Protein 4D44 (pdb70)

Sequence (2032 aa):
NLENKTYVIMGIANKRRSIAFGVAKVLDQLGAKLVFTYRKEERSRKELEKLLEQLNQPEAHLYQIDVQSDEEVINGFEQIGKDVGNIDGVYHSIAFANMMEEDDLLRRGGRRFSETSREGFLLAQDISSYSLTIVAHEAKKLMPEGGSIVATTYLGGEFAVQQNYNVMGVAKASLEANVKYLALDLGPDNIRVNAISAGPIRTLSAKGVGGFNTILKEIEERAPLKRNVDQVEVGKTAAYLLSDLSSSGGVTGENIHVDSGFHAIKNLENKTYVIMGIANKRSIAFGVAKVLDQLGAKLVFTYRKEERSRRKELEKLLEQLNQPEAHLYQIDVQSDEEEVINGFEQIGKDVGNIDGVYHSIAFANMMEEDDLLRRGGRRFSETSREGFLLAQDISSYSLTIVAHEAKKLMPEGGSIVATTYLGGEFAVQNYNVMGVAKASLEANVKYLALDLGPDNIRVNAISAGPIRTLSAKGVGGFNTILKEIEERAPLKRNVDQVEVGKTAAYLLSDLSSSGGVTGENIHVDSGFHAIKNLENKTYVIMGIANKRRSIAFGVAKVLDQLGAKLVFTYRKERSRKELEKLLEQLNQPEAHLYQIDVQSDEEEVINGFEQIGKDVGNIDGVYHSIAFANMMEEDDLLRRGGRRFSETSREGFLLAQDISSYSLTIVAHEAKKLMPEGGSIVATTYLGGEFAVQNYNVMGVAKASLEANVKYLALDLGPDNIRVNAISAGPIRRTLSAKGVGGFNTILKEIEERAPLKRNVDQVEVGKTAAYLLSDLSSSGGVTGENIHVDSGFHAIKNLENKTYVIMGIANKRRSIAFGVAKVLDQLGAKLVFTYRKEERSRKELEKLLEQLNQPEAHLYQIDVQSDEEVINGFEQIGKDVGNIDGVYHSIAFANMEDLRGRFSETSREGFLLAQDISSYSLTIVAHEAKKLMPEGGSIVATTYLGGEFAVQNYNVMGVAKASLEANVKYLALDLGPDNIRVNAISAGPIRRTLSAKGVGGFNTILKEIEERRAPLKRNVDQVEVGKTAAYLLSDLSSSGGVTGENIHVDSGFHAIKNLENKTYVIMGIANKRRSIAFGVAKVLDQLGAKLVFTYRKEERSRKELEKLLEQLNQPEAHLYQIDVQSDEEEVINGFEQIGKDVGNIDGVYHSIAFANMMEEDDLLRRGGRRFSETSREGFLLAQDISSYSLTIVAHEAKKLMPEGGSIVATTYLGGEFAVQNYNVMGVAKASLEANVKYLALDLGPDNIRVNAISAGPIRTLSAKGVGGFNTILKEIEERRAPLKRNVDQVEVGKTAAYLLSDLSSSGGVTGENIHVDSGFHAIKNLENKTYVIMGIANKRSIAFGVAKVLDQLGAKLVFTYRKERSRRKELEKLLEQLNQPEAHLYQIDVQSDEEEVINGFEQIGKDVGNIDGVYHSIAFANMMEEDDLLRRGGRRFSETSREGFLLAQDISSYSLTIVAHEAKKLMPEGGSIVATTYLGGEFAVQNYNVMGVAKASLEANVKYLALDLGPDNIRVNAISAGPIRTLSAKGVGGFNTILKEIEERAPLKRNVDQVEVGKTAAYLLSDLSSSGGVTGENIHVDSGFHAIKNLENKTYVIMGIANKRRSIAFGVAKVLDQLGAKLVFTYRKERSRRKELEKLLEQLNQPEAHLYQIDVQSDEEEVINGFEQIGKDVGNIDGVYHSIAFANMMEEDDLLRRGGRRFSETSREGFLLAQDISSYSLTIVAHEAKKLMPEGGSIVATTYLGGEFAVQQNYNVMGVAKASLEANVKYLALDLGPDNIRVNAISAGPIRTLSAKGVGGFNTILKEIEERAPLKRNVDQVEVGKTAAYLLSDLSSSGGVTGENIHVDSGFHAIKNLENKTYVIMGIANKRSIAFGVAKVLDQLGAKLVFTYRKERSRKELEKLLEQLNQPEAHLYQIDVQSDEEVINGFEQIGKDVGNIDGVYHSIAFANMEDLRGRFSETSREEGFLLAQDISSYSLTIVAHEAKKLMPEGGSIVATTYLGGEFAVQNYNVMGVAKASLEANVKYLALDLGPDNIRVNAISAGPIRTLSAKGVGGFNTILKEIEERAPLKRNVDQVEVGKTAAYLLSDLSSSGGVTGENIHVDSGFHAIK

CATH classification: 3.40.50.720

Radius of gyration: 42.67 Å; Cα contacts (8 Å, |Δi|>4): 5188; chains: 8; bounding box: 103×118×104 Å

Nearest PDB structures (foldseek):
  4fs3-assembly1_A  TM=9.921E-01  e=3.000E-50  Staphylococcus aureus subsp. aureus MRSA252
  4cv1-assembly1_H  TM=9.944E-01  e=1.789E-49  Escherichia coli BL21(DE3)
  3gr6-assembly1_D  TM=9.941E-01  e=2.963E-47  Staphylococcus aureus
  3ojf-assembly1_A  TM=9.839E-01  e=1.788E-39  Bacillus cereus ATCC 14579
  3oig-assembly1_A  TM=9.810E-01  e=1.040E-37  Bacillus subtilis

Organism: Staphylococcus aureus (strain N315) (NCBI:txid158879)

Secondary structure (DSSP, 8-state):
--TT-EEEEE---STT-HHHHHHHHHHHTT-EEEEEESSHHHHHHHHHHGGGS--SS--EEE--TT-HHHHHHHHHHHHHHH-S-SEEEE------GGGSSS-GGG--HHHHHHHHIIIIIHHHHHHHHHGGG-TT-EEEEEEE-GGGTSB-TTTTHHHHHHHHHHHHHHHHHHHHGGGTEEEEEEEEPP---TGGGGSTTHHHHHHHHHHHSTTSS---HHHHHHHHHHHHSGGGTT--S-EEEESTTGGGB-/--TT-EEEEE---STT-HHHHHHHHHHHTT-EEEEEESSHHHHHHHHHHGGGS--SS--EEE--TT-HHHHHHHHHHHHHHH---SEEEE------GGGSSS-GGG--HHHHHHHHIIIIIHHHHHHHHHHTT-TT-EEEEEEE-GGGTSB-TTTHHHHHHHHHHHHHHHHHHHHHGGGTEEEEEEEEPP---TGGGGSTTHHHHHHHHHHHSTTSS---HHHHHHHHHHHHSGGGTT--S-EEEESTTGGGB-/--TT-EEEEE---STT-HHHHHHHHHHHTT-EEEEEESSHHHHHHHHHHHTTS--SS--EEE--TT-HHHHHHHHHHHHHHH---SEEEE------GGGSSS-GGG--HHHHHHHHIIIIIHHHHHHHHHGGG-TT-EEEEEEE-GGGTSB-TTTHHHHHHHHHHHHHHHHHHHHHGGGTEEEEEEEEPP---TGGGGSTTHHHHHHHHHHHSTT-S---HHHHHHHHHHHHSGGGTT--S-EEEESTTGGGB-/--TT-EEEEE---STT-HHHHHHHHHHHTT-EEEEEESSHHHHHHHHHHGGGS--SS--EEE--TT-HHHHHHHHHHHHHHH---SEEEE------GGGSSS-GGG--HHHHHHHHIIIIIHHHHHHHHHHTT-TT-EEEEEEE-GGGTSB-TTTTHHHHHHHHHHHHHHHHHHHHGGGTEEEEEEEEPP---TGGGGSTTHHHHHHHHHHHSTTSS---HHHHHHHHHHHHSGGGTT--S-EEEESTTGGGB-/--TT-EEEEE---STT-HHHHHHHHHHHTT-EEEEEESSHHHHHHHHHHGGGS--SS--EEE--TT-HHHHHHHHHHHHHHH-S-SEEEE------GGGSSS-GGG--HHHHHHHHIIIIIHHHHHHHHHHTT-TT-EEEEEEE-GGGTSB-TTTHHHHHHHHHHHHHHHHHHHHHGGGTEEEEEEEEPP---TGGGGSTTHHHHHHHHHHHSTTSS---HHHHHHHHHHHHSGGGTT--S-EEEESTTGGGB-/--TT-EEEEE---STT-HHHHHHHHHHHTT-EEEEEESSHHHHHHHHHHGGGS--SS--EEE--TT-HHHHHHHHHHHHHHH---SEEEE------GGGSSS-GGG--HHHHHHHHIIIIIHHHHHHHHHHTT-TT-EEEEEEE-GGGTSB-TTTHHHHHHHHHHHHHHHHHHHHHGGGTEEEEEEEEPP---TGGGGSTTHHHHHHHHHHHSTTSS---HHHHHHHHHHHHSGGGTT--S-EEEESTTGGGB-/--TT-EEEEE---STT-HHHHHHHHHHHTT-EEEEEESSHHHHHHHHHHHTTS--SS--EEE--TT-HHHHHHHHHHHHHHH---SEEEE------GGGSSS-GGG--HHHHHHHHIIIIIHHHHHHHHHGGG-TT-EEEEEEE-GGGTSB-TTTHHHHHHHHHHHHHHHHHHHHHGGGTEEEEEEEEPP---TGGGGSTTHHHHHHHHHHHSTTSS---HHHHHHHHHHHHSGGGTT--S-EEEESTTGGGB-/--TT-EEEEE---STT-HHHHHHHHHHHTT-EEEEEESSHHHHHHHHHHGGGTT-SS--EEE--TT-HHHHHHHHHHHHHHH---SEEEE------GGGSSS-GGG--HHHHHHHHIIIIIHHHHHHHHHGGG-TT-EEEEEEE-GGGTSB-TTTTHHHHHHHHHHHHHHHHHHHHGGGTEEEEEEEEPP---TGGGGSTTHHHHHHHHHHHSTT-S---HHHHHHHHHHHHSGGGTT--S-EEEESTTGGGB-

Foldseek 3Di:
DQAVAEEEEEDQQACQALSVLLVQLCQVVHYAYAYEAADPNSVVRLVVSCVVGPHPDHHYAYADLLDLVRLQVRLVVVCVVPNAHAEYEAEWFDFDLVCLVDDLVPHDPVRLVRRLSTLAVSVVSNLVNNLVRCQQEHEYEYEAACLLVPPDPSRRSNNVSRVNNLVSQLVCQVVCVVSRYAGEYEHAADGDDPCLVSGPPSVVSQCCLLVPAQQNHFDGSNLVSVVVVCRGDPVCVVDHSYYHYPGSRPSVDD/DQAPAEEEEEDQQACQQLSVLLVQLVQVVHYAYAYEYADPNSVVRLVVSCVVGPHPDHHYAYADLLDLVRLQVRLVVVCVVPNAHAEYEAEWFDFDLVCLVDDLVPHDPVRLVRRLSTLAVSQVSNCVRNVVRCQQEHEYEYEAACLLVPPDPSCRSNNVSRVNNLVSQLVCQVVCVVSRYAGEYEHAADGDDPCCVSGPPSVVSQCCLLVDAQQNHFDGSNLSSVVVVCRGDPVQSVDHSYYHYRGSRVSVDD/DAAVAEEEEEDQQACQALSNLLVQLVQVVHYAYAYEAADPNSVVRVVVCCVVGPHPDHHYAYAQLLDLVRLQVRLVVVCVPPNAHAEYEAEKFDFDLVCLVDDLVPHDPVRLVRRLRTQAVSLVSNCVRNLVRCQQEHEYEYEAACLCVDPDPSCRSNVVSRVNNLVSQLVCQVVCVVSNYAGEYEHAADGDDPRCVSGPPSVVSQCVLLVPAQQNHFDGSNLVSVVVCCRRDPVQSVDHSYYHYPGSRPSVDD/DQAVAEEEEEDQQAPQALSLLLVQLCQVVHYAYAYEDADVNSVVRVVVSCVVGPHPDYHYAYADLLDLCRLQVRLVVVCVVPNAHAEYEAEKFDAPLVQQADDLVPDDPVRLVRRLRTQAVSQVSNCVNNVVSCQQEHEYEYEAACLLVDPDHRRRSNVVSRVNNLVSQQVCQVVCVVSRYAGEYEHAAQGDDPVLVSHPPSVVSQCVLLVPAQQNHFDGSNLVSVVVVCRGDPVCVVDHSYYHYPGSRPSPGD/DAAVAEEEEEDQQACQQLSVLLVQLVQVVHYAYAYEYADPNSVVRLVVSCVVGPHPDHHYAYADLLDLCRLQVRLVVVCVVPNAHAEYEARKFDFDLVCLVDDLVPHDPVRLVRRLRTLAVSVVSNCVNNLVRCQQAHEYEYEAACLLVDPDPSRRSNNVSRVNNLVSQLVCQVVCVVSRYAGEYEHAQDGDDPRLVSRPCSVVSQCVLLVDAQQNHFDGSNLVSVVVCCRGDCVCVVDHSYYHYNGSRRSVDD/DAAVAEEEEEDQQACQQLSVLQVQLVQVVHYAYAYEYADVNSVVRLVVCCVVGPHPDHHYAYADLLDLCRLQVRLVVVCVVPNAHAEYEAEKFDFDLVCLPDDLVPHDPVRLVRRLSTLAVSQVSNLVRNLVRCQQEHEYEYEAACLLVPPDPRCRSNNVSRVNRLVSQQVCQVVCVVSNYAGEYEHAADGDDPCCVSGPPSVVSQVCLLVPAQQNHFAGSNLVSVVVVCRGDCVQSVDHSYYHYPGSRPSVGD/DQAVAEEEQEDQQACQALSNLLVQLVLVVHYAYAYEAADPNSVVRLVVSCVVGPHPDHHYAYADLLDLVRLQVRLVVVCVVPNAHAEYEAEKFDADLVQLVDDLVPHDPVRLVRRLSTLAVSLVSNLVNNVVRCQQEHEYEYEAACLLVPPDPSCRSNVVSRVNNLVSQLVSQVVCVVSNYAGEYEHAQQGDDPVCVSGPPSVVSQCCLLVDAQQNHFDGSNLVSVVVVCRGDPVQVVDHSYYHYSGSRRSVDD/DQAVAEEEEEDQQACQALSVLLCQLVLVVHYAYAYEYADVNSVVRLVVSCVVGPHPDHHYAYADLLDLCRLQVRLVVCCVVPNAHAEYEAEWFDFDLVQQADDLVPDDPVRLVRRLRTLAVSQVSNLVNNLVRCQQEHEYEYEAACLLVPPDHRRRSNVVSRVNNLVSQQVCQVVCVVSNYAGEYEHAQQGDDPVLVSHPPSVVSQCCLLVDAQQNHFDGSNLVSVVVCCRGDCVQSVDHSYYHYRGSRPSVDD

Solvent-accessible surface area: 67564 Å² total

Structure (mmCIF, N/CA/C/O backbone):
data_4D44
#
_entry.id   4D44
#
_cell.length_a   89.970
_cell.length_b   94.740
_cell.length_c   94.800
_cell.angle_alpha   98.06
_cell.angle_beta   97.38
_cell.angle_gamma   112.18
#
_symmetry.space_group_name_H-M   'P 1'
#
loop_
_entity.id
_entity.type
_entity.pdbx_description
1 polymer 'ENOYL-[ACYL-CARRIER-PROTEIN] REDUCTASE [NADPH]'
2 non-polymer 'NADP NICOTINAMIDE-ADENINE-DINUCLEOTIDE PHOSPHATE'
3 non-polymer (4R)-2-METHYLPENTANE-2,4-DIOL
4 non-polymer 5-ethyl-4-fluoro-2-[(2-fluoropyridin-3-yl)oxy]phenol
5 non-polymer 'GLUTAMIC ACID'
6 water water
#
loop_
_atom_site.group_PDB
_atom_site.id
_atom_site.type_symbol
_atom_site.label_atom_id
_atom_site.label_alt_id
_atom_site.label_comp_id
_atom_site.label_asym_id
_atom_site.label_entity_id
_atom_site.label_seq_id
_atom_site.pdbx_PDB_ins_code
_atom_site.Cartn_x
_atom_site.Cartn_y
_atom_site.Cartn_z
_atom_site.occupancy
_atom_site.B_iso_or_equiv
_atom_site.auth_seq_id
_atom_site.auth_comp_id
_atom_site.auth_asym_id
_atom_site.auth_atom_id
_atom_site.pdbx_PDB_model_num
ATOM 1 N N . ASN A 1 29 ? 45.518 -19.461 3.374 1.00 46.20 3 ASN A N 1
ATOM 2 C CA . ASN A 1 29 ? 46.126 -18.871 2.134 1.00 45.18 3 ASN A CA 1
ATOM 3 C C . ASN A 1 29 ? 46.235 -19.853 0.962 1.00 42.23 3 ASN A C 1
ATOM 4 O O . ASN A 1 29 ? 46.866 -20.902 1.051 1.00 41.01 3 ASN A O 1
ATOM 9 N N . LEU A 1 30 ? 45.617 -19.493 -0.156 1.00 36.75 4 LEU A N 1
ATOM 10 C CA . LEU A 1 30 ? 45.508 -20.396 -1.283 1.00 34.50 4 LEU A CA 1
ATOM 11 C C . LEU A 1 30 ? 46.279 -19.920 -2.522 1.00 33.45 4 LEU A C 1
ATOM 12 O O . LEU A 1 30 ? 45.952 -20.272 -3.666 1.00 32.22 4 LEU A O 1
ATOM 17 N N . GLU A 1 31 ? 47.312 -19.107 -2.329 1.00 36.75 5 GLU A N 1
ATOM 18 C CA . GLU A 1 31 ? 48.146 -18.754 -3.460 1.00 39.34 5 GLU A CA 1
ATOM 19 C C . GLU A 1 31 ? 48.773 -20.021 -4.012 1.00 39.35 5 GLU A C 1
ATOM 20 O O . GLU A 1 31 ? 49.158 -20.918 -3.264 1.00 40.99 5 GLU A O 1
ATOM 26 N N . ASN A 1 32 ? 48.978 -20.052 -5.315 1.00 40.55 6 ASN A N 1
ATOM 27 C CA . ASN A 1 32 ? 49.478 -21.264 -5.970 1.00 43.90 6 ASN A CA 1
ATOM 28 C C . ASN A 1 32 ? 48.557 -22.475 -5.920 1.00 40.39 6 ASN A C 1
ATOM 29 O O . ASN A 1 32 ? 49.018 -23.567 -6.237 1.00 42.41 6 ASN A O 1
ATOM 34 N N . LYS A 1 33 ? 47.334 -22.317 -5.416 1.00 36.76 7 LYS A N 1
ATOM 35 C CA . LYS A 1 33 ? 46.286 -23.324 -5.617 1.00 33.95 7 LYS A CA 1
ATOM 36 C C . LYS A 1 33 ? 45.399 -22.969 -6.819 1.00 32.27 7 LYS A C 1
ATOM 37 O O . LYS A 1 33 ? 45.158 -21.782 -7.073 1.00 30.82 7 LYS A O 1
ATOM 43 N N . THR A 1 34 ? 44.801 -23.985 -7.451 1.00 29.59 8 THR A N 1
ATOM 44 C CA . THR A 1 34 ? 43.855 -23.769 -8.543 1.00 26.23 8 THR A CA 1
ATOM 45 C C . THR A 1 34 ? 42.623 -24.609 -8.274 1.00 25.76 8 THR A C 1
ATOM 46 O O . THR A 1 34 ? 42.743 -25.824 -8.004 1.00 25.66 8 THR A O 1
ATOM 50 N N . TYR A 1 35 ? 41.451 -23.974 -8.396 1.00 21.39 9 TYR A N 1
ATOM 51 C CA . TYR A 1 35 ? 40.175 -24.659 -8.165 1.00 23.32 9 TYR A CA 1
ATOM 52 C C . TYR A 1 35 ? 39.248 -24.457 -9.343 1.00 24.16 9 TYR A C 1
ATOM 53 O O . TYR A 1 35 ? 39.217 -23.373 -9.922 1.00 26.20 9 TYR A O 1
ATOM 62 N N . VAL A 1 36 ? 38.475 -25.489 -9.672 1.00 23.07 10 VAL A N 1
ATOM 63 C CA . VAL A 1 36 ? 37.421 -25.354 -10.674 1.00 21.59 10 VAL A CA 1
ATOM 64 C C . VAL A 1 36 ? 36.099 -25.161 -9.935 1.00 23.17 10 VAL A C 1
ATOM 65 O O . VAL A 1 36 ? 35.767 -25.972 -9.073 1.00 23.79 10 VAL A O 1
ATOM 69 N N . ILE A 1 37 ? 35.374 -24.087 -10.258 1.00 19.46 11 ILE A N 1
ATOM 70 C CA . ILE A 1 37 ? 34.067 -23.810 -9.674 1.00 19.97 11 ILE A CA 1
ATOM 71 C C . ILE A 1 37 ? 33.016 -24.026 -10.738 1.00 19.85 11 ILE A C 1
ATOM 72 O O . ILE A 1 37 ? 33.003 -23.284 -11.742 1.00 21.09 11 ILE A O 1
ATOM 77 N N . MET A 1 38 ? 32.077 -24.949 -10.472 1.00 18.45 12 MET A N 1
ATOM 78 C CA . MET A 1 38 ? 31.049 -25.294 -11.444 1.00 20.07 12 MET A CA 1
ATOM 79 C C . MET A 1 38 ? 29.705 -24.850 -10.925 1.00 20.65 12 MET A C 1
ATOM 80 O O . MET A 1 38 ? 29.388 -25.166 -9.768 1.00 21.70 12 MET A O 1
ATOM 85 N N . GLY A 1 39 ? 28.977 -24.064 -11.724 1.00 18.51 13 GLY A N 1
ATOM 86 C CA . GLY A 1 39 ? 27.614 -23.682 -11.365 1.00 20.38 13 GLY A CA 1
ATOM 87 C C . GLY A 1 39 ? 27.381 -22.229 -10.962 1.00 21.36 13 GLY A C 1
ATOM 88 O O . GLY A 1 39 ? 26.363 -21.939 -10.358 1.00 22.59 13 GLY A O 1
ATOM 89 N N . ILE A 1 40 ? 28.207 -21.285 -11.406 1.00 19.73 14 ILE A N 1
ATOM 90 C CA . ILE A 1 40 ? 27.770 -19.895 -11.263 1.00 21.07 14 ILE A CA 1
ATOM 91 C C . ILE A 1 40 ? 26.795 -19.549 -12.398 1.00 22.84 14 ILE A C 1
ATOM 92 O O . ILE A 1 40 ? 27.115 -19.734 -13.594 1.00 22.89 14 ILE A O 1
ATOM 97 N N . ALA A 1 41 ? 25.620 -19.034 -12.047 1.00 21.02 15 ALA A N 1
ATOM 98 C CA . ALA A 1 41 ? 24.695 -18.437 -13.035 1.00 21.69 15 ALA A CA 1
ATOM 99 C C . ALA A 1 41 ? 24.660 -16.900 -12.946 1.00 23.69 15 ALA A C 1
ATOM 100 O O . ALA A 1 41 ? 24.461 -16.205 -13.945 1.00 24.57 15 ALA A O 1
ATOM 102 N N . ASN A 1 42 ? 24.727 -16.353 -11.730 1.00 22.58 16 ASN A N 1
ATOM 103 C CA . ASN A 1 42 ? 24.630 -14.901 -11.573 1.00 23.57 16 ASN A CA 1
ATOM 104 C C . ASN A 1 42 ? 25.215 -14.526 -10.203 1.00 23.04 16 ASN A C 1
ATOM 105 O O . ASN A 1 42 ? 25.784 -15.389 -9.498 1.00 22.37 16 ASN A O 1
ATOM 110 N N . LYS A 1 43 ? 25.042 -13.273 -9.804 1.00 23.67 17 LYS A N 1
ATOM 111 C CA . LYS A 1 43 ? 25.751 -12.787 -8.606 1.00 22.47 17 LYS A CA 1
ATOM 112 C C . LYS A 1 43 ? 25.188 -13.452 -7.335 1.00 23.64 17 LYS A C 1
ATOM 113 O O . LYS A 1 43 ? 25.769 -13.261 -6.275 1.00 22.43 17 LYS A O 1
ATOM 119 N N . ARG A 1 44 ? 23.965 -13.986 -7.391 1.00 21.40 18 ARG A N 1
ATOM 120 C CA A ARG A 1 44 ? 23.387 -14.631 -6.204 0.70 21.89 18 ARG A CA 1
ATOM 121 C CA B ARG A 1 44 ? 23.351 -14.628 -6.238 0.30 21.68 18 ARG A CA 1
ATOM 122 C C . ARG A 1 44 ? 23.748 -16.112 -6.117 1.00 20.69 18 ARG A C 1
ATOM 123 O O . ARG A 1 44 ? 23.497 -16.774 -5.102 1.00 21.05 18 ARG A O 1
ATOM 138 N N . SER A 1 45 ? 24.336 -16.671 -7.161 1.00 19.05 19 SER A N 1
ATOM 139 C CA . SER A 1 45 ? 24.691 -18.094 -7.056 1.00 16.64 19 SER A CA 1
ATOM 140 C C . SER A 1 45 ? 25.530 -18.385 -5.809 1.00 17.95 19 SER A C 1
ATOM 141 O O . SER A 1 45 ? 26.446 -17.617 -5.500 1.00 18.84 19 SER A O 1
ATOM 144 N N . ILE A 1 46 ? 25.254 -19.519 -5.154 1.00 17.51 20 ILE A N 1
ATOM 145 C CA . ILE A 1 46 ? 26.097 -19.971 -4.016 1.00 19.24 20 ILE A CA 1
ATOM 146 C C . ILE A 1 46 ? 27.550 -20.041 -4.509 1.00 20.60 20 ILE A C 1
ATOM 147 O O . ILE A 1 46 ? 28.501 -19.600 -3.831 1.00 20.61 20 ILE A O 1
ATOM 152 N N . ALA A 1 47 ? 27.723 -20.561 -5.728 1.00 18.76 21 ALA A N 1
ATOM 153 C CA . ALA A 1 47 ? 29.106 -20.729 -6.223 1.00 21.75 21 ALA A CA 1
ATOM 154 C C . ALA A 1 47 ? 29.857 -19.405 -6.383 1.00 22.22 21 ALA A C 1
ATOM 155 O O . ALA A 1 47 ? 31.076 -19.408 -6.459 1.00 22.03 21 ALA A O 1
ATOM 157 N N . PHE A 1 48 ? 29.152 -18.293 -6.588 1.00 20.92 22 PHE A N 1
ATOM 158 C CA . PHE A 1 48 ? 29.839 -17.002 -6.635 1.00 22.23 22 PHE A CA 1
ATOM 159 C C . PHE A 1 48 ? 30.283 -16.541 -5.229 1.00 23.10 22 PHE A C 1
ATOM 160 O O . PHE A 1 48 ? 31.345 -15.928 -5.094 1.00 25.45 22 PHE A O 1
ATOM 168 N N . GLY A 1 49 ? 29.565 -16.942 -4.173 1.00 22.80 23 GLY A N 1
ATOM 169 C CA . GLY A 1 49 ? 30.073 -16.699 -2.810 1.00 22.65 23 GLY A CA 1
ATOM 170 C C . GLY A 1 49 ? 31.355 -17.489 -2.588 1.00 24.46 23 GLY A C 1
ATOM 171 O O . GLY A 1 49 ? 32.334 -16.973 -2.040 1.00 23.25 23 GLY A O 1
ATOM 172 N N . VAL A 1 50 ? 31.377 -18.724 -3.075 1.00 21.68 24 VAL A N 1
ATOM 173 C CA . VAL A 1 50 ? 32.573 -19.538 -2.995 1.00 21.70 24 VAL A CA 1
ATOM 174 C C . VAL A 1 50 ? 33.691 -18.846 -3.807 1.00 21.17 24 VAL A C 1
ATOM 175 O O . VAL A 1 50 ? 34.811 -18.678 -3.299 1.00 23.78 24 VAL A O 1
ATOM 179 N N . ALA A 1 51 ? 33.405 -18.443 -5.053 1.00 19.86 25 ALA A N 1
ATOM 180 C CA . ALA A 1 51 ? 34.420 -17.743 -5.871 1.00 20.61 25 ALA A CA 1
ATOM 181 C C . ALA A 1 51 ? 35.020 -16.526 -5.145 1.00 23.52 25 ALA A C 1
ATOM 182 O O . ALA A 1 51 ? 36.239 -16.369 -5.087 1.00 22.22 25 ALA A O 1
ATOM 184 N N . LYS A 1 52 ? 34.180 -15.666 -4.572 1.00 22.94 26 LYS A N 1
ATOM 185 C CA . LYS A 1 52 ? 34.697 -14.460 -3.946 1.00 25.89 26 LYS A CA 1
ATOM 186 C C . LYS A 1 52 ? 35.669 -14.774 -2.817 1.00 25.61 26 LYS A C 1
ATOM 187 O O . LYS A 1 52 ? 36.707 -14.110 -2.674 1.00 27.52 26 LYS A O 1
ATOM 193 N N . VAL A 1 53 ? 35.334 -15.786 -2.019 1.00 24.67 27 VAL A N 1
ATOM 194 C CA . VAL A 1 53 ? 36.190 -16.121 -0.879 1.00 24.34 27 VAL A CA 1
ATOM 195 C C . VAL A 1 53 ? 37.524 -16.672 -1.372 1.00 24.38 27 VAL A C 1
ATOM 196 O O . VAL A 1 53 ? 38.577 -16.271 -0.912 1.00 23.39 27 VAL A O 1
ATOM 200 N N . LEU A 1 54 ? 37.474 -17.650 -2.271 1.00 24.86 28 LEU A N 1
ATOM 201 C CA . LEU A 1 54 ? 38.685 -18.285 -2.763 1.00 26.39 28 LEU A CA 1
ATOM 202 C C . LEU A 1 54 ? 39.559 -17.241 -3.448 1.00 26.71 28 LEU A C 1
ATOM 203 O O . LEU A 1 54 ? 40.773 -17.254 -3.293 1.00 29.67 28 LEU A O 1
ATOM 208 N N . ASP A 1 55 ? 38.942 -16.347 -4.212 1.00 28.30 29 ASP A N 1
ATOM 209 C CA . ASP A 1 55 ? 39.671 -15.307 -4.918 1.00 29.79 29 ASP A CA 1
ATOM 210 C C . ASP A 1 55 ? 40.378 -14.415 -3.891 1.00 31.33 29 ASP A C 1
ATOM 211 O O . ASP A 1 55 ? 41.533 -14.016 -4.080 1.00 30.75 29 ASP A O 1
ATOM 216 N N . GLN A 1 56 ? 39.668 -14.069 -2.823 1.00 30.71 30 GLN A N 1
ATOM 217 C CA . GLN A 1 56 ? 40.206 -13.185 -1.772 1.00 33.24 30 GLN A CA 1
ATOM 218 C C . GLN A 1 56 ? 41.405 -13.843 -1.111 1.00 32.99 30 GLN A C 1
ATOM 219 O O . GLN A 1 56 ? 42.359 -13.171 -0.717 1.00 33.29 30 GLN A O 1
ATOM 225 N N . LEU A 1 57 ? 41.389 -15.171 -1.075 1.00 30.98 31 LEU A N 1
ATOM 226 C CA . LEU A 1 57 ? 42.440 -15.947 -0.438 1.00 32.28 31 LEU A CA 1
ATOM 227 C C . LEU A 1 57 ? 43.589 -16.276 -1.396 1.00 32.33 31 LEU A C 1
ATOM 228 O O . LEU A 1 57 ? 44.555 -16.910 -0.983 1.00 33.96 31 LEU A O 1
ATOM 233 N N . GLY A 1 58 ? 43.523 -15.780 -2.633 1.00 32.28 32 GLY A N 1
ATOM 234 C CA . GLY A 1 58 ? 44.668 -15.837 -3.552 1.00 33.95 32 GLY A CA 1
ATOM 235 C C . GLY A 1 58 ? 44.645 -16.978 -4.565 1.00 32.89 32 GLY A C 1
ATOM 236 O O . GLY A 1 58 ? 45.584 -17.123 -5.334 1.00 34.08 32 GLY A O 1
ATOM 237 N N . ALA A 1 59 ? 43.591 -17.796 -4.566 1.00 28.29 33 ALA A N 1
ATOM 238 C CA . ALA A 1 59 ? 43.496 -18.931 -5.478 1.00 28.53 33 ALA A CA 1
ATOM 239 C C . ALA A 1 59 ? 43.348 -18.455 -6.913 1.00 29.79 33 ALA A C 1
ATOM 240 O O . ALA A 1 59 ? 42.753 -17.389 -7.141 1.00 30.30 33 ALA A O 1
ATOM 242 N N . LYS A 1 60 ? 43.867 -19.253 -7.852 1.00 29.15 34 LYS A N 1
ATOM 243 C CA . LYS A 1 60 ? 43.527 -19.156 -9.266 1.00 27.96 34 LYS A CA 1
ATOM 244 C C . LYS A 1 60 ? 42.265 -19.977 -9.517 1.00 28.82 34 LYS A C 1
ATOM 245 O O . LYS A 1 60 ? 42.136 -21.108 -9.027 1.00 27.34 34 LYS A O 1
ATOM 251 N N . LEU A 1 61 ? 41.299 -19.360 -10.193 1.00 27.74 35 LEU A N 1
ATOM 252 C CA . LEU A 1 61 ? 39.991 -19.979 -10.392 1.00 25.10 35 LEU A CA 1
ATOM 253 C C . LEU A 1 61 ? 39.661 -20.244 -11.877 1.00 25.13 35 LEU A C 1
ATOM 254 O O . LEU A 1 61 ? 39.986 -19.423 -12.746 1.00 24.34 35 LEU A O 1
ATOM 259 N N . VAL A 1 62 ? 39.000 -21.376 -12.138 1.00 25.86 36 VAL A N 1
ATOM 260 C CA . VAL A 1 62 ? 38.500 -21.728 -13.454 1.00 24.78 36 VAL A CA 1
ATOM 261 C C . VAL A 1 62 ? 37.014 -21.945 -13.242 1.00 25.18 36 VAL A C 1
ATOM 262 O O . VAL A 1 62 ? 36.643 -22.483 -12.203 1.00 24.71 36 VAL A O 1
ATOM 266 N N . PHE A 1 63 ? 36.183 -21.495 -14.184 1.00 22.61 37 PHE A N 1
ATOM 267 C CA . PHE A 1 63 ? 34.719 -21.560 -14.019 1.00 21.72 37 PHE A CA 1
ATOM 268 C C . PHE A 1 63 ? 34.116 -22.394 -15.102 1.00 23.28 37 PHE A C 1
ATOM 269 O O . PHE A 1 63 ? 34.530 -22.287 -16.257 1.00 24.89 37 PHE A O 1
ATOM 277 N N . THR A 1 64 ? 33.082 -23.161 -14.762 1.00 19.62 38 THR A N 1
ATOM 278 C CA . THR A 1 64 ? 32.361 -23.853 -15.817 1.00 21.56 38 THR A CA 1
ATOM 279 C C . THR A 1 64 ? 30.896 -23.428 -15.763 1.00 22.08 38 THR A C 1
ATOM 280 O O . THR A 1 64 ? 30.379 -23.051 -14.692 1.00 22.00 38 THR A O 1
ATOM 284 N N . TYR A 1 65 ? 30.254 -23.422 -16.931 1.00 21.02 39 TYR A N 1
ATOM 285 C CA . TYR A 1 65 ? 28.853 -23.004 -17.026 1.00 20.69 39 TYR A CA 1
ATOM 286 C C . TYR A 1 65 ? 28.104 -23.853 -18.054 1.00 21.48 39 TYR A C 1
ATOM 287 O O . TYR A 1 65 ? 28.711 -24.543 -18.876 1.00 22.20 39 TYR A O 1
ATOM 296 N N . ARG A 1 66 ? 26.777 -23.738 -18.056 1.00 21.43 40 ARG A N 1
ATOM 297 C CA . ARG A 1 66 ? 25.961 -24.432 -19.048 1.00 22.47 40 ARG A CA 1
ATOM 298 C C . ARG A 1 66 ? 25.407 -23.401 -20.038 1.00 22.51 40 ARG A C 1
ATOM 299 O O . ARG A 1 66 ? 25.672 -23.490 -21.238 1.00 21.64 40 ARG A O 1
ATOM 307 N N . LYS A 1 67 ? 24.594 -22.463 -19.560 1.00 20.01 41 LYS A N 1
ATOM 308 C CA . LYS A 1 67 ? 23.898 -21.567 -20.492 1.00 21.82 41 LYS A CA 1
ATOM 309 C C . LYS A 1 67 ? 24.785 -20.423 -20.954 1.00 24.27 41 LYS A C 1
ATOM 310 O O . LYS A 1 67 ? 25.604 -19.924 -20.183 1.00 24.03 41 LYS A O 1
ATOM 316 N N . GLU A 1 68 ? 24.575 -19.942 -22.185 1.00 23.71 42 GLU A N 1
ATOM 317 C CA A GLU A 1 68 ? 25.258 -18.759 -22.678 0.50 24.18 42 GLU A CA 1
ATOM 318 C CA B GLU A 1 68 ? 25.358 -18.795 -22.625 0.50 23.99 42 GLU A CA 1
ATOM 319 C C . GLU A 1 68 ? 25.114 -17.596 -21.701 1.00 24.15 42 GLU A C 1
ATOM 320 O O . GLU A 1 68 ? 26.044 -16.839 -21.446 1.00 24.62 42 GLU A O 1
ATOM 331 N N . ARG A 1 69 ? 23.908 -17.448 -21.147 1.00 21.00 43 ARG A N 1
ATOM 332 C CA . ARG A 1 69 ? 23.632 -16.270 -20.298 1.00 23.62 43 ARG A CA 1
ATOM 333 C C . ARG A 1 69 ? 24.528 -16.341 -19.067 1.00 24.43 43 ARG A C 1
ATOM 334 O O . ARG A 1 69 ? 25.033 -15.314 -18.568 1.00 22.94 43 ARG A O 1
ATOM 342 N N . SER A 1 70 ? 24.783 -17.567 -18.598 1.00 20.90 44 SER A N 1
ATOM 343 C CA . SER A 1 70 ? 25.680 -17.744 -17.453 1.00 22.90 44 SER A CA 1
ATOM 344 C C . SER A 1 70 ? 27.127 -17.339 -17.750 1.00 22.45 44 SER A C 1
ATOM 345 O O . SER A 1 70 ? 27.793 -16.762 -16.884 1.00 22.25 44 SER A O 1
ATOM 348 N N . ARG A 1 71 ? 27.622 -17.674 -18.936 1.00 23.25 45 ARG A N 1
ATOM 349 C CA . ARG A 1 71 ? 28.955 -17.202 -19.340 1.00 23.66 45 ARG A CA 1
ATOM 350 C C . ARG A 1 71 ? 29.011 -15.670 -19.329 1.00 27.84 45 ARG A C 1
ATOM 351 O O . ARG A 1 71 ? 30.050 -15.082 -18.945 1.00 28.07 45 ARG A O 1
ATOM 359 N N . LYS A 1 72 ? 27.968 -15.036 -19.881 1.00 27.75 46 LYS A N 1
ATOM 360 C CA . LYS A 1 72 ? 27.898 -13.563 -19.887 1.00 28.63 46 LYS A CA 1
ATOM 361 C C . LYS A 1 72 ? 27.918 -12.992 -18.470 1.00 28.54 46 LYS A C 1
ATOM 362 O O . LYS A 1 72 ? 28.648 -12.042 -18.201 1.00 25.96 46 LYS A O 1
ATOM 368 N N . GLU A 1 73 ? 27.170 -13.590 -17.543 1.00 26.68 47 GLU A N 1
ATOM 369 C CA . GLU A 1 73 ? 27.250 -13.115 -16.160 1.00 27.28 47 GLU A CA 1
ATOM 370 C C . GLU A 1 73 ? 28.648 -13.299 -15.566 1.00 27.57 47 GLU A C 1
ATOM 371 O O . GLU A 1 73 ? 29.143 -12.422 -14.845 1.00 29.32 47 GLU A O 1
ATOM 377 N N . LEU A 1 74 ? 29.232 -14.470 -15.795 1.00 27.40 48 LEU A N 1
ATOM 378 C CA . LEU A 1 74 ? 30.600 -14.742 -15.381 1.00 27.41 48 LEU A CA 1
ATOM 379 C C . LEU A 1 74 ? 31.558 -13.690 -15.880 1.00 30.23 48 LEU A C 1
ATOM 380 O O . LEU A 1 74 ? 32.456 -13.281 -15.135 1.00 29.32 48 LEU A O 1
ATOM 385 N N . GLU A 1 75 ? 31.420 -13.304 -17.142 1.00 29.29 49 GLU A N 1
ATOM 386 C CA . GLU A 1 75 ? 32.313 -12.282 -17.680 1.00 35.38 49 GLU A CA 1
ATOM 387 C C . GLU A 1 75 ? 32.179 -10.961 -16.900 1.00 37.15 49 GLU A C 1
ATOM 388 O O . GLU A 1 75 ? 33.171 -10.297 -16.606 1.00 38.14 49 GLU A O 1
ATOM 394 N N . LYS A 1 76 ? 30.949 -10.604 -16.545 1.00 36.42 50 LYS A N 1
ATOM 395 C CA . LYS A 1 76 ? 30.677 -9.388 -15.781 1.00 38.25 50 LYS A CA 1
ATOM 396 C C . LYS A 1 76 ? 31.205 -9.558 -14.341 1.00 37.28 50 LYS A C 1
ATOM 397 O O . LYS A 1 76 ? 31.875 -8.669 -13.801 1.00 35.51 50 LYS A O 1
ATOM 403 N N . LEU A 1 77 ? 31.035 -10.749 -13.770 1.00 34.39 51 LEU A N 1
ATOM 404 C CA . LEU A 1 77 ? 31.350 -10.943 -12.358 1.00 33.30 51 LEU A CA 1
ATOM 405 C C . LEU A 1 77 ? 32.865 -11.029 -12.121 1.00 34.30 51 LEU A C 1
ATOM 406 O O . LEU A 1 77 ? 33.370 -10.690 -11.051 1.00 33.60 51 LEU A O 1
ATOM 411 N N . LEU A 1 78 ? 33.610 -11.432 -13.142 1.00 34.03 52 LEU A N 1
ATOM 412 C CA . LEU A 1 78 ? 35.063 -11.513 -13.020 1.00 37.73 52 LEU A CA 1
ATOM 413 C C . LEU A 1 78 ? 35.723 -10.143 -12.818 1.00 40.65 52 LEU A C 1
ATOM 414 O O . LEU A 1 78 ? 36.845 -10.063 -12.306 1.00 39.71 52 LEU A O 1
ATOM 419 N N . GLU A 1 79 ? 35.047 -9.076 -13.232 1.00 43.15 53 GLU A N 1
ATOM 420 C CA . GLU A 1 79 ? 35.528 -7.720 -12.944 1.00 46.66 53 GLU A CA 1
ATOM 421 C C . GLU A 1 79 ? 35.570 -7.359 -11.447 1.00 47.75 53 GLU A C 1
ATOM 422 O O . GLU A 1 79 ? 36.335 -6.477 -11.059 1.00 49.22 53 GLU A O 1
ATOM 428 N N . GLN A 1 80 ? 34.760 -8.018 -10.619 1.00 44.16 54 GLN A N 1
ATOM 429 C CA . GLN A 1 80 ? 34.871 -7.881 -9.163 1.00 45.44 54 GLN A CA 1
ATOM 430 C C . GLN A 1 80 ? 35.925 -8.774 -8.506 1.00 44.33 54 GLN A C 1
ATOM 431 O O . GLN A 1 80 ? 36.091 -8.717 -7.277 1.00 44.59 54 GLN A O 1
ATOM 437 N N . LEU A 1 81 ? 36.492 -9.718 -9.250 1.00 39.48 55 LEU A N 1
ATOM 438 C CA . LEU A 1 81 ? 37.506 -10.605 -8.672 1.00 39.33 55 LEU A CA 1
ATOM 439 C C . LEU A 1 81 ? 38.916 -10.155 -9.025 1.00 41.23 55 LEU A C 1
ATOM 440 O O . LEU A 1 81 ? 39.112 -9.327 -9.908 1.00 42.79 55 LEU A O 1
ATOM 445 N N . ASN A 1 82 ? 39.900 -10.770 -8.387 1.00 43.01 56 ASN A N 1
ATOM 446 C CA . ASN A 1 82 ? 41.290 -10.446 -8.641 1.00 47.57 56 ASN A CA 1
ATOM 447 C C . ASN A 1 82 ? 41.897 -11.439 -9.600 1.00 47.51 56 ASN A C 1
ATOM 448 O O . ASN A 1 82 ? 43.095 -11.697 -9.526 1.00 52.62 56 ASN A O 1
ATOM 453 N N . GLN A 1 83 ? 41.103 -12.057 -10.457 1.00 43.30 57 GLN A N 1
ATOM 454 C CA . GLN A 1 83 ? 41.677 -13.060 -11.328 1.00 42.80 57 GLN A CA 1
ATOM 455 C C . GLN A 1 83 ? 42.280 -12.331 -12.510 1.00 47.04 57 GLN A C 1
ATOM 456 O O . GLN A 1 83 ? 41.543 -11.586 -13.147 1.00 50.77 57 GLN A O 1
ATOM 462 N N . PRO A 1 84 ? 43.568 -12.567 -12.836 1.00 46.40 58 PRO A N 1
ATOM 463 C CA . PRO A 1 84 ? 44.129 -11.812 -13.965 1.00 50.56 58 PRO A CA 1
ATOM 464 C C . PRO A 1 84 ? 43.709 -12.352 -15.339 1.00 51.25 58 PRO A C 1
ATOM 465 O O . PRO A 1 84 ? 43.874 -11.647 -16.335 1.00 51.69 58 PRO A O 1
ATOM 469 N N . GLU A 1 85 ? 43.211 -13.588 -15.393 1.00 49.46 59 GLU A N 1
ATOM 470 C CA . GLU A 1 85 ? 42.685 -14.186 -16.626 1.00 50.00 59 GLU A CA 1
ATOM 471 C C . GLU A 1 85 ? 41.328 -14.829 -16.408 1.00 46.28 59 GLU A C 1
ATOM 472 O O . GLU A 1 85 ? 41.099 -15.441 -15.367 1.00 45.93 59 GLU A O 1
ATOM 478 N N . ALA A 1 86 ? 40.445 -14.724 -17.396 1.00 44.35 60 ALA A N 1
ATOM 479 C CA . ALA A 1 86 ? 39.159 -15.427 -17.385 1.00 43.78 60 ALA A CA 1
ATOM 480 C C . ALA A 1 86 ? 39.373 -16.842 -17.929 1.00 41.48 60 ALA A C 1
ATOM 481 O O . ALA A 1 86 ? 39.672 -17.000 -19.114 1.00 41.94 60 ALA A O 1
ATOM 483 N N . HIS A 1 87 ? 39.193 -17.868 -17.104 1.00 36.95 61 HIS A N 1
ATOM 484 C CA . HIS A 1 87 ? 39.250 -19.251 -17.611 1.00 33.81 61 HIS A CA 1
ATOM 485 C C . HIS A 1 87 ? 37.857 -19.846 -17.582 1.00 30.75 61 HIS A C 1
ATOM 486 O O . HIS A 1 87 ? 37.463 -20.323 -16.510 1.00 27.97 61 HIS A O 1
ATOM 493 N N . LEU A 1 88 ? 37.101 -19.757 -18.676 1.00 28.10 62 LEU A N 1
ATOM 494 C CA . LEU A 1 88 ? 35.674 -20.122 -18.659 1.00 27.39 62 LEU A CA 1
ATOM 495 C C . LEU A 1 88 ? 35.434 -21.278 -19.627 1.00 28.13 62 LEU A C 1
ATOM 496 O O . LEU A 1 88 ? 35.904 -21.201 -20.748 1.00 26.73 62 LEU A O 1
ATOM 501 N N . TYR A 1 89 ? 34.684 -22.301 -19.214 1.00 25.14 63 TYR A N 1
ATOM 502 C CA . TYR A 1 89 ? 34.452 -23.488 -20.035 1.00 24.75 63 TYR A CA 1
ATOM 503 C C . TYR A 1 89 ? 32.989 -23.873 -19.965 1.00 25.09 63 TYR A C 1
ATOM 504 O O . TYR A 1 89 ? 32.426 -23.899 -18.872 1.00 23.44 63 TYR A O 1
ATOM 513 N N . GLN A 1 90 ? 32.394 -24.181 -21.111 1.00 24.07 64 GLN A N 1
ATOM 514 C CA . GLN A 1 90 ? 31.012 -24.612 -21.126 1.00 25.26 64 GLN A CA 1
ATOM 515 C C . GLN A 1 90 ? 30.992 -26.106 -20.873 1.00 25.74 64 GLN A C 1
ATOM 516 O O . GLN A 1 90 ? 31.633 -26.857 -21.617 1.00 25.06 64 GLN A O 1
ATOM 522 N N . ILE A 1 91 ? 30.348 -26.515 -19.773 1.00 24.16 65 ILE A N 1
ATOM 523 C CA . ILE A 1 91 ? 30.184 -27.930 -19.497 1.00 23.70 65 ILE A CA 1
ATOM 524 C C . ILE A 1 91 ? 28.763 -28.161 -19.027 1.00 23.98 65 ILE A C 1
ATOM 525 O O . ILE A 1 91 ? 28.379 -27.746 -17.940 1.00 21.04 65 ILE A O 1
ATOM 530 N N . ASP A 1 92 ? 27.983 -28.793 -19.891 1.00 23.72 66 ASP A N 1
ATOM 531 C CA . ASP A 1 92 ? 26.681 -29.329 -19.493 1.00 22.96 66 ASP A CA 1
ATOM 532 C C . ASP A 1 92 ? 26.933 -30.738 -18.968 1.00 22.94 66 ASP A C 1
ATOM 533 O O . ASP A 1 92 ? 27.360 -31.641 -19.714 1.00 21.18 66 ASP A O 1
ATOM 538 N N . VAL A 1 93 ? 26.734 -30.916 -17.668 1.00 20.78 67 VAL A N 1
ATOM 539 C CA . VAL A 1 93 ? 27.074 -32.177 -17.030 1.00 19.80 67 VAL A CA 1
ATOM 540 C C . VAL A 1 93 ? 26.159 -33.339 -17.463 1.00 21.81 67 VAL A C 1
ATOM 541 O O . VAL A 1 93 ? 26.394 -34.456 -17.043 1.00 21.40 67 VAL A O 1
ATOM 545 N N . GLN A 1 94 ? 25.101 -33.071 -18.233 1.00 20.40 68 GLN A N 1
ATOM 546 C CA . GLN A 1 94 ? 24.354 -34.163 -18.892 1.00 21.90 68 GLN A CA 1
ATOM 547 C C . GLN A 1 94 ? 25.158 -34.886 -19.965 1.00 23.03 68 GLN A C 1
ATOM 548 O O . GLN A 1 94 ? 24.784 -35.988 -20.384 1.00 23.23 68 GLN A O 1
ATOM 554 N N . SER A 1 95 ? 26.236 -34.260 -20.439 1.00 22.89 69 SER A N 1
ATOM 555 C CA . SER A 1 95 ? 27.020 -34.847 -21.529 1.00 24.38 69 SER A CA 1
ATOM 556 C C . SER A 1 95 ? 28.374 -35.357 -21.022 1.00 24.34 69 SER A C 1
ATOM 557 O O . SER A 1 95 ? 29.165 -34.562 -20.524 1.00 25.46 69 SER A O 1
ATOM 560 N N . ASP A 1 96 ? 28.642 -36.660 -21.143 1.00 23.09 70 ASP A N 1
ATOM 561 C CA . ASP A 1 96 ? 29.930 -37.215 -20.768 1.00 25.71 70 ASP A CA 1
ATOM 562 C C . ASP A 1 96 ? 31.009 -36.525 -21.596 1.00 25.37 70 ASP A C 1
ATOM 563 O O . ASP A 1 96 ? 32.041 -36.181 -21.055 1.00 25.40 70 ASP A O 1
ATOM 568 N N . GLU A 1 97 ? 30.813 -36.421 -22.911 1.00 25.85 71 GLU A N 1
ATOM 569 C CA . GLU A 1 97 ? 31.826 -35.796 -23.776 1.00 28.35 71 GLU A CA 1
ATOM 570 C C . GLU A 1 97 ? 32.170 -34.378 -23.304 1.00 27.34 71 GLU A C 1
ATOM 571 O O . GLU A 1 97 ? 33.342 -33.988 -23.254 1.00 25.66 71 GLU A O 1
ATOM 577 N N . GLU A 1 98 ? 31.171 -33.608 -22.880 1.00 25.19 72 GLU A N 1
ATOM 578 C CA . GLU A 1 98 ? 31.465 -32.248 -22.434 1.00 25.92 72 GLU A CA 1
ATOM 579 C C . GLU A 1 98 ? 32.287 -32.231 -21.145 1.00 24.59 72 GLU A C 1
ATOM 580 O O . GLU A 1 98 ? 33.157 -31.389 -20.971 1.00 23.34 72 GLU A O 1
ATOM 586 N N . VAL A 1 99 ? 31.981 -33.128 -20.215 1.00 23.89 73 VAL A N 1
ATOM 587 C CA . VAL A 1 99 ? 32.728 -33.161 -18.958 1.00 23.20 73 VAL A CA 1
ATOM 588 C C . VAL A 1 99 ? 34.150 -33.637 -19.240 1.00 24.43 73 VAL A C 1
ATOM 589 O O . VAL A 1 99 ? 35.117 -33.062 -18.724 1.00 23.90 73 VAL A O 1
ATOM 593 N N . ILE A 1 100 ? 34.255 -34.721 -20.016 1.00 24.11 74 ILE A N 1
ATOM 594 C CA . ILE A 1 100 ? 35.572 -35.295 -20.347 1.00 25.32 74 ILE A CA 1
ATOM 595 C C . ILE A 1 100 ? 36.397 -34.243 -21.091 1.00 26.39 74 ILE A C 1
ATOM 596 O O . ILE A 1 100 ? 37.536 -33.968 -20.742 1.00 24.16 74 ILE A O 1
ATOM 601 N N . ASN A 1 101 ? 35.839 -33.654 -22.142 1.00 26.88 75 ASN A N 1
ATOM 602 C CA . ASN A 1 101 ? 36.657 -32.718 -22.941 1.00 29.27 75 ASN A CA 1
ATOM 603 C C . ASN A 1 101 ? 36.892 -31.404 -22.210 1.00 29.56 75 ASN A C 1
ATOM 604 O O . ASN A 1 101 ? 37.914 -30.759 -22.416 1.00 28.05 75 ASN A O 1
ATOM 609 N N . GLY A 1 102 ? 35.938 -31.002 -21.362 1.00 27.12 76 GLY A N 1
ATOM 610 C CA . GLY A 1 102 ? 36.087 -29.790 -20.547 1.00 25.81 76 GLY A CA 1
ATOM 611 C C . GLY A 1 102 ? 37.262 -29.882 -19.584 1.00 26.27 76 GLY A C 1
ATOM 612 O O . GLY A 1 102 ? 38.149 -29.000 -19.555 1.00 25.68 76 GLY A O 1
ATOM 613 N N . PHE A 1 103 ? 37.280 -30.955 -18.787 1.00 25.95 77 PHE A N 1
ATOM 614 C CA . PHE A 1 103 ? 38.398 -31.135 -17.868 1.00 23.78 77 PHE A CA 1
ATOM 615 C C . PHE A 1 103 ? 39.686 -31.385 -18.626 1.00 27.42 77 PHE A C 1
ATOM 616 O O . PHE A 1 103 ? 40.759 -30.964 -18.166 1.00 26.72 77 PHE A O 1
ATOM 624 N N . GLU A 1 104 ? 39.617 -32.127 -19.734 1.00 26.14 78 GLU A N 1
ATOM 625 C CA . GLU A 1 104 ? 40.858 -32.295 -20.483 1.00 27.71 78 GLU A CA 1
ATOM 626 C C . GLU A 1 104 ? 41.409 -30.917 -20.842 1.00 30.47 78 GLU A C 1
ATOM 627 O O . GLU A 1 104 ? 42.637 -30.656 -20.756 1.00 31.13 78 GLU A O 1
ATOM 633 N N . GLN A 1 105 ? 40.541 -30.055 -21.370 1.00 29.10 79 GLN A N 1
ATOM 634 C CA . GLN A 1 105 ? 40.998 -28.725 -21.807 1.00 30.00 79 GLN A CA 1
ATOM 635 C C . GLN A 1 105 ? 41.483 -27.855 -20.640 1.00 29.13 79 GLN A C 1
ATOM 636 O O . GLN A 1 105 ? 42.479 -27.131 -20.774 1.00 28.33 79 GLN A O 1
ATOM 642 N N . ILE A 1 106 ? 40.798 -27.934 -19.500 1.00 27.73 80 ILE A N 1
ATOM 643 C CA . ILE A 1 106 ? 41.286 -27.242 -18.308 1.00 27.61 80 ILE A CA 1
ATOM 644 C C . ILE A 1 106 ? 42.726 -27.635 -17.968 1.00 27.46 80 ILE A C 1
ATOM 645 O O . ILE A 1 106 ? 43.576 -26.771 -17.791 1.00 30.85 80 ILE A O 1
ATOM 650 N N . GLY A 1 107 ? 43.022 -28.929 -17.969 1.00 28.67 81 GLY A N 1
ATOM 651 C CA . GLY A 1 107 ? 44.387 -29.396 -17.660 1.00 29.49 81 GLY A CA 1
ATOM 652 C C . GLY A 1 107 ? 45.383 -28.901 -18.697 1.00 33.84 81 GLY A C 1
ATOM 653 O O . GLY A 1 107 ? 46.486 -28.513 -18.359 1.00 33.39 81 GLY A O 1
ATOM 654 N N . LYS A 1 108 ? 44.994 -28.826 -19.963 1.00 35.68 82 LYS A N 1
ATOM 655 C CA . LYS A 1 108 ? 45.913 -28.265 -20.955 1.00 37.38 82 LYS A CA 1
ATOM 656 C C . LYS A 1 108 ? 46.161 -26.772 -20.738 1.00 38.59 82 LYS A C 1
ATOM 657 O O . LYS A 1 108 ? 47.280 -26.290 -20.949 1.00 38.38 82 LYS A O 1
ATOM 663 N N . ASP A 1 109 ? 45.131 -26.048 -20.308 1.00 36.32 83 ASP A N 1
ATOM 664 C CA . ASP A 1 109 ? 45.183 -24.596 -20.166 1.00 36.70 83 ASP A CA 1
ATOM 665 C C . ASP A 1 109 ? 45.826 -24.168 -18.860 1.00 37.99 83 ASP A C 1
ATOM 666 O O . ASP A 1 109 ? 46.635 -23.245 -18.863 1.00 38.99 83 ASP A O 1
ATOM 671 N N . VAL A 1 110 ? 45.506 -24.826 -17.748 1.00 36.73 84 VAL A N 1
ATOM 672 C CA . VAL A 1 110 ? 46.032 -24.364 -16.465 1.00 38.13 84 VAL A CA 1
ATOM 673 C C . VAL A 1 110 ? 46.922 -25.367 -15.734 1.00 37.52 84 VAL A C 1
ATOM 674 O O . VAL A 1 110 ? 47.532 -25.039 -14.721 1.00 40.25 84 VAL A O 1
ATOM 678 N N . GLY A 1 111 ? 46.961 -26.614 -16.181 1.00 36.73 85 GLY A N 1
ATOM 679 C CA . GLY A 1 111 ? 47.725 -27.627 -15.454 1.00 35.24 85 GLY A CA 1
ATOM 680 C C . GLY A 1 111 ? 46.923 -28.361 -14.392 1.00 35.05 85 GLY A C 1
ATOM 681 O O . GLY A 1 111 ? 45.682 -28.394 -14.399 1.00 33.53 85 GLY A O 1
ATOM 682 N N . ASN A 1 112 ? 47.641 -29.004 -13.482 1.00 33.86 86 ASN A N 1
ATOM 683 C CA . ASN A 1 112 ? 46.982 -29.743 -12.417 1.00 32.60 86 ASN A CA 1
ATOM 684 C C . ASN A 1 112 ? 46.189 -28.809 -11.503 1.00 31.31 86 ASN A C 1
ATOM 685 O O . ASN A 1 112 ? 46.524 -27.637 -11.334 1.00 31.97 86 ASN A O 1
ATOM 690 N N . ILE A 1 113 ? 45.108 -29.315 -10.930 1.00 28.80 87 ILE A N 1
ATOM 691 C CA . ILE A 1 113 ? 44.295 -28.466 -10.074 1.00 26.46 87 ILE A CA 1
ATOM 692 C C . ILE A 1 113 ? 44.319 -29.004 -8.647 1.00 25.80 87 ILE A C 1
ATOM 693 O O . ILE A 1 113 ? 44.779 -30.130 -8.392 1.00 27.92 87 ILE A O 1
ATOM 698 N N . ASP A 1 114 ? 43.777 -28.236 -7.702 1.00 24.78 88 ASP A N 1
ATOM 699 C CA . ASP A 1 114 ? 43.790 -28.705 -6.326 1.00 23.56 88 ASP A CA 1
ATOM 700 C C . ASP A 1 114 ? 42.416 -29.085 -5.846 1.00 23.28 88 ASP A C 1
ATOM 701 O O . ASP A 1 114 ? 42.271 -29.677 -4.770 1.00 23.01 88 ASP A O 1
ATOM 706 N N . GLY A 1 115 ? 41.383 -28.688 -6.584 1.00 22.83 89 GLY A N 1
ATOM 707 C CA . GLY A 1 115 ? 40.046 -29.118 -6.153 1.00 22.42 89 GLY A CA 1
ATOM 708 C C . GLY A 1 115 ? 38.937 -28.598 -7.035 1.00 24.45 89 GLY A C 1
ATOM 709 O O . GLY A 1 115 ? 39.197 -27.912 -8.027 1.00 24.09 89 GLY A O 1
ATOM 710 N N . VAL A 1 116 ? 37.727 -29.079 -6.756 1.00 20.04 90 VAL A N 1
ATOM 711 C CA . VAL A 1 116 ? 36.534 -28.765 -7.548 1.00 20.08 90 VAL A CA 1
ATOM 712 C C . VAL A 1 116 ? 35.456 -28.378 -6.562 1.00 19.63 90 VAL A C 1
ATOM 713 O O . VAL A 1 116 ? 35.252 -29.048 -5.555 1.00 19.93 90 VAL A O 1
ATOM 717 N N . TYR A 1 117 ? 34.769 -27.274 -6.849 1.00 18.89 91 TYR A N 1
ATOM 718 C CA . TYR A 1 117 ? 33.525 -26.982 -6.117 1.00 18.42 91 TYR A CA 1
ATOM 719 C C . TYR A 1 117 ? 32.350 -27.226 -7.069 1.00 18.56 91 TYR A C 1
ATOM 720 O O . TYR A 1 117 ? 32.214 -26.537 -8.097 1.00 18.86 91 TYR A O 1
ATOM 729 N N . HIS A 1 118 ? 31.488 -28.165 -6.700 1.00 16.48 92 HIS A N 1
ATOM 730 C CA . HIS A 1 118 ? 30.319 -28.550 -7.509 1.00 18.75 92 HIS A CA 1
ATOM 731 C C . HIS A 1 118 ? 29.080 -27.881 -6.913 1.00 19.81 92 HIS A C 1
ATOM 732 O O . HIS A 1 118 ? 28.782 -28.039 -5.728 1.00 18.98 92 HIS A O 1
ATOM 739 N N . SER A 1 119 ? 28.433 -27.035 -7.707 1.00 17.63 93 SER A N 1
ATOM 740 C CA . SER A 1 119 ? 27.279 -26.276 -7.237 1.00 19.69 93 SER A CA 1
ATOM 741 C C . SER A 1 119 ? 26.159 -26.382 -8.292 1.00 20.38 93 SER A C 1
ATOM 742 O O . SER A 1 119 ? 25.693 -25.343 -8.843 1.00 19.62 93 SER A O 1
ATOM 745 N N . ILE A 1 120 ? 25.819 -27.618 -8.655 1.00 18.91 94 ILE A N 1
ATOM 746 C CA . ILE A 1 120 ? 24.906 -27.863 -9.807 1.00 16.19 94 ILE A CA 1
ATOM 747 C C . ILE A 1 120 ? 23.749 -28.772 -9.383 1.00 17.94 94 ILE A C 1
ATOM 748 O O . ILE A 1 120 ? 23.963 -29.824 -8.743 1.00 18.60 94 ILE A O 1
ATOM 753 N N . ALA A 1 121 ? 22.534 -28.321 -9.666 1.00 16.51 95 ALA A N 1
ATOM 754 C CA . ALA A 1 121 ? 21.379 -29.207 -9.519 1.00 17.18 95 ALA A CA 1
ATOM 755 C C . ALA A 1 121 ? 20.322 -28.736 -10.472 1.00 19.95 95 ALA A C 1
ATOM 756 O O . ALA A 1 121 ? 20.314 -27.563 -10.891 1.00 19.76 95 ALA A O 1
ATOM 758 N N . PHE A 1 122 ? 19.335 -29.581 -10.735 1.00 16.54 96 PHE A N 1
ATOM 759 C CA . PHE A 1 122 ? 18.226 -29.122 -11.559 1.00 19.57 96 PHE A CA 1
ATOM 760 C C . PHE A 1 122 ? 17.054 -30.067 -11.299 1.00 19.04 96 PHE A C 1
ATOM 761 O O . PHE A 1 122 ? 17.220 -31.285 -11.166 1.00 18.09 96 PHE A O 1
ATOM 769 N N . ALA A 1 123 ? 15.848 -29.534 -11.401 1.00 18.13 97 ALA A N 1
ATOM 770 C CA . ALA A 1 123 ? 14.663 -30.396 -11.474 1.00 18.30 97 ALA A CA 1
ATOM 771 C C . ALA A 1 123 ? 13.621 -29.589 -12.223 1.00 22.03 97 ALA A C 1
ATOM 772 O O . ALA A 1 123 ? 13.679 -28.346 -12.169 1.00 23.45 97 ALA A O 1
ATOM 774 N N . ASN A 1 124 ? 12.646 -30.266 -12.840 1.00 21.13 98 ASN A N 1
ATOM 775 C CA . ASN A 1 124 ? 11.552 -29.543 -13.480 1.00 22.77 98 ASN A CA 1
ATOM 776 C C . ASN A 1 124 ? 10.691 -28.911 -12.430 1.00 24.20 98 ASN A C 1
ATOM 777 O O . ASN A 1 124 ? 10.462 -29.511 -11.360 1.00 22.15 98 ASN A O 1
ATOM 782 N N A MET A 1 125 ? 10.148 -27.735 -12.742 0.53 22.92 99 MET A N 1
ATOM 783 N N B MET A 1 125 ? 10.218 -27.709 -12.755 0.47 22.37 99 MET A N 1
ATOM 784 C CA A MET A 1 125 ? 9.423 -26.917 -11.770 0.53 25.57 99 MET A CA 1
ATOM 785 C CA B MET A 1 125 ? 9.131 -27.082 -12.037 0.47 24.56 99 MET A CA 1
ATOM 786 C C A MET A 1 125 ? 8.318 -27.657 -11.011 0.53 23.14 99 MET A C 1
ATOM 787 C C B MET A 1 125 ? 7.987 -28.063 -11.930 0.47 22.13 99 MET A C 1
ATOM 788 O O A MET A 1 125 ? 8.112 -27.477 -9.808 0.53 23.00 99 MET A O 1
ATOM 789 O O B MET A 1 125 ? 7.286 -28.114 -10.939 0.47 21.09 99 MET A O 1
ATOM 798 N N A GLU A 1 126 ? 7.542 -28.435 -11.744 0.53 23.00 100 GLU A N 1
ATOM 799 N N B GLU A 1 126 ? 7.674 -28.620 -13.088 0.47 22.87 100 GLU A N 1
ATOM 800 C CA A GLU A 1 126 ? 6.373 -29.073 -11.170 0.53 25.16 100 GLU A CA 1
ATOM 801 C CA B GLU A 1 126 ? 6.633 -29.593 -13.292 0.47 21.44 100 GLU A CA 1
ATOM 802 C C A GLU A 1 126 ? 6.765 -30.190 -10.186 0.53 23.31 100 GLU A C 1
ATOM 803 C C B GLU A 1 126 ? 6.589 -30.740 -12.262 0.47 20.42 100 GLU A C 1
ATOM 804 O O A GLU A 1 126 ? 5.903 -30.788 -9.532 0.53 26.37 100 GLU A O 1
ATOM 805 O O B GLU A 1 126 ? 5.540 -31.026 -11.681 0.47 20.31 100 GLU A O 1
ATOM 816 N N A ASP A 1 127 ? 8.062 -30.457 -10.054 0.53 21.93 101 ASP A N 1
ATOM 817 N N B ASP A 1 127 ? 7.715 -31.393 -12.012 0.47 18.71 101 ASP A N 1
ATOM 818 C CA A ASP A 1 127 ? 8.543 -31.490 -9.125 0.53 20.50 101 ASP A CA 1
ATOM 819 C CA B ASP A 1 127 ? 7.733 -32.388 -10.948 0.47 19.94 101 ASP A CA 1
ATOM 820 C C A ASP A 1 127 ? 9.092 -30.887 -7.813 0.53 20.40 101 ASP A C 1
ATOM 821 C C B ASP A 1 127 ? 7.877 -31.757 -9.564 0.47 18.91 101 ASP A C 1
ATOM 822 O O A ASP A 1 127 ? 9.792 -31.557 -7.044 0.53 20.00 101 ASP A O 1
ATOM 823 O O B ASP A 1 127 ? 7.175 -32.163 -8.641 0.47 20.94 101 ASP A O 1
ATOM 832 N N A LEU A 1 128 ? 8.835 -29.593 -7.622 0.53 19.84 102 LEU A N 1
ATOM 833 N N B LEU A 1 128 ? 8.747 -30.763 -9.412 0.47 21.02 102 LEU A N 1
ATOM 834 C CA A LEU A 1 128 ? 9.262 -28.819 -6.451 0.53 18.04 102 LEU A CA 1
ATOM 835 C CA B LEU A 1 128 ? 8.890 -30.100 -8.097 0.47 22.11 102 LEU A CA 1
ATOM 836 C C A LEU A 1 128 ? 8.119 -28.177 -5.658 0.53 17.73 102 LEU A C 1
ATOM 837 C C B LEU A 1 128 ? 7.562 -29.590 -7.507 0.47 23.32 102 LEU A C 1
ATOM 838 O O A LEU A 1 128 ? 8.311 -27.138 -5.008 0.53 13.76 102 LEU A O 1
ATOM 839 O O B LEU A 1 128 ? 7.313 -29.694 -6.301 0.47 22.36 102 LEU A O 1
ATOM 848 N N A ARG A 1 129 ? 6.940 -28.793 -5.775 0.53 19.56 103 ARG A N 1
ATOM 849 N N B ARG A 1 129 ? 6.775 -28.943 -8.358 0.47 22.95 103 ARG A N 1
ATOM 850 C CA A ARG A 1 129 ? 5.688 -28.364 -5.146 0.53 20.20 103 ARG A CA 1
ATOM 851 C CA B ARG A 1 129 ? 5.519 -28.306 -7.979 0.47 25.44 103 ARG A CA 1
ATOM 852 C C A ARG A 1 129 ? 4.685 -29.501 -5.294 0.53 21.48 103 ARG A C 1
ATOM 853 C C B ARG A 1 129 ? 4.325 -29.226 -8.252 0.47 27.32 103 ARG A C 1
ATOM 854 O O A ARG A 1 129 ? 4.912 -30.411 -6.095 0.53 24.98 103 ARG A O 1
ATOM 855 O O B ARG A 1 129 ? 3.344 -28.858 -8.919 0.47 30.03 103 ARG A O 1
ATOM 870 N N A GLY A 1 130 ? 3.519 -29.403 -4.663 0.53 23.92 104 GLY A N 1
ATOM 871 N N B GLY A 1 130 ? 4.451 -30.440 -7.738 0.47 26.62 104 GLY A N 1
ATOM 872 C CA A GLY A 1 130 ? 2.522 -30.477 -4.687 0.53 25.52 104 GLY A CA 1
ATOM 873 C CA B GLY A 1 130 ? 3.423 -31.461 -7.809 0.47 25.78 104 GLY A CA 1
ATOM 874 C C A GLY A 1 130 ? 3.038 -31.832 -4.199 0.53 25.03 104 GLY A C 1
ATOM 875 C C B GLY A 1 130 ? 3.718 -32.367 -6.638 0.47 25.56 104 GLY A C 1
ATOM 876 O O A GLY A 1 130 ? 3.887 -31.901 -3.303 0.53 24.79 104 GLY A O 1
ATOM 877 O O B GLY A 1 130 ? 4.722 -32.169 -5.949 0.47 27.12 104 GLY A O 1
ATOM 878 N N A ARG A 1 131 ? 2.489 -32.905 -4.772 0.53 24.07 105 ARG A N 1
ATOM 879 N N B ARG A 1 131 ? 2.781 -33.255 -6.313 0.47 25.30 105 ARG A N 1
ATOM 880 C CA A ARG A 1 131 ? 2.608 -34.259 -4.241 0.53 24.37 105 ARG A CA 1
ATOM 881 C CA B ARG A 1 131 ? 2.847 -34.077 -5.102 0.47 24.63 105 ARG A CA 1
ATOM 882 C C A ARG A 1 131 ? 3.719 -35.029 -4.949 0.53 23.15 105 ARG A C 1
ATOM 883 C C B ARG A 1 131 ? 4.035 -35.001 -5.239 0.47 23.50 105 ARG A C 1
ATOM 884 O O A ARG A 1 131 ? 3.673 -35.289 -6.154 0.53 23.94 105 ARG A O 1
ATOM 885 O O B ARG A 1 131 ? 4.300 -35.445 -6.371 0.47 23.66 105 ARG A O 1
ATOM 900 N N . PHE A 1 132 ? 4.721 -35.390 -4.159 1.00 22.40 106 PHE A N 1
ATOM 901 C CA . PHE A 1 132 ? 5.875 -36.222 -4.542 1.00 19.06 106 PHE A CA 1
ATOM 902 C C . PHE A 1 132 ? 5.459 -37.527 -5.244 1.00 19.94 106 PHE A C 1
ATOM 903 O O . PHE A 1 132 ? 6.187 -38.055 -6.129 1.00 19.58 106 PHE A O 1
ATOM 911 N N . SER A 1 133 ? 4.379 -38.153 -4.763 1.00 19.82 107 SER A N 1
ATOM 912 C CA . SER A 1 133 ? 3.944 -39.451 -5.316 1.00 19.31 107 SER A CA 1
ATOM 913 C C . SER A 1 133 ? 3.570 -39.339 -6.817 1.00 19.51 107 SER A C 1
ATOM 914 O O . SER A 1 133 ? 3.443 -40.360 -7.512 1.00 19.01 107 SER A O 1
ATOM 917 N N . GLU A 1 134 ? 3.362 -38.124 -7.325 1.00 19.41 108 GLU A N 1
ATOM 918 C CA . GLU A 1 134 ? 3.004 -37.905 -8.735 1.00 22.36 108 GLU A CA 1
ATOM 919 C C . GLU A 1 134 ? 4.241 -37.615 -9.618 1.00 22.51 108 GLU A C 1
ATOM 920 O O . GLU A 1 134 ? 4.108 -37.332 -10.818 1.00 25.01 108 GLU A O 1
ATOM 926 N N . THR A 1 135 ? 5.447 -37.662 -9.036 1.00 21.48 109 THR A N 1
ATOM 927 C CA . THR A 1 135 ? 6.689 -37.436 -9.794 1.00 21.47 109 THR A CA 1
ATOM 928 C C . THR A 1 135 ? 6.792 -38.377 -11.015 1.00 21.62 109 THR A C 1
ATOM 929 O O . THR A 1 135 ? 6.601 -39.588 -10.873 1.00 22.19 109 THR A O 1
ATOM 933 N N . SER A 1 136 ? 7.117 -37.816 -12.183 1.00 22.10 110 SER A N 1
ATOM 934 C CA . SER A 1 136 ? 7.296 -38.594 -13.421 1.00 23.17 110 SER A CA 1
ATOM 935 C C . SER A 1 136 ? 8.633 -39.303 -13.382 1.00 21.74 110 SER A C 1
ATOM 936 O O . SER A 1 136 ? 9.597 -38.827 -12.752 1.00 19.52 110 SER A O 1
ATOM 939 N N . ARG A 1 137 ? 8.715 -40.424 -14.095 1.00 19.47 111 ARG A N 1
ATOM 940 C CA . ARG A 1 137 ? 9.995 -41.135 -14.202 1.00 19.31 111 ARG A CA 1
ATOM 941 C C . ARG A 1 137 ? 11.064 -40.230 -14.819 1.00 20.15 111 ARG A C 1
ATOM 942 O O . ARG A 1 137 ? 12.194 -40.153 -14.332 1.00 16.96 111 ARG A O 1
ATOM 950 N N . GLU A 1 138 ? 10.704 -39.507 -15.861 1.00 19.96 112 GLU A N 1
ATOM 951 C CA . GLU A 1 138 ? 11.722 -38.740 -16.595 1.00 24.03 112 GLU A CA 1
ATOM 952 C C . GLU A 1 138 ? 12.192 -37.557 -15.714 1.00 20.64 112 GLU A C 1
ATOM 953 O O . GLU A 1 138 ? 13.370 -37.234 -15.685 1.00 22.09 112 GLU A O 1
ATOM 959 N N . GLY A 1 139 ? 11.294 -37.013 -14.912 1.00 22.54 113 GLY A N 1
ATOM 960 C CA . GLY A 1 139 ? 11.688 -35.939 -14.001 1.00 23.51 113 GLY A CA 1
ATOM 961 C C . GLY A 1 139 ? 12.579 -36.415 -12.862 1.00 23.16 113 GLY A C 1
ATOM 962 O O . GLY A 1 139 ? 13.481 -35.715 -12.445 1.00 21.88 113 GLY A O 1
ATOM 963 N N . PHE A 1 140 ? 12.282 -37.605 -12.345 1.00 20.88 114 PHE A N 1
ATOM 964 C CA . PHE A 1 140 ? 13.066 -38.192 -11.261 1.00 19.07 114 PHE A CA 1
ATOM 965 C C . PHE A 1 140 ? 14.472 -38.459 -11.762 1.00 18.89 114 PHE A C 1
ATOM 966 O O . PHE A 1 140 ? 15.476 -38.052 -11.147 1.00 17.42 114 PHE A O 1
ATOM 974 N N . LEU A 1 141 ? 14.550 -39.036 -12.958 1.00 18.72 115 LEU A N 1
ATOM 975 C CA . LEU A 1 141 ? 15.865 -39.429 -13.484 1.00 18.66 115 LEU A CA 1
ATOM 976 C C . LEU A 1 141 ? 16.661 -38.198 -13.945 1.00 19.79 115 LEU A C 1
ATOM 977 O O . LEU A 1 141 ? 17.897 -38.194 -13.763 1.00 18.71 115 LEU A O 1
ATOM 982 N N . LEU A 1 142 ? 15.972 -37.168 -14.470 1.00 18.73 116 LEU A N 1
ATOM 983 C CA . LEU A 1 142 ? 16.630 -35.910 -14.840 1.00 19.51 116 LEU A CA 1
ATOM 984 C C . LEU A 1 142 ? 17.319 -35.319 -13.600 1.00 20.09 116 LEU A C 1
ATOM 985 O O . LEU A 1 142 ? 18.468 -34.864 -13.666 1.00 17.38 116 LEU A O 1
ATOM 990 N N . ALA A 1 143 ? 16.587 -35.244 -12.491 1.00 17.16 117 ALA A N 1
ATOM 991 C CA . ALA A 1 143 ? 17.148 -34.648 -11.275 1.00 17.44 117 ALA A CA 1
ATOM 992 C C . ALA A 1 143 ? 18.321 -35.490 -10.750 1.00 17.04 117 ALA A C 1
ATOM 993 O O . ALA A 1 143 ? 19.319 -34.916 -10.313 1.00 16.67 117 ALA A O 1
ATOM 995 N N . GLN A 1 144 ? 18.235 -36.813 -10.838 1.00 16.43 118 GLN A N 1
ATOM 996 C CA . GLN A 1 144 ? 19.359 -37.689 -10.407 1.00 17.15 118 GLN A CA 1
ATOM 997 C C . GLN A 1 144 ? 20.593 -37.475 -11.290 1.00 19.72 118 GLN A C 1
ATOM 998 O O . GLN A 1 144 ? 21.728 -37.394 -10.807 1.00 17.92 118 GLN A O 1
ATOM 1004 N N . ASP A 1 145 ? 20.365 -37.394 -12.595 1.00 18.74 119 ASP A N 1
ATOM 1005 C CA . ASP A 1 145 ? 21.445 -37.262 -13.572 1.00 19.28 119 ASP A CA 1
ATOM 1006 C C . ASP A 1 145 ? 22.250 -35.956 -13.317 1.00 18.01 119 ASP A C 1
ATOM 1007 O O . ASP A 1 145 ? 23.489 -35.948 -13.134 1.00 19.48 119 ASP A O 1
ATOM 1012 N N . ILE A 1 146 ? 21.553 -34.824 -13.271 1.00 19.08 120 ILE A N 1
ATOM 1013 C CA . ILE A 1 146 ? 22.223 -33.538 -13.168 1.00 17.64 120 ILE A CA 1
ATOM 1014 C C . ILE A 1 146 ? 22.713 -33.306 -11.743 1.00 18.61 120 ILE A C 1
ATOM 1015 O O . ILE A 1 146 ? 23.792 -32.705 -11.561 1.00 17.30 120 ILE A O 1
ATOM 1020 N N . SER A 1 147 ? 21.920 -33.726 -10.748 1.00 15.37 121 SER A N 1
ATOM 1021 C CA . SER A 1 147 ? 22.212 -33.286 -9.395 1.00 16.68 121 SER A CA 1
ATOM 1022 C C . SER A 1 147 ? 23.039 -34.283 -8.594 1.00 18.93 121 SER A C 1
ATOM 1023 O O . SER A 1 147 ? 23.538 -33.916 -7.519 1.00 17.25 121 SER A O 1
ATOM 1026 N N . SER A 1 148 ? 23.089 -35.533 -9.064 1.00 15.49 122 SER A N 1
ATOM 1027 C CA . SER A 1 148 ? 23.859 -36.552 -8.352 1.00 16.96 122 SER A CA 1
ATOM 1028 C C . SER A 1 148 ? 24.900 -37.236 -9.201 1.00 17.24 122 SER A C 1
ATOM 1029 O O . SER A 1 148 ? 26.111 -37.101 -8.925 1.00 20.04 122 SER A O 1
ATOM 1032 N N . TYR A 1 149 ? 24.489 -37.816 -10.327 1.00 16.41 123 TYR A N 1
ATOM 1033 C CA . TYR A 1 149 ? 25.473 -38.536 -11.133 1.00 17.11 123 TYR A CA 1
ATOM 1034 C C . TYR A 1 149 ? 26.547 -37.597 -11.610 1.00 18.25 123 TYR A C 1
ATOM 1035 O O . TYR A 1 149 ? 27.698 -37.994 -11.743 1.00 17.63 123 TYR A O 1
ATOM 1044 N N . SER A 1 150 ? 26.200 -36.335 -11.882 1.00 18.19 124 SER A N 1
ATOM 1045 C CA . SER A 1 150 ? 27.223 -35.386 -12.339 1.00 17.12 124 SER A CA 1
ATOM 1046 C C . SER A 1 150 ? 28.435 -35.329 -11.420 1.00 17.35 124 SER A C 1
ATOM 1047 O O . SER A 1 150 ? 29.554 -35.133 -11.899 1.00 18.47 124 SER A O 1
ATOM 1050 N N . LEU A 1 151 ? 28.241 -35.431 -10.110 1.00 15.88 125 LEU A N 1
ATOM 1051 C CA . LEU A 1 151 ? 29.431 -35.430 -9.252 1.00 16.41 125 LEU A CA 1
ATOM 1052 C C . LEU A 1 151 ? 30.407 -36.591 -9.546 1.00 20.46 125 LEU A C 1
ATOM 1053 O O . LEU A 1 151 ? 31.631 -36.455 -9.428 1.00 19.78 125 LEU A O 1
ATOM 1058 N N . THR A 1 152 ? 29.862 -37.765 -9.826 1.00 17.05 126 THR A N 1
ATOM 1059 C CA . THR A 1 152 ? 30.685 -38.965 -10.062 1.00 18.12 126 THR A CA 1
ATOM 1060 C C . THR A 1 152 ? 31.602 -38.802 -11.275 1.00 17.48 126 THR A C 1
ATOM 1061 O O . THR A 1 152 ? 32.814 -39.083 -11.229 1.00 21.18 126 THR A O 1
ATOM 1065 N N . ILE A 1 153 ? 30.981 -38.444 -12.391 1.00 18.81 127 ILE A N 1
ATOM 1066 C CA . ILE A 1 153 ? 31.747 -38.257 -13.624 1.00 18.24 127 ILE A CA 1
ATOM 1067 C C . ILE A 1 153 ? 32.727 -37.067 -13.475 1.00 18.82 127 ILE A C 1
ATOM 1068 O O . ILE A 1 153 ? 33.854 -37.093 -14.004 1.00 21.01 127 ILE A O 1
ATOM 1073 N N . VAL A 1 154 ? 32.287 -35.997 -12.826 1.00 18.43 128 VAL A N 1
ATOM 1074 C CA . VAL A 1 154 ? 33.205 -34.872 -12.581 1.00 20.93 128 VAL A CA 1
ATOM 1075 C C . VAL A 1 154 ? 34.402 -35.333 -11.746 1.00 21.44 128 VAL A C 1
ATOM 1076 O O . VAL A 1 154 ? 35.561 -35.013 -12.053 1.00 21.43 128 VAL A O 1
ATOM 1080 N N . ALA A 1 155 ? 34.137 -36.141 -10.725 1.00 21.50 129 ALA A N 1
ATOM 1081 C CA . ALA A 1 155 ? 35.224 -36.625 -9.883 1.00 22.63 129 ALA A CA 1
ATOM 1082 C C . ALA A 1 155 ? 36.189 -37.490 -10.687 1.00 22.24 129 ALA A C 1
ATOM 1083 O O . ALA A 1 155 ? 37.414 -37.343 -10.586 1.00 23.89 129 ALA A O 1
ATOM 1085 N N . HIS A 1 156 ? 35.630 -38.383 -11.501 1.00 20.89 130 HIS A N 1
ATOM 1086 C CA . HIS A 1 156 ? 36.440 -39.235 -12.384 1.00 22.57 130 HIS A CA 1
ATOM 1087 C C . HIS A 1 156 ? 37.369 -38.436 -13.293 1.00 24.04 130 HIS A C 1
ATOM 1088 O O . HIS A 1 156 ? 38.565 -38.769 -13.439 1.00 23.17 130 HIS A O 1
ATOM 1095 N N . GLU A 1 157 ? 36.838 -37.386 -13.913 1.00 23.46 131 GLU A N 1
ATOM 1096 C CA . GLU A 1 157 ? 37.640 -36.588 -14.850 1.00 23.04 131 GLU A CA 1
ATOM 1097 C C . GLU A 1 157 ? 38.617 -35.677 -14.112 1.00 22.96 131 GLU A C 1
ATOM 1098 O O . GLU A 1 157 ? 39.773 -35.503 -14.546 1.00 24.32 131 GLU A O 1
ATOM 1104 N N . ALA A 1 158 ? 38.154 -35.119 -12.992 1.00 23.11 132 ALA A N 1
ATOM 1105 C CA . ALA A 1 158 ? 38.996 -34.163 -12.227 1.00 24.37 132 ALA A CA 1
ATOM 1106 C C . ALA A 1 158 ? 40.161 -34.868 -11.543 1.00 25.53 132 ALA A C 1
ATOM 1107 O O . ALA A 1 158 ? 41.240 -34.283 -11.400 1.00 25.43 132 ALA A O 1
ATOM 1109 N N . LYS A 1 159 ? 39.962 -36.127 -11.150 1.00 23.46 133 LYS A N 1
ATOM 1110 C CA . LYS A 1 159 ? 41.055 -36.918 -10.555 1.00 25.15 133 LYS A CA 1
ATOM 1111 C C . LYS A 1 159 ? 42.263 -36.982 -11.497 1.00 28.23 133 LYS A C 1
ATOM 1112 O O . LYS A 1 159 ? 43.405 -37.108 -11.028 1.00 28.94 133 LYS A O 1
ATOM 1118 N N . LYS A 1 160 ? 42.048 -36.916 -12.812 1.00 27.03 134 LYS A N 1
ATOM 1119 C CA . LYS A 1 160 ? 43.190 -36.945 -13.737 1.00 28.99 134 LYS A CA 1
ATOM 1120 C C . LYS A 1 160 ? 44.144 -35.749 -13.613 1.00 29.34 134 LYS A C 1
ATOM 1121 O O . LYS A 1 160 ? 45.296 -35.808 -14.038 1.00 30.42 134 LYS A O 1
ATOM 1127 N N . LEU A 1 161 ? 43.607 -34.643 -13.107 1.00 28.27 135 LEU A N 1
ATOM 1128 C CA . LEU A 1 161 ? 44.326 -33.403 -12.884 1.00 28.76 135 LEU A CA 1
ATOM 1129 C C . LEU A 1 161 ? 44.781 -33.257 -11.431 1.00 27.07 135 LEU A C 1
ATOM 1130 O O . LEU A 1 161 ? 45.202 -32.180 -11.022 1.00 25.54 135 LEU A O 1
ATOM 1135 N N . MET A 1 162 ? 44.581 -34.293 -10.622 1.00 26.97 136 MET A N 1
ATOM 1136 C CA . MET A 1 162 ? 44.971 -34.193 -9.212 1.00 27.78 136 MET A CA 1
ATOM 1137 C C . MET A 1 162 ? 45.886 -35.356 -8.841 1.00 28.69 136 MET A C 1
ATOM 1138 O O . MET A 1 162 ? 45.571 -36.124 -7.933 1.00 30.20 136 MET A O 1
ATOM 1143 N N . PRO A 1 163 ? 47.039 -35.492 -9.507 1.00 32.58 137 PRO A N 1
ATOM 1144 C CA . PRO A 1 163 ? 47.852 -36.663 -9.186 1.00 35.02 137 PRO A CA 1
ATOM 1145 C C . PRO A 1 163 ? 48.474 -36.687 -7.779 1.00 35.62 137 PRO A C 1
ATOM 1146 O O . PRO A 1 163 ? 48.828 -37.755 -7.306 1.00 39.83 137 PRO A O 1
ATOM 1150 N N . GLU A 1 164 ? 48.685 -35.548 -7.134 1.00 34.34 138 GLU A N 1
ATOM 1151 C CA . GLU A 1 164 ? 49.104 -35.577 -5.742 1.00 36.01 138 GLU A CA 1
ATOM 1152 C C . GLU A 1 164 ? 47.967 -35.447 -4.734 1.00 36.32 138 GLU A C 1
ATOM 1153 O O . GLU A 1 164 ? 48.221 -35.271 -3.546 1.00 38.37 138 GLU A O 1
ATOM 1159 N N . GLY A 1 165 ? 46.730 -35.505 -5.207 1.00 32.49 139 GLY A N 1
ATOM 1160 C CA . GLY A 1 165 ? 45.574 -35.415 -4.314 1.00 30.97 139 GLY A CA 1
ATOM 1161 C C . GLY A 1 165 ? 44.873 -34.073 -4.476 1.00 28.47 139 GLY A C 1
ATOM 1162 O O . GLY A 1 165 ? 45.299 -33.204 -5.242 1.00 26.16 139 GLY A O 1
ATOM 1163 N N . GLY A 1 166 ? 43.791 -33.899 -3.738 1.00 25.34 140 GLY A N 1
ATOM 1164 C CA . GLY A 1 166 ? 42.983 -32.707 -3.891 1.00 24.21 140 GLY A CA 1
ATOM 1165 C C . GLY A 1 166 ? 41.684 -32.852 -3.113 1.00 22.73 140 GLY A C 1
ATOM 1166 O O . GLY A 1 166 ? 41.540 -33.706 -2.223 1.00 23.00 140 GLY A O 1
ATOM 1167 N N . SER A 1 167 ? 40.755 -31.943 -3.365 1.00 21.39 141 SER A N 1
ATOM 1168 C CA . SER A 1 167 ? 39.592 -31.850 -2.505 1.00 20.80 141 SER A CA 1
ATOM 1169 C C . SER A 1 167 ? 38.388 -31.526 -3.390 1.00 20.68 141 SER A C 1
ATOM 1170 O O . SER A 1 167 ? 38.463 -30.616 -4.220 1.00 20.13 141 SER A O 1
ATOM 1173 N N . ILE A 1 168 ? 37.282 -32.252 -3.226 1.00 20.72 142 ILE A N 1
ATOM 1174 C CA . ILE A 1 168 ? 36.122 -31.994 -4.048 1.00 17.76 142 ILE A CA 1
ATOM 1175 C C . ILE A 1 168 ? 34.932 -31.762 -3.103 1.00 17.25 142 ILE A C 1
ATOM 1176 O O . ILE A 1 168 ? 34.757 -32.506 -2.149 1.00 18.65 142 ILE A O 1
ATOM 1181 N N . VAL A 1 169 ? 34.175 -30.694 -3.335 1.00 16.88 143 VAL A N 1
ATOM 1182 C CA . VAL A 1 169 ? 33.075 -30.344 -2.448 1.00 17.29 143 VAL A CA 1
ATOM 1183 C C . VAL A 1 169 ? 31.806 -30.175 -3.286 1.00 19.00 143 VAL A C 1
ATOM 1184 O O . VAL A 1 169 ? 31.841 -29.532 -4.342 1.00 19.80 143 VAL A O 1
ATOM 1188 N N . ALA A 1 170 ? 30.704 -30.769 -2.838 1.00 15.54 144 ALA A N 1
ATOM 1189 C CA . ALA A 1 170 ? 29.392 -30.571 -3.493 1.00 17.34 144 ALA A CA 1
ATOM 1190 C C . ALA A 1 170 ? 28.408 -29.892 -2.531 1.00 17.56 144 ALA A C 1
ATOM 1191 O O . ALA A 1 170 ? 28.605 -29.810 -1.336 1.00 18.70 144 ALA A O 1
ATOM 1193 N N . THR A 1 171 ? 27.327 -29.342 -3.071 1.00 16.15 145 THR A N 1
ATOM 1194 C CA . THR A 1 171 ? 26.449 -28.469 -2.288 1.00 15.27 145 THR A CA 1
ATOM 1195 C C . THR A 1 171 ? 25.125 -29.203 -2.161 1.00 15.70 145 THR A C 1
ATOM 1196 O O . THR A 1 171 ? 24.514 -29.604 -3.173 1.00 17.89 145 THR A O 1
ATOM 1200 N N . THR A 1 172 ? 24.748 -29.465 -0.914 1.00 16.17 146 THR A N 1
ATOM 1201 C CA . THR A 1 172 ? 23.516 -30.212 -0.665 1.00 18.06 146 THR A CA 1
ATOM 1202 C C . THR A 1 172 ? 22.582 -29.389 0.225 1.00 17.82 146 THR A C 1
ATOM 1203 O O . THR A 1 172 ? 22.866 -28.215 0.519 1.00 17.12 146 THR A O 1
ATOM 1207 N N . TYR A 1 173 ? 21.439 -29.966 0.586 1.00 17.01 147 TYR A N 1
ATOM 1208 C CA . TYR A 1 173 ? 20.437 -29.285 1.421 1.00 16.28 147 TYR A CA 1
ATOM 1209 C C . TYR A 1 173 ? 19.847 -30.350 2.345 1.00 17.74 147 TYR A C 1
ATOM 1210 O O . TYR A 1 173 ? 19.818 -31.542 2.013 1.00 16.08 147 TYR A O 1
ATOM 1219 N N . LEU A 1 174 ? 19.403 -29.904 3.516 1.00 16.75 148 LEU A N 1
ATOM 1220 C CA . LEU A 1 174 ? 18.834 -30.740 4.584 1.00 17.13 148 LEU A CA 1
ATOM 1221 C C . LEU A 1 174 ? 17.668 -31.598 4.094 1.00 16.64 148 LEU A C 1
ATOM 1222 O O . LEU A 1 174 ? 17.375 -32.625 4.706 1.00 15.27 148 LEU A O 1
ATOM 1227 N N . GLY A 1 175 ? 17.019 -31.175 3.003 1.00 15.82 149 GLY A N 1
ATOM 1228 C CA . GLY A 1 175 ? 15.995 -31.997 2.336 1.00 12.93 149 GLY A CA 1
ATOM 1229 C C . GLY A 1 175 ? 16.535 -33.360 1.856 1.00 14.00 149 GLY A C 1
ATOM 1230 O O . GLY A 1 175 ? 15.741 -34.207 1.452 1.00 17.41 149 GLY A O 1
ATOM 1231 N N . GLY A 1 176 ? 17.853 -33.547 1.740 1.00 15.14 150 GLY A N 1
ATOM 1232 C CA . GLY A 1 176 ? 18.398 -34.897 1.387 1.00 14.49 150 GLY A CA 1
ATOM 1233 C C . GLY A 1 176 ? 18.405 -35.814 2.595 1.00 17.36 150 GLY A C 1
ATOM 1234 O O . GLY A 1 176 ? 18.566 -37.013 2.440 1.00 19.92 150 GLY A O 1
ATOM 1235 N N . GLU A 1 177 ? 18.261 -35.258 3.801 1.00 16.91 151 GLU A N 1
ATOM 1236 C CA . GLU A 1 177 ? 18.272 -36.013 5.071 1.00 17.42 151 GLU A CA 1
ATOM 1237 C C . GLU A 1 177 ? 16.893 -36.253 5.695 1.00 17.22 151 GLU A C 1
ATOM 1238 O O . GLU A 1 177 ? 16.737 -37.168 6.486 1.00 17.70 151 GLU A O 1
ATOM 1244 N N . PHE A 1 178 ? 15.935 -35.358 5.439 1.00 15.18 152 PHE A N 1
ATOM 1245 C CA . PHE A 1 178 ? 14.621 -35.360 6.049 1.00 18.12 152 PHE A CA 1
ATOM 1246 C C . PHE A 1 178 ? 13.670 -35.004 4.947 1.00 18.39 152 PHE A C 1
ATOM 1247 O O . PHE A 1 178 ? 14.056 -34.258 4.043 1.00 18.28 152 PHE A O 1
ATOM 1255 N N . ALA A 1 179 ? 12.403 -35.413 5.024 1.00 16.54 153 ALA A N 1
ATOM 1256 C CA . ALA A 1 179 ? 11.466 -34.935 4.037 1.00 16.98 153 ALA A CA 1
ATOM 1257 C C . ALA A 1 179 ? 11.039 -33.519 4.396 1.00 19.72 153 ALA A C 1
ATOM 1258 O O . ALA A 1 179 ? 10.538 -33.279 5.485 1.00 22.58 153 ALA A O 1
ATOM 1260 N N . VAL A 1 180 ? 11.257 -32.575 3.485 1.00 18.39 154 VAL A N 1
ATOM 1261 C CA . VAL A 1 180 ? 10.862 -31.185 3.675 1.00 20.96 154 VAL A CA 1
ATOM 1262 C C . VAL A 1 180 ? 9.717 -30.920 2.722 1.00 21.47 154 VAL A C 1
ATOM 1263 O O . VAL A 1 180 ? 9.802 -31.401 1.584 1.00 23.24 154 VAL A O 1
ATOM 1267 N N . GLN A 1 181 ? 8.647 -30.202 3.094 1.00 22.14 155 GLN A N 1
ATOM 1268 C CA A GLN A 1 181 ? 7.562 -29.978 2.122 0.50 20.92 155 GLN A CA 1
ATOM 1269 C CA B GLN A 1 181 ? 7.567 -29.828 2.178 0.50 21.79 155 GLN A CA 1
ATOM 1270 C C . GLN A 1 181 ? 8.085 -29.260 0.858 1.00 20.37 155 GLN A C 1
ATOM 1271 O O . GLN A 1 181 ? 9.023 -28.476 0.896 1.00 22.10 155 GLN A O 1
ATOM 1282 N N . ASN A 1 182 ? 7.564 -29.703 -0.285 1.00 17.73 156 ASN A N 1
ATOM 1283 C CA . ASN A 1 182 ? 7.759 -29.116 -1.603 1.00 20.31 156 ASN A CA 1
ATOM 1284 C C . ASN A 1 182 ? 9.106 -29.475 -2.242 1.00 21.35 156 ASN A C 1
ATOM 1285 O O . ASN A 1 182 ? 9.184 -29.508 -3.455 1.00 25.62 156 ASN A O 1
ATOM 1290 N N . TYR A 1 183 ? 10.114 -29.885 -1.476 1.00 19.09 157 TYR A N 1
ATOM 1291 C CA . TYR A 1 183 ? 11.439 -30.065 -2.070 1.00 16.32 157 TYR A CA 1
ATOM 1292 C C . TYR A 1 183 ? 11.450 -31.352 -2.888 1.00 19.74 157 TYR A C 1
ATOM 1293 O O . TYR A 1 183 ? 12.142 -31.442 -3.914 1.00 16.89 157 TYR A O 1
ATOM 1302 N N . ASN A 1 184 ? 10.579 -32.287 -2.496 1.00 19.68 158 ASN A N 1
ATOM 1303 C CA . ASN A 1 184 ? 10.136 -33.428 -3.323 1.00 19.55 158 ASN A CA 1
ATOM 1304 C C . ASN A 1 184 ? 11.284 -34.112 -4.110 1.00 19.05 158 ASN A C 1
ATOM 1305 O O . ASN A 1 184 ? 12.183 -34.655 -3.498 1.00 16.68 158 ASN A O 1
ATOM 1310 N N . VAL A 1 185 ? 11.246 -34.120 -5.449 1.00 16.76 159 VAL A N 1
ATOM 1311 C CA . VAL A 1 185 ? 12.198 -34.894 -6.231 1.00 16.70 159 VAL A CA 1
ATOM 1312 C C . VAL A 1 185 ? 13.625 -34.448 -5.930 1.00 16.48 159 VAL A C 1
ATOM 1313 O O . VAL A 1 185 ? 14.537 -35.281 -5.936 1.00 15.64 159 VAL A O 1
ATOM 1317 N N . MET A 1 186 ? 13.841 -33.201 -5.528 1.00 16.35 160 MET A N 1
ATOM 1318 C CA . MET A 1 186 ? 15.239 -32.795 -5.258 1.00 15.40 160 MET A CA 1
ATOM 1319 C C . MET A 1 186 ? 15.751 -33.348 -3.908 1.00 15.35 160 MET A C 1
ATOM 1320 O O . MET A 1 186 ? 16.951 -33.571 -3.731 1.00 16.45 160 MET A O 1
ATOM 1325 N N . GLY A 1 187 ? 14.838 -33.638 -2.989 1.00 14.61 161 GLY A N 1
ATOM 1326 C CA . GLY A 1 187 ? 15.322 -34.179 -1.713 1.00 13.37 161 GLY A CA 1
ATOM 1327 C C . GLY A 1 187 ? 15.844 -35.566 -2.001 1.00 16.33 161 GLY A C 1
ATOM 1328 O O . GLY A 1 187 ? 16.798 -35.970 -1.381 1.00 14.63 161 GLY A O 1
ATOM 1329 N N . VAL A 1 188 ? 15.209 -36.324 -2.903 1.00 15.09 162 VAL A N 1
ATOM 1330 C CA . VAL A 1 188 ? 15.704 -37.686 -3.164 1.00 15.70 162 VAL A CA 1
ATOM 1331 C C . VAL A 1 188 ? 17.005 -37.560 -3.964 1.00 15.16 162 VAL A C 1
ATOM 1332 O O . VAL A 1 188 ? 17.937 -38.370 -3.793 1.00 17.68 162 VAL A O 1
ATOM 1336 N N . ALA A 1 189 ? 17.081 -36.577 -4.856 1.00 15.87 163 ALA A N 1
ATOM 1337 C CA . ALA A 1 189 ? 18.370 -36.326 -5.546 1.00 13.78 163 ALA A CA 1
ATOM 1338 C C . ALA A 1 189 ? 19.470 -35.893 -4.600 1.00 15.18 163 ALA A C 1
ATOM 1339 O O . ALA A 1 189 ? 20.629 -36.283 -4.783 1.00 13.90 163 ALA A O 1
ATOM 1341 N N . LYS A 1 190 ? 19.140 -35.143 -3.556 1.00 13.98 164 LYS A N 1
ATOM 1342 C CA . LYS A 1 190 ? 20.221 -34.776 -2.620 1.00 12.59 164 LYS A CA 1
ATOM 1343 C C . LYS A 1 190 ? 20.650 -35.970 -1.733 1.00 12.78 164 LYS A C 1
ATOM 1344 O O . LYS A 1 190 ? 21.825 -36.073 -1.361 1.00 13.67 164 LYS A O 1
ATOM 1350 N N . ALA A 1 191 ? 19.695 -36.808 -1.362 1.00 15.15 165 ALA A N 1
ATOM 1351 C CA . ALA A 1 191 ? 20.087 -38.007 -0.609 1.00 14.27 165 ALA A CA 1
ATOM 1352 C C . ALA A 1 191 ? 21.032 -38.843 -1.465 1.00 14.76 165 ALA A C 1
ATOM 1353 O O . ALA A 1 191 ? 22.025 -39.404 -0.944 1.00 16.05 165 ALA A O 1
ATOM 1355 N N . SER A 1 192 ? 20.723 -38.952 -2.764 1.00 14.90 166 SER A N 1
ATOM 1356 C CA . SER A 1 192 ? 21.603 -39.649 -3.686 1.00 16.06 166 SER A CA 1
ATOM 1357 C C . SER A 1 192 ? 22.982 -38.956 -3.737 1.00 14.04 166 SER A C 1
ATOM 1358 O O . SER A 1 192 ? 24.029 -39.618 -3.624 1.00 15.43 166 SER A O 1
ATOM 1361 N N . LEU A 1 193 ? 23.001 -37.617 -3.848 1.00 13.77 167 LEU A N 1
ATOM 1362 C CA . LEU A 1 193 ? 24.282 -36.857 -3.879 1.00 14.34 167 LEU A CA 1
ATOM 1363 C C . LEU A 1 193 ? 25.075 -37.108 -2.608 1.00 15.26 167 LEU A C 1
ATOM 1364 O O . LEU A 1 193 ? 26.310 -37.289 -2.658 1.00 15.25 167 LEU A O 1
ATOM 1369 N N . GLU A 1 194 ? 24.415 -37.048 -1.440 1.00 14.80 168 GLU A N 1
ATOM 1370 C CA . GLU A 1 194 ? 25.143 -37.251 -0.191 1.00 16.44 168 GLU A CA 1
ATOM 1371 C C . GLU A 1 194 ? 25.736 -38.668 -0.103 1.00 18.38 168 GLU A C 1
ATOM 1372 O O . GLU A 1 194 ? 26.839 -38.838 0.396 1.00 17.94 168 GLU A O 1
ATOM 1378 N N . ALA A 1 195 ? 25.020 -39.680 -0.582 1.00 14.05 169 ALA A N 1
ATOM 1379 C CA . ALA A 1 195 ? 25.654 -41.026 -0.610 1.00 16.61 169 ALA A CA 1
ATOM 1380 C C . ALA A 1 195 ? 26.808 -41.039 -1.600 1.00 17.56 169 ALA A C 1
ATOM 1381 O O . ALA A 1 195 ? 27.809 -41.690 -1.365 1.00 16.73 169 ALA A O 1
ATOM 1383 N N . ASN A 1 196 ? 26.623 -40.392 -2.753 1.00 16.94 170 ASN A N 1
ATOM 1384 C CA . ASN A 1 196 ? 27.680 -40.268 -3.794 1.00 16.88 170 ASN A CA 1
ATOM 1385 C C . ASN A 1 196 ? 28.976 -39.711 -3.208 1.00 16.32 170 ASN A C 1
ATOM 1386 O O . ASN A 1 196 ? 30.071 -40.251 -3.444 1.00 16.08 170 ASN A O 1
ATOM 1391 N N . VAL A 1 197 ? 28.841 -38.703 -2.356 1.00 15.32 171 VAL A N 1
ATOM 1392 C CA . VAL A 1 197 ? 29.983 -38.106 -1.668 1.00 15.03 171 VAL A CA 1
ATOM 1393 C C . VAL A 1 197 ? 30.701 -39.157 -0.808 1.00 16.97 171 VAL A C 1
ATOM 1394 O O . VAL A 1 197 ? 31.902 -39.309 -0.882 1.00 15.99 171 VAL A O 1
ATOM 1398 N N . LYS A 1 198 ? 29.963 -39.966 -0.063 1.00 15.50 172 LYS A N 1
ATOM 1399 C CA . LYS A 1 198 ? 30.582 -40.987 0.792 1.00 14.02 172 LYS A CA 1
ATOM 1400 C C . LYS A 1 198 ? 31.245 -42.070 -0.043 1.00 15.31 172 LYS A C 1
ATOM 1401 O O . LYS A 1 198 ? 32.342 -42.491 0.278 1.00 18.70 172 LYS A O 1
ATOM 1407 N N . TYR A 1 199 ? 30.559 -42.573 -1.070 1.00 16.83 173 TYR A N 1
ATOM 1408 C CA . TYR A 1 199 ? 31.172 -43.574 -1.955 1.00 17.59 173 TYR A CA 1
ATOM 1409 C C . TYR A 1 199 ? 32.409 -43.067 -2.716 1.00 18.08 173 TYR A C 1
ATOM 1410 O O . TYR A 1 199 ? 33.395 -43.807 -2.830 1.00 18.87 173 TYR A O 1
ATOM 1419 N N . LEU A 1 200 ? 32.357 -41.833 -3.226 1.00 18.02 174 LEU A N 1
ATOM 1420 C CA . LEU A 1 200 ? 33.570 -41.223 -3.784 1.00 19.49 174 LEU A CA 1
ATOM 1421 C C . LEU A 1 200 ? 34.642 -41.077 -2.723 1.00 18.56 174 LEU A C 1
ATOM 1422 O O . LEU A 1 200 ? 35.832 -41.304 -3.017 1.00 19.89 174 LEU A O 1
ATOM 1427 N N . ALA A 1 201 ? 34.258 -40.646 -1.515 1.00 18.05 175 ALA A N 1
ATOM 1428 C CA . ALA A 1 201 ? 35.311 -40.488 -0.487 1.00 17.11 175 ALA A CA 1
ATOM 1429 C C . ALA A 1 201 ? 36.114 -41.790 -0.261 1.00 19.91 175 ALA A C 1
ATOM 1430 O O . ALA A 1 201 ? 37.347 -41.784 -0.106 1.00 18.37 175 ALA A O 1
ATOM 1432 N N . LEU A 1 202 ? 35.376 -42.877 -0.156 1.00 18.54 176 LEU A N 1
ATOM 1433 C CA . LEU A 1 202 ? 35.947 -44.203 0.063 1.00 19.36 176 LEU A CA 1
ATOM 1434 C C . LEU A 1 202 ? 36.812 -44.596 -1.149 1.00 21.56 176 LEU A C 1
ATOM 1435 O O . LEU A 1 202 ? 37.915 -45.086 -0.991 1.00 21.88 176 LEU A O 1
ATOM 1440 N N . ASP A 1 203 ? 36.308 -44.382 -2.361 1.00 21.30 177 ASP A N 1
ATOM 1441 C CA . ASP A 1 203 ? 37.008 -44.816 -3.583 1.00 21.71 177 ASP A CA 1
ATOM 1442 C C . ASP A 1 203 ? 38.324 -44.015 -3.777 1.00 22.24 177 ASP A C 1
ATOM 1443 O O . ASP A 1 203 ? 39.427 -44.577 -4.095 1.00 20.80 177 ASP A O 1
ATOM 1448 N N . LEU A 1 204 ? 38.223 -42.703 -3.579 1.00 19.72 178 LEU A N 1
ATOM 1449 C CA . LEU A 1 204 ? 39.300 -41.773 -4.011 1.00 20.65 178 LEU A CA 1
ATOM 1450 C C . LEU A 1 204 ? 40.253 -41.407 -2.869 1.00 19.08 178 LEU A C 1
ATOM 1451 O O . LEU A 1 204 ? 41.333 -40.846 -3.094 1.00 22.12 178 LEU A O 1
ATOM 1456 N N . GLY A 1 205 ? 39.864 -41.793 -1.655 1.00 19.43 179 GLY A N 1
ATOM 1457 C CA . GLY A 1 205 ? 40.682 -41.625 -0.444 1.00 21.10 179 GLY A CA 1
ATOM 1458 C C . GLY A 1 205 ? 42.116 -42.140 -0.566 1.00 25.30 179 GLY A C 1
ATOM 1459 O O . GLY A 1 205 ? 43.047 -41.418 -0.221 1.00 27.32 179 GLY A O 1
ATOM 1460 N N . PRO A 1 206 ? 42.332 -43.337 -1.144 1.00 27.09 180 PRO A N 1
ATOM 1461 C CA . PRO A 1 206 ? 43.728 -43.825 -1.273 1.00 29.07 180 PRO A CA 1
ATOM 1462 C C . PRO A 1 206 ? 44.524 -42.998 -2.262 1.00 30.69 180 PRO A C 1
ATOM 1463 O O . PRO A 1 206 ? 45.749 -43.049 -2.278 1.00 29.98 180 PRO A O 1
ATOM 1467 N N . ASP A 1 207 ? 43.824 -42.259 -3.112 1.00 28.09 181 ASP A N 1
ATOM 1468 C CA . ASP A 1 207 ? 44.471 -41.331 -4.050 1.00 32.48 181 ASP A CA 1
ATOM 1469 C C . ASP A 1 207 ? 44.691 -39.953 -3.430 1.00 30.80 181 ASP A C 1
ATOM 1470 O O . ASP A 1 207 ? 45.057 -39.020 -4.132 1.00 30.23 181 ASP A O 1
ATOM 1475 N N . ASN A 1 208 ? 44.405 -39.829 -2.132 1.00 29.84 182 ASN A N 1
ATOM 1476 C CA . ASN A 1 208 ? 44.485 -38.560 -1.409 1.00 28.09 182 ASN A CA 1
ATOM 1477 C C . ASN A 1 208 ? 43.548 -37.475 -1.950 1.00 26.99 182 ASN A C 1
ATOM 1478 O O . ASN A 1 208 ? 43.858 -36.288 -1.865 1.00 26.33 182 ASN A O 1
ATOM 1483 N N . ILE A 1 209 ? 42.370 -37.877 -2.430 1.00 23.02 183 ILE A N 1
ATOM 1484 C CA . ILE A 1 209 ? 41.349 -36.918 -2.854 1.00 21.82 183 ILE A CA 1
ATOM 1485 C C . ILE A 1 209 ? 40.256 -37.023 -1.825 1.00 22.58 183 ILE A C 1
ATOM 1486 O O . ILE A 1 209 ? 39.727 -38.111 -1.622 1.00 21.89 183 ILE A O 1
ATOM 1491 N N . ARG A 1 210 ? 39.985 -35.921 -1.141 1.00 20.64 184 ARG A N 1
ATOM 1492 C CA . ARG A 1 210 ? 38.913 -35.879 -0.156 1.00 19.70 184 ARG A CA 1
ATOM 1493 C C . ARG A 1 210 ? 37.633 -35.453 -0.845 1.00 19.66 184 ARG A C 1
ATOM 1494 O O . ARG A 1 210 ? 37.702 -34.709 -1.841 1.00 18.63 184 ARG A O 1
ATOM 1502 N N . VAL A 1 211 ? 36.475 -35.955 -0.388 1.00 16.68 185 VAL A N 1
ATOM 1503 C CA . VAL A 1 211 ? 35.238 -35.531 -1.024 1.00 17.48 185 VAL A CA 1
ATOM 1504 C C . VAL A 1 211 ? 34.235 -35.264 0.104 1.00 18.09 185 VAL A C 1
ATOM 1505 O O . VAL A 1 211 ? 34.076 -36.100 1.013 1.00 17.66 185 VAL A O 1
ATOM 1509 N N . ASN A 1 212 ? 33.580 -34.107 0.075 1.00 16.73 186 ASN A N 1
ATOM 1510 C CA . ASN A 1 212 ? 32.740 -33.681 1.192 1.00 15.04 186 ASN A CA 1
ATOM 1511 C C . ASN A 1 212 ? 31.549 -32.906 0.624 1.00 15.40 186 ASN A C 1
ATOM 1512 O O . ASN A 1 212 ? 31.599 -32.503 -0.543 1.00 16.27 186 ASN A O 1
ATOM 1517 N N . ALA A 1 213 ? 30.579 -32.573 1.475 1.00 15.81 187 ALA A N 1
ATOM 1518 C CA . ALA A 1 213 ? 29.420 -31.799 1.095 1.00 16.21 187 ALA A CA 1
ATOM 1519 C C . ALA A 1 213 ? 29.282 -30.672 2.079 1.00 18.08 187 ALA A C 1
ATOM 1520 O O . ALA A 1 213 ? 29.704 -30.783 3.247 1.00 17.44 187 ALA A O 1
ATOM 1522 N N . ILE A 1 214 ? 28.721 -29.575 1.563 1.00 17.47 188 ILE A N 1
ATOM 1523 C CA . ILE A 1 214 ? 28.236 -28.503 2.422 1.00 16.27 188 ILE A CA 1
ATOM 1524 C C . ILE A 1 214 ? 26.723 -28.512 2.287 1.00 18.29 188 ILE A C 1
ATOM 1525 O O . ILE A 1 214 ? 26.205 -28.447 1.168 1.00 16.92 188 ILE A O 1
ATOM 1530 N N . SER A 1 215 ? 26.041 -28.632 3.422 1.00 17.14 189 SER A N 1
ATOM 1531 C CA . SER A 1 215 ? 24.569 -28.548 3.458 1.00 15.63 189 SER A CA 1
ATOM 1532 C C . SER A 1 215 ? 24.212 -27.115 3.794 1.00 16.25 189 SER A C 1
ATOM 1533 O O . SER A 1 215 ? 24.270 -26.682 4.951 1.00 17.39 189 SER A O 1
ATOM 1536 N N . ALA A 1 216 ? 23.950 -26.335 2.749 1.00 16.47 190 ALA A N 1
ATOM 1537 C CA . ALA A 1 216 ? 23.688 -24.912 2.935 1.00 16.78 190 ALA A CA 1
ATOM 1538 C C . ALA A 1 216 ? 22.243 -24.714 3.424 1.00 17.38 190 ALA A C 1
ATOM 1539 O O . ALA A 1 216 ? 21.360 -25.442 2.999 1.00 16.25 190 ALA A O 1
ATOM 1541 N N . GLY A 1 217 ? 22.008 -23.746 4.300 1.00 17.98 191 GLY A N 1
ATOM 1542 C CA . GLY A 1 217 ? 20.652 -23.271 4.617 1.00 16.80 191 GLY A CA 1
ATOM 1543 C C . GLY A 1 217 ? 20.079 -22.519 3.404 1.00 19.12 191 GLY A C 1
ATOM 1544 O O . GLY A 1 217 ? 20.750 -22.346 2.369 1.00 17.88 191 GLY A O 1
ATOM 1545 N N . PRO A 1 218 ? 18.769 -22.228 3.430 1.00 17.63 192 PRO A N 1
ATOM 1546 C CA . PRO A 1 218 ? 18.104 -21.551 2.285 1.00 19.74 192 PRO A CA 1
ATOM 1547 C C . PRO A 1 218 ? 18.703 -20.177 2.053 1.00 20.15 192 PRO A C 1
ATOM 1548 O O . PRO A 1 218 ? 18.916 -19.428 3.023 1.00 20.03 192 PRO A O 1
ATOM 1552 N N . ILE A 1 219 ? 18.956 -19.886 0.772 1.00 18.37 193 ILE A N 1
ATOM 1553 C CA . ILE A 1 219 ? 19.497 -18.626 0.310 1.00 19.41 193 ILE A CA 1
ATOM 1554 C C . ILE A 1 219 ? 18.747 -18.218 -0.954 1.00 20.34 193 ILE A C 1
ATOM 1555 O O . ILE A 1 219 ? 18.509 -19.084 -1.802 1.00 18.27 193 ILE A O 1
ATOM 1560 N N . ARG A 1 220 ? 18.372 -16.943 -1.080 1.00 20.40 194 ARG A N 1
ATOM 1561 C CA . ARG A 1 220 ? 17.652 -16.497 -2.274 1.00 22.55 194 ARG A CA 1
ATOM 1562 C C . ARG A 1 220 ? 18.555 -16.568 -3.503 1.00 23.49 194 ARG A C 1
ATOM 1563 O O . ARG A 1 220 ? 19.521 -15.810 -3.611 1.00 24.18 194 ARG A O 1
ATOM 1571 N N . THR A 1 221 ? 18.254 -17.469 -4.445 1.00 21.77 195 THR A N 1
ATOM 1572 C CA . THR A 1 221 ? 19.063 -17.570 -5.673 1.00 20.47 195 THR A CA 1
ATOM 1573 C C . THR A 1 221 ? 18.051 -17.850 -6.772 1.00 21.20 195 THR A C 1
ATOM 1574 O O . THR A 1 221 ? 16.875 -18.094 -6.480 1.00 20.58 195 THR A O 1
ATOM 1578 N N . LEU A 1 222 ? 18.492 -17.861 -8.026 1.00 20.79 196 LEU A N 1
ATOM 1579 C CA . LEU A 1 222 ? 17.602 -18.167 -9.132 1.00 24.20 196 LEU A CA 1
ATOM 1580 C C . LEU A 1 222 ? 16.931 -19.546 -8.956 1.00 22.24 196 LEU A C 1
ATOM 1581 O O . LEU A 1 222 ? 15.717 -19.687 -9.204 1.00 21.17 196 LEU A O 1
ATOM 1586 N N . SER A 1 223 ? 17.684 -20.559 -8.507 1.00 20.59 197 SER A N 1
ATOM 1587 C CA . SER A 1 223 ? 17.087 -21.886 -8.333 1.00 20.88 197 SER A CA 1
ATOM 1588 C C . SER A 1 223 ? 16.120 -21.980 -7.169 1.00 20.83 197 SER A C 1
ATOM 1589 O O . SER A 1 223 ? 15.191 -22.787 -7.208 1.00 21.19 197 SER A O 1
ATOM 1592 N N . ALA A 1 224 ? 16.242 -21.091 -6.189 1.00 20.14 198 ALA A N 1
ATOM 1593 C CA . ALA A 1 224 ? 15.240 -21.079 -5.123 1.00 20.90 198 ALA A CA 1
ATOM 1594 C C . ALA A 1 224 ? 13.830 -20.715 -5.596 1.00 24.93 198 ALA A C 1
ATOM 1595 O O . ALA A 1 224 ? 12.846 -21.076 -4.926 1.00 25.84 198 ALA A O 1
ATOM 1597 N N . LYS A 1 225 ? 13.712 -19.997 -6.718 1.00 26.38 199 LYS A N 1
ATOM 1598 C CA . LYS A 1 225 ? 12.382 -19.682 -7.258 1.00 32.77 199 LYS A CA 1
ATOM 1599 C C . LYS A 1 225 ? 11.644 -20.961 -7.627 1.00 34.15 199 LYS A C 1
ATOM 1600 O O . LYS A 1 225 ? 10.400 -21.036 -7.618 1.00 39.19 199 LYS A O 1
ATOM 1606 N N . GLY A 1 226 ? 12.385 -22.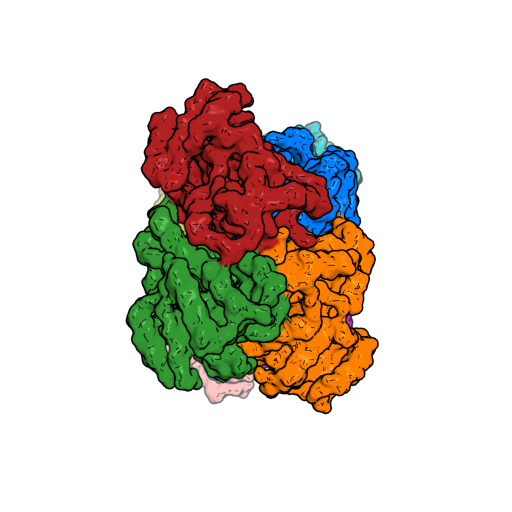021 -7.888 1.00 33.31 200 GLY A N 1
ATOM 1607 C CA . GLY A 1 226 ? 11.756 -23.331 -8.075 1.00 34.71 200 GLY A CA 1
ATOM 1608 C C . GLY A 1 226 ? 11.095 -24.017 -6.884 1.00 34.15 200 GLY A C 1
ATOM 1609 O O . GLY A 1 226 ? 10.248 -24.899 -7.051 1.00 38.77 200 GLY A O 1
ATOM 1610 N N . VAL A 1 227 ? 11.489 -23.665 -5.670 1.00 25.18 201 VAL A N 1
ATOM 1611 C CA . VAL A 1 227 ? 11.049 -24.446 -4.538 1.00 25.75 201 VAL A CA 1
ATOM 1612 C C . VAL A 1 227 ? 9.770 -23.807 -3.977 1.00 26.81 201 VAL A C 1
ATOM 1613 O O . VAL A 1 227 ? 9.834 -22.658 -3.519 1.00 23.83 201 VAL A O 1
ATOM 1617 N N . GLY A 1 228 ? 8.625 -24.497 -4.002 1.00 26.67 202 GLY A N 1
ATOM 1618 C CA . GLY A 1 228 ? 7.449 -23.927 -3.360 1.00 30.20 202 GLY A CA 1
ATOM 1619 C C . GLY A 1 228 ? 7.674 -23.565 -1.904 1.00 28.77 202 GLY A C 1
ATOM 1620 O O . GLY A 1 228 ? 8.419 -24.241 -1.161 1.00 26.31 202 GLY A O 1
ATOM 1621 N N . GLY A 1 229 ? 7.019 -22.498 -1.472 1.00 28.90 203 GLY A N 1
ATOM 1622 C CA . GLY A 1 229 ? 7.008 -22.137 -0.062 1.00 28.89 203 GLY A CA 1
ATOM 1623 C C . GLY A 1 229 ? 8.375 -21.653 0.381 1.00 27.59 203 GLY A C 1
ATOM 1624 O O . GLY A 1 229 ? 8.665 -21.576 1.572 1.00 26.31 203 GLY A O 1
ATOM 1625 N N . PHE A 1 230 ? 9.212 -21.218 -0.558 1.00 29.51 204 PHE A N 1
ATOM 1626 C CA . PHE A 1 230 ? 10.553 -20.805 -0.157 1.00 28.25 204 PHE A CA 1
ATOM 1627 C C . PHE A 1 230 ? 10.590 -19.688 0.914 1.00 28.10 204 PHE A C 1
ATOM 1628 O O . PHE A 1 230 ? 11.375 -19.757 1.871 1.00 25.89 204 PHE A O 1
ATOM 1636 N N . ASN A 1 231 ? 9.759 -18.670 0.778 1.00 29.47 205 ASN A N 1
ATOM 1637 C CA . ASN A 1 231 ? 9.797 -17.602 1.772 1.00 32.01 205 ASN A CA 1
ATOM 1638 C C . ASN A 1 231 ? 9.451 -18.087 3.176 1.00 32.07 205 ASN A C 1
ATOM 1639 O O . ASN A 1 231 ? 10.036 -17.605 4.164 1.00 31.86 205 ASN A O 1
ATOM 1644 N N . THR A 1 232 ? 8.526 -19.044 3.266 1.00 28.73 206 THR A N 1
ATOM 1645 C CA . THR A 1 232 ? 8.185 -19.646 4.547 1.00 29.74 206 THR A CA 1
ATOM 1646 C C . THR A 1 232 ? 9.354 -20.415 5.150 1.00 26.41 206 THR A C 1
ATOM 1647 O O . THR A 1 232 ? 9.524 -20.467 6.373 1.00 24.55 206 THR A O 1
ATOM 1651 N N . ILE A 1 233 ? 10.131 -21.074 4.284 1.00 27.31 207 ILE A N 1
ATOM 1652 C CA . ILE A 1 233 ? 11.336 -21.781 4.724 1.00 24.67 207 ILE A CA 1
ATOM 1653 C C . ILE A 1 233 ? 12.324 -20.802 5.348 1.00 26.45 207 ILE A C 1
ATOM 1654 O O . ILE A 1 233 ? 12.903 -21.080 6.408 1.00 23.26 207 ILE A O 1
ATOM 1659 N N . LEU A 1 234 ? 12.577 -19.693 4.657 1.00 25.46 208 LEU A N 1
ATOM 1660 C CA . LEU A 1 234 ? 13.475 -18.675 5.215 1.00 26.44 208 LEU A CA 1
ATOM 1661 C C . LEU A 1 234 ? 13.008 -18.139 6.557 1.00 27.06 208 LEU A C 1
ATOM 1662 O O . LEU A 1 234 ? 13.828 -17.881 7.427 1.00 30.54 208 LEU A O 1
ATOM 1667 N N . LYS A 1 235 ? 11.741 -17.759 6.672 1.00 25.68 209 LYS A N 1
ATOM 1668 C CA . LYS A 1 235 ? 11.219 -17.247 7.926 1.00 28.59 209 LYS A CA 1
ATOM 1669 C C . LYS A 1 235 ? 11.401 -18.276 9.049 1.00 28.92 209 LYS A C 1
ATOM 1670 O O . LYS A 1 235 ? 11.630 -17.911 10.188 1.00 28.99 209 LYS A O 1
ATOM 1676 N N . GLU A 1 236 ? 11.279 -19.565 8.755 1.00 26.30 210 GLU A N 1
ATOM 1677 C CA . GLU A 1 236 ? 11.373 -20.524 9.831 1.00 26.61 210 GLU A CA 1
ATOM 1678 C C . GLU A 1 236 ? 12.796 -20.587 10.389 1.00 24.98 210 GLU A C 1
ATOM 1679 O O . GLU A 1 236 ? 12.940 -20.842 11.580 1.00 25.09 210 GLU A O 1
ATOM 1685 N N . ILE A 1 237 ? 13.838 -20.380 9.562 1.00 22.02 211 ILE A N 1
ATOM 1686 C CA . ILE A 1 237 ? 15.215 -20.367 10.054 1.00 22.58 211 ILE A CA 1
ATOM 1687 C C . ILE A 1 237 ? 15.353 -19.220 11.035 1.00 22.27 211 ILE A C 1
ATOM 1688 O O . ILE A 1 237 ? 15.916 -19.396 12.112 1.00 24.04 211 ILE A O 1
ATOM 1693 N N . GLU A 1 238 ? 14.877 -18.044 10.655 1.00 23.57 212 GLU A N 1
ATOM 1694 C CA . GLU A 1 238 ? 15.049 -16.858 11.503 1.00 26.30 212 GLU A CA 1
ATOM 1695 C C . GLU A 1 238 ? 14.365 -17.083 12.815 1.00 27.85 212 GLU A C 1
ATOM 1696 O O . GLU A 1 238 ? 14.873 -16.644 13.872 1.00 26.48 212 GLU A O 1
ATOM 1702 N N . GLU A 1 239 ? 13.170 -17.671 12.739 1.00 24.03 213 GLU A N 1
ATOM 1703 C CA . GLU A 1 239 ? 12.418 -17.903 13.970 1.00 29.25 213 GLU A CA 1
ATOM 1704 C C . GLU A 1 239 ? 12.933 -19.048 14.832 1.00 29.01 213 GLU A C 1
ATOM 1705 O O . GLU A 1 239 ? 12.766 -18.994 16.058 1.00 29.80 213 GLU A O 1
ATOM 1711 N N . ARG A 1 240 ? 13.567 -20.066 14.234 1.00 25.08 214 ARG A N 1
ATOM 1712 C CA . ARG A 1 240 ? 13.783 -21.310 14.991 1.00 23.64 214 ARG A CA 1
ATOM 1713 C C . ARG A 1 240 ? 15.218 -21.795 15.057 1.00 23.45 214 ARG A C 1
ATOM 1714 O O . ARG A 1 240 ? 15.567 -22.548 15.968 1.00 22.94 214 ARG A O 1
ATOM 1722 N N . ALA A 1 241 ? 16.032 -21.454 14.066 1.00 21.10 215 ALA A N 1
ATOM 1723 C CA . ALA A 1 241 ? 17.420 -21.921 14.097 1.00 20.84 215 ALA A CA 1
ATOM 1724 C C . ALA A 1 241 ? 18.172 -21.264 15.255 1.00 21.36 215 ALA A C 1
ATOM 1725 O O . ALA A 1 241 ? 17.872 -20.108 15.617 1.00 21.44 215 ALA A O 1
ATOM 1727 N N . PRO A 1 242 ? 19.123 -22.001 15.870 1.00 20.82 216 PRO A N 1
ATOM 1728 C CA . PRO A 1 242 ? 19.960 -21.492 16.962 1.00 22.05 216 PRO A CA 1
ATOM 1729 C C . PRO A 1 242 ? 20.458 -20.049 16.722 1.00 22.52 216 PRO A C 1
ATOM 1730 O O . PRO A 1 242 ? 20.323 -19.207 17.608 1.00 23.35 216 PRO A O 1
ATOM 1734 N N . LEU A 1 243 ? 21.028 -19.740 15.552 1.00 20.58 217 LEU A N 1
ATOM 1735 C CA . LEU A 1 243 ? 21.524 -18.383 15.346 1.00 22.58 217 LEU A CA 1
ATOM 1736 C C . LEU A 1 243 ? 20.390 -17.381 15.090 1.00 22.69 217 LEU A C 1
ATOM 1737 O O . LEU A 1 243 ? 20.632 -16.180 15.073 1.00 24.13 217 LEU A O 1
ATOM 1742 N N . LYS A 1 244 ? 19.153 -17.849 14.932 1.00 21.67 218 LYS A N 1
ATOM 1743 C CA . LYS A 1 244 ? 18.038 -16.925 14.664 1.00 22.48 218 LYS A CA 1
ATOM 1744 C C . LYS A 1 244 ? 18.270 -15.937 13.514 1.00 24.86 218 LYS A C 1
ATOM 1745 O O . LYS A 1 244 ? 17.851 -14.763 13.597 1.00 25.54 218 LYS A O 1
ATOM 1751 N N . ARG A 1 245 ? 18.874 -16.420 12.432 1.00 21.24 219 ARG A N 1
ATOM 1752 C CA . ARG A 1 245 ? 19.137 -15.618 11.242 1.00 22.72 219 ARG A CA 1
ATOM 1753 C C . ARG A 1 245 ? 19.444 -16.564 10.098 1.00 22.20 219 ARG A C 1
ATOM 1754 O O . ARG A 1 245 ? 19.813 -17.713 10.322 1.00 23.60 219 ARG A O 1
ATOM 1762 N N . ASN A 1 246 ? 19.358 -16.072 8.875 1.00 20.55 220 ASN A N 1
ATOM 1763 C CA . ASN A 1 246 ? 19.673 -16.889 7.721 1.00 21.68 220 ASN A CA 1
ATOM 1764 C C . ASN A 1 246 ? 21.156 -16.737 7.395 1.00 22.89 220 ASN A C 1
ATOM 1765 O O . ASN A 1 246 ? 21.810 -15.818 7.899 1.00 24.17 220 ASN A O 1
ATOM 1770 N N . VAL A 1 247 ? 21.708 -17.658 6.597 1.00 20.47 221 VAL A N 1
ATOM 1771 C CA . VAL A 1 247 ? 23.113 -17.610 6.182 1.00 21.98 221 VAL A CA 1
ATOM 1772 C C . VAL A 1 247 ? 23.194 -16.947 4.805 1.00 22.67 221 VAL A C 1
ATOM 1773 O O . VAL A 1 247 ? 22.179 -16.687 4.199 1.00 22.48 221 VAL A O 1
ATOM 1777 N N . ASP A 1 248 ? 24.393 -16.661 4.319 1.00 22.53 222 ASP A N 1
ATOM 1778 C CA . ASP A 1 248 ? 24.482 -16.202 2.925 1.00 23.89 222 ASP A CA 1
ATOM 1779 C C . ASP A 1 248 ? 25.580 -16.943 2.188 1.00 23.95 222 ASP A C 1
ATOM 1780 O O . ASP A 1 248 ? 26.204 -17.849 2.744 1.00 21.28 222 ASP A O 1
ATOM 1785 N N . GLN A 1 249 ? 25.768 -16.577 0.927 1.00 20.84 223 GLN A N 1
ATOM 1786 C CA . GLN A 1 249 ? 26.581 -17.332 0.005 1.00 21.29 223 GLN A CA 1
ATOM 1787 C C . GLN A 1 249 ? 28.046 -17.276 0.457 1.00 20.60 223 GLN A C 1
ATOM 1788 O O . GLN A 1 249 ? 28.838 -18.224 0.201 1.00 20.23 223 GLN A O 1
ATOM 1794 N N . VAL A 1 250 ? 28.432 -16.138 1.035 1.00 20.09 224 VAL A N 1
ATOM 1795 C CA . VAL A 1 250 ? 29.817 -15.972 1.521 1.00 20.13 224 VAL A CA 1
ATOM 1796 C C . VAL A 1 250 ? 30.121 -16.882 2.712 1.00 22.91 224 VAL A C 1
ATOM 1797 O O . VAL A 1 250 ? 31.205 -17.481 2.799 1.00 21.94 224 VAL A O 1
ATOM 1801 N N . GLU A 1 251 ? 29.119 -17.162 3.530 1.00 21.04 225 GLU A N 1
ATOM 1802 C CA . GLU A 1 251 ? 29.372 -18.084 4.617 1.00 22.38 225 GLU A CA 1
ATOM 1803 C C . GLU A 1 251 ? 29.562 -19.485 4.095 1.00 19.67 225 GLU A C 1
ATOM 1804 O O . GLU A 1 251 ? 30.356 -20.231 4.646 1.00 21.50 225 GLU A O 1
ATOM 1810 N N . VAL A 1 252 ? 28.781 -19.869 3.084 1.00 18.82 226 VAL A N 1
ATOM 1811 C CA . VAL A 1 252 ? 29.069 -21.129 2.397 1.00 18.84 226 VAL A CA 1
ATOM 1812 C C . VAL A 1 252 ? 30.494 -21.117 1.890 1.00 19.03 226 VAL A C 1
ATOM 1813 O O . VAL A 1 252 ? 31.215 -22.110 2.037 1.00 21.01 226 VAL A O 1
ATOM 1817 N N . GLY A 1 253 ? 30.853 -20.035 1.209 1.00 19.28 227 GLY A N 1
ATOM 1818 C CA . GLY A 1 253 ? 32.182 -19.868 0.612 1.00 19.32 227 GLY A CA 1
ATOM 1819 C C . GLY A 1 253 ? 33.312 -19.930 1.632 1.00 19.45 227 GLY A C 1
ATOM 1820 O O . GLY A 1 253 ? 34.321 -20.587 1.360 1.00 18.80 227 GLY A O 1
ATOM 1821 N N . LYS A 1 254 ? 33.084 -19.471 2.861 1.00 18.29 228 LYS A N 1
ATOM 1822 C CA . LYS A 1 254 ? 34.119 -19.671 3.915 1.00 19.87 228 LYS A CA 1
ATOM 1823 C C . LYS A 1 254 ? 34.318 -21.132 4.327 1.00 19.20 228 LYS A C 1
ATOM 1824 O O . LYS A 1 254 ? 35.448 -21.598 4.568 1.00 21.75 228 LYS A O 1
ATOM 1830 N N . THR A 1 255 ? 33.220 -21.866 4.492 1.00 19.06 229 THR A N 1
ATOM 1831 C CA . THR A 1 255 ? 33.366 -23.288 4.788 1.00 19.62 229 THR A CA 1
ATOM 1832 C C . THR A 1 255 ? 33.913 -24.068 3.576 1.00 19.28 229 THR A C 1
ATOM 1833 O O . THR A 1 255 ? 34.715 -25.004 3.705 1.00 21.30 229 THR A O 1
ATOM 1837 N N . ALA A 1 256 ? 33.583 -23.623 2.374 1.00 20.42 230 ALA A N 1
ATOM 1838 C CA . ALA A 1 256 ? 34.253 -24.208 1.195 1.00 20.77 230 ALA A CA 1
ATOM 1839 C C . ALA A 1 256 ? 35.763 -24.014 1.251 1.00 21.15 230 ALA A C 1
ATOM 1840 O O . ALA A 1 256 ? 36.504 -24.925 0.882 1.00 20.83 230 ALA A O 1
ATOM 1842 N N . ALA A 1 257 ? 36.237 -22.823 1.608 1.00 21.69 231 ALA A N 1
ATOM 1843 C CA . ALA A 1 257 ? 37.673 -22.604 1.679 1.00 22.92 231 ALA A CA 1
ATOM 1844 C C . ALA A 1 257 ? 38.303 -23.571 2.685 1.00 23.68 231 ALA A C 1
ATOM 1845 O O . ALA A 1 257 ? 39.413 -24.079 2.458 1.00 22.81 231 ALA A O 1
ATOM 1847 N N . TYR A 1 258 ? 37.664 -23.739 3.844 1.00 20.46 232 TYR A N 1
ATOM 1848 C CA . TYR A 1 258 ? 38.125 -24.756 4.793 1.00 21.24 232 TYR A CA 1
ATOM 1849 C C . TYR A 1 258 ? 38.204 -26.163 4.137 1.00 20.33 232 TYR A C 1
ATOM 1850 O O . TYR A 1 258 ? 39.243 -26.815 4.197 1.00 21.24 232 TYR A O 1
ATOM 1859 N N . LEU A 1 259 ? 37.109 -26.631 3.546 1.00 17.49 233 LEU A N 1
ATOM 1860 C CA . LEU A 1 259 ? 37.081 -27.973 2.918 1.00 17.84 233 LEU A CA 1
ATOM 1861 C C . LEU A 1 259 ? 38.096 -28.135 1.758 1.00 21.40 233 LEU A C 1
ATOM 1862 O O . LEU A 1 259 ? 38.663 -29.211 1.552 1.00 20.07 233 LEU A O 1
ATOM 1867 N N . LEU A 1 260 ? 38.326 -27.068 0.995 1.00 20.13 234 LEU A N 1
ATOM 1868 C CA . LEU A 1 260 ? 39.163 -27.164 -0.202 1.00 22.87 234 LEU A CA 1
ATOM 1869 C C . LEU A 1 260 ? 40.626 -27.077 0.155 1.00 25.03 234 LEU A C 1
ATOM 1870 O O . LEU A 1 260 ? 41.463 -27.324 -0.718 1.00 29.82 234 LEU A O 1
ATOM 1875 N N . SER A 1 261 ? 40.930 -26.684 1.390 1.00 25.01 235 SER A N 1
ATOM 1876 C CA . SER A 1 261 ? 42.322 -26.390 1.779 1.00 26.59 235 SER A CA 1
ATOM 1877 C C . SER A 1 261 ? 42.901 -27.480 2.689 1.00 27.13 235 SER A C 1
ATOM 1878 O O . SER A 1 261 ? 42.173 -28.387 3.130 1.00 24.61 235 SER A O 1
ATOM 1881 N N . ASP A 1 262 ? 44.206 -27.398 2.983 1.00 24.76 236 ASP A N 1
ATOM 1882 C CA . ASP A 1 262 ? 44.831 -28.290 3.967 1.00 26.66 236 ASP A CA 1
ATOM 1883 C C . ASP A 1 262 ? 44.296 -28.166 5.399 1.00 26.49 236 ASP A C 1
ATOM 1884 O O . ASP A 1 262 ? 44.599 -29.035 6.195 1.00 25.54 236 ASP A O 1
ATOM 1889 N N . LEU A 1 263 ? 43.492 -27.152 5.730 1.00 24.51 237 LEU A N 1
ATOM 1890 C CA . LEU A 1 263 ? 42.937 -27.039 7.070 1.00 27.72 237 LEU A CA 1
ATOM 1891 C C . LEU A 1 263 ? 42.025 -28.218 7.382 1.00 26.77 237 LEU A C 1
ATOM 1892 O O . LEU A 1 263 ? 41.902 -28.591 8.533 1.00 27.32 237 LEU A O 1
ATOM 1897 N N . SER A 1 264 ? 41.351 -28.762 6.371 1.00 23.88 238 SER A N 1
ATOM 1898 C CA . SER A 1 264 ? 40.477 -29.915 6.599 1.00 21.37 238 SER A CA 1
ATOM 1899 C C . SER A 1 264 ? 41.200 -31.223 6.241 1.00 20.91 238 SER A C 1
ATOM 1900 O O . SER A 1 264 ? 40.539 -32.151 5.806 1.00 22.41 238 SER A O 1
ATOM 1903 N N A SER A 1 265 ? 42.537 -31.318 6.275 0.50 22.12 239 SER A N 1
ATOM 1904 N N B SER A 1 265 ? 42.527 -31.287 6.400 0.50 23.85 239 SER A N 1
ATOM 1905 C CA A SER A 1 265 ? 43.162 -32.497 5.631 0.50 20.56 239 SER A CA 1
ATOM 1906 C CA B SER A 1 265 ? 43.169 -32.590 6.271 0.50 24.28 239 SER A CA 1
ATOM 1907 C C A SER A 1 265 ? 42.714 -33.867 6.185 0.50 21.09 239 SER A C 1
ATOM 1908 C C B SER A 1 265 ? 42.585 -33.529 7.324 0.50 23.99 239 SER A C 1
ATOM 1909 O O A SER A 1 265 ? 43.046 -34.894 5.596 0.50 20.41 239 SER A O 1
ATOM 1910 O O B SER A 1 265 ? 42.172 -33.102 8.408 0.50 23.03 239 SER A O 1
ATOM 1915 N N A GLY A 1 266 ? 41.997 -33.885 7.308 0.50 20.73 240 GLY A N 1
ATOM 1916 N N B GLY A 1 266 ? 42.370 -34.771 6.919 0.50 24.03 240 GLY A N 1
ATOM 1917 C CA A GLY A 1 266 ? 41.643 -35.114 8.034 0.50 21.21 240 GLY A CA 1
ATOM 1918 C CA B GLY A 1 266 ? 41.672 -35.727 7.775 0.50 23.11 240 GLY A CA 1
ATOM 1919 C C A GLY A 1 266 ? 40.248 -35.619 7.708 0.50 20.30 240 GLY A C 1
ATOM 1920 C C B GLY A 1 266 ? 40.153 -35.705 7.711 0.50 21.18 240 GLY A C 1
ATOM 1921 O O A GLY A 1 266 ? 39.847 -36.723 8.105 0.50 20.50 240 GLY A O 1
ATOM 1922 O O B GLY A 1 266 ? 39.525 -36.484 8.437 0.50 21.06 240 GLY A O 1
ATOM 1923 N N . VAL A 1 267 ? 39.555 -34.816 6.910 1.00 19.34 241 VAL A N 1
ATOM 1924 C CA . VAL A 1 267 ? 38.097 -34.756 6.852 1.00 15.78 241 VAL A CA 1
ATOM 1925 C C . VAL A 1 267 ? 37.674 -35.204 5.459 1.00 16.62 241 VAL A C 1
ATOM 1926 O O . VAL A 1 267 ? 37.995 -34.540 4.445 1.00 19.69 241 VAL A O 1
ATOM 1930 N N . THR A 1 268 ? 36.888 -36.270 5.392 1.00 18.50 242 THR A N 1
ATOM 1931 C CA . THR A 1 268 ? 36.400 -36.734 4.090 1.00 15.71 242 THR A CA 1
ATOM 1932 C C . THR A 1 268 ? 35.125 -37.528 4.311 1.00 17.59 242 THR A C 1
ATOM 1933 O O . THR A 1 268 ? 34.892 -38.034 5.403 1.00 17.72 242 THR A O 1
ATOM 1937 N N . GLY A 1 269 ? 34.256 -37.547 3.303 1.00 16.43 243 GLY A N 1
ATOM 1938 C CA . GLY A 1 269 ? 32.991 -38.209 3.520 1.00 17.17 243 GLY A CA 1
ATOM 1939 C C . GLY A 1 269 ? 32.075 -37.443 4.470 1.00 19.84 243 GLY A C 1
ATOM 1940 O O . GLY A 1 269 ? 31.063 -38.000 4.896 1.00 18.03 243 GLY A O 1
ATOM 1941 N N . GLU A 1 270 ? 32.402 -36.185 4.770 1.00 18.50 244 GLU A N 1
ATOM 1942 C CA . GLU A 1 270 ? 31.627 -35.377 5.729 1.00 18.01 244 GLU A CA 1
ATOM 1943 C C . GLU A 1 270 ? 30.592 -34.428 5.070 1.00 19.10 244 GLU A C 1
ATOM 1944 O O . GLU A 1 270 ? 30.679 -34.142 3.879 1.00 17.42 244 GLU A O 1
ATOM 1950 N N . ASN A 1 271 ? 29.576 -34.014 5.829 1.00 18.24 245 ASN A N 1
ATOM 1951 C CA . ASN A 1 271 ? 28.549 -33.094 5.337 1.00 16.26 245 ASN A CA 1
ATOM 1952 C C . ASN A 1 271 ? 28.482 -32.003 6.396 1.00 18.91 245 ASN A C 1
ATOM 1953 O O . ASN A 1 271 ? 28.073 -32.296 7.537 1.00 19.18 245 ASN A O 1
ATOM 1958 N N . ILE A 1 272 ? 28.955 -30.793 6.085 1.00 16.50 246 ILE A N 1
ATOM 1959 C CA . ILE A 1 272 ? 28.971 -29.729 7.110 1.00 15.73 246 ILE A CA 1
ATOM 1960 C C . ILE A 1 272 ? 27.813 -28.788 6.853 1.00 18.94 246 ILE A C 1
ATOM 1961 O O . ILE A 1 272 ? 27.610 -28.299 5.733 1.00 16.58 246 ILE A O 1
ATOM 1966 N N . HIS A 1 273 ? 26.942 -28.678 7.848 1.00 18.12 247 HIS A N 1
ATOM 1967 C CA . HIS A 1 273 ? 25.790 -27.834 7.718 1.00 15.60 247 HIS A CA 1
ATOM 1968 C C . HIS A 1 273 ? 26.184 -26.367 7.975 1.00 17.47 247 HIS A C 1
ATOM 1969 O O . HIS A 1 273 ? 26.704 -26.018 9.068 1.00 19.06 247 HIS A O 1
ATOM 1976 N N . VAL A 1 274 ? 25.995 -25.514 6.956 1.00 16.21 248 VAL A N 1
ATOM 1977 C CA . VAL A 1 274 ? 26.149 -24.083 7.112 1.00 17.35 248 VAL A CA 1
ATOM 1978 C C . VAL A 1 274 ? 24.725 -23.535 7.031 1.00 17.77 248 VAL A C 1
ATOM 1979 O O . VAL A 1 274 ? 24.220 -23.110 5.959 1.00 18.63 248 VAL A O 1
ATOM 1983 N N . ASP A 1 275 ? 24.070 -23.534 8.188 1.00 17.99 249 ASP A N 1
ATOM 1984 C CA . ASP A 1 275 ? 22.626 -23.387 8.183 1.00 16.60 249 ASP A CA 1
ATOM 1985 C C . ASP A 1 275 ? 22.131 -22.801 9.493 1.00 17.92 249 ASP A C 1
ATOM 1986 O O . ASP A 1 275 ? 20.971 -22.986 9.828 1.00 17.24 249 ASP A O 1
ATOM 1991 N N . SER A 1 276 ? 22.970 -22.057 10.206 1.00 17.68 250 SER A N 1
ATOM 1992 C CA . SER A 1 276 ? 22.558 -21.400 11.472 1.00 21.39 250 SER A CA 1
ATOM 1993 C C . SER A 1 276 ? 22.180 -22.379 12.588 1.00 19.58 250 SER A C 1
ATOM 1994 O O . SER A 1 276 ? 21.534 -22.008 13.563 1.00 19.87 250 SER A O 1
ATOM 1997 N N . GLY A 1 277 ? 22.576 -23.637 12.407 1.00 17.07 251 GLY A N 1
ATOM 1998 C CA . GLY A 1 277 ? 22.331 -24.707 13.380 1.00 17.97 251 GLY A CA 1
ATOM 1999 C C . GLY A 1 277 ? 20.965 -25.367 13.199 1.00 16.16 251 GLY A C 1
ATOM 2000 O O . GLY A 1 277 ? 20.573 -26.189 14.029 1.00 16.42 251 GLY A O 1
ATOM 2001 N N . PHE A 1 278 ? 20.257 -25.050 12.099 1.00 16.02 252 PHE A N 1
ATOM 2002 C CA . PHE A 1 278 ? 18.880 -25.563 11.915 1.00 17.60 252 PHE A CA 1
ATOM 2003 C C . PHE A 1 278 ? 18.833 -27.098 11.894 1.00 15.93 252 PHE A C 1
ATOM 2004 O O . PHE A 1 278 ? 17.881 -27.712 12.381 1.00 18.29 252 PHE A O 1
ATOM 2012 N N . HIS A 1 279 ? 19.871 -27.728 11.345 1.00 16.19 253 HIS A N 1
ATOM 2013 C CA . HIS A 1 279 ? 19.917 -29.198 11.244 1.00 17.00 253 HIS A CA 1
ATOM 2014 C C . HIS A 1 279 ? 19.871 -29.888 12.611 1.00 20.86 253 HIS A C 1
ATOM 2015 O O . HIS A 1 279 ? 19.469 -31.074 12.715 1.00 21.26 253 HIS A O 1
ATOM 2022 N N . ALA A 1 280 ? 20.314 -29.171 13.650 1.00 19.39 254 ALA A N 1
ATOM 2023 C CA . ALA A 1 280 ? 20.486 -29.786 14.987 1.00 18.94 254 ALA A CA 1
ATOM 2024 C C . ALA A 1 280 ? 19.232 -29.697 15.845 1.00 20.45 254 ALA A C 1
ATOM 2025 O O . ALA A 1 280 ? 19.272 -30.116 16.999 1.00 21.86 254 ALA A O 1
ATOM 2027 N N . ILE A 1 281 ? 18.190 -29.023 15.376 1.00 18.22 255 ILE A N 1
ATOM 2028 C CA . ILE A 1 281 ? 17.005 -28.809 16.202 1.00 19.49 255 ILE A CA 1
ATOM 2029 C C . ILE A 1 281 ? 15.773 -29.509 15.629 1.00 22.48 255 ILE A C 1
ATOM 2030 O O . ILE A 1 281 ? 15.756 -29.924 14.474 1.00 23.68 255 ILE A O 1
ATOM 2035 N N . LYS A 1 282 ? 14.744 -29.609 16.451 1.00 21.08 256 LYS A N 1
ATOM 2036 C CA . LYS A 1 282 ? 13.449 -30.120 16.032 1.00 29.06 256 LYS A CA 1
ATOM 2037 C C . LYS A 1 282 ? 12.357 -29.491 16.924 1.00 33.06 256 LYS A C 1
ATOM 2038 O O . LYS A 1 282 ? 12.630 -28.748 17.879 1.00 32.55 256 LYS A O 1
ATOM 2045 N N . ASN B 1 29 ? -2.700 -61.070 13.360 1.00 46.43 3 ASN B N 1
ATOM 2046 C CA . ASN B 1 29 ? -3.804 -61.763 12.607 1.00 46.58 3 ASN B CA 1
ATOM 2047 C C . ASN B 1 29 ? -4.185 -60.998 11.356 1.00 43.39 3 ASN B C 1
ATOM 2048 O O . ASN B 1 29 ? -4.781 -59.924 11.431 1.00 42.90 3 ASN B O 1
ATOM 2053 N N . LEU B 1 30 ? -3.833 -61.549 10.199 1.00 38.00 4 LEU B N 1
ATOM 2054 C CA . LEU B 1 30 ? -4.023 -60.821 8.954 1.00 35.53 4 LEU B CA 1
ATOM 2055 C C . LEU B 1 30 ? -5.127 -61.429 8.085 1.00 35.26 4 LEU B C 1
ATOM 2056 O O . LEU B 1 30 ? -5.146 -61.252 6.864 1.00 33.14 4 LEU B O 1
ATOM 2061 N N . GLU B 1 31 ? -6.072 -62.131 8.706 1.00 38.13 5 GLU B N 1
ATOM 2062 C CA . GLU B 1 31 ? -7.177 -62.670 7.938 1.00 41.32 5 GLU B CA 1
ATOM 2063 C C . GLU B 1 31 ? -7.979 -61.496 7.379 1.00 41.77 5 GLU B C 1
ATOM 2064 O O . GLU B 1 31 ? -8.103 -60.435 7.992 1.00 40.51 5 GLU B O 1
ATOM 2070 N N . ASN B 1 32 ? -8.502 -61.694 6.183 1.00 43.01 6 ASN B N 1
ATOM 2071 C CA . ASN B 1 32 ? -9.222 -60.652 5.475 1.00 44.42 6 ASN B CA 1
ATOM 2072 C C . ASN B 1 32 ? -8.383 -59.459 5.039 1.00 40.72 6 ASN B C 1
ATOM 2073 O O . ASN B 1 32 ? -8.967 -58.511 4.537 1.00 41.60 6 ASN B O 1
ATOM 2078 N N . LYS B 1 33 ? -7.065 -59.496 5.234 1.00 37.40 7 LYS B N 1
ATOM 2079 C CA . LYS B 1 33 ? -6.162 -58.512 4.612 1.00 34.16 7 LYS B CA 1
ATOM 2080 C C . LYS B 1 33 ? -5.650 -59.047 3.275 1.00 32.32 7 LYS B C 1
ATOM 2081 O O . LYS B 1 33 ? -5.562 -60.259 3.088 1.00 33.35 7 LYS B O 1
ATOM 2087 N N . THR B 1 34 ? -5.269 -58.157 2.363 1.00 30.54 8 THR B N 1
ATOM 2088 C CA . THR B 1 34 ? -4.658 -58.597 1.109 1.00 27.97 8 THR B CA 1
ATOM 2089 C C . THR B 1 34 ? -3.421 -57.760 0.870 1.00 27.63 8 THR B C 1
ATOM 2090 O O . THR B 1 34 ? -3.501 -56.527 0.931 1.00 25.25 8 THR B O 1
ATOM 2094 N N . TYR B 1 35 ? -2.312 -58.426 0.549 1.00 24.82 9 TYR B N 1
ATOM 2095 C CA . TYR B 1 35 ? -1.057 -57.724 0.288 1.00 23.86 9 TYR B CA 1
ATOM 2096 C C . TYR B 1 35 ? -0.490 -58.129 -1.083 1.00 26.48 9 TYR B C 1
ATOM 2097 O O . TYR B 1 35 ? -0.617 -59.287 -1.496 1.00 26.05 9 TYR B O 1
ATOM 2106 N N . VAL B 1 36 ? 0.148 -57.174 -1.760 1.00 23.11 10 VAL B N 1
ATOM 2107 C CA . VAL B 1 36 ? 0.864 -57.407 -3.020 1.00 22.74 10 VAL B CA 1
ATOM 2108 C C . VAL B 1 36 ? 2.356 -57.517 -2.680 1.00 23.19 10 VAL B C 1
ATOM 2109 O O . VAL B 1 36 ? 2.875 -56.652 -1.985 1.00 24.02 10 VAL B O 1
ATOM 2113 N N . ILE B 1 37 ? 2.991 -58.630 -3.056 1.00 20.83 11 ILE B N 1
ATOM 2114 C CA . ILE B 1 37 ? 4.422 -58.839 -2.831 1.00 21.57 11 ILE B CA 1
ATOM 2115 C C . ILE B 1 37 ? 5.127 -58.794 -4.178 1.00 22.72 11 ILE B C 1
ATOM 2116 O O . ILE B 1 37 ? 4.845 -59.638 -5.058 1.00 22.22 11 ILE B O 1
ATOM 2121 N N . MET B 1 38 ? 6.099 -57.880 -4.310 1.00 21.26 12 MET B N 1
ATOM 2122 C CA . MET B 1 38 ? 6.778 -57.655 -5.577 1.00 21.51 12 MET B CA 1
ATOM 2123 C C . MET B 1 38 ? 8.222 -58.083 -5.397 1.00 23.77 12 MET B C 1
ATOM 2124 O O . MET B 1 38 ? 8.886 -57.605 -4.490 1.00 23.54 12 MET B O 1
ATOM 2129 N N . GLY B 1 39 ? 8.692 -59.004 -6.236 1.00 21.53 13 GLY B N 1
ATOM 2130 C CA . GLY B 1 39 ? 10.110 -59.301 -6.280 1.00 20.91 13 GLY B CA 1
ATOM 2131 C C . GLY B 1 39 ? 10.465 -60.703 -5.750 1.00 21.67 13 GLY B C 1
ATOM 2132 O O . GLY B 1 39 ? 11.635 -60.929 -5.433 1.00 24.27 13 GLY B O 1
ATOM 2133 N N . ILE B 1 40 ? 9.574 -61.703 -5.848 1.00 21.41 14 ILE B N 1
ATOM 2134 C CA . ILE B 1 40 ? 10.048 -63.076 -5.681 1.00 23.33 14 ILE B CA 1
ATOM 2135 C C . ILE B 1 40 ? 10.631 -63.573 -6.997 1.00 25.28 14 ILE B C 1
ATOM 2136 O O . ILE B 1 40 ? 9.964 -63.505 -8.058 1.00 25.63 14 ILE B O 1
ATOM 2141 N N . ALA B 1 41 ? 11.864 -64.069 -6.923 1.00 23.74 15 ALA B N 1
ATOM 2142 C CA . ALA B 1 41 ? 12.467 -64.782 -8.052 1.00 23.98 15 ALA B CA 1
ATOM 2143 C C . ALA B 1 41 ? 12.575 -66.279 -7.789 1.00 25.33 15 ALA B C 1
ATOM 2144 O O . ALA B 1 41 ? 12.478 -67.094 -8.718 1.00 24.95 15 ALA B O 1
ATOM 2146 N N . ASN B 1 42 ? 12.842 -66.652 -6.538 1.00 24.36 16 ASN B N 1
ATOM 2147 C CA . ASN B 1 42 ? 12.963 -68.084 -6.202 1.00 26.32 16 ASN B CA 1
ATOM 2148 C C . ASN B 1 42 ? 12.858 -68.268 -4.688 1.00 25.55 16 ASN B C 1
ATOM 2149 O O . ASN B 1 42 ? 12.527 -67.314 -3.988 1.00 23.89 16 ASN B O 1
ATOM 2154 N N . LYS B 1 43 ? 13.162 -69.471 -4.190 1.00 26.69 17 LYS B N 1
ATOM 2155 C CA . LYS B 1 43 ? 12.887 -69.794 -2.795 1.00 27.83 17 LYS B CA 1
ATOM 2156 C C . LYS B 1 43 ? 13.772 -69.013 -1.805 1.00 28.33 17 LYS B C 1
ATOM 2157 O O . LYS B 1 43 ? 13.444 -68.933 -0.630 1.00 29.76 17 LYS B O 1
ATOM 2163 N N . ARG B 1 44 ? 14.899 -68.484 -2.279 1.00 25.16 18 ARG B N 1
ATOM 2164 C CA . ARG B 1 44 ? 15.801 -67.704 -1.437 1.00 25.15 18 ARG B CA 1
ATOM 2165 C C . ARG B 1 44 ? 15.463 -66.197 -1.456 1.00 22.56 18 ARG B C 1
ATOM 2166 O O . ARG B 1 44 ? 15.984 -65.457 -0.636 1.00 22.00 18 ARG B O 1
ATOM 2174 N N . SER B 1 45 ? 14.578 -65.740 -2.331 1.00 21.56 19 SER B N 1
ATOM 2175 C CA . SER B 1 45 ? 14.260 -64.311 -2.313 1.00 20.67 19 SER B CA 1
ATOM 2176 C C . SER B 1 45 ? 13.821 -63.868 -0.911 1.00 21.64 19 SER B C 1
ATOM 2177 O O . SER B 1 45 ? 13.008 -64.556 -0.279 1.00 21.94 19 SER B O 1
ATOM 2180 N N . ILE B 1 46 ? 14.254 -62.669 -0.499 1.00 20.69 20 ILE B N 1
ATOM 2181 C CA . ILE B 1 46 ? 13.757 -62.038 0.750 1.00 21.69 20 ILE B CA 1
ATOM 2182 C C . ILE B 1 46 ? 12.254 -61.975 0.688 1.00 22.51 20 ILE B C 1
ATOM 2183 O O . ILE B 1 46 ? 11.586 -62.320 1.666 1.00 22.36 20 ILE B O 1
ATOM 2188 N N . ALA B 1 47 ? 11.717 -61.645 -0.489 1.00 21.79 21 ALA B N 1
ATOM 2189 C CA . ALA B 1 47 ? 10.267 -61.515 -0.583 1.00 22.20 21 ALA B CA 1
ATOM 2190 C C . ALA B 1 47 ? 9.525 -62.845 -0.324 1.00 24.30 21 ALA B C 1
ATOM 2191 O O . ALA B 1 47 ? 8.334 -62.796 -0.044 1.00 21.39 21 ALA B O 1
ATOM 2193 N N . PHE B 1 48 ? 10.151 -64.008 -0.540 1.00 21.16 22 PHE B N 1
ATOM 2194 C CA . PHE B 1 48 ? 9.471 -65.264 -0.243 1.00 23.36 22 PHE B CA 1
ATOM 2195 C C . PHE B 1 48 ? 9.455 -65.506 1.280 1.00 24.68 22 PHE B C 1
ATOM 2196 O O . PHE B 1 48 ? 8.521 -66.127 1.803 1.00 24.96 22 PHE B O 1
ATOM 2204 N N . GLY B 1 49 ? 10.449 -64.998 2.013 1.00 23.95 23 GLY B N 1
ATOM 2205 C CA . GLY B 1 49 ? 10.372 -65.038 3.484 1.00 23.69 23 GLY B CA 1
ATOM 2206 C C . GLY B 1 49 ? 9.205 -64.184 3.994 1.00 23.78 23 GLY B C 1
ATOM 2207 O O . GLY B 1 49 ? 8.413 -64.622 4.834 1.00 23.57 23 GLY B O 1
ATOM 2208 N N . VAL B 1 50 ? 8.967 -63.048 3.338 1.00 22.32 24 VAL B N 1
ATOM 2209 C CA . VAL B 1 50 ? 7.820 -62.218 3.657 1.00 22.53 24 VAL B CA 1
ATOM 2210 C C . VAL B 1 50 ? 6.515 -62.978 3.319 1.00 23.71 24 VAL B C 1
ATOM 2211 O O . VAL B 1 50 ? 5.569 -63.034 4.125 1.00 23.73 24 VAL B O 1
ATOM 2215 N N . ALA B 1 51 ? 6.449 -63.540 2.114 1.00 22.63 25 ALA B N 1
ATOM 2216 C CA . ALA B 1 51 ? 5.271 -64.328 1.747 1.00 23.70 25 ALA B CA 1
ATOM 2217 C C . ALA B 1 51 ? 4.922 -65.430 2.763 1.00 24.63 25 ALA B C 1
ATOM 2218 O O . ALA B 1 51 ? 3.759 -65.600 3.119 1.00 27.56 25 ALA B O 1
ATOM 2220 N N . LYS B 1 52 ? 5.891 -66.265 3.141 1.00 25.34 26 LYS B N 1
ATOM 2221 C CA . LYS B 1 52 ? 5.644 -67.365 4.079 1.00 28.02 26 LYS B CA 1
ATOM 2222 C C . LYS B 1 52 ? 5.070 -66.838 5.382 1.00 26.46 26 LYS B C 1
ATOM 2223 O O . LYS B 1 52 ? 4.187 -67.451 5.971 1.00 29.24 26 LYS B O 1
ATOM 2229 N N . VAL B 1 53 ? 5.617 -65.735 5.875 1.00 25.96 27 VAL B N 1
ATOM 2230 C CA . VAL B 1 53 ? 5.122 -65.188 7.143 1.00 25.10 27 VAL B CA 1
ATOM 2231 C C . VAL B 1 53 ? 3.680 -64.692 6.980 1.00 24.75 27 VAL B C 1
ATOM 2232 O O . VAL B 1 53 ? 2.849 -65.006 7.810 1.00 25.72 27 VAL B O 1
ATOM 2236 N N . LEU B 1 54 ? 3.408 -63.845 5.980 1.00 22.96 28 LEU B N 1
ATOM 2237 C CA . LEU B 1 54 ? 2.062 -63.278 5.797 1.00 25.38 28 LEU B CA 1
ATOM 2238 C C . LEU B 1 54 ? 1.024 -64.366 5.543 1.00 26.51 28 LEU B C 1
ATOM 2239 O O . LEU B 1 54 ? -0.130 -64.309 6.003 1.00 30.20 28 LEU B O 1
ATOM 2244 N N . ASP B 1 55 ? 1.435 -65.352 4.755 1.00 27.77 29 ASP B N 1
ATOM 2245 C CA . ASP B 1 55 ? 0.608 -66.528 4.497 1.00 28.55 29 ASP B CA 1
ATOM 2246 C C . ASP B 1 55 ? 0.270 -67.291 5.791 1.00 30.52 29 ASP B C 1
ATOM 2247 O O . ASP B 1 55 ? -0.889 -67.637 6.026 1.00 30.27 29 ASP B O 1
ATOM 2252 N N . GLN B 1 56 ? 1.272 -67.526 6.640 1.00 31.59 30 GLN B N 1
ATOM 2253 C CA . GLN B 1 56 ? 1.052 -68.247 7.902 1.00 34.52 30 GLN B CA 1
ATOM 2254 C C . GLN B 1 56 ? 0.058 -67.475 8.763 1.00 35.21 30 GLN B C 1
ATOM 2255 O O . GLN B 1 56 ? -0.670 -68.064 9.582 1.00 35.43 30 GLN B O 1
ATOM 2261 N N . LEU B 1 57 ? 0.042 -66.152 8.577 1.00 32.86 31 LEU B N 1
ATOM 2262 C CA . LEU B 1 57 ? -0.777 -65.238 9.381 1.00 34.22 31 LEU B CA 1
ATOM 2263 C C . LEU B 1 57 ? -2.167 -64.995 8.797 1.00 35.20 31 LEU B C 1
ATOM 2264 O O . LEU B 1 57 ? -2.967 -64.269 9.387 1.00 37.42 31 LEU B O 1
ATOM 2269 N N . GLY B 1 58 ? -2.504 -65.663 7.700 1.00 34.18 32 GLY B N 1
ATOM 2270 C CA . GLY B 1 58 ? -3.889 -65.606 7.233 1.00 34.06 32 GLY B CA 1
ATOM 2271 C C . GLY B 1 58 ? -4.148 -64.651 6.074 1.00 33.28 32 GLY B C 1
ATOM 2272 O O . GLY B 1 58 ? -5.266 -64.597 5.587 1.00 33.24 32 GLY B O 1
ATOM 2273 N N . ALA B 1 59 ? -3.138 -63.907 5.601 1.00 31.08 33 ALA B N 1
ATOM 2274 C CA . ALA B 1 59 ? -3.351 -62.938 4.529 1.00 29.73 33 ALA B CA 1
ATOM 2275 C C . ALA B 1 59 ? -3.617 -63.608 3.175 1.00 31.16 33 ALA B C 1
ATOM 2276 O O . ALA B 1 59 ? -3.119 -64.712 2.903 1.00 31.10 33 ALA B O 1
ATOM 2278 N N . LYS B 1 60 ? -4.321 -62.872 2.312 1.00 29.18 34 LYS B N 1
ATOM 2279 C CA . LYS B 1 60 ? -4.435 -63.212 0.904 1.00 28.54 34 LYS B CA 1
ATOM 2280 C C . LYS B 1 60 ? -3.317 -62.468 0.215 1.00 27.38 34 LYS B C 1
ATOM 2281 O O . LYS B 1 60 ? -3.087 -61.298 0.505 1.00 26.58 34 LYS B O 1
ATOM 2287 N N . LEU B 1 61 ? -2.630 -63.134 -0.698 1.00 27.18 35 LEU B N 1
ATOM 2288 C CA . LEU B 1 61 ? -1.415 -62.565 -1.269 1.00 25.32 35 LEU B CA 1
ATOM 2289 C C . LEU B 1 61 ? -1.496 -62.567 -2.779 1.00 27.97 35 LEU B C 1
ATOM 2290 O O . LEU B 1 61 ? -2.012 -63.518 -3.364 1.00 26.62 35 LEU B O 1
ATOM 2295 N N . VAL B 1 62 ? -0.894 -61.543 -3.395 1.00 28.60 36 VAL B N 1
ATOM 2296 C CA . VAL B 1 62 ? -0.890 -61.354 -4.834 1.00 28.29 36 VAL B CA 1
ATOM 2297 C C . VAL B 1 62 ? 0.576 -61.099 -5.084 1.00 26.74 36 VAL B C 1
ATOM 2298 O O . VAL B 1 62 ? 1.222 -60.482 -4.248 1.00 25.31 36 VAL B O 1
ATOM 2302 N N . PHE B 1 63 ? 1.107 -61.672 -6.161 1.00 26.29 37 PHE B N 1
ATOM 2303 C CA . PHE B 1 63 ? 2.535 -61.669 -6.432 1.00 24.69 37 PHE B CA 1
ATOM 2304 C C . PHE B 1 63 ? 2.790 -60.973 -7.752 1.00 27.11 37 PHE B C 1
ATOM 2305 O O . PHE B 1 63 ? 2.062 -61.207 -8.731 1.00 27.22 37 PHE B O 1
ATOM 2313 N N . THR B 1 64 ? 3.876 -60.199 -7.827 1.00 22.67 38 THR B N 1
ATOM 2314 C CA . THR B 1 64 ? 4.252 -59.688 -9.143 1.00 22.77 38 THR B CA 1
ATOM 2315 C C . THR B 1 64 ? 5.697 -60.078 -9.462 1.00 24.09 38 THR B C 1
ATOM 2316 O O . THR B 1 64 ? 6.506 -60.318 -8.557 1.00 23.11 38 THR B O 1
ATOM 2320 N N . TYR B 1 65 ? 5.993 -60.219 -10.748 1.00 22.43 39 TYR B N 1
ATOM 2321 C CA . TYR B 1 65 ? 7.267 -60.803 -11.164 1.00 22.75 39 TYR B CA 1
ATOM 2322 C C . TYR B 1 65 ? 7.684 -60.113 -12.463 1.00 23.48 39 TYR B C 1
ATOM 2323 O O . TYR B 1 65 ? 6.830 -59.563 -13.157 1.00 23.51 39 TYR B O 1
ATOM 2332 N N . ARG B 1 66 ? 8.965 -60.200 -12.812 1.00 21.72 40 ARG B N 1
ATOM 2333 C CA . ARG B 1 66 ? 9.375 -59.702 -14.119 1.00 22.66 40 ARG B CA 1
ATOM 2334 C C . ARG B 1 66 ? 9.680 -60.866 -15.073 1.00 23.35 40 ARG B C 1
ATOM 2335 O O . ARG B 1 66 ? 9.146 -60.901 -16.164 1.00 24.12 40 ARG B O 1
ATOM 2343 N N . LYS B 1 67 ? 10.618 -61.751 -14.726 1.00 24.79 41 LYS B N 1
ATOM 2344 C CA . LYS B 1 67 ? 11.049 -62.782 -15.710 1.00 25.99 41 LYS B CA 1
ATOM 2345 C C . LYS B 1 67 ? 10.103 -63.969 -15.735 1.00 25.54 41 LYS B C 1
ATOM 2346 O O . LYS B 1 67 ? 9.511 -64.295 -14.698 1.00 25.42 41 LYS B O 1
ATOM 2352 N N . GLU B 1 68 ? 9.937 -64.587 -16.906 1.00 25.17 42 GLU B N 1
ATOM 2353 C CA A GLU B 1 68 ? 9.096 -65.771 -16.961 0.50 27.47 42 GLU B CA 1
ATOM 2354 C CA B GLU B 1 68 ? 9.177 -65.831 -17.054 0.50 27.20 42 GLU B CA 1
ATOM 2355 C C . GLU B 1 68 ? 9.593 -66.852 -15.994 1.00 28.36 42 GLU B C 1
ATOM 2356 O O . GLU B 1 68 ? 8.769 -67.529 -15.365 1.00 28.00 42 GLU B O 1
ATOM 2367 N N . ARG B 1 69 ? 10.907 -66.968 -15.814 1.00 26.45 43 ARG B N 1
ATOM 2368 C CA . ARG B 1 69 ? 11.437 -67.939 -14.849 1.00 28.73 43 ARG B CA 1
ATOM 2369 C C . ARG B 1 69 ? 10.921 -67.634 -13.437 1.00 27.71 43 ARG B C 1
ATOM 2370 O O . ARG B 1 69 ? 10.633 -68.554 -12.666 1.00 28.33 43 ARG B O 1
ATOM 2378 N N . SER B 1 70 ? 10.755 -66.354 -13.101 1.00 25.05 44 SER B N 1
ATOM 2379 C CA . SER B 1 70 ? 10.246 -66.030 -11.774 1.00 25.86 44 SER B CA 1
ATOM 2380 C C . SER B 1 70 ? 8.790 -66.475 -11.592 1.00 26.15 44 SER B C 1
ATOM 2381 O O . SER B 1 70 ? 8.432 -66.981 -10.526 1.00 26.85 44 SER B O 1
ATOM 2384 N N . ARG B 1 71 ? 7.965 -66.331 -12.629 1.00 26.75 45 ARG B N 1
ATOM 2385 C CA A ARG B 1 71 ? 6.605 -66.867 -12.574 0.50 27.64 45 ARG B CA 1
ATOM 2386 C CA B ARG B 1 71 ? 6.602 -66.874 -12.582 0.50 27.99 45 ARG B CA 1
ATOM 2387 C C . ARG B 1 71 ? 6.633 -68.393 -12.362 1.00 29.61 45 ARG B C 1
ATOM 2388 O O . ARG B 1 71 ? 5.870 -68.931 -11.554 1.00 30.84 45 ARG B O 1
ATOM 2403 N N . LYS B 1 72 ? 7.495 -69.101 -13.093 1.00 30.06 46 LYS B N 1
ATOM 2404 C CA . LYS B 1 72 ? 7.586 -70.558 -12.917 1.00 32.30 46 LYS B CA 1
ATOM 2405 C C . LYS B 1 72 ? 7.932 -70.904 -11.462 1.00 31.28 46 LYS B C 1
ATOM 2406 O O . LYS B 1 72 ? 7.324 -71.799 -10.881 1.00 31.14 46 LYS B O 1
ATOM 2412 N N . GLU B 1 73 ? 8.845 -70.157 -10.838 1.00 28.78 47 GLU B N 1
ATOM 2413 C CA . GLU B 1 73 ? 9.194 -70.483 -9.447 1.00 30.63 47 GLU B CA 1
ATOM 2414 C C . GLU B 1 73 ? 8.027 -70.180 -8.487 1.00 29.47 47 GLU B C 1
ATOM 2415 O O . GLU B 1 73 ? 7.778 -70.944 -7.549 1.00 30.34 47 GLU B O 1
ATOM 2421 N N . LEU B 1 74 ? 7.353 -69.057 -8.735 1.00 27.57 48 LEU B N 1
ATOM 2422 C CA . LEU B 1 74 ? 6.178 -68.650 -7.960 1.00 28.96 48 LEU B CA 1
ATOM 2423 C C . LEU B 1 74 ? 5.175 -69.802 -7.991 1.00 32.88 48 LEU B C 1
ATOM 2424 O O . LEU B 1 74 ? 4.726 -70.268 -6.944 1.00 32.70 48 LEU B O 1
ATOM 2429 N N . GLU B 1 75 ? 4.880 -70.294 -9.183 1.00 32.37 49 GLU B N 1
ATOM 2430 C CA . GLU B 1 75 ? 3.844 -71.305 -9.309 1.00 36.47 49 GLU B CA 1
ATOM 2431 C C . GLU B 1 75 ? 4.208 -72.531 -8.453 1.00 39.95 49 GLU B C 1
ATOM 2432 O O . GLU B 1 75 ? 3.343 -73.113 -7.795 1.00 42.82 49 GLU B O 1
ATOM 2438 N N . LYS B 1 76 ? 5.488 -72.900 -8.442 1.00 38.54 50 LYS B N 1
ATOM 2439 C CA . LYS B 1 76 ? 5.963 -74.034 -7.648 1.00 41.02 50 LYS B CA 1
ATOM 2440 C C . LYS B 1 76 ? 6.012 -73.677 -6.160 1.00 39.62 50 LYS B C 1
ATOM 2441 O O . LYS B 1 76 ? 5.647 -74.496 -5.313 1.00 39.90 50 LYS B O 1
ATOM 2447 N N . LEU B 1 77 ? 6.384 -72.443 -5.835 1.00 32.94 51 LEU B N 1
ATOM 2448 C CA . LEU B 1 77 ? 6.450 -72.044 -4.426 1.00 33.78 51 LEU B CA 1
ATOM 2449 C C . LEU B 1 77 ? 5.083 -71.882 -3.747 1.00 35.56 51 LEU B C 1
ATOM 2450 O O . LEU B 1 77 ? 4.961 -72.121 -2.548 1.00 35.88 51 LEU B O 1
ATOM 2455 N N . LEU B 1 78 ? 4.058 -71.565 -4.530 1.00 35.30 52 LEU B N 1
ATOM 2456 C CA . LEU B 1 78 ? 2.687 -71.428 -4.045 1.00 38.80 52 LEU B CA 1
ATOM 2457 C C . LEU B 1 78 ? 2.177 -72.715 -3.423 1.00 40.42 52 LEU B C 1
ATOM 2458 O O . LEU B 1 78 ? 1.243 -72.703 -2.621 1.00 42.42 52 LEU B O 1
ATOM 2463 N N . GLU B 1 79 ? 2.733 -73.830 -3.872 1.00 42.77 53 GLU B N 1
ATOM 2464 C CA . GLU B 1 79 ? 2.392 -75.126 -3.286 1.00 47.05 53 GLU B CA 1
ATOM 2465 C C . GLU B 1 79 ? 2.750 -75.267 -1.803 1.00 47.93 53 GLU B C 1
ATOM 2466 O O . GLU B 1 79 ? 2.087 -76.015 -1.095 1.00 50.46 53 GLU B O 1
ATOM 2472 N N . GLN B 1 80 ? 3.816 -74.608 -1.354 1.00 46.06 54 GLN B N 1
ATOM 2473 C CA . GLN B 1 80 ? 4.162 -74.539 0.068 1.00 48.47 54 GLN B CA 1
ATOM 2474 C C . GLN B 1 80 ? 3.269 -73.605 0.875 1.00 47.21 54 GLN B C 1
ATOM 2475 O O . GLN B 1 80 ? 3.419 -73.512 2.093 1.00 49.69 54 GLN B O 1
ATOM 2481 N N . LEU B 1 81 ? 2.453 -72.809 0.203 1.00 41.99 55 LEU B N 1
ATOM 2482 C CA . LEU B 1 81 ? 1.680 -71.786 0.890 1.00 41.04 55 LEU B CA 1
ATOM 2483 C C . LEU B 1 81 ? 0.233 -72.247 1.080 1.00 43.62 55 LEU B C 1
ATOM 2484 O O . LEU B 1 81 ? -0.231 -73.194 0.437 1.00 41.84 55 LEU B O 1
ATOM 2489 N N . ASN B 1 82 ? -0.482 -71.601 1.988 1.00 43.88 56 ASN B N 1
ATOM 2490 C CA . ASN B 1 82 ? -1.902 -71.868 2.130 1.00 48.85 56 ASN B CA 1
ATOM 2491 C C . ASN B 1 82 ? -2.777 -71.030 1.206 1.00 48.50 56 ASN B C 1
ATOM 2492 O O . ASN B 1 82 ? -3.966 -70.910 1.454 1.00 53.08 56 ASN B O 1
ATOM 2497 N N . GLN B 1 83 ? -2.219 -70.387 0.190 1.00 44.58 57 GLN B N 1
ATOM 2498 C CA . GLN B 1 83 ? -3.045 -69.594 -0.710 1.00 42.72 57 GLN B CA 1
ATOM 2499 C C . GLN B 1 83 ? -3.913 -70.504 -1.560 1.00 48.35 57 GLN B C 1
ATOM 2500 O O . GLN B 1 83 ? -3.362 -71.350 -2.263 1.00 50.04 57 GLN B O 1
ATOM 2506 N N . PRO B 1 84 ? -5.251 -70.344 -1.503 1.00 49.23 58 PRO B N 1
ATOM 2507 C CA . PRO B 1 84 ? -6.118 -71.227 -2.290 1.00 53.22 58 PRO B CA 1
ATOM 2508 C C . PRO B 1 84 ? -6.134 -70.885 -3.783 1.00 53.51 58 PRO B C 1
ATOM 2509 O O . PRO B 1 84 ? -6.653 -71.657 -4.576 1.00 53.81 58 PRO B O 1
ATOM 2513 N N . GLU B 1 85 ? -5.566 -69.741 -4.157 1.00 51.54 59 GLU B N 1
ATOM 2514 C CA . GLU B 1 85 ? -5.667 -69.196 -5.516 1.00 52.39 59 GLU B CA 1
ATOM 2515 C C . GLU B 1 85 ? -4.366 -68.469 -5.888 1.00 48.78 59 GLU B C 1
ATOM 2516 O O . GLU B 1 85 ? -3.827 -67.687 -5.094 1.00 46.74 59 GLU B O 1
ATOM 2522 N N . ALA B 1 86 ? -3.840 -68.748 -7.079 1.00 45.53 60 ALA B N 1
ATOM 2523 C CA . ALA B 1 86 ? -2.669 -68.037 -7.573 1.00 42.40 60 ALA B CA 1
ATOM 2524 C C . ALA B 1 86 ? -3.084 -66.674 -8.145 1.00 40.72 60 ALA B C 1
ATOM 2525 O O . ALA B 1 86 ? -3.779 -66.611 -9.148 1.00 39.98 60 ALA B O 1
ATOM 2527 N N . HIS B 1 87 ? -2.650 -65.571 -7.547 1.00 35.28 61 HIS B N 1
ATOM 2528 C CA . HIS B 1 87 ? -2.797 -64.267 -8.199 1.00 34.26 61 HIS B CA 1
ATOM 2529 C C . HIS B 1 87 ? -1.431 -63.745 -8.635 1.00 32.22 61 HIS B C 1
ATOM 2530 O O . HIS B 1 87 ? -0.695 -63.190 -7.823 1.00 31.33 61 HIS B O 1
ATOM 2537 N N . LEU B 1 88 ? -1.052 -63.994 -9.881 1.00 34.44 62 LEU B N 1
ATOM 2538 C CA . LEU B 1 88 ? 0.273 -63.663 -10.378 1.00 31.83 62 LEU B CA 1
ATOM 2539 C C . LEU B 1 88 ? 0.167 -62.650 -11.515 1.00 32.64 62 LEU B C 1
ATOM 2540 O O . LEU B 1 88 ? -0.694 -62.829 -12.392 1.00 29.97 62 LEU B O 1
ATOM 2545 N N . TYR B 1 89 ? 0.979 -61.594 -11.457 1.00 28.08 63 TYR B N 1
ATOM 2546 C CA . TYR B 1 89 ? 0.953 -60.527 -12.465 1.00 28.10 63 TYR B CA 1
ATOM 2547 C C . TYR B 1 89 ? 2.365 -60.170 -12.910 1.00 27.52 63 TYR B C 1
ATOM 2548 O O . TYR B 1 89 ? 3.247 -59.933 -12.084 1.00 26.64 63 TYR B O 1
ATOM 2557 N N . GLN B 1 90 ? 2.588 -60.133 -14.222 1.00 27.62 64 GLN B N 1
ATOM 2558 C CA . GLN B 1 90 ? 3.888 -59.673 -14.686 1.00 27.94 64 GLN B CA 1
ATOM 2559 C C . GLN B 1 90 ? 3.939 -58.139 -14.625 1.00 27.53 64 GLN B C 1
ATOM 2560 O O . GLN B 1 90 ? 3.150 -57.456 -15.274 1.00 27.70 64 GLN B O 1
ATOM 2566 N N . ILE B 1 91 ? 4.888 -57.610 -13.855 1.00 26.37 65 ILE B N 1
ATOM 2567 C CA . ILE B 1 91 ? 5.148 -56.170 -13.833 1.00 26.04 65 ILE B CA 1
ATOM 2568 C C . ILE B 1 91 ? 6.657 -55.942 -13.860 1.00 25.64 65 ILE B C 1
ATOM 2569 O O . ILE B 1 91 ? 7.373 -56.160 -12.870 1.00 23.37 65 ILE B O 1
ATOM 2574 N N . ASP B 1 92 ? 7.120 -55.422 -14.989 1.00 22.97 66 ASP B N 1
ATOM 2575 C CA . ASP B 1 92 ? 8.470 -54.891 -15.035 1.00 22.29 66 ASP B CA 1
ATOM 2576 C C . ASP B 1 92 ? 8.359 -53.431 -14.623 1.00 21.69 66 ASP B C 1
ATOM 2577 O O . ASP B 1 92 ? 7.739 -52.605 -15.329 1.00 21.47 66 ASP B O 1
ATOM 2582 N N . VAL B 1 93 ? 8.971 -53.094 -13.493 1.00 20.10 67 VAL B N 1
ATOM 2583 C CA . VAL B 1 93 ? 8.792 -51.720 -12.978 1.00 21.59 67 VAL B CA 1
ATOM 2584 C C . VAL B 1 93 ? 9.554 -50.646 -13.776 1.00 21.30 67 VAL B C 1
ATOM 2585 O O . VAL B 1 93 ? 9.379 -49.457 -13.478 1.00 21.69 67 VAL B O 1
ATOM 2589 N N . GLN B 1 94 ? 10.288 -51.016 -14.833 1.00 20.80 68 GLN B N 1
ATOM 2590 C CA . GLN B 1 94 ? 10.761 -50.000 -15.803 1.00 20.54 68 GLN B CA 1
ATOM 2591 C C . GLN B 1 94 ? 9.690 -49.371 -16.677 1.00 21.91 68 GLN B C 1
ATOM 2592 O O . GLN B 1 94 ? 9.958 -48.340 -17.323 1.00 23.88 68 GLN B O 1
ATOM 2598 N N . SER B 1 95 ? 8.547 -50.047 -16.766 1.00 22.57 69 SER B N 1
ATOM 2599 C CA . SER B 1 95 ? 7.434 -49.656 -17.658 1.00 23.32 69 SER B CA 1
ATOM 2600 C C . SER B 1 95 ? 6.316 -49.068 -16.807 1.00 23.86 69 SER B C 1
ATOM 2601 O O . SER B 1 95 ? 5.744 -49.762 -15.942 1.00 23.43 69 SER B O 1
ATOM 2604 N N . ASP B 1 96 ? 5.977 -47.808 -17.050 1.00 24.59 70 ASP B N 1
ATOM 2605 C CA . ASP B 1 96 ? 4.873 -47.180 -16.327 1.00 25.49 70 ASP B CA 1
ATOM 2606 C C . ASP B 1 96 ? 3.602 -47.952 -16.700 1.00 27.12 70 ASP B C 1
ATOM 2607 O O . ASP B 1 96 ? 2.770 -48.223 -15.835 1.00 26.68 70 ASP B O 1
ATOM 2612 N N . GLU B 1 97 ? 3.422 -48.245 -17.991 1.00 25.63 71 GLU B N 1
ATOM 2613 C CA A GLU B 1 97 ? 2.206 -48.957 -18.378 0.50 28.87 71 GLU B CA 1
ATOM 2614 C CA B GLU B 1 97 ? 2.282 -49.031 -18.476 0.50 29.60 71 GLU B CA 1
ATOM 2615 C C . GLU B 1 97 ? 2.055 -50.306 -17.669 1.00 27.97 71 GLU B C 1
ATOM 2616 O O . GLU B 1 97 ? 0.931 -50.650 -17.255 1.00 28.11 71 GLU B O 1
ATOM 2627 N N . GLU B 1 98 ? 3.132 -51.067 -17.506 1.00 25.96 72 GLU B N 1
ATOM 2628 C CA . GLU B 1 98 ? 3.003 -52.323 -16.744 1.00 24.34 72 GLU B CA 1
ATOM 2629 C C . GLU B 1 98 ? 2.611 -52.164 -15.274 1.00 24.25 72 GLU B C 1
ATOM 2630 O O . GLU B 1 98 ? 1.804 -52.923 -14.731 1.00 23.73 72 GLU B O 1
ATOM 2636 N N . VAL B 1 99 ? 3.123 -51.122 -14.633 1.00 21.41 73 VAL B N 1
ATOM 2637 C CA . VAL B 1 99 ? 2.789 -50.888 -13.233 1.00 22.47 73 VAL B CA 1
ATOM 2638 C C . VAL B 1 99 ? 1.338 -50.419 -13.134 1.00 23.59 73 VAL B C 1
ATOM 2639 O O . VAL B 1 99 ? 0.552 -50.905 -12.314 1.00 24.95 73 VAL B O 1
ATOM 2643 N N . ILE B 1 100 ? 0.978 -49.459 -13.983 1.00 23.59 74 ILE B N 1
ATOM 2644 C CA . ILE B 1 100 ? -0.389 -48.964 -14.000 1.00 24.41 74 ILE B CA 1
ATOM 2645 C C . ILE B 1 100 ? -1.407 -50.071 -14.317 1.00 25.05 74 ILE B C 1
ATOM 2646 O O . ILE B 1 100 ? -2.391 -50.254 -13.597 1.00 26.32 74 ILE B O 1
ATOM 2651 N N . ASN B 1 101 ? -1.185 -50.795 -15.409 1.00 26.11 75 ASN B N 1
ATOM 2652 C CA . ASN B 1 101 ? -2.151 -51.796 -15.862 1.00 29.01 75 ASN B CA 1
ATOM 2653 C C . ASN B 1 101 ? -2.159 -52.964 -14.882 1.00 28.29 75 ASN B C 1
ATOM 2654 O O . ASN B 1 101 ? -3.213 -53.549 -14.619 1.00 30.86 75 ASN B O 1
ATOM 2659 N N . GLY B 1 102 ? -1.001 -53.228 -14.273 1.00 28.66 76 GLY B N 1
ATOM 2660 C CA . GLY B 1 102 ? -0.843 -54.354 -13.351 1.00 25.45 76 GLY B CA 1
ATOM 2661 C C . GLY B 1 102 ? -1.666 -54.137 -12.090 1.00 25.02 76 GLY B C 1
ATOM 2662 O O . GLY B 1 102 ? -2.507 -54.967 -11.708 1.00 24.50 76 GLY B O 1
ATOM 2663 N N . PHE B 1 103 ? -1.469 -52.991 -11.458 1.00 26.19 77 PHE B N 1
ATOM 2664 C CA . PHE B 1 103 ? -2.257 -52.657 -10.282 1.00 24.04 77 PHE B CA 1
ATOM 2665 C C . PHE B 1 103 ? -3.732 -52.487 -10.600 1.00 27.39 77 PHE B C 1
ATOM 2666 O O . PHE B 1 103 ? -4.582 -52.892 -9.813 1.00 28.04 77 PHE B O 1
ATOM 2674 N N . GLU B 1 104 ? -4.045 -51.901 -11.744 1.00 26.82 78 GLU B N 1
ATOM 2675 C CA . GLU B 1 104 ? -5.462 -51.819 -12.108 1.00 29.81 78 GLU B CA 1
ATOM 2676 C C . GLU B 1 104 ? -6.080 -53.205 -12.230 1.00 29.72 78 GLU B C 1
ATOM 2677 O O . GLU B 1 104 ? -7.214 -53.412 -11.790 1.00 30.03 78 GLU B O 1
ATOM 2683 N N . GLN B 1 105 ? -5.365 -54.153 -12.829 1.00 29.44 79 GLN B N 1
ATOM 2684 C CA . GLN B 1 105 ? -5.930 -55.501 -12.927 1.00 31.29 79 GLN B CA 1
ATOM 2685 C C . GLN B 1 105 ? -6.071 -56.159 -11.544 1.00 31.98 79 GLN B C 1
ATOM 2686 O O . GLN B 1 105 ? -7.048 -56.872 -11.279 1.00 31.15 79 GLN B O 1
ATOM 2692 N N . ILE B 1 106 ? -5.071 -55.976 -10.685 1.00 29.23 80 ILE B N 1
ATOM 2693 C CA . ILE B 1 106 ? -5.129 -56.512 -9.331 1.00 28.81 80 ILE B CA 1
ATOM 2694 C C . ILE B 1 106 ? -6.386 -56.031 -8.592 1.00 29.86 80 ILE B C 1
ATOM 2695 O O . ILE B 1 106 ? -7.142 -56.826 -8.012 1.00 32.58 80 ILE B O 1
ATOM 2700 N N . GLY B 1 107 ? -6.698 -54.753 -8.751 1.00 28.34 81 GLY B N 1
ATOM 2701 C CA . GLY B 1 107 ? -7.911 -54.200 -8.130 1.00 31.46 81 GLY B CA 1
ATOM 2702 C C . GLY B 1 107 ? -9.197 -54.821 -8.689 1.00 32.00 81 GLY B C 1
ATOM 2703 O O . GLY B 1 107 ? -10.128 -55.126 -7.944 1.00 36.11 81 GLY B O 1
ATOM 2704 N N . LYS B 1 108 ? -9.220 -55.092 -9.988 1.00 34.12 82 LYS B N 1
ATOM 2705 C CA . LYS B 1 108 ? -10.372 -55.749 -10.618 1.00 36.74 82 LYS B CA 1
ATOM 2706 C C . LYS B 1 108 ? -10.522 -57.181 -10.143 1.00 37.80 82 LYS B C 1
ATOM 2707 O O . LYS B 1 108 ? -11.638 -57.690 -10.051 1.00 40.00 82 LYS B O 1
ATOM 2713 N N . ASP B 1 109 ? -9.396 -57.856 -9.944 1.00 36.88 83 ASP B N 1
ATOM 2714 C CA . ASP B 1 109 ? -9.355 -59.264 -9.557 1.00 36.88 83 ASP B CA 1
ATOM 2715 C C . ASP B 1 109 ? -9.570 -59.528 -8.068 1.00 36.96 83 ASP B C 1
ATOM 2716 O O . ASP B 1 109 ? -10.273 -60.483 -7.735 1.00 37.51 83 ASP B O 1
ATOM 2721 N N . VAL B 1 110 ? -8.961 -58.733 -7.181 1.00 34.14 84 VAL B N 1
ATOM 2722 C CA . VAL B 1 110 ? -9.025 -59.014 -5.747 1.00 35.68 84 VAL B CA 1
ATOM 2723 C C . VAL B 1 110 ? -9.715 -57.913 -4.939 1.00 37.17 84 VAL B C 1
ATOM 2724 O O . VAL B 1 110 ? -9.920 -58.053 -3.732 1.00 38.73 84 VAL B O 1
ATOM 2728 N N . GLY B 1 111 ? -9.988 -56.774 -5.560 1.00 37.83 85 GLY B N 1
ATOM 2729 C CA . GLY B 1 111 ? -10.525 -55.641 -4.803 1.00 37.89 85 GLY B CA 1
ATOM 2730 C C . GLY B 1 111 ? -9.438 -54.761 -4.188 1.00 36.79 85 GLY B C 1
ATOM 2731 O O . GLY B 1 111 ? -8.281 -54.740 -4.630 1.00 34.95 85 GLY B O 1
ATOM 2732 N N . ASN B 1 112 ? -9.809 -54.038 -3.138 1.00 35.25 86 ASN B N 1
ATOM 2733 C CA . ASN B 1 112 ? -8.856 -53.204 -2.413 1.00 32.70 86 ASN B CA 1
ATOM 2734 C C . ASN B 1 112 ? -7.818 -54.016 -1.634 1.00 31.69 86 ASN B C 1
ATOM 2735 O O . ASN B 1 112 ? -8.066 -55.171 -1.234 1.00 30.86 86 ASN B O 1
ATOM 2740 N N . ILE B 1 113 ? -6.623 -53.442 -1.503 1.00 28.86 87 ILE B N 1
ATOM 2741 C CA . ILE B 1 113 ? -5.524 -54.113 -0.818 1.00 26.41 87 ILE B CA 1
ATOM 2742 C C . ILE B 1 113 ? -5.177 -53.305 0.433 1.00 26.63 87 ILE B C 1
ATOM 2743 O O . ILE B 1 113 ? -5.601 -52.148 0.603 1.00 26.06 87 ILE B O 1
ATOM 2748 N N . ASP B 1 114 ? -4.462 -53.962 1.339 1.00 24.92 88 ASP B N 1
ATOM 2749 C CA . ASP B 1 114 ? -3.998 -53.342 2.556 1.00 25.66 88 ASP B CA 1
ATOM 2750 C C . ASP B 1 114 ? -2.544 -52.860 2.545 1.00 23.96 88 ASP B C 1
ATOM 2751 O O . ASP B 1 114 ? -2.081 -52.202 3.485 1.00 24.21 88 ASP B O 1
ATOM 2756 N N . GLY B 1 115 ? -1.755 -53.324 1.587 1.00 23.03 89 GLY B N 1
ATOM 2757 C CA . GLY B 1 115 ? -0.356 -52.928 1.619 1.00 19.43 89 GLY B CA 1
ATOM 2758 C C . GLY B 1 115 ? 0.391 -53.547 0.457 1.00 20.87 89 GLY B C 1
ATOM 2759 O O . GLY B 1 115 ? -0.134 -54.409 -0.229 1.00 20.96 89 GLY B O 1
ATOM 2760 N N . VAL B 1 116 ? 1.657 -53.189 0.319 1.00 18.61 90 VAL B N 1
ATOM 2761 C CA . VAL B 1 116 ? 2.529 -53.656 -0.760 1.00 19.74 90 VAL B CA 1
ATOM 2762 C C . VAL B 1 116 ? 3.882 -53.883 -0.089 1.00 20.43 90 VAL B C 1
ATOM 2763 O O . VAL B 1 116 ? 4.326 -53.034 0.692 1.00 20.17 90 VAL B O 1
ATOM 2767 N N . TYR B 1 117 ? 4.513 -55.027 -0.350 1.00 19.71 91 TYR B N 1
ATOM 2768 C CA . TYR B 1 117 ? 5.903 -55.240 -0.010 1.00 18.60 91 TYR B CA 1
ATOM 2769 C C . TYR B 1 117 ? 6.724 -55.112 -1.312 1.00 19.62 91 TYR B C 1
ATOM 2770 O O . TYR B 1 117 ? 6.512 -55.904 -2.260 1.00 19.13 91 TYR B O 1
ATOM 2779 N N . HIS B 1 118 ? 7.738 -54.237 -1.294 1.00 17.10 92 HIS B N 1
ATOM 2780 C CA . HIS B 1 118 ? 8.576 -53.954 -2.474 1.00 18.75 92 HIS B CA 1
ATOM 2781 C C . HIS B 1 118 ? 9.959 -54.532 -2.201 1.00 17.50 92 HIS B C 1
ATOM 2782 O O . HIS B 1 118 ? 10.561 -54.183 -1.217 1.00 17.80 92 HIS B O 1
ATOM 2789 N N . SER B 1 119 ? 10.390 -55.477 -3.025 1.00 15.74 93 SER B N 1
ATOM 2790 C CA . SER B 1 119 ? 11.630 -56.194 -2.801 1.00 19.74 93 SER B CA 1
ATOM 2791 C C . SER B 1 119 ? 12.369 -56.247 -4.143 1.00 16.88 93 SER B C 1
ATOM 2792 O O . SER B 1 119 ? 12.647 -57.333 -4.685 1.00 21.28 93 SER B O 1
ATOM 2795 N N . ILE B 1 120 ? 12.517 -55.074 -4.739 1.00 18.62 94 ILE B N 1
ATOM 2796 C CA . ILE B 1 120 ? 13.019 -54.988 -6.119 1.00 19.60 94 ILE B CA 1
ATOM 2797 C C . ILE B 1 120 ? 14.240 -54.085 -6.182 1.00 18.89 94 ILE B C 1
ATOM 2798 O O . ILE B 1 120 ? 14.204 -52.967 -5.670 1.00 18.79 94 ILE B O 1
ATOM 2803 N N . ALA B 1 121 ? 15.313 -54.561 -6.820 1.00 18.29 95 ALA B N 1
ATOM 2804 C CA . ALA B 1 121 ? 16.459 -53.713 -7.116 1.00 17.02 95 ALA B CA 1
ATOM 2805 C C . ALA B 1 121 ? 17.236 -54.360 -8.234 1.00 19.01 95 ALA B C 1
ATOM 2806 O O . ALA B 1 121 ? 17.150 -55.592 -8.455 1.00 19.45 95 ALA B O 1
ATOM 2808 N N . PHE B 1 122 ? 18.056 -53.546 -8.895 1.00 18.12 96 PHE B N 1
ATOM 2809 C CA . PHE B 1 122 ? 18.892 -54.099 -9.971 1.00 19.32 96 PHE B CA 1
ATOM 2810 C C . PHE B 1 122 ? 20.038 -53.143 -10.257 1.00 20.58 96 PHE B C 1
ATOM 2811 O O . PHE B 1 122 ? 19.857 -51.910 -10.244 1.00 18.47 96 PHE B O 1
ATOM 2819 N N . ALA B 1 123 ? 21.228 -53.680 -10.527 1.00 22.08 97 ALA B N 1
ATOM 2820 C CA . ALA B 1 123 ? 22.308 -52.868 -11.107 1.00 20.95 97 ALA B CA 1
ATOM 2821 C C . ALA B 1 123 ? 23.095 -53.834 -11.985 1.00 25.30 97 ALA B C 1
ATOM 2822 O O . ALA B 1 123 ? 23.079 -55.041 -11.739 1.00 23.41 97 ALA B O 1
ATOM 2824 N N . ASN B 1 124 ? 23.765 -53.315 -13.004 1.00 23.70 98 ASN B N 1
ATOM 2825 C CA . ASN B 1 124 ? 24.655 -54.153 -13.812 1.00 25.44 98 ASN B CA 1
ATOM 2826 C C . ASN B 1 124 ? 25.842 -54.640 -12.980 1.00 26.07 98 ASN B C 1
ATOM 2827 O O . ASN B 1 124 ? 26.430 -53.870 -12.214 1.00 24.14 98 ASN B O 1
ATOM 2832 N N A MET B 1 125 ? 26.229 -55.899 -13.175 0.46 27.22 99 MET B N 1
ATOM 2833 N N B MET B 1 125 ? 26.208 -55.896 -13.188 0.54 26.37 99 MET B N 1
ATOM 2834 C CA A MET B 1 125 ? 27.303 -56.573 -12.430 0.46 27.93 99 MET B CA 1
ATOM 2835 C CA B MET B 1 125 ? 27.508 -56.378 -12.770 0.54 26.88 99 MET B CA 1
ATOM 2836 C C A MET B 1 125 ? 28.581 -55.772 -12.194 0.46 27.12 99 MET B C 1
ATOM 2837 C C B MET B 1 125 ? 28.613 -55.427 -13.202 0.54 24.95 99 MET B C 1
ATOM 2838 O O A MET B 1 125 ? 29.158 -55.815 -11.112 0.46 26.48 99 MET B O 1
ATOM 2839 O O B MET B 1 125 ? 29.561 -55.257 -12.447 0.54 23.23 99 MET B O 1
ATOM 2848 N N A GLU B 1 126 ? 29.094 -55.147 -13.245 0.46 27.01 100 GLU B N 1
ATOM 2849 N N B GLU B 1 126 ? 28.519 -54.898 -14.427 0.54 25.08 100 GLU B N 1
ATOM 2850 C CA A GLU B 1 126 ? 30.352 -54.412 -13.137 0.46 28.24 100 GLU B CA 1
ATOM 2851 C CA B GLU B 1 126 ? 29.575 -54.080 -15.035 0.54 26.06 100 GLU B CA 1
ATOM 2852 C C A GLU B 1 126 ? 30.208 -53.202 -12.214 0.46 26.09 100 GLU B C 1
ATOM 2853 C C B GLU B 1 126 ? 29.893 -52.832 -14.238 0.54 23.94 100 GLU B C 1
ATOM 2854 O O A GLU B 1 126 ? 31.194 -52.548 -11.876 0.46 28.53 100 GLU B O 1
ATOM 2855 O O B GLU B 1 126 ? 31.053 -52.488 -14.084 0.54 23.17 100 GLU B O 1
ATOM 2866 N N A ASP B 1 127 ? 28.993 -52.940 -11.745 0.46 23.86 101 ASP B N 1
ATOM 2867 N N B ASP B 1 127 ? 28.876 -52.161 -13.712 0.54 24.56 101 ASP B N 1
ATOM 2868 C CA A ASP B 1 127 ? 28.757 -51.797 -10.858 0.46 22.13 101 ASP B CA 1
ATOM 2869 C CA B ASP B 1 127 ? 29.162 -51.007 -12.848 0.54 23.33 101 ASP B CA 1
ATOM 2870 C C A ASP B 1 127 ? 28.675 -52.193 -9.369 0.46 22.22 101 ASP B C 1
ATOM 2871 C C B ASP B 1 127 ? 29.481 -51.456 -11.417 0.54 21.98 101 ASP B C 1
ATOM 2872 O O A ASP B 1 127 ? 28.133 -51.440 -8.555 0.46 21.16 101 ASP B O 1
ATOM 2873 O O B ASP B 1 127 ? 30.345 -50.878 -10.765 0.54 25.04 101 ASP B O 1
ATOM 2882 N N A LEU B 1 128 ? 29.137 -53.403 -9.041 0.46 22.82 102 LEU B N 1
ATOM 2883 N N B LEU B 1 128 ? 28.792 -52.476 -10.919 0.54 24.37 102 LEU B N 1
ATOM 2884 C CA A LEU B 1 128 ? 29.009 -53.991 -7.691 0.46 21.83 102 LEU B CA 1
ATOM 2885 C CA B LEU B 1 128 ? 29.041 -52.945 -9.538 0.54 24.01 102 LEU B CA 1
ATOM 2886 C C A LEU B 1 128 ? 30.337 -54.565 -7.171 0.46 20.98 102 LEU B C 1
ATOM 2887 C C B LEU B 1 128 ? 30.472 -53.421 -9.278 0.54 24.84 102 LEU B C 1
ATOM 2888 O O A LEU B 1 128 ? 30.395 -55.458 -6.295 0.46 15.17 102 LEU B O 1
ATOM 2889 O O B LEU B 1 128 ? 31.060 -53.118 -8.238 0.54 23.61 102 LEU B O 1
ATOM 2898 N N A ARG B 1 129 ? 31.401 -54.069 -7.795 0.46 23.14 103 ARG B N 1
ATOM 2899 N N B ARG B 1 129 ? 30.986 -54.229 -10.198 0.54 27.29 103 ARG B N 1
ATOM 2900 C CA A ARG B 1 129 ? 32.775 -54.388 -7.426 0.46 24.57 103 ARG B CA 1
ATOM 2901 C CA B ARG B 1 129 ? 32.338 -54.787 -10.140 0.54 28.83 103 ARG B CA 1
ATOM 2902 C C A ARG B 1 129 ? 33.636 -53.300 -8.036 0.46 24.83 103 ARG B C 1
ATOM 2903 C C B ARG B 1 129 ? 33.356 -53.921 -10.914 0.54 30.58 103 ARG B C 1
ATOM 2904 O O A ARG B 1 129 ? 33.136 -52.487 -8.826 0.46 25.87 103 ARG B O 1
ATOM 2905 O O B ARG B 1 129 ? 34.020 -54.395 -11.843 0.54 32.85 103 ARG B O 1
ATOM 2920 N N A GLY B 1 130 ? 34.915 -53.287 -7.676 0.46 25.42 104 GLY B N 1
ATOM 2921 N N B GLY B 1 130 ? 33.326 -52.622 -10.632 0.54 27.97 104 GLY B N 1
ATOM 2922 C CA A GLY B 1 130 ? 35.854 -52.286 -8.157 0.46 27.88 104 GLY B CA 1
ATOM 2923 C CA B GLY B 1 130 ? 34.289 -51.609 -11.067 0.54 29.19 104 GLY B CA 1
ATOM 2924 C C A GLY B 1 130 ? 35.489 -50.864 -7.765 0.46 26.48 104 GLY B C 1
ATOM 2925 C C B GLY B 1 130 ? 34.330 -50.573 -9.939 0.54 30.34 104 GLY B C 1
ATOM 2926 O O A GLY B 1 130 ? 34.936 -50.625 -6.684 0.46 26.53 104 GLY B O 1
ATOM 2927 O O B GLY B 1 130 ? 33.519 -50.673 -9.018 0.54 30.18 104 GLY B O 1
ATOM 2928 N N A ARG B 1 131 ? 35.832 -49.923 -8.641 0.46 25.10 105 ARG B N 1
ATOM 2929 N N B ARG B 1 131 ? 35.350 -49.706 -9.906 0.54 27.43 105 ARG B N 1
ATOM 2930 C CA A ARG B 1 131 ? 35.854 -48.495 -8.306 0.46 24.45 105 ARG B CA 1
ATOM 2931 C CA B ARG B 1 131 ? 35.512 -48.660 -8.883 0.54 26.22 105 ARG B CA 1
ATOM 2932 C C A ARG B 1 131 ? 34.569 -47.779 -8.714 0.46 23.31 105 ARG B C 1
ATOM 2933 C C B ARG B 1 131 ? 34.289 -47.761 -8.878 0.54 24.46 105 ARG B C 1
ATOM 2934 O O A ARG B 1 131 ? 34.261 -47.667 -9.894 0.46 23.84 105 ARG B O 1
ATOM 2935 O O B ARG B 1 131 ? 33.706 -47.516 -9.947 0.54 23.06 105 ARG B O 1
ATOM 2950 N N . PHE B 1 132 ? 33.852 -47.257 -7.719 1.00 23.51 106 PHE B N 1
ATOM 2951 C CA . PHE B 1 132 ? 32.633 -46.474 -7.862 1.00 21.02 106 PHE B CA 1
ATOM 2952 C C . PHE B 1 132 ? 32.827 -45.234 -8.748 1.00 22.18 106 PHE B C 1
ATOM 2953 O O . PHE B 1 132 ? 31.903 -44.845 -9.464 1.00 20.03 106 PHE B O 1
ATOM 2961 N N . SER B 1 133 ? 34.013 -44.611 -8.761 1.00 19.94 107 SER B N 1
ATOM 2962 C CA . SER B 1 133 ? 34.180 -43.385 -9.567 1.00 21.49 107 SER B CA 1
ATOM 2963 C C . SER B 1 133 ? 34.097 -43.700 -11.067 1.00 23.85 107 SER B C 1
ATOM 2964 O O . SER B 1 133 ? 34.046 -42.779 -11.886 1.00 21.69 107 SER B O 1
ATOM 2967 N N . GLU B 1 134 ? 34.159 -44.987 -11.440 1.00 23.22 108 GLU B N 1
ATOM 2968 C CA . GLU B 1 134 ? 34.070 -45.365 -12.865 1.00 23.77 108 GLU B CA 1
ATOM 2969 C C . GLU B 1 134 ? 32.650 -45.743 -13.312 1.00 22.37 108 GLU B C 1
ATOM 2970 O O . GLU B 1 134 ? 32.461 -46.150 -14.474 1.00 23.32 108 GLU B O 1
ATOM 2976 N N . THR B 1 135 ? 31.649 -45.640 -12.426 1.00 21.55 109 THR B N 1
ATOM 2977 C CA . THR B 1 135 ? 30.259 -45.967 -12.743 1.00 21.34 109 THR B CA 1
ATOM 2978 C C . THR B 1 135 ? 29.775 -45.195 -13.999 1.00 22.20 109 THR B C 1
ATOM 2979 O O . THR B 1 135 ? 29.947 -43.976 -14.073 1.00 21.87 109 THR B O 1
ATOM 2983 N N . SER B 1 136 ? 29.199 -45.891 -14.978 1.00 20.93 110 SER B N 1
ATOM 2984 C CA . SER B 1 136 ? 28.631 -45.269 -16.165 1.00 20.82 110 SER B CA 1
ATOM 2985 C C . SER B 1 136 ? 27.348 -44.504 -15.817 1.00 20.39 110 SER B C 1
ATOM 2986 O O . SER B 1 136 ? 26.585 -44.920 -14.934 1.00 20.27 110 SER B O 1
ATOM 2989 N N . ARG B 1 137 ? 27.054 -43.442 -16.567 1.00 20.74 111 ARG B N 1
ATOM 2990 C CA . ARG B 1 137 ? 25.742 -42.767 -16.411 1.00 19.89 111 ARG B CA 1
ATOM 2991 C C . ARG B 1 137 ? 24.552 -43.727 -16.601 1.00 21.27 111 ARG B C 1
ATOM 2992 O O . ARG B 1 137 ? 23.590 -43.739 -15.794 1.00 17.97 111 ARG B O 1
ATOM 3000 N N . GLU B 1 138 ? 24.633 -44.540 -17.650 1.00 21.24 112 GLU B N 1
ATOM 3001 C CA . GLU B 1 138 ? 23.548 -45.469 -17.946 1.00 25.43 112 GLU B CA 1
ATOM 3002 C C . GLU B 1 138 ? 23.352 -46.467 -16.773 1.00 23.03 112 GLU B C 1
ATOM 3003 O O . GLU B 1 138 ? 22.212 -46.677 -16.343 1.00 23.41 112 GLU B O 1
ATOM 3009 N N . GLY B 1 139 ? 24.432 -46.968 -16.192 1.00 22.90 113 GLY B N 1
ATOM 3010 C CA . GLY B 1 139 ? 24.277 -47.918 -15.057 1.00 23.52 113 GLY B CA 1
ATOM 3011 C C . GLY B 1 139 ? 23.755 -47.271 -13.764 1.00 22.50 113 GLY B C 1
ATOM 3012 O O . GLY B 1 139 ? 22.963 -47.850 -13.026 1.00 22.39 113 GLY B O 1
ATOM 3013 N N . PHE B 1 140 ? 24.174 -46.035 -13.526 1.00 19.87 114 PHE B N 1
ATOM 3014 C CA . PHE B 1 140 ? 23.723 -45.264 -12.350 1.00 20.81 114 PHE B CA 1
ATOM 3015 C C . PHE B 1 140 ? 22.236 -45.034 -12.487 1.00 19.62 114 PHE B C 1
ATOM 3016 O O . PHE B 1 140 ? 21.496 -45.301 -11.541 1.00 19.67 114 PHE B O 1
ATOM 3024 N N . LEU B 1 141 ? 21.782 -44.548 -13.645 1.00 20.37 115 LEU B N 1
ATOM 3025 C CA . LEU B 1 141 ? 20.376 -44.183 -13.798 1.00 19.85 115 LEU B CA 1
ATOM 3026 C C . LEU B 1 141 ? 19.529 -45.455 -13.866 1.00 21.48 115 LEU B C 1
ATOM 3027 O O . LEU B 1 141 ? 18.388 -45.447 -13.392 1.00 20.61 115 LEU B O 1
ATOM 3032 N N . LEU B 1 142 ? 20.080 -46.547 -14.400 1.00 20.82 116 LEU B N 1
ATOM 3033 C CA . LEU B 1 142 ? 19.347 -47.831 -14.403 1.00 20.78 116 LEU B CA 1
ATOM 3034 C C . LEU B 1 142 ? 19.033 -48.289 -12.970 1.00 21.77 116 LEU B C 1
ATOM 3035 O O . LEU B 1 142 ? 17.920 -48.707 -12.635 1.00 15.84 116 LEU B O 1
ATOM 3040 N N . ALA B 1 143 ? 20.045 -48.224 -12.111 1.00 18.08 117 ALA B N 1
ATOM 3041 C CA . ALA B 1 143 ? 19.878 -48.663 -10.730 1.00 18.64 117 ALA B CA 1
ATOM 3042 C C . ALA B 1 143 ? 18.912 -47.725 -10.005 1.00 18.63 117 ALA B C 1
ATOM 3043 O O . ALA B 1 143 ? 18.105 -48.170 -9.187 1.00 18.97 117 ALA B O 1
ATOM 3045 N N . GLN B 1 144 ? 18.965 -46.416 -10.270 1.00 17.40 118 GLN B N 1
ATOM 3046 C CA . GLN B 1 144 ? 17.952 -45.501 -9.658 1.00 18.61 118 GLN B CA 1
ATOM 3047 C C . GLN B 1 144 ? 16.528 -45.834 -10.103 1.00 19.99 118 GLN B C 1
ATOM 3048 O O . GLN B 1 144 ? 15.579 -45.780 -9.310 1.00 19.31 118 GLN B O 1
ATOM 3054 N N . ASP B 1 145 ? 16.374 -46.090 -11.404 1.00 19.52 119 ASP B N 1
ATOM 3055 C CA . ASP B 1 145 ? 15.053 -46.262 -11.986 1.00 19.53 119 ASP B CA 1
ATOM 3056 C C . ASP B 1 145 ? 14.414 -47.505 -11.358 1.00 20.27 119 ASP B C 1
ATOM 3057 O O . ASP B 1 145 ? 13.305 -47.454 -10.814 1.00 21.06 119 ASP B O 1
ATOM 3062 N N . ILE B 1 146 ? 15.121 -48.639 -11.393 1.00 19.42 120 ILE B N 1
ATOM 3063 C CA . ILE B 1 146 ? 14.551 -49.912 -10.877 1.00 18.83 120 ILE B CA 1
ATOM 3064 C C . ILE B 1 146 ? 14.477 -49.969 -9.364 1.00 17.64 120 ILE B C 1
ATOM 3065 O O . ILE B 1 146 ? 13.471 -50.480 -8.813 1.00 16.96 120 ILE B O 1
ATOM 3070 N N . SER B 1 147 ? 15.504 -49.428 -8.699 1.00 17.04 121 SER B N 1
ATOM 3071 C CA . SER B 1 147 ? 15.678 -49.656 -7.271 1.00 16.75 121 SER B CA 1
ATOM 3072 C C . SER B 1 147 ? 15.098 -48.546 -6.405 1.00 17.35 121 SER B C 1
ATOM 3073 O O . SER B 1 147 ? 14.896 -48.750 -5.204 1.00 16.51 121 SER B O 1
ATOM 3076 N N . SER B 1 148 ? 14.766 -47.410 -7.024 1.00 15.35 122 SER B N 1
ATOM 3077 C CA . SER B 1 148 ? 14.243 -46.306 -6.202 1.00 17.63 122 SER B CA 1
ATOM 3078 C C . SER B 1 148 ? 12.998 -45.686 -6.797 1.00 18.58 122 SER B C 1
ATOM 3079 O O . SER B 1 148 ? 11.950 -45.699 -6.148 1.00 18.27 122 SER B O 1
ATOM 3082 N N . TYR B 1 149 ? 13.076 -45.232 -8.051 1.00 18.48 123 TYR B N 1
ATOM 3083 C CA . TYR B 1 149 ? 11.911 -44.633 -8.666 1.00 17.75 123 TYR B CA 1
ATOM 3084 C C . TYR B 1 149 ? 10.737 -45.613 -8.690 1.00 18.64 123 TYR B C 1
ATOM 3085 O O . TYR B 1 149 ? 9.575 -45.197 -8.588 1.00 16.25 123 TYR B O 1
ATOM 3094 N N . SER B 1 150 ? 11.031 -46.885 -8.906 1.00 16.58 124 SER B N 1
ATOM 3095 C CA . SER B 1 150 ? 9.936 -47.878 -8.898 1.00 19.58 124 SER B CA 1
ATOM 3096 C C . SER B 1 150 ? 9.023 -47.810 -7.674 1.00 18.57 124 SER B C 1
ATOM 3097 O O . SER B 1 150 ? 7.816 -47.986 -7.785 1.00 18.66 124 SER B O 1
ATOM 3100 N N . LEU B 1 151 ? 9.556 -47.482 -6.511 1.00 16.61 125 LEU B N 1
ATOM 3101 C CA . LEU B 1 151 ? 8.718 -47.367 -5.322 1.00 16.83 125 LEU B CA 1
ATOM 3102 C C . LEU B 1 151 ? 7.693 -46.236 -5.497 1.00 16.70 125 LEU B C 1
ATOM 3103 O O . LEU B 1 151 ? 6.540 -46.332 -5.058 1.00 19.18 125 LEU B O 1
ATOM 3108 N N . THR B 1 152 ? 8.116 -45.129 -6.093 1.00 15.41 126 THR B N 1
ATOM 3109 C CA . THR B 1 152 ? 7.237 -43.939 -6.197 1.00 15.45 126 THR B CA 1
ATOM 3110 C C . THR B 1 152 ? 6.020 -44.266 -7.066 1.00 17.90 126 THR B C 1
ATOM 3111 O O . THR B 1 152 ? 4.852 -43.976 -6.743 1.00 18.99 126 THR B O 1
ATOM 3115 N N . ILE B 1 153 ? 6.305 -44.804 -8.245 1.00 19.37 127 ILE B N 1
ATOM 3116 C CA . ILE B 1 153 ? 5.199 -45.112 -9.140 1.00 18.40 127 ILE B CA 1
ATOM 3117 C C . ILE B 1 153 ? 4.304 -46.252 -8.595 1.00 18.97 127 ILE B C 1
ATOM 3118 O O . ILE B 1 153 ? 3.068 -46.212 -8.731 1.00 20.94 127 ILE B O 1
ATOM 3123 N N . VAL B 1 154 ? 4.912 -47.261 -7.966 1.00 19.27 128 VAL B N 1
ATOM 3124 C CA . VAL B 1 154 ? 4.135 -48.304 -7.289 1.00 20.98 128 VAL B CA 1
ATOM 3125 C C . VAL B 1 154 ? 3.227 -47.679 -6.238 1.00 20.49 128 VAL B C 1
ATOM 3126 O O . VAL B 1 154 ? 2.069 -48.048 -6.125 1.00 22.50 128 VAL B O 1
ATOM 3130 N N . ALA B 1 155 ? 3.760 -46.783 -5.421 1.00 19.08 129 ALA B N 1
ATOM 3131 C CA . ALA B 1 155 ? 2.924 -46.160 -4.402 1.00 20.77 129 ALA B CA 1
ATOM 3132 C C . ALA B 1 155 ? 1.778 -45.410 -5.032 1.00 21.10 129 ALA B C 1
ATOM 3133 O O . ALA B 1 155 ? 0.656 -45.394 -4.499 1.00 23.76 129 ALA B O 1
ATOM 3135 N N . HIS B 1 156 ? 2.061 -44.701 -6.125 1.00 20.73 130 HIS B N 1
ATOM 3136 C CA . HIS B 1 156 ? 1.031 -43.885 -6.768 1.00 19.52 130 HIS B CA 1
ATOM 3137 C C . HIS B 1 156 ? -0.098 -44.806 -7.248 1.00 24.18 130 HIS B C 1
ATOM 3138 O O . HIS B 1 156 ? -1.282 -44.476 -7.053 1.00 21.10 130 HIS B O 1
ATOM 3145 N N . GLU B 1 157 ? 0.256 -45.976 -7.796 1.00 21.99 131 GLU B N 1
ATOM 3146 C CA . GLU B 1 157 ? -0.787 -46.854 -8.374 1.00 24.58 131 GLU B CA 1
ATOM 3147 C C . GLU B 1 157 ? -1.501 -47.632 -7.267 1.00 23.89 131 GLU B C 1
ATOM 3148 O O . GLU B 1 157 ? -2.720 -47.833 -7.346 1.00 25.61 131 GLU B O 1
ATOM 3154 N N . ALA B 1 158 ? -0.751 -48.051 -6.252 1.00 24.09 132 ALA B N 1
ATOM 3155 C CA . ALA B 1 158 ? -1.275 -48.881 -5.165 1.00 23.81 132 ALA B CA 1
ATOM 3156 C C . ALA B 1 158 ? -2.221 -48.079 -4.286 1.00 24.25 132 ALA B C 1
ATOM 3157 O O . ALA B 1 158 ? -3.201 -48.615 -3.785 1.00 26.60 132 ALA B O 1
ATOM 3159 N N . LYS B 1 159 ? -1.956 -46.792 -4.125 1.00 22.39 133 LYS B N 1
ATOM 3160 C CA . LYS B 1 159 ? -2.851 -45.908 -3.367 1.00 25.48 133 LYS B CA 1
ATOM 3161 C C . LYS B 1 159 ? -4.294 -45.944 -3.868 1.00 27.12 133 LYS B C 1
ATOM 3162 O O . LYS B 1 159 ? -5.254 -45.799 -3.105 1.00 25.89 133 LYS B O 1
ATOM 3168 N N . LYS B 1 160 ? -4.463 -46.092 -5.167 1.00 27.73 134 LYS B N 1
ATOM 3169 C CA . LYS B 1 160 ? -5.801 -46.158 -5.705 1.00 29.11 134 LYS B CA 1
ATOM 3170 C C . LYS B 1 160 ? -6.571 -47.364 -5.177 1.00 30.64 134 LYS B C 1
ATOM 3171 O O . LYS B 1 160 ? -7.805 -47.364 -5.187 1.00 30.91 134 LYS B O 1
ATOM 3177 N N . LEU B 1 161 ? -5.856 -48.394 -4.717 1.00 28.75 135 LEU B N 1
ATOM 3178 C CA . LEU B 1 161 ? -6.512 -49.573 -4.131 1.00 28.89 135 LEU B CA 1
ATOM 3179 C C . LEU B 1 161 ? -6.605 -49.526 -2.593 1.00 28.58 135 LEU B C 1
ATOM 3180 O O . LEU B 1 161 ? -6.850 -50.559 -1.968 1.00 28.81 135 LEU B O 1
ATOM 3185 N N . MET B 1 162 ? -6.203 -48.408 -1.978 1.00 26.56 136 MET B N 1
ATOM 3186 C CA . MET B 1 162 ? -6.149 -48.293 -0.529 1.00 27.63 136 MET B CA 1
ATOM 3187 C C . MET B 1 162 ? -6.921 -47.040 -0.093 1.00 27.19 136 MET B C 1
ATOM 3188 O O . MET B 1 162 ? -6.370 -46.152 0.579 1.00 30.08 136 MET B O 1
ATOM 3193 N N . PRO B 1 163 ? -8.212 -47.008 -0.392 1.00 31.45 137 PRO B N 1
ATOM 3194 C CA . PRO B 1 163 ? -8.936 -45.779 -0.098 1.00 33.68 137 PRO B CA 1
ATOM 3195 C C . PRO B 1 163 ? -9.075 -45.496 1.395 1.00 36.42 137 PRO B C 1
ATOM 3196 O O . PRO B 1 163 ? -9.248 -44.313 1.748 1.00 37.73 137 PRO B O 1
ATOM 3200 N N . GLU B 1 164 ? -9.101 -46.518 2.260 1.00 35.12 138 GLU B N 1
ATOM 3201 C CA . GLU B 1 164 ? -9.005 -46.187 3.691 1.00 38.40 138 GLU B CA 1
ATOM 3202 C C . GLU B 1 164 ? -7.657 -46.335 4.388 1.00 37.69 138 GLU B C 1
ATOM 3203 O O . GLU B 1 164 ? -7.636 -46.335 5.620 1.00 41.46 138 GLU B O 1
ATOM 3209 N N . GLY B 1 165 ? -6.574 -46.421 3.618 1.00 28.25 139 GLY B N 1
ATOM 3210 C CA . GLY B 1 165 ? -5.209 -46.395 4.167 1.00 30.25 139 GLY B CA 1
ATOM 3211 C C . GLY B 1 165 ? -4.582 -47.767 4.001 1.00 25.92 139 GLY B C 1
ATOM 3212 O O . GLY B 1 165 ? -5.226 -48.710 3.507 1.00 24.70 139 GLY B O 1
ATOM 3213 N N . GLY B 1 166 ? -3.310 -47.872 4.372 1.00 25.79 140 GLY B N 1
ATOM 3214 C CA . GLY B 1 166 ? -2.578 -49.084 4.091 1.00 22.07 140 GLY B CA 1
ATOM 3215 C C . GLY B 1 166 ? -1.135 -48.843 4.444 1.00 19.32 140 GLY B C 1
ATOM 3216 O O . GLY B 1 166 ? -0.797 -47.877 5.125 1.00 19.89 140 GLY B O 1
ATOM 3217 N N . SER B 1 167 ? -0.303 -49.792 4.055 1.00 19.51 141 SER B N 1
ATOM 3218 C CA . SER B 1 167 ? 1.073 -49.788 4.490 1.00 18.05 141 SER B CA 1
ATOM 3219 C C . SER B 1 167 ? 1.940 -50.254 3.313 1.00 18.94 141 SER B C 1
ATOM 3220 O O . SER B 1 167 ? 1.677 -51.302 2.703 1.00 19.76 141 SER B O 1
ATOM 3223 N N . ILE B 1 168 ? 3.019 -49.517 3.037 1.00 18.59 142 ILE B N 1
ATOM 3224 C CA . ILE B 1 168 ? 3.943 -49.890 1.983 1.00 17.82 142 ILE B CA 1
ATOM 3225 C C . ILE B 1 168 ? 5.352 -50.037 2.541 1.00 17.14 142 ILE B C 1
ATOM 3226 O O . ILE B 1 168 ? 5.785 -49.188 3.295 1.00 17.74 142 ILE B O 1
ATOM 3231 N N . VAL B 1 169 ? 6.005 -51.171 2.283 1.00 15.82 143 VAL B N 1
ATOM 3232 C CA . VAL B 1 169 ? 7.323 -51.423 2.853 1.00 17.23 143 VAL B CA 1
ATOM 3233 C C . VAL B 1 169 ? 8.283 -51.719 1.699 1.00 17.48 143 VAL B C 1
ATOM 3234 O O . VAL B 1 169 ? 7.944 -52.474 0.803 1.00 18.25 143 VAL B O 1
ATOM 3238 N N . ALA B 1 170 ? 9.486 -51.157 1.753 1.00 18.08 144 ALA B N 1
ATOM 3239 C CA . ALA B 1 170 ? 10.528 -51.457 0.755 1.00 18.90 144 ALA B CA 1
ATOM 3240 C C . ALA B 1 170 ? 11.737 -52.030 1.476 1.00 18.25 144 ALA B C 1
ATOM 3241 O O . ALA B 1 170 ? 11.870 -51.875 2.689 1.00 18.61 144 ALA B O 1
ATOM 3243 N N . THR B 1 171 ? 12.679 -52.609 0.733 1.00 16.85 145 THR B N 1
ATOM 3244 C CA . THR B 1 171 ? 13.784 -53.350 1.350 1.00 18.94 145 THR B CA 1
ATOM 3245 C C . THR B 1 171 ? 15.084 -52.653 1.008 1.00 16.88 145 THR B C 1
ATOM 3246 O O . THR B 1 171 ? 15.341 -52.341 -0.168 1.00 19.91 145 THR B O 1
ATOM 3250 N N . THR B 1 172 ? 15.820 -52.260 2.026 1.00 16.80 146 THR B N 1
ATOM 3251 C CA . THR B 1 172 ? 17.037 -51.527 1.783 1.00 15.75 146 THR B CA 1
ATOM 3252 C C . THR B 1 172 ? 18.205 -52.223 2.461 1.00 16.26 146 THR B C 1
ATOM 3253 O O . THR B 1 172 ? 18.089 -53.334 2.988 1.00 17.27 146 THR B O 1
ATOM 3257 N N . TYR B 1 173 ? 19.365 -51.588 2.408 1.00 16.70 147 TYR B N 1
ATOM 3258 C CA . TYR B 1 173 ? 20.543 -52.221 3.018 1.00 15.30 147 TYR B CA 1
ATOM 3259 C C . TYR B 1 173 ? 21.354 -51.035 3.563 1.00 15.81 147 TYR B C 1
ATOM 3260 O O . TYR B 1 173 ? 21.219 -49.923 3.058 1.00 17.22 147 TYR B O 1
ATOM 3269 N N . LEU B 1 174 ? 22.171 -51.301 4.575 1.00 18.84 148 LEU B N 1
ATOM 3270 C CA . LEU B 1 174 ? 23.007 -50.339 5.300 1.00 20.19 148 LEU B CA 1
ATOM 3271 C C . LEU B 1 174 ? 23.988 -49.578 4.386 1.00 19.87 148 LEU B C 1
ATOM 3272 O O . LEU B 1 174 ? 24.387 -48.450 4.711 1.00 16.69 148 LEU B O 1
ATOM 3277 N N . GLY B 1 175 ? 24.301 -50.147 3.226 1.00 17.16 149 GLY B N 1
ATOM 3278 C CA . GLY B 1 175 ? 25.079 -49.455 2.190 1.00 16.09 149 GLY B CA 1
ATOM 3279 C C . GLY B 1 175 ? 24.378 -48.198 1.667 1.00 17.92 149 GLY B C 1
ATOM 3280 O O . GLY B 1 175 ? 25.019 -47.399 0.992 1.00 17.38 149 GLY B O 1
ATOM 3281 N N . GLY B 1 176 ? 23.093 -47.994 1.962 1.00 15.94 150 GLY B N 1
ATOM 3282 C CA . GLY B 1 176 ? 22.403 -46.730 1.624 1.00 16.14 150 GLY B CA 1
ATOM 3283 C C . GLY B 1 176 ? 22.781 -45.632 2.629 1.00 19.84 150 GLY B C 1
ATOM 3284 O O . GLY B 1 176 ? 22.577 -44.448 2.373 1.00 18.34 150 GLY B O 1
ATOM 3285 N N . GLU B 1 177 ? 23.275 -46.037 3.801 1.00 16.18 151 GLU B N 1
ATOM 3286 C CA . GLU B 1 177 ? 23.522 -45.083 4.905 1.00 17.74 151 GLU B CA 1
ATOM 3287 C C . GLU B 1 177 ? 25.015 -44.784 5.071 1.00 19.28 151 GLU B C 1
ATOM 3288 O O . GLU B 1 177 ? 25.393 -43.729 5.643 1.00 18.83 151 GLU B O 1
ATOM 3294 N N . PHE B 1 178 ? 25.872 -45.715 4.634 1.00 17.64 152 PHE B N 1
ATOM 3295 C CA . PHE B 1 178 ? 27.322 -45.635 4.836 1.00 18.51 152 PHE B CA 1
ATOM 3296 C C . PHE B 1 178 ? 27.944 -46.166 3.555 1.00 19.15 152 PHE B C 1
ATOM 3297 O O . PHE B 1 178 ? 27.357 -47.025 2.903 1.00 19.81 152 PHE B O 1
ATOM 3305 N N . ALA B 1 179 ? 29.182 -45.806 3.241 1.00 17.81 153 ALA B N 1
ATOM 3306 C CA . ALA B 1 179 ? 29.778 -46.382 2.070 1.00 19.48 153 ALA B CA 1
ATOM 3307 C C . ALA B 1 179 ? 30.365 -47.756 2.407 1.00 22.15 153 ALA B C 1
ATOM 3308 O O . ALA B 1 179 ? 31.084 -47.862 3.358 1.00 22.77 153 ALA B O 1
ATOM 3310 N N . VAL B 1 180 ? 29.871 -48.814 1.771 1.00 21.10 154 VAL B N 1
ATOM 3311 C CA . VAL B 1 180 ? 30.309 -50.175 2.053 1.00 24.65 154 VAL B CA 1
ATOM 3312 C C . VAL B 1 180 ? 31.171 -50.588 0.854 1.00 24.53 154 VAL B C 1
ATOM 3313 O O . VAL B 1 180 ? 30.794 -50.305 -0.287 1.00 24.15 154 VAL B O 1
ATOM 3317 N N . GLN B 1 181 ? 32.313 -51.250 1.055 1.00 24.53 155 GLN B N 1
ATOM 3318 C CA . GLN B 1 181 ? 33.107 -51.725 -0.088 1.00 25.16 155 GLN B CA 1
ATOM 3319 C C . GLN B 1 181 ? 32.239 -52.498 -1.077 1.00 26.24 155 GLN B C 1
ATOM 3320 O O . GLN B 1 181 ? 31.333 -53.209 -0.642 1.00 24.80 155 GLN B O 1
ATOM 3326 N N . ASN B 1 182 ? 32.433 -52.260 -2.381 1.00 23.51 156 ASN B N 1
ATOM 3327 C CA . ASN B 1 182 ? 31.803 -53.018 -3.485 1.00 26.83 156 ASN B CA 1
ATOM 3328 C C . ASN B 1 182 ? 30.324 -52.777 -3.796 1.00 25.18 156 ASN B C 1
ATOM 3329 O O . ASN B 1 182 ? 29.902 -52.994 -4.931 1.00 29.49 156 ASN B O 1
ATOM 3334 N N . TYR B 1 183 ? 29.546 -52.236 -2.866 1.00 21.57 157 TYR B N 1
ATOM 3335 C CA . TYR B 1 183 ? 28.106 -52.094 -3.059 1.00 19.24 157 TYR B CA 1
ATOM 3336 C C . TYR B 1 183 ? 27.850 -50.918 -3.995 1.00 21.24 157 TYR B C 1
ATOM 3337 O O . TYR B 1 183 ? 26.885 -50.910 -4.773 1.00 18.65 157 TYR B O 1
ATOM 3346 N N . ASN B 1 184 ? 28.808 -49.992 -3.988 1.00 20.14 158 ASN B N 1
ATOM 3347 C CA . ASN B 1 184 ? 28.959 -49.017 -5.063 1.00 20.35 158 ASN B CA 1
ATOM 3348 C C . ASN B 1 184 ? 27.663 -48.353 -5.559 1.00 20.30 158 ASN B C 1
ATOM 3349 O O . ASN B 1 184 ? 26.918 -47.734 -4.786 1.00 18.68 158 ASN B O 1
ATOM 3354 N N . VAL B 1 185 ? 27.329 -48.539 -6.840 1.00 20.62 159 VAL B N 1
ATOM 3355 C CA . VAL B 1 185 ? 26.169 -47.850 -7.397 1.00 20.36 159 VAL B CA 1
ATOM 3356 C C . VAL B 1 185 ? 24.871 -48.218 -6.647 1.00 19.74 159 VAL B C 1
ATOM 3357 O O . VAL B 1 185 ? 23.962 -47.387 -6.519 1.00 16.47 159 VAL B O 1
ATOM 3361 N N . MET B 1 186 ? 24.786 -49.415 -6.053 1.00 17.99 160 MET B N 1
ATOM 3362 C CA . MET B 1 186 ? 23.523 -49.734 -5.365 1.00 16.40 160 MET B CA 1
ATOM 3363 C C . MET B 1 186 ? 23.397 -48.979 -4.005 1.00 17.31 160 MET B C 1
ATOM 3364 O O . MET B 1 186 ? 22.310 -48.747 -3.478 1.00 16.15 160 MET B O 1
ATOM 3369 N N . GLY B 1 187 ? 24.525 -48.601 -3.414 1.00 17.40 161 GLY B N 1
ATOM 3370 C CA . GLY B 1 187 ? 24.447 -47.833 -2.148 1.00 15.21 161 GLY B CA 1
ATOM 3371 C C . GLY B 1 187 ? 23.848 -46.469 -2.428 1.00 18.48 161 GLY B C 1
ATOM 3372 O O . GLY B 1 187 ? 23.062 -45.974 -1.624 1.00 17.45 161 GLY B O 1
ATOM 3373 N N . VAL B 1 188 ? 24.201 -45.858 -3.559 1.00 16.10 162 VAL B N 1
ATOM 3374 C CA . VAL B 1 188 ? 23.592 -44.546 -3.882 1.00 15.44 162 VAL B CA 1
ATOM 3375 C C . VAL B 1 188 ? 22.116 -44.747 -4.250 1.00 14.94 162 VAL B C 1
ATOM 3376 O O . VAL B 1 188 ? 21.252 -43.933 -3.895 1.00 16.03 162 VAL B O 1
ATOM 3380 N N . ALA B 1 189 ? 21.772 -45.830 -4.950 1.00 15.74 163 ALA B N 1
ATOM 3381 C CA . ALA B 1 189 ? 20.343 -46.160 -5.188 1.00 13.49 163 ALA B CA 1
ATOM 3382 C C . ALA B 1 189 ? 19.575 -46.433 -3.893 1.00 15.85 163 ALA B C 1
ATOM 3383 O O . ALA B 1 189 ? 18.404 -46.090 -3.818 1.00 15.47 163 ALA B O 1
ATOM 3385 N N . LYS B 1 190 ? 20.211 -47.058 -2.886 1.00 15.45 164 LYS B N 1
ATOM 3386 C CA . LYS B 1 190 ? 19.516 -47.283 -1.622 1.00 14.85 164 LYS B CA 1
ATOM 3387 C C . LYS B 1 190 ? 19.354 -45.988 -0.823 1.00 13.31 164 LYS B C 1
ATOM 3388 O O . LYS B 1 190 ? 18.363 -45.839 -0.120 1.00 14.72 164 LYS B O 1
ATOM 3394 N N . ALA B 1 191 ? 20.362 -45.117 -0.861 1.00 14.96 165 ALA B N 1
ATOM 3395 C CA . ALA B 1 191 ? 20.193 -43.789 -0.240 1.00 16.10 165 ALA B CA 1
ATOM 3396 C C . ALA B 1 191 ? 18.990 -43.057 -0.841 1.00 16.08 165 ALA B C 1
ATOM 3397 O O . ALA B 1 191 ? 18.141 -42.434 -0.133 1.00 15.60 165 ALA B O 1
ATOM 3399 N N . SER B 1 192 ? 18.875 -43.183 -2.169 1.00 15.00 166 SER B N 1
ATOM 3400 C CA . SER B 1 192 ? 17.767 -42.608 -2.929 1.00 15.77 166 SER B CA 1
ATOM 3401 C C . SER B 1 192 ? 16.426 -43.253 -2.482 1.00 14.69 166 SER B C 1
ATOM 3402 O O . SER B 1 192 ? 15.468 -42.537 -2.165 1.00 14.20 166 SER B O 1
ATOM 3405 N N . LEU B 1 193 ? 16.408 -44.575 -2.349 1.00 14.50 167 LEU B N 1
ATOM 3406 C CA . LEU B 1 193 ? 15.179 -45.299 -1.957 1.00 13.99 167 LEU B CA 1
ATOM 3407 C C . LEU B 1 193 ? 14.768 -44.900 -0.528 1.00 14.74 167 LEU B C 1
ATOM 3408 O O . LEU B 1 193 ? 13.595 -44.707 -0.242 1.00 15.80 167 LEU B O 1
ATOM 3413 N N . GLU B 1 194 ? 15.739 -44.758 0.359 1.00 15.70 168 GLU B N 1
ATOM 3414 C CA . GLU B 1 194 ? 15.420 -44.425 1.745 1.00 17.00 168 GLU B CA 1
ATOM 3415 C C . GLU B 1 194 ? 14.826 -43.024 1.852 1.00 17.21 168 GLU B C 1
ATOM 3416 O O . GLU B 1 194 ? 13.996 -42.775 2.715 1.00 14.37 168 GLU B O 1
ATOM 3422 N N . ALA B 1 195 ? 15.325 -42.088 1.050 1.00 15.40 169 ALA B N 1
ATOM 3423 C CA . ALA B 1 195 ? 14.720 -40.750 1.036 1.00 14.87 169 ALA B CA 1
ATOM 3424 C C . ALA B 1 195 ? 13.344 -40.828 0.397 1.00 15.60 169 ALA B C 1
ATOM 3425 O O . ALA B 1 195 ? 12.436 -40.081 0.785 1.00 15.47 169 ALA B O 1
ATOM 3427 N N . ASN B 1 196 ? 13.225 -41.653 -0.642 1.00 14.49 170 ASN B N 1
ATOM 3428 C CA . ASN B 1 196 ? 11.916 -41.841 -1.329 1.00 14.59 170 ASN B CA 1
ATOM 3429 C C . ASN B 1 196 ? 10.883 -42.284 -0.285 1.00 16.74 170 ASN B C 1
ATOM 3430 O O . ASN B 1 196 ? 9.769 -41.776 -0.241 1.00 15.51 170 ASN B O 1
ATOM 3435 N N . VAL B 1 197 ? 11.264 -43.233 0.561 1.00 15.33 171 VAL B N 1
ATOM 3436 C CA . VAL B 1 197 ? 10.356 -43.668 1.618 1.00 14.85 171 VAL B CA 1
ATOM 3437 C C . VAL B 1 197 ? 9.909 -42.485 2.505 1.00 17.04 171 VAL B C 1
ATOM 3438 O O . VAL B 1 197 ? 8.733 -42.353 2.841 1.00 15.68 171 VAL B O 1
ATOM 3442 N N . LYS B 1 198 ? 10.821 -41.600 2.886 1.00 13.75 172 LYS B N 1
ATOM 3443 C CA . LYS B 1 198 ? 10.434 -40.475 3.776 1.00 13.98 172 LYS B CA 1
ATOM 3444 C C . LYS B 1 198 ? 9.549 -39.501 3.028 1.00 14.44 172 LYS B C 1
ATOM 3445 O O . LYS B 1 198 ? 8.566 -38.996 3.584 1.00 14.57 172 LYS B O 1
ATOM 3451 N N . TYR B 1 199 ? 9.880 -39.205 1.765 1.00 15.77 173 TYR B N 1
ATOM 3452 C CA . TYR B 1 199 ? 9.017 -38.275 1.036 1.00 16.69 173 TYR B CA 1
ATOM 3453 C C . TYR B 1 199 ? 7.617 -38.840 0.778 1.00 16.78 173 TYR B C 1
ATOM 3454 O O . TYR B 1 199 ? 6.611 -38.098 0.802 1.00 15.70 173 TYR B O 1
ATOM 3463 N N . LEU B 1 200 ? 7.572 -40.131 0.469 1.00 14.44 174 LEU B N 1
ATOM 3464 C CA . LEU B 1 200 ? 6.265 -40.799 0.281 1.00 16.80 174 LEU B CA 1
ATOM 3465 C C . LEU B 1 200 ? 5.500 -40.844 1.598 1.00 16.72 174 LEU B C 1
ATOM 3466 O O . LEU B 1 200 ? 4.292 -40.624 1.608 1.00 18.13 174 LEU B O 1
ATOM 3471 N N . ALA B 1 201 ? 6.212 -41.062 2.699 1.00 16.90 175 ALA B N 1
ATOM 3472 C CA . ALA B 1 201 ? 5.533 -41.046 4.016 1.00 17.22 175 ALA B CA 1
ATOM 3473 C C . ALA B 1 201 ? 4.866 -39.690 4.269 1.00 17.83 175 ALA B C 1
ATOM 3474 O O . ALA B 1 201 ? 3.703 -39.649 4.714 1.00 17.86 175 ALA B O 1
ATOM 3476 N N . LEU B 1 202 ? 5.609 -38.610 4.022 1.00 17.48 176 LEU B N 1
ATOM 3477 C CA . LEU B 1 202 ? 5.080 -37.237 4.212 1.00 17.86 176 LEU B CA 1
ATOM 3478 C C . LEU B 1 202 ? 3.894 -37.020 3.276 1.00 17.24 176 LEU B C 1
ATOM 3479 O O . LEU B 1 202 ? 2.807 -36.490 3.631 1.00 20.74 176 LEU B O 1
ATOM 3484 N N . ASP B 1 203 ? 4.067 -37.437 2.026 1.00 17.15 177 ASP B N 1
ATOM 3485 C CA . ASP B 1 203 ? 3.001 -37.144 1.010 1.00 19.07 177 ASP B CA 1
ATOM 3486 C C . ASP B 1 203 ? 1.692 -37.943 1.284 1.00 20.37 177 ASP B C 1
ATOM 3487 O O . ASP B 1 203 ? 0.548 -37.411 1.184 1.00 20.15 177 ASP B O 1
ATOM 3492 N N . LEU B 1 204 ? 1.842 -39.230 1.594 1.00 18.74 178 LEU B N 1
ATOM 3493 C CA . LEU B 1 204 ? 0.693 -40.170 1.677 1.00 19.04 178 LEU B CA 1
ATOM 3494 C C . LEU B 1 204 ? 0.183 -40.321 3.103 1.00 18.10 178 LEU B C 1
ATOM 3495 O O . LEU B 1 204 ? -0.874 -40.891 3.312 1.00 19.92 178 LEU B O 1
ATOM 3500 N N . GLY B 1 205 ? 0.888 -39.788 4.097 1.00 19.11 179 GLY B N 1
ATOM 3501 C CA . GLY B 1 205 ? 0.370 -39.894 5.489 1.00 19.65 179 GLY B CA 1
ATOM 3502 C C . GLY B 1 205 ? -1.034 -39.333 5.686 1.00 21.50 179 GLY B C 1
ATOM 3503 O O . GLY B 1 205 ? -1.860 -39.967 6.378 1.00 22.31 179 GLY B O 1
ATOM 3504 N N . PRO B 1 206 ? -1.351 -38.212 5.013 1.00 21.95 180 PRO B N 1
ATOM 3505 C CA . PRO B 1 206 ? -2.723 -37.693 5.145 1.00 26.73 180 PRO B CA 1
ATOM 3506 C C . PRO B 1 206 ? -3.781 -38.608 4.536 1.00 28.84 180 PRO B C 1
ATOM 3507 O O . PRO B 1 206 ? -4.943 -38.523 4.936 1.00 28.70 180 PRO B O 1
ATOM 3511 N N . ASP B 1 207 ? -3.384 -39.552 3.686 1.00 26.10 181 ASP B N 1
ATOM 3512 C CA . ASP B 1 207 ? -4.329 -40.579 3.212 1.00 28.15 181 ASP B CA 1
ATOM 3513 C C . ASP B 1 207 ? -4.300 -41.854 4.079 1.00 26.27 181 ASP B C 1
ATOM 3514 O O . ASP B 1 207 ? -4.764 -42.916 3.654 1.00 27.97 181 ASP B O 1
ATOM 3519 N N . ASN B 1 208 ? -3.675 -41.776 5.245 1.00 25.38 182 ASN B N 1
ATOM 3520 C CA . ASN B 1 208 ? -3.538 -42.952 6.107 1.00 23.37 182 ASN B CA 1
ATOM 3521 C C . ASN B 1 208 ? -2.739 -44.097 5.441 1.00 24.12 182 ASN B C 1
ATOM 3522 O O . ASN B 1 208 ? -2.996 -45.265 5.710 1.00 23.79 182 ASN B O 1
ATOM 3527 N N . ILE B 1 209 ? -1.787 -43.762 4.569 1.00 21.17 183 ILE B N 1
ATOM 3528 C CA . ILE B 1 209 ? -0.874 -44.754 4.048 1.00 19.45 183 ILE B CA 1
ATOM 3529 C C . ILE B 1 209 ? 0.481 -44.543 4.682 1.00 21.63 183 ILE B C 1
ATOM 3530 O O . ILE B 1 209 ? 1.085 -43.486 4.509 1.00 20.44 183 ILE B O 1
ATOM 3535 N N . ARG B 1 210 ? 1.001 -45.589 5.306 1.00 19.62 184 ARG B N 1
ATOM 3536 C CA . ARG B 1 210 ? 2.307 -45.469 5.955 1.00 17.14 184 ARG B CA 1
ATOM 3537 C C . ARG B 1 210 ? 3.317 -46.061 5.001 1.00 18.69 184 ARG B C 1
ATOM 3538 O O . ARG B 1 210 ? 2.978 -46.940 4.193 1.00 16.42 184 ARG B O 1
ATOM 3546 N N . VAL B 1 211 ? 4.548 -45.552 5.035 1.00 16.54 185 VAL B N 1
ATOM 3547 C CA . VAL B 1 211 ? 5.577 -46.039 4.118 1.00 17.23 185 VAL B CA 1
ATOM 3548 C C . VAL B 1 211 ? 6.810 -46.164 4.957 1.00 16.13 185 VAL B C 1
ATOM 3549 O O . VAL B 1 211 ? 7.225 -45.173 5.613 1.00 16.45 185 VAL B O 1
ATOM 3553 N N . ASN B 1 212 ? 7.438 -47.346 4.914 1.00 15.18 186 ASN B N 1
ATOM 3554 C CA . ASN B 1 212 ? 8.567 -47.634 5.788 1.00 14.29 186 ASN B CA 1
ATOM 3555 C C . ASN B 1 212 ? 9.573 -48.533 5.059 1.00 16.30 186 ASN B C 1
ATOM 3556 O O . ASN B 1 212 ? 9.241 -49.074 3.983 1.00 17.94 186 ASN B O 1
ATOM 3561 N N . ALA B 1 213 ? 10.804 -48.619 5.562 1.00 15.29 187 ALA B N 1
ATOM 3562 C CA . ALA B 1 213 ? 11.800 -49.536 4.992 1.00 15.77 187 ALA B CA 1
ATOM 3563 C C . ALA B 1 213 ? 12.254 -50.566 6.024 1.00 17.54 187 ALA B C 1
ATOM 3564 O O . ALA B 1 213 ? 12.269 -50.306 7.248 1.00 18.18 187 ALA B O 1
ATOM 3566 N N . ILE B 1 214 ? 12.714 -51.716 5.521 1.00 15.99 188 ILE B N 1
ATOM 3567 C CA . ILE B 1 214 ? 13.430 -52.670 6.332 1.00 17.66 188 ILE B CA 1
ATOM 3568 C C . ILE B 1 214 ? 14.822 -52.736 5.754 1.00 18.24 188 ILE B C 1
ATOM 3569 O O . ILE B 1 214 ? 14.964 -52.980 4.536 1.00 17.40 188 ILE B O 1
ATOM 3574 N N . SER B 1 215 ? 15.814 -52.484 6.612 1.00 15.78 189 SER B N 1
ATOM 3575 C CA . SER B 1 215 ? 17.212 -52.535 6.199 1.00 16.50 189 SER B CA 1
ATOM 3576 C C . SER B 1 215 ? 17.693 -53.936 6.598 1.00 17.96 189 SER B C 1
ATOM 3577 O O . SER B 1 215 ? 17.990 -54.198 7.752 1.00 19.03 189 SER B O 1
ATOM 3580 N N . ALA B 1 216 ? 17.671 -54.862 5.644 1.00 15.87 190 ALA B N 1
ATOM 3581 C CA . ALA B 1 216 ? 18.001 -56.241 5.953 1.00 15.55 190 ALA B CA 1
ATOM 3582 C C . ALA B 1 216 ? 19.518 -56.402 6.022 1.00 17.89 190 ALA B C 1
ATOM 3583 O O . ALA B 1 216 ? 20.212 -55.828 5.202 1.00 17.93 190 ALA B O 1
ATOM 3585 N N . GLY B 1 217 ? 20.002 -57.306 6.880 1.00 20.08 191 GLY B N 1
ATOM 3586 C CA . GLY B 1 217 ? 21.400 -57.701 6.859 1.00 19.52 191 GLY B CA 1
ATOM 3587 C C . GLY B 1 217 ? 21.634 -58.617 5.667 1.00 23.10 191 GLY B C 1
ATOM 3588 O O . GLY B 1 217 ? 20.704 -58.927 4.918 1.00 20.42 191 GLY B O 1
ATOM 3589 N N . PRO B 1 218 ? 22.914 -58.930 5.388 1.00 21.61 192 PRO B N 1
ATOM 3590 C CA . PRO B 1 218 ? 23.171 -59.736 4.186 1.00 23.51 192 PRO B CA 1
ATOM 3591 C C . PRO B 1 218 ? 22.578 -61.132 4.274 1.00 23.29 192 PRO B C 1
ATOM 3592 O O . PRO B 1 218 ? 22.646 -61.802 5.341 1.00 22.49 192 PRO B O 1
ATOM 3596 N N . ILE B 1 219 ? 21.974 -61.529 3.152 1.00 22.52 193 ILE B N 1
ATOM 3597 C CA . ILE B 1 219 ? 21.312 -62.817 3.010 1.00 22.22 193 ILE B CA 1
ATOM 3598 C C . ILE B 1 219 ? 21.694 -63.420 1.650 1.00 23.43 193 ILE B C 1
ATOM 3599 O O . ILE B 1 219 ? 21.668 -62.718 0.635 1.00 21.99 193 ILE B O 1
ATOM 3604 N N . ARG B 1 220 ? 22.109 -64.699 1.633 1.00 24.89 194 ARG B N 1
ATOM 3605 C CA . ARG B 1 220 ? 22.437 -65.364 0.392 1.00 25.57 194 ARG B CA 1
ATOM 3606 C C . ARG B 1 220 ? 21.184 -65.463 -0.498 1.00 26.04 194 ARG B C 1
ATOM 3607 O O . ARG B 1 220 ? 20.250 -66.252 -0.255 1.00 28.19 194 ARG B O 1
ATOM 3615 N N . THR B 1 221 ? 21.194 -64.703 -1.598 1.00 24.40 195 THR B N 1
ATOM 3616 C CA . THR B 1 221 ? 20.090 -64.759 -2.552 1.00 24.25 195 THR B CA 1
ATOM 3617 C C . THR B 1 221 ? 20.706 -64.698 -3.948 1.00 24.61 195 THR B C 1
ATOM 3618 O O . THR B 1 221 ? 21.905 -64.434 -4.109 1.00 22.90 195 THR B O 1
ATOM 3622 N N . LEU B 1 222 ? 19.887 -64.882 -4.977 1.00 24.13 196 LEU B N 1
ATOM 3623 C CA . LEU B 1 222 ? 20.397 -64.696 -6.333 1.00 26.67 196 LEU B CA 1
ATOM 3624 C C . LEU B 1 222 ? 21.120 -63.335 -6.572 1.00 24.88 196 LEU B C 1
ATOM 3625 O O . LEU B 1 222 ? 22.205 -63.284 -7.187 1.00 26.30 196 LEU B O 1
ATOM 3630 N N . SER B 1 223 ? 20.550 -62.250 -6.035 1.00 23.28 197 SER B N 1
ATOM 3631 C CA . SER B 1 223 ? 21.093 -60.911 -6.271 1.00 21.65 197 SER B CA 1
ATOM 3632 C C . SER B 1 223 ? 22.390 -60.688 -5.500 1.00 22.57 197 SER B C 1
ATOM 3633 O O . SER B 1 223 ? 23.264 -59.931 -5.929 1.00 22.78 197 SER B O 1
ATOM 3636 N N . ALA B 1 224 ? 22.567 -61.406 -4.397 1.00 22.08 198 ALA B N 1
ATOM 3637 C CA . ALA B 1 224 ? 23.799 -61.275 -3.620 1.00 25.47 198 ALA B CA 1
ATOM 3638 C C . ALA B 1 224 ? 25.021 -61.707 -4.430 1.00 28.03 198 ALA B C 1
ATOM 3639 O O . ALA B 1 224 ? 26.119 -61.207 -4.202 1.00 26.15 198 ALA B O 1
ATOM 3641 N N . LYS B 1 225 ? 24.820 -62.562 -5.428 1.00 33.37 199 LYS B N 1
ATOM 3642 C CA . LYS B 1 225 ? 25.923 -62.961 -6.302 1.00 39.57 199 LYS B CA 1
ATOM 3643 C C . LYS B 1 225 ? 26.497 -61.763 -7.033 1.00 41.47 199 LYS B C 1
ATOM 3644 O O . LYS B 1 225 ? 27.658 -61.783 -7.445 1.00 47.17 199 LYS B O 1
ATOM 3650 N N . GLY B 1 226 ? 25.720 -60.702 -7.189 1.00 39.00 200 GLY B N 1
ATOM 3651 C CA . GLY B 1 226 ? 26.246 -59.469 -7.740 1.00 38.74 200 GLY B CA 1
ATOM 3652 C C . GLY B 1 226 ? 27.205 -58.678 -6.876 1.00 37.94 200 GLY B C 1
ATOM 3653 O O . GLY B 1 226 ? 27.961 -57.863 -7.402 1.00 40.52 200 GLY B O 1
ATOM 3654 N N . VAL B 1 227 ? 27.132 -58.831 -5.556 1.00 31.65 201 VAL B N 1
ATOM 3655 C CA . VAL B 1 227 ? 27.947 -57.999 -4.691 1.00 29.38 201 VAL B CA 1
ATOM 3656 C C . VAL B 1 227 ? 29.347 -58.604 -4.431 1.00 31.92 201 VAL B C 1
ATOM 3657 O O . VAL B 1 227 ? 29.468 -59.670 -3.820 1.00 30.95 201 VAL B O 1
ATOM 3661 N N . GLY B 1 228 ? 30.403 -57.920 -4.845 1.00 31.95 202 GLY B N 1
ATOM 3662 C CA . GLY B 1 228 ? 31.769 -58.394 -4.597 1.00 35.87 202 GLY B CA 1
ATOM 3663 C C . GLY B 1 228 ? 31.992 -58.559 -3.112 1.00 34.94 202 GLY B C 1
ATOM 3664 O O . GLY B 1 228 ? 31.425 -57.808 -2.304 1.00 32.35 202 GLY B O 1
ATOM 3665 N N . GLY B 1 229 ? 32.720 -59.609 -2.747 1.00 34.90 203 GLY B N 1
ATOM 3666 C CA . GLY B 1 229 ? 33.144 -59.817 -1.368 1.00 36.21 203 GLY B CA 1
ATOM 3667 C C . GLY B 1 229 ? 31.983 -60.198 -0.476 1.00 33.76 203 GLY B C 1
ATOM 3668 O O . GLY B 1 229 ? 32.094 -60.096 0.737 1.00 34.59 203 GLY B O 1
ATOM 3669 N N . PHE B 1 230 ? 30.855 -60.619 -1.055 1.00 33.26 204 PHE B N 1
ATOM 3670 C CA . PHE B 1 230 ? 29.701 -60.999 -0.246 1.00 31.91 204 PHE B CA 1
ATOM 3671 C C . PHE B 1 230 ? 30.012 -61.970 0.910 1.00 32.83 204 PHE B C 1
ATOM 3672 O O . PHE B 1 230 ? 29.474 -61.788 1.993 1.00 29.94 204 PHE B O 1
ATOM 3680 N N . ASN B 1 231 ? 30.841 -62.996 0.706 1.00 33.76 205 ASN B N 1
ATOM 3681 C CA . ASN B 1 231 ? 31.154 -63.935 1.806 1.00 36.40 205 ASN B CA 1
ATOM 3682 C C . ASN B 1 231 ? 31.876 -63.302 2.990 1.00 34.66 205 ASN B C 1
ATOM 3683 O O . ASN B 1 231 ? 31.559 -63.594 4.148 1.00 34.76 205 ASN B O 1
ATOM 3688 N N . THR B 1 232 ? 32.800 -62.393 2.693 1.00 33.98 206 THR B N 1
ATOM 3689 C CA . THR B 1 232 ? 33.405 -61.540 3.698 1.00 34.24 206 THR B CA 1
ATOM 3690 C C . THR B 1 232 ? 32.414 -60.678 4.481 1.00 33.33 206 THR B C 1
ATOM 3691 O O . THR B 1 232 ? 32.575 -60.474 5.685 1.00 30.35 206 THR B O 1
ATOM 3695 N N . ILE B 1 233 ? 31.346 -60.225 3.824 1.00 30.74 207 ILE B N 1
ATOM 3696 C CA . ILE B 1 233 ? 30.346 -59.387 4.500 1.00 29.08 207 ILE B CA 1
ATOM 3697 C C . ILE B 1 233 ? 29.577 -60.253 5.478 1.00 29.09 207 ILE B C 1
ATOM 3698 O O . ILE B 1 233 ? 29.351 -59.853 6.619 1.00 27.48 207 ILE B O 1
ATOM 3703 N N . LEU B 1 234 ? 29.189 -61.441 5.035 1.00 30.48 208 LEU B N 1
ATOM 3704 C CA . LEU B 1 234 ? 28.535 -62.404 5.930 1.00 31.94 208 LEU B CA 1
ATOM 3705 C C . LEU B 1 234 ? 29.354 -62.755 7.157 1.00 32.51 208 LEU B C 1
ATOM 3706 O O . LEU B 1 234 ? 28.809 -62.873 8.275 1.00 32.27 208 LEU B O 1
ATOM 3711 N N . LYS B 1 235 ? 30.640 -63.026 6.937 1.00 32.74 209 LYS B N 1
ATOM 3712 C CA . LYS B 1 235 ? 31.528 -63.405 8.030 1.00 35.99 209 LYS B CA 1
ATOM 3713 C C . LYS B 1 235 ? 31.652 -62.259 9.032 1.00 35.74 209 LYS B C 1
ATOM 3714 O O . LYS B 1 235 ? 31.686 -62.512 10.247 1.00 34.69 209 LYS B O 1
ATOM 3720 N N . GLU B 1 236 ? 31.735 -61.014 8.548 1.00 32.77 210 GLU B N 1
ATOM 3721 C CA . GLU B 1 236 ? 31.894 -59.892 9.479 1.00 33.18 210 GLU B CA 1
ATOM 3722 C C . GLU B 1 236 ? 30.694 -59.758 10.426 1.00 30.10 210 GLU B C 1
ATOM 3723 O O . GLU B 1 236 ? 30.810 -59.381 11.603 1.00 30.54 210 GLU B O 1
ATOM 3729 N N . ILE B 1 237 ? 29.509 -60.056 9.916 1.00 27.44 211 ILE B N 1
ATOM 3730 C CA . ILE B 1 237 ? 28.337 -59.957 10.750 1.00 26.97 211 ILE B CA 1
ATOM 3731 C C . ILE B 1 237 ? 28.456 -60.967 11.888 1.00 27.31 211 ILE B C 1
ATOM 3732 O O . ILE B 1 237 ? 28.153 -60.629 13.030 1.00 27.14 211 ILE B O 1
ATOM 3737 N N . GLU B 1 238 ? 28.821 -62.211 11.575 1.00 26.76 212 GLU B N 1
ATOM 3738 C CA . GLU B 1 238 ? 28.928 -63.248 12.603 1.00 28.16 212 GLU B CA 1
ATOM 3739 C C . GLU B 1 238 ? 29.955 -62.841 13.629 1.00 29.16 212 GLU B C 1
ATOM 3740 O O . GLU B 1 238 ? 29.764 -63.067 14.818 1.00 32.32 212 GLU B O 1
ATOM 3746 N N . GLU B 1 239 ? 31.078 -62.297 13.175 1.00 27.96 213 GLU B N 1
ATOM 3747 C CA . GLU B 1 239 ? 32.141 -61.911 14.086 1.00 32.37 213 GLU B CA 1
ATOM 3748 C C . GLU B 1 239 ? 31.860 -60.662 14.916 1.00 31.54 213 GLU B C 1
ATOM 3749 O O . GLU B 1 239 ? 32.312 -60.551 16.063 1.00 31.94 213 GLU B O 1
ATOM 3755 N N . ARG B 1 240 ? 31.136 -59.711 14.343 1.00 29.97 214 ARG B N 1
ATOM 3756 C CA . ARG B 1 240 ? 31.048 -58.378 14.968 1.00 31.75 214 ARG B CA 1
ATOM 3757 C C . ARG B 1 240 ? 29.672 -57.872 15.359 1.00 28.62 214 ARG B C 1
ATOM 3758 O O . ARG B 1 240 ? 29.570 -56.995 16.217 1.00 28.94 214 ARG B O 1
ATOM 3766 N N . ALA B 1 241 ? 28.617 -58.384 14.745 1.00 24.97 215 ALA B N 1
ATOM 3767 C CA . ALA B 1 241 ? 27.300 -57.833 15.073 1.00 23.00 215 ALA B CA 1
ATOM 3768 C C . ALA B 1 241 ? 26.928 -58.233 16.493 1.00 23.14 215 ALA B C 1
ATOM 3769 O O . ALA B 1 241 ? 27.345 -59.304 16.950 1.00 24.99 215 ALA B O 1
ATOM 3771 N N . PRO B 1 242 ? 26.114 -57.418 17.185 1.00 22.06 216 PRO B N 1
ATOM 3772 C CA . PRO B 1 242 ? 25.737 -57.769 18.553 1.00 23.45 216 PRO B CA 1
ATOM 3773 C C . PRO B 1 242 ? 25.200 -59.195 18.699 1.00 26.00 216 PRO B C 1
ATOM 3774 O O . PRO B 1 242 ? 25.534 -59.887 19.674 1.00 25.23 216 PRO B O 1
ATOM 3778 N N . LEU B 1 243 ? 24.391 -59.670 17.748 1.00 25.82 217 LEU B N 1
ATOM 3779 C CA . LEU B 1 243 ? 23.852 -61.017 17.912 1.00 25.06 217 LEU B CA 1
ATOM 3780 C C . LEU B 1 243 ? 24.801 -62.106 17.434 1.00 26.14 217 LEU B C 1
ATOM 3781 O O . LEU B 1 243 ? 24.523 -63.272 17.738 1.00 27.76 217 LEU B O 1
ATOM 3786 N N . LYS B 1 244 ? 25.966 -61.738 16.886 1.00 25.69 218 LYS B N 1
ATOM 3787 C CA . LYS B 1 244 ? 26.958 -62.730 16.456 1.00 26.14 218 LYS B CA 1
ATOM 3788 C C . LYS B 1 244 ? 26.409 -63.839 15.547 1.00 26.51 218 LYS B C 1
ATOM 3789 O O . LYS B 1 244 ? 26.842 -64.997 15.603 1.00 24.85 218 LYS B O 1
ATOM 3795 N N . ARG B 1 245 ? 25.501 -63.470 14.662 1.00 24.86 219 ARG B N 1
ATOM 3796 C CA . ARG B 1 245 ? 24.896 -64.395 13.715 1.00 26.68 219 ARG B CA 1
ATOM 3797 C C . ARG B 1 245 ? 24.277 -63.560 12.612 1.00 26.69 219 ARG B C 1
ATOM 3798 O O . ARG B 1 245 ? 23.968 -62.403 12.833 1.00 24.06 219 ARG B O 1
ATOM 3806 N N . ASN B 1 246 ? 24.066 -64.189 11.459 1.00 25.15 220 ASN B N 1
ATOM 3807 C CA . ASN B 1 246 ? 23.377 -63.595 10.342 1.00 24.68 220 ASN B CA 1
ATOM 3808 C C . ASN B 1 246 ? 21.867 -63.779 10.479 1.00 25.46 220 ASN B C 1
ATOM 3809 O O . ASN B 1 246 ? 21.434 -64.634 11.249 1.00 25.82 220 ASN B O 1
ATOM 3814 N N . VAL B 1 247 ? 21.077 -62.992 9.743 1.00 21.03 221 VAL B N 1
ATOM 3815 C CA . VAL B 1 247 ? 19.615 -63.046 9.851 1.00 21.84 221 VAL B CA 1
ATOM 3816 C C . VAL B 1 247 ? 19.130 -63.830 8.652 1.00 23.06 221 VAL B C 1
ATOM 3817 O O . VAL B 1 247 ? 19.946 -64.172 7.786 1.00 24.70 221 VAL B O 1
ATOM 3821 N N . ASP B 1 248 ? 17.852 -64.201 8.608 1.00 23.72 222 ASP B N 1
ATOM 3822 C CA . ASP B 1 248 ? 17.376 -64.850 7.392 1.00 24.22 222 ASP B CA 1
ATOM 3823 C C . ASP B 1 248 ? 16.123 -64.175 6.849 1.00 24.60 222 ASP B C 1
ATOM 3824 O O . ASP B 1 248 ? 15.672 -63.176 7.401 1.00 22.41 222 ASP B O 1
ATOM 3829 N N . GLN B 1 249 ? 15.617 -64.713 5.738 1.00 23.81 223 GLN B N 1
ATOM 3830 C CA . GLN B 1 249 ? 14.490 -64.138 5.015 1.00 23.39 223 GLN B CA 1
ATOM 3831 C C . GLN B 1 249 ? 13.226 -64.060 5.869 1.00 23.97 223 GLN B C 1
ATOM 3832 O O . GLN B 1 249 ? 12.409 -63.137 5.768 1.00 21.79 223 GLN B O 1
ATOM 3838 N N . VAL B 1 250 ? 13.014 -65.093 6.665 1.00 23.44 224 VAL B N 1
ATOM 3839 C CA . VAL B 1 250 ? 11.836 -65.132 7.532 1.00 23.21 224 VAL B CA 1
ATOM 3840 C C . VAL B 1 250 ? 11.931 -64.071 8.608 1.00 23.07 224 VAL B C 1
ATOM 3841 O O . VAL B 1 250 ? 10.929 -63.496 8.984 1.00 23.33 224 VAL B O 1
ATOM 3845 N N . GLU B 1 251 ? 13.130 -63.750 9.086 1.00 23.73 225 GLU B N 1
ATOM 3846 C CA . GLU B 1 251 ? 13.201 -62.649 10.058 1.00 23.53 225 GLU B CA 1
ATOM 3847 C C . GLU B 1 251 ? 12.832 -61.314 9.454 1.00 23.42 225 GLU B C 1
ATOM 3848 O O . GLU B 1 251 ? 12.164 -60.491 10.111 1.00 23.56 225 GLU B O 1
ATOM 3854 N N . VAL B 1 252 ? 13.257 -61.093 8.206 1.00 20.99 226 VAL B N 1
ATOM 3855 C CA . VAL B 1 252 ? 12.751 -59.954 7.456 1.00 19.23 226 VAL B CA 1
ATOM 3856 C C . VAL B 1 252 ? 11.218 -60.004 7.355 1.00 22.27 226 VAL B C 1
ATOM 3857 O O . VAL B 1 252 ? 10.540 -58.992 7.593 1.00 20.45 226 VAL B O 1
ATOM 3861 N N . GLY B 1 253 ? 10.680 -61.158 6.969 1.00 22.86 227 GLY B N 1
ATOM 3862 C CA . GLY B 1 253 ? 9.226 -61.343 6.904 1.00 21.31 227 GLY B CA 1
ATOM 3863 C C . GLY B 1 253 ? 8.481 -61.047 8.195 1.00 20.24 227 GLY B C 1
ATOM 3864 O O . GLY B 1 253 ? 7.396 -60.466 8.152 1.00 20.06 227 GLY B O 1
ATOM 3865 N N . LYS B 1 254 ? 9.059 -61.408 9.343 1.00 19.30 228 LYS B N 1
ATOM 3866 C CA . LYS B 1 254 ? 8.400 -61.075 10.614 1.00 21.40 228 LYS B CA 1
ATOM 3867 C C . LYS B 1 254 ? 8.297 -59.564 10.865 1.00 22.17 228 LYS B C 1
ATOM 3868 O O . LYS B 1 254 ? 7.260 -59.091 11.300 1.00 20.59 228 LYS B O 1
ATOM 3874 N N . THR B 1 255 ? 9.376 -58.815 10.647 1.00 19.90 229 THR B N 1
ATOM 3875 C CA . THR B 1 255 ? 9.323 -57.357 10.728 1.00 20.48 229 THR B CA 1
ATOM 3876 C C . THR B 1 255 ? 8.398 -56.779 9.627 1.00 19.00 229 THR B C 1
ATOM 3877 O O . THR B 1 255 ? 7.655 -55.865 9.908 1.00 20.45 229 THR B O 1
ATOM 3881 N N . ALA B 1 256 ? 8.319 -57.395 8.444 1.00 17.93 230 ALA B N 1
ATOM 3882 C CA . ALA B 1 256 ? 7.342 -56.931 7.443 1.00 19.20 230 ALA B CA 1
ATOM 3883 C C . ALA B 1 256 ? 5.909 -57.087 7.941 1.00 20.45 230 ALA B C 1
ATOM 3884 O O . ALA B 1 256 ? 5.088 -56.198 7.730 1.00 19.81 230 ALA B O 1
ATOM 3886 N N . ALA B 1 257 ? 5.608 -58.178 8.633 1.00 20.54 231 ALA B N 1
ATOM 3887 C CA . ALA B 1 257 ? 4.241 -58.406 9.129 1.00 21.03 231 ALA B CA 1
ATOM 3888 C C . ALA B 1 257 ? 3.931 -57.307 10.150 1.00 21.58 231 ALA B C 1
ATOM 3889 O O . ALA B 1 257 ? 2.830 -56.756 10.178 1.00 22.28 231 ALA B O 1
ATOM 3891 N N . TYR B 1 258 ? 4.920 -56.986 10.985 1.00 19.61 232 TYR B N 1
ATOM 3892 C CA . TYR B 1 258 ? 4.708 -55.896 11.947 1.00 19.80 232 TYR B CA 1
ATOM 3893 C C . TYR B 1 258 ? 4.390 -54.615 11.150 1.00 21.75 232 TYR B C 1
ATOM 3894 O O . TYR B 1 258 ? 3.418 -53.928 11.461 1.00 19.53 232 TYR B O 1
ATOM 3903 N N . LEU B 1 259 ? 5.261 -54.242 10.202 1.00 18.79 233 LEU B N 1
ATOM 3904 C CA . LEU B 1 259 ? 5.077 -52.960 9.469 1.00 20.03 233 LEU B CA 1
ATOM 3905 C C . LEU B 1 259 ? 3.786 -52.915 8.629 1.00 21.22 233 LEU B C 1
ATOM 3906 O O . LEU B 1 259 ? 3.169 -51.856 8.410 1.00 20.58 233 LEU B O 1
ATOM 3911 N N . LEU B 1 260 ? 3.400 -54.061 8.072 1.00 20.23 234 LEU B N 1
ATOM 3912 C CA . LEU B 1 260 ? 2.219 -54.129 7.195 1.00 21.24 234 LEU B CA 1
ATOM 3913 C C . LEU B 1 260 ? 0.912 -54.201 7.957 1.00 24.64 234 LEU B C 1
ATOM 3914 O O . LEU B 1 260 ? -0.157 -54.069 7.353 1.00 29.54 234 LEU B O 1
ATOM 3919 N N . SER B 1 261 ? 0.976 -54.358 9.273 1.00 24.31 235 SER B N 1
ATOM 3920 C CA . SER B 1 261 ? -0.244 -54.555 10.059 1.00 22.72 235 SER B CA 1
ATOM 3921 C C . SER B 1 261 ? -0.511 -53.376 10.998 1.00 23.41 235 SER B C 1
ATOM 3922 O O . SER B 1 261 ? 0.296 -52.437 11.066 1.00 21.52 235 SER B O 1
ATOM 3925 N N . ASP B 1 262 ? -1.686 -53.391 11.634 1.00 22.92 236 ASP B N 1
ATOM 3926 C CA . ASP B 1 262 ? -2.048 -52.385 12.636 1.00 25.81 236 ASP B CA 1
ATOM 3927 C C . ASP B 1 262 ? -1.080 -52.304 13.824 1.00 24.38 236 ASP B C 1
ATOM 3928 O O . ASP B 1 262 ? -1.133 -51.339 14.570 1.00 23.23 236 ASP B O 1
ATOM 3933 N N . LEU B 1 263 ? -0.225 -53.300 14.048 1.00 22.08 237 LEU B N 1
ATOM 3934 C CA . LEU B 1 263 ? 0.710 -53.201 15.161 1.00 25.46 237 LEU B CA 1
ATOM 3935 C C . LEU B 1 263 ? 1.630 -51.984 15.054 1.00 24.82 237 LEU B C 1
ATOM 3936 O O . LEU B 1 263 ? 2.129 -51.510 16.062 1.00 26.95 237 LEU B O 1
ATOM 3941 N N . SER B 1 264 ? 1.927 -51.525 13.840 1.00 20.89 238 SER B N 1
ATOM 3942 C CA . SER B 1 264 ? 2.857 -50.431 13.684 1.00 19.34 238 SER B CA 1
ATOM 3943 C C . SER B 1 264 ? 2.089 -49.164 13.295 1.00 19.89 238 SER B C 1
ATOM 3944 O O . SER B 1 264 ? 2.629 -48.317 12.604 1.00 19.61 238 SER B O 1
ATOM 3947 N N A SER B 1 265 ? 0.831 -49.096 13.720 0.50 21.25 239 SER B N 1
ATOM 3948 N N B SER B 1 265 ? 0.825 -49.001 13.683 0.50 19.09 239 SER B N 1
ATOM 3949 C CA A SER B 1 265 ? 0.110 -47.839 13.680 0.50 22.48 239 SER B CA 1
ATOM 3950 C CA B SER B 1 265 ? 0.017 -47.880 13.162 0.50 18.52 239 SER B CA 1
ATOM 3951 C C A SER B 1 265 ? 0.946 -46.779 14.394 0.50 23.21 239 SER B C 1
ATOM 3952 C C B SER B 1 265 ? 0.581 -46.460 13.382 0.50 18.31 239 SER B C 1
ATOM 3953 O O A SER B 1 265 ? 1.703 -47.075 15.329 0.50 24.24 239 SER B O 1
ATOM 3954 O O B SER B 1 265 ? 0.175 -45.517 12.697 0.50 17.45 239 SER B O 1
ATOM 3959 N N A GLY B 1 266 ? 0.998 -45.612 13.763 0.50 21.91 240 GLY B N 1
ATOM 3960 N N B GLY B 1 266 ? 1.532 -46.315 14.306 0.50 17.09 240 GLY B N 1
ATOM 3961 C CA A GLY B 1 266 ? 1.847 -44.518 14.223 0.50 20.97 240 GLY B CA 1
ATOM 3962 C CA B GLY B 1 266 ? 2.040 -45.007 14.695 0.50 18.68 240 GLY B CA 1
ATOM 3963 C C A GLY B 1 266 ? 3.277 -44.528 13.707 0.50 18.35 240 GLY B C 1
ATOM 3964 C C B GLY B 1 266 ? 3.322 -44.698 13.935 0.50 17.59 240 GLY B C 1
ATOM 3965 O O A GLY B 1 266 ? 4.008 -43.590 14.018 0.50 19.95 240 GLY B O 1
ATOM 3966 O O B GLY B 1 266 ? 3.951 -43.672 14.185 0.50 18.52 240 GLY B O 1
ATOM 3967 N N . VAL B 1 267 ? 3.721 -45.604 13.034 1.00 15.53 241 VAL B N 1
ATOM 3968 C CA . VAL B 1 267 ? 5.138 -45.672 12.559 1.00 16.24 241 VAL B CA 1
ATOM 3969 C C . VAL B 1 267 ? 5.145 -45.426 11.048 1.00 17.12 241 VAL B C 1
ATOM 3970 O O . VAL B 1 267 ? 4.553 -46.206 10.287 1.00 16.47 241 VAL B O 1
ATOM 3974 N N . THR B 1 268 ? 5.783 -44.346 10.613 1.00 16.87 242 THR B N 1
ATOM 3975 C CA . THR B 1 268 ? 5.889 -44.119 9.158 1.00 14.71 242 THR B CA 1
ATOM 3976 C C . THR B 1 268 ? 7.185 -43.364 8.913 1.00 16.76 242 THR B C 1
ATOM 3977 O O . THR B 1 268 ? 7.682 -42.725 9.839 1.00 17.35 242 THR B O 1
ATOM 3981 N N . GLY B 1 269 ? 7.745 -43.508 7.715 1.00 16.21 243 GLY B N 1
ATOM 3982 C CA . GLY B 1 269 ? 8.974 -42.835 7.420 1.00 15.70 243 GLY B CA 1
ATOM 3983 C C . GLY B 1 269 ? 10.155 -43.454 8.165 1.00 17.64 243 GLY B C 1
ATOM 3984 O O . GLY B 1 269 ? 11.234 -42.837 8.255 1.00 18.92 243 GLY B O 1
ATOM 3985 N N . GLU B 1 270 ? 9.993 -44.688 8.654 1.00 17.21 244 GLU B N 1
ATOM 3986 C CA . GLU B 1 270 ? 11.018 -45.326 9.493 1.00 17.11 244 GLU B CA 1
ATOM 3987 C C . GLU B 1 270 ? 11.820 -46.391 8.738 1.00 19.59 244 GLU B C 1
ATOM 3988 O O . GLU B 1 270 ? 11.405 -46.861 7.675 1.00 17.25 244 GLU B O 1
ATOM 3994 N N . ASN B 1 271 ? 13.053 -46.642 9.195 1.00 16.48 245 ASN B N 1
ATOM 3995 C CA . ASN B 1 271 ? 13.872 -47.671 8.549 1.00 14.98 245 ASN B CA 1
ATOM 3996 C C . ASN B 1 271 ? 14.214 -48.650 9.686 1.00 19.29 245 ASN B C 1
ATOM 3997 O O . ASN B 1 271 ? 15.016 -48.272 10.550 1.00 18.43 245 ASN B O 1
ATOM 4002 N N . ILE B 1 272 ? 13.668 -49.873 9.703 1.00 15.35 246 ILE B N 1
ATOM 4003 C CA . ILE B 1 272 ? 13.996 -50.816 10.810 1.00 15.89 246 ILE B CA 1
ATOM 4004 C C . ILE B 1 272 ? 15.053 -51.758 10.345 1.00 17.91 246 ILE B C 1
ATOM 4005 O O . ILE B 1 272 ? 14.875 -52.403 9.307 1.00 19.23 246 ILE B O 1
ATOM 4010 N N . HIS B 1 273 ? 16.198 -51.771 11.045 1.00 17.48 247 HIS B N 1
ATOM 4011 C CA . HIS B 1 273 ? 17.294 -52.669 10.674 1.00 17.12 247 HIS B CA 1
ATOM 4012 C C . HIS B 1 273 ? 17.058 -54.063 11.244 1.00 19.49 247 HIS B C 1
ATOM 4013 O O . HIS B 1 273 ? 16.933 -54.229 12.488 1.00 17.97 247 HIS B O 1
ATOM 4020 N N . VAL B 1 274 ? 16.956 -55.032 10.328 1.00 17.20 248 VAL B N 1
ATOM 4021 C CA . VAL B 1 274 ? 16.864 -56.443 10.707 1.00 18.09 248 VAL B CA 1
ATOM 4022 C C . VAL B 1 274 ? 18.210 -57.065 10.349 1.00 19.85 248 VAL B C 1
ATOM 4023 O O . VAL B 1 274 ? 18.372 -57.607 9.249 1.00 19.77 248 VAL B O 1
ATOM 4027 N N . ASP B 1 275 ? 19.199 -56.847 11.210 1.00 19.96 249 ASP B N 1
ATOM 4028 C CA . ASP B 1 275 ? 20.583 -57.051 10.777 1.00 21.28 249 ASP B CA 1
ATOM 4029 C C . ASP B 1 275 ? 21.444 -57.484 11.949 1.00 21.09 249 ASP B C 1
ATOM 4030 O O . ASP B 1 275 ? 22.632 -57.194 11.980 1.00 21.18 249 ASP B O 1
ATOM 4035 N N . SER B 1 276 ? 20.839 -58.071 12.975 1.00 20.16 250 SER B N 1
ATOM 4036 C CA . SER B 1 276 ? 21.605 -58.572 14.120 1.00 21.47 250 SER B CA 1
ATOM 4037 C C . SER B 1 276 ? 22.245 -57.448 14.938 1.00 21.10 250 SER B C 1
ATOM 4038 O O . SER B 1 276 ? 23.143 -57.701 15.715 1.00 20.91 250 SER B O 1
ATOM 4041 N N . GLY B 1 277 ? 21.789 -56.201 14.738 1.00 18.04 251 GLY B N 1
ATOM 4042 C CA . GLY B 1 277 ? 22.335 -55.019 15.466 1.00 18.96 251 GLY B CA 1
ATOM 4043 C C . GLY B 1 277 ? 23.558 -54.387 14.790 1.00 18.52 251 GLY B C 1
ATOM 4044 O O . GLY B 1 277 ? 24.180 -53.489 15.339 1.00 18.25 251 GLY B O 1
ATOM 4045 N N . PHE B 1 278 ? 23.982 -54.925 13.645 1.00 20.49 252 PHE B N 1
ATOM 4046 C CA . PHE B 1 278 ? 25.203 -54.412 12.989 1.00 20.00 252 PHE B CA 1
ATOM 4047 C C . PHE B 1 278 ? 25.180 -52.907 12.698 1.00 19.25 252 PHE B C 1
ATOM 4048 O O . PHE B 1 278 ? 26.205 -52.268 12.821 1.00 21.84 252 PHE B O 1
ATOM 4056 N N . HIS B 1 279 ? 24.039 -52.329 12.343 1.00 19.31 253 HIS B N 1
ATOM 4057 C CA . HIS B 1 279 ? 23.942 -50.886 12.101 1.00 20.48 253 HIS B CA 1
ATOM 4058 C C . HIS B 1 279 ? 24.424 -50.075 13.317 1.00 22.13 253 HIS B C 1
ATOM 4059 O O . HIS B 1 279 ? 24.766 -48.898 13.180 1.00 23.06 253 HIS B O 1
ATOM 4066 N N . ALA B 1 280 ? 24.362 -50.662 14.523 1.00 21.20 254 ALA B N 1
ATOM 4067 C CA . ALA B 1 280 ? 24.510 -49.835 15.731 1.00 22.70 254 ALA B CA 1
ATOM 4068 C C . ALA B 1 280 ? 25.959 -49.841 16.232 1.00 23.03 254 ALA B C 1
ATOM 4069 O O . ALA B 1 280 ? 26.255 -49.223 17.243 1.00 21.45 254 ALA B O 1
ATOM 4071 N N . ILE B 1 281 ? 26.846 -50.602 15.592 1.00 21.17 255 ILE B N 1
ATOM 4072 C CA . ILE B 1 281 ? 28.199 -50.730 16.073 1.00 23.45 255 ILE B CA 1
ATOM 4073 C C . ILE B 1 281 ? 29.224 -50.168 15.078 1.00 25.21 255 ILE B C 1
ATOM 4074 O O . ILE B 1 281 ? 28.922 -49.916 13.899 1.00 26.65 255 ILE B O 1
ATOM 4079 N N . LYS B 1 282 ? 30.402 -49.863 15.586 1.00 26.93 256 LYS B N 1
ATOM 4080 C CA . LYS B 1 282 ? 31.550 -49.545 14.721 1.00 31.57 256 LYS B CA 1
ATOM 4081 C C . LYS B 1 282 ? 32.796 -50.140 15.347 1.00 36.76 256 LYS B C 1
ATOM 4082 O O . LYS B 1 282 ? 32.714 -50.719 16.430 1.00 37.30 256 LYS B O 1
ATOM 4089 N N . ASN C 1 29 ? 1.119 -63.439 19.906 1.00 46.24 3 ASN C N 1
ATOM 4090 C CA . ASN C 1 29 ? 0.644 -64.304 21.035 1.00 45.82 3 ASN C CA 1
ATOM 4091 C C . ASN C 1 29 ? 1.694 -64.539 22.117 1.00 42.66 3 ASN C C 1
ATOM 4092 O O . ASN C 1 29 ? 2.704 -65.212 21.913 1.00 40.82 3 ASN C O 1
ATOM 4097 N N . LEU C 1 30 ? 1.427 -63.988 23.295 1.00 37.67 4 LEU C N 1
ATOM 4098 C CA . LEU C 1 30 ? 2.435 -63.981 24.330 1.00 36.14 4 LEU C CA 1
ATOM 4099 C C . LEU C 1 30 ? 2.009 -64.841 25.509 1.00 35.56 4 LEU C C 1
ATOM 4100 O O . LEU C 1 30 ? 2.462 -64.620 26.626 1.00 33.73 4 LEU C O 1
ATOM 4105 N N . GLU C 1 31 ? 1.181 -65.864 25.275 1.00 39.44 5 GLU C N 1
ATOM 4106 C CA . GLU C 1 31 ? 0.874 -66.765 26.378 1.00 41.83 5 GLU C CA 1
ATOM 4107 C C . GLU C 1 31 ? 2.158 -67.458 26.815 1.00 42.58 5 GLU C C 1
ATOM 4108 O O . GLU C 1 31 ? 3.033 -67.782 26.009 1.00 43.77 5 GLU C O 1
ATOM 4114 N N . ASN C 1 32 ? 2.268 -67.703 28.107 1.00 44.22 6 ASN C N 1
ATOM 4115 C CA . ASN C 1 32 ? 3.470 -68.328 28.634 1.00 47.53 6 ASN C CA 1
ATOM 4116 C C . ASN C 1 32 ? 4.706 -67.438 28.580 1.00 43.91 6 ASN C C 1
ATOM 4117 O O . ASN C 1 32 ? 5.779 -67.925 28.922 1.00 46.78 6 ASN C O 1
ATOM 4122 N N . LYS C 1 33 ? 4.570 -66.167 28.198 1.00 39.56 7 LYS C N 1
ATOM 4123 C CA . LYS C 1 33 ? 5.641 -65.198 28.423 1.00 35.52 7 LYS C CA 1
ATOM 4124 C C . LYS C 1 33 ? 5.400 -64.426 29.725 1.00 35.79 7 LYS C C 1
ATOM 4125 O O . LYS C 1 33 ? 4.246 -64.231 30.134 1.00 35.46 7 LYS C O 1
ATOM 4131 N N . THR C 1 34 ? 6.466 -63.837 30.271 1.00 33.49 8 THR C N 1
ATOM 4132 C CA . THR C 1 34 ? 6.364 -62.961 31.445 1.00 31.75 8 THR C CA 1
ATOM 4133 C C . THR C 1 34 ? 7.220 -61.735 31.239 1.00 31.77 8 THR C C 1
ATOM 4134 O O . THR C 1 34 ? 8.400 -61.903 30.911 1.00 30.65 8 THR C O 1
ATOM 4138 N N . TYR C 1 35 ? 6.654 -60.534 31.459 1.00 28.65 9 TYR C N 1
ATOM 4139 C CA . TYR C 1 35 ? 7.374 -59.285 31.272 1.00 27.36 9 TYR C CA 1
ATOM 4140 C C . TYR C 1 35 ? 7.292 -58.424 32.528 1.00 26.82 9 TYR C C 1
ATOM 4141 O O . TYR C 1 35 ? 6.280 -58.407 33.239 1.00 27.98 9 TYR C O 1
ATOM 4150 N N . VAL C 1 36 ? 8.394 -57.760 32.835 1.00 25.54 10 VAL C N 1
ATOM 4151 C CA . VAL C 1 36 ? 8.408 -56.796 33.922 1.00 24.46 10 VAL C CA 1
ATOM 4152 C C . VAL C 1 36 ? 8.207 -55.400 33.301 1.00 23.97 10 VAL C C 1
ATOM 4153 O O . VAL C 1 36 ? 8.900 -55.013 32.367 1.00 26.27 10 VAL C O 1
ATOM 4157 N N . ILE C 1 37 ? 7.194 -54.687 33.761 1.00 25.17 11 ILE C N 1
ATOM 4158 C CA . ILE C 1 37 ? 6.906 -53.345 33.255 1.00 24.25 11 ILE C CA 1
ATOM 4159 C C . ILE C 1 37 ? 7.225 -52.347 34.371 1.00 24.92 11 ILE C C 1
ATOM 4160 O O . ILE C 1 37 ? 6.613 -52.395 35.451 1.00 23.34 11 ILE C O 1
ATOM 4165 N N . MET C 1 38 ? 8.230 -51.496 34.155 1.00 22.51 12 MET C N 1
ATOM 4166 C CA . MET C 1 38 ? 8.653 -50.520 35.152 1.00 23.67 12 MET C CA 1
ATOM 4167 C C . MET C 1 38 ? 8.167 -49.105 34.782 1.00 25.42 12 MET C C 1
ATOM 4168 O O . MET C 1 38 ? 8.360 -48.686 33.640 1.00 23.28 12 MET C O 1
ATOM 4173 N N . GLY C 1 39 ? 7.487 -48.407 35.697 1.00 23.43 13 GLY C N 1
ATOM 4174 C CA . GLY C 1 39 ? 7.093 -47.034 35.423 1.00 23.06 13 GLY C CA 1
ATOM 4175 C C . GLY C 1 39 ? 5.627 -46.723 35.170 1.00 22.84 13 GLY C C 1
ATOM 4176 O O . GLY C 1 39 ? 5.313 -45.648 34.642 1.00 25.64 13 GLY C O 1
ATOM 4177 N N . ILE C 1 40 ? 4.710 -47.534 35.686 1.00 22.35 14 ILE C N 1
ATOM 4178 C CA . ILE C 1 40 ? 3.318 -47.114 35.679 1.00 24.01 14 ILE C CA 1
ATOM 4179 C C . ILE C 1 40 ? 3.093 -46.232 36.914 1.00 23.76 14 ILE C C 1
ATOM 4180 O O . ILE C 1 40 ? 3.426 -46.630 38.019 1.00 25.21 14 ILE C O 1
ATOM 4185 N N . ALA C 1 41 ? 2.585 -45.023 36.700 1.00 23.33 15 ALA C N 1
ATOM 4186 C CA . ALA C 1 41 ? 2.134 -44.115 37.775 1.00 24.77 15 ALA C CA 1
ATOM 4187 C C . ALA C 1 41 ? 0.610 -44.020 37.799 1.00 26.09 15 ALA C C 1
ATOM 4188 O O . ALA C 1 41 ? -0.003 -43.821 38.866 1.00 26.71 15 ALA C O 1
ATOM 4190 N N . ASN C 1 42 ? 0.004 -44.004 36.611 1.00 23.92 16 ASN C N 1
ATOM 4191 C CA . ASN C 1 42 ? -1.461 -43.894 36.572 1.00 27.29 16 ASN C CA 1
ATOM 4192 C C . ASN C 1 42 ? -2.005 -44.344 35.214 1.00 26.39 16 ASN C C 1
ATOM 4193 O O . ASN C 1 42 ? -1.223 -44.786 34.371 1.00 26.71 16 ASN C O 1
ATOM 4198 N N . LYS C 1 43 ? -3.291 -44.110 34.971 1.00 28.43 17 LYS C N 1
ATOM 4199 C CA . LYS C 1 43 ? -3.923 -44.609 33.753 1.00 29.04 17 LYS C CA 1
ATOM 4200 C C . LYS C 1 43 ? -3.421 -43.956 32.457 1.00 26.79 17 LYS C C 1
ATOM 4201 O O . LYS C 1 43 ? -3.551 -44.561 31.411 1.00 26.95 17 LYS C O 1
ATOM 4207 N N . ARG C 1 44 ? -2.752 -42.810 32.545 1.00 23.54 18 ARG C N 1
ATOM 4208 C CA A ARG C 1 44 ? -2.229 -42.161 31.347 0.50 25.20 18 ARG C CA 1
ATOM 4209 C CA B ARG C 1 44 ? -2.199 -42.149 31.368 0.50 24.58 18 ARG C CA 1
ATOM 4210 C C . ARG C 1 44 ? -0.741 -42.530 31.113 1.00 24.42 18 ARG C C 1
ATOM 4211 O O . ARG C 1 44 ? -0.156 -42.144 30.110 1.00 23.27 18 ARG C O 1
ATOM 4226 N N . SER C 1 45 ? -0.156 -43.327 32.002 1.00 23.50 19 SER C N 1
ATOM 4227 C CA . SER C 1 45 ? 1.258 -43.656 31.855 1.00 21.77 19 SER C CA 1
ATOM 4228 C C . SER C 1 45 ? 1.474 -44.412 30.551 1.00 22.40 19 SER C C 1
ATOM 4229 O O . SER C 1 45 ? 0.676 -45.256 30.206 1.00 18.99 19 SER C O 1
ATOM 4232 N N . ILE C 1 46 ? 2.572 -44.124 29.852 1.00 20.04 20 ILE C N 1
ATOM 4233 C CA . ILE C 1 46 ? 2.888 -44.890 28.651 1.00 20.82 20 ILE C CA 1
ATOM 4234 C C . ILE C 1 46 ? 2.970 -46.375 28.980 1.00 22.87 20 ILE C C 1
ATOM 4235 O O . ILE C 1 46 ? 2.484 -47.203 28.205 1.00 22.63 20 ILE C O 1
ATOM 4240 N N . ALA C 1 47 ? 3.562 -46.703 30.128 1.00 21.32 21 ALA C N 1
ATOM 4241 C CA . ALA C 1 47 ? 3.749 -48.098 30.496 1.00 23.58 21 ALA C CA 1
ATOM 4242 C C . ALA C 1 47 ? 2.394 -48.781 30.691 1.00 23.35 21 ALA C C 1
ATOM 4243 O O . ALA C 1 47 ? 2.311 -49.987 30.570 1.00 24.52 21 ALA C O 1
ATOM 4245 N N . PHE C 1 48 ? 1.341 -48.026 30.980 1.00 23.12 22 PHE C N 1
ATOM 4246 C CA . PHE C 1 48 ? 0.012 -48.653 31.068 1.00 23.57 22 PHE C CA 1
ATOM 4247 C C . PHE C 1 48 ? -0.600 -48.954 29.675 1.00 24.78 22 PHE C C 1
ATOM 4248 O O . PHE C 1 48 ? -1.324 -49.919 29.507 1.00 24.17 22 PHE C O 1
ATOM 4256 N N . GLY C 1 49 ? -0.257 -48.187 28.645 1.00 25.18 23 GLY C N 1
ATOM 4257 C CA . GLY C 1 49 ? -0.610 -48.652 27.289 1.00 23.63 23 GLY C CA 1
ATOM 4258 C C . GLY C 1 49 ? 0.091 -49.964 26.957 1.00 23.91 23 GLY C C 1
ATOM 4259 O O . GLY C 1 49 ? -0.495 -50.850 26.333 1.00 24.27 23 GLY C O 1
ATOM 4260 N N . VAL C 1 50 ? 1.377 -50.040 27.288 1.00 23.43 24 VAL C N 1
ATOM 4261 C CA . VAL C 1 50 ? 2.149 -51.274 27.107 1.00 22.74 24 VAL C CA 1
ATOM 4262 C C . VAL C 1 50 ? 1.469 -52.437 27.870 1.00 23.74 24 VAL C C 1
ATOM 4263 O O . VAL C 1 50 ? 1.232 -53.527 27.317 1.00 25.45 24 VAL C O 1
ATOM 4267 N N . ALA C 1 51 ? 1.160 -52.212 29.148 1.00 22.43 25 ALA C N 1
ATOM 4268 C CA . ALA C 1 51 ? 0.538 -53.276 29.945 1.00 25.01 25 ALA C CA 1
ATOM 4269 C C . ALA C 1 51 ? -0.774 -53.752 29.289 1.00 26.22 25 ALA C C 1
ATOM 4270 O O . ALA C 1 51 ? -1.052 -54.947 29.159 1.00 25.79 25 ALA C O 1
ATOM 4272 N N . LYS C 1 52 ? -1.588 -52.815 28.819 1.00 27.07 26 LYS C N 1
ATOM 4273 C CA . LYS C 1 52 ? -2.897 -53.218 28.270 1.00 26.62 26 LYS C CA 1
ATOM 4274 C C . LYS C 1 52 ? -2.693 -54.136 27.076 1.00 26.59 26 LYS C C 1
ATOM 4275 O O . LYS C 1 52 ? -3.446 -55.103 26.895 1.00 27.60 26 LYS C O 1
ATOM 4281 N N . VAL C 1 53 ? -1.732 -53.784 26.219 1.00 25.79 27 VAL C N 1
ATOM 4282 C CA . VAL C 1 53 ? -1.489 -54.544 24.984 1.00 25.63 27 VAL C CA 1
ATOM 4283 C C . VAL C 1 53 ? -0.925 -55.917 25.329 1.00 24.00 27 VAL C C 1
ATOM 4284 O O . VAL C 1 53 ? -1.388 -56.924 24.808 1.00 28.34 27 VAL C O 1
ATOM 4288 N N . LEU C 1 54 ? 0.055 -55.977 26.226 1.00 25.03 28 LEU C N 1
ATOM 4289 C CA . LEU C 1 54 ? 0.724 -57.236 26.542 1.00 24.57 28 LEU C CA 1
ATOM 4290 C C . LEU C 1 54 ? -0.262 -58.127 27.266 1.00 26.84 28 LEU C C 1
ATOM 4291 O O . LEU C 1 54 ? -0.337 -59.319 26.986 1.00 28.77 28 LEU C O 1
ATOM 4296 N N . ASP C 1 55 ? -1.120 -57.523 28.092 1.00 28.58 29 ASP C N 1
ATOM 4297 C CA . ASP C 1 55 ? -2.165 -58.255 28.811 1.00 29.50 29 ASP C CA 1
ATOM 4298 C C . ASP C 1 55 ? -3.183 -58.879 27.845 1.00 31.15 29 ASP C C 1
ATOM 4299 O O . ASP C 1 55 ? -3.595 -60.038 28.014 1.00 33.65 29 ASP C O 1
ATOM 4304 N N . GLN C 1 56 ? -3.595 -58.107 26.844 1.00 32.41 30 GLN C N 1
ATOM 4305 C CA . GLN C 1 56 ? -4.541 -58.545 25.815 1.00 34.65 30 GLN C CA 1
ATOM 4306 C C . GLN C 1 56 ? -3.962 -59.725 25.029 1.00 34.61 30 GLN C C 1
ATOM 4307 O O . GLN C 1 56 ? -4.690 -60.598 24.531 1.00 34.77 30 GLN C O 1
ATOM 4313 N N . LEU C 1 57 ? -2.637 -59.775 24.961 1.00 31.96 31 LEU C N 1
ATOM 4314 C CA . LEU C 1 57 ? -1.932 -60.794 24.197 1.00 33.10 31 LEU C CA 1
ATOM 4315 C C . LEU C 1 57 ? -1.595 -62.045 25.009 1.00 35.14 31 LEU C C 1
ATOM 4316 O O . LEU C 1 57 ? -0.973 -62.977 24.483 1.00 35.38 31 LEU C O 1
ATOM 4321 N N . GLY C 1 58 ? -2.064 -62.113 26.253 1.00 36.03 32 GLY C N 1
ATOM 4322 C CA . GLY C 1 58 ? -1.862 -63.319 27.072 1.00 36.75 32 GLY C CA 1
ATOM 4323 C C . GLY C 1 58 ? -0.635 -63.346 27.978 1.00 35.74 32 GLY C C 1
ATOM 4324 O O . GLY C 1 58 ? -0.379 -64.357 28.592 1.00 36.06 32 GLY C O 1
ATOM 4325 N N . ALA C 1 59 ? 0.191 -62.299 28.009 1.00 33.81 33 ALA C N 1
ATOM 4326 C CA . ALA C 1 59 ? 1.402 -62.304 28.825 1.00 32.63 33 ALA C CA 1
ATOM 4327 C C . ALA C 1 59 ? 1.046 -62.280 30.301 1.00 34.33 33 ALA C C 1
ATOM 4328 O O . ALA C 1 59 ? 0.046 -61.670 30.687 1.00 34.12 33 ALA C O 1
ATOM 4330 N N . LYS C 1 60 ? 1.940 -62.828 31.127 1.00 33.56 34 LYS C N 1
ATOM 4331 C CA . LYS C 1 60 ? 1.930 -62.554 32.555 1.00 31.77 34 LYS C CA 1
ATOM 4332 C C . LYS C 1 60 ? 2.815 -61.331 32.805 1.00 31.52 34 LYS C C 1
ATOM 4333 O O . LYS C 1 60 ? 3.859 -61.183 32.174 1.00 31.65 34 LYS C O 1
ATOM 4339 N N . LEU C 1 61 ? 2.336 -60.405 33.632 1.00 32.00 35 LEU C N 1
ATOM 4340 C CA . LEU C 1 61 ? 2.979 -59.117 33.876 1.00 28.90 35 LEU C CA 1
ATOM 4341 C C . LEU C 1 61 ? 3.340 -58.908 35.351 1.00 30.41 35 LEU C C 1
ATOM 4342 O O . LEU C 1 61 ? 2.615 -59.312 36.262 1.00 30.46 35 LEU C O 1
ATOM 4347 N N . VAL C 1 62 ? 4.532 -58.359 35.553 1.00 29.07 36 VAL C N 1
ATOM 4348 C CA . VAL C 1 62 ? 5.064 -57.982 36.846 1.00 29.84 36 VAL C CA 1
ATOM 4349 C C . VAL C 1 62 ? 5.280 -56.471 36.724 1.00 27.41 36 VAL C C 1
ATOM 4350 O O . VAL C 1 62 ? 5.741 -56.015 35.664 1.00 27.80 36 VAL C O 1
ATOM 4354 N N . PHE C 1 63 ? 4.913 -55.716 37.758 1.00 26.17 37 PHE C N 1
ATOM 4355 C CA . PHE C 1 63 ? 4.993 -54.251 37.763 1.00 28.67 37 PHE C CA 1
ATOM 4356 C C . PHE C 1 63 ? 5.895 -53.720 38.865 1.00 28.37 37 PHE C C 1
ATOM 4357 O O . PHE C 1 63 ? 5.830 -54.168 40.024 1.00 31.74 37 PHE C O 1
ATOM 4365 N N . THR C 1 64 ? 6.714 -52.737 38.504 1.00 28.21 38 THR C N 1
ATOM 4366 C CA . THR C 1 64 ? 7.493 -52.042 39.516 1.00 26.58 38 THR C CA 1
ATOM 4367 C C . THR C 1 64 ? 7.084 -50.586 39.602 1.00 27.79 38 THR C C 1
ATOM 4368 O O . THR C 1 64 ? 6.597 -49.990 38.611 1.00 25.02 38 THR C O 1
ATOM 4372 N N . TYR C 1 65 ? 7.201 -50.051 40.818 1.00 27.86 39 TYR C N 1
ATOM 4373 C CA . TYR C 1 65 ? 6.779 -48.673 41.079 1.00 27.19 39 TYR C CA 1
ATOM 4374 C C . TYR C 1 65 ? 7.751 -48.008 42.052 1.00 26.96 39 TYR C C 1
ATOM 4375 O O . TYR C 1 65 ? 8.544 -48.681 42.727 1.00 28.17 39 TYR C O 1
ATOM 4384 N N . ARG C 1 66 ? 7.692 -46.684 42.139 1.00 26.67 40 ARG C N 1
ATOM 4385 C CA . ARG C 1 66 ? 8.484 -45.982 43.167 1.00 26.51 40 ARG C CA 1
ATOM 4386 C C . ARG C 1 66 ? 7.561 -45.490 44.278 1.00 26.15 40 ARG C C 1
ATOM 4387 O O . ARG C 1 66 ? 7.767 -45.832 45.434 1.00 25.09 40 ARG C O 1
ATOM 4395 N N . LYS C 1 67 ? 6.559 -44.675 43.943 1.00 24.59 41 LYS C N 1
ATOM 4396 C CA . LYS C 1 67 ? 5.790 -43.995 45.002 1.00 25.09 41 LYS C CA 1
ATOM 4397 C C . LYS C 1 67 ? 4.679 -44.931 45.465 1.00 26.65 41 LYS C C 1
ATOM 4398 O O . LYS C 1 67 ? 4.013 -45.621 44.664 1.00 27.86 41 LYS C O 1
ATOM 4404 N N . GLU C 1 68 ? 4.362 -44.835 46.742 1.00 26.09 42 GLU C N 1
ATOM 4405 C CA . GLU C 1 68 ? 3.234 -45.580 47.253 1.00 29.29 42 GLU C CA 1
ATOM 4406 C C . GLU C 1 68 ? 1.966 -45.253 46.457 1.00 30.02 42 GLU C C 1
ATOM 4407 O O . GLU C 1 68 ? 1.144 -46.144 46.220 1.00 30.54 42 GLU C O 1
ATOM 4413 N N . ARG C 1 69 ? 1.803 -44.006 46.007 1.00 27.81 43 ARG C N 1
ATOM 4414 C CA . ARG C 1 69 ? 0.595 -43.631 45.275 1.00 29.93 43 ARG C CA 1
ATOM 4415 C C . ARG C 1 69 ? 0.527 -44.410 43.958 1.00 29.69 43 ARG C C 1
ATOM 4416 O O . ARG C 1 69 ? -0.537 -44.820 43.486 1.00 28.45 43 ARG C O 1
ATOM 4424 N N . SER C 1 70 ? 1.688 -44.649 43.362 1.00 25.73 44 SER C N 1
ATOM 4425 C CA . SER C 1 70 ? 1.714 -45.422 42.126 1.00 27.09 44 SER C CA 1
ATOM 4426 C C . SER C 1 70 ? 1.294 -46.885 42.395 1.00 28.19 44 SER C C 1
ATOM 4427 O O . SER C 1 70 ? 0.667 -47.529 41.538 1.00 28.13 44 SER C O 1
ATOM 4430 N N . ARG C 1 71 ? 1.641 -47.417 43.565 1.00 27.16 45 ARG C N 1
ATOM 4431 C CA . ARG C 1 71 ? 1.171 -48.765 43.877 1.00 31.42 45 ARG C CA 1
ATOM 4432 C C . ARG C 1 71 ? -0.365 -48.739 43.990 1.00 31.76 45 ARG C C 1
ATOM 4433 O O . ARG C 1 71 ? -1.043 -49.584 43.418 1.00 32.43 45 ARG C O 1
ATOM 4441 N N . LYS C 1 72 ? -0.919 -47.718 44.644 1.00 30.82 46 LYS C N 1
ATOM 4442 C CA . LYS C 1 72 ? -2.373 -47.644 44.764 1.00 30.57 46 LYS C CA 1
ATOM 4443 C C . LYS C 1 72 ? -3.063 -47.573 43.388 1.00 31.61 46 LYS C C 1
ATOM 4444 O O . LYS C 1 72 ? -4.117 -48.197 43.165 1.00 30.84 46 LYS C O 1
ATOM 4450 N N . GLU C 1 73 ? -2.454 -46.872 42.442 1.00 29.04 47 GLU C N 1
ATOM 4451 C CA . GLU C 1 73 ? -3.045 -46.810 41.108 1.00 29.80 47 GLU C CA 1
ATOM 4452 C C . GLU C 1 73 ? -2.918 -48.141 40.375 1.00 31.16 47 GLU C C 1
ATOM 4453 O O . GLU C 1 73 ? -3.882 -48.581 39.742 1.00 34.17 47 GLU C O 1
ATOM 4459 N N . LEU C 1 74 ? -1.756 -48.782 40.473 1.00 30.19 48 LEU C N 1
ATOM 4460 C CA . LEU C 1 74 ? -1.588 -50.152 39.965 1.00 33.17 48 LEU C CA 1
ATOM 4461 C C . LEU C 1 74 ? -2.673 -51.095 40.496 1.00 35.24 48 LEU C C 1
ATOM 4462 O O . LEU C 1 74 ? -3.296 -51.828 39.714 1.00 35.18 48 LEU C O 1
ATOM 4467 N N . GLU C 1 75 ? -2.954 -51.026 41.795 1.00 36.58 49 GLU C N 1
ATOM 4468 C CA . GLU C 1 75 ? -4.010 -51.860 42.350 1.00 40.33 49 GLU C CA 1
ATOM 4469 C C . GLU C 1 75 ? -5.352 -51.608 41.643 1.00 40.83 49 GLU C C 1
ATOM 4470 O O . GLU C 1 75 ? -6.046 -52.553 41.283 1.00 42.72 49 GLU C O 1
ATOM 4476 N N . LYS C 1 76 ? -5.701 -50.346 41.415 1.00 39.40 50 LYS C N 1
ATOM 4477 C CA . LYS C 1 76 ? -6.960 -49.981 40.761 1.00 40.67 50 LYS C CA 1
ATOM 4478 C C . LYS C 1 76 ? -6.924 -50.399 39.276 1.00 38.55 50 LYS C C 1
ATOM 4479 O O . LYS C 1 76 ? -7.853 -51.008 38.755 1.00 36.73 50 LYS C O 1
ATOM 4485 N N . LEU C 1 77 ? -5.787 -50.210 38.613 1.00 32.80 51 LEU C N 1
ATOM 4486 C CA . LEU C 1 77 ? -5.711 -50.471 37.172 1.00 33.91 51 LEU C CA 1
ATOM 4487 C C . LEU C 1 77 ? -5.679 -51.959 36.844 1.00 34.81 51 LEU C C 1
ATOM 4488 O O . LEU C 1 77 ? -6.199 -52.369 35.810 1.00 36.22 51 LEU C O 1
ATOM 4493 N N . LEU C 1 78 ? -5.144 -52.778 37.746 1.00 34.08 52 LEU C N 1
ATOM 4494 C CA . LEU C 1 78 ? -5.132 -54.226 37.529 1.00 37.86 52 LEU C CA 1
ATOM 4495 C C . LEU C 1 78 ? -6.546 -54.832 37.413 1.00 40.60 52 LEU C C 1
ATOM 4496 O O . LEU C 1 78 ? -6.748 -55.863 36.778 1.00 40.65 52 LEU C O 1
ATOM 4501 N N . GLU C 1 79 ? -7.532 -54.162 37.992 1.00 43.21 53 GLU C N 1
ATOM 4502 C CA . GLU C 1 79 ? -8.934 -54.553 37.811 1.00 47.37 53 GLU C CA 1
ATOM 4503 C C . GLU C 1 79 ? -9.398 -54.500 36.350 1.00 46.88 53 GLU C C 1
ATOM 4504 O O . GLU C 1 79 ? -10.319 -55.218 35.961 1.00 48.85 53 GLU C O 1
ATOM 4510 N N . GLN C 1 80 ? -8.752 -53.679 35.532 1.00 43.62 54 GLN C N 1
ATOM 4511 C CA . GLN C 1 80 ? -9.038 -53.628 34.092 1.00 44.82 54 GLN C CA 1
ATOM 4512 C C . GLN C 1 80 ? -8.283 -54.654 33.270 1.00 43.43 54 GLN C C 1
ATOM 4513 O O . GLN C 1 80 ? -8.443 -54.703 32.060 1.00 45.65 54 GLN C O 1
ATOM 4519 N N . LEU C 1 81 ? -7.321 -55.339 33.871 1.00 41.14 55 LEU C N 1
ATOM 4520 C CA . LEU C 1 81 ? -6.489 -56.284 33.135 1.00 39.42 55 LEU C CA 1
ATOM 4521 C C . LEU C 1 81 ? -6.965 -57.712 33.392 1.00 42.66 55 LEU C C 1
ATOM 4522 O O . LEU C 1 81 ? -7.768 -57.959 34.301 1.00 41.07 55 LEU C O 1
ATOM 4527 N N . ASN C 1 82 ? -6.439 -58.651 32.612 1.00 44.21 56 ASN C N 1
ATOM 4528 C CA . ASN C 1 82 ? -6.772 -60.065 32.775 1.00 48.71 56 ASN C CA 1
ATOM 4529 C C . ASN C 1 82 ? -5.810 -60.800 33.684 1.00 49.36 56 ASN C C 1
ATOM 4530 O O . ASN C 1 82 ? -5.840 -62.013 33.736 1.00 55.30 56 ASN C O 1
ATOM 4535 N N . GLN C 1 83 ? -4.928 -60.095 34.370 1.00 47.25 57 GLN C N 1
ATOM 4536 C CA . GLN C 1 83 ? -3.947 -60.728 35.241 1.00 46.61 57 GLN C CA 1
ATOM 4537 C C . GLN C 1 83 ? -4.626 -61.345 36.453 1.00 51.42 57 GLN C C 1
ATOM 4538 O O . GLN C 1 83 ? -5.194 -60.603 37.257 1.00 54.20 57 GLN C O 1
ATOM 4544 N N . PRO C 1 84 ? -4.502 -62.677 36.635 1.00 53.48 58 PRO C N 1
ATOM 4545 C CA . PRO C 1 84 ? -5.188 -63.309 37.756 1.00 55.89 58 PRO C CA 1
ATOM 4546 C C . PRO C 1 84 ? -4.510 -62.987 39.079 1.00 56.11 58 PRO C C 1
ATOM 4547 O O . PRO C 1 84 ? -5.104 -63.202 40.135 1.00 57.95 58 PRO C O 1
ATOM 4551 N N . GLU C 1 85 ? -3.274 -62.500 39.039 1.00 53.93 59 GLU C N 1
ATOM 4552 C CA . GLU C 1 85 ? -2.697 -61.981 40.265 1.00 54.25 59 GLU C CA 1
ATOM 4553 C C . GLU C 1 85 ? -1.812 -60.768 40.085 1.00 51.70 59 GLU C C 1
ATOM 4554 O O . GLU C 1 85 ? -1.153 -60.574 39.044 1.00 48.19 59 GLU C O 1
ATOM 4560 N N . ALA C 1 86 ? -1.816 -59.970 41.152 1.00 49.24 60 ALA C N 1
ATOM 4561 C CA . ALA C 1 86 ? -1.012 -58.762 41.264 1.00 47.55 60 ALA C CA 1
ATOM 4562 C C . ALA C 1 86 ? 0.424 -59.132 41.608 1.00 45.90 60 ALA C C 1
ATOM 4563 O O . ALA C 1 86 ? 0.692 -59.629 42.699 1.00 46.83 60 ALA C O 1
ATOM 4565 N N . HIS C 1 87 ? 1.367 -58.872 40.713 1.00 40.16 61 HIS C N 1
ATOM 4566 C CA . HIS C 1 87 ? 2.767 -58.988 41.106 1.00 39.00 61 HIS C CA 1
ATOM 4567 C C . HIS C 1 87 ? 3.361 -57.585 41.151 1.00 37.81 61 HIS C C 1
ATOM 4568 O O . HIS C 1 87 ? 3.704 -57.071 40.083 1.00 32.50 61 HIS C O 1
ATOM 4575 N N . LEU C 1 88 ? 3.398 -56.946 42.326 1.00 33.99 62 LEU C N 1
ATOM 4576 C CA . LEU C 1 88 ? 3.840 -55.535 42.418 1.00 34.50 62 LEU C CA 1
ATOM 4577 C C . LEU C 1 88 ? 5.104 -55.408 43.254 1.00 33.41 62 LEU C C 1
ATOM 4578 O O . LEU C 1 88 ? 5.180 -55.990 44.344 1.00 34.04 62 LEU C O 1
ATOM 4583 N N . TYR C 1 89 ? 6.087 -54.646 42.779 1.00 31.81 63 TYR C N 1
ATOM 4584 C CA . TYR C 1 89 ? 7.333 -54.511 43.539 1.00 31.90 63 TYR C CA 1
ATOM 4585 C C . TYR C 1 89 ? 7.777 -53.054 43.579 1.00 30.20 63 TYR C C 1
ATOM 4586 O O . TYR C 1 89 ? 7.831 -52.399 42.539 1.00 29.11 63 TYR C O 1
ATOM 4595 N N . GLN C 1 90 ? 8.137 -52.556 44.756 1.00 30.52 64 GLN C N 1
ATOM 4596 C CA . GLN C 1 90 ? 8.640 -51.193 44.840 1.00 30.11 64 GLN C CA 1
ATOM 4597 C C . GLN C 1 90 ? 10.101 -51.237 44.433 1.00 29.43 64 GLN C C 1
ATOM 4598 O O . GLN C 1 90 ? 10.869 -51.964 45.068 1.00 30.08 64 GLN C O 1
ATOM 4604 N N . ILE C 1 91 ? 10.469 -50.511 43.384 1.00 26.00 65 ILE C N 1
ATOM 4605 C CA . ILE C 1 91 ? 11.867 -50.370 42.997 1.00 28.13 65 ILE C CA 1
ATOM 4606 C C . ILE C 1 91 ? 12.112 -48.897 42.698 1.00 28.01 65 ILE C C 1
ATOM 4607 O O . ILE C 1 91 ? 11.636 -48.346 41.685 1.00 27.31 65 ILE C O 1
ATOM 4612 N N . ASP C 1 92 ? 12.858 -48.251 43.580 1.00 27.95 66 ASP C N 1
ATOM 4613 C CA . ASP C 1 92 ? 13.364 -46.934 43.220 1.00 28.59 66 ASP C CA 1
ATOM 4614 C C . ASP C 1 92 ? 14.706 -47.144 42.524 1.00 28.29 66 ASP C C 1
ATOM 4615 O O . ASP C 1 92 ? 15.634 -47.674 43.128 1.00 28.58 66 ASP C O 1
ATOM 4620 N N . VAL C 1 93 ? 14.823 -46.757 41.253 1.00 26.93 67 VAL C N 1
ATOM 4621 C CA . VAL C 1 93 ? 16.025 -47.101 40.483 1.00 23.92 67 VAL C CA 1
ATOM 4622 C C . VAL C 1 93 ? 17.269 -46.275 40.864 1.00 26.61 67 VAL C C 1
ATOM 4623 O O . VAL C 1 93 ? 18.367 -46.522 40.341 1.00 27.82 67 VAL C O 1
ATOM 4627 N N . GLN C 1 94 ? 17.102 -45.295 41.747 1.00 24.95 68 GLN C N 1
ATOM 4628 C CA . GLN C 1 94 ? 18.252 -44.651 42.375 1.00 27.75 68 GLN C CA 1
ATOM 4629 C C . GLN C 1 94 ? 19.023 -45.549 43.333 1.00 29.22 68 GLN C C 1
ATOM 4630 O O . GLN C 1 94 ? 20.131 -45.203 43.697 1.00 30.00 68 GLN C O 1
ATOM 4636 N N . SER C 1 95 ? 18.416 -46.635 43.795 1.00 29.32 69 SER C N 1
ATOM 4637 C CA . SER C 1 95 ? 19.045 -47.499 44.788 1.00 31.03 69 SER C CA 1
ATOM 4638 C C . SER C 1 95 ? 19.507 -48.800 44.136 1.00 31.05 69 SER C C 1
ATOM 4639 O O . SER C 1 95 ? 18.687 -49.552 43.614 1.00 32.85 69 SER C O 1
ATOM 4642 N N . ASP C 1 96 ? 20.807 -49.055 44.127 1.00 29.49 70 ASP C N 1
ATOM 4643 C CA . ASP C 1 96 ? 21.304 -50.351 43.667 1.00 32.62 70 ASP C CA 1
ATOM 4644 C C . ASP C 1 96 ? 20.622 -51.509 44.398 1.00 33.13 70 ASP C C 1
ATOM 4645 O O . ASP C 1 96 ? 20.193 -52.501 43.774 1.00 31.89 70 ASP C O 1
ATOM 4650 N N . GLU C 1 97 ? 20.535 -51.392 45.727 1.00 32.29 71 GLU C N 1
ATOM 4651 C CA A GLU C 1 97 ? 19.967 -52.445 46.568 0.50 34.35 71 GLU C CA 1
ATOM 4652 C CA B GLU C 1 97 ? 20.014 -52.519 46.489 0.50 34.37 71 GLU C CA 1
ATOM 4653 C C . GLU C 1 97 ? 18.543 -52.761 46.123 1.00 33.61 71 GLU C C 1
ATOM 4654 O O . GLU C 1 97 ? 18.116 -53.916 46.085 1.00 31.68 71 GLU C O 1
ATOM 4665 N N . GLU C 1 98 ? 17.782 -51.709 45.812 1.00 31.26 72 GLU C N 1
ATOM 4666 C CA . GLU C 1 98 ? 16.367 -51.928 45.483 1.00 31.37 72 GLU C CA 1
ATOM 4667 C C . GLU C 1 98 ? 16.180 -52.589 44.125 1.00 30.68 72 GLU C C 1
ATOM 4668 O O . GLU C 1 98 ? 15.311 -53.437 43.942 1.00 30.15 72 GLU C O 1
ATOM 4674 N N . VAL C 1 99 ? 17.013 -52.218 43.157 1.00 30.16 73 VAL C N 1
ATOM 4675 C CA . VAL C 1 99 ? 16.982 -52.885 41.855 1.00 28.93 73 VAL C CA 1
ATOM 4676 C C . VAL C 1 99 ? 17.462 -54.338 42.047 1.00 30.43 73 VAL C C 1
ATOM 4677 O O . VAL C 1 99 ? 16.848 -55.292 41.554 1.00 29.69 73 VAL C O 1
ATOM 4681 N N . ILE C 1 100 ? 18.562 -54.508 42.772 1.00 29.63 74 ILE C N 1
ATOM 4682 C CA . ILE C 1 100 ? 19.123 -55.853 42.918 1.00 33.38 74 ILE C CA 1
ATOM 4683 C C . ILE C 1 100 ? 18.113 -56.767 43.631 1.00 34.68 74 ILE C C 1
ATOM 4684 O O . ILE C 1 100 ? 17.768 -57.855 43.162 1.00 35.04 74 ILE C O 1
ATOM 4689 N N . ASN C 1 101 ? 17.638 -56.322 44.787 1.00 36.31 75 ASN C N 1
ATOM 4690 C CA . ASN C 1 101 ? 16.717 -57.141 45.593 1.00 36.70 75 ASN C CA 1
ATOM 4691 C C . ASN C 1 101 ? 15.340 -57.288 44.945 1.00 35.56 75 ASN C C 1
ATOM 4692 O O . ASN C 1 101 ? 14.727 -58.334 45.032 1.00 34.74 75 ASN C O 1
ATOM 4697 N N . GLY C 1 102 ? 14.885 -56.271 44.222 1.00 33.80 76 GLY C N 1
ATOM 4698 C CA . GLY C 1 102 ? 13.621 -56.355 43.497 1.00 31.12 76 GLY C CA 1
ATOM 4699 C C . GLY C 1 102 ? 13.619 -57.378 42.375 1.00 31.60 76 GLY C C 1
ATOM 4700 O O . GLY C 1 102 ? 12.709 -58.223 42.310 1.00 30.12 76 GLY C O 1
ATOM 4701 N N . PHE C 1 103 ? 14.651 -57.378 41.530 1.00 29.19 77 PHE C N 1
ATOM 4702 C CA . PHE C 1 103 ? 14.687 -58.410 40.498 1.00 30.71 77 PHE C CA 1
ATOM 4703 C C . PHE C 1 103 ? 14.918 -59.793 41.109 1.00 33.52 77 PHE C C 1
ATOM 4704 O O . PHE C 1 103 ? 14.339 -60.770 40.655 1.00 34.56 77 PHE C O 1
ATOM 4712 N N . GLU C 1 104 ? 15.712 -59.861 42.170 1.00 34.41 78 GLU C N 1
ATOM 4713 C CA . GLU C 1 104 ? 15.932 -61.138 42.869 1.00 36.96 78 GLU C CA 1
ATOM 4714 C C . GLU C 1 104 ? 14.603 -61.694 43.387 1.00 36.38 78 GLU C C 1
ATOM 4715 O O . GLU C 1 104 ? 14.259 -62.850 43.128 1.00 38.57 78 GLU C O 1
ATOM 4721 N N . GLN C 1 105 ? 13.811 -60.847 44.029 1.00 34.75 79 GLN C N 1
ATOM 4722 C CA . GLN C 1 105 ? 12.486 -61.235 44.508 1.00 37.44 79 GLN C CA 1
ATOM 4723 C C . GLN C 1 105 ? 11.549 -61.609 43.343 1.00 36.46 79 GLN C C 1
ATOM 4724 O O . GLN C 1 105 ? 10.846 -62.616 43.430 1.00 38.47 79 GLN C O 1
ATOM 4730 N N . ILE C 1 106 ? 11.531 -60.821 42.263 1.00 33.72 80 ILE C N 1
ATOM 4731 C CA . ILE C 1 106 ? 10.744 -61.193 41.081 1.00 33.89 80 ILE C CA 1
ATOM 4732 C C . ILE C 1 106 ? 11.040 -62.635 40.604 1.00 36.09 80 ILE C C 1
ATOM 4733 O O . ILE C 1 106 ? 10.125 -63.419 40.326 1.00 35.07 80 ILE C O 1
ATOM 4738 N N . GLY C 1 107 ? 12.320 -62.987 40.531 1.00 34.11 81 GLY C N 1
ATOM 4739 C CA . GLY C 1 107 ? 12.732 -64.311 40.084 1.00 37.98 81 GLY C CA 1
ATOM 4740 C C . GLY C 1 107 ? 12.278 -65.423 41.015 1.00 40.70 81 GLY C C 1
ATOM 4741 O O . GLY C 1 107 ? 11.909 -66.495 40.562 1.00 41.45 81 GLY C O 1
ATOM 4742 N N . LYS C 1 108 ? 12.222 -65.139 42.313 1.00 41.98 82 LYS C N 1
ATOM 4743 C CA . LYS C 1 108 ? 11.740 -66.132 43.261 1.00 45.60 82 LYS C CA 1
ATOM 4744 C C . LYS C 1 108 ? 10.250 -66.318 43.129 1.00 44.26 82 LYS C C 1
ATOM 4745 O O . LYS C 1 108 ? 9.747 -67.423 43.275 1.00 44.68 82 LYS C O 1
ATOM 4751 N N . ASP C 1 109 ? 9.548 -65.230 42.843 1.00 43.12 83 ASP C N 1
ATOM 4752 C CA . ASP C 1 109 ? 8.089 -65.255 42.857 1.00 43.39 83 ASP C CA 1
ATOM 4753 C C . ASP C 1 109 ? 7.486 -65.770 41.550 1.00 41.26 83 ASP C C 1
ATOM 4754 O O . ASP C 1 109 ? 6.469 -66.457 41.573 1.00 40.98 83 ASP C O 1
ATOM 4759 N N . VAL C 1 110 ? 8.065 -65.404 40.406 1.00 38.17 84 VAL C N 1
ATOM 4760 C CA . VAL C 1 110 ? 7.450 -65.789 39.142 1.00 38.12 84 VAL C CA 1
ATOM 4761 C C . VAL C 1 110 ? 8.382 -66.619 38.267 1.00 40.03 84 VAL C C 1
ATOM 4762 O O . VAL C 1 110 ? 7.971 -67.094 37.194 1.00 41.65 84 VAL C O 1
ATOM 4766 N N . GLY C 1 111 ? 9.653 -66.695 38.652 1.00 39.46 85 GLY C N 1
ATOM 4767 C CA . GLY C 1 111 ? 10.619 -67.448 37.850 1.00 41.21 85 GLY C CA 1
ATOM 4768 C C . GLY C 1 111 ? 11.300 -66.569 36.804 1.00 39.42 85 GLY C C 1
ATOM 4769 O O . GLY C 1 111 ? 11.407 -65.353 36.975 1.00 38.20 85 GLY C O 1
ATOM 4770 N N . ASN C 1 112 ? 11.821 -67.204 35.762 1.00 38.89 86 ASN C N 1
ATOM 4771 C CA . ASN C 1 112 ? 12.469 -66.525 34.650 1.00 38.10 86 ASN C CA 1
ATOM 4772 C C . ASN C 1 112 ? 11.497 -65.718 33.794 1.00 37.42 86 ASN C C 1
ATOM 4773 O O . ASN C 1 112 ? 10.333 -66.119 33.608 1.00 37.57 86 ASN C O 1
ATOM 4778 N N . ILE C 1 113 ? 12.005 -64.604 33.266 1.00 33.55 87 ILE C N 1
ATOM 4779 C CA . ILE C 1 113 ? 11.208 -63.633 32.536 1.00 31.97 87 ILE C CA 1
ATOM 4780 C C . ILE C 1 113 ? 11.703 -63.588 31.097 1.00 32.15 87 ILE C C 1
ATOM 4781 O O . ILE C 1 113 ? 12.769 -64.140 30.762 1.00 31.63 87 ILE C O 1
ATOM 4786 N N . ASP C 1 114 ? 10.859 -63.011 30.250 1.00 28.27 88 ASP C N 1
ATOM 4787 C CA . ASP C 1 114 ? 11.176 -62.925 28.839 1.00 29.96 88 ASP C CA 1
ATOM 4788 C C . ASP C 1 114 ? 11.576 -61.501 28.466 1.00 26.65 88 ASP C C 1
ATOM 4789 O O . ASP C 1 114 ? 12.115 -61.275 27.389 1.00 29.83 88 ASP C O 1
ATOM 4794 N N . GLY C 1 115 ? 11.289 -60.502 29.295 1.00 25.01 89 GLY C N 1
ATOM 4795 C CA . GLY C 1 115 ? 11.697 -59.166 28.889 1.00 24.30 89 GLY C CA 1
ATOM 4796 C C . GLY C 1 115 ? 11.365 -58.133 29.945 1.00 24.79 89 GLY C C 1
ATOM 4797 O O . GLY C 1 115 ? 10.713 -58.458 30.935 1.00 23.49 89 GLY C O 1
ATOM 4798 N N . VAL C 1 116 ? 11.802 -56.898 29.711 1.00 24.79 90 VAL C N 1
ATOM 4799 C CA . VAL C 1 116 ? 11.567 -55.771 30.640 1.00 23.04 90 VAL C CA 1
ATOM 4800 C C . VAL C 1 116 ? 11.162 -54.593 29.764 1.00 23.08 90 VAL C C 1
ATOM 4801 O O . VAL C 1 116 ? 11.815 -54.322 28.752 1.00 21.77 90 VAL C O 1
ATOM 4805 N N . TYR C 1 117 ? 10.112 -53.879 30.158 1.00 23.89 91 TYR C N 1
ATOM 4806 C CA . TYR C 1 117 ? 9.777 -52.626 29.513 1.00 23.17 91 TYR C CA 1
ATOM 4807 C C . TYR C 1 117 ? 10.143 -51.524 30.530 1.00 24.26 91 TYR C C 1
ATOM 4808 O O . TYR C 1 117 ? 9.553 -51.481 31.605 1.00 23.60 91 TYR C O 1
ATOM 4817 N N . HIS C 1 118 ? 11.059 -50.634 30.158 1.00 19.88 92 HIS C N 1
ATOM 4818 C CA . HIS C 1 118 ? 11.548 -49.545 31.023 1.00 22.41 92 HIS C CA 1
ATOM 4819 C C . HIS C 1 118 ? 10.911 -48.222 30.583 1.00 21.54 92 HIS C C 1
ATOM 4820 O O . HIS C 1 118 ? 10.971 -47.841 29.411 1.00 20.53 92 HIS C O 1
ATOM 4827 N N . SER C 1 119 ? 10.114 -47.653 31.475 1.00 22.15 93 SER C N 1
ATOM 4828 C CA . SER C 1 119 ? 9.377 -46.438 31.171 1.00 20.39 93 SER C CA 1
ATOM 4829 C C . SER C 1 119 ? 9.604 -45.429 32.304 1.00 20.37 93 SER C C 1
ATOM 4830 O O . SER C 1 119 ? 8.651 -44.973 32.987 1.00 20.43 93 SER C O 1
ATOM 4833 N N . ILE C 1 120 ? 10.876 -45.154 32.570 1.00 20.82 94 ILE C N 1
ATOM 4834 C CA . ILE C 1 120 ? 11.238 -44.383 33.768 1.00 21.72 94 ILE C CA 1
ATOM 4835 C C . ILE C 1 120 ? 12.098 -43.188 33.384 1.00 22.25 94 ILE C C 1
ATOM 4836 O O . ILE C 1 120 ? 13.101 -43.377 32.717 1.00 20.44 94 ILE C O 1
ATOM 4841 N N . ALA C 1 121 ? 11.727 -41.972 33.804 1.00 19.18 95 ALA C N 1
ATOM 4842 C CA . ALA C 1 121 ? 12.623 -40.835 33.669 1.00 19.91 95 ALA C CA 1
ATOM 4843 C C . ALA C 1 121 ? 12.251 -39.810 34.717 1.00 21.18 95 ALA C C 1
ATOM 4844 O O . ALA C 1 121 ? 11.137 -39.851 35.252 1.00 23.08 95 ALA C O 1
ATOM 4846 N N . PHE C 1 122 ? 13.194 -38.934 35.055 1.00 20.93 96 PHE C N 1
ATOM 4847 C CA . PHE C 1 122 ? 12.864 -37.859 35.967 1.00 19.97 96 PHE C CA 1
ATOM 4848 C C . PHE C 1 122 ? 13.835 -36.713 35.758 1.00 23.31 96 PHE C C 1
ATOM 4849 O O . PHE C 1 122 ? 15.045 -36.945 35.600 1.00 21.70 96 PHE C O 1
ATOM 4857 N N . ALA C 1 123 ? 13.331 -35.487 35.925 1.00 22.73 97 ALA C N 1
ATOM 4858 C CA . ALA C 1 123 ? 14.172 -34.300 36.020 1.00 22.48 97 ALA C CA 1
ATOM 4859 C C . ALA C 1 123 ? 13.412 -33.302 36.881 1.00 24.44 97 ALA C C 1
ATOM 4860 O O . ALA C 1 123 ? 12.182 -33.398 36.985 1.00 26.88 97 ALA C O 1
ATOM 4862 N N . ASN C 1 124 ? 14.140 -32.460 37.620 1.00 25.23 98 ASN C N 1
ATOM 4863 C CA . ASN C 1 124 ? 13.519 -31.366 38.368 1.00 24.54 98 ASN C CA 1
ATOM 4864 C C . ASN C 1 124 ? 12.824 -30.417 37.416 1.00 26.64 98 ASN C C 1
ATOM 4865 O O . ASN C 1 124 ? 13.391 -30.135 36.355 1.00 26.39 98 ASN C O 1
ATOM 4870 N N A MET C 1 125 ? 11.668 -29.855 37.770 0.60 28.12 99 MET C N 1
ATOM 4871 N N B MET C 1 125 ? 11.656 -29.912 37.825 0.40 27.23 99 MET C N 1
ATOM 4872 C CA A MET C 1 125 ? 10.892 -29.091 36.771 0.60 29.82 99 MET C CA 1
ATOM 4873 C CA B MET C 1 125 ? 10.996 -28.767 37.190 0.40 29.42 99 MET C CA 1
ATOM 4874 C C A MET C 1 125 ? 11.619 -27.869 36.217 0.60 28.60 99 MET C C 1
ATOM 4875 C C B MET C 1 125 ? 12.007 -27.650 37.120 0.40 28.55 99 MET C C 1
ATOM 4876 O O A MET C 1 125 ? 11.414 -27.471 35.060 0.60 26.64 99 MET C O 1
ATOM 4877 O O B MET C 1 125 ? 12.002 -26.794 36.244 0.40 30.37 99 MET C O 1
ATOM 4886 N N A GLU C 1 126 ? 12.489 -27.273 37.024 0.60 28.15 100 GLU C N 1
ATOM 4887 N N B GLU C 1 126 ? 12.871 -27.707 38.115 0.40 29.62 100 GLU C N 1
ATOM 4888 C CA A GLU C 1 126 ? 13.174 -26.066 36.571 0.60 29.82 100 GLU C CA 1
ATOM 4889 C CA B GLU C 1 126 ? 13.774 -26.662 38.511 0.40 28.18 100 GLU C CA 1
ATOM 4890 C C A GLU C 1 126 ? 14.193 -26.389 35.466 0.60 27.63 100 GLU C C 1
ATOM 4891 C C B GLU C 1 126 ? 14.927 -26.452 37.524 0.40 27.50 100 GLU C C 1
ATOM 4892 O O A GLU C 1 126 ? 14.770 -25.494 34.843 0.60 28.74 100 GLU C O 1
ATOM 4893 O O B GLU C 1 126 ? 15.267 -25.310 37.190 0.40 25.43 100 GLU C O 1
ATOM 4904 N N A ASP C 1 127 ? 14.399 -27.672 35.197 0.60 25.24 101 ASP C N 1
ATOM 4905 N N B ASP C 1 127 ? 15.531 -27.537 37.039 0.40 26.55 101 ASP C N 1
ATOM 4906 C CA A ASP C 1 127 ? 15.339 -28.077 34.157 0.60 23.96 101 ASP C CA 1
ATOM 4907 C CA B ASP C 1 127 ? 16.426 -27.377 35.897 0.40 25.95 101 ASP C CA 1
ATOM 4908 C C A ASP C 1 127 ? 14.614 -28.488 32.872 0.60 23.54 101 ASP C C 1
ATOM 4909 C C B ASP C 1 127 ? 15.666 -27.366 34.568 0.40 25.94 101 ASP C C 1
ATOM 4910 O O A ASP C 1 127 ? 15.193 -29.196 32.052 0.60 24.46 101 ASP C O 1
ATOM 4911 O O B ASP C 1 127 ? 16.100 -26.714 33.627 0.40 26.00 101 ASP C O 1
ATOM 4920 N N A LEU C 1 128 ? 13.326 -28.146 32.763 0.60 23.62 102 LEU C N 1
ATOM 4921 N N B LEU C 1 128 ? 14.548 -28.079 34.473 0.40 26.49 102 LEU C N 1
ATOM 4922 C CA A LEU C 1 128 ? 12.460 -28.548 31.632 0.60 22.18 102 LEU C CA 1
ATOM 4923 C CA B LEU C 1 128 ? 13.810 -28.105 33.203 0.40 25.99 102 LEU C CA 1
ATOM 4924 C C A LEU C 1 128 ? 11.800 -27.313 30.988 0.60 19.27 102 LEU C C 1
ATOM 4925 C C B LEU C 1 128 ? 13.312 -26.718 32.797 0.40 27.26 102 LEU C C 1
ATOM 4926 O O A LEU C 1 128 ? 10.715 -27.379 30.362 0.60 17.24 102 LEU C O 1
ATOM 4927 O O B LEU C 1 128 ? 13.491 -26.305 31.646 0.40 26.75 102 LEU C O 1
ATOM 4936 N N A ARG C 1 129 ? 12.476 -26.190 31.206 0.60 21.57 103 ARG C N 1
ATOM 4937 N N B ARG C 1 129 ? 12.694 -26.020 33.747 0.40 29.54 103 ARG C N 1
ATOM 4938 C CA A ARG C 1 129 ? 12.079 -24.878 30.713 0.60 20.51 103 ARG C CA 1
ATOM 4939 C CA B ARG C 1 129 ? 12.207 -24.644 33.574 0.40 31.04 103 ARG C CA 1
ATOM 4940 C C A ARG C 1 129 ? 13.269 -23.932 30.827 0.60 21.51 103 ARG C C 1
ATOM 4941 C C B ARG C 1 129 ? 13.295 -23.610 33.890 0.40 31.61 103 ARG C C 1
ATOM 4942 O O A ARG C 1 129 ? 14.264 -24.261 31.454 0.60 21.64 103 ARG C O 1
ATOM 4943 O O B ARG C 1 129 ? 13.266 -22.909 34.915 0.40 32.42 103 ARG C O 1
ATOM 4958 N N A GLY C 1 130 ? 13.144 -22.729 30.276 0.60 22.53 104 GLY C N 1
ATOM 4959 N N B GLY C 1 130 ? 14.255 -23.535 32.979 0.40 30.78 104 GLY C N 1
ATOM 4960 C CA A GLY C 1 130 ? 14.191 -21.709 30.355 0.60 24.31 104 GLY C CA 1
ATOM 4961 C CA B GLY C 1 130 ? 15.455 -22.733 33.137 0.40 31.32 104 GLY C CA 1
ATOM 4962 C C A GLY C 1 130 ? 15.491 -22.146 29.693 0.60 21.99 104 GLY C C 1
ATOM 4963 C C B GLY C 1 130 ? 16.206 -22.959 31.838 0.40 29.00 104 GLY C C 1
ATOM 4964 O O A GLY C 1 130 ? 15.484 -22.945 28.752 0.60 24.52 104 GLY C O 1
ATOM 4965 O O B GLY C 1 130 ? 15.930 -23.937 31.156 0.40 29.56 104 GLY C O 1
ATOM 4966 N N A ARG C 1 131 ? 16.610 -21.622 30.183 0.60 25.19 105 ARG C N 1
ATOM 4967 N N B ARG C 1 131 ? 16.991 -21.974 31.400 0.40 31.68 105 ARG C N 1
ATOM 4968 C CA A ARG C 1 131 ? 17.915 -21.800 29.514 0.60 24.85 105 ARG C CA 1
ATOM 4969 C CA B ARG C 1 131 ? 17.779 -22.068 30.169 0.40 28.81 105 ARG C CA 1
ATOM 4970 C C A ARG C 1 131 ? 18.676 -23.019 30.029 0.60 23.72 105 ARG C C 1
ATOM 4971 C C B ARG C 1 131 ? 18.649 -23.304 30.245 0.40 26.93 105 ARG C C 1
ATOM 4972 O O A ARG C 1 131 ? 19.071 -23.053 31.185 0.60 24.62 105 ARG C O 1
ATOM 4973 O O B ARG C 1 131 ? 19.053 -23.677 31.350 0.40 27.29 105 ARG C O 1
ATOM 4988 N N . PHE C 1 132 ? 18.972 -23.961 29.127 1.00 24.96 106 PHE C N 1
ATOM 4989 C CA . PHE C 1 132 ? 19.793 -25.156 29.370 1.00 21.78 106 PHE C CA 1
ATOM 4990 C C . PHE C 1 132 ? 21.167 -24.832 29.959 1.00 23.83 106 PHE C C 1
ATOM 4991 O O . PHE C 1 132 ? 21.713 -25.621 30.755 1.00 23.66 106 PHE C O 1
ATOM 4999 N N . SER C 1 133 ? 21.788 -23.732 29.533 1.00 22.70 107 SER C N 1
ATOM 5000 C CA . SER C 1 133 ? 23.148 -23.458 30.038 1.00 24.08 107 SER C CA 1
ATOM 5001 C C . SER C 1 133 ? 23.146 -23.188 31.549 1.00 26.13 107 SER C C 1
ATOM 5002 O O . SER C 1 133 ? 24.228 -23.167 32.155 1.00 24.29 107 SER C O 1
ATOM 5005 N N . GLU C 1 134 ? 21.967 -22.941 32.136 1.00 24.33 108 GLU C N 1
ATOM 5006 C CA . GLU C 1 134 ? 21.850 -22.691 33.580 1.00 26.93 108 GLU C CA 1
ATOM 5007 C C . GLU C 1 134 ? 21.602 -23.960 34.419 1.00 28.18 108 GLU C C 1
ATOM 5008 O O . GLU C 1 134 ? 21.475 -23.894 35.658 1.00 26.07 108 GLU C O 1
ATOM 5014 N N . THR C 1 135 ? 21.606 -25.126 33.771 1.00 27.00 109 THR C N 1
ATOM 5015 C CA . THR C 1 135 ? 21.367 -26.393 34.462 1.00 25.83 109 THR C CA 1
ATOM 5016 C C . THR C 1 135 ? 22.413 -26.645 35.567 1.00 27.78 109 THR C C 1
ATOM 5017 O O . THR C 1 135 ? 23.629 -26.522 35.331 1.00 26.50 109 THR C O 1
ATOM 5021 N N . SER C 1 136 ? 21.947 -27.055 36.751 1.00 25.27 110 SER C N 1
ATOM 5022 C CA . SER C 1 136 ? 22.855 -27.352 37.842 1.00 26.45 110 SER C CA 1
ATOM 5023 C C . SER C 1 136 ? 23.471 -28.735 37.665 1.00 25.28 110 SER C C 1
ATOM 5024 O O . SER C 1 136 ? 22.844 -29.624 37.063 1.00 25.92 110 SER C O 1
ATOM 5027 N N . ARG C 1 137 ? 24.669 -28.929 38.205 1.00 24.41 111 ARG C N 1
ATOM 5028 C CA . ARG C 1 137 ? 25.323 -30.244 38.219 1.00 26.39 111 ARG C CA 1
ATOM 5029 C C . ARG C 1 137 ? 24.437 -31.329 38.853 1.00 25.31 111 ARG C C 1
ATOM 5030 O O . ARG C 1 137 ? 24.223 -32.400 38.268 1.00 24.62 111 ARG C O 1
ATOM 5038 N N . GLU C 1 138 ? 23.844 -30.991 39.994 1.00 25.76 112 GLU C N 1
ATOM 5039 C CA . GLU C 1 138 ? 22.975 -31.895 40.745 1.00 27.11 112 GLU C CA 1
ATOM 5040 C C . GLU C 1 138 ? 21.753 -32.273 39.873 1.00 26.36 112 GLU C C 1
ATOM 5041 O O . GLU C 1 138 ? 21.453 -33.455 39.725 1.00 25.72 112 GLU C O 1
ATOM 5047 N N . GLY C 1 139 ? 21.161 -31.326 39.151 1.00 25.93 113 GLY C N 1
ATOM 5048 C CA . GLY C 1 139 ? 19.969 -31.681 38.340 1.00 26.23 113 GLY C CA 1
ATOM 5049 C C . GLY C 1 139 ? 20.343 -32.446 37.076 1.00 26.99 113 GLY C C 1
ATOM 5050 O O . GLY C 1 139 ? 19.618 -33.343 36.628 1.00 27.11 113 GLY C O 1
ATOM 5051 N N . PHE C 1 140 ? 21.523 -32.157 36.538 1.00 24.21 114 PHE C N 1
ATOM 5052 C CA . PHE C 1 140 ? 21.995 -32.865 35.347 1.00 26.12 114 PHE C CA 1
ATOM 5053 C C . PHE C 1 140 ? 22.260 -34.315 35.705 1.00 25.93 114 PHE C C 1
ATOM 5054 O O . PHE C 1 140 ? 21.869 -35.238 34.956 1.00 24.44 114 PHE C O 1
ATOM 5062 N N . LEU C 1 141 ? 22.951 -34.520 36.823 1.00 23.66 115 LEU C N 1
ATOM 5063 C CA . LEU C 1 141 ? 23.334 -35.886 37.196 1.00 25.65 115 LEU C CA 1
ATOM 5064 C C . LEU C 1 141 ? 22.128 -36.676 37.689 1.00 25.22 115 LEU C C 1
ATOM 5065 O O . LEU C 1 141 ? 22.059 -37.891 37.484 1.00 25.56 115 LEU C O 1
ATOM 5070 N N . LEU C 1 142 ? 21.159 -35.996 38.306 1.00 25.10 116 LEU C N 1
ATOM 5071 C CA . LEU C 1 142 ? 19.905 -36.658 38.718 1.00 24.07 116 LEU C CA 1
ATOM 5072 C C . LEU C 1 142 ? 19.149 -37.254 37.527 1.00 23.96 116 LEU C C 1
ATOM 5073 O O . LEU C 1 142 ? 18.719 -38.436 37.540 1.00 22.95 116 LEU C O 1
ATOM 5078 N N . ALA C 1 143 ? 19.025 -36.440 36.474 1.00 21.24 117 ALA C N 1
ATOM 5079 C CA . ALA C 1 143 ? 18.363 -36.889 35.259 1.00 19.99 117 ALA C CA 1
ATOM 5080 C C . ALA C 1 143 ? 19.106 -38.056 34.611 1.00 21.78 117 ALA C C 1
ATOM 5081 O O . ALA C 1 143 ? 18.475 -39.011 34.169 1.00 22.36 117 ALA C O 1
ATOM 5083 N N . GLN C 1 144 ? 20.431 -37.986 34.579 1.00 21.04 118 GLN C N 1
ATOM 5084 C CA . GLN C 1 144 ? 21.233 -39.117 34.033 1.00 22.21 118 GLN C CA 1
ATOM 5085 C C . GLN C 1 144 ? 21.031 -40.401 34.850 1.00 21.44 118 GLN C C 1
ATOM 5086 O O . GLN C 1 144 ? 20.917 -41.488 34.304 1.00 23.32 118 GLN C O 1
ATOM 5092 N N . ASP C 1 145 ? 21.005 -40.254 36.165 1.00 21.24 119 ASP C N 1
ATOM 5093 C CA . ASP C 1 145 ? 20.982 -41.380 37.075 1.00 23.38 119 ASP C CA 1
ATOM 5094 C C . ASP C 1 145 ? 19.665 -42.142 36.887 1.00 23.42 119 ASP C C 1
ATOM 5095 O O . ASP C 1 145 ? 19.636 -43.348 36.598 1.00 26.12 119 ASP C O 1
ATOM 5100 N N . ILE C 1 146 ? 18.568 -41.402 36.963 1.00 24.55 120 ILE C N 1
ATOM 5101 C CA . ILE C 1 146 ? 17.257 -42.047 36.917 1.00 22.48 120 ILE C CA 1
ATOM 5102 C C . ILE C 1 146 ? 16.915 -42.461 35.475 1.00 22.60 120 ILE C C 1
ATOM 5103 O O . ILE C 1 146 ? 16.241 -43.482 35.230 1.00 23.22 120 ILE C O 1
ATOM 5108 N N . SER C 1 147 ? 17.293 -41.623 34.516 1.00 20.10 121 SER C N 1
ATOM 5109 C CA . SER C 1 147 ? 16.678 -41.804 33.207 1.00 19.95 121 SER C CA 1
ATOM 5110 C C . SER C 1 147 ? 17.577 -42.626 32.275 1.00 21.77 121 SER C C 1
ATOM 5111 O O . SER C 1 147 ? 17.126 -42.969 31.174 1.00 21.71 121 SER C O 1
ATOM 5114 N N . SER C 1 148 ? 18.872 -42.725 32.587 1.00 22.58 122 SER C N 1
ATOM 5115 C CA . SER C 1 148 ? 19.797 -43.470 31.709 1.00 21.98 122 SER C CA 1
ATOM 5116 C C . SER C 1 148 ? 20.457 -44.602 32.471 1.00 21.56 122 SER C C 1
ATOM 5117 O O . SER C 1 148 ? 20.322 -45.757 32.050 1.00 21.33 122 SER C O 1
ATOM 5120 N N . TYR C 1 149 ? 21.199 -44.289 33.543 1.00 19.35 123 TYR C N 1
ATOM 5121 C CA . TYR C 1 149 ? 21.945 -45.335 34.255 1.00 20.87 123 TYR C CA 1
ATOM 5122 C C . TYR C 1 149 ? 20.986 -46.424 34.722 1.00 22.11 123 TYR C C 1
ATOM 5123 O O . TYR C 1 149 ? 21.380 -47.572 34.738 1.00 23.50 123 TYR C O 1
ATOM 5132 N N . SER C 1 150 ? 19.787 -46.067 35.189 1.00 21.58 124 SER C N 1
ATOM 5133 C CA . SER C 1 150 ? 18.830 -47.113 35.609 1.00 23.40 124 SER C CA 1
ATOM 5134 C C . SER C 1 150 ? 18.692 -48.255 34.591 1.00 22.98 124 SER C C 1
ATOM 5135 O O . SER C 1 150 ? 18.501 -49.388 35.023 1.00 23.00 124 SER C O 1
ATOM 5138 N N . LEU C 1 151 ? 18.773 -47.972 33.280 1.00 21.14 125 LEU C N 1
ATOM 5139 C CA . LEU C 1 151 ? 18.595 -49.042 32.281 1.00 21.21 125 LEU C CA 1
ATOM 5140 C C . LEU C 1 151 ? 19.752 -50.013 32.398 1.00 21.22 125 LEU C C 1
ATOM 5141 O O . LEU C 1 151 ? 19.609 -51.214 32.188 1.00 22.19 125 LEU C O 1
ATOM 5146 N N . THR C 1 152 ? 20.940 -49.472 32.639 1.00 21.87 126 THR C N 1
ATOM 5147 C CA . THR C 1 152 ? 22.109 -50.320 32.732 1.00 22.99 126 THR C CA 1
ATOM 5148 C C . THR C 1 152 ? 22.032 -51.343 33.887 1.00 24.38 126 THR C C 1
ATOM 5149 O O . THR C 1 152 ? 22.336 -52.537 33.723 1.00 24.61 126 THR C O 1
ATOM 5153 N N . ILE C 1 153 ? 21.718 -50.845 35.082 1.00 24.23 127 ILE C N 1
ATOM 5154 C CA . ILE C 1 153 ? 21.701 -51.745 36.233 1.00 25.99 127 ILE C CA 1
ATOM 5155 C C . ILE C 1 153 ? 20.472 -52.655 36.113 1.00 24.21 127 ILE C C 1
ATOM 5156 O O . ILE C 1 153 ? 20.529 -53.807 36.527 1.00 28.74 127 ILE C O 1
ATOM 5161 N N . VAL C 1 154 ? 19.358 -52.142 35.597 1.00 24.83 128 VAL C N 1
ATOM 5162 C CA . VAL C 1 154 ? 18.194 -53.012 35.377 1.00 24.48 128 VAL C CA 1
ATOM 5163 C C . VAL C 1 154 ? 18.544 -54.152 34.396 1.00 26.03 128 VAL C C 1
ATOM 5164 O O . VAL C 1 154 ? 18.229 -55.297 34.644 1.00 25.64 128 VAL C O 1
ATOM 5168 N N . ALA C 1 155 ? 19.227 -53.855 33.303 1.00 25.10 129 ALA C N 1
ATOM 5169 C CA . ALA C 1 155 ? 19.634 -54.907 32.383 1.00 26.22 129 ALA C CA 1
ATOM 5170 C C . ALA C 1 155 ? 20.546 -55.902 33.069 1.00 28.26 129 ALA C C 1
ATOM 5171 O O . ALA C 1 155 ? 20.388 -57.106 32.888 1.00 29.46 129 ALA C O 1
ATOM 5173 N N . HIS C 1 156 ? 21.486 -55.421 33.877 1.00 27.33 130 HIS C N 1
ATOM 5174 C CA . HIS C 1 156 ? 22.400 -56.347 34.535 1.00 27.55 130 HIS C CA 1
ATOM 5175 C C . HIS C 1 156 ? 21.672 -57.310 35.458 1.00 28.87 130 HIS C C 1
ATOM 5176 O O . HIS C 1 156 ? 22.008 -58.501 35.490 1.00 29.26 130 HIS C O 1
ATOM 5183 N N . GLU C 1 157 ? 20.661 -56.819 36.169 1.00 27.82 131 GLU C N 1
ATOM 5184 C CA . GLU C 1 157 ? 19.938 -57.644 37.141 1.00 31.69 131 GLU C CA 1
ATOM 5185 C C . GLU C 1 157 ? 18.913 -58.515 36.430 1.00 29.72 131 GLU C C 1
ATOM 5186 O O . GLU C 1 157 ? 18.758 -59.689 36.754 1.00 31.00 131 GLU C O 1
ATOM 5192 N N . ALA C 1 158 ? 18.241 -57.949 35.440 1.00 27.66 132 ALA C N 1
ATOM 5193 C CA . ALA C 1 158 ? 17.202 -58.660 34.715 1.00 28.22 132 ALA C CA 1
ATOM 5194 C C . ALA C 1 158 ? 17.799 -59.803 33.883 1.00 29.55 132 ALA C C 1
ATOM 5195 O O . ALA C 1 158 ? 17.193 -60.859 33.726 1.00 29.36 132 ALA C O 1
ATOM 5197 N N . LYS C 1 159 ? 19.009 -59.621 33.386 1.00 28.39 133 LYS C N 1
ATOM 5198 C CA . LYS C 1 159 ? 19.671 -60.710 32.644 1.00 30.14 133 LYS C CA 1
ATOM 5199 C C . LYS C 1 159 ? 19.813 -62.029 33.415 1.00 35.33 133 LYS C C 1
ATOM 5200 O O . LYS C 1 159 ? 19.847 -63.125 32.815 1.00 36.07 133 LYS C O 1
ATOM 5206 N N . LYS C 1 160 ? 19.966 -61.919 34.731 1.00 32.55 134 LYS C N 1
ATOM 5207 C CA . LYS C 1 160 ? 19.969 -63.096 35.601 1.00 35.37 134 LYS C CA 1
ATOM 5208 C C . LYS C 1 160 ? 18.691 -63.935 35.499 1.00 34.97 134 LYS C C 1
ATOM 5209 O O . LYS C 1 160 ? 18.702 -65.140 35.766 1.00 38.86 134 LYS C O 1
ATOM 5215 N N . LEU C 1 161 ? 17.602 -63.325 35.051 1.00 31.80 135 LEU C N 1
ATOM 5216 C CA . LEU C 1 161 ? 16.322 -64.020 34.913 1.00 33.06 135 LEU C CA 1
ATOM 5217 C C . LEU C 1 161 ? 16.036 -64.378 33.453 1.00 31.90 135 LEU C C 1
ATOM 5218 O O . LEU C 1 161 ? 14.907 -64.733 33.123 1.00 31.93 135 LEU C O 1
ATOM 5223 N N . MET C 1 162 ? 17.042 -64.254 32.584 1.00 29.36 136 MET C N 1
ATOM 5224 C CA . MET C 1 162 ? 16.829 -64.510 31.167 1.00 30.72 136 MET C CA 1
ATOM 5225 C C . MET C 1 162 ? 17.933 -65.418 30.604 1.00 32.41 136 MET C C 1
ATOM 5226 O O . MET C 1 162 ? 18.613 -65.061 29.634 1.00 33.83 136 MET C O 1
ATOM 5231 N N . PRO C 1 163 ? 18.096 -66.608 31.192 1.00 36.49 137 PRO C N 1
ATOM 5232 C CA . PRO C 1 163 ? 19.206 -67.442 30.754 1.00 37.38 137 PRO C CA 1
ATOM 5233 C C . PRO C 1 163 ? 19.060 -67.915 29.315 1.00 37.57 137 PRO C C 1
ATOM 5234 O O . PRO C 1 163 ? 20.073 -68.284 28.730 1.00 39.85 137 PRO C O 1
ATOM 5238 N N . GLU C 1 164 ? 17.839 -67.989 28.770 1.00 36.62 138 GLU C N 1
ATOM 5239 C CA . GLU C 1 164 ? 17.666 -68.335 27.352 1.00 38.26 138 GLU C CA 1
ATOM 5240 C C . GLU C 1 164 ? 17.483 -67.155 26.409 1.00 37.50 138 GLU C C 1
ATOM 5241 O O . GLU C 1 164 ? 17.114 -67.379 25.262 1.00 39.91 138 GLU C O 1
ATOM 5247 N N . GLY C 1 165 ? 17.669 -65.934 26.894 1.00 31.91 139 GLY C N 1
ATOM 5248 C CA . GLY C 1 165 ? 17.524 -64.753 26.030 1.00 30.92 139 GLY C CA 1
ATOM 5249 C C . GLY C 1 165 ? 16.284 -63.988 26.457 1.00 26.96 139 GLY C C 1
ATOM 5250 O O . GLY C 1 165 ? 15.548 -64.398 27.380 1.00 24.91 139 GLY C O 1
ATOM 5251 N N . GLY C 1 166 ? 16.070 -62.840 25.845 1.00 24.63 140 GLY C N 1
ATOM 5252 C CA . GLY C 1 166 ? 14.936 -62.049 26.228 1.00 23.88 140 GLY C CA 1
ATOM 5253 C C . GLY C 1 166 ? 15.025 -60.732 25.478 1.00 24.33 140 GLY C C 1
ATOM 5254 O O . GLY C 1 166 ? 15.817 -60.558 24.553 1.00 25.59 140 GLY C O 1
ATOM 5255 N N . SER C 1 167 ? 14.223 -59.765 25.911 1.00 23.96 141 SER C N 1
ATOM 5256 C CA . SER C 1 167 ? 14.135 -58.511 25.158 1.00 22.84 141 SER C CA 1
ATOM 5257 C C . SER C 1 167 ? 13.911 -57.361 26.146 1.00 21.80 141 SER C C 1
ATOM 5258 O O . SER C 1 167 ? 13.076 -57.472 27.030 1.00 24.15 141 SER C O 1
ATOM 5261 N N . ILE C 1 168 ? 14.716 -56.308 26.074 1.00 21.95 142 ILE C N 1
ATOM 5262 C CA . ILE C 1 168 ? 14.583 -55.136 26.939 1.00 21.76 142 ILE C CA 1
ATOM 5263 C C . ILE C 1 168 ? 14.288 -53.922 26.066 1.00 20.07 142 ILE C C 1
ATOM 5264 O O . ILE C 1 168 ? 14.996 -53.667 25.077 1.00 19.11 142 ILE C O 1
ATOM 5269 N N . VAL C 1 169 ? 13.252 -53.157 26.405 1.00 20.28 143 VAL C N 1
ATOM 5270 C CA . VAL C 1 169 ? 12.890 -51.991 25.627 1.00 17.02 143 VAL C CA 1
ATOM 5271 C C . VAL C 1 169 ? 12.817 -50.776 26.565 1.00 19.23 143 VAL C C 1
ATOM 5272 O O . VAL C 1 169 ? 12.257 -50.884 27.647 1.00 20.95 143 VAL C O 1
ATOM 5276 N N . ALA C 1 170 ? 13.385 -49.635 26.170 1.00 16.95 144 ALA C N 1
ATOM 5277 C CA . ALA C 1 170 ? 13.332 -48.395 26.970 1.00 15.07 144 ALA C CA 1
ATOM 5278 C C . ALA C 1 170 ? 12.613 -47.321 26.133 1.00 18.97 144 ALA C C 1
ATOM 5279 O O . ALA C 1 170 ? 12.450 -47.485 24.916 1.00 21.10 144 ALA C O 1
ATOM 5281 N N . THR C 1 171 ? 12.106 -46.283 26.797 1.00 18.14 145 THR C N 1
ATOM 5282 C CA . THR C 1 171 ? 11.256 -45.284 26.143 1.00 19.17 145 THR C CA 1
ATOM 5283 C C . THR C 1 171 ? 12.037 -43.990 26.025 1.00 18.78 145 THR C C 1
ATOM 5284 O O . THR C 1 171 ? 12.508 -43.482 27.043 1.00 21.24 145 THR C O 1
ATOM 5288 N N . THR C 1 172 ? 12.239 -43.516 24.799 1.00 17.77 146 THR C N 1
ATOM 5289 C CA . THR C 1 172 ? 12.939 -42.285 24.597 1.00 17.28 146 THR C CA 1
ATOM 5290 C C . THR C 1 172 ? 12.051 -41.267 23.867 1.00 16.99 146 THR C C 1
ATOM 5291 O O . THR C 1 172 ? 10.836 -41.474 23.656 1.00 15.31 146 THR C O 1
ATOM 5295 N N . TYR C 1 173 ? 12.649 -40.139 23.541 1.00 15.96 147 TYR C N 1
ATOM 5296 C CA . TYR C 1 173 ? 11.953 -39.064 22.815 1.00 18.26 147 TYR C CA 1
ATOM 5297 C C . TYR C 1 173 ? 12.976 -38.443 21.844 1.00 17.35 147 TYR C C 1
ATOM 5298 O O . TYR C 1 173 ? 14.172 -38.439 22.144 1.00 18.41 147 TYR C O 1
ATOM 5307 N N . LEU C 1 174 ? 12.472 -37.848 20.760 1.00 18.43 148 LEU C N 1
ATOM 5308 C CA . LEU C 1 174 ? 13.226 -37.182 19.698 1.00 19.38 148 LEU C CA 1
ATOM 5309 C C . LEU C 1 174 ? 14.183 -36.102 20.240 1.00 19.52 148 LEU C C 1
ATOM 5310 O O . LEU C 1 174 ? 15.233 -35.830 19.638 1.00 18.97 148 LEU C O 1
ATOM 5315 N N . GLY C 1 175 ? 13.840 -35.481 21.372 1.00 18.34 149 GLY C N 1
ATOM 5316 C CA . GLY C 1 175 ? 14.812 -34.651 22.095 1.00 17.92 149 GLY C CA 1
ATOM 5317 C C . GLY C 1 175 ? 16.205 -35.215 22.408 1.00 18.54 149 GLY C C 1
ATOM 5318 O O . GLY C 1 175 ? 17.097 -34.437 22.795 1.00 19.89 149 GLY C O 1
ATOM 5319 N N . GLY C 1 176 ? 16.369 -36.540 22.373 1.00 16.64 150 GLY C N 1
ATOM 5320 C CA . GLY C 1 176 ? 17.655 -37.192 22.571 1.00 19.49 150 GLY C CA 1
ATOM 5321 C C . GLY C 1 176 ? 18.474 -37.122 21.287 1.00 21.11 150 GLY C C 1
ATOM 5322 O O . GLY C 1 176 ? 19.693 -37.263 21.318 1.00 19.89 150 GLY C O 1
ATOM 5323 N N . GLU C 1 177 ? 17.824 -36.833 20.165 1.00 17.11 151 GLU C N 1
ATOM 5324 C CA . GLU C 1 177 ? 18.485 -36.824 18.853 1.00 18.44 151 GLU C CA 1
ATOM 5325 C C . GLU C 1 177 ? 18.693 -35.407 18.298 1.00 20.73 151 GLU C C 1
ATOM 5326 O O . GLU C 1 177 ? 19.576 -35.200 17.478 1.00 21.08 151 GLU C O 1
ATOM 5332 N N . PHE C 1 178 ? 17.856 -34.470 18.740 1.00 17.21 152 PHE C N 1
ATOM 5333 C CA . PHE C 1 178 ? 17.842 -33.094 18.283 1.00 19.02 152 PHE C CA 1
ATOM 5334 C C . PHE C 1 178 ? 17.573 -32.191 19.481 1.00 20.05 152 PHE C C 1
ATOM 5335 O O . PHE C 1 178 ? 16.892 -32.599 20.400 1.00 21.19 152 PHE C O 1
ATOM 5343 N N . ALA C 1 179 ? 18.029 -30.948 19.433 1.00 19.76 153 ALA C N 1
ATOM 5344 C CA . ALA C 1 179 ? 17.759 -30.029 20.530 1.00 20.41 153 ALA C CA 1
ATOM 5345 C C . ALA C 1 179 ? 16.343 -29.513 20.356 1.00 23.52 153 ALA C C 1
ATOM 5346 O O . ALA C 1 179 ? 16.017 -28.942 19.316 1.00 23.22 153 ALA C O 1
ATOM 5348 N N . VAL C 1 180 ? 15.468 -29.764 21.327 1.00 22.96 154 VAL C N 1
ATOM 5349 C CA . VAL C 1 180 ? 14.113 -29.230 21.167 1.00 23.45 154 VAL C CA 1
ATOM 5350 C C . VAL C 1 180 ? 13.888 -28.200 22.274 1.00 24.41 154 VAL C C 1
ATOM 5351 O O . VAL C 1 180 ? 14.465 -28.332 23.340 1.00 25.47 154 VAL C O 1
ATOM 5355 N N . GLN C 1 181 ? 13.119 -27.143 22.042 1.00 22.77 155 GLN C N 1
ATOM 5356 C CA . GLN C 1 181 ? 12.996 -26.141 23.100 1.00 23.62 155 GLN C CA 1
ATOM 5357 C C . GLN C 1 181 ? 12.489 -26.800 24.383 1.00 22.41 155 GLN C C 1
ATOM 5358 O O . GLN C 1 181 ? 11.693 -27.719 24.341 1.00 24.15 155 GLN C O 1
ATOM 5364 N N . ASN C 1 182 ? 12.942 -26.281 25.525 1.00 23.34 156 ASN C N 1
ATOM 5365 C CA . ASN C 1 182 ? 12.472 -26.690 26.848 1.00 24.44 156 ASN C CA 1
ATOM 5366 C C . ASN C 1 182 ? 12.835 -28.065 27.377 1.00 23.58 156 ASN C C 1
ATOM 5367 O O . ASN C 1 182 ? 12.937 -28.229 28.600 1.00 27.95 156 ASN C O 1
ATOM 5372 N N . TYR C 1 183 ? 13.087 -29.046 26.524 1.00 21.11 157 TYR C N 1
ATOM 5373 C CA . TYR C 1 183 ? 13.287 -30.392 27.023 1.00 19.24 157 TYR C CA 1
ATOM 5374 C C . TYR C 1 183 ? 14.645 -30.469 27.737 1.00 22.25 157 TYR C C 1
ATOM 5375 O O . TYR C 1 183 ? 14.811 -31.272 28.676 1.00 21.67 157 TYR C O 1
ATOM 5384 N N . ASN C 1 184 ? 15.592 -29.641 27.274 1.00 21.46 158 ASN C N 1
ATOM 5385 C CA . ASN C 1 184 ? 16.787 -29.272 28.057 1.00 20.83 158 ASN C CA 1
ATOM 5386 C C . ASN C 1 184 ? 17.489 -30.471 28.708 1.00 21.30 158 ASN C C 1
ATOM 5387 O O . ASN C 1 184 ? 17.984 -31.355 28.009 1.00 20.57 158 ASN C O 1
ATOM 5392 N N . VAL C 1 185 ? 17.545 -30.541 30.036 1.00 18.31 159 VAL C N 1
ATOM 5393 C CA . VAL C 1 185 ? 18.379 -31.598 30.636 1.00 20.61 159 VAL C CA 1
ATOM 5394 C C . VAL C 1 185 ? 17.895 -33.019 30.259 1.00 19.87 159 VAL C C 1
ATOM 5395 O O . VAL C 1 185 ? 18.675 -33.981 30.223 1.00 21.05 159 VAL C O 1
ATOM 5399 N N . MET C 1 186 ? 16.597 -33.180 30.014 1.00 19.05 160 MET C N 1
ATOM 5400 C CA . MET C 1 186 ? 16.108 -34.497 29.638 1.00 19.38 160 MET C CA 1
ATOM 5401 C C . MET C 1 186 ? 16.559 -34.907 28.202 1.00 19.85 160 MET C C 1
ATOM 5402 O O . MET C 1 186 ? 16.710 -36.094 27.896 1.00 19.26 160 MET C O 1
ATOM 5407 N N . GLY C 1 187 ? 16.752 -33.921 27.325 1.00 19.11 161 GLY C N 1
ATOM 5408 C CA . GLY C 1 187 ? 17.296 -34.224 26.000 1.00 20.01 161 GLY C CA 1
ATOM 5409 C C . GLY C 1 187 ? 18.649 -34.905 26.142 1.00 19.33 161 GLY C C 1
ATOM 5410 O O . GLY C 1 187 ? 18.953 -35.858 25.415 1.00 17.12 161 GLY C O 1
ATOM 5411 N N . VAL C 1 188 ? 19.510 -34.351 27.009 1.00 19.25 162 VAL C N 1
ATOM 5412 C CA . VAL C 1 188 ? 20.851 -34.892 27.163 1.00 20.22 162 VAL C CA 1
ATOM 5413 C C . VAL C 1 188 ? 20.768 -36.254 27.863 1.00 20.01 162 VAL C C 1
ATOM 5414 O O . VAL C 1 188 ? 21.517 -37.158 27.521 1.00 18.94 162 VAL C O 1
ATOM 5418 N N . ALA C 1 189 ? 19.815 -36.442 28.777 1.00 18.07 163 ALA C N 1
ATOM 5419 C CA . ALA C 1 189 ? 19.606 -37.756 29.401 1.00 19.89 163 ALA C CA 1
ATOM 5420 C C . ALA C 1 189 ? 19.063 -38.789 28.395 1.00 18.51 163 ALA C C 1
ATOM 5421 O O . ALA C 1 189 ? 19.424 -39.949 28.484 1.00 19.50 163 ALA C O 1
ATOM 5423 N N . LYS C 1 190 ? 18.209 -38.379 27.461 1.00 16.08 164 LYS C N 1
ATOM 5424 C CA . LYS C 1 190 ? 17.733 -39.324 26.423 1.00 15.81 164 LYS C CA 1
ATOM 5425 C C . LYS C 1 190 ? 18.835 -39.680 25.431 1.00 16.45 164 LYS C C 1
ATOM 5426 O O . LYS C 1 190 ? 18.848 -40.773 24.880 1.00 16.97 164 LYS C O 1
ATOM 5432 N N . ALA C 1 191 ? 19.713 -38.733 25.126 1.00 18.41 165 ALA C N 1
ATOM 5433 C CA . ALA C 1 191 ? 20.816 -39.069 24.224 1.00 18.63 165 ALA C CA 1
ATOM 5434 C C . ALA C 1 191 ? 21.680 -40.152 24.906 1.00 18.56 165 ALA C C 1
ATOM 5435 O O . ALA C 1 191 ? 22.183 -41.095 24.268 1.00 18.04 165 ALA C O 1
ATOM 5437 N N . SER C 1 192 ? 21.933 -39.941 26.189 1.00 18.59 166 SER C N 1
ATOM 5438 C CA . SER C 1 192 ? 22.639 -40.906 27.024 1.00 18.53 166 SER C CA 1
ATOM 5439 C C . SER C 1 192 ? 21.905 -42.259 27.017 1.00 18.78 166 SER C C 1
ATOM 5440 O O . SER C 1 192 ? 22.493 -43.325 26.794 1.00 18.75 166 SER C O 1
ATOM 5443 N N . LEU C 1 193 ? 20.586 -42.211 27.235 1.00 17.82 167 LEU C N 1
ATOM 5444 C CA . LEU C 1 193 ? 19.783 -43.454 27.211 1.00 18.69 167 LEU C CA 1
ATOM 5445 C C . LEU C 1 193 ? 19.859 -44.190 25.857 1.00 17.72 167 LEU C C 1
ATOM 5446 O O . LEU C 1 193 ? 20.081 -45.398 25.799 1.00 18.90 167 LEU C O 1
ATOM 5451 N N . GLU C 1 194 ? 19.825 -43.449 24.759 1.00 16.13 168 GLU C N 1
ATOM 5452 C CA . GLU C 1 194 ? 19.833 -44.097 23.459 1.00 17.34 168 GLU C CA 1
ATOM 5453 C C . GLU C 1 194 ? 21.197 -44.732 23.192 1.00 17.91 168 GLU C C 1
ATOM 5454 O O . GLU C 1 194 ? 21.303 -45.807 22.577 1.00 18.47 168 GLU C O 1
ATOM 5460 N N . ALA C 1 195 ? 22.273 -44.066 23.608 1.00 17.49 169 ALA C N 1
ATOM 5461 C CA . ALA C 1 195 ? 23.570 -44.730 23.530 1.00 17.93 169 ALA C CA 1
ATOM 5462 C C . ALA C 1 195 ? 23.647 -45.952 24.449 1.00 21.50 169 ALA C C 1
ATOM 5463 O O . ALA C 1 195 ? 24.316 -46.945 24.135 1.00 19.11 169 ALA C O 1
ATOM 5465 N N . ASN C 1 196 ? 23.088 -45.819 25.646 1.00 20.97 170 ASN C N 1
ATOM 5466 C CA . ASN C 1 196 ? 23.039 -46.942 26.619 1.00 21.01 170 ASN C CA 1
ATOM 5467 C C . ASN C 1 196 ? 22.433 -48.193 25.944 1.00 20.23 170 ASN C C 1
ATOM 5468 O O . ASN C 1 196 ? 22.962 -49.308 26.004 1.00 20.59 170 ASN C O 1
ATOM 5473 N N . VAL C 1 197 ? 21.324 -47.988 25.252 1.00 20.79 171 VAL C N 1
ATOM 5474 C CA . VAL C 1 197 ? 20.667 -49.053 24.490 1.00 20.68 171 VAL C CA 1
ATOM 5475 C C . VAL C 1 197 ? 21.612 -49.734 23.479 1.00 22.17 171 VAL C C 1
ATOM 5476 O O . VAL C 1 197 ? 21.742 -50.984 23.442 1.00 20.30 171 VAL C O 1
ATOM 5480 N N . LYS C 1 198 ? 22.359 -48.930 22.713 1.00 18.73 172 LYS C N 1
ATOM 5481 C CA . LYS C 1 198 ? 23.345 -49.502 21.776 1.00 19.00 172 LYS C CA 1
ATOM 5482 C C . LYS C 1 198 ? 24.438 -50.296 22.507 1.00 18.81 172 LYS C C 1
ATOM 5483 O O . LYS C 1 198 ? 24.851 -51.365 22.042 1.00 18.39 172 LYS C O 1
ATOM 5489 N N . TYR C 1 199 ? 24.979 -49.752 23.596 1.00 17.83 173 TYR C N 1
ATOM 5490 C CA . TYR C 1 199 ? 26.086 -50.442 24.254 1.00 21.36 173 TYR C CA 1
ATOM 5491 C C . TYR C 1 199 ? 25.580 -51.726 24.916 1.00 21.16 173 TYR C C 1
ATOM 5492 O O . TYR C 1 199 ? 26.277 -52.752 24.924 1.00 21.59 173 TYR C O 1
ATOM 5501 N N . LEU C 1 200 ? 24.372 -51.668 25.472 1.00 20.85 174 LEU C N 1
ATOM 5502 C CA . LEU C 1 200 ? 23.799 -52.853 26.104 1.00 22.25 174 LEU C CA 1
ATOM 5503 C C . LEU C 1 200 ? 23.496 -53.881 25.012 1.00 20.67 174 LEU C C 1
ATOM 5504 O O . LEU C 1 200 ? 23.698 -55.083 25.208 1.00 23.29 174 LEU C O 1
ATOM 5509 N N . ALA C 1 201 ? 23.035 -53.410 23.859 1.00 19.18 175 ALA C N 1
ATOM 5510 C CA . ALA C 1 201 ? 22.778 -54.347 22.727 1.00 20.33 175 ALA C CA 1
ATOM 5511 C C . ALA C 1 201 ? 24.029 -55.134 22.363 1.00 21.98 175 ALA C C 1
ATOM 5512 O O . ALA C 1 201 ? 23.985 -56.367 22.163 1.00 21.56 175 ALA C O 1
ATOM 5514 N N . LEU C 1 202 ? 25.137 -54.407 22.212 1.00 21.61 176 LEU C N 1
ATOM 5515 C CA . LEU C 1 202 ? 26.417 -55.044 21.875 1.00 20.43 176 LEU C CA 1
ATOM 5516 C C . LEU C 1 202 ? 26.844 -56.034 22.986 1.00 24.77 176 LEU C C 1
ATOM 5517 O O . LEU C 1 202 ? 27.285 -57.172 22.710 1.00 25.19 176 LEU C O 1
ATOM 5522 N N . ASP C 1 203 ? 26.697 -55.629 24.249 1.00 23.05 177 ASP C N 1
ATOM 5523 C CA . ASP C 1 203 ? 27.209 -56.439 25.359 1.00 24.93 177 ASP C CA 1
ATOM 5524 C C . ASP C 1 203 ? 26.385 -57.727 25.545 1.00 25.11 177 ASP C C 1
ATOM 5525 O O . ASP C 1 203 ? 26.933 -58.835 25.722 1.00 25.17 177 ASP C O 1
ATOM 5530 N N . LEU C 1 204 ? 25.066 -57.574 25.456 1.00 25.11 178 LEU C N 1
ATOM 5531 C CA . LEU C 1 204 ? 24.119 -58.632 25.826 1.00 24.66 178 LEU C CA 1
ATOM 5532 C C . LEU C 1 204 ? 23.667 -59.459 24.615 1.00 23.89 178 LEU C C 1
ATOM 5533 O O . LEU C 1 204 ? 23.054 -60.516 24.777 1.00 23.35 178 LEU C O 1
ATOM 5538 N N . GLY C 1 205 ? 23.994 -58.991 23.406 1.00 24.53 179 GLY C N 1
ATOM 5539 C CA . GLY C 1 205 ? 23.705 -59.751 22.185 1.00 24.90 179 GLY C CA 1
ATOM 5540 C C . GLY C 1 205 ? 24.172 -61.210 22.184 1.00 28.01 179 GLY C C 1
ATOM 5541 O O . GLY C 1 205 ? 23.418 -62.107 21.798 1.00 28.78 179 GLY C O 1
ATOM 5542 N N . PRO C 1 206 ? 25.397 -61.468 22.645 1.00 28.71 180 PRO C N 1
ATOM 5543 C CA . PRO C 1 206 ? 25.879 -62.861 22.702 1.00 31.13 180 PRO C CA 1
ATOM 5544 C C . PRO C 1 206 ? 25.086 -63.722 23.684 1.00 34.20 180 PRO C C 1
ATOM 5545 O O . PRO C 1 206 ? 25.074 -64.943 23.567 1.00 35.38 180 PRO C O 1
ATOM 5549 N N . ASP C 1 207 ? 24.376 -63.076 24.608 1.00 32.54 181 ASP C N 1
ATOM 5550 C CA . ASP C 1 207 ? 23.484 -63.779 25.532 1.00 33.82 181 ASP C CA 1
ATOM 5551 C C . ASP C 1 207 ? 22.080 -63.969 24.983 1.00 31.76 181 ASP C C 1
ATOM 5552 O O . ASP C 1 207 ? 21.181 -64.365 25.723 1.00 31.48 181 ASP C O 1
ATOM 5557 N N . ASN C 1 208 ? 21.892 -63.678 23.694 1.00 31.60 182 ASN C N 1
ATOM 5558 C CA . ASN C 1 208 ? 20.553 -63.622 23.085 1.00 30.65 182 ASN C CA 1
ATOM 5559 C C . ASN C 1 208 ? 19.581 -62.641 23.789 1.00 29.98 182 ASN C C 1
ATOM 5560 O O . ASN C 1 208 ? 18.377 -62.902 23.849 1.00 28.69 182 ASN C O 1
ATOM 5565 N N . ILE C 1 209 ? 20.094 -61.529 24.307 1.00 26.17 183 ILE C N 1
ATOM 5566 C CA . ILE C 1 209 ? 19.211 -60.506 24.877 1.00 23.05 183 ILE C CA 1
ATOM 5567 C C . ILE C 1 209 ? 19.243 -59.313 23.956 1.00 23.10 183 ILE C C 1
ATOM 5568 O O . ILE C 1 209 ? 20.317 -58.721 23.747 1.00 22.87 183 ILE C O 1
ATOM 5573 N N . ARG C 1 210 ? 18.084 -58.978 23.400 1.00 21.06 184 ARG C N 1
ATOM 5574 C CA . ARG C 1 210 ? 17.980 -57.792 22.523 1.00 19.72 184 ARG C CA 1
ATOM 5575 C C . ARG C 1 210 ? 17.638 -56.571 23.362 1.00 22.26 184 ARG C C 1
ATOM 5576 O O . ARG C 1 210 ? 16.983 -56.718 24.425 1.00 20.73 184 ARG C O 1
ATOM 5584 N N . VAL C 1 211 ? 18.171 -55.408 22.950 1.00 18.95 185 VAL C N 1
ATOM 5585 C CA . VAL C 1 211 ? 17.930 -54.140 23.699 1.00 19.62 185 VAL C CA 1
ATOM 5586 C C . VAL C 1 211 ? 17.594 -53.085 22.654 1.00 20.46 185 VAL C C 1
ATOM 5587 O O . VAL C 1 211 ? 18.377 -52.858 21.707 1.00 19.81 185 VAL C O 1
ATOM 5591 N N . ASN C 1 212 ? 16.439 -52.456 22.805 1.00 18.07 186 ASN C N 1
ATOM 5592 C CA . ASN C 1 212 ? 15.942 -51.515 21.819 1.00 16.86 186 ASN C CA 1
ATOM 5593 C C . ASN C 1 212 ? 15.231 -50.364 22.538 1.00 19.00 186 ASN C C 1
ATOM 5594 O O . ASN C 1 212 ? 14.963 -50.456 23.724 1.00 19.33 186 ASN C O 1
ATOM 5599 N N . ALA C 1 213 ? 14.923 -49.299 21.807 1.00 18.42 187 ALA C N 1
ATOM 5600 C CA . ALA C 1 213 ? 14.160 -48.166 22.347 1.00 18.36 187 ALA C CA 1
ATOM 5601 C C . ALA C 1 213 ? 12.976 -47.864 21.460 1.00 18.96 187 ALA C C 1
ATOM 5602 O O . ALA C 1 213 ? 13.046 -48.138 20.249 1.00 19.73 187 ALA C O 1
ATOM 5604 N N . ILE C 1 214 ? 11.903 -47.317 22.047 1.00 17.92 188 ILE C N 1
ATOM 5605 C CA . ILE C 1 214 ? 10.807 -46.708 21.301 1.00 18.04 188 ILE C CA 1
ATOM 5606 C C . ILE C 1 214 ? 10.872 -45.203 21.568 1.00 19.74 188 ILE C C 1
ATOM 5607 O O . ILE C 1 214 ? 10.908 -44.771 22.735 1.00 19.07 188 ILE C O 1
ATOM 5612 N N . SER C 1 215 ? 10.951 -44.423 20.491 1.00 17.43 189 SER C N 1
ATOM 5613 C CA . SER C 1 215 ? 10.922 -43.000 20.634 1.00 16.40 189 SER C CA 1
ATOM 5614 C C . SER C 1 215 ? 9.491 -42.587 20.427 1.00 18.00 189 SER C C 1
ATOM 5615 O O . SER C 1 215 ? 9.001 -42.533 19.287 1.00 18.19 189 SER C O 1
ATOM 5618 N N . ALA C 1 216 ? 8.796 -42.329 21.527 1.00 16.57 190 ALA C N 1
ATOM 5619 C CA . ALA C 1 216 ? 7.384 -41.989 21.466 1.00 16.85 190 ALA C CA 1
ATOM 5620 C C . ALA C 1 216 ? 7.223 -40.518 21.124 1.00 18.07 190 ALA C C 1
ATOM 5621 O O . ALA C 1 216 ? 8.004 -39.678 21.585 1.00 17.58 190 ALA C O 1
ATOM 5623 N N . GLY C 1 217 ? 6.216 -40.221 20.300 1.00 17.60 191 GLY C N 1
ATOM 5624 C CA . GLY C 1 217 ? 5.714 -38.845 20.126 1.00 17.69 191 GLY C CA 1
ATOM 5625 C C . GLY C 1 217 ? 5.132 -38.320 21.447 1.00 20.47 191 GLY C C 1
ATOM 5626 O O . GLY C 1 217 ? 4.939 -39.074 22.420 1.00 19.92 191 GLY C O 1
ATOM 5627 N N . PRO C 1 218 ? 4.820 -37.007 21.495 1.00 20.14 192 PRO C N 1
ATOM 5628 C CA . PRO C 1 218 ? 4.307 -36.432 22.745 1.00 18.95 192 PRO C CA 1
ATOM 5629 C C . PRO C 1 218 ? 2.941 -37.028 23.072 1.00 19.28 192 PRO C C 1
ATOM 5630 O O . PRO C 1 218 ? 2.059 -37.167 22.193 1.00 20.68 192 PRO C O 1
ATOM 5634 N N . ILE C 1 219 ? 2.767 -37.305 24.360 1.00 18.83 193 ILE C N 1
ATOM 5635 C CA . ILE C 1 219 ? 1.532 -37.889 24.875 1.00 19.99 193 ILE C CA 1
ATOM 5636 C C . ILE C 1 219 ? 1.205 -37.234 26.224 1.00 21.35 193 ILE C C 1
ATOM 5637 O O . ILE C 1 219 ? 2.105 -37.061 27.057 1.00 19.76 193 ILE C O 1
ATOM 5642 N N . ARG C 1 220 ? -0.066 -36.949 26.477 1.00 21.40 194 ARG C N 1
ATOM 5643 C CA A ARG C 1 220 ? -0.435 -36.271 27.713 0.50 22.74 194 ARG C CA 1
ATOM 5644 C CA B ARG C 1 220 ? -0.494 -36.269 27.703 0.50 23.48 194 ARG C CA 1
ATOM 5645 C C . ARG C 1 220 ? -0.373 -37.254 28.880 1.00 23.86 194 ARG C C 1
ATOM 5646 O O . ARG C 1 220 ? -1.207 -38.162 29.019 1.00 26.49 194 ARG C O 1
ATOM 5661 N N . THR C 1 221 ? 0.630 -37.069 29.736 1.00 22.42 195 THR C N 1
ATOM 5662 C CA . THR C 1 221 ? 0.877 -37.945 30.902 1.00 24.10 195 THR C CA 1
ATOM 5663 C C . THR C 1 221 ? 1.223 -37.027 32.073 1.00 22.65 195 THR C C 1
ATOM 5664 O O . THR C 1 221 ? 1.469 -35.840 31.900 1.00 21.13 195 THR C O 1
ATOM 5668 N N . LEU C 1 222 ? 1.387 -37.593 33.253 1.00 24.60 196 LEU C N 1
ATOM 5669 C CA . LEU C 1 222 ? 1.736 -36.773 34.404 1.00 25.16 196 LEU C CA 1
ATOM 5670 C C . LEU C 1 222 ? 3.116 -36.135 34.214 1.00 22.78 196 LEU C C 1
ATOM 5671 O O . LEU C 1 222 ? 3.327 -34.981 34.597 1.00 24.07 196 LEU C O 1
ATOM 5676 N N . SER C 1 223 ? 4.036 -36.859 33.592 1.00 21.69 197 SER C N 1
ATOM 5677 C CA . SER C 1 223 ? 5.392 -36.318 33.450 1.00 21.53 197 SER C CA 1
ATOM 5678 C C . SER C 1 223 ? 5.416 -35.213 32.380 1.00 23.56 197 SER C C 1
ATOM 5679 O O . SER C 1 223 ? 6.228 -34.297 32.474 1.00 24.30 197 SER C O 1
ATOM 5682 N N . ALA C 1 224 ? 4.497 -35.246 31.411 1.00 21.70 198 ALA C N 1
ATOM 5683 C CA . ALA C 1 224 ? 4.440 -34.192 30.363 1.00 23.72 198 ALA C CA 1
ATOM 5684 C C . ALA C 1 224 ? 4.101 -32.814 30.944 1.00 25.77 198 ALA C C 1
ATOM 5685 O O . ALA C 1 224 ? 4.475 -31.764 30.369 1.00 25.75 198 ALA C O 1
ATOM 5687 N N . LYS C 1 225 ? 3.462 -32.816 32.113 1.00 28.88 199 LYS C N 1
ATOM 5688 C CA . LYS C 1 225 ? 3.008 -31.584 32.758 1.00 33.93 199 LYS C CA 1
ATOM 5689 C C . LYS C 1 225 ? 4.234 -30.785 33.162 1.00 36.12 199 LYS C C 1
ATOM 5690 O O . LYS C 1 225 ? 4.183 -29.553 33.272 1.00 41.75 199 LYS C O 1
ATOM 5696 N N . GLY C 1 226 ? 5.365 -31.471 33.291 1.00 34.53 200 GLY C N 1
ATOM 5697 C CA . GLY C 1 226 ? 6.603 -30.786 33.600 1.00 35.92 200 GLY C CA 1
ATOM 5698 C C . GLY C 1 226 ? 7.357 -30.188 32.420 1.00 36.05 200 GLY C C 1
ATOM 5699 O O . GLY C 1 226 ? 8.259 -29.379 32.640 1.00 37.55 200 GLY C O 1
ATOM 5700 N N . VAL C 1 227 ? 7.039 -30.568 31.183 1.00 29.31 201 VAL C N 1
ATOM 5701 C CA . VAL C 1 227 ? 7.802 -30.067 30.045 1.00 27.59 201 VAL C CA 1
ATOM 5702 C C . VAL C 1 227 ? 7.252 -28.715 29.568 1.00 29.79 201 VAL C C 1
ATOM 5703 O O . VAL C 1 227 ? 6.111 -28.646 29.116 1.00 29.09 201 VAL C O 1
ATOM 5707 N N . GLY C 1 228 ? 8.040 -27.647 29.604 1.00 29.16 202 GLY C N 1
ATOM 5708 C CA . GLY C 1 228 ? 7.522 -26.361 29.115 1.00 33.10 202 GLY C CA 1
ATOM 5709 C C . GLY C 1 228 ? 6.979 -26.467 27.691 1.00 33.46 202 GLY C C 1
ATOM 5710 O O . GLY C 1 228 ? 7.531 -27.198 26.861 1.00 29.22 202 GLY C O 1
ATOM 5711 N N . GLY C 1 229 ? 5.904 -25.742 27.381 1.00 33.42 203 GLY C N 1
ATOM 5712 C CA . GLY C 1 229 ? 5.407 -25.654 26.006 1.00 33.30 203 GLY C CA 1
ATOM 5713 C C . GLY C 1 229 ? 4.846 -26.925 25.435 1.00 32.87 203 GLY C C 1
ATOM 5714 O O . GLY C 1 229 ? 4.719 -27.060 24.203 1.00 29.39 203 GLY C O 1
ATOM 5715 N N . PHE C 1 230 ? 4.543 -27.887 26.315 1.00 30.93 204 PHE C N 1
ATOM 5716 C CA . PHE C 1 230 ? 4.030 -29.164 25.860 1.00 29.14 204 PHE C CA 1
ATOM 5717 C C . PHE C 1 230 ? 2.837 -29.041 24.917 1.00 29.46 204 PHE C C 1
ATOM 5718 O O . PHE C 1 230 ? 2.789 -29.787 23.932 1.00 28.41 204 PHE C O 1
ATOM 5726 N N . ASN C 1 231 ? 1.875 -28.170 25.207 1.00 30.73 205 ASN C N 1
ATOM 5727 C CA . ASN C 1 231 ? 0.732 -28.014 24.304 1.00 33.34 205 ASN C CA 1
ATOM 5728 C C . ASN C 1 231 ? 1.120 -27.588 22.899 1.00 32.59 205 ASN C C 1
ATOM 5729 O O . ASN C 1 231 ? 0.500 -28.018 21.926 1.00 32.61 205 ASN C O 1
ATOM 5734 N N . THR C 1 232 ? 2.150 -26.756 22.765 1.00 32.59 206 THR C N 1
ATOM 5735 C CA . THR C 1 232 ? 2.568 -26.381 21.423 1.00 32.10 206 THR C CA 1
ATOM 5736 C C . THR C 1 232 ? 3.331 -27.520 20.733 1.00 30.75 206 THR C C 1
ATOM 5737 O O . THR C 1 232 ? 3.270 -27.645 19.514 1.00 26.42 206 THR C O 1
ATOM 5741 N N . ILE C 1 233 ? 3.925 -28.430 21.514 1.00 28.55 207 ILE C N 1
ATOM 5742 C CA . ILE C 1 233 ? 4.591 -29.573 20.915 1.00 27.76 207 ILE C CA 1
ATOM 5743 C C . ILE C 1 233 ? 3.515 -30.472 20.308 1.00 26.50 207 ILE C C 1
ATOM 5744 O O . ILE C 1 233 ? 3.688 -30.971 19.198 1.00 25.32 207 ILE C O 1
ATOM 5749 N N . LEU C 1 234 ? 2.446 -30.733 21.054 1.00 25.80 208 LEU C N 1
ATOM 5750 C CA . LEU C 1 234 ? 1.381 -31.577 20.530 1.00 25.96 208 LEU C CA 1
ATOM 5751 C C . LEU C 1 234 ? 0.776 -31.015 19.255 1.00 26.49 208 LEU C C 1
ATOM 5752 O O . LEU C 1 234 ? 0.450 -31.755 18.316 1.00 26.50 208 LEU C O 1
ATOM 5757 N N . LYS C 1 235 ? 0.474 -29.722 19.275 1.00 26.65 209 LYS C N 1
ATOM 5758 C CA . LYS C 1 235 ? -0.147 -29.058 18.127 1.00 28.03 209 LYS C CA 1
ATOM 5759 C C . LYS C 1 235 ? 0.746 -29.144 16.889 1.00 29.54 209 LYS C C 1
ATOM 5760 O O . LYS C 1 235 ? 0.269 -29.296 15.758 1.00 29.69 209 LYS C O 1
ATOM 5766 N N . GLU C 1 236 ? 2.056 -29.104 17.076 1.00 26.67 210 GLU C N 1
ATOM 5767 C CA . GLU C 1 236 ? 2.910 -29.080 15.896 1.00 28.90 210 GLU C CA 1
ATOM 5768 C C . GLU C 1 236 ? 2.879 -30.467 15.233 1.00 26.10 210 GLU C C 1
ATOM 5769 O O . GLU C 1 236 ? 3.004 -30.559 14.016 1.00 25.74 210 GLU C O 1
ATOM 5775 N N . ILE C 1 237 ? 2.716 -31.526 16.025 1.00 22.17 211 ILE C N 1
ATOM 5776 C CA . ILE C 1 237 ? 2.636 -32.872 15.447 1.00 23.32 211 ILE C CA 1
ATOM 5777 C C . ILE C 1 237 ? 1.384 -32.949 14.576 1.00 23.25 211 ILE 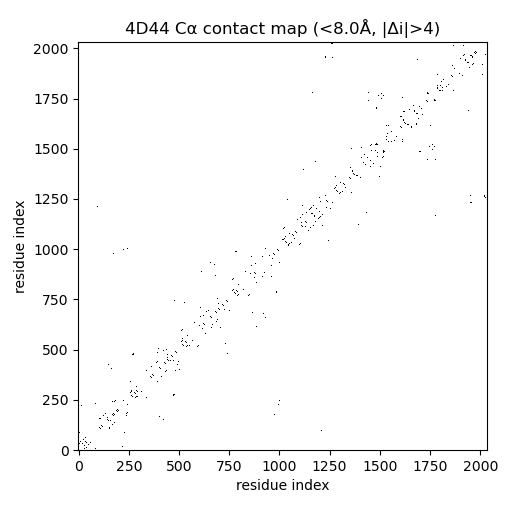C C 1
ATOM 5778 O O . ILE C 1 237 ? 1.440 -33.510 13.491 1.00 23.04 211 ILE C O 1
ATOM 5783 N N . GLU C 1 238 ? 0.234 -32.471 15.054 1.00 24.46 212 GLU C N 1
ATOM 5784 C CA . GLU C 1 238 ? -0.989 -32.585 14.240 1.00 24.68 212 GLU C CA 1
ATOM 5785 C C . GLU C 1 238 ? -0.816 -31.810 12.970 1.00 25.70 212 GLU C C 1
ATOM 5786 O O . GLU C 1 238 ? -1.350 -32.201 11.925 1.00 25.54 212 GLU C O 1
ATOM 5792 N N . GLU C 1 239 ? -0.163 -30.655 13.062 1.00 26.11 213 GLU C N 1
ATOM 5793 C CA . GLU C 1 239 ? 0.008 -29.798 11.905 1.00 27.88 213 GLU C CA 1
ATOM 5794 C C . GLU C 1 239 ? 1.034 -30.282 10.888 1.00 27.82 213 GLU C C 1
ATOM 5795 O O . GLU C 1 239 ? 0.859 -30.066 9.676 1.00 28.69 213 GLU C O 1
ATOM 5801 N N . ARG C 1 240 ? 2.130 -30.873 11.365 1.00 22.84 214 ARG C N 1
ATOM 5802 C CA . ARG C 1 240 ? 3.309 -31.066 10.511 1.00 22.88 214 ARG C CA 1
ATOM 5803 C C . ARG C 1 240 ? 3.697 -32.545 10.320 1.00 22.72 214 ARG C C 1
ATOM 5804 O O . ARG C 1 240 ? 4.392 -32.897 9.364 1.00 24.29 214 ARG C O 1
ATOM 5812 N N . ALA C 1 241 ? 3.355 -33.408 11.254 1.00 18.95 215 ALA C N 1
ATOM 5813 C CA . ALA C 1 241 ? 3.825 -34.810 11.085 1.00 18.08 215 ALA C CA 1
ATOM 5814 C C . ALA C 1 241 ? 3.103 -35.506 9.922 1.00 19.22 215 ALA C C 1
ATOM 5815 O O . ALA C 1 241 ? 1.954 -35.178 9.647 1.00 18.62 215 ALA C O 1
ATOM 5817 N N . PRO C 1 242 ? 3.757 -36.481 9.239 1.00 17.81 216 PRO C N 1
ATOM 5818 C CA . PRO C 1 242 ? 3.152 -37.122 8.084 1.00 19.17 216 PRO C CA 1
ATOM 5819 C C . PRO C 1 242 ? 1.688 -37.588 8.347 1.00 18.12 216 PRO C C 1
ATOM 5820 O O . PRO C 1 242 ? 0.812 -37.406 7.489 1.00 21.34 216 PRO C O 1
ATOM 5824 N N . LEU C 1 243 ? 1.421 -38.224 9.492 1.00 17.72 217 LEU C N 1
ATOM 5825 C CA . LEU C 1 243 ? 0.052 -38.707 9.758 1.00 18.41 217 LEU C CA 1
ATOM 5826 C C . LEU C 1 243 ? -0.881 -37.594 10.199 1.00 20.16 217 LEU C C 1
ATOM 5827 O O . LEU C 1 243 ? -2.086 -37.824 10.289 1.00 20.49 217 LEU C O 1
ATOM 5832 N N . LYS C 1 244 ? -0.349 -36.408 10.485 1.00 18.73 218 LYS C N 1
ATOM 5833 C CA . LYS C 1 244 ? -1.228 -35.300 10.912 1.00 20.31 218 LYS C CA 1
ATOM 5834 C C . LYS C 1 244 ? -2.115 -35.614 12.099 1.00 21.54 218 LYS C C 1
ATOM 5835 O O . LYS C 1 244 ? -3.283 -35.209 12.141 1.00 21.34 218 LYS C O 1
ATOM 5841 N N . ARG C 1 245 ? -1.573 -36.324 13.077 1.00 19.49 219 ARG C N 1
ATOM 5842 C CA . ARG C 1 245 ? -2.348 -36.660 14.265 1.00 22.84 219 ARG C CA 1
ATOM 5843 C C . ARG C 1 245 ? -1.317 -37.073 15.291 1.00 22.18 219 ARG C C 1
ATOM 5844 O O . ARG C 1 245 ? -0.161 -37.452 14.943 1.00 19.51 219 ARG C O 1
ATOM 5852 N N . ASN C 1 246 ? -1.733 -37.000 16.549 1.00 22.27 220 ASN C N 1
ATOM 5853 C CA . ASN C 1 246 ? -0.862 -37.441 17.633 1.00 22.11 220 ASN C CA 1
ATOM 5854 C C . ASN C 1 246 ? -1.034 -38.944 17.909 1.00 24.99 220 ASN C C 1
ATOM 5855 O O . ASN C 1 246 ? -1.984 -39.548 17.430 1.00 24.70 220 ASN C O 1
ATOM 5860 N N . VAL C 1 247 ? -0.043 -39.564 18.544 1.00 21.74 221 VAL C N 1
ATOM 5861 C CA . VAL C 1 247 ? -0.113 -40.984 18.840 1.00 20.45 221 VAL C CA 1
ATOM 5862 C C . VAL C 1 247 ? -0.626 -41.176 20.263 1.00 23.42 221 VAL C C 1
ATOM 5863 O O . VAL C 1 247 ? -0.832 -40.206 20.993 1.00 23.28 221 VAL C O 1
ATOM 5867 N N . ASP C 1 248 ? -0.909 -42.423 20.642 1.00 23.20 222 ASP C N 1
ATOM 5868 C CA . ASP C 1 248 ? -1.307 -42.656 22.009 1.00 22.60 222 ASP C CA 1
ATOM 5869 C C . ASP C 1 248 ? -0.575 -43.813 22.640 1.00 22.06 222 ASP C C 1
ATOM 5870 O O . ASP C 1 248 ? 0.308 -44.445 22.002 1.00 21.32 222 ASP C O 1
ATOM 5875 N N . GLN C 1 249 ? -0.866 -44.024 23.925 1.00 22.10 223 GLN C N 1
ATOM 5876 C CA . GLN C 1 249 ? -0.059 -44.958 24.727 1.00 20.88 223 GLN C CA 1
ATOM 5877 C C . GLN C 1 249 ? -0.195 -46.356 24.146 1.00 22.85 223 GLN C C 1
ATOM 5878 O O . GLN C 1 249 ? 0.720 -47.170 24.212 1.00 21.24 223 GLN C O 1
ATOM 5884 N N . VAL C 1 250 ? -1.401 -46.716 23.720 1.00 21.48 224 VAL C N 1
ATOM 5885 C CA . VAL C 1 250 ? -1.593 -48.061 23.157 1.00 22.62 224 VAL C CA 1
ATOM 5886 C C . VAL C 1 250 ? -0.805 -48.291 21.871 1.00 22.94 224 VAL C C 1
ATOM 5887 O O . VAL C 1 250 ? -0.266 -49.392 21.620 1.00 20.77 224 VAL C O 1
ATOM 5891 N N . GLU C 1 251 ? -0.588 -47.219 21.101 1.00 20.84 225 GLU C N 1
ATOM 5892 C CA . GLU C 1 251 ? 0.260 -47.398 19.919 1.00 23.83 225 GLU C CA 1
ATOM 5893 C C . GLU C 1 251 ? 1.697 -47.696 20.296 1.00 23.59 225 GLU C C 1
ATOM 5894 O O . GLU C 1 251 ? 2.373 -48.485 19.609 1.00 23.65 225 GLU C O 1
ATOM 5900 N N . VAL C 1 252 ? 2.195 -47.030 21.346 1.00 20.86 226 VAL C N 1
ATOM 5901 C CA . VAL C 1 252 ? 3.509 -47.380 21.881 1.00 19.72 226 VAL C CA 1
ATOM 5902 C C . VAL C 1 252 ? 3.505 -48.833 22.365 1.00 20.75 226 VAL C C 1
ATOM 5903 O O . VAL C 1 252 ? 4.372 -49.627 21.991 1.00 21.55 226 VAL C O 1
ATOM 5907 N N . GLY C 1 253 ? 2.448 -49.231 23.062 1.00 20.73 227 GLY C N 1
ATOM 5908 C CA . GLY C 1 253 ? 2.329 -50.645 23.478 1.00 21.43 227 GLY C CA 1
ATOM 5909 C C . GLY C 1 253 ? 2.352 -51.677 22.347 1.00 21.29 227 GLY C C 1
ATOM 5910 O O . GLY C 1 253 ? 2.901 -52.765 22.524 1.00 22.70 227 GLY C O 1
ATOM 5911 N N . LYS C 1 254 ? 1.720 -51.365 21.220 1.00 19.21 228 LYS C N 1
ATOM 5912 C CA . LYS C 1 254 ? 1.729 -52.296 20.083 1.00 21.04 228 LYS C CA 1
ATOM 5913 C C . LYS C 1 254 ? 3.153 -52.447 19.542 1.00 21.77 228 LYS C C 1
ATOM 5914 O O . LYS C 1 254 ? 3.561 -53.554 19.260 1.00 21.93 228 LYS C O 1
ATOM 5920 N N . THR C 1 255 ? 3.880 -51.352 19.372 1.00 19.26 229 THR C N 1
ATOM 5921 C CA . THR C 1 255 ? 5.309 -51.494 19.015 1.00 20.29 229 THR C CA 1
ATOM 5922 C C . THR C 1 255 ? 6.139 -52.213 20.124 1.00 21.28 229 THR C C 1
ATOM 5923 O O . THR C 1 255 ? 7.030 -53.005 19.816 1.00 20.42 229 THR C O 1
ATOM 5927 N N . ALA C 1 256 ? 5.824 -52.001 21.399 1.00 19.84 230 ALA C N 1
ATOM 5928 C CA . ALA C 1 256 ? 6.515 -52.737 22.455 1.00 20.67 230 ALA C CA 1
ATOM 5929 C C . ALA C 1 256 ? 6.237 -54.235 22.322 1.00 22.46 230 ALA C C 1
ATOM 5930 O O . ALA C 1 256 ? 7.137 -55.051 22.498 1.00 22.15 230 ALA C O 1
ATOM 5932 N N . ALA C 1 257 ? 5.007 -54.624 21.984 1.00 22.98 231 ALA C N 1
ATOM 5933 C CA . ALA C 1 257 ? 4.692 -56.045 21.839 1.00 22.93 231 ALA C CA 1
ATOM 5934 C C . ALA C 1 257 ? 5.535 -56.621 20.711 1.00 24.00 231 ALA C C 1
ATOM 5935 O O . ALA C 1 257 ? 6.034 -57.737 20.806 1.00 24.39 231 ALA C O 1
ATOM 5937 N N . TYR C 1 258 ? 5.698 -55.855 19.634 1.00 22.21 232 TYR C N 1
ATOM 5938 C CA . TYR C 1 258 ? 6.559 -56.337 18.567 1.00 21.41 232 TYR C CA 1
ATOM 5939 C C . TYR C 1 258 ? 8.009 -56.528 19.068 1.00 23.16 232 TYR C C 1
ATOM 5940 O O . TYR C 1 258 ? 8.620 -57.581 18.845 1.00 23.61 232 TYR C O 1
ATOM 5949 N N . LEU C 1 259 ? 8.571 -55.497 19.705 1.00 20.79 233 LEU C N 1
ATOM 5950 C CA . LEU C 1 259 ? 9.963 -55.550 20.159 1.00 21.40 233 LEU C CA 1
ATOM 5951 C C . LEU C 1 259 ? 10.172 -56.609 21.258 1.00 22.61 233 LEU C C 1
ATOM 5952 O O . LEU C 1 259 ? 11.241 -57.202 21.379 1.00 24.75 233 LEU C O 1
ATOM 5957 N N . LEU C 1 260 ? 9.185 -56.792 22.118 1.00 22.68 234 LEU C N 1
ATOM 5958 C CA . LEU C 1 260 ? 9.343 -57.784 23.200 1.00 23.82 234 LEU C CA 1
ATOM 5959 C C . LEU C 1 260 ? 9.113 -59.212 22.741 1.00 26.91 234 LEU C C 1
ATOM 5960 O O . LEU C 1 260 ? 9.331 -60.134 23.522 1.00 29.86 234 LEU C O 1
ATOM 5965 N N . SER C 1 261 ? 8.621 -59.401 21.517 1.00 26.46 235 SER C N 1
ATOM 5966 C CA . SER C 1 261 ? 8.289 -60.722 21.004 1.00 27.72 235 SER C CA 1
ATOM 5967 C C . SER C 1 261 ? 9.299 -61.255 19.993 1.00 28.53 235 SER C C 1
ATOM 5968 O O . SER C 1 261 ? 10.247 -60.540 19.583 1.00 27.37 235 SER C O 1
ATOM 5971 N N . ASP C 1 262 ? 9.100 -62.524 19.617 1.00 28.16 236 ASP C N 1
ATOM 5972 C CA . ASP C 1 262 ? 9.870 -63.144 18.562 1.00 28.92 236 ASP C CA 1
ATOM 5973 C C . ASP C 1 262 ? 9.665 -62.451 17.221 1.00 28.14 236 ASP C C 1
ATOM 5974 O O . ASP C 1 262 ? 10.474 -62.679 16.324 1.00 25.79 236 ASP C O 1
ATOM 5979 N N . LEU C 1 263 ? 8.643 -61.606 17.059 1.00 23.85 237 LEU C N 1
ATOM 5980 C CA . LEU C 1 263 ? 8.475 -60.987 15.755 1.00 27.10 237 LEU C CA 1
ATOM 5981 C C . LEU C 1 263 ? 9.676 -60.109 15.405 1.00 26.91 237 LEU C C 1
ATOM 5982 O O . LEU C 1 263 ? 9.997 -59.884 14.224 1.00 30.85 237 LEU C O 1
ATOM 5987 N N . SER C 1 264 ? 10.383 -59.633 16.424 1.00 23.15 238 SER C N 1
ATOM 5988 C CA . SER C 1 264 ? 11.483 -58.719 16.138 1.00 23.13 238 SER C CA 1
ATOM 5989 C C . SER C 1 264 ? 12.817 -59.427 16.342 1.00 22.41 238 SER C C 1
ATOM 5990 O O . SER C 1 264 ? 13.788 -58.790 16.739 1.00 24.42 238 SER C O 1
ATOM 5993 N N A SER C 1 265 ? 12.868 -60.733 16.085 0.50 24.88 239 SER C N 1
ATOM 5994 N N B SER C 1 265 ? 12.924 -60.735 16.103 0.50 23.71 239 SER C N 1
ATOM 5995 C CA A SER C 1 265 ? 14.163 -61.388 16.189 0.50 24.78 239 SER C CA 1
ATOM 5996 C CA B SER C 1 265 ? 14.122 -61.451 16.591 0.50 22.29 239 SER C CA 1
ATOM 5997 C C A SER C 1 265 ? 15.079 -60.783 15.123 0.50 23.63 239 SER C C 1
ATOM 5998 C C B SER C 1 265 ? 15.474 -60.979 16.007 0.50 20.73 239 SER C C 1
ATOM 5999 O O A SER C 1 265 ? 14.631 -60.307 14.071 0.50 24.22 239 SER C O 1
ATOM 6000 O O B SER C 1 265 ? 16.533 -61.229 16.599 0.50 22.64 239 SER C O 1
ATOM 6005 N N A GLY C 1 266 ? 16.363 -60.708 15.432 0.50 23.60 240 GLY C N 1
ATOM 6006 N N B GLY C 1 266 ? 15.468 -60.419 14.801 0.50 19.96 240 GLY C N 1
ATOM 6007 C CA A GLY C 1 266 ? 17.280 -60.022 14.533 0.50 20.78 240 GLY C CA 1
ATOM 6008 C CA B GLY C 1 266 ? 16.713 -59.971 14.174 0.50 19.55 240 GLY C CA 1
ATOM 6009 C C A GLY C 1 266 ? 17.289 -58.504 14.699 0.50 21.38 240 GLY C C 1
ATOM 6010 C C B GLY C 1 266 ? 17.069 -58.523 14.512 0.50 20.29 240 GLY C C 1
ATOM 6011 O O A GLY C 1 266 ? 18.154 -57.855 14.118 0.50 21.60 240 GLY C O 1
ATOM 6012 O O B GLY C 1 266 ? 18.045 -58.005 13.973 0.50 20.54 240 GLY C O 1
ATOM 6013 N N . VAL C 1 267 ? 16.377 -57.927 15.489 1.00 19.38 241 VAL C N 1
ATOM 6014 C CA . VAL C 1 267 ? 16.389 -56.455 15.695 1.00 18.07 241 VAL C CA 1
ATOM 6015 C C . VAL C 1 267 ? 16.955 -56.113 17.074 1.00 19.86 241 VAL C C 1
ATOM 6016 O O . VAL C 1 267 ? 16.334 -56.416 18.099 1.00 20.75 241 VAL C O 1
ATOM 6020 N N . THR C 1 268 ? 18.102 -55.447 17.124 1.00 18.86 242 THR C N 1
ATOM 6021 C CA . THR C 1 268 ? 18.635 -55.035 18.414 1.00 19.04 242 THR C CA 1
ATOM 6022 C C . THR C 1 268 ? 19.460 -53.763 18.205 1.00 20.57 242 THR C C 1
ATOM 6023 O O . THR C 1 268 ? 19.929 -53.489 17.088 1.00 20.72 242 THR C O 1
ATOM 6027 N N . GLY C 1 269 ? 19.610 -52.958 19.254 1.00 19.91 243 GLY C N 1
ATOM 6028 C CA . GLY C 1 269 ? 20.286 -51.689 19.091 1.00 19.82 243 GLY C CA 1
ATOM 6029 C C . GLY C 1 269 ? 19.512 -50.620 18.295 1.00 20.98 243 GLY C C 1
ATOM 6030 O O . GLY C 1 269 ? 20.106 -49.649 17.840 1.00 21.04 243 GLY C O 1
ATOM 6031 N N . GLU C 1 270 ? 18.206 -50.804 18.138 1.00 19.30 244 GLU C N 1
ATOM 6032 C CA . GLU C 1 270 ? 17.392 -50.031 17.211 1.00 18.91 244 GLU C CA 1
ATOM 6033 C C . GLU C 1 270 ? 16.521 -49.061 18.009 1.00 19.63 244 GLU C C 1
ATOM 6034 O O . GLU C 1 270 ? 16.235 -49.273 19.192 1.00 17.97 244 GLU C O 1
ATOM 6040 N N . ASN C 1 271 ? 16.100 -47.976 17.372 1.00 17.62 245 ASN C N 1
ATOM 6041 C CA . ASN C 1 271 ? 15.196 -47.012 18.049 1.00 16.87 245 ASN C CA 1
ATOM 6042 C C . ASN C 1 271 ? 14.042 -46.813 17.091 1.00 20.38 245 ASN C C 1
ATOM 6043 O O . ASN C 1 271 ? 14.270 -46.280 15.986 1.00 20.24 245 ASN C O 1
ATOM 6048 N N . ILE C 1 272 ? 12.846 -47.293 17.435 1.00 16.99 246 ILE C N 1
ATOM 6049 C CA . ILE C 1 272 ? 11.706 -47.218 16.528 1.00 18.57 246 ILE C CA 1
ATOM 6050 C C . ILE C 1 272 ? 10.884 -45.979 16.903 1.00 18.90 246 ILE C C 1
ATOM 6051 O O . ILE C 1 272 ? 10.389 -45.872 18.046 1.00 19.38 246 ILE C O 1
ATOM 6056 N N . HIS C 1 273 ? 10.683 -45.079 15.954 1.00 18.41 247 HIS C N 1
ATOM 6057 C CA . HIS C 1 273 ? 9.895 -43.874 16.283 1.00 14.59 247 HIS C CA 1
ATOM 6058 C C . HIS C 1 273 ? 8.403 -44.157 16.155 1.00 19.03 247 HIS C C 1
ATOM 6059 O O . HIS C 1 273 ? 7.908 -44.509 15.057 1.00 18.15 247 HIS C O 1
ATOM 6066 N N . VAL C 1 274 ? 7.680 -44.008 17.272 1.00 17.59 248 VAL C N 1
ATOM 6067 C CA . VAL C 1 274 ? 6.233 -44.174 17.190 1.00 17.19 248 VAL C CA 1
ATOM 6068 C C . VAL C 1 274 ? 5.694 -42.753 17.380 1.00 19.79 248 VAL C C 1
ATOM 6069 O O . VAL C 1 274 ? 5.367 -42.355 18.519 1.00 18.94 248 VAL C O 1
ATOM 6073 N N . ASP C 1 275 ? 5.703 -41.955 16.306 1.00 19.15 249 ASP C N 1
ATOM 6074 C CA . ASP C 1 275 ? 5.544 -40.495 16.488 1.00 19.33 249 ASP C CA 1
ATOM 6075 C C . ASP C 1 275 ? 4.871 -39.905 15.268 1.00 19.34 249 ASP C C 1
ATOM 6076 O O . ASP C 1 275 ? 5.113 -38.739 14.925 1.00 20.03 249 ASP C O 1
ATOM 6081 N N . SER C 1 276 ? 4.092 -40.715 14.547 1.00 18.91 250 SER C N 1
ATOM 6082 C CA . SER C 1 276 ? 3.374 -40.197 13.369 1.00 19.14 250 SER C CA 1
ATOM 6083 C C . SER C 1 276 ? 4.274 -39.761 12.215 1.00 17.80 250 SER C C 1
ATOM 6084 O O . SER C 1 276 ? 3.814 -39.048 11.326 1.00 16.87 250 SER C O 1
ATOM 6087 N N . GLY C 1 277 ? 5.531 -40.205 12.234 1.00 16.47 251 GLY C N 1
ATOM 6088 C CA . GLY C 1 277 ? 6.487 -39.831 11.187 1.00 18.93 251 GLY C CA 1
ATOM 6089 C C . GLY C 1 277 ? 7.254 -38.550 11.438 1.00 19.12 251 GLY C C 1
ATOM 6090 O O . GLY C 1 277 ? 8.047 -38.143 10.575 1.00 17.07 251 GLY C O 1
ATOM 6091 N N . PHE C 1 278 ? 7.039 -37.910 12.599 1.00 18.32 252 PHE C N 1
ATOM 6092 C CA . PHE C 1 278 ? 7.598 -36.574 12.801 1.00 16.29 252 PHE C CA 1
ATOM 6093 C C . PHE C 1 278 ? 9.128 -36.602 12.757 1.00 16.68 252 PHE C C 1
ATOM 6094 O O . PHE C 1 278 ? 9.715 -35.615 12.336 1.00 19.33 252 PHE C O 1
ATOM 6102 N N . HIS C 1 279 ? 9.773 -37.698 13.194 1.00 17.54 253 HIS C N 1
ATOM 6103 C CA . HIS C 1 279 ? 11.238 -37.798 13.136 1.00 15.71 253 HIS C CA 1
ATOM 6104 C C . HIS C 1 279 ? 11.774 -37.660 11.714 1.00 18.87 253 HIS C C 1
ATOM 6105 O O . HIS C 1 279 ? 12.947 -37.340 11.555 1.00 18.66 253 HIS C O 1
ATOM 6112 N N . ALA C 1 280 ? 10.970 -38.008 10.698 1.00 16.17 254 ALA C N 1
ATOM 6113 C CA . ALA C 1 280 ? 11.480 -38.092 9.327 1.00 19.44 254 ALA C CA 1
ATOM 6114 C C . ALA C 1 280 ? 11.400 -36.760 8.587 1.00 18.68 254 ALA C C 1
ATOM 6115 O O . ALA C 1 280 ? 11.714 -36.713 7.402 1.00 20.16 254 ALA C O 1
ATOM 6117 N N . ILE C 1 281 ? 10.844 -35.715 9.185 1.00 16.39 255 ILE C N 1
ATOM 6118 C CA . ILE C 1 281 ? 10.565 -34.519 8.405 1.00 18.77 255 ILE C CA 1
ATOM 6119 C C . ILE C 1 281 ? 11.320 -33.346 9.041 1.00 21.81 255 ILE C C 1
ATOM 6120 O O . ILE C 1 281 ? 11.697 -33.400 10.214 1.00 21.18 255 ILE C O 1
ATOM 6125 N N . LYS C 1 282 ? 11.573 -32.315 8.251 1.00 21.92 256 LYS C N 1
ATOM 6126 C CA . LYS C 1 282 ? 12.038 -31.039 8.799 1.00 27.11 256 LYS C CA 1
ATOM 6127 C C . LYS C 1 282 ? 11.327 -29.896 8.090 1.00 31.13 256 LYS C C 1
ATOM 6128 O O . LYS C 1 282 ? 10.541 -30.044 7.136 1.00 30.61 256 LYS C O 1
ATOM 6135 N N . ASN D 1 29 ? 43.676 -16.236 10.185 1.00 45.98 3 ASN D N 1
ATOM 6136 C CA . ASN D 1 29 ? 44.464 -15.277 11.039 1.00 48.58 3 ASN D CA 1
ATOM 6137 C C . ASN D 1 29 ? 43.790 -14.867 12.350 1.00 46.90 3 ASN D C 1
ATOM 6138 O O . ASN D 1 29 ? 42.816 -14.106 12.363 1.00 46.17 3 ASN D O 1
ATOM 6143 N N . LEU D 1 30 ? 44.383 -15.298 13.461 1.00 43.43 4 LEU D N 1
ATOM 6144 C CA . LEU D 1 30 ? 43.776 -15.102 14.778 1.00 43.30 4 LEU D CA 1
ATOM 6145 C C . LEU D 1 30 ? 44.479 -14.062 15.676 1.00 43.41 4 LEU D C 1
ATOM 6146 O O . LEU D 1 30 ? 44.385 -14.117 16.905 1.00 41.20 4 LEU D O 1
ATOM 6151 N N . GLU D 1 31 ? 45.173 -13.098 15.075 1.00 46.30 5 GLU D N 1
ATOM 6152 C CA . GLU D 1 31 ? 45.861 -12.072 15.861 1.00 48.79 5 GLU D CA 1
ATOM 6153 C C . GLU D 1 31 ? 44.787 -11.259 16.550 1.00 48.78 5 GLU D C 1
ATOM 6154 O O . GLU D 1 31 ? 43.715 -11.031 15.983 1.00 50.52 5 GLU D O 1
ATOM 6160 N N . ASN D 1 32 ? 45.015 -10.876 17.795 1.00 49.00 6 ASN D N 1
ATOM 6161 C CA . ASN D 1 32 ? 43.984 -10.120 18.491 1.00 51.04 6 ASN D CA 1
ATOM 6162 C C . ASN D 1 32 ? 42.785 -10.990 18.898 1.00 47.22 6 ASN D C 1
ATOM 6163 O O . ASN D 1 32 ? 41.765 -10.457 19.322 1.00 49.21 6 ASN D O 1
ATOM 6168 N N . LYS D 1 33 ? 42.883 -12.303 18.701 1.00 42.44 7 LYS D N 1
ATOM 6169 C CA . LYS D 1 33 ? 41.969 -13.281 19.306 1.00 40.63 7 LYS D CA 1
ATOM 6170 C C . LYS D 1 33 ? 42.547 -13.904 20.572 1.00 38.64 7 LYS D C 1
ATOM 6171 O O . LYS D 1 33 ? 43.765 -14.088 20.685 1.00 38.09 7 LYS D O 1
ATOM 6177 N N . THR D 1 34 ? 41.666 -14.293 21.491 1.00 36.98 8 THR D N 1
ATOM 6178 C CA . THR D 1 34 ? 42.076 -14.936 22.734 1.00 33.62 8 THR D CA 1
ATOM 6179 C C . THR D 1 34 ? 41.230 -16.176 22.975 1.00 32.74 8 THR D C 1
ATOM 6180 O O . THR D 1 34 ? 40.004 -16.081 22.993 1.00 33.56 8 THR D O 1
ATOM 6184 N N . TYR D 1 35 ? 41.881 -17.318 23.179 1.00 30.85 9 TYR D N 1
ATOM 6185 C CA . TYR D 1 35 ? 41.201 -18.580 23.380 1.00 30.14 9 TYR D CA 1
ATOM 6186 C C . TYR D 1 35 ? 41.666 -19.262 24.652 1.00 29.23 9 TYR D C 1
ATOM 6187 O O . TYR D 1 35 ? 42.860 -19.217 24.988 1.00 31.84 9 TYR D O 1
ATOM 6196 N N . VAL D 1 36 ? 40.730 -19.888 25.361 1.00 28.06 10 VAL D N 1
ATOM 6197 C CA . VAL D 1 36 ? 41.060 -20.683 26.548 1.00 28.67 10 VAL D CA 1
ATOM 6198 C C . VAL D 1 36 ? 41.097 -22.161 26.132 1.00 30.33 10 VAL D C 1
ATOM 6199 O O . VAL D 1 36 ? 40.107 -22.670 25.578 1.00 29.61 10 VAL D O 1
ATOM 6203 N N . ILE D 1 37 ? 42.225 -22.825 26.371 1.00 28.17 11 ILE D N 1
ATOM 6204 C CA . ILE D 1 37 ? 42.377 -24.223 25.986 1.00 27.38 11 ILE D CA 1
ATOM 6205 C C . ILE D 1 37 ? 42.386 -25.052 27.262 1.00 27.40 11 ILE D C 1
ATOM 6206 O O . ILE D 1 37 ? 43.241 -24.857 28.143 1.00 27.53 11 ILE D O 1
ATOM 6211 N N . MET D 1 38 ? 41.404 -25.938 27.402 1.00 25.89 12 MET D N 1
ATOM 6212 C CA . MET D 1 38 ? 41.262 -26.742 28.616 1.00 26.90 12 MET D CA 1
ATOM 6213 C C . MET D 1 38 ? 41.652 -28.187 28.332 1.00 29.80 12 MET D C 1
ATOM 6214 O O . MET D 1 38 ? 41.133 -28.805 27.408 1.00 28.95 12 MET D O 1
ATOM 6219 N N . GLY D 1 39 ? 42.581 -28.745 29.106 1.00 31.32 13 GLY D N 1
ATOM 6220 C CA . GLY D 1 39 ? 42.879 -30.159 28.926 1.00 27.58 13 GLY D CA 1
ATOM 6221 C C . GLY D 1 39 ? 44.197 -30.569 28.298 1.00 29.91 13 GLY D C 1
ATOM 6222 O O . GLY D 1 39 ? 44.307 -31.699 27.843 1.00 33.43 13 GLY D O 1
ATOM 6223 N N . ILE D 1 40 ? 45.238 -29.738 28.344 1.00 29.51 14 ILE D N 1
ATOM 6224 C CA . ILE D 1 40 ? 46.576 -30.262 28.041 1.00 30.15 14 ILE D CA 1
ATOM 6225 C C . ILE D 1 40 ? 47.201 -30.997 29.248 1.00 32.15 14 ILE D C 1
ATOM 6226 O O . ILE D 1 40 ? 47.139 -30.509 30.381 1.00 32.16 14 ILE D O 1
ATOM 6231 N N . ALA D 1 41 ? 47.669 -32.227 29.023 1.00 31.56 15 ALA D N 1
ATOM 6232 C CA . ALA D 1 41 ? 48.347 -33.014 30.036 1.00 34.56 15 ALA D CA 1
ATOM 6233 C C . ALA D 1 41 ? 49.811 -33.156 29.647 1.00 33.43 15 ALA D C 1
ATOM 6234 O O . ALA D 1 41 ? 50.704 -33.119 30.489 1.00 35.90 15 ALA D O 1
ATOM 6236 N N . ASN D 1 42 ? 50.082 -33.337 28.357 1.00 32.22 16 ASN D N 1
ATOM 6237 C CA . ASN D 1 42 ? 51.477 -33.508 27.928 1.00 35.01 16 ASN D CA 1
ATOM 6238 C C . ASN D 1 42 ? 51.618 -33.247 26.436 1.00 34.40 16 ASN D C 1
ATOM 6239 O O . ASN D 1 42 ? 50.664 -32.766 25.793 1.00 32.25 16 ASN D O 1
ATOM 6244 N N . LYS D 1 43 ? 52.777 -33.582 25.885 1.00 33.25 17 LYS D N 1
ATOM 6245 C CA . LYS D 1 43 ? 53.083 -33.298 24.469 1.00 34.63 17 LYS D CA 1
ATOM 6246 C C . LYS D 1 43 ? 52.121 -33.994 23.503 1.00 35.99 17 LYS D C 1
ATOM 6247 O O . LYS D 1 43 ? 51.939 -33.499 22.375 1.00 33.93 17 LYS D O 1
ATOM 6253 N N . ARG D 1 44 ? 51.528 -35.113 23.931 1.00 33.52 18 ARG D N 1
ATOM 6254 C CA A ARG D 1 44 ? 50.624 -35.897 23.087 0.50 34.38 18 ARG D CA 1
ATOM 6255 C CA B ARG D 1 44 ? 50.627 -35.868 23.062 0.50 33.34 18 ARG D CA 1
ATOM 6256 C C . ARG D 1 44 ? 49.155 -35.468 23.198 1.00 31.87 18 ARG D C 1
ATOM 6257 O O . ARG D 1 44 ? 48.309 -35.911 22.393 1.00 31.44 18 ARG D O 1
ATOM 6272 N N . SER D 1 45 ? 48.837 -34.566 24.130 1.00 31.25 19 SER D N 1
ATOM 6273 C CA . SER D 1 45 ? 47.425 -34.166 24.272 1.00 28.01 19 SER D CA 1
ATOM 6274 C C . SER D 1 45 ? 46.864 -33.621 22.982 1.00 29.20 19 SER D C 1
ATOM 6275 O O . SER D 1 45 ? 47.519 -32.816 22.321 1.00 27.07 19 SER D O 1
ATOM 6278 N N . ILE D 1 46 ? 45.595 -33.956 22.694 1.00 24.43 20 ILE D N 1
ATOM 6279 C CA . ILE D 1 46 ? 44.932 -33.347 21.538 1.00 25.31 20 ILE D CA 1
ATOM 6280 C C . ILE D 1 46 ? 44.924 -31.808 21.681 1.00 26.80 20 ILE D C 1
ATOM 6281 O O . ILE D 1 46 ? 45.256 -31.072 20.729 1.00 27.15 20 ILE D O 1
ATOM 6286 N N . ALA D 1 47 ? 44.707 -31.331 22.902 1.00 27.12 21 ALA D N 1
ATOM 6287 C CA . ALA D 1 47 ? 44.643 -29.884 23.134 1.00 26.95 21 ALA D CA 1
ATOM 6288 C C . ALA D 1 47 ? 45.983 -29.185 22.883 1.00 28.50 21 ALA D C 1
ATOM 6289 O O . ALA D 1 47 ? 45.996 -27.976 22.668 1.00 26.70 21 ALA D O 1
ATOM 6291 N N . PHE D 1 48 ? 47.095 -29.912 22.903 1.00 28.15 22 PHE D N 1
ATOM 6292 C CA . PHE D 1 48 ? 48.391 -29.300 22.588 1.00 29.29 22 PHE D CA 1
ATOM 6293 C C . PHE D 1 48 ? 48.537 -29.159 21.066 1.00 31.02 22 PHE D C 1
ATOM 6294 O O . PHE D 1 48 ? 49.126 -28.179 20.597 1.00 30.17 22 PHE D O 1
ATOM 6302 N N . GLY D 1 49 ? 47.931 -30.074 20.303 1.00 28.12 23 GLY D N 1
ATOM 6303 C CA . GLY D 1 49 ? 47.837 -29.886 18.850 1.00 29.44 23 GLY D CA 1
ATOM 6304 C C . GLY D 1 49 ? 47.043 -28.626 18.489 1.00 29.08 23 GLY D C 1
ATOM 6305 O O . GLY D 1 49 ? 47.461 -27.817 17.641 1.00 28.98 23 GLY D O 1
ATOM 6306 N N . VAL D 1 50 ? 45.891 -28.468 19.139 1.00 27.01 24 VAL D N 1
ATOM 6307 C CA . VAL D 1 50 ? 45.137 -27.239 19.037 1.00 27.33 24 VAL D CA 1
ATOM 6308 C C . VAL D 1 50 ? 45.995 -26.015 19.364 1.00 29.44 24 VAL D C 1
ATOM 6309 O O . VAL D 1 50 ? 46.046 -25.042 18.583 1.00 31.09 24 VAL D O 1
ATOM 6313 N N . ALA D 1 51 ? 46.634 -26.033 20.530 1.00 28.63 25 ALA D N 1
ATOM 6314 C CA . ALA D 1 51 ? 47.430 -24.886 20.934 1.00 28.85 25 ALA D CA 1
ATOM 6315 C C . ALA D 1 51 ? 48.513 -24.532 19.897 1.00 29.82 25 ALA D C 1
ATOM 6316 O O . ALA D 1 51 ? 48.695 -23.363 19.564 1.00 29.37 25 ALA D O 1
ATOM 6318 N N . LYS D 1 52 ? 49.154 -25.539 19.315 1.00 29.93 26 LYS D N 1
ATOM 6319 C CA . LYS D 1 52 ? 50.219 -25.262 18.355 1.00 32.22 26 LYS D CA 1
ATOM 6320 C C . LYS D 1 52 ? 49.679 -24.520 17.165 1.00 31.04 26 LYS D C 1
ATOM 6321 O O . LYS D 1 52 ? 50.320 -23.609 16.628 1.00 32.53 26 LYS D O 1
ATOM 6327 N N . VAL D 1 53 ? 48.521 -24.984 16.696 1.00 29.97 27 VAL D N 1
ATOM 6328 C CA . VAL D 1 53 ? 47.926 -24.407 15.508 1.00 30.34 27 VAL D CA 1
ATOM 6329 C C . VAL D 1 53 ? 47.462 -22.976 15.795 1.00 30.43 27 VAL D C 1
ATOM 6330 O O . VAL D 1 53 ? 47.787 -22.056 15.041 1.00 31.83 27 VAL D O 1
ATOM 6334 N N . LEU D 1 54 ? 46.730 -22.790 16.894 1.00 28.25 28 LEU D N 1
ATOM 6335 C CA . LEU D 1 54 ? 46.195 -21.473 17.231 1.00 28.95 28 LEU D CA 1
ATOM 6336 C C . LEU D 1 54 ? 47.346 -20.498 17.493 1.00 30.87 28 LEU D C 1
ATOM 6337 O O . LEU D 1 54 ? 47.269 -19.319 17.135 1.00 31.94 28 LEU D O 1
ATOM 6342 N N . ASP D 1 55 ? 48.417 -21.006 18.097 1.00 30.71 29 ASP D N 1
ATOM 6343 C CA . ASP D 1 55 ? 49.568 -20.162 18.425 1.00 33.23 29 ASP D CA 1
ATOM 6344 C C . ASP D 1 55 ? 50.185 -19.722 17.109 1.00 36.37 29 ASP D C 1
ATOM 6345 O O . ASP D 1 55 ? 50.567 -18.559 16.918 1.00 36.32 29 ASP D O 1
ATOM 6350 N N . GLN D 1 56 ? 50.308 -20.672 16.188 1.00 37.36 30 GLN D N 1
ATOM 6351 C CA . GLN D 1 56 ? 50.989 -20.369 14.935 1.00 41.29 30 GLN D CA 1
ATOM 6352 C C . GLN D 1 56 ? 50.159 -19.374 14.106 1.00 39.57 30 GLN D C 1
ATOM 6353 O O . GLN D 1 56 ? 50.722 -18.559 13.397 1.00 41.41 30 GLN D O 1
ATOM 6359 N N . LEU D 1 57 ? 48.842 -19.355 14.299 1.00 37.73 31 LEU D N 1
ATOM 6360 C CA . LEU D 1 57 ? 47.939 -18.376 13.656 1.00 37.52 31 LEU D CA 1
ATOM 6361 C C . LEU D 1 57 ? 47.846 -17.020 14.375 1.00 38.32 31 LEU D C 1
ATOM 6362 O O . LEU D 1 57 ? 47.052 -16.151 13.990 1.00 38.10 31 LEU D O 1
ATOM 6367 N N . GLY D 1 58 ? 48.641 -16.848 15.427 1.00 37.47 32 GLY D N 1
ATOM 6368 C CA . GLY D 1 58 ? 48.761 -15.560 16.118 1.00 37.59 32 GLY D CA 1
ATOM 6369 C C . GLY D 1 58 ? 47.848 -15.295 17.308 1.00 37.53 32 GLY D C 1
ATOM 6370 O O . GLY D 1 58 ? 47.815 -14.165 17.809 1.00 36.75 32 GLY D O 1
ATOM 6371 N N . ALA D 1 59 ? 47.084 -16.304 17.745 1.00 33.75 33 ALA D N 1
ATOM 6372 C CA . ALA D 1 59 ? 46.176 -16.140 18.868 1.00 34.52 33 ALA D CA 1
ATOM 6373 C C . ALA D 1 59 ? 46.910 -16.031 20.191 1.00 35.15 33 ALA D C 1
ATOM 6374 O O . ALA D 1 59 ? 48.008 -16.581 20.349 1.00 36.56 33 ALA D O 1
ATOM 6376 N N . LYS D 1 60 ? 46.278 -15.324 21.127 1.00 33.51 34 LYS D N 1
ATOM 6377 C CA . LYS D 1 60 ? 46.703 -15.314 22.526 1.00 35.95 34 LYS D CA 1
ATOM 6378 C C . LYS D 1 60 ? 46.007 -16.482 23.209 1.00 34.97 34 LYS D C 1
ATOM 6379 O O . LYS D 1 60 ? 44.782 -16.595 23.126 1.00 36.24 34 LYS D O 1
ATOM 6385 N N . LEU D 1 61 ? 46.769 -17.314 23.909 1.00 34.32 35 LEU D N 1
ATOM 6386 C CA . LEU D 1 61 ? 46.210 -18.504 24.537 1.00 31.30 35 LEU D CA 1
ATOM 6387 C C . LEU D 1 61 ? 46.256 -18.457 26.065 1.00 32.99 35 LEU D C 1
ATOM 6388 O O . LEU D 1 61 ? 47.230 -17.976 26.679 1.00 30.59 35 LEU D O 1
ATOM 6393 N N . VAL D 1 62 ? 45.170 -18.934 26.663 1.00 29.87 36 VAL D N 1
ATOM 6394 C CA . VAL D 1 62 ? 45.080 -19.177 28.098 1.00 33.23 36 VAL D CA 1
ATOM 6395 C C . VAL D 1 62 ? 44.867 -20.677 28.308 1.00 33.02 36 VAL D C 1
ATOM 6396 O O . VAL D 1 62 ? 44.187 -21.309 27.524 1.00 31.47 36 VAL D O 1
ATOM 6400 N N . PHE D 1 63 ? 45.448 -21.235 29.357 1.00 33.31 37 PHE D N 1
ATOM 6401 C CA . PHE D 1 63 ? 45.478 -22.678 29.525 1.00 32.67 37 PHE D CA 1
ATOM 6402 C C . PHE D 1 63 ? 44.899 -23.075 30.881 1.00 33.27 37 PHE D C 1
ATOM 6403 O O . PHE D 1 63 ? 45.244 -22.476 31.913 1.00 32.84 37 PHE D O 1
ATOM 6411 N N . THR D 1 64 ? 44.066 -24.112 30.893 1.00 31.36 38 THR D N 1
ATOM 6412 C CA . THR D 1 64 ? 43.614 -24.650 32.179 1.00 33.55 38 THR D CA 1
ATOM 6413 C C . THR D 1 64 ? 44.070 -26.098 32.328 1.00 35.01 38 THR D C 1
ATOM 6414 O O . THR D 1 64 ? 44.154 -26.851 31.340 1.00 35.04 38 THR D O 1
ATOM 6418 N N . TYR D 1 65 ? 44.410 -26.458 33.561 1.00 32.32 39 TYR D N 1
ATOM 6419 C CA . TYR D 1 65 ? 44.959 -27.761 33.888 1.00 33.16 39 TYR D CA 1
ATOM 6420 C C . TYR D 1 65 ? 44.306 -28.236 35.193 1.00 35.85 39 TYR D C 1
ATOM 6421 O O . TYR D 1 65 ? 43.758 -27.419 35.968 1.00 34.92 39 TYR D O 1
ATOM 6430 N N . ARG D 1 66 ? 44.355 -29.546 35.422 1.00 36.34 40 ARG D N 1
ATOM 6431 C CA . ARG D 1 66 ? 43.761 -30.107 36.641 1.00 40.41 40 ARG D CA 1
ATOM 6432 C C . ARG D 1 66 ? 44.820 -30.346 37.691 1.00 42.49 40 ARG D C 1
ATOM 6433 O O . ARG D 1 66 ? 44.686 -29.931 38.836 1.00 44.64 40 ARG D O 1
ATOM 6441 N N . LYS D 1 67 ? 45.878 -31.030 37.285 1.00 43.63 41 LYS D N 1
ATOM 6442 C CA . LYS D 1 67 ? 46.880 -31.488 38.219 1.00 48.45 41 LYS D CA 1
ATOM 6443 C C . LYS D 1 67 ? 48.081 -30.574 37.996 1.00 47.53 41 LYS D C 1
ATOM 6444 O O . LYS D 1 67 ? 48.422 -30.248 36.853 1.00 49.60 41 LYS D O 1
ATOM 6450 N N . GLU D 1 68 ? 48.738 -30.197 39.070 1.00 45.61 42 GLU D N 1
ATOM 6451 C CA A GLU D 1 68 ? 49.998 -29.448 38.944 0.50 48.45 42 GLU D CA 1
ATOM 6452 C CA B GLU D 1 68 ? 50.048 -29.524 39.020 0.50 47.00 42 GLU D CA 1
ATOM 6453 C C . GLU D 1 68 ? 51.005 -30.081 37.958 1.00 47.14 42 GLU D C 1
ATOM 6454 O O . GLU D 1 68 ? 51.763 -29.337 37.286 1.00 46.62 42 GLU D O 1
ATOM 6465 N N . ARG D 1 69 ? 51.009 -31.409 37.842 1.00 48.23 43 ARG D N 1
ATOM 6466 C CA . ARG D 1 69 ? 51.838 -32.081 36.832 1.00 53.24 43 ARG D CA 1
ATOM 6467 C C . ARG D 1 69 ? 51.563 -31.463 35.475 1.00 50.76 43 ARG D C 1
ATOM 6468 O O . ARG D 1 69 ? 52.498 -31.099 34.756 1.00 48.54 43 ARG D O 1
ATOM 6476 N N . SER D 1 70 ? 50.281 -31.389 35.106 1.00 45.47 44 SER D N 1
ATOM 6477 C CA . SER D 1 70 ? 49.975 -30.825 33.789 1.00 46.33 44 SER D CA 1
ATOM 6478 C C . SER D 1 70 ? 50.457 -29.368 33.673 1.00 48.26 44 SER D C 1
ATOM 6479 O O . SER D 1 70 ? 50.899 -28.957 32.589 1.00 45.77 44 SER D O 1
ATOM 6482 N N . ARG D 1 71 ? 50.445 -28.629 34.795 1.00 50.86 45 ARG D N 1
ATOM 6483 C CA . ARG D 1 71 ? 50.967 -27.253 34.845 1.00 52.14 45 ARG D CA 1
ATOM 6484 C C . ARG D 1 71 ? 52.460 -27.239 34.540 1.00 56.49 45 ARG D C 1
ATOM 6485 O O . ARG D 1 71 ? 52.890 -26.497 33.661 1.00 57.11 45 ARG D O 1
ATOM 6493 N N . LYS D 1 72 ? 53.238 -27.998 35.310 1.00 60.37 46 LYS D N 1
ATOM 6494 C CA . LYS D 1 72 ? 54.692 -28.095 35.110 1.00 64.66 46 LYS D CA 1
ATOM 6495 C C . LYS D 1 72 ? 55.029 -28.418 33.657 1.00 64.82 46 LYS D C 1
ATOM 6496 O O . LYS D 1 72 ? 55.921 -27.828 33.055 1.00 69.05 46 LYS D O 1
ATOM 6502 N N . GLU D 1 73 ? 54.260 -29.347 33.104 1.00 61.11 47 GLU D N 1
ATOM 6503 C CA . GLU D 1 73 ? 54.430 -29.863 31.775 1.00 60.32 47 GLU D CA 1
ATOM 6504 C C . GLU D 1 73 ? 53.982 -28.756 30.806 1.00 57.50 47 GLU D C 1
ATOM 6505 O O . GLU D 1 73 ? 54.664 -28.442 29.821 1.00 56.51 47 GLU D O 1
ATOM 6511 N N . LEU D 1 74 ? 52.828 -28.159 31.103 1.00 51.59 48 LEU D N 1
ATOM 6512 C CA . LEU D 1 74 ? 52.430 -26.942 30.414 1.00 49.48 48 LEU D CA 1
ATOM 6513 C C . LEU D 1 74 ? 53.579 -25.951 30.384 1.00 49.58 48 LEU D C 1
ATOM 6514 O O . LEU D 1 74 ? 53.876 -25.398 29.322 1.00 51.06 48 LEU D O 1
ATOM 6519 N N . GLU D 1 75 ? 54.203 -25.683 31.532 1.00 49.14 49 GLU D N 1
ATOM 6520 C CA . GLU D 1 75 ? 55.187 -24.616 31.533 1.00 51.46 49 GLU D CA 1
ATOM 6521 C C . GLU D 1 75 ? 56.315 -24.956 30.585 1.00 50.69 49 GLU D C 1
ATOM 6522 O O . GLU D 1 75 ? 56.779 -24.067 29.889 1.00 52.50 49 GLU D O 1
ATOM 6528 N N . LYS D 1 76 ? 56.729 -26.220 30.540 1.00 52.34 50 LYS D N 1
ATOM 6529 C CA . LYS D 1 76 ? 57.764 -26.642 29.591 1.00 55.25 50 LYS D CA 1
ATOM 6530 C C . LYS D 1 76 ? 57.310 -26.628 28.139 1.00 53.42 50 LYS D C 1
ATOM 6531 O O . LYS D 1 76 ? 58.089 -26.228 27.276 1.00 51.00 50 LYS D O 1
ATOM 6537 N N . LEU D 1 77 ? 56.073 -27.063 27.860 1.00 49.65 51 LEU D N 1
ATOM 6538 C CA . LEU D 1 77 ? 55.560 -27.062 26.497 1.00 48.47 51 LEU D CA 1
ATOM 6539 C C . LEU D 1 77 ? 55.318 -25.666 25.922 1.00 48.86 51 LEU D C 1
ATOM 6540 O O . LEU D 1 77 ? 55.554 -25.446 24.732 1.00 48.80 51 LEU D O 1
ATOM 6545 N N . LEU D 1 78 ? 54.872 -24.716 26.740 1.00 49.62 52 LEU D N 1
ATOM 6546 C CA . LEU D 1 78 ? 54.837 -23.303 26.316 1.00 52.84 52 LEU D CA 1
ATOM 6547 C C . LEU D 1 78 ? 56.128 -22.698 25.769 1.00 57.20 52 LEU D C 1
ATOM 6548 O O . LEU D 1 78 ? 56.108 -21.642 25.110 1.00 57.84 52 LEU D O 1
ATOM 6553 N N . GLU D 1 79 ? 57.258 -23.308 26.106 1.00 58.25 53 GLU D N 1
ATOM 6554 C CA . GLU D 1 79 ? 58.519 -22.855 25.543 1.00 61.95 53 GLU D CA 1
ATOM 6555 C C . GLU D 1 79 ? 58.579 -23.099 24.039 1.00 62.14 53 GLU D C 1
ATOM 6556 O O . GLU D 1 79 ? 59.197 -22.312 23.319 1.00 65.53 53 GLU D O 1
ATOM 6562 N N . GLN D 1 80 ? 57.866 -24.121 23.562 1.00 59.51 54 GLN D N 1
ATOM 6563 C CA . GLN D 1 80 ? 57.706 -24.363 22.129 1.00 58.81 54 GLN D CA 1
ATOM 6564 C C . GLN D 1 80 ? 56.772 -23.390 21.425 1.00 57.05 54 GLN D C 1
ATOM 6565 O O . GLN D 1 80 ? 56.720 -23.383 20.195 1.00 59.03 54 GLN D O 1
ATOM 6571 N N . LEU D 1 81 ? 55.941 -22.674 22.179 1.00 52.59 55 LEU D N 1
ATOM 6572 C CA . LEU D 1 81 ? 54.994 -21.742 21.581 1.00 49.63 55 LEU D CA 1
ATOM 6573 C C . LEU D 1 81 ? 55.543 -20.323 21.505 1.00 52.88 55 LEU D C 1
ATOM 6574 O O . LEU D 1 81 ? 56.557 -19.994 22.128 1.00 55.53 55 LEU D O 1
ATOM 6579 N N . ASN D 1 82 ? 54.829 -19.452 20.808 1.00 54.16 56 ASN D N 1
ATOM 6580 C CA . ASN D 1 82 ? 55.294 -18.083 20.665 1.00 57.51 56 ASN D CA 1
ATOM 6581 C C . ASN D 1 82 ? 54.574 -17.149 21.604 1.00 57.81 56 ASN D C 1
ATOM 6582 O O . ASN D 1 82 ? 54.811 -15.949 21.570 1.00 63.21 56 ASN D O 1
ATOM 6587 N N . GLN D 1 83 ? 53.816 -17.708 22.531 1.00 54.56 57 GLN D N 1
ATOM 6588 C CA . GLN D 1 83 ? 53.220 -16.943 23.612 1.00 54.17 57 GLN D CA 1
ATOM 6589 C C . GLN D 1 83 ? 54.283 -16.236 24.446 1.00 60.18 57 GLN D C 1
ATOM 6590 O O . GLN D 1 83 ? 55.194 -16.899 24.950 1.00 62.28 57 GLN D O 1
ATOM 6596 N N . PRO D 1 84 ? 54.170 -14.897 24.592 1.00 62.09 58 PRO D N 1
ATOM 6597 C CA . PRO D 1 84 ? 55.157 -14.150 25.367 1.00 66.04 58 PRO D CA 1
ATOM 6598 C C . PRO D 1 84 ? 54.895 -14.291 26.858 1.00 66.67 58 PRO D C 1
ATOM 6599 O O . PRO D 1 84 ? 55.789 -14.052 27.668 1.00 67.99 58 PRO D O 1
ATOM 6603 N N . GLU D 1 85 ? 53.686 -14.686 27.230 1.00 64.05 59 GLU D N 1
ATOM 6604 C CA . GLU D 1 85 ? 53.429 -14.900 28.647 1.00 65.39 59 GLU D CA 1
ATOM 6605 C C . GLU D 1 85 ? 52.483 -16.046 28.952 1.00 61.32 59 GLU D C 1
ATOM 6606 O O . GLU D 1 85 ? 51.521 -16.312 28.223 1.00 59.22 59 GLU D O 1
ATOM 6612 N N . ALA D 1 86 ? 52.811 -16.722 30.046 1.00 60.22 60 ALA D N 1
ATOM 6613 C CA . ALA D 1 86 ? 52.129 -17.917 30.504 1.00 57.46 60 ALA D CA 1
ATOM 6614 C C . ALA D 1 86 ? 50.869 -17.537 31.282 1.00 55.31 60 ALA D C 1
ATOM 6615 O O . ALA D 1 86 ? 50.941 -17.015 32.389 1.00 56.81 60 ALA D O 1
ATOM 6617 N N . HIS D 1 87 ? 49.707 -17.807 30.705 1.00 52.25 61 HIS D N 1
ATOM 6618 C CA . HIS D 1 87 ? 48.465 -17.704 31.458 1.00 49.73 61 HIS D CA 1
ATOM 6619 C C . HIS D 1 87 ? 47.970 -19.113 31.783 1.00 47.46 61 HIS D C 1
ATOM 6620 O O . HIS D 1 87 ? 47.440 -19.802 30.909 1.00 41.39 61 HIS D O 1
ATOM 6627 N N . LEU D 1 88 ? 48.241 -19.569 33.005 1.00 42.19 62 LEU D N 1
ATOM 6628 C CA . LEU D 1 88 ? 47.857 -20.920 33.424 1.00 41.77 62 LEU D CA 1
ATOM 6629 C C . LEU D 1 88 ? 46.961 -20.898 34.660 1.00 40.71 62 LEU D C 1
ATOM 6630 O O . LEU D 1 88 ? 47.275 -20.225 35.641 1.00 37.28 62 LEU D O 1
ATOM 6635 N N . TYR D 1 89 ? 45.865 -21.647 34.603 1.00 37.04 63 TYR D N 1
ATOM 6636 C CA . TYR D 1 89 ? 44.830 -21.619 35.629 1.00 37.41 63 TYR D CA 1
ATOM 6637 C C . TYR D 1 89 ? 44.497 -23.058 35.964 1.00 36.05 63 TYR D C 1
ATOM 6638 O O . TYR D 1 89 ? 44.227 -23.896 35.097 1.00 35.33 63 TYR D O 1
ATOM 6647 N N . GLN D 1 90 ? 44.578 -23.364 37.247 1.00 37.82 64 GLN D N 1
ATOM 6648 C CA . GLN D 1 90 ? 44.106 -24.647 37.730 1.00 37.38 64 GLN D CA 1
ATOM 6649 C C . GLN D 1 90 ? 42.592 -24.694 37.823 1.00 37.36 64 GLN D C 1
ATOM 6650 O O . GLN D 1 90 ? 41.998 -23.989 38.636 1.00 37.95 64 GLN D O 1
ATOM 6656 N N . ILE D 1 91 ? 41.967 -25.589 37.065 1.00 34.73 65 ILE D N 1
ATOM 6657 C CA . ILE D 1 91 ? 40.538 -25.753 37.135 1.00 33.26 65 ILE D CA 1
ATOM 6658 C C . ILE D 1 91 ? 40.236 -27.242 37.033 1.00 36.28 65 ILE D C 1
ATOM 6659 O O . ILE D 1 91 ? 40.456 -27.879 35.981 1.00 33.64 65 ILE D O 1
ATOM 6664 N N . ASP D 1 92 ? 39.725 -27.776 38.138 1.00 35.14 66 ASP D N 1
ATOM 6665 C CA . ASP D 1 92 ? 39.145 -29.103 38.155 1.00 36.20 66 ASP D CA 1
ATOM 6666 C C . ASP D 1 92 ? 37.662 -28.968 37.855 1.00 33.52 66 ASP D C 1
ATOM 6667 O O . ASP D 1 92 ? 36.917 -28.390 38.640 1.00 32.73 66 ASP D O 1
ATOM 6672 N N . VAL D 1 93 ? 37.222 -29.451 36.697 1.00 32.78 67 VAL D N 1
ATOM 6673 C CA . VAL D 1 93 ? 35.840 -29.187 36.304 1.00 30.79 67 VAL D CA 1
ATOM 6674 C C . VAL D 1 93 ? 34.800 -29.937 37.148 1.00 32.79 67 VAL D C 1
ATOM 6675 O O . VAL D 1 93 ? 33.611 -29.707 36.969 1.00 31.43 67 VAL D O 1
ATOM 6679 N N . GLN D 1 94 ? 35.223 -30.759 38.102 1.00 33.92 68 GLN D N 1
ATOM 6680 C CA . GLN D 1 94 ? 34.252 -31.365 39.028 1.00 35.18 68 GLN D CA 1
ATOM 6681 C C . GLN D 1 94 ? 33.745 -30.360 40.046 1.00 34.58 68 GLN D C 1
ATOM 6682 O O . GLN D 1 94 ? 32.798 -30.629 40.785 1.00 35.05 68 GLN D O 1
ATOM 6688 N N . SER D 1 95 ? 34.409 -29.216 40.107 1.00 31.35 69 SER D N 1
ATOM 6689 C CA . SER D 1 95 ? 34.097 -28.205 41.105 1.00 34.24 69 SER D CA 1
ATOM 6690 C C . SER D 1 95 ? 33.516 -26.966 40.437 1.00 34.29 69 SER D C 1
ATOM 6691 O O . SER D 1 95 ? 34.173 -26.314 39.614 1.00 34.14 69 SER D O 1
ATOM 6694 N N . ASP D 1 96 ? 32.268 -26.653 40.750 1.00 34.31 70 ASP D N 1
ATOM 6695 C CA . ASP D 1 96 ? 31.673 -25.413 40.266 1.00 36.17 70 ASP D CA 1
ATOM 6696 C C . ASP D 1 96 ? 32.542 -24.204 40.629 1.00 37.27 70 ASP D C 1
ATOM 6697 O O . ASP D 1 96 ? 32.771 -23.328 39.797 1.00 37.05 70 ASP D O 1
ATOM 6702 N N . GLU D 1 97 ? 32.910 -24.114 41.902 1.00 37.77 71 GLU D N 1
ATOM 6703 C CA . GLU D 1 97 ? 33.676 -22.961 42.370 1.00 40.43 71 GLU D CA 1
ATOM 6704 C C . GLU D 1 97 ? 34.956 -22.814 41.565 1.00 37.34 71 GLU D C 1
ATOM 6705 O O . GLU D 1 97 ? 35.353 -21.702 41.206 1.00 36.66 71 GLU D O 1
ATOM 6711 N N . GLU D 1 98 ? 35.610 -23.926 41.253 1.00 35.58 72 GLU D N 1
ATOM 6712 C CA . GLU D 1 98 ? 36.845 -23.790 40.464 1.00 37.47 72 GLU D CA 1
ATOM 6713 C C . GLU D 1 98 ? 36.637 -23.288 39.029 1.00 37.76 72 GLU D C 1
ATOM 6714 O O . GLU D 1 98 ? 37.438 -22.485 38.535 1.00 37.28 72 GLU D O 1
ATOM 6720 N N . VAL D 1 99 ? 35.536 -23.712 38.402 1.00 34.60 73 VAL D N 1
ATOM 6721 C CA . VAL D 1 99 ? 35.217 -23.274 37.037 1.00 33.08 73 VAL D CA 1
ATOM 6722 C C . VAL D 1 99 ? 34.780 -21.811 37.129 1.00 34.02 73 VAL D C 1
ATOM 6723 O O . VAL D 1 99 ? 35.299 -20.971 36.404 1.00 32.68 73 VAL D O 1
ATOM 6727 N N . ILE D 1 100 ? 33.918 -21.492 38.092 1.00 33.87 74 ILE D N 1
ATOM 6728 C CA . ILE D 1 100 ? 33.445 -20.112 38.244 1.00 36.40 74 ILE D CA 1
ATOM 6729 C C . ILE D 1 100 ? 34.595 -19.144 38.528 1.00 37.73 74 ILE D C 1
ATOM 6730 O O . ILE D 1 100 ? 34.765 -18.135 37.837 1.00 38.20 74 ILE D O 1
ATOM 6735 N N . ASN D 1 101 ? 35.399 -19.478 39.529 1.00 37.51 75 ASN D N 1
ATOM 6736 C CA . ASN D 1 101 ? 36.520 -18.641 39.955 1.00 39.40 75 ASN D CA 1
ATOM 6737 C C . ASN D 1 101 ? 37.606 -18.540 38.896 1.00 39.35 75 ASN D C 1
ATOM 6738 O O . ASN D 1 101 ? 38.174 -17.478 38.711 1.00 37.71 75 ASN D O 1
ATOM 6743 N N . GLY D 1 102 ? 37.871 -19.636 38.184 1.00 36.57 76 GLY D N 1
ATOM 6744 C CA . GLY D 1 102 ? 38.941 -19.667 37.183 1.00 37.81 76 GLY D CA 1
ATOM 6745 C C . GLY D 1 102 ? 38.618 -18.808 35.971 1.00 37.69 76 GLY D C 1
ATOM 6746 O O . GLY D 1 102 ? 39.479 -18.041 35.512 1.00 37.19 76 GLY D O 1
ATOM 6747 N N . PHE D 1 103 ? 37.377 -18.899 35.467 1.00 35.04 77 PHE D N 1
ATOM 6748 C CA . PHE D 1 103 ? 36.948 -18.012 34.367 1.00 33.94 77 PHE D CA 1
ATOM 6749 C C . PHE D 1 103 ? 36.834 -16.563 34.793 1.00 36.31 77 PHE D C 1
ATOM 6750 O O . PHE D 1 103 ? 37.231 -15.674 34.041 1.00 37.15 77 PHE D O 1
ATOM 6758 N N . GLU D 1 104 ? 36.415 -16.342 36.036 1.00 35.67 78 GLU D N 1
ATOM 6759 C CA . GLU D 1 104 ? 36.428 -14.993 36.590 1.00 39.16 78 GLU D CA 1
ATOM 6760 C C . GLU D 1 104 ? 37.843 -14.379 36.588 1.00 40.10 78 GLU D C 1
ATOM 6761 O O . GLU D 1 104 ? 38.049 -13.258 36.080 1.00 38.00 78 GLU D O 1
ATOM 6767 N N . GLN D 1 105 ? 38.819 -15.124 37.109 1.00 39.41 79 GLN D N 1
ATOM 6768 C CA . GLN D 1 105 ? 40.214 -14.672 37.071 1.00 42.41 79 GLN D CA 1
ATOM 6769 C C . GLN D 1 105 ? 40.745 -14.468 35.635 1.00 40.98 79 GLN D C 1
ATOM 6770 O O . GLN D 1 105 ? 41.418 -13.463 35.352 1.00 43.07 79 GLN D O 1
ATOM 6776 N N . ILE D 1 106 ? 40.474 -15.424 34.743 1.00 37.51 80 ILE D N 1
ATOM 6777 C CA . ILE D 1 106 ? 40.826 -15.266 33.333 1.00 36.98 80 ILE D CA 1
ATOM 6778 C C . ILE D 1 106 ? 40.366 -13.904 32.779 1.00 37.17 80 ILE D C 1
ATOM 6779 O O . ILE D 1 106 ? 41.180 -13.139 32.240 1.00 40.34 80 ILE D O 1
ATOM 6784 N N . GLY D 1 107 ? 39.104 -13.546 33.011 1.00 35.68 81 GLY D N 1
ATOM 6785 C CA . GLY D 1 107 ? 38.569 -12.274 32.546 1.00 37.71 81 GLY D CA 1
ATOM 6786 C C . GLY D 1 107 ? 39.248 -11.067 33.183 1.00 42.54 81 GLY D C 1
ATOM 6787 O O . GLY D 1 107 ? 39.550 -10.089 32.507 1.00 44.05 81 GLY D O 1
ATOM 6788 N N . LYS D 1 108 ? 39.571 -11.153 34.468 1.00 43.49 82 LYS D N 1
ATOM 6789 C CA . LYS D 1 108 ? 40.395 -10.110 35.095 1.00 46.82 82 LYS D CA 1
ATOM 6790 C C . LYS D 1 108 ? 41.802 -10.024 34.523 1.00 48.42 82 LYS D C 1
ATOM 6791 O O . LYS D 1 108 ? 42.352 -8.922 34.410 1.00 48.65 82 LYS D O 1
ATOM 6797 N N . ASP D 1 109 ? 42.393 -11.168 34.190 1.00 47.06 83 ASP D N 1
ATOM 6798 C CA . ASP D 1 109 ? 43.795 -11.178 33.790 1.00 49.71 83 ASP D CA 1
ATOM 6799 C C . ASP D 1 109 ? 43.963 -10.816 32.330 1.00 49.30 83 ASP D C 1
ATOM 6800 O O . ASP D 1 109 ? 44.884 -10.078 31.996 1.00 48.15 83 ASP D O 1
ATOM 6805 N N . VAL D 1 110 ? 43.055 -11.301 31.481 1.00 47.72 84 VAL D N 1
ATOM 6806 C CA . VAL D 1 110 ? 43.213 -11.147 30.047 1.00 48.26 84 VAL D CA 1
ATOM 6807 C C . VAL D 1 110 ? 42.052 -10.438 29.347 1.00 47.68 84 VAL D C 1
ATOM 6808 O O . VAL D 1 110 ? 42.151 -10.151 28.162 1.00 49.58 84 VAL D O 1
ATOM 6812 N N . GLY D 1 111 ? 40.910 -10.264 30.010 1.00 46.72 85 GLY D N 1
ATOM 6813 C CA . GLY D 1 111 ? 39.785 -9.564 29.397 1.00 44.03 85 GLY D CA 1
ATOM 6814 C C . GLY D 1 111 ? 38.849 -10.531 28.685 1.00 42.49 85 GLY D C 1
ATOM 6815 O O . GLY D 1 111 ? 38.811 -11.711 29.023 1.00 41.04 85 GLY D O 1
ATOM 6816 N N . ASN D 1 112 ? 38.072 -10.032 27.727 1.00 41.33 86 ASN D N 1
ATOM 6817 C CA . ASN D 1 112 ? 37.118 -10.865 27.006 1.00 38.28 86 ASN D CA 1
ATOM 6818 C C . ASN D 1 112 ? 37.849 -11.818 26.086 1.00 37.82 86 ASN D C 1
ATOM 6819 O O . ASN D 1 112 ? 38.949 -11.517 25.587 1.00 38.07 86 ASN D O 1
ATOM 6824 N N . ILE D 1 113 ? 37.256 -12.996 25.945 1.00 34.91 87 ILE D N 1
ATOM 6825 C CA . ILE D 1 113 ? 37.815 -14.055 25.130 1.00 33.67 87 ILE D CA 1
ATOM 6826 C C . ILE D 1 113 ? 36.928 -14.277 23.907 1.00 32.51 87 ILE D C 1
ATOM 6827 O O . ILE D 1 113 ? 35.792 -13.794 23.848 1.00 32.03 87 ILE D O 1
ATOM 6832 N N . ASP D 1 114 ? 37.469 -15.023 22.945 1.00 29.67 88 ASP D N 1
ATOM 6833 C CA . ASP D 1 114 ? 36.768 -15.290 21.700 1.00 29.64 88 ASP D CA 1
ATOM 6834 C C . ASP D 1 114 ? 36.316 -16.728 21.593 1.00 27.82 88 ASP D C 1
ATOM 6835 O O . ASP D 1 114 ? 35.546 -17.084 20.700 1.00 29.95 88 ASP D O 1
ATOM 6840 N N . GLY D 1 115 ? 36.764 -17.575 22.507 1.00 30.90 89 GLY D N 1
ATOM 6841 C CA . GLY D 1 115 ? 36.254 -18.946 22.517 1.00 28.77 89 GLY D CA 1
ATOM 6842 C C . GLY D 1 115 ? 37.015 -19.833 23.484 1.00 28.31 89 GLY D C 1
ATOM 6843 O O . GLY D 1 115 ? 37.925 -19.358 24.177 1.00 27.79 89 GLY D O 1
ATOM 6844 N N . VAL D 1 116 ? 36.594 -21.100 23.528 1.00 28.74 90 VAL D N 1
ATOM 6845 C CA . VAL D 1 116 ? 37.075 -22.112 24.483 1.00 26.88 90 VAL D CA 1
ATOM 6846 C C . VAL D 1 116 ? 37.195 -23.417 23.713 1.00 26.11 90 VAL D C 1
ATOM 6847 O O . VAL D 1 116 ? 36.275 -23.800 22.960 1.00 23.83 90 VAL D O 1
ATOM 6851 N N . TYR D 1 117 ? 38.361 -24.048 23.828 1.00 25.40 91 TYR D N 1
ATOM 6852 C CA . TYR D 1 117 ? 38.500 -25.435 23.341 1.00 24.85 91 TYR D CA 1
ATOM 6853 C C . TYR D 1 117 ? 38.467 -26.379 24.560 1.00 26.07 91 TYR D C 1
ATOM 6854 O O . TYR D 1 117 ? 39.341 -26.289 25.463 1.00 26.52 91 TYR D O 1
ATOM 6863 N N . HIS D 1 118 ? 37.445 -27.229 24.609 1.00 23.33 92 HIS D N 1
ATOM 6864 C CA . HIS D 1 118 ? 37.244 -28.194 25.702 1.00 26.52 92 HIS D CA 1
ATOM 6865 C C . HIS D 1 118 ? 37.790 -29.567 25.297 1.00 25.69 92 HIS D C 1
ATOM 6866 O O . HIS D 1 118 ? 37.299 -30.168 24.333 1.00 23.69 92 HIS D O 1
ATOM 6873 N N . SER D 1 119 ? 38.845 -30.026 25.977 1.00 22.82 93 SER D N 1
ATOM 6874 C CA . SER D 1 119 ? 39.484 -31.300 25.609 1.00 22.94 93 SER D CA 1
ATOM 6875 C C . SER D 1 119 ? 39.563 -32.185 26.870 1.00 25.01 93 SER D C 1
ATOM 6876 O O . SER D 1 119 ? 40.647 -32.606 27.304 1.00 25.45 93 SER D O 1
ATOM 6879 N N . ILE D 1 120 ? 38.435 -32.341 27.557 1.00 23.93 94 ILE D N 1
ATOM 6880 C CA . ILE D 1 120 ? 38.467 -32.917 28.925 1.00 24.66 94 ILE D CA 1
ATOM 6881 C C . ILE D 1 120 ? 37.531 -34.135 29.000 1.00 26.45 94 ILE D C 1
ATOM 6882 O O . ILE D 1 120 ? 36.391 -34.048 28.577 1.00 23.33 94 ILE D O 1
ATOM 6887 N N . ALA D 1 121 ? 38.001 -35.273 29.498 1.00 25.57 95 ALA D N 1
ATOM 6888 C CA . ALA D 1 121 ? 37.099 -36.409 29.709 1.00 23.18 95 ALA D CA 1
ATOM 6889 C C . ALA D 1 121 ? 37.821 -37.300 30.732 1.00 25.46 95 ALA D C 1
ATOM 6890 O O . ALA D 1 121 ? 39.049 -37.207 30.910 1.00 26.73 95 ALA D O 1
ATOM 6892 N N . PHE D 1 122 ? 37.061 -38.152 31.400 1.00 22.34 96 PHE D N 1
ATOM 6893 C CA . PHE D 1 122 ? 37.615 -39.051 32.401 1.00 25.45 96 PHE D CA 1
ATOM 6894 C C . PHE D 1 122 ? 36.661 -40.225 32.610 1.00 26.60 96 PHE D C 1
ATOM 6895 O O . PHE D 1 122 ? 35.451 -40.062 32.618 1.00 25.33 96 PHE D O 1
ATOM 6903 N N . ALA D 1 123 ? 37.216 -41.427 32.763 1.00 27.49 97 ALA D N 1
ATOM 6904 C CA . ALA D 1 123 ? 36.432 -42.556 33.263 1.00 27.30 97 ALA D CA 1
ATOM 6905 C C . ALA D 1 123 ? 37.403 -43.440 34.034 1.00 29.51 97 ALA D C 1
ATOM 6906 O O . ALA D 1 123 ? 38.604 -43.422 33.747 1.00 30.34 97 ALA D O 1
ATOM 6908 N N . ASN D 1 124 ? 36.903 -44.166 35.029 1.00 31.75 98 ASN D N 1
ATOM 6909 C CA . ASN D 1 124 ? 37.728 -45.162 35.731 1.00 33.70 98 ASN D CA 1
ATOM 6910 C C . ASN D 1 124 ? 38.158 -46.249 34.744 1.00 35.29 98 ASN D C 1
ATOM 6911 O O . ASN D 1 124 ? 37.355 -46.712 33.904 1.00 33.60 98 ASN D O 1
ATOM 6916 N N . MET D 1 125 ? 39.396 -46.700 34.880 1.00 36.66 99 MET D N 1
ATOM 6917 C CA . MET D 1 125 ? 39.925 -47.664 33.919 1.00 41.18 99 MET D CA 1
ATOM 6918 C C . MET D 1 125 ? 39.095 -48.943 33.771 1.00 40.46 99 MET D C 1
ATOM 6919 O O . MET D 1 125 ? 38.997 -49.472 32.663 1.00 39.70 99 MET D O 1
ATOM 6924 N N . GLU D 1 126 ? 38.476 -49.434 34.838 1.00 39.55 100 GLU D N 1
ATOM 6925 C CA . GLU D 1 126 ? 37.725 -50.685 34.711 1.00 43.17 100 GLU D CA 1
ATOM 6926 C C . GLU D 1 126 ? 36.465 -50.558 33.864 1.00 42.07 100 GLU D C 1
ATOM 6927 O O . GLU D 1 126 ? 35.829 -51.554 33.503 1.00 44.30 100 GLU D O 1
ATOM 6933 N N . ASP D 1 127 ? 36.075 -49.319 33.594 1.00 36.80 101 ASP D N 1
ATOM 6934 C CA . ASP D 1 127 ? 34.855 -49.054 32.888 1.00 34.42 101 ASP D CA 1
ATOM 6935 C C . ASP D 1 127 ? 35.168 -48.889 31.402 1.00 35.21 101 ASP D C 1
ATOM 6936 O O . ASP D 1 127 ? 34.295 -48.458 30.648 1.00 36.11 101 ASP D O 1
ATOM 6941 N N . LEU D 1 128 ? 36.432 -49.078 31.008 1.00 35.35 102 LEU D N 1
ATOM 6942 C CA . LEU D 1 128 ? 36.871 -48.894 29.611 1.00 34.36 102 LEU D CA 1
ATOM 6943 C C . LEU D 1 128 ? 37.347 -50.215 28.994 1.00 34.78 102 LEU D C 1
ATOM 6944 O O . LEU D 1 128 ? 38.182 -50.270 28.060 1.00 33.82 102 LEU D O 1
ATOM 6949 N N . ARG D 1 129 ? 36.775 -51.289 29.524 1.00 35.49 103 ARG D N 1
ATOM 6950 C CA . ARG D 1 129 ? 37.099 -52.635 29.046 1.00 38.50 103 ARG D CA 1
ATOM 6951 C C . ARG D 1 129 ? 36.027 -53.545 29.613 1.00 38.61 103 ARG D C 1
ATOM 6952 O O . ARG D 1 129 ? 35.274 -53.115 30.498 1.00 40.44 103 ARG D O 1
ATOM 6960 N N . GLY D 1 130 ? 35.962 -54.784 29.144 1.00 39.30 104 GLY D N 1
ATOM 6961 C CA . GLY D 1 130 ? 35.078 -55.785 29.734 1.00 40.11 104 GLY D CA 1
ATOM 6962 C C . GLY D 1 130 ? 33.636 -55.452 29.386 1.00 37.66 104 GLY D C 1
ATOM 6963 O O . GLY D 1 130 ? 33.376 -54.775 28.387 1.00 37.37 104 GLY D O 1
ATOM 6964 N N . ARG D 1 131 ? 32.700 -55.818 30.259 1.00 34.37 105 ARG D N 1
ATOM 6965 C CA . ARG D 1 131 ? 31.288 -55.707 29.921 1.00 31.55 105 ARG D CA 1
ATOM 6966 C C . ARG D 1 131 ? 30.699 -54.382 30.385 1.00 29.99 105 ARG D C 1
ATOM 6967 O O . ARG D 1 131 ? 30.651 -54.107 31.597 1.00 32.79 105 ARG D O 1
ATOM 6975 N N . PHE D 1 132 ? 30.137 -53.632 29.435 1.00 27.89 106 PHE D N 1
ATOM 6976 C CA . PHE D 1 132 ? 29.455 -52.393 29.770 1.00 26.09 106 PHE D CA 1
ATOM 6977 C C . PHE D 1 132 ? 28.342 -52.561 30.816 1.00 28.08 106 PHE D C 1
ATOM 6978 O O . PHE D 1 132 ? 28.091 -51.660 31.636 1.00 28.70 106 PHE D O 1
ATOM 6986 N N . SER D 1 133 ? 27.609 -53.664 30.714 1.00 27.36 107 SER D N 1
ATOM 6987 C CA . SER D 1 133 ? 26.494 -53.928 31.624 1.00 28.84 107 SER D CA 1
ATOM 6988 C C . SER D 1 133 ? 26.937 -54.093 33.093 1.00 29.20 107 SER D C 1
ATOM 6989 O O . SER D 1 133 ? 26.106 -53.985 33.982 1.00 28.56 107 SER D O 1
ATOM 6992 N N . GLU D 1 134 ? 28.237 -54.211 33.354 1.00 30.50 108 GLU D N 1
ATOM 6993 C CA . GLU D 1 134 ? 28.719 -54.291 34.736 1.00 33.33 108 GLU D CA 1
ATOM 6994 C C . GLU D 1 134 ? 29.193 -52.926 35.262 1.00 33.14 108 GLU D C 1
ATOM 6995 O O . GLU D 1 134 ? 29.654 -52.826 36.397 1.00 33.58 108 GLU D O 1
ATOM 7001 N N . THR D 1 135 ? 28.984 -51.858 34.496 1.00 30.59 109 THR D N 1
ATOM 7002 C CA . THR D 1 135 ? 29.427 -50.533 34.921 1.00 29.52 109 THR D CA 1
ATOM 7003 C C . THR D 1 135 ? 28.737 -50.074 36.236 1.00 30.76 109 THR D C 1
ATOM 7004 O O . THR D 1 135 ? 27.516 -50.206 36.371 1.00 27.53 109 THR D O 1
ATOM 7008 N N . SER D 1 136 ? 29.498 -49.539 37.199 1.00 26.91 110 SER D N 1
ATOM 7009 C CA . SER D 1 136 ? 28.893 -49.026 38.439 1.00 29.30 110 SER D CA 1
ATOM 7010 C C . SER D 1 136 ? 28.197 -47.682 38.225 1.00 27.92 110 SER D C 1
ATOM 7011 O O . SER D 1 136 ? 28.533 -46.904 37.311 1.00 26.46 110 SER D O 1
ATOM 7014 N N . ARG D 1 137 ? 27.274 -47.379 39.128 1.00 28.13 111 ARG D N 1
ATOM 7015 C CA . ARG D 1 137 ? 26.554 -46.110 39.112 1.00 27.70 111 ARG D CA 1
ATOM 7016 C C . ARG D 1 137 ? 27.536 -44.946 39.277 1.00 26.97 111 ARG D C 1
ATOM 7017 O O . ARG D 1 137 ? 27.440 -43.936 38.564 1.00 26.33 111 ARG D O 1
ATOM 7025 N N . GLU D 1 138 ? 28.441 -45.106 40.235 1.00 28.11 112 GLU D N 1
ATOM 7026 C CA . GLU D 1 138 ? 29.498 -44.120 40.514 1.00 31.65 112 GLU D CA 1
ATOM 7027 C C . GLU D 1 138 ? 30.399 -43.845 39.300 1.00 31.02 112 GLU D C 1
ATOM 7028 O O . GLU D 1 138 ? 30.650 -42.686 38.973 1.00 30.36 112 GLU D O 1
ATOM 7034 N N . GLY D 1 139 ? 30.856 -44.902 38.624 1.00 30.78 113 GLY D N 1
ATOM 7035 C CA . GLY D 1 139 ? 31.703 -44.733 37.436 1.00 29.04 113 GLY D CA 1
ATOM 7036 C C . GLY D 1 139 ? 30.898 -44.135 36.294 1.00 30.13 113 GLY D C 1
ATOM 7037 O O . GLY D 1 139 ? 31.382 -43.281 35.546 1.00 27.48 113 GLY D O 1
ATOM 7038 N N . PHE D 1 140 ? 29.630 -44.517 36.201 1.00 25.89 114 PHE D N 1
ATOM 7039 C CA . PHE D 1 140 ? 28.796 -43.975 35.124 1.00 25.81 114 PHE D CA 1
ATOM 7040 C C . PHE D 1 140 ? 28.646 -42.459 35.353 1.00 24.85 114 PHE D C 1
ATOM 7041 O O . PHE D 1 140 ? 28.827 -41.682 34.425 1.00 22.25 114 PHE D O 1
ATOM 7049 N N . LEU D 1 141 ? 28.306 -42.065 36.580 1.00 24.62 115 LEU D N 1
ATOM 7050 C CA . LEU D 1 141 ? 28.006 -40.659 36.846 1.00 25.00 115 LEU D CA 1
ATOM 7051 C C . LEU D 1 141 ? 29.281 -39.805 36.819 1.00 27.66 115 LEU D C 1
ATOM 7052 O O . LEU D 1 141 ? 29.235 -38.653 36.384 1.00 26.26 115 LEU D O 1
ATOM 7057 N N . LEU D 1 142 ? 30.418 -40.376 37.212 1.00 27.98 116 LEU D N 1
ATOM 7058 C CA . LEU D 1 142 ? 31.698 -39.663 37.170 1.00 29.53 116 LEU D CA 1
ATOM 7059 C C . LEU D 1 142 ? 32.047 -39.295 35.719 1.00 27.46 116 LEU D C 1
ATOM 7060 O O . LEU D 1 142 ? 32.468 -38.170 35.423 1.00 26.17 116 LEU D O 1
ATOM 7065 N N . ALA D 1 143 ? 31.936 -40.279 34.824 1.00 25.45 117 ALA D N 1
ATOM 7066 C CA . ALA D 1 143 ? 32.190 -40.028 33.426 1.00 23.91 117 ALA D CA 1
ATOM 7067 C C . ALA D 1 143 ? 31.246 -38.954 32.870 1.00 26.28 117 ALA D C 1
ATOM 7068 O O . ALA D 1 143 ? 31.689 -38.079 32.113 1.00 23.57 117 ALA D O 1
ATOM 7070 N N . GLN D 1 144 ? 29.948 -39.035 33.185 1.00 23.28 118 GLN D N 1
ATOM 7071 C CA . GLN D 1 144 ? 29.028 -37.963 32.770 1.00 23.70 118 GLN D CA 1
ATOM 7072 C C . GLN D 1 144 ? 29.429 -36.562 33.291 1.00 25.66 118 GLN D C 1
ATOM 7073 O O . GLN D 1 144 ? 29.370 -35.545 32.576 1.00 24.79 118 GLN D O 1
ATOM 7079 N N . ASP D 1 145 ? 29.805 -36.520 34.562 1.00 24.91 119 ASP D N 1
ATOM 7080 C CA . ASP D 1 145 ? 30.145 -35.273 35.246 1.00 27.45 119 ASP D CA 1
ATOM 7081 C C . ASP D 1 145 ? 31.343 -34.582 34.582 1.00 27.21 119 ASP D C 1
ATOM 7082 O O . ASP D 1 145 ? 31.278 -33.417 34.178 1.00 27.29 119 ASP D O 1
ATOM 7087 N N . ILE D 1 146 ? 32.437 -35.326 34.452 1.00 24.87 120 ILE D N 1
ATOM 7088 C CA . ILE D 1 146 ? 33.664 -34.747 33.938 1.00 24.34 120 ILE D CA 1
ATOM 7089 C C . ILE D 1 146 ? 33.584 -34.538 32.414 1.00 24.96 120 ILE D C 1
ATOM 7090 O O . ILE D 1 146 ? 34.140 -33.570 31.878 1.00 25.36 120 ILE D O 1
ATOM 7095 N N . SER D 1 147 ? 32.956 -35.471 31.709 1.00 23.34 121 SER D N 1
ATOM 7096 C CA . SER D 1 147 ? 33.091 -35.474 30.247 1.00 24.03 121 SER D CA 1
ATOM 7097 C C . SER D 1 147 ? 31.937 -34.821 29.496 1.00 23.96 121 SER D C 1
ATOM 7098 O O . SER D 1 147 ? 32.074 -34.576 28.295 1.00 24.71 121 SER D O 1
ATOM 7101 N N . SER D 1 148 ? 30.823 -34.543 30.177 1.00 20.66 122 SER D N 1
ATOM 7102 C CA . SER D 1 148 ? 29.665 -33.943 29.523 1.00 22.94 122 SER D CA 1
ATOM 7103 C C . SER D 1 148 ? 29.222 -32.718 30.308 1.00 21.34 122 SER D C 1
ATOM 7104 O O . SER D 1 148 ? 29.220 -31.624 29.739 1.00 22.63 122 SER D O 1
ATOM 7107 N N . TYR D 1 149 ? 28.861 -32.885 31.581 1.00 19.65 123 TYR D N 1
ATOM 7108 C CA . TYR D 1 149 ? 28.316 -31.739 32.310 1.00 20.13 123 TYR D CA 1
ATOM 7109 C C . TYR D 1 149 ? 29.346 -30.606 32.307 1.00 22.48 123 TYR D C 1
ATOM 7110 O O . TYR D 1 149 ? 28.968 -29.435 32.285 1.00 21.44 123 TYR D O 1
ATOM 7119 N N . SER D 1 150 ? 30.631 -30.942 32.434 1.00 23.10 124 SER D N 1
ATOM 7120 C CA . SER D 1 150 ? 31.652 -29.888 32.489 1.00 24.75 124 SER D CA 1
ATOM 7121 C C . SER D 1 150 ? 31.496 -28.915 31.300 1.00 25.27 124 SER D C 1
ATOM 7122 O O . SER D 1 150 ? 31.798 -27.727 31.448 1.00 25.13 124 SER D O 1
ATOM 7125 N N . LEU D 1 151 ? 31.025 -29.375 30.132 1.00 23.74 125 LEU D N 1
ATOM 7126 C CA . LEU D 1 151 ? 30.874 -28.412 29.022 1.00 22.44 125 LEU D CA 1
ATOM 7127 C C . LEU D 1 151 ? 29.824 -27.349 29.347 1.00 24.00 125 LEU D C 1
ATOM 7128 O O . LEU D 1 151 ? 29.957 -26.193 28.949 1.00 22.38 125 LEU D O 1
ATOM 7133 N N . THR D 1 152 ? 28.722 -27.790 29.947 1.00 21.24 126 THR D N 1
ATOM 7134 C CA . THR D 1 152 ? 27.602 -26.896 30.295 1.00 22.93 126 THR D CA 1
ATOM 7135 C C . THR D 1 152 ? 28.108 -25.773 31.201 1.00 25.09 126 THR D C 1
ATOM 7136 O O . THR D 1 152 ? 27.815 -24.602 30.974 1.00 23.14 126 THR D O 1
ATOM 7140 N N . ILE D 1 153 ? 28.756 -26.148 32.301 1.00 24.40 127 ILE D N 1
ATOM 7141 C CA . ILE D 1 153 ? 29.139 -25.130 33.291 1.00 25.23 127 ILE D CA 1
ATOM 7142 C C . ILE D 1 153 ? 30.228 -24.237 32.687 1.00 24.97 127 ILE D C 1
ATOM 7143 O O . ILE D 1 153 ? 30.240 -23.017 32.862 1.00 27.69 127 ILE D O 1
ATOM 7148 N N . VAL D 1 154 ? 31.143 -24.846 31.953 1.00 23.46 128 VAL D N 1
ATOM 7149 C CA . VAL D 1 154 ? 32.159 -24.042 31.270 1.00 25.51 128 VAL D CA 1
ATOM 7150 C C . VAL D 1 154 ? 31.530 -23.010 30.305 1.00 26.21 128 VAL D C 1
ATOM 7151 O O . VAL D 1 154 ? 31.960 -21.846 30.263 1.00 27.67 128 VAL D O 1
ATOM 7155 N N . ALA D 1 155 ? 30.527 -23.432 29.526 1.00 24.13 129 ALA D N 1
ATOM 7156 C CA . ALA D 1 155 ? 29.881 -22.520 28.591 1.00 25.06 129 ALA D CA 1
ATOM 7157 C C . ALA D 1 155 ? 29.217 -21.364 29.341 1.00 27.61 129 ALA D C 1
ATOM 7158 O O . ALA D 1 155 ? 29.335 -20.206 28.924 1.00 27.00 129 ALA D O 1
ATOM 7160 N N . HIS D 1 156 ? 28.495 -21.707 30.414 1.00 26.18 130 HIS D N 1
ATOM 7161 C CA . HIS D 1 156 ? 27.820 -20.710 31.248 1.00 26.19 130 HIS D CA 1
ATOM 7162 C C . HIS D 1 156 ? 28.823 -19.680 31.751 1.00 29.26 130 HIS D C 1
ATOM 7163 O O . HIS D 1 156 ? 28.530 -18.478 31.767 1.00 30.72 130 HIS D O 1
ATOM 7170 N N . GLU D 1 157 ? 29.982 -20.139 32.219 1.00 28.53 131 GLU D N 1
ATOM 7171 C CA . GLU D 1 157 ? 30.924 -19.178 32.814 1.00 30.64 131 GLU D CA 1
ATOM 7172 C C . GLU D 1 157 ? 31.677 -18.446 31.709 1.00 31.72 131 GLU D C 1
ATOM 7173 O O . GLU D 1 157 ? 31.899 -17.220 31.815 1.00 32.65 131 GLU D O 1
ATOM 7179 N N . ALA D 1 158 ? 32.053 -19.188 30.656 1.00 29.20 132 ALA D N 1
ATOM 7180 C CA . ALA D 1 158 ? 32.795 -18.587 29.543 1.00 29.35 132 ALA D CA 1
ATOM 7181 C C . ALA D 1 158 ? 31.970 -17.523 28.818 1.00 29.26 132 ALA D C 1
ATOM 7182 O O . ALA D 1 158 ? 32.506 -16.552 28.320 1.00 29.80 132 ALA D O 1
ATOM 7184 N N . LYS D 1 159 ? 30.657 -17.702 28.764 1.00 29.09 133 LYS D N 1
ATOM 7185 C CA . LYS D 1 159 ? 29.763 -16.736 28.130 1.00 29.74 133 LYS D CA 1
ATOM 7186 C C . LYS D 1 159 ? 29.892 -15.334 28.715 1.00 29.94 133 LYS D C 1
ATOM 7187 O O . LYS D 1 159 ? 29.781 -14.316 28.027 1.00 31.08 133 LYS D O 1
ATOM 7193 N N . LYS D 1 160 ? 30.205 -15.258 29.993 1.00 32.10 134 LYS D N 1
ATOM 7194 C CA . LYS D 1 160 ? 30.396 -13.948 30.615 1.00 34.43 134 LYS D CA 1
ATOM 7195 C C . LYS D 1 160 ? 31.548 -13.148 30.018 1.00 35.37 134 LYS D C 1
ATOM 7196 O O . LYS D 1 160 ? 31.572 -11.918 30.104 1.00 37.30 134 LYS D O 1
ATOM 7202 N N . LEU D 1 161 ? 32.523 -13.863 29.459 1.00 32.85 135 LEU D N 1
ATOM 7203 C CA . LEU D 1 161 ? 33.659 -13.224 28.809 1.00 31.10 135 LEU D CA 1
ATOM 7204 C C . LEU D 1 161 ? 33.441 -13.099 27.295 1.00 30.81 135 LEU D C 1
ATOM 7205 O O . LEU D 1 161 ? 34.343 -12.690 26.567 1.00 32.86 135 LEU D O 1
ATOM 7210 N N . MET D 1 162 ? 32.232 -13.400 26.819 1.00 29.47 136 MET D N 1
ATOM 7211 C CA . MET D 1 162 ? 31.992 -13.303 25.390 1.00 32.46 136 MET D CA 1
ATOM 7212 C C . MET D 1 162 ? 30.790 -12.431 25.056 1.00 34.41 136 MET D C 1
ATOM 7213 O O . MET D 1 162 ? 29.872 -12.899 24.362 1.00 33.33 136 MET D O 1
ATOM 7218 N N . PRO D 1 163 ? 30.829 -11.136 25.442 1.00 37.62 137 PRO D N 1
ATOM 7219 C CA . PRO D 1 163 ? 29.602 -10.342 25.289 1.00 39.30 137 PRO D CA 1
ATOM 7220 C C . PRO D 1 163 ? 29.210 -10.084 23.836 1.00 40.06 137 PRO D C 1
ATOM 7221 O O . PRO D 1 163 ? 28.042 -9.812 23.564 1.00 41.21 137 PRO D O 1
ATOM 7225 N N . GLU D 1 164 ? 30.177 -10.072 22.918 1.00 37.99 138 GLU D N 1
ATOM 7226 C CA . GLU D 1 164 ? 29.869 -9.921 21.515 1.00 38.66 138 GLU D CA 1
ATOM 7227 C C . GLU D 1 164 ? 29.839 -11.257 20.759 1.00 37.52 138 GLU D C 1
ATOM 7228 O O . GLU D 1 164 ? 29.726 -11.251 19.543 1.00 38.48 138 GLU D O 1
ATOM 7234 N N . GLY D 1 165 ? 29.852 -12.384 21.465 1.00 33.62 139 GLY D N 1
ATOM 7235 C CA . GLY D 1 165 ? 29.797 -13.687 20.798 1.00 32.10 139 GLY D CA 1
ATOM 7236 C C . GLY D 1 165 ? 31.132 -14.391 20.806 1.00 31.33 139 GLY D C 1
ATOM 7237 O O . GLY D 1 165 ? 32.106 -13.890 21.374 1.00 29.64 139 GLY D O 1
ATOM 7238 N N . GLY D 1 166 ? 31.160 -15.607 20.277 1.00 27.53 140 GLY D N 1
ATOM 7239 C CA . GLY D 1 166 ? 32.353 -16.448 20.384 1.00 27.58 140 GLY D CA 1
ATOM 7240 C C . GLY D 1 166 ? 32.059 -17.869 19.954 1.00 26.52 140 GLY D C 1
ATOM 7241 O O . GLY D 1 166 ? 30.990 -18.133 19.378 1.00 24.90 140 GLY D O 1
ATOM 7242 N N . SER D 1 167 ? 32.985 -18.777 20.230 1.00 24.99 141 SER D N 1
ATOM 7243 C CA . SER D 1 167 ? 32.901 -20.108 19.670 1.00 25.30 141 SER D CA 1
ATOM 7244 C C . SER D 1 167 ? 33.434 -21.076 20.720 1.00 25.03 141 SER D C 1
ATOM 7245 O O . SER D 1 167 ? 34.484 -20.840 21.296 1.00 24.80 141 SER D O 1
ATOM 7248 N N . ILE D 1 168 ? 32.675 -22.120 21.019 1.00 22.32 142 ILE D N 1
ATOM 7249 C CA . ILE D 1 168 ? 33.096 -23.144 21.983 1.00 22.53 142 ILE D CA 1
ATOM 7250 C C . ILE D 1 168 ? 33.165 -24.490 21.245 1.00 21.46 142 ILE D C 1
ATOM 7251 O O . ILE D 1 168 ? 32.215 -24.918 20.562 1.00 20.84 142 ILE D O 1
ATOM 7256 N N . VAL D 1 169 ? 34.268 -25.204 21.386 1.00 21.61 143 VAL D N 1
ATOM 7257 C CA . VAL D 1 169 ? 34.408 -26.486 20.688 1.00 20.85 143 VAL D CA 1
ATOM 7258 C C . VAL D 1 169 ? 34.772 -27.575 21.701 1.00 22.13 143 VAL D C 1
ATOM 7259 O O . VAL D 1 169 ? 35.634 -27.335 22.559 1.00 23.10 143 VAL D O 1
ATOM 7263 N N . ALA D 1 170 ? 34.123 -28.738 21.631 1.00 20.86 144 ALA D N 1
ATOM 7264 C CA . ALA D 1 170 ? 34.445 -29.864 22.528 1.00 19.62 144 ALA D CA 1
ATOM 7265 C C . ALA D 1 170 ? 34.912 -31.055 21.695 1.00 19.53 144 ALA D C 1
ATOM 7266 O O . ALA D 1 170 ? 34.741 -31.072 20.504 1.00 21.80 144 ALA D O 1
ATOM 7268 N N . THR D 1 171 ? 35.614 -31.999 22.317 1.00 22.77 145 THR D N 1
ATOM 7269 C CA . THR D 1 171 ? 36.228 -33.103 21.575 1.00 21.22 145 THR D CA 1
ATOM 7270 C C . THR D 1 171 ? 35.429 -34.360 21.880 1.00 21.70 145 THR D C 1
ATOM 7271 O O . THR D 1 171 ? 35.254 -34.754 23.060 1.00 23.59 145 THR D O 1
ATOM 7275 N N . THR D 1 172 ? 34.952 -34.993 20.818 1.00 20.07 146 THR D N 1
ATOM 7276 C CA . THR D 1 172 ? 34.226 -36.225 20.998 1.00 19.67 146 THR D CA 1
ATOM 7277 C C . THR D 1 172 ? 34.869 -37.386 20.208 1.00 20.13 146 THR D C 1
ATOM 7278 O O . THR D 1 172 ? 35.931 -37.236 19.602 1.00 18.62 146 THR D O 1
ATOM 7282 N N . TYR D 1 173 ? 34.226 -38.543 20.211 1.00 19.86 147 TYR D N 1
ATOM 7283 C CA . TYR D 1 173 ? 34.711 -39.733 19.526 1.00 18.39 147 TYR D CA 1
ATOM 7284 C C . TYR D 1 173 ? 33.492 -40.446 18.933 1.00 16.56 147 TYR D C 1
ATOM 7285 O O . TYR D 1 173 ? 32.396 -40.437 19.532 1.00 19.61 147 TYR D O 1
ATOM 7294 N N . LEU D 1 174 ? 33.693 -41.154 17.830 1.00 17.94 148 LEU D N 1
ATOM 7295 C CA . LEU D 1 174 ? 32.623 -41.935 17.159 1.00 21.07 148 LEU D CA 1
ATOM 7296 C C . LEU D 1 174 ? 31.883 -42.911 18.085 1.00 18.52 148 LEU D C 1
ATOM 7297 O O . LEU D 1 174 ? 30.778 -43.358 17.775 1.00 19.28 148 LEU D O 1
ATOM 7302 N N . GLY D 1 175 ? 32.529 -43.365 19.163 1.00 17.97 149 GLY D N 1
ATOM 7303 C CA . GLY D 1 175 ? 31.877 -44.169 20.200 1.00 18.60 149 GLY D CA 1
ATOM 7304 C C . GLY D 1 175 ? 30.688 -43.504 20.863 1.00 20.75 149 GLY D C 1
ATOM 7305 O O . GLY D 1 175 ? 29.884 -44.183 21.521 1.00 20.74 149 GLY D O 1
ATOM 7306 N N . GLY D 1 176 ? 30.489 -42.211 20.635 1.00 19.48 150 GLY D N 1
ATOM 7307 C CA . GLY D 1 176 ? 29.235 -41.595 21.142 1.00 20.12 150 GLY D CA 1
ATOM 7308 C C . GLY D 1 176 ? 28.048 -41.760 20.186 1.00 21.63 150 GLY D C 1
ATOM 7309 O O . GLY D 1 176 ? 26.882 -41.476 20.556 1.00 21.48 150 GLY D O 1
ATOM 7310 N N . GLU D 1 177 ? 28.335 -42.218 18.964 1.00 20.56 151 GLU D N 1
ATOM 7311 C CA . GLU D 1 177 ? 27.322 -42.399 17.913 1.00 20.68 151 GLU D CA 1
ATOM 7312 C C . GLU D 1 177 ? 27.020 -43.858 17.629 1.00 21.66 151 GLU D C 1
ATOM 7313 O O . GLU D 1 177 ? 25.922 -44.195 17.172 1.00 21.35 151 GLU D O 1
ATOM 7319 N N . PHE D 1 178 ? 27.986 -44.721 17.909 1.00 18.38 152 PHE D N 1
ATOM 7320 C CA . PHE D 1 178 ? 27.854 -46.137 17.685 1.00 20.03 152 PHE D CA 1
ATOM 7321 C C . PHE D 1 178 ? 28.459 -46.847 18.872 1.00 23.11 152 PHE D C 1
ATOM 7322 O O . PHE D 1 178 ? 29.422 -46.361 19.464 1.00 22.97 152 PHE D O 1
ATOM 7330 N N . ALA D 1 179 ? 27.983 -48.049 19.157 1.00 21.88 153 ALA D N 1
ATOM 7331 C CA . ALA D 1 179 ? 28.645 -48.876 20.172 1.00 22.55 153 ALA D CA 1
ATOM 7332 C C . ALA D 1 179 ? 29.962 -49.460 19.657 1.00 24.59 153 ALA D C 1
ATOM 7333 O O . ALA D 1 179 ? 29.963 -50.169 18.641 1.00 28.58 153 ALA D O 1
ATOM 7335 N N . VAL D 1 180 ? 31.078 -49.146 20.315 1.00 23.74 154 VAL D N 1
ATOM 7336 C CA . VAL D 1 180 ? 32.357 -49.690 19.936 1.00 25.36 154 VAL D CA 1
ATOM 7337 C C . VAL D 1 180 ? 32.830 -50.545 21.118 1.00 27.66 154 VAL D C 1
ATOM 7338 O O . VAL D 1 180 ? 32.551 -50.270 22.286 1.00 28.58 154 VAL D O 1
ATOM 7342 N N . GLN D 1 181 ? 33.594 -51.578 20.832 1.00 28.66 155 GLN D N 1
ATOM 7343 C CA . GLN D 1 181 ? 34.065 -52.464 21.901 1.00 27.77 155 GLN D CA 1
ATOM 7344 C C . GLN D 1 181 ? 34.897 -51.663 22.927 1.00 28.96 155 GLN D C 1
ATOM 7345 O O . GLN D 1 181 ? 35.662 -50.773 22.544 1.00 26.02 155 GLN D O 1
ATOM 7351 N N . ASN D 1 182 ? 34.793 -52.020 24.210 1.00 28.52 156 ASN D N 1
ATOM 7352 C CA . ASN D 1 182 ? 35.607 -51.423 25.291 1.00 28.75 156 ASN D CA 1
ATOM 7353 C C . ASN D 1 182 ? 35.331 -49.970 25.727 1.00 28.21 156 ASN D C 1
ATOM 7354 O O . ASN D 1 182 ? 35.386 -49.659 26.926 1.00 28.32 156 ASN D O 1
ATOM 7359 N N . TYR D 1 183 ? 34.992 -49.098 24.782 1.00 25.16 157 TYR D N 1
ATOM 7360 C CA . TYR D 1 183 ? 34.848 -47.680 25.081 1.00 23.01 157 TYR D CA 1
ATOM 7361 C C . TYR D 1 183 ? 33.721 -47.461 26.090 1.00 23.76 157 TYR D C 1
ATOM 7362 O O . TYR D 1 183 ? 33.821 -46.580 26.956 1.00 24.06 157 TYR D O 1
ATOM 7371 N N . ASN D 1 184 ? 32.676 -48.289 26.001 1.00 21.53 158 ASN D N 1
ATOM 7372 C CA . ASN D 1 184 ? 31.741 -48.527 27.119 1.00 22.06 158 ASN D CA 1
ATOM 7373 C C . ASN D 1 184 ? 31.244 -47.241 27.787 1.00 23.30 158 ASN D C 1
ATOM 7374 O O . ASN D 1 184 ? 30.466 -46.467 27.189 1.00 22.01 158 ASN D O 1
ATOM 7379 N N . VAL D 1 185 ? 31.550 -47.057 29.069 1.00 23.35 159 VAL D N 1
ATOM 7380 C CA . VAL D 1 185 ? 30.978 -45.896 29.791 1.00 23.19 159 VAL D CA 1
ATOM 7381 C C . VAL D 1 185 ? 31.259 -44.578 29.063 1.00 23.24 159 VAL D C 1
ATOM 7382 O O . VAL D 1 185 ? 30.448 -43.625 29.079 1.00 21.42 159 VAL D O 1
ATOM 7386 N N . MET D 1 186 ? 32.406 -44.493 28.389 1.00 21.55 160 MET D N 1
ATOM 7387 C CA . MET D 1 186 ? 32.717 -43.229 27.739 1.00 21.62 160 MET D CA 1
ATOM 7388 C C . MET D 1 186 ? 31.918 -43.017 26.446 1.00 21.70 160 MET D C 1
ATOM 7389 O O . MET D 1 186 ? 31.650 -41.872 26.031 1.00 20.13 160 MET D O 1
ATOM 7394 N N . GLY D 1 187 ? 31.473 -44.114 25.833 1.00 19.15 161 GLY D N 1
ATOM 7395 C CA . GLY D 1 187 ? 30.616 -43.946 24.646 1.00 19.66 161 GLY D CA 1
ATOM 7396 C C . GLY D 1 187 ? 29.352 -43.225 25.080 1.00 21.61 161 GLY D C 1
ATOM 7397 O O . GLY D 1 187 ? 28.775 -42.388 24.350 1.00 19.70 161 GLY D O 1
ATOM 7398 N N . VAL D 1 188 ? 28.828 -43.651 26.227 1.00 21.02 162 VAL D N 1
ATOM 7399 C CA . VAL D 1 188 ? 27.547 -43.080 26.673 1.00 20.89 162 VAL D CA 1
ATOM 7400 C C . VAL D 1 188 ? 27.798 -41.633 27.132 1.00 20.38 162 VAL D C 1
ATOM 7401 O O . VAL D 1 188 ? 26.956 -40.770 26.907 1.00 22.45 162 VAL D O 1
ATOM 7405 N N . ALA D 1 189 ? 28.921 -41.363 27.802 1.00 21.48 163 ALA D N 1
ATOM 7406 C CA . ALA D 1 189 ? 29.304 -39.985 28.095 1.00 20.59 163 ALA D CA 1
ATOM 7407 C C . ALA D 1 189 ? 29.534 -39.107 26.856 1.00 20.60 163 ALA D C 1
ATOM 7408 O O . ALA D 1 189 ? 29.168 -37.946 26.892 1.00 18.76 163 ALA D O 1
ATOM 7410 N N . LYS D 1 190 ? 30.070 -39.658 25.760 1.00 18.55 164 LYS D N 1
ATOM 7411 C CA . LYS D 1 190 ? 30.218 -38.872 24.548 1.00 18.41 164 LYS D CA 1
ATOM 7412 C C . LYS D 1 190 ? 28.863 -38.601 23.882 1.00 18.52 164 LYS D C 1
ATOM 7413 O O . LYS D 1 190 ? 28.693 -37.573 23.268 1.00 18.83 164 LYS D O 1
ATOM 7419 N N . ALA D 1 191 ? 27.938 -39.554 23.932 1.00 18.98 165 ALA D N 1
ATOM 7420 C CA . ALA D 1 191 ? 26.629 -39.284 23.369 1.00 18.50 165 ALA D CA 1
ATOM 7421 C C . ALA D 1 191 ? 25.962 -38.128 24.120 1.00 19.49 165 ALA D C 1
ATOM 7422 O O . ALA D 1 191 ? 25.305 -37.246 23.510 1.00 17.17 165 ALA D O 1
ATOM 7424 N N . SER D 1 192 ? 26.145 -38.159 25.440 1.00 19.08 166 SER D N 1
ATOM 7425 C CA . SER D 1 192 ? 25.642 -37.091 26.301 1.00 17.72 166 SER D CA 1
ATOM 7426 C C . SER D 1 192 ? 26.308 -35.764 25.930 1.00 18.61 166 SER D C 1
ATOM 7427 O O . SER D 1 192 ? 25.632 -34.744 25.721 1.00 19.20 166 SER D O 1
ATOM 7430 N N . LEU D 1 193 ? 27.637 -35.786 25.735 1.00 19.03 167 LEU D N 1
ATOM 7431 C CA . LEU D 1 193 ? 28.378 -34.577 25.332 1.00 18.08 167 LEU D CA 1
ATOM 7432 C C . LEU D 1 193 ? 27.867 -34.033 23.990 1.00 18.65 167 LEU D C 1
ATOM 7433 O O . LEU D 1 193 ? 27.685 -32.824 23.826 1.00 18.04 167 LEU D O 1
ATOM 7438 N N . GLU D 1 194 ? 27.670 -34.916 23.023 1.00 18.39 168 GLU D N 1
ATOM 7439 C CA . GLU D 1 194 ? 27.210 -34.474 21.684 1.00 17.10 168 GLU D CA 1
ATOM 7440 C C . GLU D 1 194 ? 25.795 -33.837 21.736 1.00 20.12 168 GLU D C 1
ATOM 7441 O O . GLU D 1 194 ? 25.512 -32.865 21.030 1.00 18.52 168 GLU D O 1
ATOM 7447 N N . ALA D 1 195 ? 24.904 -34.387 22.554 1.00 17.46 169 ALA D N 1
ATOM 7448 C CA . ALA D 1 195 ? 23.620 -33.706 22.796 1.00 17.23 169 ALA D CA 1
ATOM 7449 C C . ALA D 1 195 ? 23.768 -32.388 23.543 1.00 18.98 169 ALA D C 1
ATOM 7450 O O . ALA D 1 195 ? 23.117 -31.389 23.210 1.00 18.56 169 ALA D O 1
ATOM 7452 N N . ASN D 1 196 ? 24.681 -32.353 24.506 1.00 18.46 170 ASN D N 1
ATOM 7453 C CA . ASN D 1 196 ? 24.998 -31.118 25.252 1.00 18.56 170 ASN D CA 1
ATOM 7454 C C . ASN D 1 196 ? 25.372 -29.974 24.280 1.00 19.38 170 ASN D C 1
ATOM 7455 O O . ASN D 1 196 ? 24.911 -28.823 24.398 1.00 18.21 170 ASN D O 1
ATOM 7460 N N . VAL D 1 197 ? 26.222 -30.329 23.307 1.00 19.66 171 VAL D N 1
ATOM 7461 C CA . VAL D 1 197 ? 26.661 -29.418 22.272 1.00 19.01 171 VAL D CA 1
ATOM 7462 C C . VAL D 1 197 ? 25.452 -28.863 21.521 1.00 18.80 171 VAL D C 1
ATOM 7463 O O . VAL D 1 197 ? 25.292 -27.645 21.353 1.00 17.30 171 VAL D O 1
ATOM 7467 N N . LYS D 1 198 ? 24.518 -29.735 21.150 1.00 18.31 172 LYS D N 1
ATOM 7468 C CA . LYS D 1 198 ? 23.338 -29.256 20.428 1.00 17.64 172 LYS D CA 1
ATOM 7469 C C . LYS D 1 198 ? 22.433 -28.347 21.299 1.00 18.98 172 LYS D C 1
ATOM 7470 O O . LYS D 1 198 ? 21.986 -27.301 20.830 1.00 17.27 172 LYS D O 1
ATOM 7476 N N . TYR D 1 199 ? 22.126 -28.757 22.535 1.00 18.15 173 TYR D N 1
ATOM 7477 C CA . TYR D 1 199 ? 21.320 -27.925 23.416 1.00 18.72 173 TYR D CA 1
ATOM 7478 C C . TYR D 1 199 ? 22.000 -26.610 23.753 1.00 19.74 173 TYR D C 1
ATOM 7479 O O . TYR D 1 199 ? 21.289 -25.606 23.860 1.00 19.01 173 TYR D O 1
ATOM 7488 N N . LEU D 1 200 ? 23.323 -26.600 23.924 1.00 18.11 174 LEU D N 1
ATOM 7489 C CA . LEU D 1 200 ? 24.021 -25.332 24.159 1.00 20.60 174 LEU D CA 1
ATOM 7490 C C . LEU D 1 200 ? 23.976 -24.450 22.909 1.00 20.55 174 LEU D C 1
ATOM 7491 O O . LEU D 1 200 ? 23.806 -23.217 23.013 1.00 21.34 174 LEU D O 1
ATOM 7496 N N . ALA D 1 201 ? 24.212 -25.066 21.754 1.00 18.96 175 ALA D N 1
ATOM 7497 C CA . ALA D 1 201 ? 24.071 -24.313 20.506 1.00 17.97 175 ALA D CA 1
ATOM 7498 C C . ALA D 1 201 ? 22.712 -23.608 20.406 1.00 20.09 175 ALA D C 1
ATOM 7499 O O . ALA D 1 201 ? 22.650 -22.437 20.055 1.00 19.80 175 ALA D O 1
ATOM 7501 N N . LEU D 1 202 ? 21.619 -24.306 20.700 1.00 19.04 176 LEU D N 1
ATOM 7502 C CA . LEU D 1 202 ? 20.290 -23.693 20.650 1.00 18.92 176 LEU D CA 1
ATOM 7503 C C . LEU D 1 202 ? 20.162 -22.575 21.684 1.00 20.56 176 LEU D C 1
ATOM 7504 O O . LEU D 1 202 ? 19.582 -21.498 21.420 1.00 21.09 176 LEU D O 1
ATOM 7509 N N . ASP D 1 203 ? 20.660 -22.827 22.893 1.00 21.45 177 ASP D N 1
ATOM 7510 C CA . ASP D 1 203 ? 20.505 -21.850 23.991 1.00 22.92 177 ASP D CA 1
ATOM 7511 C C . ASP D 1 203 ? 21.316 -20.573 23.725 1.00 22.62 177 ASP D C 1
ATOM 7512 O O . ASP D 1 203 ? 20.844 -19.432 23.958 1.00 23.42 177 ASP D O 1
ATOM 7517 N N . LEU D 1 204 ? 22.546 -20.761 23.260 1.00 22.53 178 LEU D N 1
ATOM 7518 C CA . LEU D 1 204 ? 23.524 -19.675 23.235 1.00 23.29 178 LEU D CA 1
ATOM 7519 C C . LEU D 1 204 ? 23.607 -18.986 21.868 1.00 22.69 178 LEU D C 1
ATOM 7520 O O . LEU D 1 204 ? 24.214 -17.918 21.743 1.00 23.11 178 LEU D O 1
ATOM 7525 N N . GLY D 1 205 ? 22.947 -19.576 20.873 1.00 21.41 179 GLY D N 1
ATOM 7526 C CA . GLY D 1 205 ? 22.974 -19.026 19.512 1.00 22.22 179 GLY D CA 1
ATOM 7527 C C . GLY D 1 205 ? 22.446 -17.599 19.425 1.00 23.71 179 GLY D C 1
ATOM 7528 O O . GLY D 1 205 ? 23.057 -16.733 18.769 1.00 25.97 179 GLY D O 1
ATOM 7529 N N . PRO D 1 206 ? 21.392 -17.272 20.186 1.00 24.89 180 PRO D N 1
ATOM 7530 C CA . PRO D 1 206 ? 20.949 -15.869 20.145 1.00 27.11 180 PRO D CA 1
ATOM 7531 C C . PRO D 1 206 ? 21.932 -14.907 20.798 1.00 30.39 180 PRO D C 1
ATOM 7532 O O . PRO D 1 206 ? 21.859 -13.706 20.527 1.00 33.61 180 PRO D O 1
ATOM 7536 N N . ASP D 1 207 ? 22.896 -15.423 21.558 1.00 27.42 181 ASP D N 1
ATOM 7537 C CA . ASP D 1 207 ? 23.994 -14.582 22.055 1.00 29.35 181 ASP D CA 1
ATOM 7538 C C . ASP D 1 207 ? 25.219 -14.571 21.150 1.00 28.07 181 ASP D C 1
ATOM 7539 O O . ASP D 1 207 ? 26.266 -14.056 21.541 1.00 31.00 181 ASP D O 1
ATOM 7544 N N . ASN D 1 208 ? 25.081 -15.165 19.964 1.00 27.44 182 ASN D N 1
ATOM 7545 C CA . ASN D 1 208 ? 26.158 -15.247 18.963 1.00 27.32 182 ASN D CA 1
ATOM 7546 C C . ASN D 1 208 ? 27.305 -16.113 19.464 1.00 25.71 182 ASN D C 1
ATOM 7547 O O . ASN D 1 208 ? 28.475 -15.895 19.093 1.00 24.81 182 ASN D O 1
ATOM 7552 N N . ILE D 1 209 ? 26.977 -17.104 20.294 1.00 22.24 183 ILE D N 1
ATOM 7553 C CA . ILE D 1 209 ? 27.988 -18.080 20.682 1.00 21.91 183 ILE D CA 1
ATOM 7554 C C . ILE D 1 209 ? 27.651 -19.374 19.982 1.00 22.71 183 ILE D C 1
ATOM 7555 O O . ILE D 1 209 ? 26.545 -19.928 20.125 1.00 20.86 183 ILE D O 1
ATOM 7560 N N . ARG D 1 210 ? 28.608 -19.828 19.192 1.00 20.76 184 ARG D N 1
ATOM 7561 C CA . ARG D 1 210 ? 28.448 -21.091 18.478 1.00 21.69 184 ARG D CA 1
ATOM 7562 C C . ARG D 1 210 ? 29.082 -22.197 19.322 1.00 21.12 184 ARG D C 1
ATOM 7563 O O . ARG D 1 210 ? 30.082 -21.957 20.010 1.00 22.49 184 ARG D O 1
ATOM 7571 N N . VAL D 1 211 ? 28.563 -23.423 19.218 1.00 18.62 185 VAL D N 1
ATOM 7572 C CA . VAL D 1 211 ? 29.057 -24.542 20.027 1.00 19.81 185 VAL D CA 1
ATOM 7573 C C . VAL D 1 211 ? 29.061 -25.730 19.096 1.00 18.56 185 VAL D C 1
ATOM 7574 O O . VAL D 1 211 ? 28.031 -26.040 18.473 1.00 18.24 185 VAL D O 1
ATOM 7578 N N . ASN D 1 212 ? 30.197 -26.399 18.995 1.00 18.85 186 ASN D N 1
ATOM 7579 C CA . ASN D 1 212 ? 30.363 -27.470 18.011 1.00 18.26 186 ASN D CA 1
ATOM 7580 C C . ASN D 1 212 ? 31.247 -28.571 18.655 1.00 20.54 186 ASN D C 1
ATOM 7581 O O . ASN D 1 212 ? 31.921 -28.299 19.656 1.00 19.17 186 ASN D O 1
ATOM 7586 N N . ALA D 1 213 ? 31.364 -29.726 18.003 1.00 17.57 187 ALA D N 1
ATOM 7587 C CA . ALA D 1 213 ? 32.245 -30.798 18.449 1.00 21.19 187 ALA D CA 1
ATOM 7588 C C . ALA D 1 213 ? 33.143 -31.164 17.284 1.00 20.78 187 ALA D C 1
ATOM 7589 O O . ALA D 1 213 ? 32.770 -31.009 16.084 1.00 19.48 187 ALA D O 1
ATOM 7591 N N . ILE D 1 214 ? 34.327 -31.655 17.650 1.00 20.80 188 ILE D N 1
ATOM 7592 C CA . ILE D 1 214 ? 35.170 -32.364 16.692 1.00 18.48 188 ILE D CA 1
ATOM 7593 C C . ILE D 1 214 ? 35.202 -33.782 17.177 1.00 19.66 188 ILE D C 1
ATOM 7594 O O . ILE D 1 214 ? 35.579 -34.030 18.331 1.00 19.76 188 ILE D O 1
ATOM 7599 N N . SER D 1 215 ? 34.846 -34.693 16.278 1.00 17.74 189 SER D N 1
ATOM 7600 C CA . SER D 1 215 ? 34.922 -36.124 16.564 1.00 19.46 189 SER D CA 1
ATOM 7601 C C . SER D 1 215 ? 36.240 -36.609 15.990 1.00 20.82 189 SER D C 1
ATOM 7602 O O . SER D 1 215 ? 36.367 -36.845 14.780 1.00 21.45 189 SER D O 1
ATOM 7605 N N . ALA D 1 216 ? 37.249 -36.723 16.851 1.00 20.82 190 ALA D N 1
ATOM 7606 C CA . ALA D 1 216 ? 38.586 -37.107 16.402 1.00 21.02 190 ALA D CA 1
ATOM 7607 C C . ALA D 1 216 ? 38.672 -38.623 16.231 1.00 22.20 190 ALA D C 1
ATOM 7608 O O . ALA D 1 216 ? 38.090 -39.363 17.040 1.00 20.45 190 ALA D O 1
ATOM 7610 N N . GLY D 1 217 ? 39.457 -39.065 15.243 1.00 19.74 191 GLY D N 1
ATOM 7611 C CA . GLY D 1 217 ? 39.901 -40.474 15.108 1.00 21.47 191 GLY D CA 1
ATOM 7612 C C . GLY D 1 217 ? 40.819 -40.841 16.266 1.00 24.61 191 GLY D C 1
ATOM 7613 O O . GLY D 1 217 ? 41.281 -39.971 17.015 1.00 24.70 191 GLY D O 1
ATOM 7614 N N . PRO D 1 218 ? 41.134 -42.136 16.406 1.00 25.66 192 PRO D N 1
ATOM 7615 C CA . PRO D 1 218 ? 42.045 -42.544 17.490 1.00 25.78 192 PRO D CA 1
ATOM 7616 C C . PRO D 1 218 ? 43.444 -41.971 17.344 1.00 26.35 192 PRO D C 1
ATOM 7617 O O . PRO D 1 218 ? 44.020 -41.964 16.237 1.00 26.09 192 PRO D O 1
ATOM 7621 N N . ILE D 1 219 ? 43.948 -41.459 18.467 1.00 25.03 193 ILE D N 1
ATOM 7622 C CA . ILE D 1 219 ? 45.257 -40.841 18.513 1.00 26.42 193 ILE D CA 1
ATOM 7623 C C . ILE D 1 219 ? 45.943 -41.294 19.806 1.00 28.62 193 ILE D C 1
ATOM 7624 O O . ILE D 1 219 ? 45.309 -41.245 20.890 1.00 29.25 193 ILE D O 1
ATOM 7629 N N . ARG D 1 220 ? 47.208 -41.695 19.682 1.00 27.92 194 ARG D N 1
ATOM 7630 C CA A ARG D 1 220 ? 47.958 -42.115 20.871 0.50 29.78 194 ARG D CA 1
ATOM 7631 C CA B ARG D 1 220 ? 48.017 -42.104 20.835 0.50 29.91 194 ARG D CA 1
ATOM 7632 C C . ARG D 1 220 ? 48.253 -40.943 21.815 1.00 30.65 194 ARG D C 1
ATOM 7633 O O . ARG D 1 220 ? 49.056 -40.031 21.550 1.00 31.14 194 ARG D O 1
ATOM 7648 N N . THR D 1 221 ? 47.574 -40.977 22.958 1.00 31.03 195 THR D N 1
ATOM 7649 C CA . THR D 1 221 ? 47.676 -39.948 24.015 1.00 30.42 195 THR D CA 1
ATOM 7650 C C . THR D 1 221 ? 47.682 -40.619 25.395 1.00 29.53 195 THR D C 1
ATOM 7651 O O . THR D 1 221 ? 47.477 -41.833 25.497 1.00 29.78 195 THR D O 1
ATOM 7655 N N . LEU D 1 222 ? 47.840 -39.830 26.462 1.00 30.96 196 LEU D N 1
ATOM 7656 C CA . LEU D 1 222 ? 47.773 -40.353 27.836 1.00 33.21 196 LEU D CA 1
ATOM 7657 C C . LEU D 1 222 ? 46.466 -41.111 28.085 1.00 32.56 196 LEU D C 1
ATOM 7658 O O . LEU D 1 222 ? 46.463 -42.211 28.651 1.00 32.12 196 LEU D O 1
ATOM 7663 N N . SER D 1 223 ? 45.350 -40.496 27.707 1.00 28.46 197 SER D N 1
ATOM 7664 C CA . SER D 1 223 ? 44.060 -41.092 27.979 1.00 29.78 197 SER D CA 1
ATOM 7665 C C . SER D 1 223 ? 43.798 -42.311 27.102 1.00 31.96 197 SER D C 1
ATOM 7666 O O . SER D 1 223 ? 43.106 -43.234 27.530 1.00 31.68 197 SER D O 1
ATOM 7669 N N . ALA D 1 224 ? 44.370 -42.341 25.896 1.00 32.30 198 ALA D N 1
ATOM 7670 C CA . ALA D 1 224 ? 44.238 -43.547 25.067 1.00 33.46 198 ALA D CA 1
ATOM 7671 C C . ALA D 1 224 ? 44.799 -44.804 25.737 1.00 34.81 198 ALA D C 1
ATOM 7672 O O . ALA D 1 224 ? 44.356 -45.914 25.427 1.00 36.45 198 ALA D O 1
ATOM 7674 N N . LYS D 1 225 ? 45.726 -44.656 26.680 1.00 36.59 199 LYS D N 1
ATOM 7675 C CA . LYS D 1 225 ? 46.328 -45.827 27.317 1.00 37.62 199 LYS D CA 1
ATOM 7676 C C . LYS D 1 225 ? 45.259 -46.569 28.102 1.00 39.17 199 LYS D C 1
ATOM 7677 O O . LYS D 1 225 ? 45.386 -47.773 28.366 1.00 40.91 199 LYS D O 1
ATOM 7683 N N . GLY D 1 226 ? 44.218 -45.842 28.507 1.00 36.90 200 GLY D N 1
ATOM 7684 C CA . GLY D 1 226 ? 43.164 -46.428 29.333 1.00 37.33 200 GLY D CA 1
ATOM 7685 C C . GLY D 1 226 ? 42.107 -47.194 28.550 1.00 35.20 200 GLY D C 1
ATOM 7686 O O . GLY D 1 226 ? 41.360 -47.973 29.136 1.00 35.31 200 GLY D O 1
ATOM 7687 N N . VAL D 1 227 ? 42.078 -47.038 27.228 1.00 34.03 201 VAL D N 1
ATOM 7688 C CA . VAL D 1 227 ? 41.004 -47.623 26.437 1.00 33.90 201 VAL D CA 1
ATOM 7689 C C . VAL D 1 227 ? 41.334 -49.051 26.017 1.00 34.54 201 VAL D C 1
ATOM 7690 O O . VAL D 1 227 ? 42.314 -49.272 25.310 1.00 33.82 201 VAL D O 1
ATOM 7694 N N . GLY D 1 228 ? 40.530 -50.021 26.450 1.00 34.25 202 GLY D N 1
ATOM 7695 C CA . GLY D 1 228 ? 40.784 -51.401 26.056 1.00 36.88 202 GLY D CA 1
ATOM 7696 C C . GLY D 1 228 ? 40.875 -51.528 24.545 1.00 35.14 202 GLY D C 1
ATOM 7697 O O . GLY D 1 228 ? 40.097 -50.910 23.829 1.00 33.27 202 GLY D O 1
ATOM 7698 N N . GLY D 1 229 ? 41.858 -52.279 24.052 1.00 37.80 203 GLY D N 1
ATOM 7699 C CA . GLY D 1 229 ? 41.937 -52.603 22.619 1.00 36.92 203 GLY D CA 1
ATOM 7700 C C . GLY D 1 229 ? 42.371 -51.425 21.764 1.00 35.84 203 GLY D C 1
ATOM 7701 O O . GLY D 1 229 ? 42.258 -51.458 20.544 1.00 34.19 203 GLY D O 1
ATOM 7702 N N . PHE D 1 230 ? 42.941 -50.389 22.379 1.00 36.47 204 PHE D N 1
ATOM 7703 C CA . PHE D 1 230 ? 43.240 -49.194 21.583 1.00 34.36 204 PHE D CA 1
ATOM 7704 C C . PHE D 1 230 ? 44.042 -49.511 20.308 1.00 35.51 204 PHE D C 1
ATOM 7705 O O . PHE D 1 230 ? 43.792 -48.911 19.266 1.00 32.89 204 PHE D O 1
ATOM 7713 N N . ASN D 1 231 ? 45.074 -50.343 20.414 1.00 36.46 205 ASN D N 1
ATOM 7714 C CA . ASN D 1 231 ? 45.958 -50.594 19.270 1.00 38.86 205 ASN D CA 1
ATOM 7715 C C . ASN D 1 231 ? 45.241 -51.213 18.084 1.00 37.75 205 ASN D C 1
ATOM 7716 O O . ASN D 1 231 ? 45.599 -50.979 16.930 1.00 39.47 205 ASN D O 1
ATOM 7721 N N . THR D 1 232 ? 44.213 -51.998 18.378 1.00 34.98 206 THR D N 1
ATOM 7722 C CA . THR D 1 232 ? 43.415 -52.626 17.351 1.00 35.30 206 THR D CA 1
ATOM 7723 C C . THR D 1 232 ? 42.543 -51.584 16.670 1.00 33.49 206 THR D C 1
ATOM 7724 O O . THR D 1 232 ? 42.317 -51.638 15.460 1.00 31.55 206 THR D O 1
ATOM 7728 N N . ILE D 1 233 ? 42.015 -50.652 17.460 1.00 33.36 207 ILE D N 1
ATOM 7729 C CA . ILE D 1 233 ? 41.250 -49.535 16.881 1.00 31.28 207 ILE D CA 1
ATOM 7730 C C . ILE D 1 233 ? 42.102 -48.758 15.859 1.00 32.18 207 ILE D C 1
ATOM 7731 O O . ILE D 1 233 ? 41.614 -48.400 14.782 1.00 31.27 207 ILE D O 1
ATOM 7736 N N . LEU D 1 234 ? 43.333 -48.402 16.232 1.00 33.72 208 LEU D N 1
ATOM 7737 C CA . LEU D 1 234 ? 44.249 -47.673 15.340 1.00 35.26 208 LEU D CA 1
ATOM 7738 C C . LEU D 1 234 ? 44.488 -48.363 14.004 1.00 34.83 208 LEU D C 1
ATOM 7739 O O . LEU D 1 234 ? 44.526 -47.730 12.951 1.00 35.43 208 LEU D O 1
ATOM 7744 N N . LYS D 1 235 ? 44.771 -49.649 14.079 1.00 34.64 209 LYS D N 1
ATOM 7745 C CA . LYS D 1 235 ? 45.108 -50.454 12.925 1.00 36.12 209 LYS D CA 1
ATOM 7746 C C . LYS D 1 235 ? 43.879 -50.533 12.039 1.00 35.66 209 LYS D C 1
ATOM 7747 O O . LYS D 1 235 ? 43.979 -50.494 10.812 1.00 34.07 209 LYS D O 1
ATOM 7753 N N . GLU D 1 236 ? 42.699 -50.613 12.647 1.00 32.60 210 GLU D N 1
ATOM 7754 C CA . GLU D 1 236 ? 41.518 -50.735 11.790 1.00 33.37 210 GLU D CA 1
ATOM 7755 C C . GLU D 1 236 ? 41.347 -49.488 10.902 1.00 31.21 210 GLU D C 1
ATOM 7756 O O . GLU D 1 236 ? 40.955 -49.606 9.738 1.00 30.81 210 GLU D O 1
ATOM 7762 N N . ILE D 1 237 ? 41.611 -48.293 11.438 1.00 27.73 211 ILE D N 1
ATOM 7763 C CA . ILE D 1 237 ? 41.573 -47.084 10.623 1.00 28.45 211 ILE D CA 1
ATOM 7764 C C . ILE D 1 237 ? 42.511 -47.155 9.408 1.00 29.82 211 ILE D C 1
ATOM 7765 O O . ILE D 1 237 ? 42.134 -46.771 8.292 1.00 27.00 211 ILE D O 1
ATOM 7770 N N . GLU D 1 238 ? 43.768 -47.539 9.625 1.00 27.80 212 GLU D N 1
ATOM 7771 C CA . GLU D 1 238 ? 44.696 -47.580 8.506 1.00 29.66 212 GLU D CA 1
ATOM 7772 C C . GLU D 1 238 ? 44.195 -48.546 7.473 1.00 31.41 212 GLU D C 1
ATOM 7773 O O . GLU D 1 238 ? 44.453 -48.362 6.269 1.00 32.32 212 GLU D O 1
ATOM 7779 N N . GLU D 1 239 ? 43.523 -49.607 7.918 1.00 31.98 213 GLU D N 1
ATOM 7780 C CA . GLU D 1 239 ? 43.095 -50.654 6.997 1.00 34.78 213 GLU D CA 1
ATOM 7781 C C . GLU D 1 239 ? 41.803 -50.328 6.244 1.00 35.58 213 GLU D C 1
ATOM 7782 O O . GLU D 1 239 ? 41.674 -50.651 5.050 1.00 35.37 213 GLU D O 1
ATOM 7788 N N . ARG D 1 240 ? 40.877 -49.640 6.917 1.00 31.25 214 ARG D N 1
ATOM 7789 C CA A ARG D 1 240 ? 39.517 -49.545 6.411 0.50 31.64 214 ARG D CA 1
ATOM 7790 C CA B ARG D 1 240 ? 39.506 -49.548 6.446 0.50 31.48 214 ARG D CA 1
ATOM 7791 C C . ARG D 1 240 ? 39.023 -48.113 6.165 1.00 28.62 214 ARG D C 1
ATOM 7792 O O . ARG D 1 240 ? 38.158 -47.911 5.336 1.00 29.02 214 ARG D O 1
ATOM 7807 N N . ALA D 1 241 ? 39.592 -47.105 6.823 1.00 23.93 215 ALA D N 1
ATOM 7808 C CA . ALA D 1 241 ? 39.087 -45.722 6.585 1.00 21.89 215 ALA D CA 1
ATOM 7809 C C . ALA D 1 241 ? 39.423 -45.270 5.166 1.00 22.39 215 ALA D C 1
ATOM 7810 O O . ALA D 1 241 ? 40.438 -45.735 4.606 1.00 24.83 215 ALA D O 1
ATOM 7812 N N . PRO D 1 242 ? 38.620 -44.339 4.597 1.00 21.74 216 PRO D N 1
ATOM 7813 C CA . PRO D 1 242 ? 38.881 -43.817 3.246 1.00 19.69 216 PRO D CA 1
ATOM 7814 C C . PRO D 1 242 ? 40.324 -43.347 3.017 1.00 24.43 216 PRO D C 1
ATOM 7815 O O . PRO D 1 242 ? 40.918 -43.634 1.964 1.00 23.54 216 PRO D O 1
ATOM 7819 N N . LEU D 1 243 ? 40.892 -42.599 3.963 1.00 22.27 217 LEU D N 1
ATOM 7820 C CA . LEU D 1 243 ? 42.263 -42.144 3.721 1.00 23.86 217 LEU D CA 1
ATOM 7821 C C . LEU D 1 243 ? 43.307 -43.213 4.038 1.00 24.65 217 LEU D C 1
ATOM 7822 O O . LEU D 1 243 ? 44.498 -43.022 3.733 1.00 26.35 217 LEU D O 1
ATOM 7827 N N . LYS D 1 244 ? 42.916 -44.328 4.655 1.00 24.15 218 LYS D N 1
ATOM 7828 C CA . LYS D 1 244 ? 43.927 -45.406 4.895 1.00 25.52 218 LYS D CA 1
ATOM 7829 C C . LYS D 1 244 ? 45.141 -44.919 5.671 1.00 26.77 218 LYS D C 1
ATOM 7830 O O . LYS D 1 244 ? 46.297 -45.347 5.443 1.00 25.28 218 LYS D O 1
ATOM 7836 N N . ARG D 1 245 ? 44.885 -44.033 6.619 1.00 25.52 219 ARG D N 1
ATOM 7837 C CA . ARG D 1 245 ? 45.940 -43.575 7.491 1.00 28.06 219 ARG D CA 1
ATOM 7838 C C . ARG D 1 245 ? 45.249 -43.020 8.720 1.00 28.82 219 ARG D C 1
ATOM 7839 O O . ARG D 1 245 ? 44.024 -42.758 8.688 1.00 23.60 219 ARG D O 1
ATOM 7847 N N . ASN D 1 246 ? 45.989 -42.929 9.823 1.00 27.35 220 ASN D N 1
ATOM 7848 C CA . ASN D 1 246 ? 45.433 -42.316 11.020 1.00 27.84 220 ASN D CA 1
ATOM 7849 C C . ASN D 1 246 ? 45.613 -40.795 10.994 1.00 29.02 220 ASN D C 1
ATOM 7850 O O . ASN D 1 246 ? 46.448 -40.264 10.223 1.00 25.02 220 ASN D O 1
ATOM 7855 N N . VAL D 1 247 ? 44.832 -40.107 11.832 1.00 23.76 221 VAL D N 1
ATOM 7856 C CA . VAL D 1 247 ? 44.973 -38.656 11.959 1.00 25.30 221 VAL D CA 1
ATOM 7857 C C . VAL D 1 247 ? 45.948 -38.292 13.099 1.00 27.34 221 VAL D C 1
ATOM 7858 O O . VAL D 1 247 ? 46.295 -39.145 13.913 1.00 25.72 221 VAL D O 1
ATOM 7862 N N . ASP D 1 248 ? 46.355 -37.032 13.186 1.00 25.65 222 ASP D N 1
ATOM 7863 C CA . ASP D 1 248 ? 47.112 -36.646 14.365 1.00 28.46 222 ASP D CA 1
ATOM 7864 C C . ASP D 1 248 ? 46.555 -35.381 15.019 1.00 27.09 222 ASP D C 1
ATOM 7865 O O . ASP D 1 248 ? 45.550 -34.820 14.590 1.00 24.98 222 ASP D O 1
ATOM 7870 N N . GLN D 1 249 ? 47.228 -34.934 16.071 1.00 27.81 223 GLN D N 1
ATOM 7871 C CA . GLN D 1 249 ? 46.688 -33.883 16.938 1.00 27.75 223 GLN D CA 1
ATOM 7872 C C . GLN D 1 249 ? 46.623 -32.552 16.196 1.00 27.47 223 GLN D C 1
ATOM 7873 O O . GLN D 1 249 ? 45.725 -31.740 16.424 1.00 24.85 223 GLN D O 1
ATOM 7879 N N . VAL D 1 250 ? 47.618 -32.300 15.350 1.00 25.25 224 VAL D N 1
ATOM 7880 C CA . VAL D 1 250 ? 47.636 -31.059 14.579 1.00 26.02 224 VAL D CA 1
ATOM 7881 C C . VAL D 1 250 ? 46.474 -31.007 13.565 1.00 25.69 224 VAL D C 1
ATOM 7882 O O . VAL D 1 250 ? 45.880 -29.946 13.352 1.00 24.93 224 VAL D O 1
ATOM 7886 N N . GLU D 1 251 ? 46.069 -32.151 13.019 1.00 24.59 225 GLU D N 1
ATOM 7887 C CA . GLU D 1 251 ? 44.883 -32.151 12.146 1.00 25.95 225 GLU D CA 1
ATOM 7888 C C . GLU D 1 251 ? 43.636 -31.791 12.907 1.00 25.88 225 GLU D C 1
ATOM 7889 O O . GLU D 1 251 ? 42.757 -31.078 12.389 1.00 24.23 225 GLU D O 1
ATOM 7895 N N . VAL D 1 252 ? 43.529 -32.282 14.142 1.00 23.18 226 VAL D N 1
ATOM 7896 C CA . VAL D 1 252 ? 42.395 -31.815 14.954 1.00 22.26 226 VAL D CA 1
ATOM 7897 C C . VAL D 1 252 ? 42.519 -30.312 15.200 1.00 21.38 226 VAL D C 1
ATOM 7898 O O . VAL D 1 252 ? 41.544 -29.590 15.074 1.00 22.94 226 VAL D O 1
ATOM 7902 N N . GLY D 1 253 ? 43.743 -29.840 15.477 1.00 24.24 227 GLY D N 1
ATOM 7903 C CA . GLY D 1 253 ? 43.947 -28.416 15.708 1.00 21.78 227 GLY D CA 1
ATOM 7904 C C . GLY D 1 253 ? 43.550 -27.566 14.517 1.00 22.94 227 GLY D C 1
ATOM 7905 O O . GLY D 1 253 ? 43.067 -26.444 14.712 1.00 23.86 227 GLY D O 1
ATOM 7906 N N . LYS D 1 254 ? 43.789 -28.030 13.290 1.00 21.25 228 LYS D N 1
ATOM 7907 C CA . LYS D 1 254 ? 43.470 -27.186 12.125 1.00 21.74 228 LYS D CA 1
ATOM 7908 C C . LYS D 1 254 ? 41.957 -27.084 12.014 1.00 23.38 228 LYS D C 1
ATOM 7909 O O . LYS D 1 254 ? 41.411 -26.041 11.626 1.00 23.08 228 LYS D O 1
ATOM 7915 N N . THR D 1 255 ? 41.264 -28.192 12.261 1.00 22.65 229 THR D N 1
ATOM 7916 C CA . THR D 1 255 ? 39.790 -28.098 12.247 1.00 20.34 229 THR D CA 1
ATOM 7917 C C . THR D 1 255 ? 39.267 -27.231 13.410 1.00 21.13 229 THR D C 1
ATOM 7918 O O . THR D 1 255 ? 38.259 -26.501 13.306 1.00 21.42 229 THR D O 1
ATOM 7922 N N . ALA D 1 256 ? 39.944 -27.318 14.553 1.00 19.85 230 ALA D N 1
ATOM 7923 C CA . ALA D 1 256 ? 39.596 -26.409 15.656 1.00 21.63 230 ALA D CA 1
ATOM 7924 C C . ALA D 1 256 ? 39.718 -24.948 15.219 1.00 22.18 230 ALA D C 1
ATOM 7925 O O . ALA D 1 256 ? 38.909 -24.107 15.627 1.00 20.54 230 ALA D O 1
ATOM 7927 N N . ALA D 1 257 ? 40.818 -24.606 14.532 1.00 22.46 231 ALA D N 1
ATOM 7928 C CA . ALA D 1 257 ? 41.006 -23.243 14.124 1.00 22.79 231 ALA D CA 1
ATOM 7929 C C . ALA D 1 257 ? 39.848 -22.794 13.242 1.00 23.22 231 ALA D C 1
ATOM 7930 O O . ALA D 1 257 ? 39.378 -21.651 13.342 1.00 24.56 231 ALA D O 1
ATOM 7932 N N . TYR D 1 258 ? 39.442 -23.649 12.305 1.00 21.93 232 TYR D N 1
ATOM 7933 C CA . TYR D 1 258 ? 38.232 -23.332 11.531 1.00 21.66 232 TYR D CA 1
ATOM 7934 C C . TYR D 1 258 ? 37.011 -23.044 12.426 1.00 22.71 232 TYR D C 1
ATOM 7935 O O . TYR D 1 258 ? 36.379 -21.982 12.315 1.00 22.74 232 TYR D O 1
ATOM 7944 N N . LEU D 1 259 ? 36.713 -23.968 13.341 1.00 20.62 233 LEU D N 1
ATOM 7945 C CA . LEU D 1 259 ? 35.512 -23.845 14.184 1.00 21.44 233 LEU D CA 1
ATOM 7946 C C . LEU D 1 259 ? 35.590 -22.647 15.138 1.00 22.76 233 LEU D C 1
ATOM 7947 O O . LEU D 1 259 ? 34.589 -22.033 15.457 1.00 21.97 233 LEU D O 1
ATOM 7952 N N . LEU D 1 260 ? 36.790 -22.338 15.607 1.00 22.92 234 LEU D N 1
ATOM 7953 C CA . LEU D 1 260 ? 36.991 -21.234 16.543 1.00 24.57 234 LEU D CA 1
ATOM 7954 C C . LEU D 1 260 ? 36.999 -19.868 15.851 1.00 27.71 234 LEU D C 1
ATOM 7955 O O . LEU D 1 260 ? 36.832 -18.835 16.506 1.00 32.92 234 LEU D O 1
ATOM 7960 N N . SER D 1 261 ? 37.219 -19.857 14.542 1.00 27.29 235 SER D N 1
ATOM 7961 C CA . SER D 1 261 ? 37.303 -18.604 13.796 1.00 28.30 235 SER D CA 1
ATOM 7962 C C . SER D 1 261 ? 36.006 -18.224 13.080 1.00 25.99 235 SER D C 1
ATOM 7963 O O . SER D 1 261 ? 35.035 -18.995 13.016 1.00 26.42 235 SER D O 1
ATOM 7966 N N . ASP D 1 262 ? 36.030 -17.039 12.482 1.00 27.61 236 ASP D N 1
ATOM 7967 C CA . ASP D 1 262 ? 34.986 -16.568 11.579 1.00 27.02 236 ASP D CA 1
ATOM 7968 C C . ASP D 1 262 ? 34.805 -17.427 10.319 1.00 26.36 236 ASP D C 1
ATOM 7969 O O . ASP D 1 262 ? 33.781 -17.282 9.679 1.00 25.58 236 ASP D O 1
ATOM 7974 N N . LEU D 1 263 ? 35.772 -18.246 9.900 1.00 24.47 237 LEU D N 1
ATOM 7975 C CA . LEU D 1 263 ? 35.561 -19.104 8.719 1.00 27.98 237 LEU D CA 1
ATOM 7976 C C . LEU D 1 263 ? 34.327 -20.006 8.857 1.00 26.98 237 LEU D C 1
ATOM 7977 O O . LEU D 1 263 ? 33.675 -20.346 7.864 1.00 29.90 237 LEU D O 1
ATOM 7982 N N . SER D 1 264 ? 33.936 -20.295 10.095 1.00 24.20 238 SER D N 1
ATOM 7983 C CA . SER D 1 264 ? 32.782 -21.160 10.359 1.00 21.62 238 SER D CA 1
ATOM 7984 C C . SER D 1 264 ? 31.548 -20.394 10.857 1.00 23.59 238 SER D C 1
ATOM 7985 O O . SER D 1 264 ? 30.736 -20.946 11.636 1.00 22.34 238 SER D O 1
ATOM 7988 N N A SER D 1 265 ? 31.372 -19.114 10.521 0.50 21.26 239 SER D N 1
ATOM 7989 N N B SER D 1 265 ? 31.465 -19.133 10.444 0.50 22.68 239 SER D N 1
ATOM 7990 C CA A SER D 1 265 ? 30.364 -18.313 11.252 0.50 20.89 239 SER D CA 1
ATOM 7991 C CA B SER D 1 265 ? 30.264 -18.391 10.722 0.50 23.79 239 SER D CA 1
ATOM 7992 C C A SER D 1 265 ? 28.910 -18.827 11.134 0.50 18.60 239 SER D C 1
ATOM 7993 C C B SER D 1 265 ? 29.112 -19.164 10.069 0.50 21.50 239 SER D C 1
ATOM 7994 O O A SER D 1 265 ? 28.028 -18.396 11.894 0.50 18.32 239 SER D O 1
ATOM 7995 O O B SER D 1 265 ? 29.250 -19.810 9.011 0.50 20.18 239 SER D O 1
ATOM 8000 N N A GLY D 1 266 ? 28.656 -19.653 10.128 0.50 18.50 240 GLY D N 1
ATOM 8001 N N B GLY D 1 266 ? 28.010 -19.200 10.792 0.50 21.88 240 GLY D N 1
ATOM 8002 C CA A GLY D 1 266 ? 27.300 -20.132 9.832 0.50 17.07 240 GLY D CA 1
ATOM 8003 C CA B GLY D 1 266 ? 26.871 -19.986 10.349 0.50 18.35 240 GLY D CA 1
ATOM 8004 C C A GLY D 1 266 ? 27.037 -21.502 10.443 0.50 19.74 240 GLY D C 1
ATOM 8005 C C B GLY D 1 266 ? 26.868 -21.448 10.768 0.50 20.33 240 GLY D C 1
ATOM 8006 O O A GLY D 1 266 ? 25.959 -22.090 10.239 0.50 19.30 240 GLY D O 1
ATOM 8007 O O B GLY D 1 266 ? 25.831 -22.097 10.591 0.50 19.96 240 GLY D O 1
ATOM 8008 N N . VAL D 1 267 ? 28.009 -21.990 11.220 1.00 18.12 241 VAL D N 1
ATOM 8009 C CA . VAL D 1 267 ? 28.083 -23.401 11.643 1.00 17.36 241 VAL D CA 1
ATOM 8010 C C . VAL D 1 267 ? 27.960 -23.517 13.169 1.00 16.87 241 VAL D C 1
ATOM 8011 O O . VAL D 1 267 ? 28.805 -23.010 13.934 1.00 17.38 241 VAL D O 1
ATOM 8015 N N . THR D 1 268 ? 26.880 -24.145 13.609 1.00 16.65 242 THR D N 1
ATOM 8016 C CA . THR D 1 268 ? 26.730 -24.398 15.058 1.00 17.71 242 THR D CA 1
ATOM 8017 C C . THR D 1 268 ? 25.891 -25.644 15.310 1.00 18.79 242 THR D C 1
ATOM 8018 O O . THR D 1 268 ? 25.105 -26.039 14.440 1.00 18.23 242 THR D O 1
ATOM 8022 N N . GLY D 1 269 ? 26.119 -26.299 16.460 1.00 17.29 243 GLY D N 1
ATOM 8023 C CA . GLY D 1 269 ? 25.452 -27.561 16.748 1.00 17.35 243 GLY D CA 1
ATOM 8024 C C . GLY D 1 269 ? 26.000 -28.670 15.868 1.00 17.72 243 GLY D C 1
ATOM 8025 O O . GLY D 1 269 ? 25.322 -29.656 15.665 1.00 18.69 243 GLY D O 1
ATOM 8026 N N . GLU D 1 270 ? 27.179 -28.481 15.260 1.00 16.23 244 GLU D N 1
ATOM 8027 C CA . GLU D 1 270 ? 27.707 -29.454 14.292 1.00 17.03 244 GLU D CA 1
ATOM 8028 C C . GLU D 1 270 ? 28.779 -30.347 14.942 1.00 20.64 244 GLU D C 1
ATOM 8029 O O . GLU D 1 270 ? 29.328 -30.026 16.008 1.00 19.97 244 GLU D O 1
ATOM 8035 N N . ASN D 1 271 ? 29.022 -31.506 14.341 1.00 20.26 245 ASN D N 1
ATOM 8036 C CA . ASN D 1 271 ? 30.020 -32.477 14.811 1.00 19.46 245 ASN D CA 1
ATOM 8037 C C . ASN D 1 271 ? 30.862 -32.809 13.581 1.00 20.51 245 ASN D C 1
ATOM 8038 O O . ASN D 1 271 ? 30.375 -33.474 12.652 1.00 19.39 245 ASN D O 1
ATOM 8043 N N . ILE D 1 272 ? 32.095 -32.317 13.536 1.00 17.44 246 ILE D N 1
ATOM 8044 C CA . ILE D 1 272 ? 32.907 -32.517 12.327 1.00 19.33 246 ILE D CA 1
ATOM 8045 C C . ILE D 1 272 ? 33.848 -33.680 12.592 1.00 19.74 246 ILE D C 1
ATOM 8046 O O . ILE D 1 272 ? 34.543 -33.662 13.605 1.00 20.64 246 ILE D O 1
ATOM 8051 N N . HIS D 1 273 ? 33.780 -34.747 11.805 1.00 16.85 247 HIS D N 1
ATOM 8052 C CA . HIS D 1 273 ? 34.707 -35.873 12.063 1.00 18.20 247 HIS D CA 1
ATOM 8053 C C . HIS D 1 273 ? 36.071 -35.635 11.428 1.00 21.55 247 HIS D C 1
ATOM 8054 O O . HIS D 1 273 ? 36.134 -35.445 10.214 1.00 22.62 247 HIS D O 1
ATOM 8061 N N . VAL D 1 274 ? 37.141 -35.652 12.228 1.00 19.01 248 VAL D N 1
ATOM 8062 C CA . VAL D 1 274 ? 38.509 -35.540 11.737 1.00 19.96 248 VAL D CA 1
ATOM 8063 C C . VAL D 1 274 ? 39.067 -36.934 11.989 1.00 19.84 248 VAL D C 1
ATOM 8064 O O . VAL D 1 274 ? 39.687 -37.217 13.032 1.00 23.75 248 VAL D O 1
ATOM 8068 N N . ASP D 1 275 ? 38.780 -37.831 11.047 1.00 19.87 249 ASP D N 1
ATOM 8069 C CA . ASP D 1 275 ? 38.929 -39.256 11.342 1.00 20.78 249 ASP D CA 1
ATOM 8070 C C . ASP D 1 275 ? 39.244 -40.067 10.080 1.00 21.39 249 ASP D C 1
ATOM 8071 O O . ASP D 1 275 ? 38.994 -41.266 10.055 1.00 22.83 249 ASP D O 1
ATOM 8076 N N . SER D 1 276 ? 39.760 -39.412 9.047 1.00 20.82 250 SER D N 1
ATOM 8077 C CA . SER D 1 276 ? 40.193 -40.068 7.811 1.00 21.45 250 SER D CA 1
ATOM 8078 C C . SER D 1 276 ? 38.996 -40.660 7.073 1.00 21.91 250 SER D C 1
ATOM 8079 O O . SER D 1 276 ? 39.177 -41.528 6.212 1.00 21.97 250 SER D O 1
ATOM 8082 N N . GLY D 1 277 ? 37.800 -40.175 7.394 1.00 18.50 251 GLY D N 1
ATOM 8083 C CA . GLY D 1 277 ? 36.566 -40.685 6.772 1.00 19.41 251 GLY D CA 1
ATOM 8084 C C . GLY D 1 277 ? 35.905 -41.924 7.382 1.00 19.09 251 GLY D C 1
ATOM 8085 O O . GLY D 1 277 ? 34.966 -42.457 6.819 1.00 16.38 251 GLY D O 1
ATOM 8086 N N . PHE D 1 278 ? 36.419 -42.408 8.510 1.00 19.71 252 PHE D N 1
ATOM 8087 C CA . PHE D 1 278 ? 35.980 -43.693 9.080 1.00 20.76 252 PHE D CA 1
ATOM 8088 C C . PHE D 1 278 ? 34.509 -43.607 9.401 1.00 20.05 252 PHE D C 1
ATOM 8089 O O . PHE D 1 278 ? 33.805 -44.601 9.258 1.00 19.69 252 PHE D O 1
ATOM 8097 N N . HIS D 1 279 ? 34.068 -42.457 9.902 1.00 17.24 253 HIS D N 1
ATOM 8098 C CA . HIS D 1 279 ? 32.629 -42.318 10.248 1.00 19.26 253 HIS D CA 1
ATOM 8099 C C . HIS D 1 279 ? 31.695 -42.641 9.084 1.00 21.24 253 HIS D C 1
ATOM 8100 O O . HIS D 1 279 ? 30.502 -42.934 9.274 1.00 19.77 253 HIS D O 1
ATOM 8107 N N . ALA D 1 280 ? 32.193 -42.530 7.856 1.00 20.60 254 ALA D N 1
ATOM 8108 C CA . ALA D 1 280 ? 31.281 -42.556 6.705 1.00 19.98 254 ALA D CA 1
ATOM 8109 C C . ALA D 1 280 ? 31.173 -43.961 6.097 1.00 20.06 254 ALA D C 1
ATOM 8110 O O . ALA D 1 280 ? 30.508 -44.133 5.078 1.00 23.11 254 ALA D O 1
ATOM 8112 N N . ILE D 1 281 ? 31.889 -44.932 6.655 1.00 20.24 255 ILE D N 1
ATOM 8113 C CA . ILE D 1 281 ? 31.955 -46.251 6.032 1.00 22.01 255 ILE D CA 1
ATOM 8114 C C . ILE D 1 281 ? 31.428 -47.288 7.026 1.00 26.04 255 ILE D C 1
ATOM 8115 O O . ILE D 1 281 ? 31.331 -47.051 8.245 1.00 25.60 255 ILE D O 1
ATOM 8120 N N . LYS D 1 282 ? 31.072 -48.443 6.497 1.00 25.14 256 LYS D N 1
ATOM 8121 C CA . LYS D 1 282 ? 30.757 -49.575 7.338 1.00 30.77 256 LYS D CA 1
ATOM 8122 C C . LYS D 1 282 ? 31.219 -50.840 6.614 1.00 33.30 256 LYS D C 1
ATOM 8123 O O . LYS D 1 282 ? 31.673 -50.808 5.460 1.00 30.14 256 LYS D O 1
ATOM 8130 N N . ASN E 1 29 ? -23.115 -24.027 -29.073 1.00 51.78 3 ASN E N 1
ATOM 8131 C CA . ASN E 1 29 ? -23.098 -25.522 -28.985 1.00 48.00 3 ASN E CA 1
ATOM 8132 C C . ASN E 1 29 ? -22.051 -26.150 -29.895 1.00 44.12 3 ASN E C 1
ATOM 8133 O O . ASN E 1 29 ? -22.135 -26.054 -31.115 1.00 43.83 3 ASN E O 1
ATOM 8138 N N . LEU E 1 30 ? -21.116 -26.882 -29.305 1.00 38.01 4 LEU E N 1
ATOM 8139 C CA . LEU E 1 30 ? -20.032 -27.443 -30.089 1.00 35.46 4 LEU E CA 1
ATOM 8140 C C . LEU E 1 30 ? -20.037 -28.966 -30.219 1.00 35.59 4 LEU E C 1
ATOM 8141 O O . LEU E 1 30 ? -19.001 -29.589 -30.468 1.00 33.30 4 LEU E O 1
ATOM 8146 N N . GLU E 1 31 ? -21.214 -29.586 -30.134 1.00 37.46 5 GLU E N 1
ATOM 8147 C CA . GLU E 1 31 ? -21.295 -31.001 -30.440 1.00 40.11 5 GLU E CA 1
ATOM 8148 C C . GLU E 1 31 ? -20.892 -31.217 -31.886 1.00 41.37 5 GLU E C 1
ATOM 8149 O O . GLU E 1 31 ? -21.263 -30.438 -32.777 1.00 44.54 5 GLU E O 1
ATOM 8155 N N . ASN E 1 32 ? -20.272 -32.354 -32.145 1.00 40.57 6 ASN E N 1
ATOM 8156 C CA . ASN E 1 32 ? -19.771 -32.652 -33.488 1.00 43.35 6 ASN E CA 1
ATOM 8157 C C . ASN E 1 32 ? -18.621 -31.773 -33.967 1.00 40.62 6 ASN E C 1
ATOM 8158 O O . ASN E 1 32 ? -18.228 -31.909 -35.120 1.00 40.68 6 ASN E O 1
ATOM 8163 N N . LYS E 1 33 ? -18.099 -30.894 -33.106 1.00 37.19 7 LYS E N 1
ATOM 8164 C CA . LYS E 1 33 ? -16.826 -30.222 -33.358 1.00 34.19 7 LYS E CA 1
ATOM 8165 C C . LYS E 1 33 ? -15.662 -30.949 -32.668 1.00 33.10 7 LYS E C 1
ATOM 8166 O O . LYS E 1 33 ? -15.849 -31.565 -31.615 1.00 34.39 7 LYS E O 1
ATOM 8172 N N . THR E 1 34 ? -14.451 -30.823 -33.210 1.00 27.84 8 THR E N 1
ATOM 8173 C CA . THR E 1 34 ? -13.258 -31.386 -32.573 1.00 28.43 8 THR E CA 1
ATOM 8174 C C . THR E 1 34 ? -12.200 -30.303 -32.557 1.00 27.50 8 THR E C 1
ATOM 8175 O O . THR E 1 34 ? -11.964 -29.678 -33.603 1.00 26.64 8 THR E O 1
ATOM 8179 N N . TYR E 1 35 ? -11.564 -30.108 -31.398 1.00 26.02 9 TYR E N 1
ATOM 8180 C CA . TYR E 1 35 ? -10.487 -29.135 -31.231 1.00 24.04 9 TYR E CA 1
ATOM 8181 C C . TYR E 1 35 ? -9.248 -29.767 -30.644 1.00 24.79 9 TYR E C 1
ATOM 8182 O O . TYR E 1 35 ? -9.353 -30.620 -29.757 1.00 26.19 9 TYR E O 1
ATOM 8191 N N . VAL E 1 36 ? -8.084 -29.309 -31.094 1.00 20.81 10 VAL E N 1
ATOM 8192 C CA . VAL E 1 36 ? -6.835 -29.761 -30.490 1.00 21.43 10 VAL E CA 1
ATOM 8193 C C . VAL E 1 36 ? -6.406 -28.678 -29.492 1.00 21.99 10 VAL E C 1
ATOM 8194 O O . VAL E 1 36 ? -6.362 -27.501 -29.847 1.00 23.37 10 VAL E O 1
ATOM 8198 N N . ILE E 1 37 ? -6.105 -29.057 -28.256 1.00 20.02 11 ILE E N 1
ATOM 8199 C CA . ILE E 1 37 ? -5.702 -28.079 -27.266 1.00 19.30 11 ILE E CA 1
ATOM 8200 C C . ILE E 1 37 ? -4.275 -28.384 -26.902 1.00 20.94 11 ILE E C 1
ATOM 8201 O O . ILE E 1 37 ? -3.980 -29.497 -26.422 1.00 19.16 11 ILE E O 1
ATOM 8206 N N . MET E 1 38 ? -3.392 -27.417 -27.125 1.00 19.09 12 MET E N 1
ATOM 8207 C CA . MET E 1 38 ? -1.979 -27.619 -26.915 1.00 20.52 12 MET E CA 1
ATOM 8208 C C . MET E 1 38 ? -1.507 -26.825 -25.691 1.00 20.31 12 MET E C 1
ATOM 8209 O O . MET E 1 38 ? -1.704 -25.595 -25.678 1.00 19.10 12 MET E O 1
ATOM 8214 N N . GLY E 1 39 ? -0.844 -27.465 -24.727 1.00 18.73 13 GLY E N 1
ATOM 8215 C CA . GLY E 1 39 ? -0.237 -26.720 -23.605 1.00 17.91 13 GLY E CA 1
ATOM 8216 C C . GLY E 1 39 ? -0.928 -26.881 -22.248 1.00 19.95 13 GLY E C 1
ATOM 8217 O O . GLY E 1 39 ? -0.747 -26.029 -21.370 1.00 22.96 13 GLY E O 1
ATOM 8218 N N . ILE E 1 40 ? -1.685 -27.956 -22.012 1.00 21.07 14 ILE E N 1
ATOM 8219 C CA . ILE E 1 40 ? -2.057 -28.254 -20.606 1.00 19.25 14 ILE E CA 1
ATOM 8220 C C . ILE E 1 40 ? -0.826 -28.865 -19.897 1.00 22.54 14 ILE E C 1
ATOM 8221 O O . ILE E 1 40 ? -0.267 -29.879 -20.353 1.00 20.65 14 ILE E O 1
ATOM 8226 N N . ALA E 1 41 ? -0.467 -28.305 -18.745 1.00 20.52 15 ALA E N 1
ATOM 8227 C CA . ALA E 1 41 ? 0.528 -28.916 -17.848 1.00 21.52 15 ALA E CA 1
ATOM 8228 C C . ALA E 1 41 ? -0.125 -29.439 -16.577 1.00 23.73 15 ALA E C 1
ATOM 8229 O O . ALA E 1 41 ? 0.312 -30.445 -16.017 1.00 24.22 15 ALA E O 1
ATOM 8231 N N . ASN E 1 42 ? -1.120 -28.695 -16.070 1.00 22.75 16 ASN E N 1
ATOM 8232 C CA . ASN E 1 42 ? -1.758 -29.076 -14.823 1.00 23.39 16 ASN E CA 1
ATOM 8233 C C . ASN E 1 42 ? -3.116 -28.401 -14.699 1.00 22.83 16 ASN E C 1
ATOM 8234 O O . ASN E 1 42 ? -3.549 -27.713 -15.635 1.00 21.02 16 ASN E O 1
ATOM 8239 N N . LYS E 1 43 ? -3.738 -28.508 -13.532 1.00 24.82 17 LYS E N 1
ATOM 8240 C CA . LYS E 1 43 ? -5.094 -28.000 -13.391 1.00 22.04 17 LYS E CA 1
ATOM 8241 C C . LYS E 1 43 ? -5.122 -26.465 -13.445 1.00 23.35 17 LYS E C 1
ATOM 8242 O O . LYS E 1 43 ? -6.189 -25.898 -13.581 1.00 22.33 17 LYS E O 1
ATOM 8248 N N . ARG E 1 44 ? -3.990 -25.775 -13.257 1.00 20.42 18 ARG E N 1
ATOM 8249 C CA A ARG E 1 44 ? -4.005 -24.317 -13.312 0.50 21.30 18 ARG E CA 1
ATOM 8250 C CA B ARG E 1 44 ? -4.050 -24.322 -13.316 0.50 20.89 18 ARG E CA 1
ATOM 8251 C C . ARG E 1 44 ? -3.745 -23.777 -14.717 1.00 20.98 18 ARG E C 1
ATOM 8252 O O . ARG E 1 44 ? -3.880 -22.591 -14.950 1.00 18.58 18 ARG E O 1
ATOM 8267 N N . SER E 1 45 ? -3.325 -24.636 -15.638 1.00 19.90 19 SER E N 1
ATOM 8268 C CA . SER E 1 45 ? -3.000 -24.183 -17.005 1.00 18.18 19 SER E CA 1
ATOM 8269 C C . SER E 1 45 ? -4.166 -23.441 -17.619 1.00 18.83 19 SER E C 1
ATOM 8270 O O . SER E 1 45 ? -5.308 -23.880 -17.443 1.00 17.58 19 SER E O 1
ATOM 8273 N N . ILE E 1 46 ? -3.867 -22.349 -18.324 1.00 19.05 20 ILE E N 1
ATOM 8274 C CA . ILE E 1 46 ? -4.925 -21.609 -19.038 1.00 20.01 20 ILE E CA 1
ATOM 8275 C C . ILE E 1 46 ? -5.621 -22.563 -19.994 1.00 19.92 20 ILE E C 1
ATOM 8276 O O . ILE E 1 46 ? -6.847 -22.582 -20.040 1.00 17.48 20 ILE E O 1
ATOM 8281 N N . ALA E 1 47 ? -4.865 -23.483 -20.600 1.00 17.10 21 ALA E N 1
ATOM 8282 C CA . ALA E 1 47 ? -5.494 -24.361 -21.603 1.00 20.32 21 ALA E CA 1
ATOM 8283 C C . ALA E 1 47 ? -6.498 -25.337 -20.956 1.00 19.54 21 ALA E C 1
ATOM 8284 O O . ALA E 1 47 ? -7.397 -25.854 -21.618 1.00 22.70 21 ALA E O 1
ATOM 8286 N N . PHE E 1 48 ? -6.330 -25.610 -19.662 1.00 19.48 22 PHE E N 1
ATOM 8287 C CA . PHE E 1 48 ? -7.322 -26.443 -18.955 1.00 18.93 22 PHE E CA 1
ATOM 8288 C C . PHE E 1 48 ? -8.614 -25.674 -18.685 1.00 22.27 22 PHE E C 1
ATOM 8289 O O . PHE E 1 48 ? -9.700 -26.262 -18.765 1.00 22.83 22 PHE E O 1
ATOM 8297 N N . GLY E 1 49 ? -8.544 -24.350 -18.533 1.00 23.51 23 GLY E N 1
ATOM 8298 C CA . GLY E 1 49 ? -9.808 -23.564 -18.489 1.00 22.72 23 GLY E CA 1
ATOM 8299 C C . GLY E 1 49 ? -10.559 -23.655 -19.826 1.00 22.59 23 GLY E C 1
ATOM 8300 O O . GLY E 1 49 ? -11.787 -23.803 -19.866 1.00 22.79 23 GLY E O 1
ATOM 8301 N N . VAL E 1 50 ? -9.808 -23.508 -20.915 1.00 20.83 24 VAL E N 1
ATOM 8302 C CA . VAL E 1 50 ? -10.319 -23.713 -22.259 1.00 21.22 24 VAL E CA 1
ATOM 8303 C C . VAL E 1 50 ? -10.906 -25.120 -22.383 1.00 21.81 24 VAL E C 1
ATOM 8304 O O . VAL E 1 50 ? -12.068 -25.282 -22.795 1.00 21.62 24 VAL E O 1
ATOM 8308 N N . ALA E 1 51 ? -10.154 -26.157 -21.992 1.00 20.37 25 ALA E N 1
ATOM 8309 C CA . ALA E 1 51 ? -10.717 -27.505 -22.105 1.00 22.78 25 ALA E CA 1
ATOM 8310 C C . ALA E 1 51 ? -12.075 -27.615 -21.393 1.00 23.45 25 ALA E C 1
ATOM 8311 O O . ALA E 1 51 ? -13.022 -28.177 -21.943 1.00 23.44 25 ALA E O 1
ATOM 8313 N N . LYS E 1 52 ? -12.176 -27.139 -20.147 1.00 22.84 26 LYS E N 1
ATOM 8314 C CA . LYS E 1 52 ? -13.438 -27.342 -19.403 1.00 24.70 26 LYS E CA 1
ATOM 8315 C C . LYS E 1 52 ? -14.607 -26.711 -20.116 1.00 24.82 26 LYS E C 1
ATOM 8316 O O . LYS E 1 52 ? -15.737 -27.218 -20.054 1.00 23.49 26 LYS E O 1
ATOM 8322 N N . VAL E 1 53 ? -14.380 -25.525 -20.668 1.00 24.42 27 VAL E N 1
ATOM 8323 C CA . VAL E 1 53 ? -15.485 -24.818 -21.291 1.00 25.14 27 VAL E CA 1
ATOM 8324 C C . VAL E 1 53 ? -15.900 -25.579 -22.551 1.00 23.44 27 VAL E C 1
ATOM 8325 O O . VAL E 1 53 ? -17.079 -25.786 -22.817 1.00 25.43 27 VAL E O 1
ATOM 8329 N N . LEU E 1 54 ? -14.903 -25.959 -23.359 1.00 24.04 28 LEU E N 1
ATOM 8330 C CA . LEU E 1 54 ? -15.199 -26.582 -24.631 1.00 25.09 28 LEU E CA 1
ATOM 8331 C C . LEU E 1 54 ? -15.864 -27.924 -24.362 1.00 26.91 28 LEU E C 1
ATOM 8332 O O . LEU E 1 54 ? -16.806 -28.278 -25.054 1.00 28.34 28 LEU E O 1
ATOM 8337 N N . ASP E 1 55 ? -15.414 -28.611 -23.315 1.00 26.42 29 ASP E N 1
ATOM 8338 C CA . ASP E 1 55 ? -15.937 -29.919 -22.959 1.00 28.57 29 ASP E CA 1
ATOM 8339 C C . ASP E 1 55 ? -17.401 -29.756 -22.558 1.00 28.80 29 ASP E C 1
ATOM 8340 O O . ASP E 1 55 ? -18.243 -30.607 -22.866 1.00 31.37 29 ASP E O 1
ATOM 8345 N N . GLN E 1 56 ? -17.678 -28.706 -21.789 1.00 29.50 30 GLN E N 1
ATOM 8346 C CA . GLN E 1 56 ? -19.016 -28.466 -21.236 1.00 34.72 30 GLN E CA 1
ATOM 8347 C C . GLN E 1 56 ? -19.955 -28.107 -22.381 1.00 32.89 30 GLN E C 1
ATOM 8348 O O . GLN E 1 56 ? -21.149 -28.409 -22.341 1.00 32.42 30 GLN E O 1
ATOM 8354 N N . LEU E 1 57 ? -19.404 -27.573 -23.466 1.00 31.05 31 LEU E N 1
ATOM 8355 C CA . LEU E 1 57 ? -20.214 -27.270 -24.658 1.00 32.15 31 LEU E CA 1
ATOM 8356 C C . LEU E 1 57 ? -20.306 -28.427 -25.676 1.00 32.01 31 LEU E C 1
ATOM 8357 O O . LEU E 1 57 ? -20.873 -28.254 -26.762 1.00 34.61 31 LEU E O 1
ATOM 8362 N N . GLY E 1 58 ? -19.860 -29.621 -25.282 1.00 31.88 32 GLY E N 1
ATOM 8363 C CA . GLY E 1 58 ? -20.004 -30.849 -26.092 1.00 33.12 32 GLY E CA 1
ATOM 8364 C C . GLY E 1 58 ? -18.936 -31.153 -27.143 1.00 32.17 32 GLY E C 1
ATOM 8365 O O . GLY E 1 58 ? -19.090 -32.088 -27.922 1.00 33.98 32 GLY E O 1
ATOM 8366 N N . ALA E 1 59 ? -17.872 -30.355 -27.218 1.00 28.55 33 ALA E N 1
ATOM 8367 C CA . ALA E 1 59 ? -16.795 -30.603 -28.181 1.00 28.48 33 ALA E CA 1
ATOM 8368 C C . ALA E 1 59 ? -16.092 -31.909 -27.866 1.00 30.86 33 ALA E C 1
ATOM 8369 O O . ALA E 1 59 ? -15.977 -32.293 -26.685 1.00 30.71 33 ALA E O 1
ATOM 8371 N N . LYS E 1 60 ? -15.562 -32.546 -28.910 1.00 29.58 34 LYS E N 1
ATOM 8372 C CA . LYS E 1 60 ? -14.569 -33.604 -28.741 1.00 26.74 34 LYS E CA 1
ATOM 8373 C C . LYS E 1 60 ? -13.178 -32.957 -28.690 1.00 27.01 34 LYS E C 1
ATOM 8374 O O . LYS E 1 60 ? -12.893 -32.090 -29.512 1.00 26.34 34 LYS E O 1
ATOM 8380 N N . LEU E 1 61 ? -12.342 -33.347 -27.731 1.00 24.57 35 LEU E N 1
ATOM 8381 C CA . LEU E 1 61 ? -11.049 -32.672 -27.535 1.00 26.03 35 LEU E CA 1
ATOM 8382 C C . LEU E 1 61 ? -9.856 -33.609 -27.722 1.00 25.04 35 LEU E C 1
ATOM 8383 O O . LEU E 1 61 ? -9.932 -34.793 -27.371 1.00 25.34 35 LEU E O 1
ATOM 8388 N N . VAL E 1 62 ? -8.765 -33.091 -28.288 1.00 24.35 36 VAL E N 1
ATOM 8389 C CA . VAL E 1 62 ? -7.536 -33.838 -28.449 1.00 26.07 36 VAL E CA 1
ATOM 8390 C C . VAL E 1 62 ? -6.535 -32.928 -27.745 1.00 25.53 36 VAL E C 1
ATOM 8391 O O . VAL E 1 62 ? -6.683 -31.707 -27.816 1.00 24.58 36 VAL E O 1
ATOM 8395 N N . PHE E 1 63 ? -5.621 -33.512 -26.984 1.00 21.99 37 PHE E N 1
ATOM 8396 C CA . PHE E 1 63 ? -4.650 -32.777 -26.178 1.00 21.92 37 PHE E CA 1
ATOM 8397 C C . PHE E 1 63 ? -3.251 -33.088 -26.642 1.00 24.31 37 PHE E C 1
ATOM 8398 O O . PHE E 1 63 ? -2.931 -34.264 -26.917 1.00 25.48 37 PHE E O 1
ATOM 8406 N N . THR E 1 64 ? -2.393 -32.063 -26.638 1.00 21.33 38 THR E N 1
ATOM 8407 C CA . THR E 1 64 ? -0.982 -32.343 -26.865 1.00 21.47 38 THR E CA 1
ATOM 8408 C C . THR E 1 64 ? -0.163 -31.828 -25.673 1.00 22.08 38 THR E C 1
ATOM 8409 O O . THR E 1 64 ? -0.584 -30.877 -24.981 1.00 21.06 38 THR E O 1
ATOM 8413 N N . TYR E 1 65 ? 0.977 -32.480 -25.417 1.00 21.21 39 TYR E N 1
ATOM 8414 C CA . TYR E 1 65 ? 1.792 -32.152 -24.243 1.00 21.24 39 TYR E CA 1
ATOM 8415 C C . TYR E 1 65 ? 3.242 -32.323 -24.631 1.00 21.64 39 TYR E C 1
ATOM 8416 O O . TYR E 1 65 ? 3.579 -32.979 -25.628 1.00 22.33 39 TYR E O 1
ATOM 8425 N N . ARG E 1 66 ? 4.114 -31.762 -23.803 1.00 20.62 40 ARG E N 1
ATOM 8426 C CA . ARG E 1 66 ? 5.539 -31.987 -23.985 1.00 20.12 40 ARG E CA 1
ATOM 8427 C C . ARG E 1 66 ? 6.067 -32.982 -22.933 1.00 21.34 40 ARG E C 1
ATOM 8428 O O . ARG E 1 66 ? 6.648 -33.988 -23.317 1.00 20.21 40 ARG E O 1
ATOM 8436 N N . LYS E 1 67 ? 5.995 -32.652 -21.640 1.00 21.65 41 LYS E N 1
ATOM 8437 C CA . LYS E 1 67 ? 6.687 -33.486 -20.632 1.00 22.21 41 LYS E CA 1
ATOM 8438 C C . LYS E 1 67 ? 5.828 -34.667 -20.225 1.00 23.17 41 LYS E C 1
ATOM 8439 O O . LYS E 1 67 ? 4.596 -34.571 -20.261 1.00 23.06 41 LYS E O 1
ATOM 8445 N N . GLU E 1 68 ? 6.470 -35.781 -19.841 1.00 23.49 42 GLU E N 1
ATOM 8446 C CA A GLU E 1 68 ? 5.748 -36.941 -19.327 0.50 24.80 42 GLU E CA 1
ATOM 8447 C CA B GLU E 1 68 ? 5.717 -36.919 -19.359 0.50 25.45 42 GLU E CA 1
ATOM 8448 C C . GLU E 1 68 ? 4.800 -36.496 -18.218 1.00 25.44 42 GLU E C 1
ATOM 8449 O O . GLU E 1 68 ? 3.682 -36.976 -18.104 1.00 26.76 42 GLU E O 1
ATOM 8460 N N . ARG E 1 69 ? 5.290 -35.627 -17.338 1.00 26.22 43 ARG E N 1
ATOM 8461 C CA . ARG E 1 69 ? 4.490 -35.245 -16.171 1.00 26.67 43 ARG E CA 1
ATOM 8462 C C . ARG E 1 69 ? 3.197 -34.567 -16.626 1.00 25.49 43 ARG E C 1
ATOM 8463 O O . ARG E 1 69 ? 2.143 -34.699 -15.972 1.00 25.99 43 ARG E O 1
ATOM 8471 N N . SER E 1 70 ? 3.252 -33.819 -17.733 1.00 21.84 44 SER E N 1
ATOM 8472 C CA . SER E 1 70 ? 2.028 -33.202 -18.243 1.00 22.22 44 SER E CA 1
ATOM 8473 C C . SER E 1 70 ? 1.039 -34.243 -18.762 1.00 24.14 44 SER E C 1
ATOM 8474 O O . SER E 1 70 ? -0.188 -34.088 -18.636 1.00 22.04 44 SER E O 1
ATOM 8477 N N . ARG E 1 71 ? 1.557 -35.272 -19.425 1.00 24.72 45 ARG E N 1
ATOM 8478 C CA . ARG E 1 71 ? 0.646 -36.353 -19.817 1.00 25.85 45 ARG E CA 1
ATOM 8479 C C . ARG E 1 71 ? -0.038 -36.963 -18.579 1.00 27.94 45 ARG E C 1
ATOM 8480 O O . ARG E 1 71 ? -1.235 -37.243 -18.612 1.00 27.80 45 ARG E O 1
ATOM 8488 N N . LYS E 1 72 ? 0.706 -37.182 -17.491 1.00 27.87 46 LYS E N 1
ATOM 8489 C CA . LYS E 1 72 ? 0.091 -37.759 -16.289 1.00 28.51 46 LYS E CA 1
ATOM 8490 C C . LYS E 1 72 ? -1.011 -36.851 -15.733 1.00 27.75 46 LYS E C 1
ATOM 8491 O O . LYS E 1 72 ? -2.062 -37.318 -15.318 1.00 28.00 46 LYS E O 1
ATOM 8497 N N . GLU E 1 73 ? -0.766 -35.550 -15.723 1.00 27.12 47 GLU E N 1
ATOM 8498 C CA . GLU E 1 73 ? -1.798 -34.614 -15.269 1.00 27.72 47 GLU E CA 1
ATOM 8499 C C . GLU E 1 73 ? -3.045 -34.655 -16.161 1.00 27.85 47 GLU E C 1
ATOM 8500 O O . GLU E 1 73 ? -4.182 -34.702 -15.664 1.00 29.44 47 GLU E O 1
ATOM 8506 N N . LEU E 1 74 ? -2.837 -34.656 -17.474 1.00 25.91 48 LEU E N 1
ATOM 8507 C CA . LEU E 1 74 ? -3.946 -34.818 -18.420 1.00 28.04 48 LEU E CA 1
ATOM 8508 C C . LEU E 1 74 ? -4.733 -36.082 -18.164 1.00 30.63 48 LEU E C 1
ATOM 8509 O O . LEU E 1 74 ? -5.967 -36.061 -18.184 1.00 30.53 48 LEU E O 1
ATOM 8514 N N . GLU E 1 75 ? -4.030 -37.191 -17.973 1.00 31.29 49 GLU E N 1
ATOM 8515 C CA . GLU E 1 75 ? -4.749 -38.412 -17.601 1.00 36.33 49 GLU E CA 1
ATOM 8516 C C . GLU E 1 75 ? -5.657 -38.234 -16.369 1.00 38.03 49 GLU E C 1
ATOM 8517 O O . GLU E 1 75 ? -6.788 -38.720 -16.370 1.00 38.36 49 GLU E O 1
ATOM 8523 N N . LYS E 1 76 ? -5.185 -37.538 -15.336 1.00 36.48 50 LYS E N 1
ATOM 8524 C CA . LYS E 1 76 ? -5.980 -37.291 -14.120 1.00 38.45 50 LYS E CA 1
ATOM 8525 C C . LYS E 1 76 ? -7.116 -36.304 -14.473 1.00 36.59 50 LYS E C 1
ATOM 8526 O O . LYS E 1 76 ? -8.289 -36.513 -14.140 1.00 36.92 50 LYS E O 1
ATOM 8532 N N . LEU E 1 77 ? -6.791 -35.269 -15.231 1.00 32.98 51 LEU E N 1
ATOM 8533 C CA . LEU E 1 77 ? -7.749 -34.169 -15.417 1.00 32.85 51 LEU E CA 1
ATOM 8534 C C . LEU E 1 77 ? -8.917 -34.596 -16.308 1.00 33.15 51 LEU E C 1
ATOM 8535 O O . LEU E 1 77 ? -10.037 -34.113 -16.155 1.00 33.85 51 LEU E O 1
ATOM 8540 N N . LEU E 1 78 ? -8.681 -35.589 -17.161 1.00 31.48 52 LEU E N 1
ATOM 8541 C CA . LEU E 1 78 ? -9.738 -36.068 -18.041 1.00 34.38 52 LEU E CA 1
ATOM 8542 C C . LEU E 1 78 ? -10.901 -36.695 -17.263 1.00 37.87 52 LEU E C 1
ATOM 8543 O O . LEU E 1 78 ? -12.033 -36.712 -17.739 1.00 39.36 52 LEU E O 1
ATOM 8548 N N . GLU E 1 79 ? -10.639 -37.204 -16.065 1.00 39.36 53 GLU E N 1
ATOM 8549 C CA . GLU E 1 79 ? -11.727 -37.705 -15.215 1.00 44.27 53 GLU E CA 1
ATOM 8550 C C . GLU E 1 79 ? -12.775 -36.667 -14.832 1.00 44.89 53 GLU E C 1
ATOM 8551 O O . GLU E 1 79 ? -13.920 -37.001 -14.522 1.00 46.61 53 GLU E O 1
ATOM 8557 N N . GLN E 1 80 ? -12.367 -35.408 -14.841 1.00 44.61 54 GLN E N 1
ATOM 8558 C CA . GLN E 1 80 ? -13.263 -34.280 -14.641 1.00 46.11 54 GLN E CA 1
ATOM 8559 C C . GLN E 1 80 ? -14.066 -33.899 -15.867 1.00 44.48 54 GLN E C 1
ATOM 8560 O O . GLN E 1 80 ? -14.950 -33.050 -15.785 1.00 44.83 54 GLN E O 1
ATOM 8566 N N . LEU E 1 81 ? -13.622 -34.343 -17.035 1.00 40.03 55 LEU E N 1
ATOM 8567 C CA . LEU E 1 81 ? -14.240 -33.876 -18.273 1.00 38.63 55 LEU E CA 1
ATOM 8568 C C . LEU E 1 81 ? -15.246 -34.910 -18.741 1.00 42.33 55 LEU E C 1
ATOM 8569 O O . LEU E 1 81 ? -15.217 -36.047 -18.292 1.00 42.00 55 LEU E O 1
ATOM 8574 N N . ASN E 1 82 ? -16.110 -34.533 -19.670 1.00 43.34 56 ASN E N 1
ATOM 8575 C CA . ASN E 1 82 ? -17.015 -35.492 -20.279 1.00 46.53 56 ASN E CA 1
ATOM 8576 C C . ASN E 1 82 ? -16.461 -36.193 -21.520 1.00 46.88 56 ASN E C 1
ATOM 8577 O O . ASN E 1 82 ? -17.217 -36.747 -22.299 1.00 51.56 56 ASN E O 1
ATOM 8582 N N . GLN E 1 83 ? -15.160 -36.211 -21.740 1.00 42.86 57 GLN E N 1
ATOM 8583 C CA . GLN E 1 83 ? -14.654 -36.881 -22.925 1.00 42.07 57 GLN E CA 1
ATOM 8584 C C . GLN E 1 83 ? -14.738 -38.385 -22.718 1.00 46.60 57 GLN E C 1
ATOM 8585 O O . GLN E 1 83 ? -14.197 -38.866 -21.725 1.00 49.87 57 GLN E O 1
ATOM 8591 N N . PRO E 1 84 ? -15.363 -39.139 -23.647 1.00 47.26 58 PRO E N 1
ATOM 8592 C CA . PRO E 1 84 ? -15.415 -40.585 -23.412 1.00 50.24 58 PRO E CA 1
ATOM 8593 C C . PRO E 1 84 ? -14.125 -41.296 -23.816 1.00 50.01 58 PRO E C 1
ATOM 8594 O O . PRO E 1 84 ? -13.967 -42.467 -23.496 1.00 51.87 58 PRO E O 1
ATOM 8598 N N . GLU E 1 85 ? -13.236 -40.642 -24.560 1.00 48.45 59 GLU E N 1
ATOM 8599 C CA . GLU E 1 85 ? -11.904 -41.227 -24.738 1.00 48.40 59 GLU E CA 1
ATOM 8600 C C . GLU E 1 85 ? -10.746 -40.222 -24.698 1.00 45.41 59 GLU E C 1
ATOM 8601 O O . GLU E 1 85 ? -10.928 -39.039 -25.001 1.00 42.01 59 GLU E O 1
ATOM 8607 N N . ALA E 1 86 ? -9.597 -40.687 -24.201 1.00 42.98 60 ALA E N 1
ATOM 8608 C CA . ALA E 1 86 ? -8.374 -39.884 -24.086 1.00 42.85 60 ALA E CA 1
ATOM 8609 C C . ALA E 1 86 ? -7.673 -39.827 -25.439 1.00 39.99 60 ALA E C 1
ATOM 8610 O O . ALA E 1 86 ? -7.236 -40.860 -25.942 1.00 43.03 60 ALA E O 1
ATOM 8612 N N . HIS E 1 87 ? -7.637 -38.661 -26.077 1.00 35.77 61 HIS E N 1
ATOM 8613 C CA . HIS E 1 87 ? -6.779 -38.498 -27.263 1.00 31.91 61 HIS E CA 1
ATOM 8614 C C . HIS E 1 87 ? -5.539 -37.664 -26.902 1.00 29.19 61 HIS E C 1
ATOM 8615 O O . HIS E 1 87 ? -5.642 -36.448 -26.881 1.00 28.20 61 HIS E O 1
ATOM 8622 N N . LEU E 1 88 ? -4.432 -38.299 -26.520 1.00 29.00 62 LEU E N 1
ATOM 8623 C CA . LEU E 1 88 ? -3.244 -37.549 -26.020 1.00 29.23 62 LEU E CA 1
ATOM 8624 C C . LEU E 1 88 ? -2.025 -37.745 -26.927 1.00 28.73 62 LEU E C 1
ATOM 8625 O O . LEU E 1 88 ? -1.724 -38.891 -27.266 1.00 28.55 62 LEU E O 1
ATOM 8630 N N . TYR E 1 89 ? -1.348 -36.670 -27.313 1.00 26.20 63 TYR E N 1
ATOM 8631 C CA . TYR E 1 89 ? -0.217 -36.787 -28.226 1.00 25.92 63 TYR E CA 1
ATOM 8632 C C . TYR E 1 89 ? 0.909 -35.941 -27.682 1.00 25.88 63 TYR E C 1
ATOM 8633 O O . TYR E 1 89 ? 0.687 -34.777 -27.299 1.00 24.69 63 TYR E O 1
ATOM 8642 N N . GLN E 1 90 ? 2.107 -36.509 -27.688 1.00 25.23 64 GLN E N 1
ATOM 8643 C CA . GLN E 1 90 ? 3.295 -35.790 -27.252 1.00 26.54 64 GLN E CA 1
ATOM 8644 C C . GLN E 1 90 ? 3.800 -35.008 -28.438 1.00 25.42 64 GLN E C 1
ATOM 8645 O O . GLN E 1 90 ? 4.116 -35.596 -29.484 1.00 24.94 64 GLN E O 1
ATOM 8651 N N . ILE E 1 91 ? 3.740 -33.684 -28.327 1.00 22.62 65 ILE E N 1
ATOM 8652 C CA . ILE E 1 91 ? 4.309 -32.820 -29.370 1.00 22.81 65 ILE E CA 1
ATOM 8653 C C . ILE E 1 91 ? 5.211 -31.790 -28.688 1.00 22.12 65 ILE E C 1
ATOM 8654 O O . ILE E 1 91 ? 4.740 -30.869 -28.023 1.00 20.48 65 ILE E O 1
ATOM 8659 N N . ASP E 1 92 ? 6.515 -31.914 -28.889 1.00 21.79 66 ASP E N 1
ATOM 8660 C CA . ASP E 1 92 ? 7.404 -30.849 -28.502 1.00 21.26 66 ASP E CA 1
ATOM 8661 C C . ASP E 1 92 ? 7.523 -29.931 -29.732 1.00 21.83 66 ASP E C 1
ATOM 8662 O O . ASP E 1 92 ? 8.006 -30.353 -30.810 1.00 21.09 66 ASP E O 1
ATOM 8667 N N . VAL E 1 93 ? 7.028 -28.706 -29.605 1.00 21.28 67 VAL E N 1
ATOM 8668 C CA . VAL E 1 93 ? 6.945 -27.823 -30.759 1.00 20.19 67 VAL E CA 1
ATOM 8669 C C . VAL E 1 93 ? 8.323 -27.322 -31.237 1.00 21.60 67 VAL E C 1
ATOM 8670 O O . VAL E 1 93 ? 8.380 -26.645 -32.261 1.00 22.36 67 VAL E O 1
ATOM 8674 N N . GLN E 1 94 ? 9.392 -27.581 -30.493 1.00 20.59 68 GLN E N 1
ATOM 8675 C CA . GLN E 1 94 ? 10.739 -27.374 -31.060 1.00 22.57 68 GLN E CA 1
ATOM 8676 C C . GLN E 1 94 ? 11.100 -28.319 -32.186 1.00 23.09 68 GLN E C 1
ATOM 8677 O O . GLN E 1 94 ? 12.094 -28.083 -32.881 1.00 26.01 68 GLN E O 1
ATOM 8683 N N . SER E 1 95 ? 10.352 -29.407 -32.319 1.00 22.68 69 SER E N 1
ATOM 8684 C CA . SER E 1 95 ? 10.664 -30.402 -33.352 1.00 24.82 69 SER E CA 1
ATOM 8685 C C . SER E 1 95 ? 9.651 -30.364 -34.495 1.00 25.12 69 SER E C 1
ATOM 8686 O O . SER E 1 95 ? 8.473 -30.694 -34.287 1.00 22.53 69 SER E O 1
ATOM 8689 N N . ASP E 1 96 ? 10.102 -30.058 -35.709 1.00 23.91 70 ASP E N 1
ATOM 8690 C CA . ASP E 1 96 ? 9.190 -30.100 -36.839 1.00 25.29 70 ASP E CA 1
ATOM 8691 C C . ASP E 1 96 ? 8.582 -31.500 -36.979 1.00 26.60 70 ASP E C 1
ATOM 8692 O O . ASP E 1 96 ? 7.378 -31.639 -37.217 1.00 27.25 70 ASP E O 1
ATOM 8697 N N . GLU E 1 97 ? 9.415 -32.539 -36.930 1.00 25.89 71 GLU E N 1
ATOM 8698 C CA A GLU E 1 97 ? 8.929 -33.914 -37.096 0.50 28.07 71 GLU E CA 1
ATOM 8699 C CA B GLU E 1 97 ? 8.925 -33.921 -37.087 0.50 28.35 71 GLU E CA 1
ATOM 8700 C C . GLU E 1 97 ? 7.826 -34.238 -36.071 1.00 28.00 71 GLU E C 1
ATOM 8701 O O . GLU E 1 97 ? 6.794 -34.836 -36.399 1.00 26.25 71 GLU E O 1
ATOM 8712 N N . GLU E 1 98 ? 7.976 -33.770 -34.834 1.00 25.96 72 GLU E N 1
ATOM 8713 C CA . GLU E 1 98 ? 6.917 -34.053 -33.859 1.00 25.00 72 GLU E CA 1
ATOM 8714 C C . GLU E 1 98 ? 5.580 -33.373 -34.154 1.00 24.52 72 GLU E C 1
ATOM 8715 O O . GLU E 1 98 ? 4.492 -33.943 -33.947 1.00 23.91 72 GLU E O 1
ATOM 8721 N N . VAL E 1 99 ? 5.665 -32.159 -34.687 1.00 22.64 73 VAL E N 1
ATOM 8722 C CA . VAL E 1 99 ? 4.476 -31.405 -35.014 1.00 22.60 73 VAL E CA 1
ATOM 8723 C C . VAL E 1 99 ? 3.796 -32.050 -36.230 1.00 23.49 73 VAL E C 1
ATOM 8724 O O . VAL E 1 99 ? 2.563 -32.255 -36.243 1.00 24.28 73 VAL E O 1
ATOM 8728 N N . ILE E 1 100 ? 4.600 -32.303 -37.266 1.00 22.99 74 ILE E N 1
ATOM 8729 C CA . ILE E 1 100 ? 4.094 -32.935 -38.505 1.00 24.47 74 ILE E CA 1
ATOM 8730 C C . ILE E 1 100 ? 3.482 -34.289 -38.197 1.00 26.00 74 ILE E C 1
ATOM 8731 O O . ILE E 1 100 ? 2.328 -34.566 -38.561 1.00 28.34 74 ILE E O 1
ATOM 8736 N N . ASN E 1 101 ? 4.236 -35.146 -37.510 1.00 28.11 75 ASN E N 1
ATOM 8737 C CA . ASN E 1 101 ? 3.775 -36.523 -37.266 1.00 29.55 75 ASN E CA 1
ATOM 8738 C C . ASN E 1 101 ? 2.630 -36.553 -36.266 1.00 28.75 75 ASN E C 1
ATOM 8739 O O . ASN E 1 101 ? 1.708 -37.362 -36.397 1.00 28.42 75 ASN E O 1
ATOM 8744 N N . GLY E 1 102 ? 2.641 -35.630 -35.304 1.00 25.96 76 GLY E N 1
ATOM 8745 C CA . GLY E 1 102 ? 1.557 -35.548 -34.315 1.00 25.38 76 GLY E CA 1
ATOM 8746 C C . GLY E 1 102 ? 0.230 -35.137 -34.940 1.00 26.89 76 GLY E C 1
ATOM 8747 O O . GLY E 1 102 ? -0.810 -35.795 -34.728 1.00 25.73 76 GLY E O 1
ATOM 8748 N N . PHE E 1 103 ? 0.247 -34.088 -35.765 1.00 25.35 77 PHE E N 1
ATOM 8749 C CA . PHE E 1 103 ? -0.981 -33.699 -36.467 1.00 25.77 77 PHE E CA 1
ATOM 8750 C C . PHE E 1 103 ? -1.402 -34.773 -37.494 1.00 28.30 77 PHE E C 1
ATOM 8751 O O . PHE E 1 103 ? -2.599 -35.048 -37.667 1.00 28.02 77 PHE E O 1
ATOM 8759 N N . GLU E 1 104 ? -0.433 -35.367 -38.190 1.00 26.63 78 GLU E N 1
ATOM 8760 C CA . GLU E 1 104 ? -0.793 -36.462 -39.081 1.00 29.40 78 GLU E CA 1
ATOM 8761 C C . GLU E 1 104 ? -1.532 -37.564 -38.318 1.00 30.95 78 GLU E C 1
ATOM 8762 O O . GLU E 1 104 ? -2.573 -38.065 -38.771 1.00 30.51 78 GLU E O 1
ATOM 8768 N N . GLN E 1 105 ? -1.011 -37.943 -37.156 1.00 30.12 79 GLN E N 1
ATOM 8769 C CA . GLN E 1 105 ? -1.644 -39.018 -36.396 1.00 31.71 79 GLN E CA 1
ATOM 8770 C C . GLN E 1 105 ? -3.007 -38.600 -35.844 1.00 29.29 79 GLN E C 1
ATOM 8771 O O . GLN E 1 105 ? -3.981 -39.393 -35.838 1.00 29.44 79 GLN E O 1
ATOM 8777 N N . ILE E 1 106 ? -3.082 -37.365 -35.346 1.00 28.60 80 ILE E N 1
ATOM 8778 C CA . ILE E 1 106 ? -4.390 -36.832 -34.957 1.00 27.61 80 ILE E CA 1
ATOM 8779 C C . ILE E 1 106 ? -5.447 -36.997 -36.069 1.00 28.58 80 ILE E C 1
ATOM 8780 O O . ILE E 1 106 ? -6.529 -37.552 -35.840 1.00 28.77 80 ILE E O 1
ATOM 8785 N N . GLY E 1 107 ? -5.115 -36.603 -37.295 1.00 29.30 81 GLY E N 1
ATOM 8786 C CA . GLY E 1 107 ? -6.058 -36.776 -38.400 1.00 30.74 81 GLY E CA 1
ATOM 8787 C C . GLY E 1 107 ? -6.438 -38.229 -38.687 1.00 33.47 81 GLY E C 1
ATOM 8788 O O . GLY E 1 107 ? -7.593 -38.526 -39.009 1.00 34.71 81 GLY E O 1
ATOM 8789 N N . LYS E 1 108 ? -5.486 -39.145 -38.543 1.00 35.15 82 LYS E N 1
ATOM 8790 C CA . LYS E 1 108 ? -5.763 -40.578 -38.716 1.00 36.44 82 LYS E CA 1
ATOM 8791 C C . LYS E 1 108 ? -6.635 -41.097 -37.578 1.00 37.55 82 LYS E C 1
ATOM 8792 O O . LYS E 1 108 ? -7.550 -41.861 -37.845 1.00 38.24 82 LYS E O 1
ATOM 8798 N N . ASP E 1 109 ? -6.480 -40.550 -36.373 1.00 35.02 83 ASP E N 1
ATOM 8799 C CA . ASP E 1 109 ? -7.228 -41.020 -35.203 1.00 36.26 83 ASP E CA 1
ATOM 8800 C C . ASP E 1 109 ? -8.631 -40.431 -35.084 1.00 36.31 83 ASP E C 1
ATOM 8801 O O . ASP E 1 109 ? -9.577 -41.183 -34.859 1.00 39.74 83 ASP E O 1
ATOM 8806 N N . VAL E 1 110 ? -8.804 -39.127 -35.286 1.00 35.52 84 VAL E N 1
ATOM 8807 C CA . VAL E 1 110 ? -10.123 -38.495 -35.129 1.00 36.55 84 VAL E CA 1
ATOM 8808 C C . VAL E 1 110 ? -10.682 -37.845 -36.392 1.00 37.00 84 VAL E C 1
ATOM 8809 O O . VAL E 1 110 ? -11.818 -37.353 -36.381 1.00 40.25 84 VAL E O 1
ATOM 8813 N N . GLY E 1 111 ? -9.900 -37.801 -37.473 1.00 36.25 85 GLY E N 1
ATOM 8814 C CA . GLY E 1 111 ? -10.349 -37.134 -38.708 1.00 34.81 85 GLY E CA 1
ATOM 8815 C C . GLY E 1 111 ? -10.115 -35.619 -38.718 1.00 35.54 85 GLY E C 1
ATOM 8816 O O . GLY E 1 111 ? -9.241 -35.105 -38.033 1.00 34.21 85 GLY E O 1
ATOM 8817 N N . ASN E 1 112 ? -10.911 -34.896 -39.495 1.00 34.83 86 ASN E N 1
ATOM 8818 C CA . ASN E 1 112 ? -10.751 -33.453 -39.617 1.00 32.46 86 ASN E CA 1
ATOM 8819 C C . ASN E 1 112 ? -11.138 -32.767 -38.307 1.00 30.32 86 ASN E C 1
ATOM 8820 O O . ASN E 1 112 ? -11.916 -33.300 -37.517 1.00 30.42 86 ASN E O 1
ATOM 8825 N N . ILE E 1 113 ? -10.504 -31.635 -38.036 1.00 27.54 87 ILE E N 1
ATOM 8826 C CA . ILE E 1 113 ? -10.742 -30.873 -36.817 1.00 24.94 87 ILE E CA 1
ATOM 8827 C C . ILE E 1 113 ? -11.317 -29.501 -37.158 1.00 25.81 87 ILE E C 1
ATOM 8828 O O . ILE E 1 113 ? -11.339 -29.094 -38.336 1.00 25.17 87 ILE E O 1
ATOM 8833 N N . ASP E 1 114 ? -11.841 -28.822 -36.133 1.00 21.57 88 ASP E N 1
ATOM 8834 C CA . ASP E 1 114 ? -12.481 -27.544 -36.330 1.00 24.81 88 ASP E CA 1
ATOM 8835 C C . ASP E 1 114 ? -11.586 -26.432 -35.820 1.00 21.19 88 ASP E C 1
ATOM 8836 O O . ASP E 1 114 ? -11.815 -25.266 -36.115 1.00 22.33 88 ASP E O 1
ATOM 8841 N N . GLY E 1 115 ? -10.549 -26.751 -35.061 1.00 22.46 89 GLY E N 1
ATOM 8842 C CA . GLY E 1 115 ? -9.632 -25.666 -34.730 1.00 18.72 89 GLY E CA 1
ATOM 8843 C C . GLY E 1 115 ? -8.630 -26.112 -33.693 1.00 22.25 89 GLY E C 1
ATOM 8844 O O . GLY E 1 115 ? -8.552 -27.299 -33.409 1.00 21.99 89 GLY E O 1
ATOM 8845 N N . VAL E 1 116 ? -7.732 -25.189 -33.343 1.00 19.45 90 VAL E N 1
ATOM 8846 C CA . VAL E 1 116 ? -6.610 -25.471 -32.448 1.00 19.75 90 VAL E CA 1
ATOM 8847 C C . VAL E 1 116 ? -6.557 -24.323 -31.439 1.00 19.49 90 VAL E C 1
ATOM 8848 O O . VAL E 1 116 ? -6.645 -23.143 -31.823 1.00 19.60 90 VAL E O 1
ATOM 8852 N N . TYR E 1 117 ? -6.345 -24.667 -30.170 1.00 18.37 91 TYR E N 1
ATOM 8853 C CA . TYR E 1 117 ? -5.995 -23.665 -29.164 1.00 18.96 91 TYR E CA 1
ATOM 8854 C C . TYR E 1 117 ? -4.524 -23.847 -28.767 1.00 17.15 91 TYR E C 1
ATOM 8855 O O . TYR E 1 117 ? -4.125 -24.937 -28.276 1.00 19.28 91 TYR E O 1
ATOM 8864 N N . HIS E 1 118 ? -3.706 -22.809 -29.011 1.00 16.85 92 HIS E N 1
ATOM 8865 C CA . HIS E 1 118 ? -2.265 -22.825 -28.746 1.00 18.65 92 HIS E CA 1
ATOM 8866 C C . HIS E 1 118 ? -2.057 -22.097 -27.423 1.00 18.75 92 HIS E C 1
ATOM 8867 O O . HIS E 1 118 ? -2.437 -20.935 -27.262 1.00 16.01 92 HIS E O 1
ATOM 8874 N N . SER E 1 119 ? -1.451 -22.802 -26.458 1.00 16.83 93 SER E N 1
ATOM 8875 C CA . SER E 1 119 ? -1.232 -22.221 -25.130 1.00 18.71 93 SER E CA 1
ATOM 8876 C C . SER E 1 119 ? 0.173 -22.587 -24.649 1.00 19.71 93 SER E C 1
ATOM 8877 O O . SER E 1 119 ? 0.346 -23.239 -23.584 1.00 19.71 93 SER E O 1
ATOM 8880 N N . ILE E 1 120 ? 1.155 -22.222 -25.484 1.00 16.97 94 ILE E N 1
ATOM 8881 C CA . ILE E 1 120 ? 2.526 -22.705 -25.317 1.00 18.94 94 ILE E CA 1
ATOM 8882 C C . ILE E 1 120 ? 3.491 -21.527 -25.376 1.00 18.02 94 ILE E C 1
ATOM 8883 O O . ILE E 1 120 ? 3.387 -20.699 -26.282 1.00 20.58 94 ILE E O 1
ATOM 8888 N N . ALA E 1 121 ? 4.342 -21.397 -24.367 1.00 16.26 95 ALA E N 1
ATOM 8889 C CA . ALA E 1 121 ? 5.443 -20.439 -24.449 1.00 16.83 95 ALA E CA 1
ATOM 8890 C C . ALA E 1 121 ? 6.530 -20.951 -23.539 1.00 18.13 95 ALA E C 1
ATOM 8891 O O . ALA E 1 121 ? 6.254 -21.724 -22.597 1.00 18.77 95 ALA E O 1
ATOM 8893 N N . PHE E 1 122 ? 7.752 -20.455 -23.705 1.00 15.45 96 PHE E N 1
ATOM 8894 C CA . PHE E 1 122 ? 8.774 -20.825 -22.748 1.00 19.12 96 PHE E CA 1
ATOM 8895 C C . PHE E 1 122 ? 9.845 -19.746 -22.823 1.00 18.50 96 PHE E C 1
ATOM 8896 O O . PHE E 1 122 ? 10.161 -19.267 -23.904 1.00 17.73 96 PHE E O 1
ATOM 8904 N N . ALA E 1 123 ? 10.496 -19.479 -21.696 1.00 19.70 97 ALA E N 1
ATOM 8905 C CA . ALA E 1 123 ? 11.767 -18.737 -21.738 1.00 20.52 97 ALA E CA 1
ATOM 8906 C C . ALA E 1 123 ? 12.576 -19.214 -20.526 1.00 20.58 97 ALA E C 1
ATOM 8907 O O . ALA E 1 123 ? 11.987 -19.627 -19.502 1.00 21.25 97 ALA E O 1
ATOM 8909 N N . ASN E 1 124 ? 13.896 -19.049 -20.570 1.00 21.42 98 ASN E N 1
ATOM 8910 C CA . ASN E 1 124 ? 14.719 -19.366 -19.412 1.00 23.79 98 ASN E CA 1
ATOM 8911 C C . ASN E 1 124 ? 14.444 -18.368 -18.308 1.00 24.14 98 ASN E C 1
ATOM 8912 O O . ASN E 1 124 ? 14.299 -17.169 -18.598 1.00 23.26 98 ASN E O 1
ATOM 8917 N N A MET E 1 125 ? 14.439 -18.800 -17.040 0.52 23.64 99 MET E N 1
ATOM 8918 N N B MET E 1 125 ? 14.338 -18.888 -17.093 0.48 23.84 99 MET E N 1
ATOM 8919 C CA A MET E 1 125 ? 14.081 -17.952 -15.871 0.52 25.07 99 MET E CA 1
ATOM 8920 C CA B MET E 1 125 ? 14.525 -18.091 -15.908 0.48 25.42 99 MET E CA 1
ATOM 8921 C C A MET E 1 125 ? 14.798 -16.604 -15.760 0.52 22.63 99 MET E C 1
ATOM 8922 C C B MET E 1 125 ? 15.750 -17.208 -16.076 0.48 23.49 99 MET E C 1
ATOM 8923 O O A MET E 1 125 ? 14.206 -15.589 -15.369 0.52 23.29 99 MET E O 1
ATOM 8924 O O B MET E 1 125 ? 15.700 -16.050 -15.705 0.48 23.34 99 MET E O 1
ATOM 8933 N N A GLU E 1 126 ? 16.103 -16.615 -16.007 0.52 23.10 100 GLU E N 1
ATOM 8934 N N B GLU E 1 126 ? 16.870 -17.790 -16.503 0.48 23.68 100 GLU E N 1
ATOM 8935 C CA A GLU E 1 126 ? 16.922 -15.408 -15.872 0.52 23.61 100 GLU E CA 1
ATOM 8936 C CA B GLU E 1 126 ? 18.099 -17.038 -16.571 0.48 23.65 100 GLU E CA 1
ATOM 8937 C C A GLU E 1 126 ? 16.479 -14.338 -16.874 0.52 22.16 100 GLU E C 1
ATOM 8938 C C B GLU E 1 126 ? 18.009 -15.751 -17.405 0.48 22.36 100 GLU E C 1
ATOM 8939 O O A GLU E 1 126 ? 16.923 -13.190 -16.806 0.52 26.05 100 GLU E O 1
ATOM 8940 O O B GLU E 1 126 ? 18.595 -14.734 -17.015 0.48 21.77 100 GLU E O 1
ATOM 8951 N N A ASP E 1 127 ? 15.654 -14.718 -17.848 0.52 18.83 101 ASP E N 1
ATOM 8952 N N B ASP E 1 127 ? 17.337 -15.780 -18.558 0.48 19.89 101 ASP E N 1
ATOM 8953 C CA A ASP E 1 127 ? 15.207 -13.771 -18.893 0.52 17.58 101 ASP E CA 1
ATOM 8954 C CA B ASP E 1 127 ? 17.209 -14.530 -19.316 0.48 21.10 101 ASP E CA 1
ATOM 8955 C C A ASP E 1 127 ? 13.830 -13.155 -18.566 0.52 18.87 101 ASP E C 1
ATOM 8956 C C B ASP E 1 127 ? 16.033 -13.709 -18.796 0.48 19.70 101 ASP E C 1
ATOM 8957 O O A ASP E 1 127 ? 13.192 -12.541 -19.424 0.52 21.32 101 ASP E O 1
ATOM 8958 O O B ASP E 1 127 ? 16.115 -12.498 -18.749 0.48 19.86 101 ASP E O 1
ATOM 8967 N N A LEU E 1 128 ? 13.348 -13.380 -17.346 0.52 19.42 102 LEU E N 1
ATOM 8968 N N B LEU E 1 128 ? 14.954 -14.363 -18.389 0.48 22.32 102 LEU E N 1
ATOM 8969 C CA A LEU E 1 128 ? 11.990 -12.968 -16.917 0.52 16.79 102 LEU E CA 1
ATOM 8970 C CA B LEU E 1 128 ? 13.800 -13.630 -17.840 0.48 21.65 102 LEU E CA 1
ATOM 8971 C C A LEU E 1 128 ? 12.060 -12.056 -15.689 0.52 16.91 102 LEU E C 1
ATOM 8972 C C B LEU E 1 128 ? 14.138 -12.792 -16.597 0.48 22.41 102 LEU E C 1
ATOM 8973 O O A LEU E 1 128 ? 11.139 -11.995 -14.859 0.52 13.22 102 LEU E O 1
ATOM 8974 O O B LEU E 1 128 ? 13.667 -11.655 -16.454 0.48 20.18 102 LEU E O 1
ATOM 8983 N N A ARG E 1 129 ? 13.236 -11.440 -15.547 0.52 18.53 103 ARG E N 1
ATOM 8984 N N B ARG E 1 129 ? 14.937 -13.376 -15.706 0.48 23.19 103 ARG E N 1
ATOM 8985 C CA A ARG E 1 129 ? 13.589 -10.570 -14.423 0.52 20.42 103 ARG E CA 1
ATOM 8986 C CA B ARG E 1 129 ? 15.247 -12.807 -14.396 0.48 25.28 103 ARG E CA 1
ATOM 8987 C C A ARG E 1 129 ? 14.833 -9.785 -14.802 0.52 21.89 103 ARG E C 1
ATOM 8988 C C B ARG E 1 129 ? 16.591 -12.077 -14.431 0.48 26.30 103 ARG E C 1
ATOM 8989 O O A ARG E 1 129 ? 15.480 -10.117 -15.797 0.52 23.02 103 ARG E O 1
ATOM 8990 O O B ARG E 1 129 ? 17.485 -12.324 -13.615 0.48 27.26 103 ARG E O 1
ATOM 9005 N N A GLY E 1 130 ? 15.225 -8.814 -13.978 0.52 23.19 104 GLY E N 1
ATOM 9006 N N B GLY E 1 130 ? 16.733 -11.220 -15.435 0.48 25.57 104 GLY E N 1
ATOM 9007 C CA A GLY E 1 130 ? 16.401 -7.981 -14.232 0.52 25.03 104 GLY E CA 1
ATOM 9008 C CA B GLY E 1 130 ? 17.959 -10.469 -15.706 0.48 25.33 104 GLY E CA 1
ATOM 9009 C C A GLY E 1 130 ? 16.358 -7.217 -15.553 0.52 23.67 104 GLY E C 1
ATOM 9010 C C B GLY E 1 130 ? 17.490 -9.274 -16.519 0.48 25.70 104 GLY E C 1
ATOM 9011 O O A GLY E 1 130 ? 15.295 -6.729 -15.965 0.52 23.50 104 GLY E O 1
ATOM 9012 O O B GLY E 1 130 ? 16.312 -9.216 -16.879 0.48 25.98 104 GLY E O 1
ATOM 9013 N N A ARG E 1 131 ? 17.529 -7.089 -16.184 0.52 21.17 105 ARG E N 1
ATOM 9014 N N B ARG E 1 131 ? 18.359 -8.289 -16.747 0.48 24.22 105 ARG E N 1
ATOM 9015 C CA A ARG E 1 131 ? 17.760 -6.218 -17.334 0.52 21.61 105 ARG E CA 1
ATOM 9016 C CA B ARG E 1 131 ? 17.971 -7.033 -17.402 0.48 23.12 105 ARG E CA 1
ATOM 9017 C C A ARG E 1 131 ? 17.690 -6.961 -18.668 0.52 21.00 105 ARG E C 1
ATOM 9018 C C B ARG E 1 131 ? 17.627 -7.314 -18.852 0.48 21.43 105 ARG E C 1
ATOM 9019 O O A ARG E 1 131 ? 18.512 -7.826 -18.991 0.52 22.70 105 ARG E O 1
ATOM 9020 O O B ARG E 1 131 ? 18.249 -8.214 -19.464 0.48 19.84 105 ARG E O 1
ATOM 9035 N N . PHE E 1 132 ? 16.699 -6.559 -19.456 1.00 20.54 106 PHE E N 1
ATOM 9036 C CA . PHE E 1 132 ? 16.453 -7.019 -20.818 1.00 18.35 106 PHE E CA 1
ATOM 9037 C C . PHE E 1 132 ? 17.684 -6.879 -21.742 1.00 19.21 106 PHE E C 1
ATOM 9038 O O . PHE E 1 132 ? 17.895 -7.736 -22.631 1.00 18.28 106 PHE E O 1
ATOM 9046 N N . SER E 1 133 ? 18.471 -5.804 -21.573 1.00 19.20 107 SER E N 1
ATOM 9047 C CA . SER E 1 133 ? 19.625 -5.567 -22.448 1.00 20.21 107 SER E CA 1
ATOM 9048 C C . SER E 1 133 ? 20.677 -6.677 -22.296 1.00 20.73 107 SER E C 1
ATOM 9049 O O . SER E 1 133 ? 21.617 -6.767 -23.086 1.00 19.51 107 SER E O 1
ATOM 9052 N N . GLU E 1 134 ? 20.587 -7.465 -21.227 1.00 19.89 108 GLU E N 1
ATOM 9053 C CA . GLU E 1 134 ? 21.526 -8.575 -21.000 1.00 21.29 108 GLU E CA 1
ATOM 9054 C C . GLU E 1 134 ? 21.052 -9.923 -21.545 1.00 21.12 108 GLU E C 1
ATOM 9055 O O . GLU E 1 134 ? 21.715 -10.941 -21.361 1.00 23.23 108 GLU E O 1
ATOM 9061 N N . THR E 1 135 ? 19.890 -9.950 -22.199 1.00 20.62 109 THR E N 1
ATOM 9062 C CA . THR E 1 135 ? 19.375 -11.196 -22.776 1.00 21.76 109 THR E CA 1
ATOM 9063 C C . THR E 1 135 ? 20.422 -11.861 -23.703 1.00 21.26 109 THR E C 1
ATOM 9064 O O . THR E 1 135 ? 20.953 -11.190 -24.589 1.00 21.20 109 THR E O 1
ATOM 9068 N N . SER E 1 136 ? 20.648 -13.168 -23.531 1.00 20.46 110 SER E N 1
ATOM 9069 C CA . SER E 1 136 ? 21.524 -13.960 -24.404 1.00 21.71 110 SER E CA 1
ATOM 9070 C C . SER E 1 136 ? 20.835 -14.230 -25.742 1.00 20.43 110 SER E C 1
ATOM 9071 O O . SER E 1 136 ? 19.601 -14.326 -25.811 1.00 18.19 110 SER E O 1
ATOM 9074 N N . ARG E 1 137 ? 21.633 -14.340 -26.796 1.00 19.02 111 ARG E N 1
ATOM 9075 C CA . ARG E 1 137 ? 21.104 -14.698 -28.115 1.00 19.21 111 ARG E CA 1
ATOM 9076 C C . ARG E 1 137 ? 20.340 -16.035 -28.055 1.00 19.47 111 ARG E C 1
ATOM 9077 O O . ARG E 1 137 ? 19.220 -16.171 -28.556 1.00 17.86 111 ARG E O 1
ATOM 9085 N N . GLU E 1 138 ? 20.924 -17.040 -27.416 1.00 20.20 112 GLU E N 1
ATOM 9086 C CA . GLU E 1 138 ? 20.268 -18.353 -27.394 1.00 24.17 112 GLU E CA 1
ATOM 9087 C C . GLU E 1 138 ? 18.952 -18.295 -26.601 1.00 20.97 112 GLU E C 1
ATOM 9088 O O . GLU E 1 138 ? 17.977 -18.918 -27.000 1.00 22.37 112 GLU E O 1
ATOM 9094 N N . GLY E 1 139 ? 18.900 -17.484 -25.559 1.00 19.75 113 GLY E N 1
ATOM 9095 C CA . GLY E 1 139 ? 17.630 -17.367 -24.795 1.00 22.50 113 GLY E CA 1
ATOM 9096 C C . GLY E 1 139 ? 16.562 -16.591 -25.560 1.00 23.19 113 GLY E C 1
ATOM 9097 O O . GLY E 1 139 ? 15.360 -16.860 -25.424 1.00 22.44 113 GLY E O 1
ATOM 9098 N N . PHE E 1 140 ? 17.000 -15.603 -26.339 1.00 19.73 114 PHE E N 1
ATOM 9099 C CA . PHE E 1 140 ? 16.055 -14.782 -27.117 1.00 18.52 114 PHE E CA 1
ATOM 9100 C C . PHE E 1 140 ? 15.443 -15.710 -28.170 1.00 19.50 114 PHE E C 1
ATOM 9101 O O . PHE E 1 140 ? 14.236 -15.706 -28.350 1.00 18.09 114 PHE E O 1
ATOM 9109 N N . LEU E 1 141 ? 16.310 -16.428 -28.894 1.00 20.33 115 LEU E N 1
ATOM 9110 C CA . LEU E 1 141 ? 15.883 -17.282 -30.006 1.00 20.45 115 LEU E CA 1
ATOM 9111 C C . LEU E 1 141 ? 15.064 -18.466 -29.488 1.00 21.42 115 LEU E C 1
ATOM 9112 O O . LEU E 1 141 ? 14.103 -18.852 -30.150 1.00 19.17 115 LEU E O 1
ATOM 9117 N N . LEU E 1 142 ? 15.418 -19.010 -28.312 1.00 20.29 116 LEU E N 1
ATOM 9118 C CA . LEU E 1 142 ? 14.629 -20.083 -27.688 1.00 22.49 116 LEU E CA 1
ATOM 9119 C C . LEU E 1 142 ? 13.173 -19.619 -27.460 1.00 21.34 116 LEU E C 1
ATOM 9120 O O . LEU E 1 142 ? 12.192 -20.352 -27.750 1.00 19.18 116 LEU E O 1
ATOM 9125 N N . ALA E 1 143 ? 13.019 -18.434 -26.867 1.00 19.21 117 ALA E N 1
ATOM 9126 C CA . ALA E 1 143 ? 11.672 -17.952 -26.621 1.00 19.65 117 ALA E CA 1
ATOM 9127 C C . ALA E 1 143 ? 10.890 -17.687 -27.912 1.00 19.30 117 ALA E C 1
ATOM 9128 O O . ALA E 1 143 ? 9.699 -17.944 -27.965 1.00 17.88 117 ALA E O 1
ATOM 9130 N N . GLN E 1 144 ? 11.548 -17.163 -28.941 1.00 17.82 118 GLN E N 1
ATOM 9131 C CA . GLN E 1 144 ? 10.913 -16.982 -30.265 1.00 18.30 118 GLN E CA 1
ATOM 9132 C C . GLN E 1 144 ? 10.484 -18.321 -30.838 1.00 19.39 118 GLN E C 1
ATOM 9133 O O . GLN E 1 144 ? 9.416 -18.419 -31.405 1.00 19.12 118 GLN E O 1
ATOM 9139 N N . ASP E 1 145 ? 11.364 -19.323 -30.743 1.00 18.77 119 ASP E N 1
ATOM 9140 C CA . ASP E 1 145 ? 11.104 -20.612 -31.361 1.00 19.39 119 ASP E CA 1
ATOM 9141 C C . ASP E 1 145 ? 9.850 -21.240 -30.741 1.00 20.11 119 ASP E C 1
ATOM 9142 O O . ASP E 1 145 ? 8.898 -21.610 -31.432 1.00 20.27 119 ASP E O 1
ATOM 9147 N N . ILE E 1 146 ? 9.838 -21.338 -29.413 1.00 19.42 120 ILE E N 1
ATOM 9148 C CA . ILE E 1 146 ? 8.737 -22.061 -28.747 1.00 16.86 120 ILE E CA 1
ATOM 9149 C C . ILE E 1 146 ? 7.478 -21.200 -28.746 1.00 18.02 120 ILE E C 1
ATOM 9150 O O . ILE E 1 146 ? 6.356 -21.745 -28.872 1.00 16.08 120 ILE E O 1
ATOM 9155 N N . SER E 1 147 ? 7.632 -19.892 -28.533 1.00 15.86 121 SER E N 1
ATOM 9156 C CA . SER E 1 147 ? 6.470 -19.088 -28.159 1.00 17.79 121 SER E CA 1
ATOM 9157 C C . SER E 1 147 ? 5.827 -18.398 -29.358 1.00 17.60 121 SER E C 1
ATOM 9158 O O . SER E 1 147 ? 4.697 -17.916 -29.255 1.00 18.80 121 SER E O 1
ATOM 9161 N N . SER E 1 148 ? 6.562 -18.316 -30.476 1.00 15.51 122 SER E N 1
ATOM 9162 C CA . SER E 1 148 ? 6.048 -17.687 -31.684 1.00 15.58 122 SER E CA 1
ATOM 9163 C C . SER E 1 148 ? 6.095 -18.591 -32.916 1.00 18.15 122 SER E C 1
ATOM 9164 O O . SER E 1 148 ? 5.020 -18.856 -33.527 1.00 18.76 122 SER E O 1
ATOM 9167 N N . TYR E 1 149 ? 7.296 -19.033 -33.308 1.00 16.77 123 TYR E N 1
ATOM 9168 C CA . TYR E 1 149 ? 7.380 -19.840 -34.516 1.00 18.22 123 TYR E CA 1
ATOM 9169 C C . TYR E 1 149 ? 6.450 -21.044 -34.401 1.00 18.40 123 TYR E C 1
ATOM 9170 O O . TYR E 1 149 ? 5.977 -21.510 -35.416 1.00 19.28 123 TYR E O 1
ATOM 9179 N N . SER E 1 150 ? 6.378 -21.676 -33.226 1.00 18.32 124 SER E N 1
ATOM 9180 C CA . SER E 1 150 ? 5.537 -22.856 -33.037 1.00 17.45 124 SER E CA 1
ATOM 9181 C C . SER E 1 150 ? 4.141 -22.602 -33.613 1.00 16.30 124 SER E C 1
ATOM 9182 O O . SER E 1 150 ? 3.535 -23.522 -34.163 1.00 18.89 124 SER E O 1
ATOM 9185 N N . LEU E 1 151 ? 3.601 -21.398 -33.459 1.00 16.79 125 LEU E N 1
ATOM 9186 C CA . LEU E 1 151 ? 2.246 -21.210 -34.016 1.00 17.84 125 LEU E CA 1
ATOM 9187 C C . LEU E 1 151 ? 2.199 -21.423 -35.540 1.00 20.75 125 LEU E C 1
ATOM 9188 O O . LEU E 1 151 ? 1.201 -21.896 -36.109 1.00 18.79 125 LEU E O 1
ATOM 9193 N N . THR E 1 152 ? 3.236 -20.953 -36.219 1.00 17.61 126 THR E N 1
ATOM 9194 C CA . THR E 1 152 ? 3.271 -20.980 -37.686 1.00 20.88 126 THR E CA 1
ATOM 9195 C C . THR E 1 152 ? 3.268 -22.427 -38.213 1.00 20.74 126 THR E C 1
ATOM 9196 O O . THR E 1 152 ? 2.500 -22.811 -39.110 1.00 20.82 126 THR E O 1
ATOM 9200 N N . ILE E 1 153 ? 4.161 -23.234 -37.642 1.00 19.36 127 ILE E N 1
ATOM 9201 C CA . ILE E 1 153 ? 4.265 -24.623 -38.086 1.00 19.69 127 ILE E CA 1
ATOM 9202 C C . ILE E 1 153 ? 3.012 -25.396 -37.625 1.00 19.67 127 ILE E C 1
ATOM 9203 O O . ILE E 1 153 ? 2.469 -26.208 -38.384 1.00 20.29 127 ILE E O 1
ATOM 9208 N N . VAL E 1 154 ? 2.496 -25.087 -36.441 1.00 19.27 128 VAL E N 1
ATOM 9209 C CA . VAL E 1 154 ? 1.224 -25.744 -36.042 1.00 19.69 128 VAL E CA 1
ATOM 9210 C C . VAL E 1 154 ? 0.087 -25.413 -37.032 1.00 20.92 128 VAL E C 1
ATOM 9211 O O . VAL E 1 154 ? -0.664 -26.301 -37.466 1.00 21.15 128 VAL E O 1
ATOM 9215 N N . ALA E 1 155 ? -0.004 -24.147 -37.446 1.00 20.51 129 ALA E N 1
ATOM 9216 C CA . ALA E 1 155 ? -1.055 -23.751 -38.367 1.00 22.69 129 ALA E CA 1
ATOM 9217 C C . ALA E 1 155 ? -0.854 -24.478 -39.688 1.00 22.57 129 ALA E C 1
ATOM 9218 O O . ALA E 1 155 ? -1.819 -24.933 -40.320 1.00 24.55 129 ALA E O 1
ATOM 9220 N N . HIS E 1 156 ? 0.381 -24.513 -40.171 1.00 20.31 130 HIS E N 1
ATOM 9221 C CA . HIS E 1 156 ? 0.655 -25.220 -41.438 1.00 21.44 130 HIS E CA 1
ATOM 9222 C C . HIS E 1 156 ? 0.162 -26.668 -41.382 1.00 23.46 130 HIS E C 1
ATOM 9223 O O . HIS E 1 156 ? -0.422 -27.184 -42.369 1.00 22.14 130 HIS E O 1
ATOM 9230 N N . GLU E 1 157 ? 0.439 -27.355 -40.268 1.00 21.52 131 GLU E N 1
ATOM 9231 C CA . GLU E 1 157 ? 0.117 -28.780 -40.188 1.00 22.72 131 GLU E CA 1
ATOM 9232 C C . GLU E 1 157 ? -1.374 -28.974 -39.910 1.00 22.07 131 GLU E C 1
ATOM 9233 O O . GLU E 1 157 ? -2.004 -29.836 -40.536 1.00 24.40 131 GLU E O 1
ATOM 9239 N N . ALA E 1 158 ? -1.926 -28.129 -39.040 1.00 20.98 132 ALA E N 1
ATOM 9240 C CA . ALA E 1 158 ? -3.362 -28.217 -38.702 1.00 23.39 132 ALA E CA 1
ATOM 9241 C C . ALA E 1 158 ? -4.275 -27.895 -39.889 1.00 23.82 132 ALA E C 1
ATOM 9242 O O . ALA E 1 158 ? -5.366 -28.461 -39.992 1.00 25.18 132 ALA E O 1
ATOM 9244 N N . LYS E 1 159 ? -3.846 -26.995 -40.775 1.00 24.64 133 LYS E N 1
ATOM 9245 C CA . LYS E 1 159 ? -4.604 -26.646 -41.980 1.00 25.84 133 LYS E CA 1
ATOM 9246 C C . LYS E 1 159 ? -4.930 -27.881 -42.837 1.00 26.90 133 LYS E C 1
ATOM 9247 O O . LYS E 1 159 ? -6.024 -27.972 -43.470 1.00 26.23 133 LYS E O 1
ATOM 9253 N N . LYS E 1 160 ? -4.052 -28.886 -42.781 1.00 25.99 134 LYS E N 1
ATOM 9254 C CA . LYS E 1 160 ? -4.304 -30.112 -43.546 1.00 29.47 134 LYS E CA 1
ATOM 9255 C C . LYS E 1 160 ? -5.523 -30.876 -43.021 1.00 29.64 134 LYS E C 1
ATOM 9256 O O . LYS E 1 160 ? -6.070 -31.741 -43.709 1.00 33.08 134 LYS E O 1
ATOM 9262 N N . LEU E 1 161 ? -5.928 -30.604 -41.780 1.00 27.64 135 LEU E N 1
ATOM 9263 C CA . LEU E 1 161 ? -7.096 -31.247 -41.177 1.00 27.66 135 LEU E CA 1
ATOM 9264 C C . LEU E 1 161 ? -8.291 -30.298 -41.163 1.00 26.04 135 LEU E C 1
ATOM 9265 O O . LEU E 1 161 ? -9.312 -30.575 -40.530 1.00 26.91 135 LEU E O 1
ATOM 9270 N N . MET E 1 162 ? -8.181 -29.166 -41.850 1.00 25.53 136 MET E N 1
ATOM 9271 C CA . MET E 1 162 ? -9.310 -28.234 -41.881 1.00 26.67 136 MET E CA 1
ATOM 9272 C C . MET E 1 162 ? -9.653 -27.841 -43.307 1.00 27.68 136 MET E C 1
ATOM 9273 O O . MET E 1 162 ? -9.623 -26.673 -43.663 1.00 28.97 136 MET E O 1
ATOM 9278 N N . PRO E 1 163 ? -9.986 -28.815 -44.147 1.00 32.14 137 PRO E N 1
ATOM 9279 C CA . PRO E 1 163 ? -10.182 -28.430 -45.545 1.00 34.55 137 PRO E CA 1
ATOM 9280 C C . PRO E 1 163 ? -11.441 -27.583 -45.761 1.00 34.64 137 PRO E C 1
ATOM 9281 O O . PRO E 1 163 ? -11.558 -26.936 -46.788 1.00 35.93 137 PRO E O 1
ATOM 9285 N N . GLU E 1 164 ? -12.380 -27.593 -44.819 1.00 34.54 138 GLU E N 1
ATOM 9286 C CA . GLU E 1 164 ? -13.570 -26.747 -44.913 1.00 35.09 138 GLU E CA 1
ATOM 9287 C C . GLU E 1 164 ? -13.420 -25.434 -44.115 1.00 35.47 138 GLU E C 1
ATOM 9288 O O . GLU E 1 164 ? -14.312 -24.572 -44.090 1.00 38.76 138 GLU E O 1
ATOM 9294 N N . GLY E 1 165 ? -12.257 -25.200 -43.525 1.00 30.79 139 GLY E N 1
ATOM 9295 C CA . GLY E 1 165 ? -12.134 -23.989 -42.715 1.00 27.92 139 GLY E CA 1
ATOM 9296 C C . GLY E 1 165 ? -12.030 -24.347 -41.243 1.00 27.15 139 GLY E C 1
ATOM 9297 O O . GLY E 1 165 ? -12.083 -25.519 -40.867 1.00 24.61 139 GLY E O 1
ATOM 9298 N N . GLY E 1 166 ? -11.764 -23.355 -40.412 1.00 24.06 140 GLY E N 1
ATOM 9299 C CA . GLY E 1 166 ? -11.433 -23.642 -39.031 1.00 24.96 140 GLY E CA 1
ATOM 9300 C C . GLY E 1 166 ? -11.046 -22.377 -38.298 1.00 21.37 140 GLY E C 1
ATOM 9301 O O . GLY E 1 166 ? -11.113 -21.272 -38.853 1.00 22.79 140 GLY E O 1
ATOM 9302 N N . SER E 1 167 ? -10.644 -22.531 -37.042 1.00 20.56 141 SER E N 1
ATOM 9303 C CA . SER E 1 167 ? -10.265 -21.387 -36.217 1.00 19.81 141 SER E CA 1
ATOM 9304 C C . SER E 1 167 ? -9.066 -21.795 -35.369 1.00 23.10 141 SER E C 1
ATOM 9305 O O . SER E 1 167 ? -9.077 -22.848 -34.727 1.00 21.15 141 SER E O 1
ATOM 9308 N N . ILE E 1 168 ? -8.040 -20.949 -35.326 1.00 19.89 142 ILE E N 1
ATOM 9309 C CA . ILE E 1 168 ? -6.864 -21.205 -34.501 1.00 18.93 142 ILE E CA 1
ATOM 9310 C C . ILE E 1 168 ? -6.703 -19.982 -33.553 1.00 18.34 142 ILE E C 1
ATOM 9311 O O . ILE E 1 168 ? -6.856 -18.834 -33.965 1.00 17.73 142 ILE E O 1
ATOM 9316 N N . VAL E 1 169 ? -6.509 -20.230 -32.267 1.00 17.75 143 VAL E N 1
ATOM 9317 C CA . VAL E 1 169 ? -6.410 -19.151 -31.302 1.00 17.52 143 VAL E CA 1
ATOM 9318 C C . VAL E 1 169 ? -5.114 -19.369 -30.522 1.00 18.17 143 VAL E C 1
ATOM 9319 O O . VAL E 1 169 ? -4.791 -20.519 -30.142 1.00 18.27 143 VAL E O 1
ATOM 9323 N N . ALA E 1 170 ? -4.334 -18.304 -30.331 1.00 16.51 144 ALA E N 1
ATOM 9324 C CA . ALA E 1 170 ? -3.140 -18.376 -29.496 1.00 17.51 144 ALA E CA 1
ATOM 9325 C C . ALA E 1 170 ? -3.306 -17.472 -28.265 1.00 17.21 144 ALA E C 1
ATOM 9326 O O . ALA E 1 170 ? -4.148 -16.587 -28.241 1.00 19.56 144 ALA E O 1
ATOM 9328 N N . THR E 1 171 ? -2.418 -17.624 -27.284 1.00 17.51 145 THR E N 1
ATOM 9329 C CA . THR E 1 171 ? -2.594 -16.969 -25.993 1.00 16.38 145 THR E CA 1
ATOM 9330 C C . THR E 1 171 ? -1.426 -16.012 -25.855 1.00 16.01 145 THR E C 1
ATOM 9331 O O . THR E 1 171 ? -0.238 -16.405 -25.938 1.00 17.85 145 THR E O 1
ATOM 9335 N N . THR E 1 172 ? -1.776 -14.745 -25.696 1.00 16.34 146 THR E N 1
ATOM 9336 C CA . THR E 1 172 ? -0.748 -13.708 -25.538 1.00 16.78 146 THR E CA 1
ATOM 9337 C C . THR E 1 172 ? -0.957 -12.892 -24.254 1.00 16.28 146 THR E C 1
ATOM 9338 O O . THR E 1 172 ? -1.820 -13.228 -23.447 1.00 15.64 146 THR E O 1
ATOM 9342 N N . TYR E 1 173 ? -0.092 -11.908 -24.012 1.00 15.56 147 TYR E N 1
ATOM 9343 C CA . TYR E 1 173 ? -0.154 -11.046 -22.831 1.00 14.61 147 TYR E CA 1
ATOM 9344 C C . TYR E 1 173 ? 0.116 -9.622 -23.320 1.00 15.70 147 TYR E C 1
ATOM 9345 O O . TYR E 1 173 ? 0.923 -9.422 -24.251 1.00 15.40 147 TYR E O 1
ATOM 9354 N N . LEU E 1 174 ? -0.349 -8.649 -22.543 1.00 16.29 148 LEU E N 1
ATOM 9355 C CA . LEU E 1 174 ? -0.196 -7.193 -22.847 1.00 17.08 148 LEU E CA 1
ATOM 9356 C C . LEU E 1 174 ? 1.250 -6.774 -22.964 1.00 16.77 148 LEU E C 1
ATOM 9357 O O . LEU E 1 174 ? 1.551 -5.776 -23.609 1.00 15.80 148 LEU E O 1
ATOM 9362 N N . GLY E 1 175 ? 2.128 -7.548 -22.329 1.00 15.49 149 GLY E N 1
ATOM 9363 C CA . GLY E 1 175 ? 3.564 -7.338 -22.493 1.00 14.91 149 GLY E CA 1
ATOM 9364 C C . GLY E 1 175 ? 4.051 -7.443 -23.929 1.00 16.81 149 GLY E C 1
ATOM 9365 O O . GLY E 1 175 ? 5.210 -7.097 -24.197 1.00 15.77 149 GLY E O 1
ATOM 9366 N N . GLY E 1 176 ? 3.261 -8.031 -24.837 1.00 14.21 150 GLY E N 1
ATOM 9367 C CA . GLY E 1 176 ? 3.668 -8.009 -26.253 1.00 15.63 150 GLY E CA 1
ATOM 9368 C C . GLY E 1 176 ? 3.339 -6.666 -26.904 1.00 18.00 150 GLY E C 1
ATOM 9369 O O . GLY E 1 176 ? 3.810 -6.400 -28.002 1.00 20.25 150 GLY E O 1
ATOM 9370 N N . GLU E 1 177 ? 2.507 -5.840 -26.257 1.00 15.67 151 GLU E N 1
ATOM 9371 C CA . GLU E 1 177 ? 2.104 -4.516 -26.798 1.00 18.19 151 GLU E CA 1
ATOM 9372 C C . GLU E 1 177 ? 2.761 -3.325 -26.124 1.00 18.13 151 GLU E C 1
ATOM 9373 O O . GLU E 1 177 ? 2.839 -2.243 -26.707 1.00 17.76 151 GLU E O 1
ATOM 9379 N N . PHE E 1 178 ? 3.231 -3.519 -24.903 1.00 15.63 152 PHE E N 1
ATOM 9380 C CA . PHE E 1 178 ? 3.860 -2.500 -24.085 1.00 16.89 152 PHE E CA 1
ATOM 9381 C C . PHE E 1 178 ? 5.005 -3.138 -23.354 1.00 18.99 152 PHE E C 1
ATOM 9382 O O . PHE E 1 178 ? 4.953 -4.322 -23.012 1.00 19.31 152 PHE E O 1
ATOM 9390 N N . ALA E 1 179 ? 5.999 -2.341 -22.971 1.00 15.85 153 ALA E N 1
ATOM 9391 C CA . ALA E 1 179 ? 7.056 -2.886 -22.156 1.00 17.25 153 ALA E CA 1
ATOM 9392 C C . ALA E 1 179 ? 6.554 -2.981 -20.712 1.00 20.93 153 ALA E C 1
ATOM 9393 O O . ALA E 1 179 ? 6.162 -1.976 -20.111 1.00 21.35 153 ALA E O 1
ATOM 9395 N N . VAL E 1 180 ? 6.623 -4.189 -20.147 1.00 19.82 154 VAL E N 1
ATOM 9396 C CA . VAL E 1 180 ? 6.125 -4.446 -18.790 1.00 21.18 154 VAL E CA 1
ATOM 9397 C C . VAL E 1 180 ? 7.355 -4.857 -17.998 1.00 21.34 154 VAL E C 1
ATOM 9398 O O . VAL E 1 180 ? 8.157 -5.642 -18.510 1.00 23.71 154 VAL E O 1
ATOM 9402 N N . GLN E 1 181 ? 7.547 -4.333 -16.786 1.00 19.77 155 GLN E N 1
ATOM 9403 C CA . GLN E 1 181 ? 8.734 -4.707 -15.989 1.00 21.60 155 GLN E CA 1
ATOM 9404 C C . GLN E 1 181 ? 8.849 -6.246 -15.896 1.00 22.37 155 GLN E C 1
ATOM 9405 O O . GLN E 1 181 ? 7.831 -6.941 -15.770 1.00 21.83 155 GLN E O 1
ATOM 9411 N N . ASN E 1 182 ? 10.073 -6.759 -16.004 1.00 21.18 156 ASN E N 1
ATOM 9412 C CA . ASN E 1 182 ? 10.387 -8.188 -15.808 1.00 22.00 156 ASN E CA 1
ATOM 9413 C C . ASN E 1 182 ? 9.974 -9.140 -16.936 1.00 22.18 156 ASN E C 1
ATOM 9414 O O . ASN E 1 182 ? 10.637 -10.143 -17.132 1.00 25.28 156 ASN E O 1
ATOM 9419 N N . TYR E 1 183 ? 8.977 -8.807 -17.736 1.00 17.45 157 TYR E N 1
ATOM 9420 C CA . TYR E 1 183 ? 8.520 -9.766 -18.723 1.00 16.17 157 TYR E CA 1
ATOM 9421 C C . TYR E 1 183 ? 9.526 -9.914 -19.876 1.00 19.19 157 TYR E C 1
ATOM 9422 O O . TYR E 1 183 ? 9.667 -11.014 -20.455 1.00 18.26 157 TYR E O 1
ATOM 9431 N N . ASN E 1 184 ? 10.312 -8.858 -20.107 1.00 17.82 158 ASN E N 1
ATOM 9432 C CA . ASN E 1 184 ? 11.580 -8.956 -20.865 1.00 17.03 158 ASN E CA 1
ATOM 9433 C C . ASN E 1 184 ? 11.495 -9.807 -22.160 1.00 15.37 158 ASN E C 1
ATOM 9434 O O . ASN E 1 184 ? 10.717 -9.500 -23.071 1.00 16.00 158 ASN E O 1
ATOM 9439 N N . VAL E 1 185 ? 12.286 -10.880 -22.260 1.00 14.92 159 VAL E N 1
ATOM 9440 C CA . VAL E 1 185 ? 12.398 -11.620 -23.510 1.00 16.88 159 VAL E CA 1
ATOM 9441 C C . VAL E 1 185 ? 11.013 -12.128 -23.944 1.00 16.53 159 VAL E C 1
ATOM 9442 O O . VAL E 1 185 ? 10.734 -12.255 -25.149 1.00 15.38 159 VAL E O 1
ATOM 9446 N N . MET E 1 186 ? 10.118 -12.389 -22.995 1.00 14.58 160 MET E N 1
ATOM 9447 C CA . MET E 1 186 ? 8.808 -12.931 -23.416 1.00 13.30 160 MET E CA 1
ATOM 9448 C C . MET E 1 186 ? 7.920 -11.840 -24.044 1.00 13.87 160 MET E C 1
ATOM 9449 O O . MET E 1 186 ? 7.046 -12.125 -24.892 1.00 16.13 160 MET E O 1
ATOM 9454 N N . GLY E 1 187 ? 8.161 -10.580 -23.653 1.00 14.93 161 GLY E N 1
ATOM 9455 C CA . GLY E 1 187 ? 7.387 -9.487 -24.258 1.00 16.78 161 GLY E CA 1
ATOM 9456 C C . GLY E 1 187 ? 7.715 -9.408 -25.746 1.00 17.84 161 GLY E C 1
ATOM 9457 O O . GLY E 1 187 ? 6.832 -9.232 -26.573 1.00 17.10 161 GLY E O 1
ATOM 9458 N N . VAL E 1 188 ? 8.998 -9.541 -26.090 1.00 15.00 162 VAL E N 1
ATOM 9459 C CA . VAL E 1 188 ? 9.398 -9.485 -27.498 1.00 16.02 162 VAL E CA 1
ATOM 9460 C C . VAL E 1 188 ? 8.852 -10.759 -28.198 1.00 15.57 162 VAL E C 1
ATOM 9461 O O . VAL E 1 188 ? 8.409 -10.692 -29.345 1.00 15.57 162 VAL E O 1
ATOM 9465 N N . ALA E 1 189 ? 8.806 -11.907 -27.523 1.00 15.56 163 ALA E N 1
ATOM 9466 C CA . ALA E 1 189 ? 8.303 -13.113 -28.170 1.00 14.13 163 ALA E CA 1
ATOM 9467 C C . ALA E 1 189 ? 6.807 -12.973 -28.365 1.00 14.81 163 ALA E C 1
ATOM 9468 O O . ALA E 1 189 ? 6.250 -13.489 -29.326 1.00 13.91 163 ALA E O 1
ATOM 9470 N N . LYS E 1 190 ? 6.151 -12.307 -27.429 1.00 15.10 164 LYS E N 1
ATOM 9471 C CA . LYS E 1 190 ? 4.707 -12.105 -27.632 1.00 13.95 164 LYS E CA 1
ATOM 9472 C C . LYS E 1 190 ? 4.368 -11.052 -28.725 1.00 15.74 164 LYS E C 1
ATOM 9473 O O . LYS E 1 190 ? 3.345 -11.189 -29.410 1.00 15.18 164 LYS E O 1
ATOM 9479 N N . ALA E 1 191 ? 5.180 -10.018 -28.869 1.00 15.66 165 ALA E N 1
ATOM 9480 C CA . ALA E 1 191 ? 4.960 -9.095 -30.007 1.00 15.91 165 ALA E CA 1
ATOM 9481 C C . ALA E 1 191 ? 5.110 -9.865 -31.327 1.00 15.54 165 ALA E C 1
ATOM 9482 O O . ALA E 1 191 ? 4.312 -9.713 -32.271 1.00 14.86 165 ALA E O 1
ATOM 9484 N N . SER E 1 192 ? 6.072 -10.784 -31.337 1.00 14.00 166 SER E N 1
ATOM 9485 C CA . SER E 1 192 ? 6.269 -11.676 -32.472 1.00 15.01 166 SER E CA 1
ATOM 9486 C C . SER E 1 192 ? 5.033 -12.578 -32.676 1.00 15.12 166 SER E C 1
ATOM 9487 O O . SER E 1 192 ? 4.513 -12.684 -33.798 1.00 15.12 166 SER E O 1
ATOM 9490 N N . LEU E 1 193 ? 4.560 -13.244 -31.627 1.00 15.65 167 LEU E N 1
ATOM 9491 C CA . LEU E 1 193 ? 3.348 -14.054 -31.743 1.00 15.06 167 LEU E CA 1
ATOM 9492 C C . LEU E 1 193 ? 2.199 -13.239 -32.332 1.00 15.15 167 LEU E C 1
ATOM 9493 O O . LEU E 1 193 ? 1.414 -13.760 -33.145 1.00 15.44 167 LEU E O 1
ATOM 9498 N N . GLU E 1 194 ? 1.946 -12.065 -31.756 1.00 14.98 168 GLU E N 1
ATOM 9499 C CA . GLU E 1 194 ? 0.835 -11.238 -32.216 1.00 15.70 168 GLU E CA 1
ATOM 9500 C C . GLU E 1 194 ? 0.916 -10.882 -33.703 1.00 17.67 168 GLU E C 1
ATOM 9501 O O . GLU E 1 194 ? -0.081 -10.877 -34.416 1.00 15.94 168 GLU E O 1
ATOM 9507 N N . ALA E 1 195 ? 2.104 -10.540 -34.181 1.00 14.75 169 ALA E N 1
ATOM 9508 C CA . ALA E 1 195 ? 2.244 -10.332 -35.625 1.00 17.42 169 ALA E CA 1
ATOM 9509 C C . ALA E 1 195 ? 2.057 -11.641 -36.411 1.00 16.98 169 ALA E C 1
ATOM 9510 O O . ALA E 1 195 ? 1.477 -11.650 -37.489 1.00 15.70 169 ALA E O 1
ATOM 9512 N N . ASN E 1 196 ? 2.575 -12.750 -35.877 1.00 16.24 170 ASN E N 1
ATOM 9513 C CA . ASN E 1 196 ? 2.410 -14.088 -36.478 1.00 16.21 170 ASN E CA 1
ATOM 9514 C C . ASN E 1 196 ? 0.918 -14.343 -36.684 1.00 16.71 170 ASN E C 1
ATOM 9515 O O . ASN E 1 196 ? 0.518 -14.810 -37.739 1.00 17.00 170 ASN E O 1
ATOM 9520 N N . VAL E 1 197 ? 0.098 -13.992 -35.686 1.00 17.84 171 VAL E N 1
ATOM 9521 C CA . VAL E 1 197 ? -1.370 -14.164 -35.777 1.00 15.97 171 VAL E CA 1
ATOM 9522 C C . VAL E 1 197 ? -1.930 -13.350 -36.972 1.00 19.15 171 VAL E C 1
ATOM 9523 O O . VAL E 1 197 ? -2.694 -13.849 -37.809 1.00 17.14 171 VAL E O 1
ATOM 9527 N N . LYS E 1 198 ? -1.434 -12.135 -37.161 1.00 17.35 172 LYS E N 1
ATOM 9528 C CA . LYS E 1 198 ? -1.998 -11.275 -38.225 1.00 16.75 172 LYS E CA 1
ATOM 9529 C C . LYS E 1 198 ? -1.536 -11.832 -39.579 1.00 16.54 172 LYS E C 1
ATOM 9530 O O . LYS E 1 198 ? -2.310 -11.887 -40.538 1.00 18.97 172 LYS E O 1
ATOM 9536 N N . TYR E 1 199 ? -0.262 -12.229 -39.684 1.00 17.84 173 TYR E N 1
ATOM 9537 C CA . TYR E 1 199 ? 0.230 -12.730 -40.972 1.00 18.45 173 TYR E CA 1
ATOM 9538 C C . TYR E 1 199 ? -0.427 -14.078 -41.345 1.00 18.96 173 TYR E C 1
ATOM 9539 O O . TYR E 1 199 ? -0.734 -14.336 -42.507 1.00 19.54 173 TYR E O 1
ATOM 9548 N N . LEU E 1 200 ? -0.614 -14.953 -40.364 1.00 18.64 174 LEU E N 1
ATOM 9549 C CA . LEU E 1 200 ? -1.352 -16.196 -40.641 1.00 19.09 174 LEU E CA 1
ATOM 9550 C C . LEU E 1 200 ? -2.778 -15.855 -41.018 1.00 18.51 174 LEU E C 1
ATOM 9551 O O . LEU E 1 200 ? -3.379 -16.521 -41.876 1.00 19.43 174 LEU E O 1
ATOM 9556 N N . ALA E 1 201 ? -3.378 -14.882 -40.324 1.00 19.00 175 ALA E N 1
ATOM 9557 C CA . ALA E 1 201 ? -4.781 -14.591 -40.686 1.00 16.19 175 ALA E CA 1
ATOM 9558 C C . ALA E 1 201 ? -4.882 -14.215 -42.180 1.00 19.32 175 ALA E C 1
ATOM 9559 O O . ALA E 1 201 ? -5.860 -14.555 -42.877 1.00 19.74 175 ALA E O 1
ATOM 9561 N N . LEU E 1 202 ? -3.942 -13.375 -42.606 1.00 18.21 176 LEU E N 1
ATOM 9562 C CA . LEU E 1 202 ? -3.964 -12.904 -44.000 1.00 20.14 176 LEU E CA 1
ATOM 9563 C C . LEU E 1 202 ? -3.734 -14.102 -44.906 1.00 20.59 176 LEU E C 1
ATOM 9564 O O . LEU E 1 202 ? -4.407 -14.261 -45.938 1.00 21.49 176 LEU E O 1
ATOM 9569 N N . ASP E 1 203 ? -2.782 -14.957 -44.547 1.00 20.38 177 ASP E N 1
ATOM 9570 C CA . ASP E 1 203 ? -2.394 -16.070 -45.448 1.00 21.72 177 ASP E CA 1
ATOM 9571 C C . ASP E 1 203 ? -3.544 -17.111 -45.550 1.00 23.38 177 ASP E C 1
ATOM 9572 O O . ASP E 1 203 ? -3.875 -17.625 -46.649 1.00 23.48 177 ASP E O 1
ATOM 9577 N N . LEU E 1 204 ? -4.135 -17.446 -44.407 1.00 20.94 178 LEU E N 1
ATOM 9578 C CA . LEU E 1 204 ? -5.065 -18.581 -44.324 1.00 21.74 178 LEU E CA 1
ATOM 9579 C C . LEU E 1 204 ? -6.528 -18.189 -44.449 1.00 22.09 178 LEU E C 1
ATOM 9580 O O . LEU E 1 204 ? -7.405 -19.060 -44.602 1.00 23.18 178 LEU E O 1
ATOM 9585 N N . GLY E 1 205 ? -6.774 -16.878 -44.450 1.00 20.30 179 GLY E N 1
ATOM 9586 C CA . GLY E 1 205 ? -8.141 -16.319 -44.645 1.00 21.89 179 GLY E CA 1
ATOM 9587 C C . GLY E 1 205 ? -8.871 -16.865 -45.853 1.00 24.21 179 GLY E C 1
ATOM 9588 O O . GLY E 1 205 ? -10.064 -17.223 -45.759 1.00 26.80 179 GLY E O 1
ATOM 9589 N N . PRO E 1 206 ? -8.184 -16.933 -47.004 1.00 25.52 180 PRO E N 1
ATOM 9590 C CA . PRO E 1 206 ? -8.829 -17.455 -48.216 1.00 29.57 180 PRO E CA 1
ATOM 9591 C C . PRO E 1 206 ? -9.162 -18.934 -48.112 1.00 30.44 180 PRO E C 1
ATOM 9592 O O . PRO E 1 206 ? -10.018 -19.414 -48.851 1.00 33.46 180 PRO E O 1
ATOM 9596 N N . ASP E 1 207 ? -8.532 -19.638 -47.174 1.00 28.36 181 ASP E N 1
ATOM 9597 C CA . ASP E 1 207 ? -8.866 -21.042 -46.895 1.00 30.73 181 ASP E CA 1
ATOM 9598 C C . ASP E 1 207 ? -9.940 -21.165 -45.823 1.00 29.56 181 ASP E C 1
ATOM 9599 O O . ASP E 1 207 ? -10.197 -22.259 -45.335 1.00 29.25 181 ASP E O 1
ATOM 9604 N N . ASN E 1 208 ? -10.525 -20.035 -45.438 1.00 29.40 182 ASN E N 1
ATOM 9605 C CA . ASN E 1 208 ? -11.550 -19.992 -44.405 1.00 28.61 182 ASN E CA 1
ATOM 9606 C C . ASN E 1 208 ? -11.083 -20.432 -43.020 1.00 25.71 182 ASN E C 1
ATOM 9607 O O . ASN E 1 208 ? -11.864 -21.006 -42.254 1.00 24.71 182 ASN E O 1
ATOM 9612 N N . ILE E 1 209 ? -9.791 -20.235 -42.745 1.00 22.86 183 ILE E N 1
ATOM 9613 C CA . ILE E 1 209 ? -9.246 -20.425 -41.425 1.00 22.51 183 ILE E CA 1
ATOM 9614 C C . ILE E 1 209 ? -8.997 -19.045 -40.831 1.00 22.71 183 ILE E C 1
ATOM 9615 O O . ILE E 1 209 ? -8.200 -18.243 -41.355 1.00 23.34 183 ILE E O 1
ATOM 9620 N N . ARG E 1 210 ? -9.616 -18.828 -39.676 1.00 22.10 184 ARG E N 1
ATOM 9621 C CA . ARG E 1 210 ? -9.435 -17.616 -38.891 1.00 18.74 184 ARG E CA 1
ATOM 9622 C C . ARG E 1 210 ? -8.355 -17.862 -37.874 1.00 19.95 184 ARG E C 1
ATOM 9623 O O . ARG E 1 210 ? -8.199 -19.005 -37.420 1.00 19.49 184 ARG E O 1
ATOM 9631 N N . VAL E 1 211 ? -7.596 -16.806 -37.550 1.00 16.72 185 VAL E N 1
ATOM 9632 C CA . VAL E 1 211 ? -6.512 -16.923 -36.602 1.00 18.55 185 VAL E CA 1
ATOM 9633 C C . VAL E 1 211 ? -6.583 -15.661 -35.742 1.00 17.51 185 VAL E C 1
ATOM 9634 O O . VAL E 1 211 ? -6.597 -14.525 -36.262 1.00 16.95 185 VAL E O 1
ATOM 9638 N N . ASN E 1 212 ? -6.568 -15.865 -34.429 1.00 14.79 186 ASN E N 1
ATOM 9639 C CA . ASN E 1 212 ? -6.865 -14.775 -33.482 1.00 16.01 186 ASN E CA 1
ATOM 9640 C C . ASN E 1 212 ? -6.026 -15.061 -32.224 1.00 18.46 186 ASN E C 1
ATOM 9641 O O . ASN E 1 212 ? -5.481 -16.163 -32.053 1.00 18.01 186 ASN E O 1
ATOM 9646 N N . ALA E 1 213 ? -5.900 -14.045 -31.374 1.00 17.07 187 ALA E N 1
ATOM 9647 C CA . ALA E 1 213 ? -5.228 -14.179 -30.077 1.00 17.50 187 ALA E CA 1
ATOM 9648 C C . ALA E 1 213 ? -6.178 -13.782 -28.958 1.00 19.40 187 ALA E C 1
ATOM 9649 O O . ALA E 1 213 ? -7.051 -12.910 -29.121 1.00 16.99 187 ALA E O 1
ATOM 9651 N N . ILE E 1 214 ? -5.964 -14.393 -27.790 1.00 16.54 188 ILE E N 1
ATOM 9652 C CA . ILE E 1 214 ? -6.550 -13.871 -26.552 1.00 15.09 188 ILE E CA 1
ATOM 9653 C C . ILE E 1 214 ? -5.401 -13.346 -25.714 1.00 15.59 188 ILE E C 1
ATOM 9654 O O . ILE E 1 214 ? -4.444 -14.093 -25.475 1.00 17.15 188 ILE E O 1
ATOM 9659 N N . SER E 1 215 ? -5.489 -12.081 -25.320 1.00 16.92 189 SER E N 1
ATOM 9660 C CA . SER E 1 215 ? -4.505 -11.454 -24.427 1.00 14.73 189 SER E CA 1
ATOM 9661 C C . SER E 1 215 ? -5.066 -11.624 -23.025 1.00 15.15 189 SER E C 1
ATOM 9662 O O . SER E 1 215 ? -5.926 -10.863 -22.573 1.00 16.76 189 SER E O 1
ATOM 9665 N N . ALA E 1 216 ? -4.556 -12.617 -22.305 1.00 15.79 190 ALA E N 1
ATOM 9666 C CA . ALA E 1 216 ? -5.111 -12.911 -20.976 1.00 15.76 190 ALA E CA 1
ATOM 9667 C C . ALA E 1 216 ? -4.449 -11.972 -19.966 1.00 17.20 190 ALA E C 1
ATOM 9668 O O . ALA E 1 216 ? -3.261 -11.712 -20.080 1.00 16.07 190 ALA E O 1
ATOM 9670 N N . GLY E 1 217 ? -5.165 -11.581 -18.924 1.00 16.67 191 GLY E N 1
ATOM 9671 C CA . GLY E 1 217 ? -4.600 -10.911 -17.752 1.00 15.91 191 GLY E CA 1
ATOM 9672 C C . GLY E 1 217 ? -3.844 -11.944 -16.904 1.00 18.24 191 GLY E C 1
ATOM 9673 O O . GLY E 1 217 ? -3.768 -13.132 -17.245 1.00 17.17 191 GLY E O 1
ATOM 9674 N N . PRO E 1 218 ? -3.080 -11.461 -15.905 1.00 19.20 192 PRO E N 1
ATOM 9675 C CA . PRO E 1 218 ? -2.217 -12.397 -15.112 1.00 18.64 192 PRO E CA 1
ATOM 9676 C C . PRO E 1 218 ? -3.093 -13.395 -14.391 1.00 19.26 192 PRO E C 1
ATOM 9677 O O . PRO E 1 218 ? -4.139 -13.040 -13.798 1.00 18.53 192 PRO E O 1
ATOM 9681 N N . ILE E 1 219 ? -2.631 -14.634 -14.390 1.00 16.28 193 ILE E N 1
ATOM 9682 C CA . ILE E 1 219 ? -3.318 -15.735 -13.734 1.00 18.60 193 ILE E CA 1
ATOM 9683 C C . ILE E 1 219 ? -2.257 -16.611 -13.085 1.00 19.35 193 ILE E C 1
ATOM 9684 O O . ILE E 1 219 ? -1.300 -16.927 -13.763 1.00 20.10 193 ILE E O 1
ATOM 9689 N N . ARG E 1 220 ? -2.453 -17.045 -11.832 1.00 19.18 194 ARG E N 1
ATOM 9690 C CA . ARG E 1 220 ? -1.470 -17.923 -11.180 1.00 21.77 194 ARG E CA 1
ATOM 9691 C C . ARG E 1 220 ? -1.400 -19.291 -11.872 1.00 22.73 194 ARG E C 1
ATOM 9692 O O . ARG E 1 220 ? -2.303 -20.099 -11.765 1.00 21.95 194 ARG E 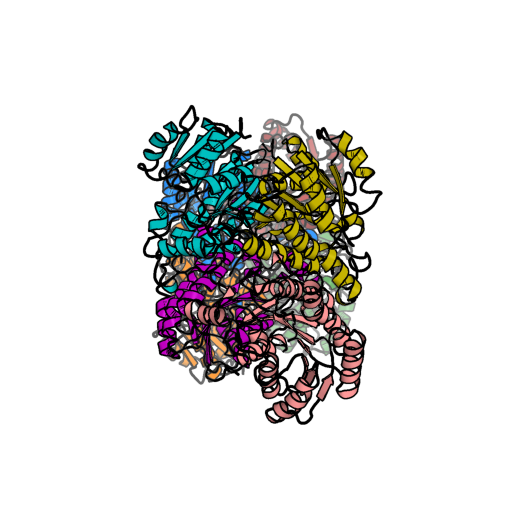O 1
ATOM 9700 N N . THR E 1 221 ? -0.280 -19.570 -12.531 1.00 22.07 195 THR E N 1
ATOM 9701 C CA . THR E 1 221 ? -0.057 -20.846 -13.220 1.00 19.83 195 THR E CA 1
ATOM 9702 C C . THR E 1 221 ? 1.401 -21.222 -12.979 1.00 19.69 195 THR E C 1
ATOM 9703 O O . THR E 1 221 ? 2.204 -20.416 -12.466 1.00 19.78 195 THR E O 1
ATOM 9707 N N . LEU E 1 222 ? 1.769 -22.451 -13.332 1.00 19.91 196 LEU E N 1
ATOM 9708 C CA . LEU E 1 222 ? 3.156 -22.813 -13.228 1.00 22.39 196 LEU E CA 1
ATOM 9709 C C . LEU E 1 222 ? 4.118 -21.848 -13.943 1.00 20.60 196 LEU E C 1
ATOM 9710 O O . LEU E 1 222 ? 5.169 -21.507 -13.376 1.00 20.20 196 LEU E O 1
ATOM 9715 N N . SER E 1 223 ? 3.781 -21.405 -15.150 1.00 19.96 197 SER E N 1
ATOM 9716 C CA . SER E 1 223 ? 4.669 -20.489 -15.894 1.00 19.63 197 SER E CA 1
ATOM 9717 C C . SER E 1 223 ? 4.728 -19.068 -15.300 1.00 19.00 197 SER E C 1
ATOM 9718 O O . SER E 1 223 ? 5.787 -18.435 -15.363 1.00 21.25 197 SER E O 1
ATOM 9721 N N . ALA E 1 224 ? 3.720 -18.679 -14.537 1.00 18.39 198 ALA E N 1
ATOM 9722 C CA . ALA E 1 224 ? 3.748 -17.375 -13.841 1.00 21.29 198 ALA E CA 1
ATOM 9723 C C . ALA E 1 224 ? 4.857 -17.319 -12.803 1.00 23.19 198 ALA E C 1
ATOM 9724 O O . ALA E 1 224 ? 5.348 -16.223 -12.477 1.00 22.82 198 ALA E O 1
ATOM 9726 N N . LYS E 1 225 ? 5.323 -18.484 -12.322 1.00 25.92 199 LYS E N 1
ATOM 9727 C CA . LYS E 1 225 ? 6.400 -18.437 -11.333 1.00 31.32 199 LYS E CA 1
ATOM 9728 C C . LYS E 1 225 ? 7.692 -17.929 -11.941 1.00 33.78 199 LYS E C 1
ATOM 9729 O O . LYS E 1 225 ? 8.537 -17.380 -11.229 1.00 39.74 199 LYS E O 1
ATOM 9735 N N . GLY E 1 226 ? 7.872 -18.033 -13.250 1.00 32.99 200 GLY E N 1
ATOM 9736 C CA . GLY E 1 226 ? 9.008 -17.328 -13.851 1.00 33.55 200 GLY E CA 1
ATOM 9737 C C . GLY E 1 226 ? 8.968 -15.820 -14.040 1.00 33.56 200 GLY E C 1
ATOM 9738 O O . GLY E 1 226 ? 9.973 -15.217 -14.409 1.00 39.64 200 GLY E O 1
ATOM 9739 N N . VAL E 1 227 ? 7.823 -15.168 -13.874 1.00 25.85 201 VAL E N 1
ATOM 9740 C CA . VAL E 1 227 ? 7.840 -13.754 -14.130 1.00 23.76 201 VAL E CA 1
ATOM 9741 C C . VAL E 1 227 ? 8.167 -13.019 -12.824 1.00 22.71 201 VAL E C 1
ATOM 9742 O O . VAL E 1 227 ? 7.395 -13.176 -11.878 1.00 24.15 201 VAL E O 1
ATOM 9746 N N . GLY E 1 228 ? 9.283 -12.280 -12.739 1.00 23.87 202 GLY E N 1
ATOM 9747 C CA . GLY E 1 228 ? 9.564 -11.514 -11.529 1.00 27.49 202 GLY E CA 1
ATOM 9748 C C . GLY E 1 228 ? 8.372 -10.610 -11.235 1.00 27.60 202 GLY E C 1
ATOM 9749 O O . GLY E 1 228 ? 7.752 -10.064 -12.153 1.00 26.60 202 GLY E O 1
ATOM 9750 N N . GLY E 1 229 ? 8.094 -10.388 -9.958 1.00 28.17 203 GLY E N 1
ATOM 9751 C CA . GLY E 1 229 ? 7.150 -9.354 -9.525 1.00 30.29 203 GLY E CA 1
ATOM 9752 C C . GLY E 1 229 ? 5.734 -9.780 -9.867 1.00 28.42 203 GLY E C 1
ATOM 9753 O O . GLY E 1 229 ? 4.788 -8.973 -9.842 1.00 28.51 203 GLY E O 1
ATOM 9754 N N . PHE E 1 230 ? 5.533 -11.072 -10.147 1.00 28.51 204 PHE E N 1
ATOM 9755 C CA . PHE E 1 230 ? 4.157 -11.485 -10.492 1.00 25.80 204 PHE E CA 1
ATOM 9756 C C . PHE E 1 230 ? 3.077 -11.033 -9.483 1.00 26.46 204 PHE E C 1
ATOM 9757 O O . PHE E 1 230 ? 1.998 -10.590 -9.872 1.00 22.33 204 PHE E O 1
ATOM 9765 N N . ASN E 1 231 ? 3.280 -11.221 -8.195 1.00 29.71 205 ASN E N 1
ATOM 9766 C CA . ASN E 1 231 ? 2.194 -10.868 -7.278 1.00 29.80 205 ASN E CA 1
ATOM 9767 C C . ASN E 1 231 ? 1.874 -9.380 -7.330 1.00 30.71 205 ASN E C 1
ATOM 9768 O O . ASN E 1 231 ? 0.712 -8.972 -7.133 1.00 29.52 205 ASN E O 1
ATOM 9773 N N . THR E 1 232 ? 2.896 -8.554 -7.584 1.00 28.91 206 THR E N 1
ATOM 9774 C CA . THR E 1 232 ? 2.643 -7.126 -7.769 1.00 29.74 206 THR E CA 1
ATOM 9775 C C . THR E 1 232 ? 1.791 -6.812 -9.006 1.00 26.33 206 THR E C 1
ATOM 9776 O O . THR E 1 232 ? 1.008 -5.845 -9.023 1.00 23.55 206 THR E O 1
ATOM 9780 N N . ILE E 1 233 ? 1.992 -7.573 -10.082 1.00 23.53 207 ILE E N 1
ATOM 9781 C CA . ILE E 1 233 ? 1.181 -7.451 -11.303 1.00 22.65 207 ILE E CA 1
ATOM 9782 C C . ILE E 1 233 ? -0.287 -7.769 -10.990 1.00 22.23 207 ILE E C 1
ATOM 9783 O O . ILE E 1 233 ? -1.193 -7.004 -11.342 1.00 22.98 207 ILE E O 1
ATOM 9788 N N . LEU E 1 234 ? -0.517 -8.820 -10.222 1.00 24.48 208 LEU E N 1
ATOM 9789 C CA . LEU E 1 234 ? -1.897 -9.179 -9.871 1.00 23.50 208 LEU E CA 1
ATOM 9790 C C . LEU E 1 234 ? -2.569 -8.105 -9.043 1.00 24.55 208 LEU E C 1
ATOM 9791 O O . LEU E 1 234 ? -3.771 -7.848 -9.191 1.00 26.09 208 LEU E O 1
ATOM 9796 N N . LYS E 1 235 ? -1.865 -7.599 -8.032 1.00 23.08 209 LYS E N 1
ATOM 9797 C CA . LYS E 1 235 ? -2.434 -6.573 -7.184 1.00 26.22 209 LYS E CA 1
ATOM 9798 C C . LYS E 1 235 ? -2.746 -5.306 -7.990 1.00 25.93 209 LYS E C 1
ATOM 9799 O O . LYS E 1 235 ? -3.730 -4.615 -7.734 1.00 25.05 209 LYS E O 1
ATOM 9805 N N . GLU E 1 236 ? -1.936 -4.999 -8.996 1.00 24.72 210 GLU E N 1
ATOM 9806 C CA . GLU E 1 236 ? -2.207 -3.775 -9.742 1.00 26.26 210 GLU E CA 1
ATOM 9807 C C . GLU E 1 236 ? -3.517 -3.919 -10.524 1.00 24.07 210 GLU E C 1
ATOM 9808 O O . GLU E 1 236 ? -4.274 -2.960 -10.685 1.00 24.07 210 GLU E O 1
ATOM 9814 N N . ILE E 1 237 ? -3.823 -5.128 -10.996 1.00 22.81 211 ILE E N 1
ATOM 9815 C CA . ILE E 1 237 ? -5.063 -5.312 -11.720 1.00 20.70 211 ILE E CA 1
ATOM 9816 C C . ILE E 1 237 ? -6.230 -5.052 -10.778 1.00 22.03 211 ILE E C 1
ATOM 9817 O O . ILE E 1 237 ? -7.203 -4.425 -11.143 1.00 21.01 211 ILE E O 1
ATOM 9822 N N . GLU E 1 238 ? -6.204 -5.630 -9.592 1.00 22.72 212 GLU E N 1
ATOM 9823 C CA . GLU E 1 238 ? -7.362 -5.463 -8.696 1.00 23.61 212 GLU E CA 1
ATOM 9824 C C . GLU E 1 238 ? -7.552 -4.006 -8.357 1.00 24.89 212 GLU E C 1
ATOM 9825 O O . GLU E 1 238 ? -8.682 -3.537 -8.142 1.00 23.70 212 GLU E O 1
ATOM 9831 N N . GLU E 1 239 ? -6.432 -3.312 -8.187 1.00 24.82 213 GLU E N 1
ATOM 9832 C CA . GLU E 1 239 ? -6.479 -1.907 -7.807 1.00 29.69 213 GLU E CA 1
ATOM 9833 C C . GLU E 1 239 ? -6.853 -0.983 -8.949 1.00 27.60 213 GLU E C 1
ATOM 9834 O O . GLU E 1 239 ? -7.470 0.053 -8.690 1.00 27.92 213 GLU E O 1
ATOM 9840 N N . ARG E 1 240 ? -6.371 -1.263 -10.167 1.00 23.75 214 ARG E N 1
ATOM 9841 C CA A ARG E 1 240 ? -6.434 -0.279 -11.273 0.50 22.10 214 ARG E CA 1
ATOM 9842 C CA B ARG E 1 240 ? -6.526 -0.253 -11.219 0.50 22.19 214 ARG E CA 1
ATOM 9843 C C . ARG E 1 240 ? -7.369 -0.670 -12.422 1.00 21.22 214 ARG E C 1
ATOM 9844 O O . ARG E 1 240 ? -7.857 0.202 -13.168 1.00 20.86 214 ARG E O 1
ATOM 9859 N N . ALA E 1 241 ? -7.554 -1.967 -12.651 1.00 19.08 215 ALA E N 1
ATOM 9860 C CA . ALA E 1 241 ? -8.329 -2.352 -13.865 1.00 18.86 215 ALA E CA 1
ATOM 9861 C C . ALA E 1 241 ? -9.793 -1.986 -13.681 1.00 18.61 215 ALA E C 1
ATOM 9862 O O . ALA E 1 241 ? -10.267 -2.000 -12.545 1.00 20.47 215 ALA E O 1
ATOM 9864 N N . PRO E 1 242 ? -10.519 -1.639 -14.788 1.00 18.59 216 PRO E N 1
ATOM 9865 C CA . PRO E 1 242 ? -11.938 -1.268 -14.702 1.00 19.65 216 PRO E CA 1
ATOM 9866 C C . PRO E 1 242 ? -12.773 -2.238 -13.842 1.00 21.72 216 PRO E C 1
ATOM 9867 O O . PRO E 1 242 ? -13.599 -1.760 -13.054 1.00 21.42 216 PRO E O 1
ATOM 9871 N N . LEU E 1 243 ? -12.570 -3.561 -13.967 1.00 18.92 217 LEU E N 1
ATOM 9872 C CA . LEU E 1 243 ? -13.418 -4.479 -13.183 1.00 21.49 217 LEU E CA 1
ATOM 9873 C C . LEU E 1 243 ? -12.898 -4.602 -11.760 1.00 20.61 217 LEU E C 1
ATOM 9874 O O . LEU E 1 243 ? -13.575 -5.181 -10.922 1.00 21.83 217 LEU E O 1
ATOM 9879 N N . LYS E 1 244 ? -11.733 -4.033 -11.446 1.00 20.10 218 LYS E N 1
ATOM 9880 C CA . LYS E 1 244 ? -11.185 -4.131 -10.076 1.00 19.78 218 LYS E CA 1
ATOM 9881 C C . LYS E 1 244 ? -11.144 -5.571 -9.547 1.00 22.87 218 LYS E C 1
ATOM 9882 O O . LYS E 1 244 ? -11.383 -5.811 -8.361 1.00 21.28 218 LYS E O 1
ATOM 9888 N N . ARG E 1 245 ? -10.750 -6.515 -10.403 1.00 19.78 219 ARG E N 1
ATOM 9889 C CA . ARG E 1 245 ? -10.594 -7.906 -10.017 1.00 22.72 219 ARG E CA 1
ATOM 9890 C C . ARG E 1 245 ? -9.723 -8.583 -11.061 1.00 21.47 219 ARG E C 1
ATOM 9891 O O . ARG E 1 245 ? -9.624 -8.107 -12.175 1.00 21.38 219 ARG E O 1
ATOM 9899 N N . ASN E 1 246 ? -9.193 -9.750 -10.737 1.00 19.21 220 ASN E N 1
ATOM 9900 C CA . ASN E 1 246 ? -8.381 -10.473 -11.700 1.00 19.64 220 ASN E CA 1
ATOM 9901 C C . ASN E 1 246 ? -9.291 -11.439 -12.445 1.00 21.42 220 ASN E C 1
ATOM 9902 O O . ASN E 1 246 ? -10.403 -11.691 -11.967 1.00 21.71 220 ASN E O 1
ATOM 9907 N N . VAL E 1 247 ? -8.852 -11.928 -13.609 1.00 20.01 221 VAL E N 1
ATOM 9908 C CA . VAL E 1 247 ? -9.632 -12.883 -14.378 1.00 21.28 221 VAL E CA 1
ATOM 9909 C C . VAL E 1 247 ? -9.163 -14.311 -14.050 1.00 21.68 221 VAL E C 1
ATOM 9910 O O . VAL E 1 247 ? -8.238 -14.499 -13.287 1.00 23.64 221 VAL E O 1
ATOM 9914 N N . ASP E 1 248 ? -9.891 -15.321 -14.531 1.00 21.79 222 ASP E N 1
ATOM 9915 C CA . ASP E 1 248 ? -9.391 -16.695 -14.380 1.00 21.57 222 ASP E CA 1
ATOM 9916 C C . ASP E 1 248 ? -9.438 -17.501 -15.674 1.00 22.90 222 ASP E C 1
ATOM 9917 O O . ASP E 1 248 ? -9.787 -16.994 -16.756 1.00 18.73 222 ASP E O 1
ATOM 9922 N N . GLN E 1 249 ? -9.021 -18.758 -15.556 1.00 19.86 223 GLN E N 1
ATOM 9923 C CA . GLN E 1 249 ? -8.703 -19.539 -16.716 1.00 19.67 223 GLN E CA 1
ATOM 9924 C C . GLN E 1 249 ? -10.017 -19.796 -17.423 1.00 19.33 223 GLN E C 1
ATOM 9925 O O . GLN E 1 249 ? -10.024 -19.967 -18.647 1.00 19.29 223 GLN E O 1
ATOM 9931 N N . VAL E 1 250 ? -11.100 -19.968 -16.653 1.00 21.10 224 VAL E N 1
ATOM 9932 C CA . VAL E 1 250 ? -12.401 -20.210 -17.277 1.00 18.67 224 VAL E CA 1
ATOM 9933 C C . VAL E 1 250 ? -12.889 -19.016 -18.090 1.00 21.30 224 VAL E C 1
ATOM 9934 O O . VAL E 1 250 ? -13.483 -19.203 -19.163 1.00 21.08 224 VAL E O 1
ATOM 9938 N N . GLU E 1 251 ? -12.569 -17.792 -17.656 1.00 19.89 225 GLU E N 1
ATOM 9939 C CA . GLU E 1 251 ? -12.957 -16.669 -18.487 1.00 19.38 225 GLU E CA 1
ATOM 9940 C C . GLU E 1 251 ? -12.199 -16.631 -19.790 1.00 19.71 225 GLU E C 1
ATOM 9941 O O . GLU E 1 251 ? -12.753 -16.251 -20.831 1.00 20.26 225 GLU E O 1
ATOM 9947 N N . VAL E 1 252 ? -10.898 -16.914 -19.738 1.00 18.86 226 VAL E N 1
ATOM 9948 C CA . VAL E 1 252 ? -10.215 -17.148 -20.998 1.00 17.60 226 VAL E CA 1
ATOM 9949 C C . VAL E 1 252 ? -10.909 -18.204 -21.845 1.00 19.10 226 VAL E C 1
ATOM 9950 O O . VAL E 1 252 ? -11.136 -17.994 -23.048 1.00 18.70 226 VAL E O 1
ATOM 9954 N N . GLY E 1 253 ? -11.221 -19.343 -21.226 1.00 19.44 227 GLY E N 1
ATOM 9955 C CA . GLY E 1 253 ? -11.926 -20.417 -21.924 1.00 18.49 227 GLY E CA 1
ATOM 9956 C C . GLY E 1 253 ? -13.208 -19.985 -22.610 1.00 19.40 227 GLY E C 1
ATOM 9957 O O . GLY E 1 253 ? -13.512 -20.461 -23.724 1.00 20.85 227 GLY E O 1
ATOM 9958 N N . LYS E 1 254 ? -14.013 -19.151 -21.951 1.00 20.11 228 LYS E N 1
ATOM 9959 C CA . LYS E 1 254 ? -15.270 -18.682 -22.572 1.00 18.37 228 LYS E CA 1
ATOM 9960 C C . LYS E 1 254 ? -15.030 -17.814 -23.825 1.00 20.21 228 LYS E C 1
ATOM 9961 O O . LYS E 1 254 ? -15.787 -17.907 -24.809 1.00 21.68 228 LYS E O 1
ATOM 9967 N N . THR E 1 255 ? -14.001 -16.968 -23.778 1.00 17.99 229 THR E N 1
ATOM 9968 C CA . THR E 1 255 ? -13.660 -16.202 -24.961 1.00 19.28 229 THR E CA 1
ATOM 9969 C C . THR E 1 255 ? -13.072 -17.119 -26.019 1.00 17.19 229 THR E C 1
ATOM 9970 O O . THR E 1 255 ? -13.344 -16.967 -27.208 1.00 18.77 229 THR E O 1
ATOM 9974 N N . ALA E 1 256 ? -12.364 -18.150 -25.587 1.00 17.48 230 ALA E N 1
ATOM 9975 C CA . ALA E 1 256 ? -11.890 -19.143 -26.549 1.00 17.23 230 ALA E CA 1
ATOM 9976 C C . ALA E 1 256 ? -13.030 -19.856 -27.259 1.00 20.64 230 ALA E C 1
ATOM 9977 O O . ALA E 1 256 ? -12.928 -20.116 -28.460 1.00 22.99 230 ALA E O 1
ATOM 9979 N N . ALA E 1 257 ? -14.113 -20.182 -26.542 1.00 21.54 231 ALA E N 1
ATOM 9980 C CA . ALA E 1 257 ? -15.277 -20.800 -27.178 1.00 23.34 231 ALA E CA 1
ATOM 9981 C C . ALA E 1 257 ? -15.888 -19.893 -28.227 1.00 23.02 231 ALA E C 1
ATOM 9982 O O . ALA E 1 257 ? -16.256 -20.350 -29.324 1.00 24.31 231 ALA E O 1
ATOM 9984 N N . TYR E 1 258 ? -15.985 -18.608 -27.900 1.00 21.09 232 TYR E N 1
ATOM 9985 C CA . TYR E 1 258 ? -16.423 -17.638 -28.897 1.00 20.88 232 TYR E CA 1
ATOM 9986 C C . TYR E 1 258 ? -15.521 -17.650 -30.145 1.00 19.53 232 TYR E C 1
ATOM 9987 O O . TYR E 1 258 ? -16.023 -17.837 -31.269 1.00 22.27 232 TYR E O 1
ATOM 9996 N N . LEU E 1 259 ? -14.209 -17.477 -29.953 1.00 18.55 233 LEU E N 1
ATOM 9997 C CA . LEU E 1 259 ? -13.289 -17.428 -31.110 1.00 18.47 233 LEU E CA 1
ATOM 9998 C C . LEU E 1 259 ? -13.209 -18.765 -31.917 1.00 21.09 233 LEU E C 1
ATOM 9999 O O . LEU E 1 259 ? -13.043 -18.775 -33.137 1.00 20.63 233 LEU E O 1
ATOM 10004 N N . LEU E 1 260 ? -13.383 -19.894 -31.237 1.00 21.21 234 LEU E N 1
ATOM 10005 C CA . LEU E 1 260 ? -13.248 -21.177 -31.911 1.00 24.24 234 LEU E CA 1
ATOM 10006 C C . LEU E 1 260 ? -14.537 -21.553 -32.615 1.00 25.69 234 LEU E C 1
ATOM 10007 O O . LEU E 1 260 ? -14.516 -22.480 -33.411 1.00 29.72 234 LEU E O 1
ATOM 10012 N N . SER E 1 261 ? -15.643 -20.856 -32.335 1.00 26.24 235 SER E N 1
ATOM 10013 C CA . SER E 1 261 ? -16.949 -21.240 -32.860 1.00 25.88 235 SER E CA 1
ATOM 10014 C C . SER E 1 261 ? -17.377 -20.309 -33.982 1.00 26.37 235 SER E C 1
ATOM 10015 O O . SER E 1 261 ? -16.741 -19.296 -34.232 1.00 22.82 235 SER E O 1
ATOM 10018 N N . ASP E 1 262 ? -18.544 -20.589 -34.560 1.00 24.11 236 ASP E N 1
ATOM 10019 C CA . ASP E 1 262 ? -19.140 -19.750 -35.598 1.00 27.70 236 ASP E CA 1
ATOM 10020 C C . ASP E 1 262 ? -19.623 -18.401 -35.074 1.00 27.55 236 ASP E C 1
ATOM 10021 O O . ASP E 1 262 ? -19.948 -17.529 -35.875 1.00 25.50 236 ASP E O 1
ATOM 10026 N N . LEU E 1 263 ? -19.747 -18.236 -33.755 1.00 25.55 237 LEU E N 1
ATOM 10027 C CA . LEU E 1 263 ? -20.179 -16.941 -33.244 1.00 27.73 237 LEU E CA 1
ATOM 10028 C C . LEU E 1 263 ? -19.209 -15.828 -33.647 1.00 26.87 237 LEU E C 1
ATOM 10029 O O . LEU E 1 263 ? -19.591 -14.677 -33.696 1.00 28.59 237 LEU E O 1
ATOM 10034 N N . SER E 1 264 ? -17.938 -16.153 -33.872 1.00 24.01 238 SER E N 1
ATOM 10035 C CA . SER E 1 264 ? -16.960 -15.128 -34.268 1.00 20.68 238 SER E CA 1
ATOM 10036 C C . SER E 1 264 ? -16.658 -15.218 -35.776 1.00 22.30 238 SER E C 1
ATOM 10037 O O . SER E 1 264 ? -15.545 -14.904 -36.211 1.00 21.38 238 SER E O 1
ATOM 10040 N N A SER E 1 265 ? -17.587 -15.702 -36.610 0.50 21.82 239 SER E N 1
ATOM 10041 N N B SER E 1 265 ? -17.675 -15.578 -36.564 0.50 23.26 239 SER E N 1
ATOM 10042 C CA A SER E 1 265 ? -17.212 -16.035 -38.006 0.50 20.38 239 SER E CA 1
ATOM 10043 C CA B SER E 1 265 ? -17.494 -15.468 -38.006 0.50 24.32 239 SER E CA 1
ATOM 10044 C C A SER E 1 265 ? -16.603 -14.849 -38.786 0.50 20.92 239 SER E C 1
ATOM 10045 C C B SER E 1 265 ? -17.294 -13.988 -38.340 0.50 23.91 239 SER E C 1
ATOM 10046 O O A SER E 1 265 ? -15.953 -15.046 -39.809 0.50 19.71 239 SER E O 1
ATOM 10047 O O B SER E 1 265 ? -17.791 -13.076 -37.657 0.50 23.62 239 SER E O 1
ATOM 10052 N N A GLY E 1 266 ? -16.857 -13.617 -38.351 0.50 20.86 240 GLY E N 1
ATOM 10053 N N B GLY E 1 266 ? -16.372 -13.765 -39.262 0.50 23.60 240 GLY E N 1
ATOM 10054 C CA A GLY E 1 266 ? -16.427 -12.433 -39.092 0.50 21.00 240 GLY E CA 1
ATOM 10055 C CA B GLY E 1 266 ? -15.990 -12.413 -39.610 0.50 22.06 240 GLY E CA 1
ATOM 10056 C C A GLY E 1 266 ? -15.089 -11.863 -38.638 0.50 21.34 240 GLY E C 1
ATOM 10057 C C B GLY E 1 266 ? -14.902 -11.830 -38.721 0.50 22.17 240 GLY E C 1
ATOM 10058 O O A GLY E 1 266 ? -14.583 -10.904 -39.233 0.50 20.66 240 GLY E O 1
ATOM 10059 O O B GLY E 1 266 ? -14.472 -10.709 -39.001 0.50 22.38 240 GLY E O 1
ATOM 10060 N N . VAL E 1 267 ? -14.473 -12.534 -37.661 1.00 20.06 241 VAL E N 1
ATOM 10061 C CA . VAL E 1 267 ? -13.403 -12.000 -36.812 1.00 17.99 241 VAL E CA 1
ATOM 10062 C C . VAL E 1 267 ? -12.129 -12.778 -37.078 1.00 18.43 241 VAL E C 1
ATOM 10063 O O . VAL E 1 267 ? -12.054 -13.986 -36.784 1.00 18.24 241 VAL E O 1
ATOM 10067 N N . THR E 1 268 ? -11.128 -12.104 -37.609 1.00 16.79 242 THR E N 1
ATOM 10068 C CA . THR E 1 268 ? -9.830 -12.757 -37.782 1.00 17.12 242 THR E CA 1
ATOM 10069 C C . THR E 1 268 ? -8.713 -11.710 -37.663 1.00 18.00 242 THR E C 1
ATOM 10070 O O . THR E 1 268 ? -8.960 -10.522 -37.879 1.00 19.79 242 THR E O 1
ATOM 10074 N N . GLY E 1 269 ? -7.517 -12.161 -37.281 1.00 16.69 243 GLY E N 1
ATOM 10075 C CA . GLY E 1 269 ? -6.416 -11.255 -37.034 1.00 18.04 243 GLY E CA 1
ATOM 10076 C C . GLY E 1 269 ? -6.658 -10.312 -35.865 1.00 20.23 243 GLY E C 1
ATOM 10077 O O . GLY E 1 269 ? -5.967 -9.305 -35.751 1.00 19.24 243 GLY E O 1
ATOM 10078 N N . GLU E 1 270 ? -7.495 -10.718 -34.912 1.00 20.08 244 GLU E N 1
ATOM 10079 C CA . GLU E 1 270 ? -7.882 -9.866 -33.785 1.00 18.59 244 GLU E CA 1
ATOM 10080 C C . GLU E 1 270 ? -7.212 -10.360 -32.495 1.00 18.98 244 GLU E C 1
ATOM 10081 O O . GLU E 1 270 ? -6.715 -11.509 -32.397 1.00 17.96 244 GLU E O 1
ATOM 10087 N N . ASN E 1 271 ? -7.087 -9.447 -31.536 1.00 15.97 245 ASN E N 1
ATOM 10088 C CA . ASN E 1 271 ? -6.525 -9.828 -30.225 1.00 17.90 245 ASN E CA 1
ATOM 10089 C C . ASN E 1 271 ? -7.509 -9.370 -29.175 1.00 19.23 245 ASN E C 1
ATOM 10090 O O . ASN E 1 271 ? -7.702 -8.146 -29.044 1.00 18.54 245 ASN E O 1
ATOM 10095 N N . ILE E 1 272 ? -8.170 -10.316 -28.510 1.00 17.03 246 ILE E N 1
ATOM 10096 C CA . ILE E 1 272 ? -9.240 -9.918 -27.561 1.00 17.47 246 ILE E CA 1
ATOM 10097 C C . ILE E 1 272 ? -8.649 -9.966 -26.138 1.00 18.55 246 ILE E C 1
ATOM 10098 O O . ILE E 1 272 ? -8.061 -10.970 -25.726 1.00 17.53 246 ILE E O 1
ATOM 10103 N N . HIS E 1 273 ? -8.700 -8.846 -25.436 1.00 16.12 247 HIS E N 1
ATOM 10104 C CA . HIS E 1 273 ? -8.101 -8.807 -24.110 1.00 14.09 247 HIS E CA 1
ATOM 10105 C C . HIS E 1 273 ? -9.116 -9.368 -23.116 1.00 17.65 247 HIS E C 1
ATOM 10106 O O . HIS E 1 273 ? -10.202 -8.778 -22.978 1.00 19.05 247 HIS E O 1
ATOM 10113 N N . VAL E 1 274 ? -8.723 -10.412 -22.377 1.00 16.41 248 VAL E N 1
ATOM 10114 C CA . VAL E 1 274 ? -9.567 -10.927 -21.321 1.00 16.08 248 VAL E CA 1
ATOM 10115 C C . VAL E 1 274 ? -8.799 -10.586 -20.037 1.00 17.06 248 VAL E C 1
ATOM 10116 O O . VAL E 1 274 ? -8.015 -11.402 -19.501 1.00 16.16 248 VAL E O 1
ATOM 10120 N N . ASP E 1 275 ? -8.947 -9.336 -19.609 1.00 15.85 249 ASP E N 1
ATOM 10121 C CA . ASP E 1 275 ? -7.981 -8.791 -18.639 1.00 16.10 249 ASP E CA 1
ATOM 10122 C C . ASP E 1 275 ? -8.641 -7.748 -17.749 1.00 17.54 249 ASP E C 1
ATOM 10123 O O . ASP E 1 275 ? -7.935 -6.930 -17.184 1.00 18.56 249 ASP E O 1
ATOM 10128 N N . SER E 1 276 ? -9.955 -7.833 -17.549 1.00 18.66 250 SER E N 1
ATOM 10129 C CA . SER E 1 276 ? -10.685 -6.880 -16.685 1.00 19.18 250 SER E CA 1
ATOM 10130 C C . SER E 1 276 ? -10.583 -5.423 -17.145 1.00 18.67 250 SER E C 1
ATOM 10131 O O . SER E 1 276 ? -10.921 -4.516 -16.371 1.00 18.26 250 SER E O 1
ATOM 10134 N N . GLY E 1 277 ? -10.253 -5.204 -18.415 1.00 17.51 251 GLY E N 1
ATOM 10135 C CA . GLY E 1 277 ? -10.228 -3.860 -18.964 1.00 17.98 251 GLY E CA 1
ATOM 10136 C C . GLY E 1 277 ? -8.875 -3.198 -18.796 1.00 16.69 251 GLY E C 1
ATOM 10137 O O . GLY E 1 277 ? -8.744 -2.041 -19.149 1.00 16.33 251 GLY E O 1
ATOM 10138 N N . PHE E 1 278 ? -7.857 -3.907 -18.284 1.00 15.56 252 PHE E N 1
ATOM 10139 C CA . PHE E 1 278 ? -6.577 -3.260 -17.923 1.00 16.49 252 PHE E CA 1
ATOM 10140 C C . PHE E 1 278 ? -5.857 -2.677 -19.148 1.00 15.43 252 PHE E C 1
ATOM 10141 O O . PHE E 1 278 ? -5.296 -1.582 -19.090 1.00 17.66 252 PHE E O 1
ATOM 10149 N N . HIS E 1 279 ? -5.985 -3.347 -20.300 1.00 16.36 253 HIS E N 1
ATOM 10150 C CA . HIS E 1 279 ? -5.392 -2.862 -21.570 1.00 16.34 253 HIS E CA 1
ATOM 10151 C C . HIS E 1 279 ? -5.851 -1.439 -21.984 1.00 19.98 253 HIS E C 1
ATOM 10152 O O . HIS E 1 279 ? -5.154 -0.740 -22.751 1.00 20.82 253 HIS E O 1
ATOM 10159 N N . ALA E 1 280 ? -7.035 -1.048 -21.507 1.00 17.10 254 ALA E N 1
ATOM 10160 C CA . ALA E 1 280 ? -7.699 0.184 -21.957 1.00 18.76 254 ALA E CA 1
ATOM 10161 C C . ALA E 1 280 ? -7.380 1.394 -21.070 1.00 19.75 254 ALA E C 1
ATOM 10162 O O . ALA E 1 280 ? -7.841 2.510 -21.390 1.00 19.70 254 ALA E O 1
ATOM 10164 N N . ILE E 1 281 ? -6.630 1.207 -19.975 1.00 18.32 255 ILE E N 1
ATOM 10165 C CA . ILE E 1 281 ? -6.383 2.323 -19.054 1.00 20.06 255 ILE E CA 1
ATOM 10166 C C . ILE E 1 281 ? -4.883 2.623 -18.945 1.00 22.20 255 ILE E C 1
ATOM 10167 O O . ILE E 1 281 ? -4.059 1.840 -19.406 1.00 22.79 255 ILE E O 1
ATOM 10172 N N . LYS E 1 282 ? -4.563 3.782 -18.389 1.00 22.15 256 LYS E N 1
ATOM 10173 C CA . LYS E 1 282 ? -3.189 4.144 -18.085 1.00 28.66 256 LYS E CA 1
ATOM 10174 C C . LYS E 1 282 ? -3.216 5.090 -16.891 1.00 33.71 256 LYS E C 1
ATOM 10175 O O . LYS E 1 282 ? -4.300 5.502 -16.419 1.00 29.00 256 LYS E O 1
ATOM 10182 N N . ASN F 1 29 ? 22.526 20.897 -34.522 1.00 53.52 3 ASN F N 1
ATOM 10183 C CA . ASN F 1 29 ? 24.019 20.963 -34.665 1.00 51.66 3 ASN F CA 1
ATOM 10184 C C . ASN F 1 29 ? 24.777 19.873 -33.918 1.00 46.86 3 ASN F C 1
ATOM 10185 O O . ASN F 1 29 ? 24.791 19.841 -32.689 1.00 44.93 3 ASN F O 1
ATOM 10190 N N . LEU F 1 30 ? 25.480 19.028 -34.663 1.00 40.68 4 LEU F N 1
ATOM 10191 C CA . LEU F 1 30 ? 26.079 17.854 -34.062 1.00 39.91 4 LEU F CA 1
ATOM 10192 C C . LEU F 1 30 ? 27.611 17.883 -33.990 1.00 40.81 4 LEU F C 1
ATOM 10193 O O . LEU F 1 30 ? 28.235 16.821 -33.912 1.00 39.34 4 LEU F O 1
ATOM 10198 N N . GLU F 1 31 ? 28.241 19.059 -34.001 1.00 43.57 5 GLU F N 1
ATOM 10199 C CA . GLU F 1 31 ? 29.700 19.066 -33.904 1.00 45.69 5 GLU F CA 1
ATOM 10200 C C . GLU F 1 31 ? 30.085 18.492 -32.544 1.00 45.65 5 GLU F C 1
ATOM 10201 O O . GLU F 1 31 ? 29.351 18.647 -31.568 1.00 44.32 5 GLU F O 1
ATOM 10207 N N . ASN F 1 32 ? 31.220 17.803 -32.472 1.00 46.38 6 ASN F N 1
ATOM 10208 C CA . ASN F 1 32 ? 31.637 17.200 -31.200 1.00 46.96 6 ASN F CA 1
ATOM 10209 C C . ASN F 1 32 ? 30.794 16.010 -30.742 1.00 43.51 6 ASN F C 1
ATOM 10210 O O . ASN F 1 32 ? 31.063 15.472 -29.668 1.00 42.86 6 ASN F O 1
ATOM 10215 N N . LYS F 1 33 ? 29.799 15.622 -31.542 1.00 39.98 7 LYS F N 1
ATOM 10216 C CA . LYS F 1 33 ? 29.078 14.363 -31.343 1.00 36.92 7 LYS F CA 1
ATOM 10217 C C . LYS F 1 33 ? 29.647 13.280 -32.248 1.00 35.81 7 LYS F C 1
ATOM 10218 O O . LYS F 1 33 ? 30.081 13.578 -33.360 1.00 37.19 7 LYS F O 1
ATOM 10224 N N . THR F 1 34 ? 29.627 12.033 -31.777 1.00 33.11 8 THR F N 1
ATOM 10225 C CA . THR F 1 34 ? 30.056 10.883 -32.568 1.00 30.54 8 THR F CA 1
ATOM 10226 C C . THR F 1 34 ? 28.959 9.819 -32.631 1.00 29.33 8 THR F C 1
ATOM 10227 O O . THR F 1 34 ? 28.417 9.431 -31.594 1.00 29.14 8 THR F O 1
ATOM 10231 N N . TYR F 1 35 ? 28.678 9.297 -33.825 1.00 28.40 9 TYR F N 1
ATOM 10232 C CA . TYR F 1 35 ? 27.634 8.289 -33.980 1.00 25.59 9 TYR F CA 1
ATOM 10233 C C . TYR F 1 35 ? 28.160 7.086 -34.748 1.00 27.16 9 TYR F C 1
ATOM 10234 O O . TYR F 1 35 ? 28.924 7.260 -35.695 1.00 28.10 9 TYR F O 1
ATOM 10243 N N . VAL F 1 36 ? 27.725 5.884 -34.362 1.00 25.23 10 VAL F N 1
ATOM 10244 C CA . VAL F 1 36 ? 28.007 4.668 -35.112 1.00 24.70 10 VAL F CA 1
ATOM 10245 C C . VAL F 1 36 ? 26.823 4.348 -36.023 1.00 26.59 10 VAL F C 1
ATOM 10246 O O . VAL F 1 36 ? 25.669 4.308 -35.564 1.00 25.91 10 VAL F O 1
ATOM 10250 N N . ILE F 1 37 ? 27.108 4.187 -37.318 1.00 25.26 11 ILE F N 1
ATOM 10251 C CA . ILE F 1 37 ? 26.063 3.904 -38.283 1.00 24.08 11 ILE F CA 1
ATOM 10252 C C . ILE F 1 37 ? 26.263 2.487 -38.789 1.00 24.94 11 ILE F C 1
ATOM 10253 O O . ILE F 1 37 ? 27.297 2.224 -39.413 1.00 24.06 11 ILE F O 1
ATOM 10258 N N . MET F 1 38 ? 25.299 1.587 -38.552 1.00 22.70 12 MET F N 1
ATOM 10259 C CA . MET F 1 38 ? 25.417 0.172 -38.917 1.00 22.74 12 MET F CA 1
ATOM 10260 C C . MET F 1 38 ? 24.485 -0.153 -40.072 1.00 25.05 12 MET F C 1
ATOM 10261 O O . MET F 1 38 ? 23.284 0.130 -39.970 1.00 26.31 12 MET F O 1
ATOM 10266 N N . GLY F 1 39 ? 25.033 -0.708 -41.164 1.00 23.85 13 GLY F N 1
ATOM 10267 C CA . GLY F 1 39 ? 24.216 -1.142 -42.261 1.00 22.29 13 GLY F CA 1
ATOM 10268 C C . GLY F 1 39 ? 24.253 -0.326 -43.544 1.00 23.74 13 GLY F C 1
ATOM 10269 O O . GLY F 1 39 ? 23.338 -0.447 -44.359 1.00 26.36 13 GLY F O 1
ATOM 10270 N N . ILE F 1 40 ? 25.354 0.358 -43.854 1.00 23.46 14 ILE F N 1
ATOM 10271 C CA . ILE F 1 40 ? 25.496 0.829 -45.239 1.00 24.43 14 ILE F CA 1
ATOM 10272 C C . ILE F 1 40 ? 26.003 -0.307 -46.112 1.00 26.18 14 ILE F C 1
ATOM 10273 O O . ILE F 1 40 ? 27.053 -0.891 -45.800 1.00 26.00 14 ILE F O 1
ATOM 10278 N N . ALA F 1 41 ? 25.289 -0.574 -47.210 1.00 24.33 15 ALA F N 1
ATOM 10279 C CA . ALA F 1 41 ? 25.812 -1.439 -48.266 1.00 27.19 15 ALA F CA 1
ATOM 10280 C C . ALA F 1 41 ? 26.240 -0.637 -49.499 1.00 27.69 15 ALA F C 1
ATOM 10281 O O . ALA F 1 41 ? 27.160 -1.070 -50.176 1.00 30.11 15 ALA F O 1
ATOM 10283 N N . ASN F 1 42 ? 25.515 0.425 -49.844 1.00 26.92 16 ASN F N 1
ATOM 10284 C CA . ASN F 1 42 ? 25.779 1.156 -51.108 1.00 31.30 16 ASN F CA 1
ATOM 10285 C C . ASN F 1 42 ? 25.037 2.479 -51.048 1.00 29.28 16 ASN F C 1
ATOM 10286 O O . ASN F 1 42 ? 24.402 2.775 -50.016 1.00 29.01 16 ASN F O 1
ATOM 10291 N N . LYS F 1 43 ? 25.158 3.285 -52.105 1.00 31.12 17 LYS F N 1
ATOM 10292 C CA . LYS F 1 43 ? 24.652 4.660 -52.089 1.00 30.89 17 LYS F CA 1
ATOM 10293 C C . LYS F 1 43 ? 23.141 4.724 -51.878 1.00 30.35 17 LYS F C 1
ATOM 10294 O O . LYS F 1 43 ? 22.640 5.794 -51.515 1.00 29.70 17 LYS F O 1
ATOM 10300 N N . ARG F 1 44 ? 22.415 3.629 -52.158 1.00 26.86 18 ARG F N 1
ATOM 10301 C CA . ARG F 1 44 ? 20.962 3.612 -51.905 1.00 27.78 18 ARG F CA 1
ATOM 10302 C C . ARG F 1 44 ? 20.560 3.176 -50.471 1.00 25.75 18 ARG F C 1
ATOM 10303 O O . ARG F 1 44 ? 19.392 3.306 -50.072 1.00 25.85 18 ARG F O 1
ATOM 10311 N N . SER F 1 45 ? 21.504 2.678 -49.692 1.00 24.60 19 SER F N 1
ATOM 10312 C CA . SER F 1 45 ? 21.116 2.256 -48.327 1.00 25.18 19 SER F CA 1
ATOM 10313 C C . SER F 1 45 ? 20.437 3.418 -47.581 1.00 25.02 19 SER F C 1
ATOM 10314 O O . SER F 1 45 ? 20.919 4.533 -47.642 1.00 24.26 19 SER F O 1
ATOM 10317 N N . ILE F 1 46 ? 19.409 3.107 -46.788 1.00 23.40 20 ILE F N 1
ATOM 10318 C CA . ILE F 1 46 ? 18.754 4.125 -45.944 1.00 23.21 20 ILE F CA 1
ATOM 10319 C C . ILE F 1 46 ? 19.829 4.719 -45.040 1.00 24.82 20 ILE F C 1
ATOM 10320 O O . ILE F 1 46 ? 19.863 5.919 -44.807 1.00 24.21 20 ILE F O 1
ATOM 10325 N N . ALA F 1 47 ? 20.710 3.858 -44.521 1.00 23.17 21 ALA F N 1
ATOM 10326 C CA . ALA F 1 47 ? 21.739 4.351 -43.616 1.00 23.53 21 ALA F CA 1
ATOM 10327 C C . ALA F 1 47 ? 22.709 5.354 -44.247 1.00 26.52 21 ALA F C 1
ATOM 10328 O O . ALA F 1 47 ? 23.360 6.102 -43.512 1.00 24.52 21 ALA F O 1
ATOM 10330 N N . PHE F 1 48 ? 22.824 5.376 -45.575 1.00 25.54 22 PHE F N 1
ATOM 10331 C CA . PHE F 1 48 ? 23.665 6.391 -46.182 1.00 26.71 22 PHE F CA 1
ATOM 10332 C C . PHE F 1 48 ? 22.934 7.756 -46.203 1.00 28.62 22 PHE F C 1
ATOM 10333 O O . PHE F 1 48 ? 23.582 8.818 -46.176 1.00 28.23 22 PHE F O 1
ATOM 10341 N N . GLY F 1 49 ? 21.600 7.726 -46.279 1.00 28.38 23 GLY F N 1
ATOM 10342 C CA . GLY F 1 49 ? 20.777 8.942 -46.117 1.00 28.61 23 GLY F CA 1
ATOM 10343 C C . GLY F 1 49 ? 21.018 9.554 -44.741 1.00 27.93 23 GLY F C 1
ATOM 10344 O O . GLY F 1 49 ? 21.188 10.769 -44.596 1.00 27.39 23 GLY F O 1
ATOM 10345 N N . VAL F 1 50 ? 20.969 8.698 -43.723 1.00 25.76 24 VAL F N 1
ATOM 10346 C CA . VAL F 1 50 ? 21.342 9.091 -42.367 1.00 25.18 24 VAL F CA 1
ATOM 10347 C C . VAL F 1 50 ? 22.766 9.669 -42.301 1.00 25.76 24 VAL F C 1
ATOM 10348 O O . VAL F 1 50 ? 23.014 10.755 -41.741 1.00 27.58 24 VAL F O 1
ATOM 10352 N N . ALA F 1 51 ? 23.725 8.926 -42.849 1.00 24.99 25 ALA F N 1
ATOM 10353 C CA . ALA F 1 51 ? 25.106 9.393 -42.812 1.00 27.31 25 ALA F CA 1
ATOM 10354 C C . ALA F 1 51 ? 25.227 10.793 -43.435 1.00 28.36 25 ALA F C 1
ATOM 10355 O O . ALA F 1 51 ? 25.887 11.676 -42.888 1.00 29.24 25 ALA F O 1
ATOM 10357 N N . LYS F 1 52 ? 24.648 10.991 -44.616 1.00 29.12 26 LYS F N 1
ATOM 10358 C CA . LYS F 1 52 ? 24.766 12.301 -45.275 1.00 29.91 26 LYS F CA 1
ATOM 10359 C C . LYS F 1 52 ? 24.250 13.429 -44.398 1.00 29.89 26 LYS F C 1
ATOM 10360 O O . LYS F 1 52 ? 24.830 14.532 -44.394 1.00 31.48 26 LYS F O 1
ATOM 10366 N N . VAL F 1 53 ? 23.082 13.215 -43.788 1.00 27.74 27 VAL F N 1
ATOM 10367 C CA . VAL F 1 53 ? 22.466 14.248 -42.960 1.00 26.59 27 VAL F CA 1
ATOM 10368 C C . VAL F 1 53 ? 23.348 14.541 -41.748 1.00 28.40 27 VAL F C 1
ATOM 10369 O O . VAL F 1 53 ? 23.627 15.706 -41.499 1.00 30.16 27 VAL F O 1
ATOM 10373 N N . LEU F 1 54 ? 23.764 13.507 -40.992 1.00 26.85 28 LEU F N 1
ATOM 10374 C CA . LEU F 1 54 ? 24.590 13.684 -39.777 1.00 27.52 28 LEU F CA 1
ATOM 10375 C C . LEU F 1 54 ? 25.929 14.335 -40.130 1.00 30.39 28 LEU F C 1
ATOM 10376 O O . LEU F 1 54 ? 26.438 15.209 -39.419 1.00 35.01 28 LEU F O 1
ATOM 10381 N N . ASP F 1 55 ? 26.491 13.916 -41.256 1.00 30.83 29 ASP F N 1
ATOM 10382 C CA . ASP F 1 55 ? 27.759 14.484 -41.735 1.00 32.08 29 ASP F CA 1
ATOM 10383 C C . ASP F 1 55 ? 27.575 15.975 -41.995 1.00 34.62 29 ASP F C 1
ATOM 10384 O O . ASP F 1 55 ? 28.396 16.809 -41.604 1.00 37.34 29 ASP F O 1
ATOM 10389 N N . GLN F 1 56 ? 26.510 16.314 -42.715 1.00 36.52 30 GLN F N 1
ATOM 10390 C CA . GLN F 1 56 ? 26.244 17.718 -43.031 1.00 39.50 30 GLN F CA 1
ATOM 10391 C C . GLN F 1 56 ? 26.070 18.530 -41.751 1.00 38.35 30 GLN F C 1
ATOM 10392 O O . GLN F 1 56 ? 26.350 19.732 -41.729 1.00 38.19 30 GLN F O 1
ATOM 10398 N N . LEU F 1 57 ? 25.580 17.878 -40.698 1.00 34.04 31 LEU F N 1
ATOM 10399 C CA . LEU F 1 57 ? 25.340 18.533 -39.412 1.00 34.31 31 LEU F CA 1
ATOM 10400 C C . LEU F 1 57 ? 26.593 18.566 -38.538 1.00 34.57 31 LEU F C 1
ATOM 10401 O O . LEU F 1 57 ? 26.591 19.136 -37.447 1.00 34.69 31 LEU F O 1
ATOM 10406 N N . GLY F 1 58 ? 27.705 18.063 -39.055 1.00 35.94 32 GLY F N 1
ATOM 10407 C CA . GLY F 1 58 ? 28.960 18.194 -38.326 1.00 36.11 32 GLY F CA 1
ATOM 10408 C C . GLY F 1 58 ? 29.369 17.016 -37.442 1.00 35.43 32 GLY F C 1
ATOM 10409 O O . GLY F 1 58 ? 30.385 17.115 -36.766 1.00 34.63 32 GLY F O 1
ATOM 10410 N N . ALA F 1 59 ? 28.590 15.933 -37.397 1.00 30.88 33 ALA F N 1
ATOM 10411 C CA . ALA F 1 59 ? 28.935 14.774 -36.565 1.00 32.12 33 ALA F CA 1
ATOM 10412 C C . ALA F 1 59 ? 30.198 14.069 -37.060 1.00 33.82 33 ALA F C 1
ATOM 10413 O O . ALA F 1 59 ? 30.478 14.079 -38.260 1.00 35.80 33 ALA F O 1
ATOM 10415 N N . LYS F 1 60 ? 30.943 13.449 -36.148 1.00 32.24 34 LYS F N 1
ATOM 10416 C CA . LYS F 1 60 ? 31.917 12.434 -36.536 1.00 32.06 34 LYS F CA 1
ATOM 10417 C C . LYS F 1 60 ? 31.148 11.126 -36.688 1.00 32.11 34 LYS F C 1
ATOM 10418 O O . LYS F 1 60 ? 30.380 10.773 -35.793 1.00 31.03 34 LYS F O 1
ATOM 10424 N N . LEU F 1 61 ? 31.377 10.406 -37.785 1.00 32.06 35 LEU F N 1
ATOM 10425 C CA . LEU F 1 61 ? 30.725 9.133 -38.042 1.00 30.90 35 LEU F CA 1
ATOM 10426 C C . LEU F 1 61 ? 31.692 7.951 -38.028 1.00 30.88 35 LEU F C 1
ATOM 10427 O O . LEU F 1 61 ? 32.833 8.043 -38.502 1.00 29.29 35 LEU F O 1
ATOM 10432 N N . VAL F 1 62 ? 31.188 6.830 -37.521 1.00 28.57 36 VAL F N 1
ATOM 10433 C CA . VAL F 1 62 ? 31.882 5.557 -37.490 1.00 28.24 36 VAL F CA 1
ATOM 10434 C C . VAL F 1 62 ? 30.920 4.595 -38.163 1.00 27.58 36 VAL F C 1
ATOM 10435 O O . VAL F 1 62 ? 29.724 4.652 -37.872 1.00 26.93 36 VAL F O 1
ATOM 10439 N N . PHE F 1 63 ? 31.419 3.723 -39.036 1.00 28.59 37 PHE F N 1
ATOM 10440 C CA . PHE F 1 63 ? 30.555 2.875 -39.885 1.00 27.38 37 PHE F CA 1
ATOM 10441 C C . PHE F 1 63 ? 30.863 1.393 -39.663 1.00 27.93 37 PHE F C 1
ATOM 10442 O O . PHE F 1 63 ? 32.033 1.016 -39.549 1.00 28.75 37 PHE F O 1
ATOM 10450 N N . THR F 1 64 ? 29.821 0.559 -39.578 1.00 24.66 38 THR F N 1
ATOM 10451 C CA . THR F 1 64 ? 30.068 -0.876 -39.470 1.00 25.08 38 THR F CA 1
ATOM 10452 C C . THR F 1 64 ? 29.439 -1.581 -40.685 1.00 25.39 38 THR F C 1
ATOM 10453 O O . THR F 1 64 ? 28.459 -1.091 -41.273 1.00 26.44 38 THR F O 1
ATOM 10457 N N . TYR F 1 65 ? 30.065 -2.671 -41.113 1.00 24.77 39 TYR F N 1
ATOM 10458 C CA . TYR F 1 65 ? 29.616 -3.338 -42.339 1.00 23.82 39 TYR F CA 1
ATOM 10459 C C . TYR F 1 65 ? 29.769 -4.856 -42.133 1.00 24.15 39 TYR F C 1
ATOM 10460 O O . TYR F 1 65 ? 30.552 -5.311 -41.268 1.00 24.91 39 TYR F O 1
ATOM 10469 N N . ARG F 1 66 ? 29.105 -5.631 -42.985 1.00 24.09 40 ARG F N 1
ATOM 10470 C CA . ARG F 1 66 ? 29.332 -7.079 -42.973 1.00 26.45 40 ARG F CA 1
ATOM 10471 C C . ARG F 1 66 ? 30.215 -7.540 -44.157 1.00 26.11 40 ARG F C 1
ATOM 10472 O O . ARG F 1 66 ? 31.230 -8.192 -43.954 1.00 25.93 40 ARG F O 1
ATOM 10480 N N . LYS F 1 67 ? 29.767 -7.299 -45.392 1.00 25.42 41 LYS F N 1
ATOM 10481 C CA . LYS F 1 67 ? 30.415 -7.914 -46.554 1.00 27.07 41 LYS F CA 1
ATOM 10482 C C . LYS F 1 67 ? 31.584 -7.026 -46.954 1.00 29.19 41 LYS F C 1
ATOM 10483 O O . LYS F 1 67 ? 31.511 -5.787 -46.800 1.00 27.18 41 LYS F O 1
ATOM 10489 N N . GLU F 1 68 ? 32.643 -7.658 -47.447 1.00 28.12 42 GLU F N 1
ATOM 10490 C CA . GLU F 1 68 ? 33.765 -6.881 -47.949 1.00 32.04 42 GLU F CA 1
ATOM 10491 C C . GLU F 1 68 ? 33.312 -5.884 -49.006 1.00 31.68 42 GLU F C 1
ATOM 10492 O O . GLU F 1 68 ? 33.864 -4.782 -49.088 1.00 31.43 42 GLU F O 1
ATOM 10498 N N . ARG F 1 69 ? 32.339 -6.257 -49.839 1.00 29.10 43 ARG F N 1
ATOM 10499 C CA . ARG F 1 69 ? 31.859 -5.323 -50.875 1.00 30.29 43 ARG F CA 1
ATOM 10500 C C . ARG F 1 69 ? 31.234 -4.063 -50.255 1.00 31.15 43 ARG F C 1
ATOM 10501 O O . ARG F 1 69 ? 31.363 -2.957 -50.778 1.00 30.15 43 ARG F O 1
ATOM 10509 N N . SER F 1 70 ? 30.558 -4.231 -49.121 1.00 27.76 44 SER F N 1
ATOM 10510 C CA . SER F 1 70 ? 30.060 -3.046 -48.399 1.00 29.67 44 SER F CA 1
ATOM 10511 C C . SER F 1 70 ? 31.174 -2.102 -47.927 1.00 28.45 44 SER F C 1
ATOM 10512 O O . SER F 1 70 ? 31.045 -0.872 -48.052 1.00 30.49 44 SER F O 1
ATOM 10515 N N . ARG F 1 71 ? 32.279 -2.651 -47.435 1.00 26.76 45 ARG F N 1
ATOM 10516 C CA A ARG F 1 71 ? 33.399 -1.796 -47.068 0.50 28.95 45 ARG F CA 1
ATOM 10517 C CA B ARG F 1 71 ? 33.422 -1.818 -47.077 0.50 29.03 45 ARG F CA 1
ATOM 10518 C C . ARG F 1 71 ? 33.893 -1.043 -48.317 1.00 31.95 45 ARG F C 1
ATOM 10519 O O . ARG F 1 71 ? 34.111 0.179 -48.262 1.00 31.43 45 ARG F O 1
ATOM 10534 N N . LYS F 1 72 ? 34.044 -1.735 -49.456 1.00 33.34 46 LYS F N 1
ATOM 10535 C CA . LYS F 1 72 ? 34.497 -1.026 -50.654 1.00 34.70 46 LYS F CA 1
ATOM 10536 C C . LYS F 1 72 ? 33.571 0.132 -51.047 1.00 34.62 46 LYS F C 1
ATOM 10537 O O . LYS F 1 72 ? 34.047 1.212 -51.424 1.00 33.32 46 LYS F O 1
ATOM 10543 N N . GLU F 1 73 ? 32.264 -0.057 -50.893 1.00 31.58 47 GLU F N 1
ATOM 10544 C CA . GLU F 1 73 ? 31.309 1.003 -51.212 1.00 35.21 47 GLU F CA 1
ATOM 10545 C C . GLU F 1 73 ? 31.434 2.182 -50.253 1.00 33.97 47 GLU F C 1
ATOM 10546 O O . GLU F 1 73 ? 31.423 3.334 -50.693 1.00 35.06 47 GLU F O 1
ATOM 10552 N N . LEU F 1 74 ? 31.580 1.865 -48.968 1.00 31.49 48 LEU F N 1
ATOM 10553 C CA . LEU F 1 74 ? 31.807 2.848 -47.912 1.00 33.22 48 LEU F CA 1
ATOM 10554 C C . LEU F 1 74 ? 33.042 3.675 -48.216 1.00 36.90 48 LEU F C 1
ATOM 10555 O O . LEU F 1 74 ? 33.017 4.916 -48.159 1.00 36.16 48 LEU F O 1
ATOM 10560 N N . GLU F 1 75 ? 34.097 2.995 -48.651 1.00 39.23 49 GLU F N 1
ATOM 10561 C CA . GLU F 1 75 ? 35.311 3.736 -48.990 1.00 43.16 49 GLU F CA 1
ATOM 10562 C C . GLU F 1 75 ? 35.060 4.731 -50.119 1.00 44.54 49 GLU F C 1
ATOM 10563 O O . GLU F 1 75 ? 35.563 5.845 -50.073 1.00 50.27 49 GLU F O 1
ATOM 10569 N N . LYS F 1 76 ? 34.296 4.340 -51.129 1.00 44.18 50 LYS F N 1
ATOM 10570 C CA . LYS F 1 76 ? 33.975 5.229 -52.245 1.00 45.98 50 LYS F CA 1
ATOM 10571 C C . LYS F 1 76 ? 32.979 6.315 -51.788 1.00 45.16 50 LYS F C 1
ATOM 10572 O O . LYS F 1 76 ? 33.144 7.492 -52.097 1.00 42.61 50 LYS F O 1
ATOM 10578 N N . LEU F 1 77 ? 32.032 5.962 -50.924 1.00 39.83 51 LEU F N 1
ATOM 10579 C CA . LEU F 1 77 ? 31.054 6.960 -50.465 1.00 38.94 51 LEU F CA 1
ATOM 10580 C C . LEU F 1 77 ? 31.592 8.025 -49.509 1.00 39.65 51 LEU F C 1
ATOM 10581 O O . LEU F 1 77 ? 31.082 9.148 -49.486 1.00 40.32 51 LEU F O 1
ATOM 10586 N N . LEU F 1 78 ? 32.592 7.677 -48.708 1.00 38.30 52 LEU F N 1
ATOM 10587 C CA . LEU F 1 78 ? 33.225 8.624 -47.795 1.00 42.90 52 LEU F CA 1
ATOM 10588 C C . LEU F 1 78 ? 33.849 9.826 -48.515 1.00 45.88 52 LEU F C 1
ATOM 10589 O O . LEU F 1 78 ? 34.028 10.889 -47.933 1.00 47.78 52 LEU F O 1
ATOM 10594 N N . GLU F 1 79 ? 34.181 9.663 -49.786 1.00 48.60 53 GLU F N 1
ATOM 10595 C CA . GLU F 1 79 ? 34.629 10.799 -50.595 1.00 53.35 53 GLU F CA 1
ATOM 10596 C C . GLU F 1 79 ? 33.580 11.922 -50.692 1.00 53.82 53 GLU F C 1
ATOM 10597 O O . GLU F 1 79 ? 33.954 13.085 -50.804 1.00 55.22 53 GLU F O 1
ATOM 10603 N N . GLN F 1 80 ? 32.294 11.579 -50.706 1.00 50.55 54 GLN F N 1
ATOM 10604 C CA . GLN F 1 80 ? 31.193 12.555 -50.654 1.00 53.57 54 GLN F CA 1
ATOM 10605 C C . GLN F 1 80 ? 30.953 13.205 -49.298 1.00 51.48 54 GLN F C 1
ATOM 10606 O O . GLN F 1 80 ? 30.055 14.030 -49.152 1.00 52.89 54 GLN F O 1
ATOM 10612 N N . LEU F 1 81 ? 31.585 12.690 -48.257 1.00 48.89 55 LEU F N 1
ATOM 10613 C CA . LEU F 1 81 ? 31.285 13.154 -46.912 1.00 46.54 55 LEU F CA 1
ATOM 10614 C C . LEU F 1 81 ? 32.402 14.072 -46.459 1.00 48.40 55 LEU F C 1
ATOM 10615 O O . LEU F 1 81 ? 33.462 14.123 -47.086 1.00 49.87 55 LEU F O 1
ATOM 10620 N N . ASN F 1 82 ? 32.153 14.809 -45.387 1.00 49.14 56 ASN F N 1
ATOM 10621 C CA . ASN F 1 82 ? 33.135 15.717 -44.836 1.00 53.40 56 ASN F CA 1
ATOM 10622 C C . ASN F 1 82 ? 34.060 15.017 -43.865 1.00 53.30 56 ASN F C 1
ATOM 10623 O O . ASN F 1 82 ? 35.050 15.602 -43.444 1.00 59.77 56 ASN F O 1
ATOM 10628 N N . GLN F 1 83 ? 33.813 13.743 -43.601 1.00 50.37 57 GLN F N 1
ATOM 10629 C CA . GLN F 1 83 ? 34.609 12.967 -42.664 1.00 47.57 57 GLN F CA 1
ATOM 10630 C C . GLN F 1 83 ? 36.086 12.979 -43.059 1.00 52.74 57 GLN F C 1
ATOM 10631 O O . GLN F 1 83 ? 36.435 12.436 -44.118 1.00 54.26 57 GLN F O 1
ATOM 10637 N N . PRO F 1 84 ? 36.951 13.590 -42.217 1.00 52.66 58 PRO F N 1
ATOM 10638 C CA . PRO F 1 84 ? 38.389 13.674 -42.438 1.00 55.98 58 PRO F CA 1
ATOM 10639 C C . PRO F 1 84 ? 39.098 12.333 -42.263 1.00 56.01 58 PRO F C 1
ATOM 10640 O O . PRO F 1 84 ? 40.190 12.152 -42.795 1.00 54.53 58 PRO F O 1
ATOM 10644 N N . GLU F 1 85 ? 38.482 11.406 -41.533 1.00 52.07 59 GLU F N 1
ATOM 10645 C CA . GLU F 1 85 ? 39.058 10.082 -41.299 1.00 53.85 59 GLU F CA 1
ATOM 10646 C C . GLU F 1 85 ? 37.991 9.011 -41.572 1.00 48.86 59 GLU F C 1
ATOM 10647 O O . GLU F 1 85 ? 36.805 9.226 -41.315 1.00 48.64 59 GLU F O 1
ATOM 10653 N N . ALA F 1 86 ? 38.404 7.882 -42.136 1.00 46.58 60 ALA F N 1
ATOM 10654 C CA . ALA F 1 86 ? 37.529 6.742 -42.363 1.00 45.17 60 ALA F CA 1
ATOM 10655 C C . ALA F 1 86 ? 37.545 5.811 -41.149 1.00 44.06 60 ALA F C 1
ATOM 10656 O O . ALA F 1 86 ? 38.572 5.227 -40.839 1.00 47.50 60 ALA F O 1
ATOM 10658 N N . HIS F 1 87 ? 36.413 5.621 -40.476 1.00 39.10 61 HIS F N 1
ATOM 10659 C CA . HIS F 1 87 ? 36.405 4.740 -39.303 1.00 37.81 61 HIS F CA 1
ATOM 10660 C C . HIS F 1 87 ? 35.492 3.544 -39.612 1.00 35.93 61 HIS F C 1
ATOM 10661 O O . HIS F 1 87 ? 34.274 3.712 -39.509 1.00 33.66 61 HIS F O 1
ATOM 10668 N N . LEU F 1 88 ? 36.041 2.432 -40.103 1.00 35.60 62 LEU F N 1
ATOM 10669 C CA . LEU F 1 88 ? 35.257 1.348 -40.712 1.00 34.53 62 LEU F CA 1
ATOM 10670 C C . LEU F 1 88 ? 35.532 0.060 -39.941 1.00 35.72 62 LEU F C 1
ATOM 10671 O O . LEU F 1 88 ? 36.705 -0.309 -39.772 1.00 34.73 62 LEU F O 1
ATOM 10676 N N . TYR F 1 89 ? 34.482 -0.605 -39.469 1.00 30.88 63 TYR F N 1
ATOM 10677 C CA . TYR F 1 89 ? 34.632 -1.827 -38.693 1.00 30.61 63 TYR F CA 1
ATOM 10678 C C . TYR F 1 89 ? 33.696 -2.903 -39.238 1.00 27.12 63 TYR F C 1
ATOM 10679 O O . TYR F 1 89 ? 32.520 -2.651 -39.437 1.00 28.27 63 TYR F O 1
ATOM 10688 N N . GLN F 1 90 ? 34.238 -4.093 -39.450 1.00 27.16 64 GLN F N 1
ATOM 10689 C CA . GLN F 1 90 ? 33.436 -5.232 -39.852 1.00 29.64 64 GLN F CA 1
ATOM 10690 C C . GLN F 1 90 ? 32.739 -5.814 -38.633 1.00 27.21 64 GLN F C 1
ATOM 10691 O O . GLN F 1 90 ? 33.383 -6.325 -37.730 1.00 29.03 64 GLN F O 1
ATOM 10697 N N . ILE F 1 91 ? 31.416 -5.814 -38.664 1.00 26.74 65 ILE F N 1
ATOM 10698 C CA . ILE F 1 91 ? 30.660 -6.400 -37.584 1.00 25.39 65 ILE F CA 1
ATOM 10699 C C . ILE F 1 91 ? 29.494 -7.139 -38.256 1.00 25.48 65 ILE F C 1
ATOM 10700 O O . ILE F 1 91 ? 28.553 -6.521 -38.757 1.00 24.71 65 ILE F O 1
ATOM 10705 N N . ASP F 1 92 ? 29.588 -8.457 -38.282 1.00 23.66 66 ASP F N 1
ATOM 10706 C CA . ASP F 1 92 ? 28.461 -9.319 -38.611 1.00 23.04 66 ASP F CA 1
ATOM 10707 C C . ASP F 1 92 ? 27.670 -9.544 -37.310 1.00 23.04 66 ASP F C 1
ATOM 10708 O O . ASP F 1 92 ? 28.203 -10.150 -36.360 1.00 23.58 66 ASP F O 1
ATOM 10713 N N . VAL F 1 93 ? 26.436 -9.033 -37.223 1.00 22.52 67 VAL F N 1
ATOM 10714 C CA . VAL F 1 93 ? 25.711 -9.029 -35.927 1.00 21.15 67 VAL F CA 1
ATOM 10715 C C . VAL F 1 93 ? 25.151 -10.429 -35.553 1.00 23.05 67 VAL F C 1
ATOM 10716 O O . VAL F 1 93 ? 24.630 -10.597 -34.439 1.00 21.88 67 VAL F O 1
ATOM 10720 N N . GLN F 1 94 ? 25.335 -11.447 -36.398 1.00 22.05 68 GLN F N 1
ATOM 10721 C CA . GLN F 1 94 ? 25.181 -12.845 -35.962 1.00 22.40 68 GLN F CA 1
ATOM 10722 C C . GLN F 1 94 ? 26.180 -13.328 -34.909 1.00 24.31 68 GLN F C 1
ATOM 10723 O O . GLN F 1 94 ? 25.960 -14.377 -34.307 1.00 25.50 68 GLN F O 1
ATOM 10729 N N . SER F 1 95 ? 27.326 -12.656 -34.819 1.00 23.93 69 SER F N 1
ATOM 10730 C CA . SER F 1 95 ? 28.424 -13.061 -33.943 1.00 25.28 69 SER F CA 1
ATOM 10731 C C . SER F 1 95 ? 28.517 -12.134 -32.727 1.00 24.15 69 SER F C 1
ATOM 10732 O O . SER F 1 95 ? 28.688 -10.922 -32.893 1.00 24.20 69 SER F O 1
ATOM 10735 N N . ASP F 1 96 ? 28.286 -12.666 -31.526 1.00 25.66 70 ASP F N 1
ATOM 10736 C CA . ASP F 1 96 ? 28.469 -11.871 -30.315 1.00 26.06 70 ASP F CA 1
ATOM 10737 C C . ASP F 1 96 ? 29.885 -11.299 -30.270 1.00 27.34 70 ASP F C 1
ATOM 10738 O O . ASP F 1 96 ? 30.094 -10.140 -29.881 1.00 26.66 70 ASP F O 1
ATOM 10743 N N . GLU F 1 97 ? 30.864 -12.163 -30.529 1.00 27.55 71 GLU F N 1
ATOM 10744 C CA A GLU F 1 97 ? 32.247 -11.725 -30.434 0.50 30.30 71 GLU F CA 1
ATOM 10745 C CA B GLU F 1 97 ? 32.282 -11.786 -30.526 0.50 30.53 71 GLU F CA 1
ATOM 10746 C C . GLU F 1 97 ? 32.534 -10.548 -31.372 1.00 29.54 71 GLU F C 1
ATOM 10747 O O . GLU F 1 97 ? 33.304 -9.647 -31.010 1.00 27.91 71 GLU F O 1
ATOM 10758 N N . GLU F 1 98 ? 31.976 -10.566 -32.578 1.00 25.69 72 GLU F N 1
ATOM 10759 C CA . GLU F 1 98 ? 32.180 -9.439 -33.494 1.00 25.91 72 GLU F CA 1
ATOM 10760 C C . GLU F 1 98 ? 31.564 -8.135 -33.002 1.00 25.12 72 GLU F C 1
ATOM 10761 O O . GLU F 1 98 ? 32.166 -7.058 -33.132 1.00 24.52 72 GLU F O 1
ATOM 10767 N N . VAL F 1 99 ? 30.390 -8.228 -32.391 1.00 23.20 73 VAL F N 1
ATOM 10768 C CA . VAL F 1 99 ? 29.749 -7.023 -31.854 1.00 23.08 73 VAL F CA 1
ATOM 10769 C C . VAL F 1 99 ? 30.558 -6.537 -30.643 1.00 26.53 73 VAL F C 1
ATOM 10770 O O . VAL F 1 99 ? 30.819 -5.333 -30.517 1.00 25.27 73 VAL F O 1
ATOM 10774 N N . ILE F 1 100 ? 30.870 -7.455 -29.729 1.00 25.49 74 ILE F N 1
ATOM 10775 C CA . ILE F 1 100 ? 31.671 -7.116 -28.539 1.00 27.36 74 ILE F CA 1
ATOM 10776 C C . ILE F 1 100 ? 33.004 -6.492 -28.914 1.00 28.69 74 ILE F C 1
ATOM 10777 O O . ILE F 1 100 ? 33.367 -5.410 -28.434 1.00 29.97 74 ILE F O 1
ATOM 10782 N N . ASN F 1 101 ? 33.744 -7.173 -29.774 1.00 29.65 75 ASN F N 1
ATOM 10783 C CA . ASN F 1 101 ? 35.103 -6.726 -30.077 1.00 31.53 75 ASN F CA 1
ATOM 10784 C C . ASN F 1 101 ? 35.072 -5.456 -30.941 1.00 31.28 75 ASN F C 1
ATOM 10785 O O . ASN F 1 101 ? 35.924 -4.569 -30.812 1.00 33.27 75 ASN F O 1
ATOM 10790 N N . GLY F 1 102 ? 34.039 -5.350 -31.774 1.00 30.13 76 GLY F N 1
ATOM 10791 C CA . GLY F 1 102 ? 33.882 -4.219 -32.687 1.00 27.92 76 GLY F CA 1
ATOM 10792 C C . GLY F 1 102 ? 33.568 -2.952 -31.905 1.00 28.50 76 GLY F C 1
ATOM 10793 O O . GLY F 1 102 ? 34.234 -1.939 -32.085 1.00 27.98 76 GLY F O 1
ATOM 10794 N N . PHE F 1 103 ? 32.585 -2.997 -31.011 1.00 24.27 77 PHE F N 1
ATOM 10795 C CA . PHE F 1 103 ? 32.335 -1.821 -30.180 1.00 25.35 77 PHE F CA 1
ATOM 10796 C C . PHE F 1 103 ? 33.478 -1.502 -29.228 1.00 26.68 77 PHE F C 1
ATOM 10797 O O . PHE F 1 103 ? 33.824 -0.328 -29.062 1.00 28.39 77 PHE F O 1
ATOM 10805 N N . GLU F 1 104 ? 34.135 -2.521 -28.680 1.00 26.21 78 GLU F N 1
ATOM 10806 C CA . GLU F 1 104 ? 35.316 -2.232 -27.845 1.00 31.00 78 GLU F CA 1
ATOM 10807 C C . GLU F 1 104 ? 36.412 -1.500 -28.630 1.00 32.74 78 GLU F C 1
ATOM 10808 O O . GLU F 1 104 ? 37.043 -0.562 -28.099 1.00 31.99 78 GLU F O 1
ATOM 10814 N N . GLN F 1 105 ? 36.642 -1.912 -29.881 1.00 32.34 79 GLN F N 1
ATOM 10815 C CA . GLN F 1 105 ? 37.703 -1.306 -30.685 1.00 35.34 79 GLN F CA 1
ATOM 10816 C C . GLN F 1 105 ? 37.293 0.142 -31.006 1.00 36.30 79 GLN F C 1
ATOM 10817 O O . GLN F 1 105 ? 38.137 1.068 -30.946 1.00 36.28 79 GLN F O 1
ATOM 10823 N N . ILE F 1 106 ? 35.997 0.332 -31.279 1.00 33.11 80 ILE F N 1
ATOM 10824 C CA . ILE F 1 106 ? 35.469 1.661 -31.594 1.00 31.92 80 ILE F CA 1
ATOM 10825 C C . ILE F 1 106 ? 35.738 2.606 -30.421 1.00 32.61 80 ILE F C 1
ATOM 10826 O O . ILE F 1 106 ? 36.213 3.725 -30.615 1.00 33.55 80 ILE F O 1
ATOM 10831 N N . GLY F 1 107 ? 35.470 2.135 -29.206 1.00 32.03 81 GLY F N 1
ATOM 10832 C CA . GLY F 1 107 ? 35.837 2.859 -27.985 1.00 32.42 81 GLY F CA 1
ATOM 10833 C C . GLY F 1 107 ? 37.308 3.211 -27.850 1.00 35.48 81 GLY F C 1
ATOM 10834 O O . GLY F 1 107 ? 37.630 4.356 -27.533 1.00 35.72 81 GLY F O 1
ATOM 10835 N N . LYS F 1 108 ? 38.201 2.268 -28.147 1.00 34.54 82 LYS F N 1
ATOM 10836 C CA . LYS F 1 108 ? 39.634 2.518 -28.007 1.00 37.68 82 LYS F CA 1
ATOM 10837 C C . LYS F 1 108 ? 40.074 3.475 -29.092 1.00 39.75 82 LYS F C 1
ATOM 10838 O O . LYS F 1 108 ? 41.033 4.239 -28.912 1.00 40.34 82 LYS F O 1
ATOM 10844 N N . ASP F 1 109 ? 39.399 3.418 -30.233 1.00 39.63 83 ASP F N 1
ATOM 10845 C CA . ASP F 1 109 ? 39.786 4.237 -31.384 1.00 41.86 83 ASP F CA 1
ATOM 10846 C C . ASP F 1 109 ? 39.206 5.655 -31.397 1.00 41.58 83 ASP F C 1
ATOM 10847 O O . ASP F 1 109 ? 39.917 6.580 -31.811 1.00 43.96 83 ASP F O 1
ATOM 10852 N N . VAL F 1 110 ? 37.952 5.845 -30.995 1.00 39.18 84 VAL F N 1
ATOM 10853 C CA . VAL F 1 110 ? 37.333 7.174 -31.051 1.00 39.80 84 VAL F CA 1
ATOM 10854 C C . VAL F 1 110 ? 36.801 7.681 -29.715 1.00 40.24 84 VAL F C 1
ATOM 10855 O O . VAL F 1 110 ? 36.324 8.815 -29.624 1.00 44.12 84 VAL F O 1
ATOM 10859 N N . GLY F 1 111 ? 36.815 6.856 -28.677 1.00 38.68 85 GLY F N 1
ATOM 10860 C CA . GLY F 1 111 ? 36.295 7.320 -27.383 1.00 37.46 85 GLY F CA 1
ATOM 10861 C C . GLY F 1 111 ? 34.806 7.010 -27.250 1.00 36.82 85 GLY F C 1
ATOM 10862 O O . GLY F 1 111 ? 34.264 6.197 -27.987 1.00 35.83 85 GLY F O 1
ATOM 10863 N N . ASN F 1 112 ? 34.141 7.673 -26.311 1.00 35.79 86 ASN F N 1
ATOM 10864 C CA . ASN F 1 112 ? 32.691 7.573 -26.158 1.00 33.84 86 ASN F CA 1
ATOM 10865 C C . ASN F 1 112 ? 31.909 8.157 -27.327 1.00 33.29 86 ASN F C 1
ATOM 10866 O O . ASN F 1 112 ? 32.400 9.033 -28.067 1.00 33.97 86 ASN F O 1
ATOM 10871 N N . ILE F 1 113 ? 30.737 7.565 -27.550 1.00 31.73 87 ILE F N 1
ATOM 10872 C CA . ILE F 1 113 ? 29.822 7.918 -28.633 1.00 31.32 87 ILE F CA 1
ATOM 10873 C C . ILE F 1 113 ? 28.515 8.486 -28.069 1.00 30.16 87 ILE F C 1
ATOM 10874 O O . ILE F 1 113 ? 28.237 8.414 -26.859 1.00 30.48 87 ILE F O 1
ATOM 10879 N N . ASP F 1 114 ? 27.750 9.127 -28.941 1.00 27.55 88 ASP F N 1
ATOM 10880 C CA . ASP F 1 114 ? 26.506 9.737 -28.515 1.00 28.19 88 ASP F CA 1
ATOM 10881 C C . ASP F 1 114 ? 25.296 8.958 -28.990 1.00 24.62 88 ASP F C 1
ATOM 10882 O O . ASP F 1 114 ? 24.173 9.205 -28.545 1.00 25.19 88 ASP F O 1
ATOM 10887 N N . GLY F 1 115 ? 25.506 8.047 -29.936 1.00 24.88 89 GLY F N 1
ATOM 10888 C CA . GLY F 1 115 ? 24.410 7.195 -30.333 1.00 22.60 89 GLY F CA 1
ATOM 10889 C C . GLY F 1 115 ? 24.772 6.214 -31.424 1.00 22.87 89 GLY F C 1
ATOM 10890 O O . GLY F 1 115 ? 25.905 6.231 -31.936 1.00 23.59 89 GLY F O 1
ATOM 10891 N N . VAL F 1 116 ? 23.763 5.436 -31.821 1.00 21.40 90 VAL F N 1
ATOM 10892 C CA . VAL F 1 116 ? 23.915 4.384 -32.820 1.00 21.21 90 VAL F CA 1
ATOM 10893 C C . VAL F 1 116 ? 22.668 4.411 -33.698 1.00 20.98 90 VAL F C 1
ATOM 10894 O O . VAL F 1 116 ? 21.540 4.480 -33.168 1.00 21.58 90 VAL F O 1
ATOM 10898 N N . TYR F 1 117 ? 22.853 4.321 -35.017 1.00 19.51 91 TYR F N 1
ATOM 10899 C CA . TYR F 1 117 ? 21.779 4.111 -35.985 1.00 20.51 91 TYR F CA 1
ATOM 10900 C C . TYR F 1 117 ? 21.910 2.672 -36.487 1.00 21.76 91 TYR F C 1
ATOM 10901 O O . TYR F 1 117 ? 22.963 2.308 -37.041 1.00 22.63 91 TYR F O 1
ATOM 10910 N N . HIS F 1 118 ? 20.863 1.874 -36.259 1.00 19.57 92 HIS F N 1
ATOM 10911 C CA . HIS F 1 118 ? 20.823 0.464 -36.645 1.00 21.63 92 HIS F CA 1
ATOM 10912 C C . HIS F 1 118 ? 19.941 0.337 -37.887 1.00 20.26 92 HIS F C 1
ATOM 10913 O O . HIS F 1 118 ? 18.788 0.768 -37.882 1.00 18.62 92 HIS F O 1
ATOM 10920 N N . SER F 1 119 ? 20.536 -0.114 -38.985 1.00 20.56 93 SER F N 1
ATOM 10921 C CA . SER F 1 119 ? 19.842 -0.211 -40.251 1.00 20.72 93 SER F CA 1
ATOM 10922 C C . SER F 1 119 ? 20.072 -1.588 -40.867 1.00 20.66 93 SER F C 1
ATOM 10923 O O . SER F 1 119 ? 20.644 -1.708 -41.983 1.00 22.50 93 SER F O 1
ATOM 10926 N N . ILE F 1 120 ? 19.858 -2.600 -40.047 1.00 20.54 94 ILE F N 1
ATOM 10927 C CA . ILE F 1 120 ? 20.263 -3.961 -40.386 1.00 21.93 94 ILE F CA 1
ATOM 10928 C C . ILE F 1 120 ? 19.038 -4.870 -40.344 1.00 21.23 94 ILE F C 1
ATOM 10929 O O . ILE F 1 120 ? 18.319 -4.904 -39.348 1.00 20.82 94 ILE F O 1
ATOM 10934 N N . ALA F 1 121 ? 18.817 -5.628 -41.422 1.00 22.25 95 ALA F N 1
ATOM 10935 C CA . ALA F 1 121 ? 17.841 -6.720 -41.379 1.00 19.23 95 ALA F CA 1
ATOM 10936 C C . ALA F 1 121 ? 18.194 -7.700 -42.483 1.00 19.06 95 ALA F C 1
ATOM 10937 O O . ALA F 1 121 ? 18.917 -7.367 -43.446 1.00 20.91 95 ALA F O 1
ATOM 10939 N N . PHE F 1 122 ? 17.679 -8.916 -42.338 1.00 17.75 96 PHE F N 1
ATOM 10940 C CA . PHE F 1 122 ? 17.930 -9.938 -43.355 1.00 21.14 96 PHE F CA 1
ATOM 10941 C C . PHE F 1 122 ? 16.860 -11.027 -43.280 1.00 21.95 96 PHE F C 1
ATOM 10942 O O . PHE F 1 122 ? 16.443 -11.408 -42.182 1.00 19.98 96 PHE F O 1
ATOM 10950 N N . ALA F 1 123 ? 16.456 -11.576 -44.435 1.00 23.09 97 ALA F N 1
ATOM 10951 C CA . ALA F 1 123 ? 15.619 -12.791 -44.455 1.00 23.39 97 ALA F CA 1
ATOM 10952 C C . ALA F 1 123 ? 15.930 -13.493 -45.769 1.00 25.63 97 ALA F C 1
ATOM 10953 O O . ALA F 1 123 ? 16.341 -12.810 -46.725 1.00 22.78 97 ALA F O 1
ATOM 10955 N N . ASN F 1 124 ? 15.847 -14.827 -45.777 1.00 24.11 98 ASN F N 1
ATOM 10956 C CA . ASN F 1 124 ? 16.014 -15.586 -47.045 1.00 26.23 98 ASN F CA 1
ATOM 10957 C C . ASN F 1 124 ? 14.930 -15.193 -48.044 1.00 27.11 98 ASN F C 1
ATOM 10958 O O . ASN F 1 124 ? 13.744 -15.003 -47.656 1.00 26.60 98 ASN F O 1
ATOM 10963 N N A MET F 1 125 ? 15.285 -14.998 -49.315 0.46 28.36 99 MET F N 1
ATOM 10964 N N B MET F 1 125 ? 15.382 -15.046 -49.287 0.54 26.69 99 MET F N 1
ATOM 10965 C CA A MET F 1 125 ? 14.361 -14.388 -50.297 0.46 29.27 99 MET F CA 1
ATOM 10966 C CA B MET F 1 125 ? 14.515 -15.068 -50.452 0.54 27.42 99 MET F CA 1
ATOM 10967 C C A MET F 1 125 ? 13.000 -15.076 -50.451 0.46 28.76 99 MET F C 1
ATOM 10968 C C B MET F 1 125 ? 13.556 -16.241 -50.366 0.54 25.87 99 MET F C 1
ATOM 10969 O O A MET F 1 125 ? 11.951 -14.426 -50.586 0.46 28.13 99 MET F O 1
ATOM 10970 O O B MET F 1 125 ? 12.382 -16.065 -50.642 0.54 25.86 99 MET F O 1
ATOM 10979 N N A GLU F 1 126 ? 13.010 -16.397 -50.376 0.46 27.92 100 GLU F N 1
ATOM 10980 N N B GLU F 1 126 ? 14.038 -17.434 -50.013 0.54 27.04 100 GLU F N 1
ATOM 10981 C CA A GLU F 1 126 ? 11.791 -17.175 -50.538 0.46 29.35 100 GLU F CA 1
ATOM 10982 C CA B GLU F 1 126 ? 13.154 -18.596 -50.064 0.54 28.02 100 GLU F CA 1
ATOM 10983 C C A GLU F 1 126 ? 10.868 -16.936 -49.344 0.46 28.76 100 GLU F C 1
ATOM 10984 C C B GLU F 1 126 ? 11.994 -18.555 -49.074 0.54 24.76 100 GLU F C 1
ATOM 10985 O O A GLU F 1 126 ? 9.739 -17.428 -49.291 0.46 30.47 100 GLU F O 1
ATOM 10986 O O B GLU F 1 126 ? 10.922 -19.058 -49.393 0.54 24.58 100 GLU F O 1
ATOM 10997 N N A ASP F 1 127 ? 11.349 -16.153 -48.385 0.46 26.92 101 ASP F N 1
ATOM 10998 N N B ASP F 1 127 ? 12.192 -18.011 -47.875 0.54 23.48 101 ASP F N 1
ATOM 10999 C CA A ASP F 1 127 ? 10.526 -15.766 -47.243 0.46 25.39 101 ASP F CA 1
ATOM 11000 C CA B ASP F 1 127 ? 11.044 -17.844 -46.973 0.54 22.58 101 ASP F CA 1
ATOM 11001 C C A ASP F 1 127 ? 9.914 -14.364 -47.375 0.46 25.07 101 ASP F C 1
ATOM 11002 C C B ASP F 1 127 ? 10.196 -16.641 -47.377 0.54 22.16 101 ASP F C 1
ATOM 11003 O O A ASP F 1 127 ? 9.361 -13.851 -46.395 0.46 26.32 101 ASP F O 1
ATOM 11004 O O B ASP F 1 127 ? 8.979 -16.741 -47.404 0.54 23.18 101 ASP F O 1
ATOM 11013 N N A LEU F 1 128 ? 10.036 -13.750 -48.557 0.46 23.89 102 LEU F N 1
ATOM 11014 N N B LEU F 1 128 ? 10.825 -15.505 -47.659 0.54 23.95 102 LEU F N 1
ATOM 11015 C CA A LEU F 1 128 ? 9.549 -12.383 -48.829 0.46 22.27 102 LEU F CA 1
ATOM 11016 C CA B LEU F 1 128 ? 10.086 -14.311 -48.123 0.54 22.78 102 LEU F CA 1
ATOM 11017 C C A LEU F 1 128 ? 8.504 -12.303 -49.964 0.46 22.26 102 LEU F C 1
ATOM 11018 C C B LEU F 1 128 ? 9.132 -14.567 -49.300 0.54 24.56 102 LEU F C 1
ATOM 11019 O O A LEU F 1 128 ? 8.290 -11.271 -50.620 0.46 17.27 102 LEU F O 1
ATOM 11020 O O B LEU F 1 128 ? 8.001 -14.079 -49.284 0.54 23.73 102 LEU F O 1
ATOM 11029 N N A ARG F 1 129 ? 7.848 -13.436 -50.173 0.46 22.99 103 ARG F N 1
ATOM 11030 N N B ARG F 1 129 ? 9.595 -15.297 -50.313 0.54 25.69 103 ARG F N 1
ATOM 11031 C CA A ARG F 1 129 ? 6.824 -13.587 -51.190 0.46 24.70 103 ARG F CA 1
ATOM 11032 C CA B ARG F 1 129 ? 8.839 -15.529 -51.557 0.54 30.10 103 ARG F CA 1
ATOM 11033 C C A ARG F 1 129 ? 6.144 -14.899 -50.873 0.46 24.09 103 ARG F C 1
ATOM 11034 C C B ARG F 1 129 ? 8.140 -16.894 -51.521 0.54 32.00 103 ARG F C 1
ATOM 11035 O O A ARG F 1 129 ? 6.614 -15.624 -49.991 0.46 25.44 103 ARG F O 1
ATOM 11036 O O B ARG F 1 129 ? 8.350 -17.740 -52.402 0.54 34.67 103 ARG F O 1
ATOM 11051 N N A GLY F 1 130 ? 5.043 -15.202 -51.557 0.46 24.82 104 GLY F N 1
ATOM 11052 N N B GLY F 1 130 ? 7.419 -17.147 -50.435 0.54 30.59 104 GLY F N 1
ATOM 11053 C CA A GLY F 1 130 ? 4.310 -16.438 -51.332 0.46 27.02 104 GLY F CA 1
ATOM 11054 C CA B GLY F 1 130 ? 6.553 -18.321 -50.273 0.54 31.80 104 GLY F CA 1
ATOM 11055 C C A GLY F 1 130 ? 3.710 -16.502 -49.934 0.46 26.48 104 GLY F C 1
ATOM 11056 C C B GLY F 1 130 ? 5.469 -17.913 -49.291 0.54 31.10 104 GLY F C 1
ATOM 11057 O O A GLY F 1 130 ? 3.329 -15.470 -49.369 0.46 27.02 104 GLY F O 1
ATOM 11058 O O B GLY F 1 130 ? 5.579 -16.829 -48.722 0.54 31.79 104 GLY F O 1
ATOM 11059 N N A ARG F 1 131 ? 3.635 -17.719 -49.398 0.46 26.33 105 ARG F N 1
ATOM 11060 N N B ARG F 1 131 ? 4.375 -18.674 -49.168 0.54 29.91 105 ARG F N 1
ATOM 11061 C CA A ARG F 1 131 ? 2.794 -18.065 -48.243 0.46 25.54 105 ARG F CA 1
ATOM 11062 C CA B ARG F 1 131 ? 3.277 -18.316 -48.237 0.54 27.46 105 ARG F CA 1
ATOM 11063 C C A ARG F 1 131 ? 3.604 -18.100 -46.960 0.46 23.64 105 ARG F C 1
ATOM 11064 C C B ARG F 1 131 ? 3.776 -18.165 -46.804 0.54 25.07 105 ARG F C 1
ATOM 11065 O O A ARG F 1 131 ? 4.556 -18.877 -46.823 0.46 26.02 105 ARG F O 1
ATOM 11066 O O B ARG F 1 131 ? 4.713 -18.875 -46.386 0.54 25.17 105 ARG F O 1
ATOM 11081 N N . PHE F 1 132 ? 3.226 -17.219 -46.038 1.00 22.82 106 PHE F N 1
ATOM 11082 C CA . PHE F 1 132 ? 3.807 -17.097 -44.687 1.00 20.81 106 PHE F CA 1
ATOM 11083 C C . PHE F 1 132 ? 3.697 -18.400 -43.886 1.00 20.05 106 PHE F C 1
ATOM 11084 O O . PHE F 1 132 ? 4.589 -18.760 -43.094 1.00 21.79 106 PHE F O 1
ATOM 11092 N N . SER F 1 133 ? 2.583 -19.118 -44.018 1.00 20.87 107 SER F N 1
ATOM 11093 C CA . SER F 1 133 ? 2.410 -20.345 -43.225 1.00 20.67 107 SER F CA 1
ATOM 11094 C C . SER F 1 133 ? 3.436 -21.432 -43.620 1.00 22.59 107 SER F C 1
ATOM 11095 O O . SER F 1 133 ? 3.635 -22.398 -42.889 1.00 21.72 107 SER F O 1
ATOM 11098 N N . GLU F 1 134 ? 4.142 -21.225 -44.725 1.00 20.78 108 GLU F N 1
ATOM 11099 C CA . GLU F 1 134 ? 5.175 -22.170 -45.168 1.00 24.06 108 GLU F CA 1
ATOM 11100 C C . GLU F 1 134 ? 6.590 -21.790 -44.701 1.00 22.88 108 GLU F C 1
ATOM 11101 O O . GLU F 1 134 ? 7.540 -22.491 -45.033 1.00 24.95 108 GLU F O 1
ATOM 11107 N N . THR F 1 135 ? 6.730 -20.705 -43.928 1.00 22.45 109 THR F N 1
ATOM 11108 C CA . THR F 1 135 ? 8.041 -20.261 -43.455 1.00 21.20 109 THR F CA 1
ATOM 11109 C C . THR F 1 135 ? 8.764 -21.369 -42.659 1.00 22.73 109 THR F C 1
ATOM 11110 O O . THR F 1 135 ? 8.161 -21.999 -41.781 1.00 22.19 109 THR F O 1
ATOM 11114 N N . SER F 1 136 ? 10.029 -21.601 -42.970 1.00 20.20 110 SER F N 1
ATOM 11115 C CA . SER F 1 136 ? 10.859 -22.593 -42.279 1.00 21.93 110 SER F CA 1
ATOM 11116 C C . SER F 1 136 ? 11.284 -22.055 -40.918 1.00 20.37 110 SER F C 1
ATOM 11117 O O . SER F 1 136 ? 11.385 -20.828 -40.720 1.00 20.12 110 SER F O 1
ATOM 11120 N N . ARG F 1 137 ? 11.544 -22.967 -39.977 1.00 19.26 111 ARG F N 1
ATOM 11121 C CA . ARG F 1 137 ? 11.989 -22.562 -38.623 1.00 18.87 111 ARG F CA 1
ATOM 11122 C C . ARG F 1 137 ? 13.330 -21.816 -38.735 1.00 20.59 111 ARG F C 1
ATOM 11123 O O . ARG F 1 137 ? 13.591 -20.788 -38.105 1.00 17.76 111 ARG F O 1
ATOM 11131 N N . GLU F 1 138 ? 14.196 -22.399 -39.540 1.00 20.40 112 GLU F N 1
ATOM 11132 C CA . GLU F 1 138 ? 15.530 -21.844 -39.690 1.00 23.73 112 GLU F CA 1
ATOM 11133 C C . GLU F 1 138 ? 15.467 -20.393 -40.228 1.00 23.60 112 GLU F C 1
ATOM 11134 O O . GLU F 1 138 ? 16.172 -19.495 -39.751 1.00 22.94 112 GLU F O 1
ATOM 11140 N N . GLY F 1 139 ? 14.653 -20.186 -41.243 1.00 22.33 113 GLY F N 1
ATOM 11141 C CA . GLY F 1 139 ? 14.477 -18.842 -41.826 1.00 22.16 113 GLY F CA 1
ATOM 11142 C C . GLY F 1 139 ? 13.784 -17.854 -40.903 1.00 21.98 113 GLY F C 1
ATOM 11143 O O . GLY F 1 139 ? 14.087 -16.658 -40.913 1.00 23.63 113 GLY F O 1
ATOM 11144 N N . PHE F 1 140 ? 12.824 -18.340 -40.124 1.00 20.02 114 PHE F N 1
ATOM 11145 C CA . PHE F 1 140 ? 12.179 -17.478 -39.128 1.00 19.29 114 PHE F CA 1
ATOM 11146 C C . PHE F 1 140 ? 13.182 -17.013 -38.073 1.00 20.37 114 PHE F C 1
ATOM 11147 O O . PHE F 1 140 ? 13.252 -15.825 -37.725 1.00 20.54 114 PHE F O 1
ATOM 11155 N N . LEU F 1 141 ? 13.993 -17.941 -37.571 1.00 19.46 115 LEU F N 1
ATOM 11156 C CA . LEU F 1 141 ? 14.895 -17.592 -36.486 1.00 19.03 115 LEU F CA 1
ATOM 11157 C C . LEU F 1 141 ? 16.062 -16.762 -37.050 1.00 21.59 115 LEU F C 1
ATOM 11158 O O . LEU F 1 141 ? 16.585 -15.903 -36.334 1.00 20.57 115 LEU F O 1
ATOM 11163 N N . LEU F 1 142 ? 16.454 -17.006 -38.306 1.00 20.39 116 LEU F N 1
ATOM 11164 C CA . LEU F 1 142 ? 17.536 -16.213 -38.949 1.00 19.65 116 LEU F CA 1
ATOM 11165 C C . LEU F 1 142 ? 17.102 -14.731 -39.009 1.00 22.96 116 LEU F C 1
ATOM 11166 O O . LEU F 1 142 ? 17.856 -13.796 -38.664 1.00 19.02 116 LEU F O 1
ATOM 11171 N N . ALA F 1 143 ? 15.846 -14.510 -39.403 1.00 18.66 117 ALA F N 1
ATOM 11172 C CA . ALA F 1 143 ? 15.338 -13.135 -39.533 1.00 18.47 117 ALA F CA 1
ATOM 11173 C C . ALA F 1 143 ? 15.185 -12.467 -38.150 1.00 20.26 117 ALA F C 1
ATOM 11174 O O . ALA F 1 143 ? 15.508 -11.294 -37.992 1.00 20.01 117 ALA F O 1
ATOM 11176 N N . GLN F 1 144 ? 14.723 -13.204 -37.144 1.00 18.89 118 GLN F N 1
ATOM 11177 C CA . GLN F 1 144 ? 14.735 -12.658 -35.780 1.00 18.90 118 GLN F CA 1
ATOM 11178 C C . GLN F 1 144 ? 16.153 -12.280 -35.313 1.00 21.17 118 GLN F C 1
ATOM 11179 O O . GLN F 1 144 ? 16.355 -11.286 -34.620 1.00 20.62 118 GLN F O 1
ATOM 11185 N N . ASP F 1 145 ? 17.081 -13.200 -35.525 1.00 18.82 119 ASP F N 1
ATOM 11186 C CA . ASP F 1 145 ? 18.407 -13.056 -35.004 1.00 20.82 119 ASP F CA 1
ATOM 11187 C C . ASP F 1 145 ? 19.054 -11.779 -35.588 1.00 20.74 119 ASP F C 1
ATOM 11188 O O . ASP F 1 145 ? 19.494 -10.887 -34.851 1.00 23.08 119 ASP F O 1
ATOM 11193 N N . ILE F 1 146 ? 19.022 -11.639 -36.912 1.00 19.72 120 ILE F N 1
ATOM 11194 C CA . ILE F 1 146 ? 19.701 -10.493 -37.557 1.00 18.19 120 ILE F CA 1
ATOM 11195 C C . ILE F 1 146 ? 18.910 -9.193 -37.405 1.00 19.09 120 ILE F C 1
ATOM 11196 O O . ILE F 1 146 ? 19.499 -8.134 -37.193 1.00 20.22 120 ILE F O 1
ATOM 11201 N N . SER F 1 147 ? 17.578 -9.284 -37.458 1.00 17.46 121 SER F N 1
ATOM 11202 C CA . SER F 1 147 ? 16.761 -8.084 -37.658 1.00 18.67 121 SER F CA 1
ATOM 11203 C C . SER F 1 147 ? 16.209 -7.594 -36.335 1.00 19.54 121 SER F C 1
ATOM 11204 O O . SER F 1 147 ? 15.781 -6.453 -36.270 1.00 19.12 121 SER F O 1
ATOM 11207 N N . SER F 1 148 ? 16.302 -8.405 -35.276 1.00 17.04 122 SER F N 1
ATOM 11208 C CA . SER F 1 148 ? 15.753 -7.969 -33.989 1.00 18.11 122 SER F CA 1
ATOM 11209 C C . SER F 1 148 ? 16.742 -8.154 -32.853 1.00 17.63 122 SER F C 1
ATOM 11210 O O . SER F 1 148 ? 17.110 -7.149 -32.184 1.00 18.68 122 SER F O 1
ATOM 11213 N N . TYR F 1 149 ? 17.207 -9.394 -32.635 1.00 17.64 123 TYR F N 1
ATOM 11214 C CA . TYR F 1 149 ? 18.119 -9.658 -31.526 1.00 17.90 123 TYR F CA 1
ATOM 11215 C C . TYR F 1 149 ? 19.355 -8.77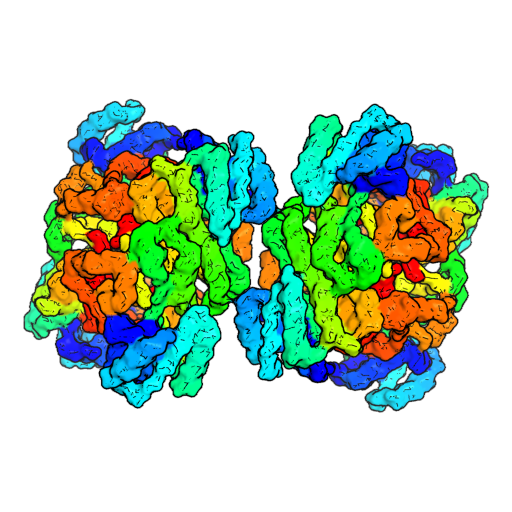1 -31.650 1.00 18.69 123 TYR F C 1
ATOM 11216 O O . TYR F 1 149 ? 19.904 -8.333 -30.638 1.00 17.14 123 TYR F O 1
ATOM 11225 N N . SER F 1 150 ? 19.823 -8.559 -32.871 1.00 18.66 124 SER F N 1
ATOM 11226 C CA . SER F 1 150 ? 21.031 -7.729 -33.040 1.00 20.50 124 SER F CA 1
ATOM 11227 C C . SER F 1 150 ? 20.912 -6.349 -32.353 1.00 19.53 124 SER F C 1
ATOM 11228 O O . SER F 1 150 ? 21.922 -5.824 -31.856 1.00 19.32 124 SER F O 1
ATOM 11231 N N . LEU F 1 151 ? 19.720 -5.770 -32.270 1.00 16.97 125 LEU F N 1
ATOM 11232 C CA . LEU F 1 151 ? 19.584 -4.448 -31.598 1.00 17.49 125 LEU F CA 1
ATOM 11233 C C . LEU F 1 151 ? 19.940 -4.586 -30.100 1.00 19.18 125 LEU F C 1
ATOM 11234 O O . LEU F 1 151 ? 20.557 -3.703 -29.494 1.00 18.77 125 LEU F O 1
ATOM 11239 N N . THR F 1 152 ? 19.547 -5.713 -29.508 1.00 16.53 126 THR F N 1
ATOM 11240 C CA . THR F 1 152 ? 19.685 -5.927 -28.056 1.00 18.19 126 THR F CA 1
ATOM 11241 C C . THR F 1 152 ? 21.158 -5.968 -27.695 1.00 20.23 126 THR F C 1
ATOM 11242 O O . THR F 1 152 ? 21.609 -5.307 -26.764 1.00 19.59 126 THR F O 1
ATOM 11246 N N . ILE F 1 153 ? 21.878 -6.830 -28.411 1.00 20.35 127 ILE F N 1
ATOM 11247 C CA . ILE F 1 153 ? 23.289 -6.987 -28.115 1.00 21.25 127 ILE F CA 1
ATOM 11248 C C . ILE F 1 153 ? 24.077 -5.710 -28.500 1.00 20.02 127 ILE F C 1
ATOM 11249 O O . ILE F 1 153 ? 25.047 -5.337 -27.819 1.00 21.13 127 ILE F O 1
ATOM 11254 N N . VAL F 1 154 ? 23.720 -5.086 -29.621 1.00 19.65 128 VAL F N 1
ATOM 11255 C CA . VAL F 1 154 ? 24.309 -3.798 -30.001 1.00 20.48 128 VAL F CA 1
ATOM 11256 C C . VAL F 1 154 ? 24.082 -2.766 -28.869 1.00 21.06 128 VAL F C 1
ATOM 11257 O O . VAL F 1 154 ? 24.984 -2.029 -28.492 1.00 21.71 128 VAL F O 1
ATOM 11261 N N . ALA F 1 155 ? 22.854 -2.672 -28.364 1.00 17.94 129 ALA F N 1
ATOM 11262 C CA . ALA F 1 155 ? 22.577 -1.722 -27.278 1.00 20.38 129 ALA F CA 1
ATOM 11263 C C . ALA F 1 155 ? 23.455 -2.018 -26.067 1.00 21.73 129 ALA F C 1
ATOM 11264 O O . ALA F 1 155 ? 23.976 -1.095 -25.429 1.00 21.87 129 ALA F O 1
ATOM 11266 N N . HIS F 1 156 ? 23.612 -3.299 -25.734 1.00 21.37 130 HIS F N 1
ATOM 11267 C CA . HIS F 1 156 ? 24.342 -3.689 -24.544 1.00 21.13 130 HIS F CA 1
ATOM 11268 C C . HIS F 1 156 ? 25.812 -3.282 -24.674 1.00 24.26 130 HIS F C 1
ATOM 11269 O O . HIS F 1 156 ? 26.421 -2.776 -23.708 1.00 23.93 130 HIS F O 1
ATOM 11276 N N . GLU F 1 157 ? 26.362 -3.443 -25.883 1.00 22.68 131 GLU F N 1
ATOM 11277 C CA . GLU F 1 157 ? 27.778 -3.112 -26.115 1.00 24.62 131 GLU F CA 1
ATOM 11278 C C . GLU F 1 157 ? 27.989 -1.610 -26.269 1.00 24.43 131 GLU F C 1
ATOM 11279 O O . GLU F 1 157 ? 28.967 -1.086 -25.751 1.00 27.71 131 GLU F O 1
ATOM 11285 N N . ALA F 1 158 ? 27.054 -0.926 -26.930 1.00 26.81 132 ALA F N 1
ATOM 11286 C CA . ALA F 1 158 ? 27.172 0.503 -27.208 1.00 25.03 132 ALA F CA 1
ATOM 11287 C C . ALA F 1 158 ? 26.955 1.291 -25.919 1.00 25.99 132 ALA F C 1
ATOM 11288 O O . ALA F 1 158 ? 27.544 2.353 -25.762 1.00 28.38 132 ALA F O 1
ATOM 11290 N N . LYS F 1 159 ? 26.140 0.784 -24.991 1.00 22.49 133 LYS F N 1
ATOM 11291 C CA . LYS F 1 159 ? 25.970 1.473 -23.699 1.00 25.43 133 LYS F CA 1
ATOM 11292 C C . LYS F 1 159 ? 27.295 1.681 -22.927 1.00 26.93 133 LYS F C 1
ATOM 11293 O O . LYS F 1 159 ? 27.477 2.665 -22.169 1.00 26.97 133 LYS F O 1
ATOM 11299 N N . LYS F 1 160 ? 28.211 0.728 -23.058 1.00 24.63 134 LYS F N 1
ATOM 11300 C CA . LYS F 1 160 ? 29.541 0.888 -22.436 1.00 27.87 134 LYS F CA 1
ATOM 11301 C C . LYS F 1 160 ? 30.293 2.145 -22.916 1.00 28.46 134 LYS F C 1
ATOM 11302 O O . LYS F 1 160 ? 31.226 2.636 -22.261 1.00 29.83 134 LYS F O 1
ATOM 11308 N N . LEU F 1 161 ? 29.944 2.618 -24.105 1.00 29.16 135 LEU F N 1
ATOM 11309 C CA . LEU F 1 161 ? 30.542 3.830 -24.701 1.00 30.69 135 LEU F CA 1
ATOM 11310 C C . LEU F 1 161 ? 29.701 5.104 -24.482 1.00 29.66 135 LEU F C 1
ATOM 11311 O O . LEU F 1 161 ? 29.992 6.153 -25.079 1.00 31.60 135 LEU F O 1
ATOM 11316 N N . MET F 1 162 ? 28.651 5.002 -23.670 1.00 27.82 136 MET F N 1
ATOM 11317 C CA . MET F 1 162 ? 27.723 6.107 -23.469 1.00 28.70 136 MET F CA 1
ATOM 11318 C C . MET F 1 162 ? 27.498 6.319 -21.968 1.00 29.61 136 MET F C 1
ATOM 11319 O O . MET F 1 162 ? 26.351 6.352 -21.516 1.00 27.64 136 MET F O 1
ATOM 11324 N N . PRO F 1 163 ? 28.580 6.568 -21.211 1.00 32.70 137 PRO F N 1
ATOM 11325 C CA . PRO F 1 163 ? 28.410 6.726 -19.758 1.00 34.15 137 PRO F CA 1
ATOM 11326 C C . PRO F 1 163 ? 27.511 7.895 -19.345 1.00 33.60 137 PRO F C 1
ATOM 11327 O O . PRO F 1 163 ? 26.898 7.806 -18.281 1.00 34.98 137 PRO F O 1
ATOM 11331 N N . GLU F 1 164 ? 27.472 8.984 -20.117 1.00 32.43 138 GLU F N 1
ATOM 11332 C CA . GLU F 1 164 ? 26.530 10.066 -19.820 1.00 35.14 138 GLU F CA 1
ATOM 11333 C C . GLU F 1 164 ? 25.203 10.022 -20.577 1.00 35.08 138 GLU F C 1
ATOM 11334 O O . GLU F 1 164 ? 24.422 10.968 -20.461 1.00 36.04 138 GLU F O 1
ATOM 11340 N N . GLY F 1 165 ? 24.927 8.951 -21.315 1.00 30.07 139 GLY F N 1
ATOM 11341 C CA . GLY F 1 165 ? 23.629 8.865 -22.007 1.00 28.79 139 GLY F CA 1
ATOM 11342 C C . GLY F 1 165 ? 23.860 8.900 -23.514 1.00 26.33 139 GLY F C 1
ATOM 11343 O O . GLY F 1 165 ? 24.996 9.094 -23.971 1.00 25.19 139 GLY F O 1
ATOM 11344 N N . GLY F 1 166 ? 22.790 8.774 -24.281 1.00 26.54 140 GLY F N 1
ATOM 11345 C CA . GLY F 1 166 ? 22.906 8.673 -25.718 1.00 22.94 140 GLY F CA 1
ATOM 11346 C C . GLY F 1 166 ? 21.572 8.296 -26.325 1.00 21.34 140 GLY F C 1
ATOM 11347 O O . GLY F 1 166 ? 20.533 8.290 -25.648 1.00 21.82 140 GLY F O 1
ATOM 11348 N N . SER F 1 167 ? 21.594 7.977 -27.611 1.00 20.80 141 SER F N 1
ATOM 11349 C CA . SER F 1 167 ? 20.341 7.703 -28.322 1.00 20.60 141 SER F CA 1
ATOM 11350 C C . SER F 1 167 ? 20.605 6.570 -29.307 1.00 21.05 141 SER F C 1
ATOM 11351 O O . SER F 1 167 ? 21.590 6.602 -30.054 1.00 21.48 141 SER F O 1
ATOM 11354 N N . ILE F 1 168 ? 19.664 5.634 -29.393 1.00 20.89 142 ILE F N 1
ATOM 11355 C CA . ILE F 1 168 ? 19.805 4.495 -30.297 1.00 21.01 142 ILE F CA 1
ATOM 11356 C C . ILE F 1 168 ? 18.567 4.420 -31.153 1.00 20.87 142 ILE F C 1
ATOM 11357 O O . ILE F 1 168 ? 17.433 4.529 -30.644 1.00 19.17 142 ILE F O 1
ATOM 11362 N N . VAL F 1 169 ? 18.760 4.346 -32.478 1.00 19.79 143 VAL F N 1
ATOM 11363 C CA . VAL F 1 169 ? 17.603 4.372 -33.357 1.00 19.61 143 VAL F CA 1
ATOM 11364 C C . VAL F 1 169 ? 17.673 3.146 -34.269 1.00 20.80 143 VAL F C 1
ATOM 11365 O O . VAL F 1 169 ? 18.733 2.803 -34.745 1.00 21.68 143 VAL F O 1
ATOM 11369 N N . ALA F 1 170 ? 16.557 2.461 -34.452 1.00 19.46 144 ALA F N 1
ATOM 11370 C CA . ALA F 1 170 ? 16.526 1.339 -35.393 1.00 19.90 144 ALA F CA 1
ATOM 11371 C C . ALA F 1 170 ? 15.467 1.596 -36.464 1.00 20.23 144 ALA F C 1
ATOM 11372 O O . ALA F 1 170 ? 14.657 2.501 -36.326 1.00 20.91 144 ALA F O 1
ATOM 11374 N N . THR F 1 171 ? 15.510 0.823 -37.545 1.00 19.81 145 THR F N 1
ATOM 11375 C CA . THR F 1 171 ? 14.763 1.188 -38.744 1.00 20.41 145 THR F CA 1
ATOM 11376 C C . THR F 1 171 ? 13.725 0.069 -38.928 1.00 18.39 145 THR F C 1
ATOM 11377 O O . THR F 1 171 ? 14.081 -1.112 -38.960 1.00 21.65 145 THR F O 1
ATOM 11381 N N . THR F 1 172 ? 12.448 0.419 -38.907 1.00 19.68 146 THR F N 1
ATOM 11382 C CA . THR F 1 172 ? 11.409 -0.586 -39.059 1.00 17.89 146 THR F CA 1
ATOM 11383 C C . THR F 1 172 ? 10.495 -0.277 -40.252 1.00 18.36 146 THR F C 1
ATOM 11384 O O . THR F 1 172 ? 10.743 0.645 -41.024 1.00 19.40 146 THR F O 1
ATOM 11388 N N . TYR F 1 173 ? 9.440 -1.065 -40.419 1.00 18.48 147 TYR F N 1
ATOM 11389 C CA . TYR F 1 173 ? 8.536 -0.848 -41.545 1.00 19.26 147 TYR F CA 1
ATOM 11390 C C . TYR F 1 173 ? 7.148 -1.171 -40.971 1.00 18.48 147 TYR F C 1
ATOM 11391 O O . TYR F 1 173 ? 7.040 -1.941 -40.030 1.00 18.45 147 TYR F O 1
ATOM 11400 N N . LEU F 1 174 ? 6.134 -0.524 -41.526 1.00 21.49 148 LEU F N 1
ATOM 11401 C CA . LEU F 1 174 ? 4.707 -0.719 -41.212 1.00 21.99 148 LEU F CA 1
ATOM 11402 C C . LEU F 1 174 ? 4.257 -2.197 -41.210 1.00 21.14 148 LEU F C 1
ATOM 11403 O O . LEU F 1 174 ? 3.301 -2.554 -40.502 1.00 17.63 148 LEU F O 1
ATOM 11408 N N . GLY F 1 175 ? 4.950 -3.052 -41.971 1.00 18.91 149 GLY F N 1
ATOM 11409 C CA . GLY F 1 175 ? 4.709 -4.500 -41.899 1.00 17.95 149 GLY F CA 1
ATOM 11410 C C . GLY F 1 175 ? 4.901 -5.103 -40.516 1.00 18.31 149 GLY F C 1
ATOM 11411 O O . GLY F 1 175 ? 4.559 -6.266 -40.330 1.00 17.09 149 GLY F O 1
ATOM 11412 N N . GLY F 1 176 ? 5.552 -4.408 -39.586 1.00 17.32 150 GLY F N 1
ATOM 11413 C CA . GLY F 1 176 ? 5.651 -4.904 -38.214 1.00 16.65 150 GLY F CA 1
ATOM 11414 C C . GLY F 1 176 ? 4.386 -4.652 -37.396 1.00 18.72 150 GLY F C 1
ATOM 11415 O O . GLY F 1 176 ? 4.197 -5.249 -36.338 1.00 19.45 150 GLY F O 1
ATOM 11416 N N . GLU F 1 177 ? 3.559 -3.723 -37.864 1.00 16.81 151 GLU F N 1
ATOM 11417 C CA . GLU F 1 177 ? 2.318 -3.300 -37.179 1.00 17.87 151 GLU F CA 1
ATOM 11418 C C . GLU F 1 177 ? 1.059 -3.929 -37.770 1.00 20.00 151 GLU F C 1
ATOM 11419 O O . GLU F 1 177 ? 0.031 -4.085 -37.074 1.00 21.63 151 GLU F O 1
ATOM 11425 N N . PHE F 1 178 ? 1.115 -4.285 -39.053 1.00 19.37 152 PHE F N 1
ATOM 11426 C CA . PHE F 1 178 ? -0.028 -4.801 -39.790 1.00 19.60 152 PHE F CA 1
ATOM 11427 C C . PHE F 1 178 ? 0.513 -5.883 -40.710 1.00 20.67 152 PHE F C 1
ATOM 11428 O O . PHE F 1 178 ? 1.649 -5.771 -41.172 1.00 22.01 152 PHE F O 1
ATOM 11436 N N . ALA F 1 179 ? -0.331 -6.831 -41.107 1.00 21.07 153 ALA F N 1
ATOM 11437 C CA . ALA F 1 179 ? 0.120 -7.831 -42.068 1.00 21.40 153 ALA F CA 1
ATOM 11438 C C . ALA F 1 179 ? 0.088 -7.252 -43.472 1.00 24.00 153 ALA F C 1
ATOM 11439 O O . ALA F 1 179 ? -0.936 -6.744 -43.877 1.00 24.86 153 ALA F O 1
ATOM 11441 N N . VAL F 1 180 ? 1.250 -7.134 -44.112 1.00 21.76 154 VAL F N 1
ATOM 11442 C CA . VAL F 1 180 ? 1.336 -6.586 -45.466 1.00 23.67 154 VAL F CA 1
ATOM 11443 C C . VAL F 1 180 ? 1.641 -7.724 -46.438 1.00 24.36 154 VAL F C 1
ATOM 11444 O O . VAL F 1 180 ? 2.415 -8.628 -46.095 1.00 23.70 154 VAL F O 1
ATOM 11448 N N . GLN F 1 181 ? 0.985 -7.782 -47.598 1.00 25.59 155 GLN F N 1
ATOM 11449 C CA . GLN F 1 181 ? 1.236 -8.888 -48.516 1.00 27.39 155 GLN F CA 1
ATOM 11450 C C . GLN F 1 181 ? 2.747 -9.029 -48.782 1.00 24.92 155 GLN F C 1
ATOM 11451 O O . GLN F 1 181 ? 3.460 -8.041 -48.846 1.00 25.08 155 GLN F O 1
ATOM 11457 N N . ASN F 1 182 ? 3.263 -10.251 -48.860 1.00 25.40 156 ASN F N 1
ATOM 11458 C CA . ASN F 1 182 ? 4.659 -10.539 -49.204 1.00 28.33 156 ASN F CA 1
ATOM 11459 C C . ASN F 1 182 ? 5.745 -10.283 -48.170 1.00 25.85 156 ASN F C 1
ATOM 11460 O O . ASN F 1 182 ? 6.785 -10.924 -48.214 1.00 31.37 156 ASN F O 1
ATOM 11465 N N . TYR F 1 183 ? 5.510 -9.458 -47.163 1.00 24.54 157 TYR F N 1
ATOM 11466 C CA . TYR F 1 183 ? 6.608 -9.074 -46.292 1.00 20.12 157 TYR F CA 1
ATOM 11467 C C . TYR F 1 183 ? 6.834 -10.186 -45.299 1.00 21.13 157 TYR F C 1
ATOM 11468 O O . TYR F 1 183 ? 7.963 -10.406 -44.834 1.00 22.56 157 TYR F O 1
ATOM 11477 N N . ASN F 1 184 ? 5.761 -10.933 -45.025 1.00 20.92 158 ASN F N 1
ATOM 11478 C CA . ASN F 1 184 ? 5.860 -12.265 -44.414 1.00 21.13 158 ASN F CA 1
ATOM 11479 C C . ASN F 1 184 ? 6.809 -12.349 -43.205 1.00 21.89 158 ASN F C 1
ATOM 11480 O O . ASN F 1 184 ? 6.573 -11.671 -42.222 1.00 18.75 158 ASN F O 1
ATOM 11485 N N . VAL F 1 185 ? 7.845 -13.187 -43.249 1.00 19.72 159 VAL F N 1
ATOM 11486 C CA . VAL F 1 185 ? 8.682 -13.398 -42.066 1.00 21.67 159 VAL F CA 1
ATOM 11487 C C . VAL F 1 185 ? 9.307 -12.083 -41.545 1.00 20.93 159 VAL F C 1
ATOM 11488 O O . VAL F 1 185 ? 9.636 -11.953 -40.353 1.00 18.50 159 VAL F O 1
ATOM 11492 N N . MET F 1 186 ? 9.542 -11.118 -42.441 1.00 19.73 160 MET F N 1
ATOM 11493 C CA . MET F 1 186 ? 10.162 -9.879 -42.011 1.00 17.29 160 MET F CA 1
ATOM 11494 C C . MET F 1 186 ? 9.158 -9.001 -41.245 1.00 18.47 160 MET F C 1
ATOM 11495 O O . MET F 1 186 ? 9.550 -8.245 -40.349 1.00 17.46 160 MET F O 1
ATOM 11500 N N . GLY F 1 187 ? 7.858 -9.186 -41.481 1.00 18.18 161 GLY F N 1
ATOM 11501 C CA . GLY F 1 187 ? 6.885 -8.450 -40.660 1.00 17.42 161 GLY F CA 1
ATOM 11502 C C . GLY F 1 187 ? 6.905 -8.942 -39.212 1.00 17.12 161 GLY F C 1
ATOM 11503 O O . GLY F 1 187 ? 6.797 -8.138 -38.291 1.00 17.53 161 GLY F O 1
ATOM 11504 N N . VAL F 1 188 ? 6.968 -10.258 -39.006 1.00 15.55 162 VAL F N 1
ATOM 11505 C CA . VAL F 1 188 ? 7.131 -10.783 -37.641 1.00 15.79 162 VAL F CA 1
ATOM 11506 C C . VAL F 1 188 ? 8.426 -10.326 -37.019 1.00 16.17 162 VAL F C 1
ATOM 11507 O O . VAL F 1 188 ? 8.446 -9.981 -35.840 1.00 17.48 162 VAL F O 1
ATOM 11511 N N . ALA F 1 189 ? 9.511 -10.301 -37.795 1.00 17.55 163 ALA F N 1
ATOM 11512 C CA . ALA F 1 189 ? 10.779 -9.808 -37.289 1.00 17.48 163 ALA F CA 1
ATOM 11513 C C . ALA F 1 189 ? 10.708 -8.332 -36.897 1.00 16.81 163 ALA F C 1
ATOM 11514 O O . ALA F 1 189 ? 11.407 -7.936 -35.956 1.00 17.35 163 ALA F O 1
ATOM 11516 N N . LYS F 1 190 ? 9.980 -7.527 -37.684 1.00 16.53 164 LYS F N 1
ATOM 11517 C CA . LYS F 1 190 ? 9.792 -6.102 -37.353 1.00 15.41 164 LYS F CA 1
ATOM 11518 C C . LYS F 1 190 ? 8.905 -5.887 -36.153 1.00 13.75 164 LYS F C 1
ATOM 11519 O O . LYS F 1 190 ? 9.157 -4.973 -35.364 1.00 14.98 164 LYS F O 1
ATOM 11525 N N . ALA F 1 191 ? 7.885 -6.726 -35.978 1.00 16.16 165 ALA F N 1
ATOM 11526 C CA . ALA F 1 191 ? 7.102 -6.592 -34.736 1.00 16.65 165 ALA F CA 1
ATOM 11527 C C . ALA F 1 191 ? 8.012 -6.841 -33.526 1.00 18.58 165 ALA F C 1
ATOM 11528 O O . ALA F 1 191 ? 7.835 -6.194 -32.496 1.00 17.88 165 ALA F O 1
ATOM 11530 N N . SER F 1 192 ? 8.831 -7.899 -33.603 1.00 18.17 166 SER F N 1
ATOM 11531 C CA . SER F 1 192 ? 9.848 -8.254 -32.595 1.00 17.51 166 SER F CA 1
ATOM 11532 C C . SER F 1 192 ? 10.793 -7.064 -32.349 1.00 15.27 166 SER F C 1
ATOM 11533 O O . SER F 1 192 ? 11.071 -6.675 -31.211 1.00 15.10 166 SER F O 1
ATOM 11536 N N . LEU F 1 193 ? 11.282 -6.450 -33.425 1.00 14.83 167 LEU F N 1
ATOM 11537 C CA . LEU F 1 193 ? 12.208 -5.314 -33.279 1.00 16.48 167 LEU F CA 1
ATOM 11538 C C . LEU F 1 193 ? 11.529 -4.106 -32.634 1.00 15.23 167 LEU F C 1
ATOM 11539 O O . LEU F 1 193 ? 12.122 -3.459 -31.759 1.00 15.60 167 LEU F O 1
ATOM 11544 N N . GLU F 1 194 ? 10.258 -3.899 -32.953 1.00 15.15 168 GLU F N 1
ATOM 11545 C CA . GLU F 1 194 ? 9.559 -2.714 -32.374 1.00 16.80 168 GLU F CA 1
ATOM 11546 C C . GLU F 1 194 ? 9.331 -2.924 -30.860 1.00 17.18 168 GLU F C 1
ATOM 11547 O O . GLU F 1 194 ? 9.355 -1.955 -30.070 1.00 14.96 168 GLU F O 1
ATOM 11553 N N . ALA F 1 195 ? 9.022 -4.165 -30.482 1.00 15.56 169 ALA F N 1
ATOM 11554 C CA . ALA F 1 195 ? 8.918 -4.505 -29.051 1.00 16.53 169 ALA F CA 1
ATOM 11555 C C . ALA F 1 195 ? 10.305 -4.440 -28.376 1.00 17.32 169 ALA F C 1
ATOM 11556 O O . ALA F 1 195 ? 10.429 -3.939 -27.243 1.00 16.27 169 ALA F O 1
ATOM 11558 N N . ASN F 1 196 ? 11.340 -4.872 -29.089 1.00 15.17 170 ASN F N 1
ATOM 11559 C CA . ASN F 1 196 ? 12.728 -4.751 -28.598 1.00 19.09 170 ASN F CA 1
ATOM 11560 C C . ASN F 1 196 ? 13.072 -3.274 -28.245 1.00 17.92 170 ASN F C 1
ATOM 11561 O O . ASN F 1 196 ? 13.586 -2.969 -27.140 1.00 16.10 170 ASN F O 1
ATOM 11566 N N . VAL F 1 197 ? 12.775 -2.357 -29.168 1.00 17.20 171 VAL F N 1
ATOM 11567 C CA . VAL F 1 197 ? 12.885 -0.931 -28.889 1.00 17.29 171 VAL F CA 1
ATOM 11568 C C . VAL F 1 197 ? 12.190 -0.529 -27.562 1.00 17.87 171 VAL F C 1
ATOM 11569 O O . VAL F 1 197 ? 12.761 0.188 -26.738 1.00 15.10 171 VAL F O 1
ATOM 11573 N N . LYS F 1 198 ? 10.930 -0.902 -27.351 1.00 14.17 172 LYS F N 1
ATOM 11574 C CA . LYS F 1 198 ? 10.259 -0.509 -26.103 1.00 13.68 172 LYS F CA 1
ATOM 11575 C C . LYS F 1 198 ? 10.902 -1.112 -24.873 1.00 16.19 172 LYS F C 1
ATOM 11576 O O . LYS F 1 198 ? 11.072 -0.420 -23.846 1.00 17.54 172 LYS F O 1
ATOM 11582 N N . TYR F 1 199 ? 11.302 -2.392 -24.936 1.00 15.39 173 TYR F N 1
ATOM 11583 C CA . TYR F 1 199 ? 11.938 -2.985 -23.765 1.00 15.35 173 TYR F CA 1
ATOM 11584 C C . TYR F 1 199 ? 13.286 -2.384 -23.471 1.00 16.24 173 TYR F C 1
ATOM 11585 O O . TYR F 1 199 ? 13.629 -2.248 -22.299 1.00 15.29 173 TYR F O 1
ATOM 11594 N N . LEU F 1 200 ? 14.045 -2.075 -24.527 1.00 14.88 174 LEU F N 1
ATOM 11595 C CA . LEU F 1 200 ? 15.361 -1.457 -24.321 1.00 15.99 174 LEU F CA 1
ATOM 11596 C C . LEU F 1 200 ? 15.115 -0.049 -23.766 1.00 14.75 174 LEU F C 1
ATOM 11597 O O . LEU F 1 200 ? 15.860 0.426 -22.915 1.00 17.01 174 LEU F O 1
ATOM 11602 N N . ALA F 1 201 ? 14.099 0.644 -24.285 1.00 14.34 175 ALA F N 1
ATOM 11603 C CA . ALA F 1 201 ? 13.829 2.007 -23.762 1.00 15.80 175 ALA F CA 1
ATOM 11604 C C . ALA F 1 201 ? 13.592 1.943 -22.246 1.00 16.94 175 ALA F C 1
ATOM 11605 O O . ALA F 1 201 ? 14.106 2.786 -21.503 1.00 17.28 175 ALA F O 1
ATOM 11607 N N . LEU F 1 202 ? 12.747 1.010 -21.798 1.00 17.50 176 LEU F N 1
ATOM 11608 C CA . LEU F 1 202 ? 12.455 0.861 -20.346 1.00 17.18 176 LEU F CA 1
ATOM 11609 C C . LEU F 1 202 ? 13.750 0.528 -19.604 1.00 18.75 176 LEU F C 1
ATOM 11610 O O . LEU F 1 202 ? 14.045 1.068 -18.531 1.00 19.91 176 LEU F O 1
ATOM 11615 N N . ASP F 1 203 ? 14.504 -0.443 -20.121 1.00 17.73 177 ASP F N 1
ATOM 11616 C CA . ASP F 1 203 ? 15.698 -0.901 -19.374 1.00 19.07 177 ASP F CA 1
ATOM 11617 C C . ASP F 1 203 ? 16.793 0.180 -19.259 1.00 18.80 177 ASP F C 1
ATOM 11618 O O . ASP F 1 203 ? 17.404 0.385 -18.163 1.00 18.40 177 ASP F O 1
ATOM 11623 N N . LEU F 1 204 ? 17.024 0.870 -20.368 1.00 17.84 178 LEU F N 1
ATOM 11624 C CA . LEU F 1 204 ? 18.198 1.785 -20.500 1.00 19.62 178 LEU F CA 1
ATOM 11625 C C . LEU F 1 204 ? 17.854 3.253 -20.205 1.00 18.69 178 LEU F C 1
ATOM 11626 O O . LEU F 1 204 ? 18.717 4.118 -20.029 1.00 19.32 178 LEU F O 1
ATOM 11631 N N . GLY F 1 205 ? 16.566 3.522 -20.018 1.00 19.16 179 GLY F N 1
ATOM 11632 C CA . GLY F 1 205 ? 16.184 4.925 -19.713 1.00 20.30 179 GLY F CA 1
ATOM 11633 C C . GLY F 1 205 ? 16.809 5.507 -18.449 1.00 22.11 179 GLY F C 1
ATOM 11634 O O . GLY F 1 205 ? 17.234 6.681 -18.448 1.00 23.00 179 GLY F O 1
ATOM 11635 N N . PRO F 1 206 ? 16.949 4.677 -17.400 1.00 20.74 180 PRO F N 1
ATOM 11636 C CA . PRO F 1 206 ? 17.567 5.196 -16.181 1.00 24.69 180 PRO F CA 1
ATOM 11637 C C . PRO F 1 206 ? 19.048 5.482 -16.391 1.00 27.70 180 PRO F C 1
ATOM 11638 O O . PRO F 1 206 ? 19.593 6.286 -15.642 1.00 28.53 180 PRO F O 1
ATOM 11642 N N . ASP F 1 207 ? 19.631 4.995 -17.487 1.00 25.47 181 ASP F N 1
ATOM 11643 C CA . ASP F 1 207 ? 21.010 5.362 -17.883 1.00 26.75 181 ASP F CA 1
ATOM 11644 C C . ASP F 1 207 ? 21.051 6.547 -18.837 1.00 25.39 181 ASP F C 1
ATOM 11645 O O . ASP F 1 207 ? 22.121 6.852 -19.432 1.00 27.91 181 ASP F O 1
ATOM 11650 N N . ASN F 1 208 ? 19.886 7.179 -19.006 1.00 25.53 182 ASN F N 1
ATOM 11651 C CA . ASN F 1 208 ? 19.720 8.296 -19.940 1.00 25.29 182 ASN F CA 1
ATOM 11652 C C . ASN F 1 208 ? 20.033 7.926 -21.405 1.00 25.17 182 ASN F C 1
ATOM 11653 O O . ASN F 1 208 ? 20.620 8.724 -22.171 1.00 25.15 182 ASN F O 1
ATOM 11658 N N . ILE F 1 209 ? 19.807 6.661 -21.746 1.00 23.93 183 ILE F N 1
ATOM 11659 C CA . ILE F 1 209 ? 19.875 6.243 -23.141 1.00 21.25 183 ILE F CA 1
ATOM 11660 C C . ILE F 1 209 ? 18.460 6.065 -23.685 1.00 21.48 183 ILE F C 1
ATOM 11661 O O . ILE F 1 209 ? 17.685 5.287 -23.107 1.00 19.40 183 ILE F O 1
ATOM 11666 N N . ARG F 1 210 ? 18.131 6.787 -24.756 1.00 18.90 184 ARG F N 1
ATOM 11667 C CA . ARG F 1 210 ? 16.797 6.724 -25.372 1.00 18.25 184 ARG F CA 1
ATOM 11668 C C . ARG F 1 210 ? 16.929 5.733 -26.519 1.00 19.57 184 ARG F C 1
ATOM 11669 O O . ARG F 1 210 ? 18.016 5.592 -27.115 1.00 19.34 184 ARG F O 1
ATOM 11677 N N . VAL F 1 211 ? 15.835 5.039 -26.810 1.00 15.15 185 VAL F N 1
ATOM 11678 C CA . VAL F 1 211 ? 15.844 4.029 -27.872 1.00 16.37 185 VAL F CA 1
ATOM 11679 C C . VAL F 1 211 ? 14.527 4.198 -28.594 1.00 17.60 185 VAL F C 1
ATOM 11680 O O . VAL F 1 211 ? 13.478 4.211 -27.961 1.00 17.49 185 VAL F O 1
ATOM 11684 N N . ASN F 1 212 ? 14.581 4.361 -29.914 1.00 15.01 186 ASN F N 1
ATOM 11685 C CA . ASN F 1 212 ? 13.420 4.697 -30.705 1.00 16.75 186 ASN F CA 1
ATOM 11686 C C . ASN F 1 212 ? 13.533 4.003 -32.057 1.00 17.41 186 ASN F C 1
ATOM 11687 O O . ASN F 1 212 ? 14.613 3.499 -32.394 1.00 19.84 186 ASN F O 1
ATOM 11692 N N . ALA F 1 213 ? 12.438 4.003 -32.824 1.00 16.79 187 ALA F N 1
ATOM 11693 C CA . ALA F 1 213 ? 12.444 3.444 -34.178 1.00 18.13 187 ALA F CA 1
ATOM 11694 C C . ALA F 1 213 ? 11.994 4.508 -35.164 1.00 19.37 187 ALA F C 1
ATOM 11695 O O . ALA F 1 213 ? 11.166 5.379 -34.825 1.00 18.87 187 ALA F O 1
ATOM 11697 N N . ILE F 1 214 ? 12.489 4.393 -36.398 1.00 17.96 188 ILE F N 1
ATOM 11698 C CA . ILE F 1 214 ? 11.859 5.077 -37.520 1.00 17.57 188 ILE F CA 1
ATOM 11699 C C . ILE F 1 214 ? 11.218 4.024 -38.416 1.00 18.47 188 ILE F C 1
ATOM 11700 O O . ILE F 1 214 ? 11.868 3.025 -38.802 1.00 19.63 188 ILE F O 1
ATOM 11705 N N . SER F 1 215 ? 9.930 4.223 -38.665 1.00 18.20 189 SER F N 1
ATOM 11706 C CA . SER F 1 215 ? 9.182 3.339 -39.554 1.00 17.32 189 SER F CA 1
ATOM 11707 C C . SER F 1 215 ? 9.203 4.040 -40.920 1.00 18.97 189 SER F C 1
ATOM 11708 O O . SER F 1 215 ? 8.391 4.942 -41.217 1.00 20.84 189 SER F O 1
ATOM 11711 N N . ALA F 1 216 ? 10.148 3.614 -41.754 1.00 19.01 190 ALA F N 1
ATOM 11712 C CA . ALA F 1 216 ? 10.324 4.222 -43.063 1.00 18.92 190 ALA F CA 1
ATOM 11713 C C . ALA F 1 216 ? 9.285 3.672 -44.056 1.00 20.79 190 ALA F C 1
ATOM 11714 O O . ALA F 1 216 ? 8.990 2.489 -44.045 1.00 20.44 190 ALA F O 1
ATOM 11716 N N . GLY F 1 217 ? 8.791 4.526 -44.958 1.00 21.98 191 GLY F N 1
ATOM 11717 C CA . GLY F 1 217 ? 8.009 4.118 -46.122 1.00 21.44 191 GLY F CA 1
ATOM 11718 C C . GLY F 1 217 ? 8.927 3.381 -47.090 1.00 24.39 191 GLY F C 1
ATOM 11719 O O . GLY F 1 217 ? 10.134 3.368 -46.896 1.00 20.92 191 GLY F O 1
ATOM 11720 N N . PRO F 1 218 ? 8.359 2.762 -48.145 1.00 23.46 192 PRO F N 1
ATOM 11721 C CA . PRO F 1 218 ? 9.189 1.960 -49.048 1.00 23.87 192 PRO F CA 1
ATOM 11722 C C . PRO F 1 218 ? 10.153 2.834 -49.833 1.00 24.23 192 PRO F C 1
ATOM 11723 O O . PRO F 1 218 ? 9.786 3.936 -50.293 1.00 25.12 192 PRO F O 1
ATOM 11727 N N . ILE F 1 219 ? 11.367 2.315 -49.995 1.00 21.73 193 ILE F N 1
ATOM 11728 C CA . ILE F 1 219 ? 12.416 3.067 -50.672 1.00 23.49 193 ILE F CA 1
ATOM 11729 C C . ILE F 1 219 ? 13.197 2.034 -51.506 1.00 24.58 193 ILE F C 1
ATOM 11730 O O . ILE F 1 219 ? 13.495 0.963 -50.995 1.00 23.81 193 ILE F O 1
ATOM 11735 N N . ARG F 1 220 ? 13.492 2.338 -52.762 1.00 27.08 194 ARG F N 1
ATOM 11736 C CA . ARG F 1 220 ? 14.246 1.415 -53.615 1.00 28.92 194 ARG F CA 1
ATOM 11737 C C . ARG F 1 220 ? 15.689 1.233 -53.094 1.00 28.11 194 ARG F C 1
ATOM 11738 O O . ARG F 1 220 ? 16.535 2.115 -53.179 1.00 30.74 194 ARG F O 1
ATOM 11746 N N . THR F 1 221 ? 15.980 0.069 -52.526 1.00 27.15 195 THR F N 1
ATOM 11747 C CA . THR F 1 221 ? 17.316 -0.236 -52.025 1.00 24.66 195 THR F CA 1
ATOM 11748 C C . THR F 1 221 ? 17.675 -1.654 -52.463 1.00 24.77 195 THR F C 1
ATOM 11749 O O . THR F 1 221 ? 16.820 -2.394 -52.970 1.00 23.16 195 THR F O 1
ATOM 11753 N N . LEU F 1 222 ? 18.905 -2.087 -52.201 1.00 23.65 196 LEU F N 1
ATOM 11754 C CA . LEU F 1 222 ? 19.238 -3.477 -52.508 1.00 26.70 196 LEU F CA 1
ATOM 11755 C C . LEU F 1 222 ? 18.299 -4.502 -51.825 1.00 27.47 196 LEU F C 1
ATOM 11756 O O . LEU F 1 222 ? 17.808 -5.453 -52.461 1.00 26.05 196 LEU F O 1
ATOM 11761 N N . SER F 1 223 ? 17.962 -4.239 -50.563 1.00 27.42 197 SER F N 1
ATOM 11762 C CA . SER F 1 223 ? 17.121 -5.173 -49.812 1.00 25.44 197 SER F CA 1
ATOM 11763 C C . SER F 1 223 ? 15.683 -5.145 -50.306 1.00 25.76 197 SER F C 1
ATOM 11764 O O . SER F 1 223 ? 15.026 -6.164 -50.192 1.00 25.23 197 SER F O 1
ATOM 11767 N N . ALA F 1 224 ? 15.182 -4.023 -50.836 1.00 23.63 198 ALA F N 1
ATOM 11768 C CA . ALA F 1 224 ? 13.836 -4.069 -51.422 1.00 28.89 198 ALA F CA 1
ATOM 11769 C C . ALA F 1 224 ? 13.712 -5.095 -52.549 1.00 31.57 198 ALA F C 1
ATOM 11770 O O . ALA F 1 224 ? 12.604 -5.554 -52.818 1.00 31.23 198 ALA F O 1
ATOM 11772 N N . LYS F 1 225 ? 14.807 -5.467 -53.204 1.00 35.44 199 LYS F N 1
ATOM 11773 C CA . LYS F 1 225 ? 14.661 -6.487 -54.256 1.00 42.18 199 LYS F CA 1
ATOM 11774 C C . LYS F 1 225 ? 14.063 -7.746 -53.660 1.00 44.38 199 LYS F C 1
ATOM 11775 O O . LYS F 1 225 ? 13.462 -8.563 -54.368 1.00 51.35 199 LYS F O 1
ATOM 11781 N N . GLY F 1 226 ? 14.249 -7.934 -52.360 1.00 42.84 200 GLY F N 1
ATOM 11782 C CA . GLY F 1 226 ? 13.794 -9.142 -51.712 1.00 40.78 200 GLY F CA 1
ATOM 11783 C C . GLY F 1 226 ? 12.288 -9.195 -51.576 1.00 40.35 200 GLY F C 1
ATOM 11784 O O . GLY F 1 226 ? 11.728 -10.272 -51.427 1.00 44.25 200 GLY F O 1
ATOM 11785 N N . VAL F 1 227 ? 11.626 -8.042 -51.574 1.00 33.56 201 VAL F N 1
ATOM 11786 C CA . VAL F 1 227 ? 10.210 -8.013 -51.270 1.00 31.72 201 VAL F CA 1
ATOM 11787 C C . VAL F 1 227 ? 9.330 -8.156 -52.527 1.00 32.21 201 VAL F C 1
ATOM 11788 O O . VAL F 1 227 ? 9.290 -7.235 -53.357 1.00 30.53 201 VAL F O 1
ATOM 11792 N N . GLY F 1 228 ? 8.499 -9.187 -52.588 1.00 30.67 202 GLY F N 1
ATOM 11793 C CA . GLY F 1 228 ? 7.586 -9.337 -53.732 1.00 32.95 202 GLY F CA 1
ATOM 11794 C C . GLY F 1 228 ? 6.634 -8.158 -53.872 1.00 33.71 202 GLY F C 1
ATOM 11795 O O . GLY F 1 228 ? 6.199 -7.568 -52.877 1.00 31.24 202 GLY F O 1
ATOM 11796 N N . GLY F 1 229 ? 6.315 -7.759 -55.098 1.00 34.33 203 GLY F N 1
ATOM 11797 C CA . GLY F 1 229 ? 5.340 -6.679 -55.309 1.00 33.27 203 GLY F CA 1
ATOM 11798 C C . GLY F 1 229 ? 5.800 -5.305 -54.871 1.00 33.23 203 GLY F C 1
ATOM 11799 O O . GLY F 1 229 ? 4.985 -4.361 -54.743 1.00 33.15 203 GLY F O 1
ATOM 11800 N N . PHE F 1 230 ? 7.110 -5.158 -54.678 1.00 30.93 204 PHE F N 1
ATOM 11801 C CA . PHE F 1 230 ? 7.623 -3.887 -54.196 1.00 31.71 204 PHE F CA 1
ATOM 11802 C C . PHE F 1 230 ? 7.147 -2.685 -55.036 1.00 32.66 204 PHE F C 1
ATOM 11803 O O . PHE F 1 230 ? 6.772 -1.656 -54.468 1.00 30.69 204 PHE F O 1
ATOM 11811 N N . ASN F 1 231 ? 7.146 -2.807 -56.368 1.00 35.99 205 ASN F N 1
ATOM 11812 C CA . ASN F 1 231 ? 6.659 -1.718 -57.215 1.00 37.82 205 ASN F CA 1
ATOM 11813 C C . ASN F 1 231 ? 5.197 -1.384 -57.000 1.00 37.57 205 ASN F C 1
ATOM 11814 O O . ASN F 1 231 ? 4.817 -0.211 -57.063 1.00 36.81 205 ASN F O 1
ATOM 11819 N N . THR F 1 232 ? 4.362 -2.373 -56.711 1.00 36.79 206 THR F N 1
ATOM 11820 C CA . THR F 1 232 ? 2.989 -1.973 -56.449 1.00 38.48 206 THR F CA 1
ATOM 11821 C C . THR F 1 232 ? 2.860 -1.332 -55.066 1.00 35.49 206 THR F C 1
ATOM 11822 O O . THR F 1 232 ? 1.956 -0.549 -54.829 1.00 33.66 206 THR F O 1
ATOM 11826 N N . ILE F 1 233 ? 3.793 -1.609 -54.154 1.00 35.07 207 ILE F N 1
ATOM 11827 C CA . ILE F 1 233 ? 3.768 -0.988 -52.819 1.00 32.08 207 ILE F CA 1
ATOM 11828 C C . ILE F 1 233 ? 4.103 0.485 -52.973 1.00 31.25 207 ILE F C 1
ATOM 11829 O O . ILE F 1 233 ? 3.431 1.322 -52.408 1.00 31.76 207 ILE F O 1
ATOM 11834 N N . LEU F 1 234 ? 5.136 0.801 -53.750 1.00 33.67 208 LEU F N 1
ATOM 11835 C CA . LEU F 1 234 ? 5.488 2.192 -54.046 1.00 32.17 208 LEU F CA 1
ATOM 11836 C C . LEU F 1 234 ? 4.331 2.959 -54.679 1.00 33.85 208 LEU F C 1
ATOM 11837 O O . LEU F 1 234 ? 4.092 4.131 -54.351 1.00 33.96 208 LEU F O 1
ATOM 11842 N N . LYS F 1 235 ? 3.675 2.337 -55.653 1.00 32.64 209 LYS F N 1
ATOM 11843 C CA . LYS F 1 235 ? 2.591 2.986 -56.373 1.00 36.36 209 LYS F CA 1
ATOM 11844 C C . LYS F 1 235 ? 1.410 3.250 -55.438 1.00 35.98 209 LYS F C 1
ATOM 11845 O O . LYS F 1 235 ? 0.765 4.303 -55.533 1.00 35.08 209 LYS F O 1
ATOM 11851 N N . GLU F 1 236 ? 1.176 2.354 -54.475 1.00 34.06 210 GLU F N 1
ATOM 11852 C CA . GLU F 1 236 ? 0.067 2.599 -53.554 1.00 33.14 210 GLU F CA 1
ATOM 11853 C C . GLU F 1 236 ? 0.311 3.847 -52.695 1.00 31.39 210 GLU F C 1
ATOM 11854 O O . GLU F 1 236 ? -0.610 4.616 -52.417 1.00 30.91 210 GLU F O 1
ATOM 11860 N N . ILE F 1 237 ? 1.562 4.073 -52.328 1.00 26.45 211 ILE F N 1
ATOM 11861 C CA . ILE F 1 237 ? 1.906 5.217 -51.520 1.00 29.10 211 ILE F CA 1
ATOM 11862 C C . ILE F 1 237 ? 1.626 6.482 -52.315 1.00 29.36 211 ILE F C 1
ATOM 11863 O O . ILE F 1 237 ? 1.069 7.416 -51.767 1.00 28.40 211 ILE F O 1
ATOM 11868 N N . GLU F 1 238 ? 2.088 6.539 -53.566 1.00 31.07 212 GLU F N 1
ATOM 11869 C CA . GLU F 1 238 ? 1.807 7.715 -54.381 1.00 32.13 212 GLU F CA 1
ATOM 11870 C C . GLU F 1 238 ? 0.314 7.981 -54.519 1.00 33.72 212 GLU F C 1
ATOM 11871 O O . GLU F 1 238 ? -0.118 9.135 -54.464 1.00 33.38 212 GLU F O 1
ATOM 11877 N N . GLU F 1 239 ? -0.476 6.942 -54.773 1.00 33.54 213 GLU F N 1
ATOM 11878 C CA . GLU F 1 239 ? -1.907 7.128 -54.941 1.00 36.23 213 GLU F CA 1
ATOM 11879 C C . GLU F 1 239 ? -2.675 7.436 -53.666 1.00 35.57 213 GLU F C 1
ATOM 11880 O O . GLU F 1 239 ? -3.696 8.129 -53.724 1.00 36.48 213 GLU F O 1
ATOM 11886 N N . ARG F 1 240 ? -2.247 6.867 -52.542 1.00 30.46 214 ARG F N 1
ATOM 11887 C CA . ARG F 1 240 ? -3.115 6.827 -51.360 1.00 31.99 214 ARG F CA 1
ATOM 11888 C C . ARG F 1 240 ? -2.615 7.552 -50.112 1.00 29.92 214 ARG F C 1
ATOM 11889 O O . ARG F 1 240 ? -3.436 7.950 -49.281 1.00 30.65 214 ARG F O 1
ATOM 11897 N N . ALA F 1 241 ? -1.299 7.715 -49.971 1.00 25.18 215 ALA F N 1
ATOM 11898 C CA . ALA F 1 241 ? -0.756 8.357 -48.768 1.00 25.57 215 ALA F CA 1
ATOM 11899 C C . ALA F 1 241 ? -1.115 9.845 -48.767 1.00 26.44 215 ALA F C 1
ATOM 11900 O O . ALA F 1 241 ? -1.259 10.447 -49.825 1.00 28.79 215 ALA F O 1
ATOM 11902 N N . PRO F 1 242 ? -1.361 10.425 -47.582 1.00 24.95 216 PRO F N 1
ATOM 11903 C CA . PRO F 1 242 ? -1.670 11.851 -47.451 1.00 25.11 216 PRO F CA 1
ATOM 11904 C C . PRO F 1 242 ? -0.774 12.771 -48.305 1.00 26.13 216 PRO F C 1
ATOM 11905 O O . PRO F 1 242 ? -1.302 13.647 -49.010 1.00 26.69 216 PRO F O 1
ATOM 11909 N N . LEU F 1 243 ? 0.540 12.541 -48.363 1.00 26.54 217 LEU F N 1
ATOM 11910 C CA . LEU F 1 243 ? 1.382 13.450 -49.155 1.00 27.35 217 LEU F CA 1
ATOM 11911 C C . LEU F 1 243 ? 1.387 13.108 -50.647 1.00 29.63 217 LEU F C 1
ATOM 11912 O O . LEU F 1 243 ? 1.886 13.887 -51.457 1.00 30.64 217 LEU F O 1
ATOM 11917 N N . LYS F 1 244 ? 0.801 11.977 -51.003 1.00 27.55 218 LYS F N 1
ATOM 11918 C CA . LYS F 1 244 ? 0.750 11.584 -52.409 1.00 29.20 218 LYS F CA 1
ATOM 11919 C C . LYS F 1 244 ? 2.114 11.500 -53.089 1.00 28.86 218 LYS F C 1
ATOM 11920 O O . LYS F 1 244 ? 2.249 11.846 -54.268 1.00 29.69 218 LYS F O 1
ATOM 11926 N N . ARG F 1 245 ? 3.108 11.000 -52.372 1.00 27.71 219 ARG F N 1
ATOM 11927 C CA . ARG F 1 245 ? 4.455 10.840 -52.908 1.00 28.52 219 ARG F CA 1
ATOM 11928 C C . ARG F 1 245 ? 5.191 9.863 -52.005 1.00 27.62 219 ARG F C 1
ATOM 11929 O O . ARG F 1 245 ? 4.812 9.700 -50.843 1.00 25.83 219 ARG F O 1
ATOM 11937 N N . ASN F 1 246 ? 6.309 9.340 -52.498 1.00 27.09 220 ASN F N 1
ATOM 11938 C CA . ASN F 1 246 ? 7.112 8.423 -51.691 1.00 27.76 220 ASN F CA 1
ATOM 11939 C C . ASN F 1 246 ? 8.174 9.232 -50.959 1.00 28.87 220 ASN F C 1
ATOM 11940 O O . ASN F 1 246 ? 8.406 10.379 -51.300 1.00 28.99 220 ASN F O 1
ATOM 11945 N N . VAL F 1 247 ? 8.800 8.659 -49.940 1.00 24.57 221 VAL F N 1
ATOM 11946 C CA . VAL F 1 247 ? 9.818 9.375 -49.164 1.00 26.55 221 VAL F CA 1
ATOM 11947 C C . VAL F 1 247 ? 11.163 8.904 -49.667 1.00 26.09 221 VAL F C 1
ATOM 11948 O O . VAL F 1 247 ? 11.220 8.015 -50.523 1.00 26.40 221 VAL F O 1
ATOM 11952 N N . ASP F 1 248 ? 12.237 9.564 -49.244 1.00 26.34 222 ASP F N 1
ATOM 11953 C CA . ASP F 1 248 ? 13.551 9.026 -49.612 1.00 27.74 222 ASP F CA 1
ATOM 11954 C C . ASP F 1 248 ? 14.481 8.895 -48.424 1.00 25.90 222 ASP F C 1
ATOM 11955 O O . ASP F 1 248 ? 14.083 9.107 -47.269 1.00 23.67 222 ASP F O 1
ATOM 11960 N N . GLN F 1 249 ? 15.693 8.430 -48.709 1.00 25.39 223 GLN F N 1
ATOM 11961 C CA . GLN F 1 249 ? 16.601 8.099 -47.621 1.00 24.03 223 GLN F CA 1
ATOM 11962 C C . GLN F 1 249 ? 16.963 9.324 -46.751 1.00 25.53 223 GLN F C 1
ATOM 11963 O O . GLN F 1 249 ? 17.259 9.186 -45.560 1.00 23.40 223 GLN F O 1
ATOM 11969 N N . VAL F 1 250 ? 17.151 10.477 -47.388 1.00 26.04 224 VAL F N 1
ATOM 11970 C CA . VAL F 1 250 ? 17.508 11.692 -46.676 1.00 25.09 224 VAL F CA 1
ATOM 11971 C C . VAL F 1 250 ? 16.375 12.098 -45.753 1.00 25.33 224 VAL F C 1
ATOM 11972 O O . VAL F 1 250 ? 16.611 12.587 -44.647 1.00 25.36 224 VAL F O 1
ATOM 11976 N N . GLU F 1 251 ? 15.120 11.867 -46.134 1.00 25.91 225 GLU F N 1
ATOM 11977 C CA . GLU F 1 251 ? 14.048 12.197 -45.191 1.00 25.41 225 GLU F CA 1
ATOM 11978 C C . GLU F 1 251 ? 14.107 11.330 -43.956 1.00 26.58 225 GLU F C 1
ATOM 11979 O O . GLU F 1 251 ? 13.780 11.783 -42.846 1.00 25.00 225 GLU F O 1
ATOM 11985 N N . VAL F 1 252 ? 14.480 10.064 -44.148 1.00 23.02 226 VAL F N 1
ATOM 11986 C CA . VAL F 1 252 ? 14.722 9.207 -42.988 1.00 21.92 226 VAL F CA 1
ATOM 11987 C C . VAL F 1 252 ? 15.864 9.771 -42.181 1.00 23.05 226 VAL F C 1
ATOM 11988 O O . VAL F 1 252 ? 15.776 9.849 -40.943 1.00 22.39 226 VAL F O 1
ATOM 11992 N N . GLY F 1 253 ? 16.949 10.136 -42.873 1.00 23.06 227 GLY F N 1
ATOM 11993 C CA . GLY F 1 253 ? 18.080 10.767 -42.187 1.00 23.26 227 GLY F CA 1
ATOM 11994 C C . GLY F 1 253 ? 17.758 12.023 -41.388 1.00 21.63 227 GLY F C 1
ATOM 11995 O O . GLY F 1 253 ? 18.339 12.223 -40.312 1.00 22.32 227 GLY F O 1
ATOM 11996 N N . LYS F 1 254 ? 16.873 12.887 -41.893 1.00 21.64 228 LYS F N 1
ATOM 11997 C CA . LYS F 1 254 ? 16.494 14.052 -41.092 1.00 22.63 228 LYS F CA 1
ATOM 11998 C C . LYS F 1 254 ? 15.725 13.704 -39.799 1.00 22.86 228 LYS F C 1
ATOM 11999 O O . LYS F 1 254 ? 15.935 14.310 -38.751 1.00 22.85 228 LYS F O 1
ATOM 12005 N N . THR F 1 255 ? 14.791 12.769 -39.862 1.00 19.50 229 THR F N 1
ATOM 12006 C CA . THR F 1 255 ? 14.179 12.299 -38.626 1.00 21.41 229 THR F CA 1
ATOM 12007 C C . THR F 1 255 ? 15.194 11.573 -37.720 1.00 21.47 229 THR F C 1
ATOM 12008 O O . THR F 1 255 ? 15.122 11.675 -36.504 1.00 24.42 229 THR F O 1
ATOM 12012 N N . ALA F 1 256 ? 16.168 10.870 -38.298 1.00 23.29 230 ALA F N 1
ATOM 12013 C CA . ALA F 1 256 ? 17.232 10.288 -37.494 1.00 20.99 230 ALA F CA 1
ATOM 12014 C C . ALA F 1 256 ? 17.997 11.369 -36.735 1.00 23.06 230 ALA F C 1
ATOM 12015 O O . ALA F 1 256 ? 18.353 11.160 -35.567 1.00 22.07 230 ALA F O 1
ATOM 12017 N N . ALA F 1 257 ? 18.349 12.465 -37.416 1.00 23.11 231 ALA F N 1
ATOM 12018 C CA . ALA F 1 257 ? 19.062 13.564 -36.784 1.00 23.06 231 ALA F CA 1
ATOM 12019 C C . ALA F 1 257 ? 18.264 14.084 -35.588 1.00 22.15 231 ALA F C 1
ATOM 12020 O O . ALA F 1 257 ? 18.813 14.298 -34.500 1.00 22.89 231 ALA F O 1
ATOM 12022 N N . TYR F 1 258 ? 16.950 14.213 -35.753 1.00 22.28 232 TYR F N 1
ATOM 12023 C CA . TYR F 1 258 ? 16.118 14.652 -34.608 1.00 23.24 232 TYR F CA 1
ATOM 12024 C C . TYR F 1 258 ? 16.223 13.650 -33.457 1.00 22.42 232 TYR F C 1
ATOM 12025 O O . TYR F 1 258 ? 16.479 14.032 -32.314 1.00 22.78 232 TYR F O 1
ATOM 12034 N N . LEU F 1 259 ? 16.034 12.364 -33.767 1.00 19.68 233 LEU F N 1
ATOM 12035 C CA . LEU F 1 259 ? 16.025 11.297 -32.739 1.00 23.05 233 LEU F CA 1
ATOM 12036 C C . LEU F 1 259 ? 17.394 11.154 -32.054 1.00 21.43 233 LEU F C 1
ATOM 12037 O O . LEU F 1 259 ? 17.503 10.811 -30.870 1.00 22.17 233 LEU F O 1
ATOM 12042 N N . LEU F 1 260 ? 18.455 11.402 -32.802 1.00 22.80 234 LEU F N 1
ATOM 12043 C CA . LEU F 1 260 ? 19.795 11.154 -32.246 1.00 22.98 234 LEU F CA 1
ATOM 12044 C C . LEU F 1 260 ? 20.306 12.352 -31.459 1.00 26.50 234 LEU F C 1
ATOM 12045 O O . LEU F 1 260 ? 21.392 12.280 -30.860 1.00 29.66 234 LEU F O 1
ATOM 12050 N N . SER F 1 261 ? 19.623 13.490 -31.590 1.00 26.96 235 SER F N 1
ATOM 12051 C CA . SER F 1 261 ? 20.096 14.726 -30.962 1.00 26.87 235 SER F CA 1
ATOM 12052 C C . SER F 1 261 ? 19.256 15.082 -29.747 1.00 27.03 235 SER F C 1
ATOM 12053 O O . SER F 1 261 ? 18.259 14.421 -29.441 1.00 23.20 235 SER F O 1
ATOM 12056 N N . ASP F 1 262 ? 19.655 16.158 -29.070 1.00 25.66 236 ASP F N 1
ATOM 12057 C CA . ASP F 1 262 ? 18.956 16.648 -27.887 1.00 27.08 236 ASP F CA 1
ATOM 12058 C C . ASP F 1 262 ? 17.589 17.233 -28.259 1.00 26.90 236 ASP F C 1
ATOM 12059 O O . ASP F 1 262 ? 16.790 17.510 -27.364 1.00 23.88 236 ASP F O 1
ATOM 12064 N N . LEU F 1 263 ? 17.294 17.431 -29.543 1.00 24.76 237 LEU F N 1
ATOM 12065 C CA . LEU F 1 263 ? 15.944 17.917 -29.866 1.00 28.43 237 LEU F CA 1
ATOM 12066 C C . LEU F 1 263 ? 14.836 16.953 -29.436 1.00 26.63 237 LEU F C 1
ATOM 12067 O O . LEU F 1 263 ? 13.735 17.385 -29.090 1.00 30.32 237 LEU F O 1
ATOM 12072 N N . SER F 1 264 ? 15.148 15.665 -29.350 1.00 24.24 238 SER F N 1
ATOM 12073 C CA . SER F 1 264 ? 14.142 14.689 -28.932 1.00 21.33 238 SER F CA 1
ATOM 12074 C C . SER F 1 264 ? 14.356 14.216 -27.514 1.00 21.78 238 SER F C 1
ATOM 12075 O O . SER F 1 264 ? 14.012 13.075 -27.215 1.00 21.65 238 SER F O 1
ATOM 12078 N N A SER F 1 265 ? 14.903 15.099 -26.679 0.50 23.23 239 SER F N 1
ATOM 12079 N N B SER F 1 265 ? 14.907 15.034 -26.607 0.50 20.85 239 SER F N 1
ATOM 12080 C CA A SER F 1 265 ? 14.963 14.807 -25.264 0.50 22.95 239 SER F CA 1
ATOM 12081 C CA B SER F 1 265 ? 15.356 14.497 -25.304 0.50 18.58 239 SER F CA 1
ATOM 12082 C C A SER F 1 265 ? 13.517 14.633 -24.807 0.50 22.40 239 SER F C 1
ATOM 12083 C C B SER F 1 265 ? 14.202 13.877 -24.489 0.50 16.93 239 SER F C 1
ATOM 12084 O O A SER F 1 265 ? 12.598 15.282 -25.316 0.50 22.46 239 SER F O 1
ATOM 12085 O O B SER F 1 265 ? 14.430 13.076 -23.580 0.50 17.18 239 SER F O 1
ATOM 12090 N N A GLY F 1 266 ? 13.301 13.645 -23.955 0.50 22.02 240 GLY F N 1
ATOM 12091 N N B GLY F 1 266 ? 12.973 14.286 -24.781 0.50 17.34 240 GLY F N 1
ATOM 12092 C CA A GLY F 1 266 ? 11.943 13.297 -23.551 0.50 20.41 240 GLY F CA 1
ATOM 12093 C CA B GLY F 1 266 ? 11.818 13.812 -24.034 0.50 17.59 240 GLY F CA 1
ATOM 12094 C C A GLY F 1 266 ? 11.231 12.300 -24.457 0.50 20.41 240 GLY F C 1
ATOM 12095 C C B GLY F 1 266 ? 11.238 12.490 -24.533 0.50 18.98 240 GLY F C 1
ATOM 12096 O O A GLY F 1 266 ? 10.097 11.914 -24.164 0.50 20.06 240 GLY F O 1
ATOM 12097 O O B GLY F 1 266 ? 10.293 11.974 -23.922 0.50 18.37 240 GLY F O 1
ATOM 12098 N N . VAL F 1 267 ? 11.844 11.911 -25.575 1.00 17.91 241 VAL F N 1
ATOM 12099 C CA . VAL F 1 267 ? 11.161 10.961 -26.486 1.00 16.63 241 VAL F CA 1
ATOM 12100 C C . VAL F 1 267 ? 11.921 9.644 -26.426 1.00 18.12 241 VAL F C 1
ATOM 12101 O O . VAL F 1 267 ? 13.096 9.577 -26.789 1.00 18.48 241 VAL F O 1
ATOM 12105 N N . THR F 1 268 ? 11.261 8.603 -25.940 1.00 17.93 242 THR F N 1
ATOM 12106 C CA . THR F 1 268 ? 11.894 7.271 -25.940 1.00 16.02 242 THR F CA 1
ATOM 12107 C C . THR F 1 268 ? 10.795 6.202 -26.068 1.00 16.31 242 THR F C 1
ATOM 12108 O O . THR F 1 268 ? 9.659 6.453 -25.726 1.00 17.63 242 THR F O 1
ATOM 12112 N N . GLY F 1 269 ? 11.149 5.042 -26.619 1.00 17.13 243 GLY F N 1
ATOM 12113 C CA . GLY F 1 269 ? 10.178 3.999 -26.875 1.00 17.46 243 GLY F CA 1
ATOM 12114 C C . GLY F 1 269 ? 9.197 4.341 -27.989 1.00 18.92 243 GLY F C 1
ATOM 12115 O O . GLY F 1 269 ? 8.116 3.732 -28.053 1.00 19.28 243 GLY F O 1
ATOM 12116 N N . GLU F 1 270 ? 9.534 5.330 -28.815 1.00 17.30 244 GLU F N 1
ATOM 12117 C CA . GLU F 1 270 ? 8.635 5.820 -29.839 1.00 19.57 244 GLU F CA 1
ATOM 12118 C C . GLU F 1 270 ? 8.950 5.217 -31.210 1.00 21.17 244 GLU F C 1
ATOM 12119 O O . GLU F 1 270 ? 10.060 4.726 -31.475 1.00 18.97 244 GLU F O 1
ATOM 12125 N N . ASN F 1 271 ? 7.957 5.257 -32.101 1.00 19.33 245 ASN F N 1
ATOM 12126 C CA . ASN F 1 271 ? 8.155 4.757 -33.479 1.00 17.70 245 ASN F CA 1
ATOM 12127 C C . ASN F 1 271 ? 7.642 5.894 -34.387 1.00 20.93 245 ASN F C 1
ATOM 12128 O O . ASN F 1 271 ? 6.453 6.207 -34.313 1.00 19.54 245 ASN F O 1
ATOM 12133 N N . ILE F 1 272 ? 8.532 6.609 -35.081 1.00 17.50 246 ILE F N 1
ATOM 12134 C CA . ILE F 1 272 ? 8.094 7.787 -35.868 1.00 17.92 246 ILE F CA 1
ATOM 12135 C C . ILE F 1 272 ? 7.992 7.333 -37.314 1.00 19.89 246 ILE F C 1
ATOM 12136 O O . ILE F 1 272 ? 8.956 6.779 -37.850 1.00 20.83 246 ILE F O 1
ATOM 12141 N N . HIS F 1 273 ? 6.801 7.455 -37.897 1.00 18.96 247 HIS F N 1
ATOM 12142 C CA . HIS F 1 273 ? 6.591 7.023 -39.285 1.00 17.74 247 HIS F CA 1
ATOM 12143 C C . HIS F 1 273 ? 7.050 8.138 -40.246 1.00 21.65 247 HIS F C 1
ATOM 12144 O O . HIS F 1 273 ? 6.539 9.271 -40.190 1.00 20.02 247 HIS F O 1
ATOM 12151 N N . VAL F 1 274 ? 8.039 7.815 -41.085 1.00 18.93 248 VAL F N 1
ATOM 12152 C CA . VAL F 1 274 ? 8.524 8.718 -42.122 1.00 20.78 248 VAL F CA 1
ATOM 12153 C C . VAL F 1 274 ? 8.016 8.075 -43.413 1.00 20.45 248 VAL F C 1
ATOM 12154 O O . VAL F 1 274 ? 8.731 7.332 -44.100 1.00 21.10 248 VAL F O 1
ATOM 12158 N N . ASP F 1 275 ? 6.738 8.279 -43.702 1.00 21.24 249 ASP F N 1
ATOM 12159 C CA . ASP F 1 275 ? 6.111 7.425 -44.729 1.00 23.10 249 ASP F CA 1
ATOM 12160 C C . ASP F 1 275 ? 5.014 8.166 -45.486 1.00 22.93 249 ASP F C 1
ATOM 12161 O O . ASP F 1 275 ? 4.053 7.535 -45.927 1.00 25.49 249 ASP F O 1
ATOM 12166 N N . SER F 1 276 ? 5.077 9.497 -45.505 1.00 23.19 250 SER F N 1
ATOM 12167 C CA . SER F 1 276 ? 4.093 10.324 -46.213 1.00 22.39 250 SER F CA 1
ATOM 12168 C C . SER F 1 276 ? 2.713 10.265 -45.580 1.00 23.06 250 SER F C 1
ATOM 12169 O O . SER F 1 276 ? 1.727 10.574 -46.255 1.00 23.84 250 SER F O 1
ATOM 12172 N N . GLY F 1 277 ? 2.636 9.808 -44.326 1.00 20.43 251 GLY F N 1
ATOM 12173 C CA . GLY F 1 277 ? 1.321 9.657 -43.671 1.00 21.68 251 GLY F CA 1
ATOM 12174 C C . GLY F 1 277 ? 0.582 8.356 -43.928 1.00 18.94 251 GLY F C 1
ATOM 12175 O O . GLY F 1 277 ? -0.531 8.183 -43.448 1.00 19.88 251 GLY F O 1
ATOM 12176 N N . PHE F 1 278 ? 1.179 7.426 -44.677 1.00 20.47 252 PHE F N 1
ATOM 12177 C CA . PHE F 1 278 ? 0.497 6.183 -45.015 1.00 22.52 252 PHE F CA 1
ATOM 12178 C C . PHE F 1 278 ? 0.013 5.383 -43.805 1.00 20.09 252 PHE F C 1
ATOM 12179 O O . PHE F 1 278 ? -1.055 4.782 -43.868 1.00 22.51 252 PHE F O 1
ATOM 12187 N N . HIS F 1 279 ? 0.745 5.405 -42.711 1.00 20.38 253 HIS F N 1
ATOM 12188 C CA . HIS F 1 279 ? 0.356 4.646 -41.497 1.00 21.77 253 HIS F CA 1
ATOM 12189 C C . HIS F 1 279 ? -1.004 5.131 -40.954 1.00 23.97 253 HIS F C 1
ATOM 12190 O O . HIS F 1 279 ? -1.676 4.384 -40.228 1.00 23.96 253 HIS F O 1
ATOM 12197 N N . ALA F 1 280 ? -1.433 6.364 -41.290 1.00 22.54 254 ALA F N 1
ATOM 12198 C CA . ALA F 1 280 ? -2.587 6.960 -40.612 1.00 24.39 254 ALA F CA 1
ATOM 12199 C C . ALA F 1 280 ? -3.890 6.737 -41.359 1.00 23.94 254 ALA F C 1
ATOM 12200 O O . ALA F 1 280 ? -4.914 7.228 -40.917 1.00 24.44 254 ALA F O 1
ATOM 12202 N N . ILE F 1 281 ? -3.836 6.085 -42.520 1.00 23.35 255 ILE F N 1
ATOM 12203 C CA . ILE F 1 281 ? -4.984 5.995 -43.402 1.00 25.73 255 ILE F CA 1
ATOM 12204 C C . ILE F 1 281 ? -5.351 4.526 -43.610 1.00 27.22 255 ILE F C 1
ATOM 12205 O O . ILE F 1 281 ? -4.527 3.618 -43.426 1.00 27.55 255 ILE F O 1
ATOM 12210 N N . LYS F 1 282 ? -6.592 4.304 -43.998 1.00 29.26 256 LYS F N 1
ATOM 12211 C CA . LYS F 1 282 ? -7.022 2.992 -44.469 1.00 34.49 256 LYS F CA 1
ATOM 12212 C C . LYS F 1 282 ? -8.002 3.242 -45.600 1.00 38.34 256 LYS F C 1
ATOM 12213 O O . LYS F 1 282 ? -8.430 4.364 -45.885 1.00 38.92 256 LYS F O 1
ATOM 12220 N N . ASN G 1 29 ? 17.354 25.656 -38.102 1.00 46.65 3 ASN G N 1
ATOM 12221 C CA . ASN G 1 29 ? 17.343 27.121 -38.388 1.00 45.83 3 ASN G CA 1
ATOM 12222 C C . ASN G 1 29 ? 16.052 27.620 -39.039 1.00 44.92 3 ASN G C 1
ATOM 12223 O O . ASN G 1 29 ? 15.681 27.216 -40.147 1.00 43.32 3 ASN G O 1
ATOM 12228 N N . LEU G 1 30 ? 15.364 28.519 -38.341 1.00 40.20 4 LEU G N 1
ATOM 12229 C CA . LEU G 1 30 ? 14.044 28.918 -38.791 1.00 38.91 4 LEU G CA 1
ATOM 12230 C C . LEU G 1 30 ? 13.987 30.390 -39.161 1.00 40.48 4 LEU G C 1
ATOM 12231 O O . LEU G 1 30 ? 12.918 31.003 -39.103 1.00 37.72 4 LEU G O 1
ATOM 12236 N N . GLU G 1 31 ? 15.127 30.965 -39.555 1.00 42.23 5 GLU G N 1
ATOM 12237 C CA . GLU G 1 31 ? 15.125 32.367 -39.933 1.00 44.49 5 GLU G CA 1
ATOM 12238 C C . GLU G 1 31 ? 14.313 32.393 -41.210 1.00 44.92 5 GLU G C 1
ATOM 12239 O O . GLU G 1 31 ? 14.388 31.467 -42.029 1.00 44.13 5 GLU G O 1
ATOM 12245 N N . ASN G 1 32 ? 13.525 33.446 -41.365 1.00 45.60 6 ASN G N 1
ATOM 12246 C CA . ASN G 1 32 ? 12.657 33.590 -42.527 1.00 48.63 6 ASN G CA 1
ATOM 12247 C C . ASN G 1 32 ? 11.417 32.697 -42.485 1.00 45.87 6 ASN G C 1
ATOM 12248 O O . ASN G 1 32 ? 10.623 32.721 -43.429 1.00 47.33 6 ASN G O 1
ATOM 12253 N N . LYS G 1 33 ? 11.218 31.964 -41.382 1.00 41.69 7 LYS G N 1
ATOM 12254 C CA . LYS G 1 33 ? 9.935 31.316 -41.122 1.00 39.70 7 LYS G CA 1
ATOM 12255 C C . LYS G 1 33 ? 9.051 32.171 -40.219 1.00 36.69 7 LYS G C 1
ATOM 12256 O O . LYS G 1 33 ? 9.550 32.934 -39.389 1.00 36.98 7 LYS G O 1
ATOM 12262 N N . THR G 1 34 ? 7.745 31.934 -40.283 1.00 34.24 8 THR G N 1
ATOM 12263 C CA . THR G 1 34 ? 6.790 32.639 -39.447 1.00 33.10 8 THR G CA 1
ATOM 12264 C C . THR G 1 34 ? 5.777 31.601 -38.980 1.00 32.05 8 THR G C 1
ATOM 12265 O O . THR G 1 34 ? 5.214 30.873 -39.803 1.00 32.47 8 THR G O 1
ATOM 12269 N N . TYR G 1 35 ? 5.557 31.538 -37.667 1.00 28.77 9 TYR G N 1
ATOM 12270 C CA . TYR G 1 35 ? 4.618 30.612 -37.062 1.00 28.56 9 TYR G CA 1
ATOM 12271 C C . TYR G 1 35 ? 3.601 31.335 -36.201 1.00 29.32 9 TYR G C 1
ATOM 12272 O O . TYR G 1 35 ? 3.944 32.298 -35.506 1.00 29.16 9 TYR G O 1
ATOM 12281 N N . VAL G 1 36 ? 2.350 30.871 -36.258 1.00 27.86 10 VAL G N 1
ATOM 12282 C CA . VAL G 1 36 ? 1.304 31.367 -35.388 1.00 25.46 10 VAL G CA 1
ATOM 12283 C C . VAL G 1 36 ? 1.208 30.403 -34.182 1.00 25.56 10 VAL G C 1
ATOM 12284 O O . VAL G 1 36 ? 1.038 29.209 -34.364 1.00 25.10 10 VAL G O 1
ATOM 12288 N N . ILE G 1 37 ? 1.323 30.922 -32.960 1.00 26.33 11 ILE G N 1
ATOM 12289 C CA . ILE G 1 37 ? 1.308 30.100 -31.737 1.00 24.95 11 ILE G CA 1
ATOM 12290 C C . ILE G 1 37 ? 0.035 30.485 -31.003 1.00 26.86 11 ILE G C 1
ATOM 12291 O O . ILE G 1 37 ? -0.137 31.658 -30.619 1.00 27.37 11 ILE G O 1
ATOM 12296 N N . MET G 1 38 ? -0.887 29.532 -30.887 1.00 24.03 12 MET G N 1
ATOM 12297 C CA . MET G 1 38 ? -2.200 29.774 -30.267 1.00 24.06 12 MET G CA 1
ATOM 12298 C C . MET G 1 38 ? -2.238 29.129 -28.889 1.00 24.57 12 MET G C 1
ATOM 12299 O O . MET G 1 38 ? -1.918 27.953 -28.783 1.00 23.97 12 MET G O 1
ATOM 12304 N N . GLY G 1 39 ? -2.553 29.900 -27.843 1.00 22.18 13 GLY G N 1
ATOM 12305 C CA . GLY G 1 39 ? -2.725 29.318 -26.503 1.00 21.39 13 GLY G CA 1
ATOM 12306 C C . GLY G 1 39 ? -1.693 29.601 -25.403 1.00 23.57 13 GLY G C 1
ATOM 12307 O O . GLY G 1 39 ? -1.609 28.832 -24.432 1.00 27.01 13 GLY G O 1
ATOM 12308 N N . ILE G 1 40 ? -0.890 30.648 -25.524 1.00 25.87 14 ILE G N 1
ATOM 12309 C CA . ILE G 1 40 ? -0.147 31.154 -24.361 1.00 24.22 14 ILE G CA 1
ATOM 12310 C C . ILE G 1 40 ? -1.093 31.896 -23.405 1.00 23.57 14 ILE G C 1
ATOM 12311 O O . ILE G 1 40 ? -1.800 32.813 -23.813 1.00 25.23 14 ILE G O 1
ATOM 12316 N N . ALA G 1 41 ? -1.145 31.462 -22.147 1.00 23.32 15 ALA G N 1
ATOM 12317 C CA . ALA G 1 41 ? -1.792 32.209 -21.061 1.00 23.85 15 ALA G CA 1
ATOM 12318 C C . ALA G 1 41 ? -0.769 32.819 -20.084 1.00 27.17 15 ALA G C 1
ATOM 12319 O O . ALA G 1 41 ? -1.006 33.914 -19.535 1.00 26.11 15 ALA G O 1
ATOM 12321 N N . ASN G 1 42 ? 0.342 32.111 -19.837 1.00 23.65 16 ASN G N 1
ATOM 12322 C CA . ASN G 1 42 ? 1.333 32.630 -18.889 1.00 27.54 16 ASN G CA 1
ATOM 12323 C C . ASN G 1 42 ? 2.693 31.954 -19.104 1.00 26.52 16 ASN G C 1
ATOM 12324 O O . ASN G 1 42 ? 2.830 31.161 -20.046 1.00 24.99 16 ASN G O 1
ATOM 12329 N N . LYS G 1 43 ? 3.656 32.214 -18.218 1.00 26.89 17 LYS G N 1
ATOM 12330 C CA . LYS G 1 43 ? 5.015 31.688 -18.400 1.00 28.49 17 LYS G CA 1
ATOM 12331 C C . LYS G 1 43 ? 5.078 30.155 -18.282 1.00 27.27 17 LYS G C 1
ATOM 12332 O O . LYS G 1 43 ? 5.990 29.552 -18.844 1.00 25.95 17 LYS G O 1
ATOM 12338 N N . ARG G 1 44 ? 4.044 29.505 -17.744 1.00 24.22 18 ARG G N 1
ATOM 12339 C CA A ARG G 1 44 ? 4.041 28.040 -17.619 0.50 24.00 18 ARG G CA 1
ATOM 12340 C CA B ARG G 1 44 ? 4.083 28.042 -17.651 0.50 23.44 18 ARG G CA 1
ATOM 12341 C C . ARG G 1 44 ? 3.354 27.349 -18.808 1.00 23.72 18 ARG G C 1
ATOM 12342 O O . ARG G 1 44 ? 3.404 26.132 -18.925 1.00 21.79 18 ARG G O 1
ATOM 12357 N N . SER G 1 45 ? 2.682 28.108 -19.674 1.00 21.38 19 SER G N 1
ATOM 12358 C CA . SER G 1 45 ? 1.997 27.490 -20.789 1.00 20.93 19 SER G CA 1
ATOM 12359 C C . SER G 1 45 ? 2.977 26.646 -21.617 1.00 21.16 19 SER G C 1
ATOM 12360 O O . SER G 1 45 ? 4.084 27.076 -21.931 1.00 20.98 19 SER G O 1
ATOM 12363 N N . ILE G 1 46 ? 2.487 25.503 -22.075 1.00 20.08 20 ILE G N 1
ATOM 12364 C CA . ILE G 1 46 ? 3.244 24.67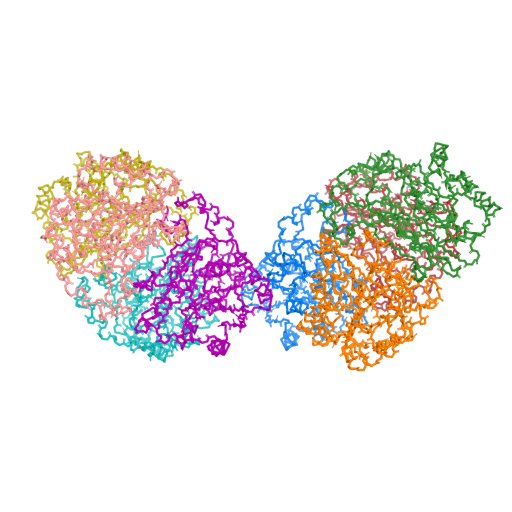3 -23.019 1.00 20.95 20 ILE G CA 1
ATOM 12365 C C . ILE G 1 46 ? 3.599 25.517 -24.256 1.00 21.32 20 ILE G C 1
ATOM 12366 O O . ILE G 1 46 ? 4.750 25.469 -24.716 1.00 22.07 20 ILE G O 1
ATOM 12371 N N . ALA G 1 47 ? 2.638 26.311 -24.736 1.00 21.84 21 ALA G N 1
ATOM 12372 C CA . ALA G 1 47 ? 2.849 27.161 -25.933 1.00 21.95 21 ALA G CA 1
ATOM 12373 C C . ALA G 1 47 ? 3.984 28.146 -25.698 1.00 22.78 21 ALA G C 1
ATOM 12374 O O . ALA G 1 47 ? 4.655 28.542 -26.648 1.00 25.83 21 ALA G O 1
ATOM 12376 N N . PHE G 1 48 ? 4.224 28.544 -24.451 1.00 22.68 22 PHE G N 1
ATOM 12377 C CA . PHE G 1 48 ? 5.386 29.411 -24.208 1.00 23.56 22 PHE G CA 1
ATOM 12378 C C . PHE G 1 48 ? 6.740 28.666 -24.319 1.00 26.01 22 PHE G C 1
ATOM 12379 O O . PHE G 1 48 ? 7.766 29.246 -24.708 1.00 27.10 22 PHE G O 1
ATOM 12387 N N . GLY G 1 49 ? 6.815 27.411 -23.891 1.00 25.42 23 GLY G N 1
ATOM 12388 C CA . GLY G 1 49 ? 8.020 26.632 -24.188 1.00 23.98 23 GLY G CA 1
ATOM 12389 C C . GLY G 1 49 ? 8.251 26.527 -25.685 1.00 23.25 23 GLY G C 1
ATOM 12390 O O . GLY G 1 49 ? 9.393 26.628 -26.152 1.00 24.60 23 GLY G O 1
ATOM 12391 N N . VAL G 1 50 ? 7.183 26.338 -26.451 1.00 22.21 24 VAL G N 1
ATOM 12392 C CA . VAL G 1 50 ? 7.304 26.314 -27.907 1.00 23.88 24 VAL G CA 1
ATOM 12393 C C . VAL G 1 50 ? 7.831 27.661 -28.429 1.00 25.85 24 VAL G C 1
ATOM 12394 O O . VAL G 1 50 ? 8.771 27.717 -29.238 1.00 25.30 24 VAL G O 1
ATOM 12398 N N . ALA G 1 51 ? 7.221 28.749 -27.969 1.00 24.90 25 ALA G N 1
ATOM 12399 C CA . ALA G 1 51 ? 7.656 30.073 -28.372 1.00 27.59 25 ALA G CA 1
ATOM 12400 C C . ALA G 1 51 ? 9.145 30.299 -28.097 1.00 27.67 25 ALA G C 1
ATOM 12401 O O . ALA G 1 51 ? 9.853 30.782 -28.980 1.00 29.33 25 ALA G O 1
ATOM 12403 N N . LYS G 1 52 ? 9.639 29.922 -26.914 1.00 28.28 26 LYS G N 1
ATOM 12404 C CA . LYS G 1 52 ? 11.053 30.157 -26.579 1.00 28.89 26 LYS G CA 1
ATOM 12405 C C . LYS G 1 52 ? 11.963 29.429 -27.549 1.00 29.13 26 LYS G C 1
ATOM 12406 O O . LYS G 1 52 ? 12.985 29.956 -27.983 1.00 29.35 26 LYS G O 1
ATOM 12412 N N . VAL G 1 53 ? 11.563 28.218 -27.915 1.00 25.38 27 VAL G N 1
ATOM 12413 C CA . VAL G 1 53 ? 12.448 27.397 -28.763 1.00 26.74 27 VAL G CA 1
ATOM 12414 C C . VAL G 1 53 ? 12.480 27.966 -30.172 1.00 25.07 27 VAL G C 1
ATOM 12415 O O . VAL G 1 53 ? 13.547 28.208 -30.724 1.00 28.36 27 VAL G O 1
ATOM 12419 N N . LEU G 1 54 ? 11.296 28.255 -30.717 1.00 26.45 28 LEU G N 1
ATOM 12420 C CA . LEU G 1 54 ? 11.198 28.767 -32.078 1.00 26.83 28 LEU G CA 1
ATOM 12421 C C . LEU G 1 54 ? 11.894 30.113 -32.176 1.00 28.20 28 LEU G C 1
ATOM 12422 O O . LEU G 1 54 ? 12.559 30.389 -33.164 1.00 31.60 28 LEU G O 1
ATOM 12427 N N . ASP G 1 55 ? 11.651 30.977 -31.197 1.00 29.12 29 ASP G N 1
ATOM 12428 C CA . ASP G 1 55 ? 12.244 32.301 -31.133 1.00 30.33 29 ASP G CA 1
ATOM 12429 C C . ASP G 1 55 ? 13.759 32.180 -31.174 1.00 31.96 29 ASP G C 1
ATOM 12430 O O . ASP G 1 55 ? 14.466 32.924 -31.878 1.00 33.73 29 ASP G O 1
ATOM 12435 N N . GLN G 1 56 ? 14.261 31.240 -30.383 1.00 33.27 30 GLN G N 1
ATOM 12436 C CA . GLN G 1 56 ? 15.706 31.073 -30.264 1.00 34.74 30 GLN G CA 1
ATOM 12437 C C . GLN G 1 56 ? 16.284 30.524 -31.576 1.00 34.82 30 GLN G C 1
ATOM 12438 O O . GLN G 1 56 ? 17.470 30.703 -31.879 1.00 36.55 30 GLN G O 1
ATOM 12444 N N . LEU G 1 57 ? 15.434 29.891 -32.381 1.00 31.67 31 LEU G N 1
ATOM 12445 C CA . LEU G 1 57 ? 15.846 29.344 -33.660 1.00 34.28 31 LEU G CA 1
ATOM 12446 C C . LEU G 1 57 ? 15.693 30.333 -34.810 1.00 36.01 31 LEU G C 1
ATOM 12447 O O . LEU G 1 57 ? 15.999 29.981 -35.948 1.00 35.82 31 LEU G O 1
ATOM 12452 N N . GLY G 1 58 ? 15.197 31.531 -34.529 1.00 35.20 32 GLY G N 1
ATOM 12453 C CA . GLY G 1 58 ? 15.244 32.621 -35.516 1.00 37.81 32 GLY G CA 1
ATOM 12454 C C . GLY G 1 58 ? 13.891 32.916 -36.152 1.00 36.64 32 GLY G C 1
ATOM 12455 O O . GLY G 1 58 ? 13.807 33.783 -37.005 1.00 38.48 32 GLY G O 1
ATOM 12456 N N . ALA G 1 59 ? 12.837 32.192 -35.776 1.00 34.62 33 ALA G N 1
ATOM 12457 C CA . ALA G 1 59 ? 11.524 32.364 -36.381 1.00 34.88 33 ALA G CA 1
ATOM 12458 C C . ALA G 1 59 ? 10.876 33.705 -36.005 1.00 36.24 33 ALA G C 1
ATOM 12459 O O . ALA G 1 59 ? 11.090 34.222 -34.896 1.00 36.43 33 ALA G O 1
ATOM 12461 N N . LYS G 1 60 ? 10.009 34.197 -36.884 1.00 33.92 34 LYS G N 1
ATOM 12462 C CA . LYS G 1 60 ? 9.112 35.292 -36.526 1.00 32.29 34 LYS G CA 1
ATOM 12463 C C . LYS G 1 60 ? 7.851 34.614 -35.979 1.00 32.78 34 LYS G C 1
ATOM 12464 O O . LYS G 1 60 ? 7.406 33.624 -36.541 1.00 31.12 34 LYS G O 1
ATOM 12470 N N . LEU G 1 61 ? 7.282 35.169 -34.910 1.00 30.43 35 LEU G N 1
ATOM 12471 C CA . LEU G 1 61 ? 6.163 34.571 -34.197 1.00 28.48 35 LEU G CA 1
ATOM 12472 C C . LEU G 1 61 ? 5.015 35.561 -34.031 1.00 30.59 35 LEU G C 1
ATOM 12473 O O . LEU G 1 61 ? 5.217 36.753 -33.783 1.00 31.98 35 LEU G O 1
ATOM 12478 N N . VAL G 1 62 ? 3.814 35.022 -34.216 1.00 29.32 36 VAL G N 1
ATOM 12479 C CA . VAL G 1 62 ? 2.546 35.717 -34.085 1.00 29.93 36 VAL G CA 1
ATOM 12480 C C . VAL G 1 62 ? 1.839 34.920 -33.004 1.00 27.92 36 VAL G C 1
ATOM 12481 O O . VAL G 1 62 ? 1.933 33.695 -33.015 1.00 27.46 36 VAL G O 1
ATOM 12485 N N . PHE G 1 63 ? 1.165 35.589 -32.075 1.00 28.27 37 PHE G N 1
ATOM 12486 C CA . PHE G 1 63 ? 0.493 34.963 -30.948 1.00 26.07 37 PHE G CA 1
ATOM 12487 C C . PHE G 1 63 ? -1.000 35.251 -30.935 1.00 28.49 37 PHE G C 1
ATOM 12488 O O . PHE G 1 63 ? -1.421 36.401 -31.144 1.00 30.04 37 PHE G O 1
ATOM 12496 N N . THR G 1 64 ? -1.792 34.223 -30.640 1.00 26.76 38 THR G N 1
ATOM 12497 C CA . THR G 1 64 ? -3.222 34.453 -30.457 1.00 27.25 38 THR G CA 1
ATOM 12498 C C . THR G 1 64 ? -3.605 34.113 -29.019 1.00 28.30 38 THR G C 1
ATOM 12499 O O . THR G 1 64 ? -2.988 33.218 -28.398 1.00 27.55 38 THR G O 1
ATOM 12503 N N . TYR G 1 65 ? -4.607 34.825 -28.491 1.00 25.95 39 TYR G N 1
ATOM 12504 C CA . TYR G 1 65 ? -5.001 34.663 -27.074 1.00 26.37 39 TYR G CA 1
ATOM 12505 C C . TYR G 1 65 ? -6.520 34.794 -26.976 1.00 27.06 39 TYR G C 1
ATOM 12506 O O . TYR G 1 65 ? -7.157 35.343 -27.878 1.00 28.22 39 TYR G O 1
ATOM 12515 N N . ARG G 1 66 ? -7.121 34.316 -25.889 1.00 26.02 40 ARG G N 1
ATOM 12516 C CA . ARG G 1 66 ? -8.548 34.572 -25.686 1.00 25.24 40 ARG G CA 1
ATOM 12517 C C . ARG G 1 66 ? -8.743 35.705 -24.691 1.00 24.53 40 ARG G C 1
ATOM 12518 O O . ARG G 1 66 ? -9.406 36.701 -25.014 1.00 25.13 40 ARG G O 1
ATOM 12526 N N . LYS G 1 67 ? -8.285 35.504 -23.454 1.00 25.22 41 LYS G N 1
ATOM 12527 C CA . LYS G 1 67 ? -8.611 36.462 -22.359 1.00 24.71 41 LYS G CA 1
ATOM 12528 C C . LYS G 1 67 ? -7.690 37.669 -22.430 1.00 26.18 41 LYS G C 1
ATOM 12529 O O . LYS G 1 67 ? -6.489 37.554 -22.744 1.00 24.91 41 LYS G O 1
ATOM 12535 N N . GLU G 1 68 ? -8.209 38.815 -22.024 1.00 26.10 42 GLU G N 1
ATOM 12536 C CA . GLU G 1 68 ? -7.358 39.980 -21.924 1.00 28.96 42 GLU G CA 1
ATOM 12537 C C . GLU G 1 68 ? -6.155 39.685 -21.025 1.00 28.79 42 GLU G C 1
ATOM 12538 O O . GLU G 1 68 ? -5.053 40.182 -21.274 1.00 28.01 42 GLU G O 1
ATOM 12544 N N . ARG G 1 69 ? -6.349 38.926 -19.946 1.00 26.00 43 ARG G N 1
ATOM 12545 C CA . ARG G 1 69 ? -5.217 38.664 -19.048 1.00 28.58 43 ARG G CA 1
ATOM 12546 C C . ARG G 1 69 ? -4.072 37.960 -19.772 1.00 28.41 43 ARG G C 1
ATOM 12547 O O . ARG G 1 69 ? -2.875 38.179 -19.497 1.00 27.26 43 ARG G O 1
ATOM 12555 N N . SER G 1 70 ? -4.433 37.094 -20.709 1.00 24.15 44 SER G N 1
ATOM 12556 C CA . SER G 1 70 ? -3.417 36.391 -21.481 1.00 26.04 44 SER G CA 1
ATOM 12557 C C . SER G 1 70 ? -2.642 37.349 -22.391 1.00 26.28 44 SER G C 1
ATOM 12558 O O . SER G 1 70 ? -1.421 37.210 -22.571 1.00 26.79 44 SER G O 1
ATOM 12561 N N . ARG G 1 71 ? -3.322 38.357 -22.931 1.00 27.37 45 ARG G N 1
ATOM 12562 C CA A ARG G 1 71 ? -2.602 39.326 -23.759 0.50 29.23 45 ARG G CA 1
ATOM 12563 C CA B ARG G 1 71 ? -2.619 39.338 -23.756 0.50 29.14 45 ARG G CA 1
ATOM 12564 C C . ARG G 1 71 ? -1.615 40.100 -22.886 1.00 29.48 45 ARG G C 1
ATOM 12565 O O . ARG G 1 71 ? -0.464 40.266 -23.252 1.00 30.32 45 ARG G O 1
ATOM 12580 N N . LYS G 1 72 ? -2.071 40.550 -21.722 1.00 30.21 46 LYS G N 1
ATOM 12581 C CA . LYS G 1 72 ? -1.172 41.199 -20.766 1.00 30.17 46 LYS G CA 1
ATOM 12582 C C . LYS G 1 72 ? 0.039 40.326 -20.422 1.00 30.41 46 LYS G C 1
ATOM 12583 O O . LYS G 1 72 ? 1.165 40.811 -20.339 1.00 30.41 46 LYS G O 1
ATOM 12589 N N . GLU G 1 73 ? -0.180 39.026 -20.259 1.00 26.93 47 GLU G N 1
ATOM 12590 C CA . GLU G 1 73 ? 0.950 38.156 -19.983 1.00 29.62 47 GLU G CA 1
ATOM 12591 C C . GLU G 1 73 ? 1.900 37.973 -21.204 1.00 29.42 47 GLU G C 1
ATOM 12592 O O . GLU G 1 73 ? 3.130 38.042 -21.072 1.00 27.18 47 GLU G O 1
ATOM 12598 N N . LEU G 1 74 ? 1.333 37.879 -22.403 1.00 27.81 48 LEU G N 1
ATOM 12599 C CA . LEU G 1 74 ? 2.131 37.878 -23.630 1.00 31.03 48 LEU G CA 1
ATOM 12600 C C . LEU G 1 74 ? 2.997 39.131 -23.720 1.00 33.09 48 LEU G C 1
ATOM 12601 O O . LEU G 1 74 ? 4.165 39.024 -24.103 1.00 35.16 48 LEU G O 1
ATOM 12606 N N . GLU G 1 75 ? 2.429 40.305 -23.435 1.00 33.45 49 GLU G N 1
ATOM 12607 C CA . GLU G 1 75 ? 3.191 41.534 -23.546 1.00 39.37 49 GLU G CA 1
ATOM 12608 C C . GLU G 1 75 ? 4.411 41.469 -22.626 1.00 39.71 49 GLU G C 1
ATOM 12609 O O . GLU G 1 75 ? 5.514 41.797 -23.036 1.00 41.54 49 GLU G O 1
ATOM 12615 N N . LYS G 1 76 ? 4.241 40.989 -21.403 1.00 39.20 50 LYS G N 1
ATOM 12616 C CA . LYS G 1 76 ? 5.391 40.847 -20.509 1.00 41.49 50 LYS G CA 1
ATOM 12617 C C . LYS G 1 76 ? 6.367 39.739 -20.962 1.00 39.16 50 LYS G C 1
ATOM 12618 O O . LYS G 1 76 ? 7.572 39.943 -20.993 1.00 39.55 50 LYS G O 1
ATOM 12624 N N . LEU G 1 77 ? 5.847 38.613 -21.443 1.00 36.49 51 LEU G N 1
ATOM 12625 C CA . LEU G 1 77 ? 6.724 37.486 -21.830 1.00 36.05 51 LEU G CA 1
ATOM 12626 C C . LEU G 1 77 ? 7.528 37.778 -23.105 1.00 35.33 51 LEU G C 1
ATOM 12627 O O . LEU G 1 77 ? 8.643 37.286 -23.253 1.00 35.39 51 LEU G O 1
ATOM 12632 N N . LEU G 1 78 ? 6.980 38.593 -24.004 1.00 34.84 52 LEU G N 1
ATOM 12633 C CA . LEU G 1 78 ? 7.715 39.068 -25.183 1.00 38.46 52 LEU G CA 1
ATOM 12634 C C . LEU G 1 78 ? 9.030 39.818 -24.887 1.00 41.29 52 LEU G C 1
ATOM 12635 O O . LEU G 1 78 ? 9.966 39.805 -25.688 1.00 42.87 52 LEU G O 1
ATOM 12640 N N . GLU G 1 79 ? 9.130 40.463 -23.734 1.00 43.73 53 GLU G N 1
ATOM 12641 C CA . GLU G 1 79 ? 10.406 41.049 -23.332 1.00 46.84 53 GLU G CA 1
ATOM 12642 C C . GLU G 1 79 ? 11.509 40.015 -23.134 1.00 47.60 53 GLU G C 1
ATOM 12643 O O . GLU G 1 79 ? 12.685 40.369 -23.210 1.00 49.51 53 GLU G O 1
ATOM 12649 N N . GLN G 1 80 ? 11.153 38.754 -22.897 1.00 44.30 54 GLN G N 1
ATOM 12650 C CA . GLN G 1 80 ? 12.151 37.673 -22.892 1.00 47.41 54 GLN G CA 1
ATOM 12651 C C . GLN G 1 80 ? 12.526 37.104 -24.253 1.00 44.75 54 GLN G C 1
ATOM 12652 O O . GLN G 1 80 ? 13.409 36.266 -24.332 1.00 46.69 54 GLN G O 1
ATOM 12658 N N . LEU G 1 81 ? 11.739 37.379 -25.280 1.00 42.80 55 LEU G N 1
ATOM 12659 C CA . LEU G 1 81 ? 12.020 36.797 -26.592 1.00 42.67 55 LEU G CA 1
ATOM 12660 C C . LEU G 1 81 ? 12.830 37.807 -27.391 1.00 44.46 55 LEU G C 1
ATOM 12661 O O . LEU G 1 81 ? 12.997 38.957 -26.973 1.00 46.33 55 LEU G O 1
ATOM 12666 N N . ASN G 1 82 ? 13.236 37.397 -28.581 1.00 44.94 56 ASN G N 1
ATOM 12667 C CA . ASN G 1 82 ? 13.961 38.246 -29.508 1.00 50.48 56 ASN G CA 1
ATOM 12668 C C . ASN G 1 82 ? 13.074 38.741 -30.634 1.00 51.12 56 ASN G C 1
ATOM 12669 O O . ASN G 1 82 ? 13.553 39.025 -31.718 1.00 56.13 56 ASN G O 1
ATOM 12674 N N . GLN G 1 83 ? 11.774 38.812 -30.415 1.00 49.75 57 GLN G N 1
ATOM 12675 C CA . GLN G 1 83 ? 10.866 39.258 -31.457 1.00 49.13 57 GLN G CA 1
ATOM 12676 C C . GLN G 1 83 ? 10.932 40.778 -31.523 1.00 54.36 57 GLN G C 1
ATOM 12677 O O . GLN G 1 83 ? 10.692 41.430 -30.506 1.00 56.00 57 GLN G O 1
ATOM 12683 N N . PRO G 1 84 ? 11.275 41.348 -32.694 1.00 55.84 58 PRO G N 1
ATOM 12684 C CA . PRO G 1 84 ? 11.395 42.800 -32.716 1.00 59.26 58 PRO G CA 1
ATOM 12685 C C . PRO G 1 84 ? 10.030 43.460 -32.766 1.00 59.48 58 PRO G C 1
ATOM 12686 O O . PRO G 1 84 ? 9.945 44.665 -32.582 1.00 60.79 58 PRO G O 1
ATOM 12690 N N . GLU G 1 85 ? 8.983 42.692 -33.054 1.00 56.22 59 GLU G N 1
ATOM 12691 C CA . GLU G 1 85 ? 7.640 43.246 -33.112 1.00 56.35 59 GLU G CA 1
ATOM 12692 C C . GLU G 1 85 ? 6.665 42.331 -32.391 1.00 52.20 59 GLU G C 1
ATOM 12693 O O . GLU G 1 85 ? 6.762 41.102 -32.500 1.00 49.32 59 GLU G O 1
ATOM 12699 N N . ALA G 1 86 ? 5.731 42.950 -31.673 1.00 48.24 60 ALA G N 1
ATOM 12700 C CA . ALA G 1 86 ? 4.634 42.254 -31.012 1.00 46.14 60 ALA G CA 1
ATOM 12701 C C . ALA G 1 86 ? 3.501 41.992 -31.992 1.00 44.47 60 ALA G C 1
ATOM 12702 O O . ALA G 1 86 ? 2.849 42.935 -32.424 1.00 47.22 60 ALA G O 1
ATOM 12704 N N . HIS G 1 87 ? 3.247 40.741 -32.367 1.00 39.63 61 HIS G N 1
ATOM 12705 C CA . HIS G 1 87 ? 2.087 40.483 -33.222 1.00 38.89 61 HIS G CA 1
ATOM 12706 C C . HIS G 1 87 ? 1.046 39.697 -32.427 1.00 37.75 61 HIS G C 1
ATOM 12707 O O . HIS G 1 87 ? 1.184 38.474 -32.321 1.00 34.63 61 HIS G O 1
ATOM 12714 N N . LEU G 1 88 ? 0.050 40.376 -31.846 1.00 32.45 62 LEU G N 1
ATOM 12715 C CA . LEU G 1 88 ? -0.889 39.710 -30.931 1.00 34.24 62 LEU G CA 1
ATOM 12716 C C . LEU G 1 88 ? -2.330 39.808 -31.412 1.00 33.90 62 LEU G C 1
ATOM 12717 O O . LEU G 1 88 ? -2.779 40.880 -31.822 1.00 35.83 62 LEU G O 1
ATOM 12722 N N . TYR G 1 89 ? -3.038 38.685 -31.423 1.00 32.72 63 TYR G N 1
ATOM 12723 C CA . TYR G 1 89 ? -4.389 38.723 -31.971 1.00 32.30 63 TYR G CA 1
ATOM 12724 C C . TYR G 1 89 ? -5.311 38.003 -31.011 1.00 29.75 63 TYR G C 1
ATOM 12725 O O . TYR G 1 89 ? -5.027 36.881 -30.606 1.00 28.40 63 TYR G O 1
ATOM 12734 N N . GLN G 1 90 ? -6.490 38.560 -30.819 1.00 30.76 64 GLN G N 1
ATOM 12735 C CA . GLN G 1 90 ? -7.425 37.955 -29.889 1.00 30.82 64 GLN G CA 1
ATOM 12736 C C . GLN G 1 90 ? -8.248 37.025 -30.760 1.00 30.85 64 GLN G C 1
ATOM 12737 O O . GLN G 1 90 ? -8.849 37.478 -31.735 1.00 30.56 64 GLN G O 1
ATOM 12743 N N . ILE G 1 91 ? -8.183 35.730 -30.477 1.00 29.20 65 ILE G N 1
ATOM 12744 C CA . ILE G 1 91 ? -9.005 34.770 -31.199 1.00 28.88 65 ILE G CA 1
ATOM 12745 C C . ILE G 1 91 ? -9.628 33.826 -30.187 1.00 26.76 65 ILE G C 1
ATOM 12746 O O . ILE G 1 91 ? -8.962 32.946 -29.616 1.00 26.84 65 ILE G O 1
ATOM 12751 N N . ASP G 1 92 ? -10.931 33.963 -30.008 1.00 27.65 66 ASP G N 1
ATOM 12752 C CA . ASP G 1 92 ? -11.670 32.931 -29.276 1.00 26.75 66 ASP G CA 1
ATOM 12753 C C . ASP G 1 92 ? -12.114 31.857 -30.284 1.00 26.43 66 ASP G C 1
ATOM 12754 O O . ASP G 1 92 ? -12.882 32.147 -31.186 1.00 27.48 66 ASP G O 1
ATOM 12759 N N . VAL G 1 93 ? -11.620 30.627 -30.156 1.00 24.66 67 VAL G N 1
ATOM 12760 C CA . VAL G 1 93 ? -11.872 29.602 -31.190 1.00 24.86 67 VAL G CA 1
ATOM 12761 C C . VAL G 1 93 ? -13.315 29.067 -31.157 1.00 27.18 67 VAL G C 1
ATOM 12762 O O . VAL G 1 93 ? -13.700 28.280 -32.029 1.00 25.48 67 VAL G O 1
ATOM 12766 N N . GLN G 1 94 ? -14.109 29.481 -30.171 1.00 27.16 68 GLN G N 1
ATOM 12767 C CA . GLN G 1 94 ? -15.557 29.282 -30.246 1.00 27.49 68 GLN G CA 1
ATOM 12768 C C . GLN G 1 94 ? -16.282 30.075 -31.341 1.00 29.93 68 GLN G C 1
ATOM 12769 O O . GLN G 1 94 ? -17.419 29.732 -31.684 1.00 29.17 68 GLN G O 1
ATOM 12775 N N . SER G 1 95 ? -15.644 31.124 -31.854 1.00 28.37 69 SER G N 1
ATOM 12776 C CA . SER G 1 95 ? -16.296 32.041 -32.782 1.00 30.34 69 SER G CA 1
ATOM 12777 C C . SER G 1 95 ? -15.720 31.833 -34.180 1.00 29.97 69 SER G C 1
ATOM 12778 O O . SER G 1 95 ? -14.529 32.053 -34.416 1.00 30.56 69 SER G O 1
ATOM 12781 N N . ASP G 1 96 ? -16.540 31.370 -35.111 1.00 29.02 70 ASP G N 1
ATOM 12782 C CA . ASP G 1 96 ? -16.051 31.304 -36.487 1.00 32.92 70 ASP G CA 1
ATOM 12783 C C . ASP G 1 96 ? -15.498 32.664 -36.948 1.00 33.76 70 ASP G C 1
ATOM 12784 O O . ASP G 1 96 ? -14.422 32.731 -37.561 1.00 33.60 70 ASP G O 1
ATOM 12789 N N . GLU G 1 97 ? -16.232 33.750 -36.673 1.00 34.00 71 GLU G N 1
ATOM 12790 C CA A GLU G 1 97 ? -15.808 35.022 -37.242 0.50 35.22 71 GLU G CA 1
ATOM 12791 C CA B GLU G 1 97 ? -15.877 35.101 -37.100 0.50 35.91 71 GLU G CA 1
ATOM 12792 C C . GLU G 1 97 ? -14.469 35.441 -36.624 1.00 33.98 71 GLU G C 1
ATOM 12793 O O . GLU G 1 97 ? -13.644 36.007 -37.334 1.00 34.11 71 GLU G O 1
ATOM 12804 N N . GLU G 1 98 ? -14.207 35.132 -35.355 1.00 31.51 72 GLU G N 1
ATOM 12805 C CA . GLU G 1 98 ? -12.911 35.529 -34.789 1.00 29.80 72 GLU G CA 1
ATOM 12806 C C . GLU G 1 98 ? -11.751 34.731 -35.369 1.00 31.64 72 GLU G C 1
ATOM 12807 O O . GLU G 1 98 ? -10.650 35.256 -35.539 1.00 32.83 72 GLU G O 1
ATOM 12813 N N . VAL G 1 99 ? -11.971 33.453 -35.668 1.00 28.78 73 VAL G N 1
ATOM 12814 C CA . VAL G 1 99 ? -10.920 32.652 -36.299 1.00 28.39 73 VAL G CA 1
ATOM 12815 C C . VAL G 1 99 ? -10.743 33.151 -37.743 1.00 30.49 73 VAL G C 1
ATOM 12816 O O . VAL G 1 99 ? -9.617 33.386 -38.202 1.00 30.08 73 VAL G O 1
ATOM 12820 N N . ILE G 1 100 ? -11.858 33.338 -38.456 1.00 30.20 74 ILE G N 1
ATOM 12821 C CA . ILE G 1 100 ? -11.770 33.776 -39.849 1.00 34.05 74 ILE G CA 1
ATOM 12822 C C . ILE G 1 100 ? -11.069 35.133 -39.938 1.00 35.73 74 ILE G C 1
ATOM 12823 O O . ILE G 1 100 ? -10.047 35.295 -40.618 1.00 37.44 74 ILE G O 1
ATOM 12828 N N . ASN G 1 101 ? -11.562 36.095 -39.175 1.00 36.71 75 ASN G N 1
ATOM 12829 C CA . ASN G 1 101 ? -11.001 37.442 -39.255 1.00 38.78 75 ASN G CA 1
ATOM 12830 C C . ASN G 1 101 ? -9.592 37.557 -38.673 1.00 37.16 75 ASN G C 1
ATOM 12831 O O . ASN G 1 101 ? -8.786 38.338 -39.162 1.00 35.42 75 ASN G O 1
ATOM 12836 N N . GLY G 1 102 ? -9.312 36.803 -37.615 1.00 34.46 76 GLY G N 1
ATOM 12837 C CA . GLY G 1 102 ? -7.981 36.753 -37.022 1.00 35.89 76 GLY G CA 1
ATOM 12838 C C . GLY G 1 102 ? -6.891 36.307 -37.986 1.00 34.87 76 GLY G C 1
ATOM 12839 O O . GLY G 1 102 ? -5.882 37.004 -38.146 1.00 34.57 76 GLY G O 1
ATOM 12840 N N . PHE G 1 103 ? -7.084 35.157 -38.635 1.00 34.22 77 PHE G N 1
ATOM 12841 C CA . PHE G 1 103 ? -6.118 34.704 -39.639 1.00 32.33 77 PHE G CA 1
ATOM 12842 C C . PHE G 1 103 ? -6.048 35.634 -40.841 1.00 33.86 77 PHE G C 1
ATOM 12843 O O . PHE G 1 103 ? -4.970 35.900 -41.357 1.00 33.03 77 PHE G O 1
ATOM 12851 N N . GLU G 1 104 ? -7.193 36.145 -41.267 1.00 36.27 78 GLU G N 1
ATOM 12852 C CA . GLU G 1 104 ? -7.187 37.125 -42.365 1.00 40.31 78 GLU G CA 1
ATOM 12853 C C . GLU G 1 104 ? -6.398 38.394 -41.985 1.00 39.73 78 GLU G C 1
ATOM 12854 O O . GLU G 1 104 ? -5.538 38.837 -42.742 1.00 43.51 78 GLU G O 1
ATOM 12860 N N . GLN G 1 105 ? -6.556 38.885 -40.761 1.00 38.95 79 GLN G N 1
ATOM 12861 C CA . GLN G 1 105 ? -5.711 39.982 -40.277 1.00 39.75 79 GLN G CA 1
ATOM 12862 C C . GLN G 1 105 ? -4.222 39.602 -40.165 1.00 38.84 79 GLN G C 1
ATOM 12863 O O . GLN G 1 105 ? -3.361 40.374 -40.584 1.00 40.21 79 GLN G O 1
ATOM 12869 N N . ILE G 1 106 ? -3.903 38.426 -39.623 1.00 35.10 80 ILE G N 1
ATOM 12870 C CA . ILE G 1 106 ? -2.521 37.947 -39.602 1.00 34.47 80 ILE G CA 1
ATOM 12871 C C . ILE G 1 106 ? -1.881 37.940 -41.003 1.00 36.19 80 ILE G C 1
ATOM 12872 O O . ILE G 1 106 ? -0.754 38.416 -41.207 1.00 36.43 80 ILE G O 1
ATOM 12877 N N . GLY G 1 107 ? -2.608 37.421 -41.985 1.00 34.63 81 GLY G N 1
ATOM 12878 C CA . GLY G 1 107 ? -2.103 37.428 -43.356 1.00 37.41 81 GLY G CA 1
ATOM 12879 C C . GLY G 1 107 ? -1.858 38.835 -43.876 1.00 40.99 81 GLY G C 1
ATOM 12880 O O . GLY G 1 107 ? -0.916 39.065 -44.637 1.00 41.77 81 GLY G O 1
ATOM 12881 N N . LYS G 1 108 ? -2.667 39.796 -43.430 1.00 42.96 82 LYS G N 1
ATOM 12882 C CA . LYS G 1 108 ? -2.513 41.175 -43.902 1.00 45.96 82 LYS G CA 1
ATOM 12883 C C . LYS G 1 108 ? -1.296 41.809 -43.252 1.00 46.32 82 LYS G C 1
ATOM 12884 O O . LYS G 1 108 ? -0.579 42.578 -43.875 1.00 46.33 82 LYS G O 1
ATOM 12890 N N . ASP G 1 109 ? -1.095 41.495 -41.977 1.00 45.51 83 ASP G N 1
ATOM 12891 C CA . ASP G 1 109 ? -0.029 42.082 -41.176 1.00 44.65 83 ASP G CA 1
ATOM 12892 C C . ASP G 1 109 ? 1.330 41.459 -41.446 1.00 42.35 83 ASP G C 1
ATOM 12893 O O . ASP G 1 109 ? 2.318 42.185 -41.466 1.00 43.02 83 ASP G O 1
ATOM 12898 N N . VAL G 1 110 ? 1.409 40.136 -41.584 1.00 40.28 84 VAL G N 1
ATOM 12899 C CA . VAL G 1 110 ? 2.722 39.499 -41.719 1.00 40.43 84 VAL G CA 1
ATOM 12900 C C . VAL G 1 110 ? 2.915 38.713 -43.012 1.00 43.76 84 VAL G C 1
ATOM 12901 O O . VAL G 1 110 ? 4.023 38.217 -43.266 1.00 45.35 84 VAL G O 1
ATOM 12905 N N . GLY G 1 111 ? 1.859 38.579 -43.818 1.00 44.54 85 GLY G N 1
ATOM 12906 C CA . GLY G 1 111 ? 1.951 37.772 -45.037 1.00 44.38 85 GLY G CA 1
ATOM 12907 C C . GLY G 1 111 ? 1.787 36.284 -44.754 1.00 42.83 85 GLY G C 1
ATOM 12908 O O . GLY G 1 111 ? 1.140 35.896 -43.786 1.00 41.55 85 GLY G O 1
ATOM 12909 N N . ASN G 1 112 ? 2.334 35.456 -45.633 1.00 42.01 86 ASN G N 1
ATOM 12910 C CA . ASN G 1 112 ? 2.168 34.011 -45.564 1.00 41.33 86 ASN G CA 1
ATOM 12911 C C . ASN G 1 112 ? 2.960 33.419 -44.412 1.00 38.61 86 ASN G C 1
ATOM 12912 O O . ASN G 1 112 ? 4.008 33.945 -44.026 1.00 39.69 86 ASN G O 1
ATOM 12917 N N . ILE G 1 113 ? 2.460 32.316 -43.863 1.00 36.08 87 ILE G N 1
ATOM 12918 C CA . ILE G 1 113 ? 3.077 31.717 -42.694 1.00 34.69 87 ILE G CA 1
ATOM 12919 C C . ILE G 1 113 ? 3.504 30.298 -43.051 1.00 35.38 87 ILE G C 1
ATOM 12920 O O . ILE G 1 113 ? 3.112 29.757 -44.095 1.00 35.19 87 ILE G O 1
ATOM 12925 N N . ASP G 1 114 ? 4.296 29.701 -42.168 1.00 30.69 88 ASP G N 1
ATOM 12926 C CA . ASP G 1 114 ? 4.859 28.402 -42.428 1.00 33.16 88 ASP G CA 1
ATOM 12927 C C . ASP G 1 114 ? 4.188 27.342 -41.535 1.00 29.75 88 ASP G C 1
ATOM 12928 O O . ASP G 1 114 ? 4.283 26.150 -41.807 1.00 30.57 88 ASP G O 1
ATOM 12933 N N . GLY G 1 115 ? 3.508 27.770 -40.480 1.00 28.30 89 GLY G N 1
ATOM 12934 C CA . GLY G 1 115 ? 2.845 26.805 -39.611 1.00 26.89 89 GLY G CA 1
ATOM 12935 C C . GLY G 1 115 ? 2.030 27.430 -38.486 1.00 28.77 89 GLY G C 1
ATOM 12936 O O . GLY G 1 115 ? 2.010 28.659 -38.329 1.00 25.93 89 GLY G O 1
ATOM 12937 N N . VAL G 1 116 ? 1.325 26.572 -37.748 1.00 26.71 90 VAL G N 1
ATOM 12938 C CA . VAL G 1 116 ? 0.515 26.948 -36.600 1.00 25.90 90 VAL G CA 1
ATOM 12939 C C . VAL G 1 116 ? 0.818 25.915 -35.520 1.00 25.46 90 VAL G C 1
ATOM 12940 O O . VAL G 1 116 ? 0.880 24.700 -35.787 1.00 25.42 90 VAL G O 1
ATOM 12944 N N . TYR G 1 117 ? 1.082 26.395 -34.308 1.00 24.89 91 TYR G N 1
ATOM 12945 C CA . TYR G 1 117 ? 1.127 25.521 -33.163 1.00 22.20 91 TYR G CA 1
ATOM 12946 C C . TYR G 1 117 ? -0.197 25.760 -32.391 1.00 23.64 91 TYR G C 1
ATOM 12947 O O . TYR G 1 117 ? -0.460 26.880 -31.933 1.00 23.74 91 TYR G O 1
ATOM 12956 N N . HIS G 1 118 ? -0.967 24.691 -32.185 1.00 20.82 92 HIS G N 1
ATOM 12957 C CA . HIS G 1 118 ? -2.274 24.780 -31.538 1.00 21.10 92 HIS G CA 1
ATOM 12958 C C . HIS G 1 118 ? -2.145 24.208 -30.126 1.00 22.99 92 HIS G C 1
ATOM 12959 O O . HIS G 1 118 ? -1.698 23.086 -29.938 1.00 20.43 92 HIS G O 1
ATOM 12966 N N . SER G 1 119 ? -2.348 25.066 -29.133 1.00 21.72 93 SER G N 1
ATOM 12967 C CA . SER G 1 119 ? -2.137 24.667 -27.736 1.00 21.06 93 SER G CA 1
ATOM 12968 C C . SER G 1 119 ? -3.375 25.060 -26.934 1.00 20.26 93 SER G C 1
ATOM 12969 O O . SER G 1 119 ? -3.308 25.848 -25.969 1.00 20.84 93 SER G O 1
ATOM 12972 N N . ILE G 1 120 ? -4.528 24.566 -27.374 1.00 20.57 94 ILE G N 1
ATOM 12973 C CA . ILE G 1 120 ? -5.767 25.123 -26.843 1.00 22.10 94 ILE G CA 1
ATOM 12974 C C . ILE G 1 120 ? -6.700 23.993 -26.423 1.00 20.87 94 ILE G C 1
ATOM 12975 O O . ILE G 1 120 ? -6.929 23.101 -27.223 1.00 18.64 94 ILE G O 1
ATOM 12980 N N . ALA G 1 121 ? -7.136 23.967 -25.163 1.00 20.41 95 ALA G N 1
ATOM 12981 C CA . ALA G 1 121 ? -8.211 23.058 -24.763 1.00 20.32 95 ALA G CA 1
ATOM 12982 C C . ALA G 1 121 ? -8.981 23.718 -23.626 1.00 21.86 95 ALA G C 1
ATOM 12983 O O . ALA G 1 121 ? -8.489 24.669 -22.974 1.00 20.76 95 ALA G O 1
ATOM 12985 N N . PHE G 1 122 ? -10.184 23.217 -23.388 1.00 21.11 96 PHE G N 1
ATOM 12986 C CA . PHE G 1 122 ? -10.964 23.706 -22.261 1.00 22.52 96 PHE G CA 1
ATOM 12987 C C . PHE G 1 122 ? -11.971 22.643 -21.873 1.00 22.91 96 PHE G C 1
ATOM 12988 O O . PHE G 1 122 ? -12.631 22.056 -22.760 1.00 22.84 96 PHE G O 1
ATOM 12996 N N . ALA G 1 123 ? -12.185 22.482 -20.567 1.00 21.93 97 ALA G N 1
ATOM 12997 C CA . ALA G 1 123 ? -13.363 21.747 -20.065 1.00 22.58 97 ALA G CA 1
ATOM 12998 C C . ALA G 1 123 ? -13.731 22.370 -18.744 1.00 25.07 97 ALA G C 1
ATOM 12999 O O . ALA G 1 123 ? -12.855 22.943 -18.079 1.00 22.65 97 ALA G O 1
ATOM 13001 N N . ASN G 1 124 ? -15.019 22.351 -18.403 1.00 24.14 98 ASN G N 1
ATOM 13002 C CA . ASN G 1 124 ? -15.455 22.821 -17.085 1.00 24.25 98 ASN G CA 1
ATOM 13003 C C . ASN G 1 124 ? -14.858 21.948 -15.998 1.00 25.48 98 ASN G C 1
ATOM 13004 O O . ASN G 1 124 ? -14.678 20.725 -16.182 1.00 23.66 98 ASN G O 1
ATOM 13009 N N A MET G 1 125 ? -14.553 22.520 -14.837 0.62 24.58 99 MET G N 1
ATOM 13010 N N B MET G 1 125 ? -14.497 22.613 -14.906 0.38 24.65 99 MET G N 1
ATOM 13011 C CA A MET G 1 125 ? -13.820 21.745 -13.829 0.62 25.08 99 MET G CA 1
ATOM 13012 C CA B MET G 1 125 ? -14.323 21.967 -13.618 0.38 25.74 99 MET G CA 1
ATOM 13013 C C A MET G 1 125 ? -14.523 20.522 -13.272 0.62 22.65 99 MET G C 1
ATOM 13014 C C B MET G 1 125 ? -15.513 21.075 -13.320 0.38 25.21 99 MET G C 1
ATOM 13015 O O A MET G 1 125 ? -13.874 19.511 -12.983 0.62 21.67 99 MET G O 1
ATOM 13016 O O B MET G 1 125 ? -15.330 19.972 -12.830 0.38 25.72 99 MET G O 1
ATOM 13025 N N A GLU G 1 126 ? -15.846 20.540 -13.253 0.62 23.59 100 GLU G N 1
ATOM 13026 N N B GLU G 1 126 ? -16.721 21.564 -13.597 0.38 27.11 100 GLU G N 1
ATOM 13027 C CA A GLU G 1 126 ? -16.562 19.395 -12.703 0.62 25.39 100 GLU G CA 1
ATOM 13028 C CA B GLU G 1 126 ? -17.955 20.858 -13.266 0.38 28.42 100 GLU G CA 1
ATOM 13029 C C A GLU G 1 126 ? -16.495 18.180 -13.633 0.62 25.51 100 GLU G C 1
ATOM 13030 C C B GLU G 1 126 ? -18.064 19.473 -13.876 0.38 27.11 100 GLU G C 1
ATOM 13031 O O A GLU G 1 126 ? -16.923 17.086 -13.266 0.62 27.05 100 GLU G O 1
ATOM 13032 O O B GLU G 1 126 ? -18.609 18.557 -13.258 0.38 25.54 100 GLU G O 1
ATOM 13043 N N A ASP G 1 127 ? -15.959 18.369 -14.839 0.62 24.14 101 ASP G N 1
ATOM 13044 N N B ASP G 1 127 ? -17.673 19.380 -15.142 0.38 26.63 101 ASP G N 1
ATOM 13045 C CA A ASP G 1 127 ? -15.836 17.287 -15.813 0.62 22.11 101 ASP G CA 1
ATOM 13046 C CA B ASP G 1 127 ? -17.657 18.101 -15.835 0.38 26.39 101 ASP G CA 1
ATOM 13047 C C A ASP G 1 127 ? -14.403 16.724 -15.856 0.62 22.64 101 ASP G C 1
ATOM 13048 C C B ASP G 1 127 ? -16.404 17.309 -15.492 0.38 24.97 101 ASP G C 1
ATOM 13049 O O A ASP G 1 127 ? -14.015 16.081 -16.837 0.62 22.11 101 ASP G O 1
ATOM 13050 O O B ASP G 1 127 ? -16.494 16.119 -15.205 0.38 25.30 101 ASP G O 1
ATOM 13059 N N A LEU G 1 128 ? -13.576 17.102 -14.885 0.62 21.83 102 LEU G N 1
ATOM 13060 N N B LEU G 1 128 ? -15.255 17.972 -15.412 0.38 25.88 102 LEU G N 1
ATOM 13061 C CA A LEU G 1 128 ? -12.156 16.671 -14.830 0.62 20.45 102 LEU G CA 1
ATOM 13062 C CA B LEU G 1 128 ? -14.006 17.249 -15.146 0.38 25.00 102 LEU G CA 1
ATOM 13063 C C A LEU G 1 128 ? -11.836 15.963 -13.497 0.62 19.02 102 LEU G C 1
ATOM 13064 C C B LEU G 1 128 ? -13.987 16.617 -13.753 0.38 26.16 102 LEU G C 1
ATOM 13065 O O A LEU G 1 128 ? -10.673 15.938 -13.007 0.62 15.87 102 LEU G O 1
ATOM 13066 O O B LEU G 1 128 ? -13.525 15.490 -13.574 0.38 25.59 102 LEU G O 1
ATOM 13075 N N A ARG G 1 129 ? -12.899 15.361 -12.949 0.62 18.80 103 ARG G N 1
ATOM 13076 N N B ARG G 1 129 ? -14.467 17.354 -12.760 0.38 28.87 103 ARG G N 1
ATOM 13077 C CA A ARG G 1 129 ? -12.885 14.585 -11.709 0.62 19.34 103 ARG G CA 1
ATOM 13078 C CA B ARG G 1 129 ? -14.556 16.829 -11.406 0.38 30.25 103 ARG G CA 1
ATOM 13079 C C A ARG G 1 129 ? -14.213 13.847 -11.550 0.62 20.90 103 ARG G C 1
ATOM 13080 C C B ARG G 1 129 ? -15.984 16.288 -11.170 0.38 31.25 103 ARG G C 1
ATOM 13081 O O A ARG G 1 129 ? -15.141 14.082 -12.320 0.62 22.88 103 ARG G O 1
ATOM 13082 O O B ARG G 1 129 ? -16.827 16.857 -10.452 0.38 32.41 103 ARG G O 1
ATOM 13097 N N A GLY G 1 130 ? -14.327 12.988 -10.543 0.62 21.75 104 GLY G N 1
ATOM 13098 N N B GLY G 1 130 ? -16.267 15.212 -11.896 0.38 29.47 104 GLY G N 1
ATOM 13099 C CA A GLY G 1 130 ? -15.533 12.190 -10.303 0.62 22.27 104 GLY G CA 1
ATOM 13100 C CA B GLY G 1 130 ? -17.553 14.528 -11.885 0.38 29.89 104 GLY G CA 1
ATOM 13101 C C A GLY G 1 130 ? -15.872 11.296 -11.496 0.62 21.28 104 GLY G C 1
ATOM 13102 C C B GLY G 1 130 ? -17.265 13.165 -12.485 0.38 28.30 104 GLY G C 1
ATOM 13103 O O A GLY G 1 130 ? -14.985 10.869 -12.244 0.62 23.35 104 GLY G O 1
ATOM 13104 O O B GLY G 1 130 ? -16.199 12.990 -13.070 0.38 28.30 104 GLY G O 1
ATOM 13105 N N A ARG G 1 131 ? -17.164 11.034 -11.682 0.62 21.55 105 ARG G N 1
ATOM 13106 N N B ARG G 1 131 ? -18.081 12.152 -12.183 0.38 28.50 105 ARG G N 1
ATOM 13107 C CA A ARG G 1 131 ? -17.637 9.965 -12.584 0.62 21.46 105 ARG G CA 1
ATOM 13108 C CA B ARG G 1 131 ? -17.863 10.795 -12.713 0.38 26.56 105 ARG G CA 1
ATOM 13109 C C A ARG G 1 131 ? -17.936 10.515 -13.987 0.62 20.94 105 ARG G C 1
ATOM 13110 C C B ARG G 1 131 ? -17.890 10.889 -14.229 0.38 24.14 105 ARG G C 1
ATOM 13111 O O A ARG G 1 131 ? -18.776 11.380 -14.146 0.62 22.04 105 ARG G O 1
ATOM 13112 O O B ARG G 1 131 ? -18.587 11.760 -14.747 0.38 24.58 105 ARG G O 1
ATOM 13127 N N . PHE G 1 132 ? -17.191 10.045 -14.993 1.00 22.10 106 PHE G N 1
ATOM 13128 C CA . PHE G 1 132 ? -17.385 10.331 -16.415 1.00 20.02 106 PHE G CA 1
ATOM 13129 C C . PHE G 1 132 ? -18.821 10.141 -16.882 1.00 21.56 106 PHE G C 1
ATOM 13130 O O . PHE G 1 132 ? -19.315 10.883 -17.748 1.00 23.98 106 PHE G O 1
ATOM 13138 N N . SER G 1 133 ? -19.515 9.128 -16.375 1.00 22.09 107 SER G N 1
ATOM 13139 C CA . SER G 1 133 ? -20.860 8.876 -16.909 1.00 21.99 107 SER G CA 1
ATOM 13140 C C . SER G 1 133 ? -21.837 9.979 -16.503 1.00 23.30 107 SER G C 1
ATOM 13141 O O . SER G 1 133 ? -22.971 10.009 -16.990 1.00 22.99 107 SER G O 1
ATOM 13144 N N . GLU G 1 134 ? -21.428 10.843 -15.584 1.00 21.73 108 GLU G N 1
ATOM 13145 C CA . GLU G 1 134 ? -22.319 11.978 -15.204 1.00 25.59 108 GLU G CA 1
ATOM 13146 C C . GLU G 1 134 ? -22.069 13.255 -16.012 1.00 26.22 108 GLU G C 1
ATOM 13147 O O . GLU G 1 134 ? -22.694 14.299 -15.745 1.00 27.91 108 GLU G O 1
ATOM 13153 N N . THR G 1 135 ? -21.200 13.176 -17.020 1.00 23.71 109 THR G N 1
ATOM 13154 C CA . THR G 1 135 ? -20.896 14.329 -17.865 1.00 24.04 109 THR G CA 1
ATOM 13155 C C . THR G 1 135 ? -22.176 14.877 -18.527 1.00 25.28 109 THR G C 1
ATOM 13156 O O . THR G 1 135 ? -22.961 14.096 -19.102 1.00 22.99 109 THR G O 1
ATOM 13160 N N . SER G 1 136 ? -22.376 16.199 -18.438 1.00 22.66 110 SER G N 1
ATOM 13161 C CA . SER G 1 136 ? -23.492 16.839 -19.110 1.00 24.05 110 SER G CA 1
ATOM 13162 C C . SER G 1 136 ? -23.242 16.975 -20.619 1.00 24.81 110 SER G C 1
ATOM 13163 O O . SER G 1 136 ? -22.106 17.111 -21.086 1.00 20.64 110 SER G O 1
ATOM 13166 N N . ARG G 1 137 ? -24.307 16.945 -21.410 1.00 22.42 111 ARG G N 1
ATOM 13167 C CA . ARG G 1 137 ? -24.173 17.205 -22.865 1.00 23.28 111 ARG G CA 1
ATOM 13168 C C . ARG G 1 137 ? -23.483 18.546 -23.171 1.00 23.36 111 ARG G C 1
ATOM 13169 O O . ARG G 1 137 ? -22.587 18.648 -24.010 1.00 23.33 111 ARG G O 1
ATOM 13177 N N . GLU G 1 138 ? -23.850 19.595 -22.440 1.00 24.28 112 GLU G N 1
ATOM 13178 C CA . GLU G 1 138 ? -23.305 20.916 -22.700 1.00 27.08 112 GLU G CA 1
ATOM 13179 C C . GLU G 1 138 ? -21.809 20.895 -22.400 1.00 24.98 112 GLU G C 1
ATOM 13180 O O . GLU G 1 138 ? -21.024 21.407 -23.200 1.00 26.91 112 GLU G O 1
ATOM 13186 N N . GLY G 1 139 ? -21.405 20.203 -21.331 1.00 25.78 113 GLY G N 1
ATOM 13187 C CA . GLY G 1 139 ? -19.969 20.140 -20.988 1.00 23.85 113 GLY G CA 1
ATOM 13188 C C . GLY G 1 139 ? -19.194 19.294 -21.998 1.00 24.27 113 GLY G C 1
ATOM 13189 O O . GLY G 1 139 ? -18.035 19.549 -22.307 1.00 22.89 113 GLY G O 1
ATOM 13190 N N . PHE G 1 140 ? -19.814 18.222 -22.466 1.00 21.44 114 PHE G N 1
ATOM 13191 C CA . PHE G 1 140 ? -19.138 17.342 -23.411 1.00 22.75 114 PHE G CA 1
ATOM 13192 C C . PHE G 1 140 ? -18.932 18.086 -24.724 1.00 24.60 114 PHE G C 1
ATOM 13193 O O . PHE G 1 140 ? -17.812 18.089 -25.240 1.00 22.48 114 PHE G O 1
ATOM 13201 N N . LEU G 1 141 ? -19.945 18.823 -25.189 1.00 23.75 115 LEU G N 1
ATOM 13202 C CA . LEU G 1 141 ? -19.854 19.515 -26.484 1.00 25.12 115 LEU G CA 1
ATOM 13203 C C . LEU G 1 141 ? -18.940 20.746 -26.390 1.00 26.28 115 LEU G C 1
ATOM 13204 O O . LEU G 1 141 ? -18.216 21.072 -27.342 1.00 24.23 115 LEU G O 1
ATOM 13209 N N . LEU G 1 142 ? -18.931 21.395 -25.217 1.00 24.85 116 LEU G N 1
ATOM 13210 C CA . LEU G 1 142 ? -18.008 22.495 -24.960 1.00 25.57 116 LEU G CA 1
ATOM 13211 C C . LEU G 1 142 ? -16.564 22.051 -25.179 1.00 24.21 116 LEU G C 1
ATOM 13212 O O . LEU G 1 142 ? -15.790 22.735 -25.868 1.00 22.63 116 LEU G O 1
ATOM 13217 N N . ALA G 1 143 ? -16.194 20.931 -24.547 1.00 20.48 117 ALA G N 1
ATOM 13218 C CA . ALA G 1 143 ? -14.852 20.411 -24.646 1.00 20.89 117 ALA G CA 1
ATOM 13219 C C . ALA G 1 143 ? -14.514 20.017 -26.099 1.00 20.52 117 ALA G C 1
ATOM 13220 O O . ALA G 1 143 ? -13.397 20.261 -26.565 1.00 21.34 117 ALA G O 1
ATOM 13222 N N . GLN G 1 144 ? -15.455 19.373 -26.791 1.00 19.25 118 GLN G N 1
ATOM 13223 C CA . GLN G 1 144 ? -15.230 19.036 -28.204 1.00 20.77 118 GLN G CA 1
ATOM 13224 C C . GLN G 1 144 ? -15.000 20.310 -29.059 1.00 22.23 118 GLN G C 1
ATOM 13225 O O . GLN G 1 144 ? -14.139 20.327 -29.944 1.00 23.16 118 GLN G O 1
ATOM 13231 N N . ASP G 1 145 ? -15.834 21.330 -28.835 1.00 21.50 119 ASP G N 1
ATOM 13232 C CA . ASP G 1 145 ? -15.828 22.555 -29.624 1.00 23.08 119 ASP G CA 1
ATOM 13233 C C . ASP G 1 145 ? -14.448 23.233 -29.509 1.00 24.08 119 ASP G C 1
ATOM 13234 O O . ASP G 1 145 ? -13.753 23.498 -30.498 1.00 24.69 119 ASP G O 1
ATOM 13239 N N . ILE G 1 146 ? -14.021 23.472 -28.274 1.00 23.02 120 ILE G N 1
ATOM 13240 C CA . ILE G 1 146 ? -12.800 24.247 -28.054 1.00 21.43 120 ILE G CA 1
ATOM 13241 C C . ILE G 1 146 ? -11.547 23.396 -28.287 1.00 21.83 120 ILE G C 1
ATOM 13242 O O . ILE G 1 146 ? -10.528 23.903 -28.806 1.00 21.68 120 ILE G O 1
ATOM 13247 N N . SER G 1 147 ? -11.615 22.110 -27.934 1.00 19.54 121 SER G N 1
ATOM 13248 C CA . SER G 1 147 ? -10.395 21.296 -27.874 1.00 20.50 121 SER G CA 1
ATOM 13249 C C . SER G 1 147 ? -10.146 20.506 -29.145 1.00 22.38 121 SER G C 1
ATOM 13250 O O . SER G 1 147 ? -9.036 19.959 -29.331 1.00 21.83 121 SER G O 1
ATOM 13253 N N . SER G 1 148 ? -11.189 20.361 -29.967 1.00 22.63 122 SER G N 1
ATOM 13254 C CA . SER G 1 148 ? -11.058 19.522 -31.184 1.00 22.56 122 SER G CA 1
ATOM 13255 C C . SER G 1 148 ? -11.475 20.295 -32.423 1.00 21.40 122 SER G C 1
ATOM 13256 O O . SER G 1 148 ? -10.711 20.432 -33.367 1.00 22.21 122 SER G O 1
ATOM 13259 N N . TYR G 1 149 ? -12.726 20.720 -32.469 1.00 20.76 123 TYR G N 1
ATOM 13260 C CA . TYR G 1 149 ? -13.220 21.383 -33.664 1.00 23.53 123 TYR G CA 1
ATOM 13261 C C . TYR G 1 149 ? -12.340 22.587 -33.985 1.00 24.45 123 TYR G C 1
ATOM 13262 O O . TYR G 1 149 ? -12.071 22.828 -35.151 1.00 25.50 123 TYR G O 1
ATOM 13271 N N . SER G 1 150 ? -11.878 23.332 -32.971 1.00 22.59 124 SER G N 1
ATOM 13272 C CA . SER G 1 150 ? -11.039 24.506 -33.238 1.00 24.69 124 SER G CA 1
ATOM 13273 C C . SER G 1 150 ? -9.875 24.162 -34.180 1.00 24.49 124 SER G C 1
ATOM 13274 O O . SER G 1 150 ? -9.530 24.985 -35.018 1.00 24.98 124 SER G O 1
ATOM 13277 N N . LEU G 1 151 ? -9.260 22.990 -34.073 1.00 22.57 125 LEU G N 1
ATOM 13278 C CA . LEU G 1 151 ? -8.180 22.649 -35.007 1.00 21.49 125 LEU G CA 1
ATOM 13279 C C . LEU G 1 151 ? -8.650 22.618 -36.472 1.00 20.90 125 LEU G C 1
ATOM 13280 O O . LEU G 1 151 ? -7.918 23.041 -37.375 1.00 23.40 125 LEU G O 1
ATOM 13285 N N . THR G 1 152 ? -9.840 22.060 -36.719 1.00 22.10 126 THR G N 1
ATOM 13286 C CA . THR G 1 152 ? -10.418 21.988 -38.060 1.00 22.81 126 THR G CA 1
ATOM 13287 C C . THR G 1 152 ? -10.573 23.368 -38.698 1.00 24.97 126 THR G C 1
ATOM 13288 O O . THR G 1 152 ? -10.166 23.601 -39.847 1.00 23.93 126 THR G O 1
ATOM 13292 N N . ILE G 1 153 ? -11.227 24.278 -37.974 1.00 23.74 127 ILE G N 1
ATOM 13293 C CA . ILE G 1 153 ? -11.486 25.568 -38.585 1.00 24.67 127 ILE G CA 1
ATOM 13294 C C . ILE G 1 153 ? -10.176 26.361 -38.674 1.00 25.73 127 ILE G C 1
ATOM 13295 O O . ILE G 1 153 ? -9.998 27.123 -39.618 1.00 28.41 127 ILE G O 1
ATOM 13300 N N . VAL G 1 154 ? -9.309 26.236 -37.665 1.00 25.60 128 VAL G N 1
ATOM 13301 C CA . VAL G 1 154 ? -8.009 26.903 -37.706 1.00 26.33 128 VAL G CA 1
ATOM 13302 C C . VAL G 1 154 ? -7.251 26.413 -38.946 1.00 29.02 128 VAL G C 1
ATOM 13303 O O . VAL G 1 154 ? -6.688 27.216 -39.689 1.00 29.74 128 VAL G O 1
ATOM 13307 N N . ALA G 1 155 ? -7.220 25.100 -39.166 1.00 25.61 129 ALA G N 1
ATOM 13308 C CA . ALA G 1 155 ? -6.516 24.577 -40.331 1.00 27.94 129 ALA G CA 1
ATOM 13309 C C . ALA G 1 155 ? -7.120 25.154 -41.598 1.00 28.90 129 ALA G C 1
ATOM 13310 O O . ALA G 1 155 ? -6.383 25.544 -42.500 1.00 30.14 129 ALA G O 1
ATOM 13312 N N . HIS G 1 156 ? -8.452 25.169 -41.689 1.00 28.12 130 HIS G N 1
ATOM 13313 C CA . HIS G 1 156 ? -9.115 25.728 -42.885 1.00 28.56 130 HIS G CA 1
ATOM 13314 C C . HIS G 1 156 ? -8.698 27.161 -43.180 1.00 29.96 130 HIS G C 1
ATOM 13315 O O . HIS G 1 156 ? -8.432 27.470 -44.344 1.00 30.77 130 HIS G O 1
ATOM 13322 N N . GLU G 1 157 ? -8.583 28.002 -42.146 1.00 28.47 131 GLU G N 1
ATOM 13323 C CA . GLU G 1 157 ? -8.266 29.423 -42.330 1.00 31.48 131 GLU G CA 1
ATOM 13324 C C . GLU G 1 157 ? -6.760 29.630 -42.483 1.00 31.33 131 GLU G C 1
ATOM 13325 O O . GLU G 1 157 ? -6.330 30.435 -43.321 1.00 32.06 131 GLU G O 1
ATOM 13331 N N . ALA G 1 158 ? -5.972 28.795 -41.804 1.00 28.55 132 ALA G N 1
ATOM 13332 C CA . ALA G 1 158 ? -4.516 28.932 -41.820 1.00 29.91 132 ALA G CA 1
ATOM 13333 C C . ALA G 1 158 ? -3.987 28.497 -43.203 1.00 31.99 132 ALA G C 1
ATOM 13334 O O . ALA G 1 158 ? -3.002 29.025 -43.721 1.00 33.43 132 ALA G O 1
ATOM 13336 N N . LYS G 1 159 ? -4.669 27.554 -43.835 1.00 31.19 133 LYS G N 1
ATOM 13337 C CA . LYS G 1 159 ? -4.201 27.012 -45.119 1.00 32.69 133 LYS G CA 1
ATOM 13338 C C . LYS G 1 159 ? -4.185 28.132 -46.171 1.00 35.98 133 LYS G C 1
ATOM 13339 O O . LYS G 1 159 ? -3.348 28.139 -47.095 1.00 36.42 133 LYS G O 1
ATOM 13345 N N . LYS G 1 160 ? -5.099 29.088 -46.011 1.00 33.50 134 LYS G N 1
ATOM 13346 C CA . LYS G 1 160 ? -5.173 30.247 -46.914 1.00 35.71 134 LYS G CA 1
ATOM 13347 C C . LYS G 1 160 ? -3.871 31.052 -46.916 1.00 37.72 134 LYS G C 1
ATOM 13348 O O . LYS G 1 160 ? -3.568 31.724 -47.896 1.00 38.85 134 LYS G O 1
ATOM 13354 N N . LEU G 1 161 ? -3.084 30.945 -45.848 1.00 36.34 135 LEU G N 1
ATOM 13355 C CA . LEU G 1 161 ? -1.795 31.632 -45.691 1.00 35.78 135 LEU G CA 1
ATOM 13356 C C . LEU G 1 161 ? -0.601 30.700 -45.978 1.00 35.08 135 LEU G C 1
ATOM 13357 O O . LEU G 1 161 ? 0.559 31.037 -45.741 1.00 35.26 135 LEU G O 1
ATOM 13362 N N . MET G 1 162 ? -0.867 29.500 -46.479 1.00 33.73 136 MET G N 1
ATOM 13363 C CA . MET G 1 162 ? 0.226 28.557 -46.705 1.00 34.06 136 MET G CA 1
ATOM 13364 C C . MET G 1 162 ? 0.164 27.973 -48.127 1.00 36.11 136 MET G C 1
ATOM 13365 O O . MET G 1 162 ? 0.205 26.751 -48.312 1.00 38.00 136 MET G O 1
ATOM 13370 N N . PRO G 1 163 ? 0.161 28.855 -49.143 1.00 40.08 137 PRO G N 1
ATOM 13371 C CA . PRO G 1 163 ? -0.063 28.421 -50.530 1.00 42.02 137 PRO G CA 1
ATOM 13372 C C . PRO G 1 163 ? 1.029 27.467 -50.996 1.00 42.27 137 PRO G C 1
ATOM 13373 O O . PRO G 1 163 ? 0.827 26.695 -51.930 1.00 43.19 137 PRO G O 1
ATOM 13377 N N . GLU G 1 164 ? 2.193 27.555 -50.363 1.00 41.37 138 GLU G N 1
ATOM 13378 C CA . GLU G 1 164 ? 3.323 26.706 -50.692 1.00 41.65 138 GLU G CA 1
ATOM 13379 C C . GLU G 1 164 ? 3.447 25.498 -49.764 1.00 40.70 138 GLU G C 1
ATOM 13380 O O . GLU G 1 164 ? 4.450 24.804 -49.822 1.00 40.91 138 GLU G O 1
ATOM 13386 N N . GLY G 1 165 ? 2.526 25.337 -48.822 1.00 37.00 139 GLY G N 1
ATOM 13387 C CA . GLY G 1 165 ? 2.675 24.258 -47.839 1.00 34.21 139 GLY G CA 1
ATOM 13388 C C . GLY G 1 165 ? 3.116 24.778 -46.473 1.00 32.66 139 GLY G C 1
ATOM 13389 O O . GLY G 1 165 ? 3.389 25.970 -46.290 1.00 30.28 139 GLY G O 1
ATOM 13390 N N . GLY G 1 166 ? 3.142 23.895 -45.488 1.00 29.33 140 GLY G N 1
ATOM 13391 C CA . GLY G 1 166 ? 3.289 24.324 -44.109 1.00 28.91 140 GLY G CA 1
ATOM 13392 C C . GLY G 1 166 ? 3.063 23.154 -43.164 1.00 27.39 140 GLY G C 1
ATOM 13393 O O . GLY G 1 166 ? 2.862 22.013 -43.571 1.00 26.84 140 GLY G O 1
ATOM 13394 N N . SER G 1 167 ? 3.037 23.465 -41.879 1.00 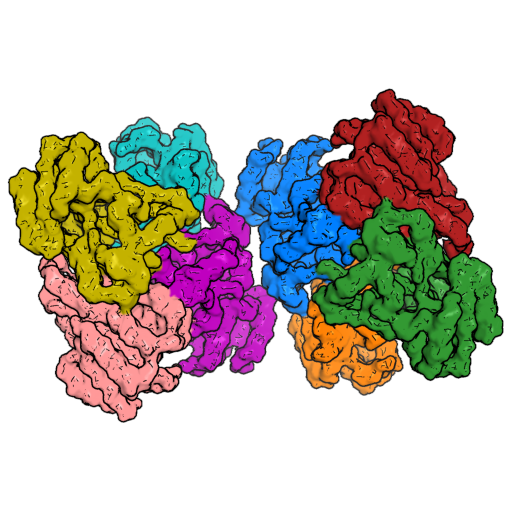27.52 141 SER G N 1
ATOM 13395 C CA . SER G 1 167 ? 3.010 22.432 -40.839 1.00 25.99 141 SER G CA 1
ATOM 13396 C C . SER G 1 167 ? 2.120 22.922 -39.692 1.00 25.82 141 SER G C 1
ATOM 13397 O O . SER G 1 167 ? 2.267 24.052 -39.226 1.00 26.47 141 SER G O 1
ATOM 13400 N N . ILE G 1 168 ? 1.162 22.104 -39.269 1.00 23.54 142 ILE G N 1
ATOM 13401 C CA . ILE G 1 168 ? 0.234 22.425 -38.181 1.00 21.11 142 ILE G CA 1
ATOM 13402 C C . ILE G 1 168 ? 0.394 21.361 -37.093 1.00 21.93 142 ILE G C 1
ATOM 13403 O O . ILE G 1 168 ? 0.453 20.169 -37.408 1.00 20.88 142 ILE G O 1
ATOM 13408 N N . VAL G 1 169 ? 0.571 21.767 -35.837 1.00 20.09 143 VAL G N 1
ATOM 13409 C CA . VAL G 1 169 ? 0.859 20.793 -34.785 1.00 19.53 143 VAL G CA 1
ATOM 13410 C C . VAL G 1 169 ? -0.136 21.143 -33.669 1.00 21.71 143 VAL G C 1
ATOM 13411 O O . VAL G 1 169 ? -0.292 22.310 -33.318 1.00 24.01 143 VAL G O 1
ATOM 13415 N N . ALA G 1 170 ? -0.790 20.136 -33.119 1.00 21.06 144 ALA G N 1
ATOM 13416 C CA . ALA G 1 170 ? -1.652 20.311 -31.953 1.00 19.76 144 ALA G CA 1
ATOM 13417 C C . ALA G 1 170 ? -1.079 19.521 -30.754 1.00 21.55 144 ALA G C 1
ATOM 13418 O O . ALA G 1 170 ? -0.236 18.628 -30.914 1.00 21.01 144 ALA G O 1
ATOM 13420 N N . THR G 1 171 ? -1.581 19.831 -29.563 1.00 20.24 145 THR G N 1
ATOM 13421 C CA . THR G 1 171 ? -1.003 19.256 -28.354 1.00 20.02 145 THR G CA 1
ATOM 13422 C C . THR G 1 171 ? -2.045 18.328 -27.770 1.00 19.46 145 THR G C 1
ATOM 13423 O O . THR G 1 171 ? -3.180 18.763 -27.510 1.00 20.92 145 THR G O 1
ATOM 13427 N N . THR G 1 172 ? -1.651 17.083 -27.532 1.00 19.55 146 THR G N 1
ATOM 13428 C CA . THR G 1 172 ? -2.588 16.139 -26.993 1.00 17.47 146 THR G CA 1
ATOM 13429 C C . THR G 1 172 ? -2.019 15.512 -25.712 1.00 17.51 146 THR G C 1
ATOM 13430 O O . THR G 1 172 ? -0.933 15.861 -25.249 1.00 16.22 146 THR G O 1
ATOM 13434 N N . TYR G 1 173 ? -2.732 14.547 -25.176 1.00 17.36 147 TYR G N 1
ATOM 13435 C CA . TYR G 1 173 ? -2.314 13.836 -23.962 1.00 16.52 147 TYR G CA 1
ATOM 13436 C C . TYR G 1 173 ? -2.749 12.380 -24.125 1.00 17.55 147 TYR G C 1
ATOM 13437 O O . TYR G 1 173 ? -3.752 12.121 -24.800 1.00 16.97 147 TYR G O 1
ATOM 13446 N N . LEU G 1 174 ? -2.002 11.466 -23.505 1.00 18.19 148 LEU G N 1
ATOM 13447 C CA . LEU G 1 174 ? -2.205 9.997 -23.459 1.00 20.77 148 LEU G CA 1
ATOM 13448 C C . LEU G 1 174 ? -3.614 9.604 -23.026 1.00 18.21 148 LEU G C 1
ATOM 13449 O O . LEU G 1 174 ? -4.114 8.580 -23.480 1.00 15.30 148 LEU G O 1
ATOM 13454 N N . GLY G 1 175 ? -4.313 10.500 -22.325 1.00 16.05 149 GLY G N 1
ATOM 13455 C CA . GLY G 1 175 ? -5.743 10.268 -21.988 1.00 17.12 149 GLY G CA 1
ATOM 13456 C C . GLY G 1 175 ? -6.639 10.232 -23.230 1.00 17.24 149 GLY G C 1
ATOM 13457 O O . GLY G 1 175 ? -7.789 9.815 -23.108 1.00 17.94 149 GLY G O 1
ATOM 13458 N N . GLY G 1 176 ? -6.166 10.670 -24.401 1.00 16.75 150 GLY G N 1
ATOM 13459 C CA . GLY G 1 176 ? -6.960 10.494 -25.659 1.00 17.94 150 GLY G CA 1
ATOM 13460 C C . GLY G 1 176 ? -6.836 9.066 -26.196 1.00 20.64 150 GLY G C 1
ATOM 13461 O O . GLY G 1 176 ? -7.619 8.626 -27.034 1.00 20.22 150 GLY G O 1
ATOM 13462 N N . GLU G 1 177 ? -5.856 8.324 -25.707 1.00 17.33 151 GLU G N 1
ATOM 13463 C CA . GLU G 1 177 ? -5.546 6.964 -26.199 1.00 18.58 151 GLU G CA 1
ATOM 13464 C C . GLU G 1 177 ? -5.995 5.865 -25.225 1.00 20.78 151 GLU G C 1
ATOM 13465 O O . GLU G 1 177 ? -6.227 4.741 -25.657 1.00 21.26 151 GLU G O 1
ATOM 13471 N N . PHE G 1 178 ? -6.075 6.182 -23.936 1.00 17.57 152 PHE G N 1
ATOM 13472 C CA . PHE G 1 178 ? -6.332 5.243 -22.849 1.00 17.79 152 PHE G CA 1
ATOM 13473 C C . PHE G 1 178 ? -7.229 5.967 -21.867 1.00 19.22 152 PHE G C 1
ATOM 13474 O O . PHE G 1 178 ? -7.108 7.178 -21.703 1.00 20.59 152 PHE G O 1
ATOM 13482 N N . ALA G 1 179 ? -8.050 5.241 -21.127 1.00 18.29 153 ALA G N 1
ATOM 13483 C CA . ALA G 1 179 ? -8.864 5.896 -20.112 1.00 17.45 153 ALA G CA 1
ATOM 13484 C C . ALA G 1 179 ? -7.982 6.211 -18.916 1.00 20.33 153 ALA G C 1
ATOM 13485 O O . ALA G 1 179 ? -7.366 5.294 -18.365 1.00 21.27 153 ALA G O 1
ATOM 13487 N N . VAL G 1 180 ? -7.792 7.486 -18.567 1.00 20.95 154 VAL G N 1
ATOM 13488 C CA . VAL G 1 180 ? -7.002 7.782 -17.352 1.00 23.15 154 VAL G CA 1
ATOM 13489 C C . VAL G 1 180 ? -7.942 8.321 -16.283 1.00 22.12 154 VAL G C 1
ATOM 13490 O O . VAL G 1 180 ? -8.930 8.971 -16.619 1.00 25.21 154 VAL G O 1
ATOM 13494 N N . GLN G 1 181 ? -7.737 8.013 -15.005 1.00 21.10 155 GLN G N 1
ATOM 13495 C CA A GLN G 1 181 ? -8.650 8.539 -13.993 0.50 22.59 155 GLN G CA 1
ATOM 13496 C CA B GLN G 1 181 ? -8.630 8.547 -13.974 0.50 21.83 155 GLN G CA 1
ATOM 13497 C C . GLN G 1 181 ? -8.762 10.064 -14.109 1.00 21.14 155 GLN G C 1
ATOM 13498 O O . GLN G 1 181 ? -7.775 10.748 -14.368 1.00 21.86 155 GLN G O 1
ATOM 13509 N N . ASN G 1 182 ? -9.959 10.584 -13.883 1.00 20.20 156 ASN G N 1
ATOM 13510 C CA . ASN G 1 182 ? -10.217 12.024 -13.773 1.00 22.61 156 ASN G CA 1
ATOM 13511 C C . ASN G 1 182 ? -10.189 12.853 -15.057 1.00 23.65 156 ASN G C 1
ATOM 13512 O O . ASN G 1 182 ? -10.947 13.821 -15.156 1.00 25.41 156 ASN G O 1
ATOM 13517 N N . TYR G 1 183 ? -9.426 12.438 -16.062 1.00 22.06 157 TYR G N 1
ATOM 13518 C CA . TYR G 1 183 ? -9.294 13.271 -17.247 1.00 18.30 157 TYR G CA 1
ATOM 13519 C C . TYR G 1 183 ? -10.591 13.298 -18.036 1.00 20.77 157 TYR G C 1
ATOM 13520 O O . TYR G 1 183 ? -10.929 14.325 -18.687 1.00 20.34 157 TYR G O 1
ATOM 13529 N N . ASN G 1 184 ? -11.355 12.204 -17.919 1.00 18.64 158 ASN G N 1
ATOM 13530 C CA . ASN G 1 184 ? -12.825 12.194 -18.207 1.00 17.64 158 ASN G CA 1
ATOM 13531 C C . ASN G 1 184 ? -13.193 12.857 -19.540 1.00 19.35 158 ASN G C 1
ATOM 13532 O O . ASN G 1 184 ? -12.687 12.445 -20.584 1.00 18.90 158 ASN G O 1
ATOM 13537 N N . VAL G 1 185 ? -13.958 13.947 -19.534 1.00 17.53 159 VAL G N 1
ATOM 13538 C CA . VAL G 1 185 ? -14.437 14.519 -20.801 1.00 19.42 159 VAL G CA 1
ATOM 13539 C C . VAL G 1 185 ? -13.268 14.961 -21.725 1.00 19.28 159 VAL G C 1
ATOM 13540 O O . VAL G 1 185 ? -13.372 14.964 -22.963 1.00 19.79 159 VAL G O 1
ATOM 13544 N N . MET G 1 186 ? -12.171 15.410 -21.123 1.00 16.62 160 MET G N 1
ATOM 13545 C CA . MET G 1 186 ? -11.040 15.815 -21.957 1.00 17.72 160 MET G CA 1
ATOM 13546 C C . MET G 1 186 ? -10.328 14.620 -22.651 1.00 17.31 160 MET G C 1
ATOM 13547 O O . MET G 1 186 ? -9.734 14.773 -23.723 1.00 17.20 160 MET G O 1
ATOM 13552 N N . GLY G 1 187 ? -10.423 13.433 -22.061 1.00 17.56 161 GLY G N 1
ATOM 13553 C CA . GLY G 1 187 ? -9.886 12.267 -22.766 1.00 17.89 161 GLY G CA 1
ATOM 13554 C C . GLY G 1 187 ? -10.641 12.041 -24.066 1.00 17.89 161 GLY G C 1
ATOM 13555 O O . GLY G 1 187 ? -10.061 11.644 -25.089 1.00 18.07 161 GLY G O 1
ATOM 13556 N N . VAL G 1 188 ? -11.963 12.162 -23.997 1.00 19.45 162 VAL G N 1
ATOM 13557 C CA . VAL G 1 188 ? -12.773 11.946 -25.198 1.00 18.30 162 VAL G CA 1
ATOM 13558 C C . VAL G 1 188 ? -12.568 13.097 -26.188 1.00 18.92 162 VAL G C 1
ATOM 13559 O O . VAL G 1 188 ? -12.535 12.879 -27.403 1.00 17.54 162 VAL G O 1
ATOM 13563 N N . ALA G 1 189 ? -12.333 14.315 -25.697 1.00 18.59 163 ALA G N 1
ATOM 13564 C CA . ALA G 1 189 ? -11.994 15.435 -26.574 1.00 19.06 163 ALA G CA 1
ATOM 13565 C C . ALA G 1 189 ? -10.600 15.268 -27.204 1.00 16.85 163 ALA G C 1
ATOM 13566 O O . ALA G 1 189 ? -10.430 15.603 -28.370 1.00 16.67 163 ALA G O 1
ATOM 13568 N N . LYS G 1 190 ? -9.644 14.677 -26.500 1.00 15.94 164 LYS G N 1
ATOM 13569 C CA . LYS G 1 190 ? -8.342 14.405 -27.120 1.00 16.82 164 LYS G CA 1
ATOM 13570 C C . LYS G 1 190 ? -8.363 13.256 -28.143 1.00 16.52 164 LYS G C 1
ATOM 13571 O O . LYS G 1 190 ? -7.589 13.255 -29.111 1.00 17.26 164 LYS G O 1
ATOM 13577 N N . ALA G 1 191 ? -9.203 12.247 -27.897 1.00 18.76 165 ALA G N 1
ATOM 13578 C CA . ALA G 1 191 ? -9.361 11.173 -28.904 1.00 18.27 165 ALA G CA 1
ATOM 13579 C C . ALA G 1 191 ? -9.895 11.812 -30.201 1.00 18.62 165 ALA G C 1
ATOM 13580 O O . ALA G 1 191 ? -9.472 11.469 -31.332 1.00 18.95 165 ALA G O 1
ATOM 13582 N N . SER G 1 192 ? -10.866 12.697 -30.018 1.00 16.17 166 SER G N 1
ATOM 13583 C CA . SER G 1 192 ? -11.455 13.423 -31.146 1.00 18.97 166 SER G CA 1
ATOM 13584 C C . SER G 1 192 ? -10.373 14.292 -31.852 1.00 18.28 166 SER G C 1
ATOM 13585 O O . SER G 1 192 ? -10.198 14.237 -33.094 1.00 19.42 166 SER G O 1
ATOM 13588 N N . LEU G 1 193 ? -9.540 14.967 -31.058 1.00 18.44 167 LEU G N 1
ATOM 13589 C CA . LEU G 1 193 ? -8.473 15.805 -31.639 1.00 16.81 167 LEU G CA 1
ATOM 13590 C C . LEU G 1 193 ? -7.474 14.951 -32.427 1.00 17.51 167 LEU G C 1
ATOM 13591 O O . LEU G 1 193 ? -7.027 15.357 -33.501 1.00 18.88 167 LEU G O 1
ATOM 13596 N N . GLU G 1 194 ? -7.087 13.812 -31.859 1.00 17.46 168 GLU G N 1
ATOM 13597 C CA . GLU G 1 194 ? -6.106 12.958 -32.508 1.00 18.14 168 GLU G CA 1
ATOM 13598 C C . GLU G 1 194 ? -6.652 12.430 -33.838 1.00 19.77 168 GLU G C 1
ATOM 13599 O O . GLU G 1 194 ? -5.926 12.345 -34.823 1.00 19.50 168 GLU G O 1
ATOM 13605 N N . ALA G 1 195 ? -7.927 12.042 -33.894 1.00 18.24 169 ALA G N 1
ATOM 13606 C CA . ALA G 1 195 ? -8.518 11.661 -35.192 1.00 19.43 169 ALA G CA 1
ATOM 13607 C C . ALA G 1 195 ? -8.619 12.870 -36.141 1.00 20.77 169 ALA G C 1
ATOM 13608 O O . ALA G 1 195 ? -8.355 12.746 -37.347 1.00 20.36 169 ALA G O 1
ATOM 13610 N N . ASN G 1 196 ? -8.937 14.029 -35.578 1.00 20.58 170 ASN G N 1
ATOM 13611 C CA . ASN G 1 196 ? -9.016 15.286 -36.344 1.00 21.31 170 ASN G CA 1
ATOM 13612 C C . ASN G 1 196 ? -7.651 15.542 -37.039 1.00 21.61 170 ASN G C 1
ATOM 13613 O O . ASN G 1 196 ? -7.587 15.817 -38.238 1.00 20.08 170 ASN G O 1
ATOM 13618 N N . VAL G 1 197 ? -6.563 15.310 -36.300 1.00 20.88 171 VAL G N 1
ATOM 13619 C CA . VAL G 1 197 ? -5.227 15.392 -36.880 1.00 20.92 171 VAL G CA 1
ATOM 13620 C C . VAL G 1 197 ? -5.042 14.441 -38.088 1.00 22.23 171 VAL G C 1
ATOM 13621 O O . VAL G 1 197 ? -4.502 14.835 -39.129 1.00 19.65 171 VAL G O 1
ATOM 13625 N N . LYS G 1 198 ? -5.491 13.188 -37.977 1.00 19.77 172 LYS G N 1
ATOM 13626 C CA . LYS G 1 198 ? -5.318 12.242 -39.097 1.00 21.33 172 LYS G CA 1
ATOM 13627 C C . LYS G 1 198 ? -6.163 12.683 -40.299 1.00 22.35 172 LYS G C 1
ATOM 13628 O O . LYS G 1 198 ? -5.753 12.580 -41.465 1.00 22.59 172 LYS G O 1
ATOM 13634 N N . TYR G 1 199 ? -7.393 13.124 -40.043 1.00 22.31 173 TYR G N 1
ATOM 13635 C CA . TYR G 1 199 ? -8.261 13.447 -41.163 1.00 22.81 173 TYR G CA 1
ATOM 13636 C C . TYR G 1 199 ? -7.761 14.706 -41.862 1.00 24.23 173 TYR G C 1
ATOM 13637 O O . TYR G 1 199 ? -7.890 14.835 -43.087 1.00 23.49 173 TYR G O 1
ATOM 13646 N N . LEU G 1 200 ? -7.197 15.638 -41.078 1.00 23.77 174 LEU G N 1
ATOM 13647 C CA . LEU G 1 200 ? -6.666 16.891 -41.638 1.00 23.62 174 LEU G CA 1
ATOM 13648 C C . LEU G 1 200 ? -5.407 16.547 -42.421 1.00 22.16 174 LEU G C 1
ATOM 13649 O O . LEU G 1 200 ? -5.188 17.092 -43.495 1.00 24.42 174 LEU G O 1
ATOM 13654 N N . ALA G 1 201 ? -4.617 15.611 -41.901 1.00 20.27 175 ALA G N 1
ATOM 13655 C CA . ALA G 1 201 ? -3.400 15.205 -42.620 1.00 21.90 175 ALA G CA 1
ATOM 13656 C C . ALA G 1 201 ? -3.741 14.646 -44.008 1.00 24.09 175 ALA G C 1
ATOM 13657 O O . ALA G 1 201 ? -3.075 14.984 -44.997 1.00 25.00 175 ALA G O 1
ATOM 13659 N N . LEU G 1 202 ? -4.765 13.796 -44.067 1.00 23.32 176 LEU G N 1
ATOM 13660 C CA . LEU G 1 202 ? -5.179 13.169 -45.338 1.00 23.57 176 LEU G CA 1
ATOM 13661 C C . LEU G 1 202 ? -5.686 14.270 -46.258 1.00 25.19 176 LEU G C 1
ATOM 13662 O O . LEU G 1 202 ? -5.353 14.305 -47.464 1.00 25.21 176 LEU G O 1
ATOM 13667 N N . ASP G 1 203 ? -6.515 15.160 -45.715 1.00 23.89 177 ASP G N 1
ATOM 13668 C CA . ASP G 1 203 ? -7.152 16.181 -46.587 1.00 25.81 177 ASP G CA 1
ATOM 13669 C C . ASP G 1 203 ? -6.154 17.217 -47.141 1.00 27.45 177 ASP G C 1
ATOM 13670 O O . ASP G 1 203 ? -6.224 17.613 -48.338 1.00 28.63 177 ASP G O 1
ATOM 13675 N N . LEU G 1 204 ? -5.257 17.679 -46.267 1.00 27.56 178 LEU G N 1
ATOM 13676 C CA . LEU G 1 204 ? -4.335 18.776 -46.563 1.00 29.19 178 LEU G CA 1
ATOM 13677 C C . LEU G 1 204 ? -2.992 18.315 -47.093 1.00 26.10 178 LEU G C 1
ATOM 13678 O O . LEU G 1 204 ? -2.250 19.143 -47.630 1.00 27.35 178 LEU G O 1
ATOM 13683 N N . GLY G 1 205 ? -2.729 17.011 -47.063 1.00 27.12 179 GLY G N 1
ATOM 13684 C CA . GLY G 1 205 ? -1.462 16.467 -47.564 1.00 27.21 179 GLY G CA 1
ATOM 13685 C C . GLY G 1 205 ? -1.220 16.794 -49.040 1.00 29.33 179 GLY G C 1
ATOM 13686 O O . GLY G 1 205 ? -0.105 17.147 -49.404 1.00 29.11 179 GLY G O 1
ATOM 13687 N N . PRO G 1 206 ? -2.270 16.743 -49.884 1.00 30.11 180 PRO G N 1
ATOM 13688 C CA . PRO G 1 206 ? -2.028 17.126 -51.285 1.00 33.25 180 PRO G CA 1
ATOM 13689 C C . PRO G 1 206 ? -1.678 18.601 -51.474 1.00 34.30 180 PRO G C 1
ATOM 13690 O O . PRO G 1 206 ? -1.134 18.944 -52.512 1.00 35.61 180 PRO G O 1
ATOM 13694 N N . ASP G 1 207 ? -1.945 19.443 -50.473 1.00 32.80 181 ASP G N 1
ATOM 13695 C CA . ASP G 1 207 ? -1.531 20.855 -50.467 1.00 36.32 181 ASP G CA 1
ATOM 13696 C C . ASP G 1 207 ? -0.167 21.098 -49.831 1.00 35.45 181 ASP G C 1
ATOM 13697 O O . ASP G 1 207 ? 0.196 22.241 -49.565 1.00 32.77 181 ASP G O 1
ATOM 13702 N N . ASN G 1 208 ? 0.555 20.012 -49.558 1.00 32.63 182 ASN G N 1
ATOM 13703 C CA . ASN G 1 208 ? 1.840 20.051 -48.859 1.00 32.11 182 ASN G CA 1
ATOM 13704 C C . ASN G 1 208 ? 1.764 20.679 -47.448 1.00 29.65 182 ASN G C 1
ATOM 13705 O O . ASN G 1 208 ? 2.724 21.287 -46.969 1.00 28.57 182 ASN G O 1
ATOM 13710 N N . ILE G 1 209 ? 0.632 20.473 -46.788 1.00 26.10 183 ILE G N 1
ATOM 13711 C CA . ILE G 1 209 ? 0.480 20.847 -45.403 1.00 25.70 183 ILE G CA 1
ATOM 13712 C C . ILE G 1 209 ? 0.449 19.565 -44.585 1.00 26.12 183 ILE G C 1
ATOM 13713 O O . ILE G 1 209 ? -0.456 18.729 -44.728 1.00 25.66 183 ILE G O 1
ATOM 13718 N N . ARG G 1 210 ? 1.396 19.482 -43.674 1.00 23.81 184 ARG G N 1
ATOM 13719 C CA . ARG G 1 210 ? 1.470 18.368 -42.723 1.00 24.89 184 ARG G CA 1
ATOM 13720 C C . ARG G 1 210 ? 0.769 18.742 -41.438 1.00 25.45 184 ARG G C 1
ATOM 13721 O O . ARG G 1 210 ? 0.694 19.934 -41.051 1.00 23.27 184 ARG G O 1
ATOM 13729 N N . VAL G 1 211 ? 0.177 17.723 -40.821 1.00 23.48 185 VAL G N 1
ATOM 13730 C CA . VAL G 1 211 ? -0.594 17.953 -39.588 1.00 21.56 185 VAL G CA 1
ATOM 13731 C C . VAL G 1 211 ? -0.207 16.815 -38.645 1.00 20.42 185 VAL G C 1
ATOM 13732 O O . VAL G 1 211 ? -0.369 15.632 -38.998 1.00 19.58 185 VAL G O 1
ATOM 13736 N N . ASN G 1 212 ? 0.186 17.161 -37.418 1.00 20.46 186 ASN G N 1
ATOM 13737 C CA . ASN G 1 212 ? 0.729 16.197 -36.481 1.00 18.87 186 ASN G CA 1
ATOM 13738 C C . ASN G 1 212 ? 0.337 16.640 -35.094 1.00 20.05 186 ASN G C 1
ATOM 13739 O O . ASN G 1 212 ? -0.124 17.758 -34.895 1.00 19.38 186 ASN G O 1
ATOM 13744 N N . ALA G 1 213 ? 0.515 15.734 -34.141 1.00 20.05 187 ALA G N 1
ATOM 13745 C CA . ALA G 1 213 ? 0.289 16.053 -32.740 1.00 20.47 187 ALA G CA 1
ATOM 13746 C C . ALA G 1 213 ? 1.518 15.740 -31.911 1.00 21.26 187 ALA G C 1
ATOM 13747 O O . ALA G 1 213 ? 2.292 14.823 -32.232 1.00 19.49 187 ALA G O 1
ATOM 13749 N N . ILE G 1 214 ? 1.643 16.454 -30.790 1.00 19.82 188 ILE G N 1
ATOM 13750 C CA . ILE G 1 214 ? 2.584 16.081 -29.745 1.00 17.81 188 ILE G CA 1
ATOM 13751 C C . ILE G 1 214 ? 1.765 15.666 -28.542 1.00 19.52 188 ILE G C 1
ATOM 13752 O O . ILE G 1 214 ? 0.894 16.432 -28.125 1.00 20.50 188 ILE G O 1
ATOM 13757 N N . SER G 1 215 ? 2.050 14.481 -27.998 1.00 18.01 189 SER G N 1
ATOM 13758 C CA . SER G 1 215 ? 1.319 14.008 -26.827 1.00 16.80 189 SER G CA 1
ATOM 13759 C C . SER G 1 215 ? 2.285 14.285 -25.669 1.00 18.45 189 SER G C 1
ATOM 13760 O O . SER G 1 215 ? 3.218 13.529 -25.425 1.00 18.23 189 SER G O 1
ATOM 13763 N N . ALA G 1 216 ? 2.092 15.406 -24.993 1.00 17.35 190 ALA G N 1
ATOM 13764 C CA . ALA G 1 216 ? 2.958 15.822 -23.911 1.00 16.65 190 ALA G CA 1
ATOM 13765 C C . ALA G 1 216 ? 2.645 15.040 -22.635 1.00 18.86 190 ALA G C 1
ATOM 13766 O O . ALA G 1 216 ? 1.481 14.767 -22.375 1.00 18.24 190 ALA G O 1
ATOM 13768 N N . GLY G 1 217 ? 3.672 14.730 -21.841 1.00 16.57 191 GLY G N 1
ATOM 13769 C CA . GLY G 1 217 ? 3.521 14.180 -20.496 1.00 17.54 191 GLY G CA 1
ATOM 13770 C C . GLY G 1 217 ? 2.991 15.313 -19.620 1.00 18.49 191 GLY G C 1
ATOM 13771 O O . GLY G 1 217 ? 2.893 16.473 -20.063 1.00 18.94 191 GLY G O 1
ATOM 13772 N N . PRO G 1 218 ? 2.597 14.985 -18.370 1.00 20.99 192 PRO G N 1
ATOM 13773 C CA . PRO G 1 218 ? 1.993 16.008 -17.490 1.00 19.40 192 PRO G CA 1
ATOM 13774 C C . PRO G 1 218 ? 3.028 17.095 -17.137 1.00 19.42 192 PRO G C 1
ATOM 13775 O O . PRO G 1 218 ? 4.204 16.796 -16.860 1.00 20.83 192 PRO G O 1
ATOM 13779 N N . ILE G 1 219 ? 2.573 18.352 -17.140 1.00 18.07 193 ILE G N 1
ATOM 13780 C CA . ILE G 1 219 ? 3.425 19.508 -16.864 1.00 19.33 193 ILE G CA 1
ATOM 13781 C C . ILE G 1 219 ? 2.582 20.489 -16.038 1.00 20.51 193 ILE G C 1
ATOM 13782 O O . ILE G 1 219 ? 1.400 20.715 -16.359 1.00 21.68 193 ILE G O 1
ATOM 13787 N N . ARG G 1 220 ? 3.148 21.051 -14.975 1.00 20.92 194 ARG G N 1
ATOM 13788 C CA . ARG G 1 220 ? 2.413 21.972 -14.129 1.00 23.21 194 ARG G CA 1
ATOM 13789 C C . ARG G 1 220 ? 2.114 23.253 -14.914 1.00 22.90 194 ARG G C 1
ATOM 13790 O O . ARG G 1 220 ? 3.012 24.070 -15.162 1.00 24.15 194 ARG G O 1
ATOM 13798 N N . THR G 1 221 ? 0.838 23.471 -15.222 1.00 20.76 195 THR G N 1
ATOM 13799 C CA . THR G 1 221 ? 0.416 24.670 -15.952 1.00 20.74 195 THR G CA 1
ATOM 13800 C C . THR G 1 221 ? -0.878 25.132 -15.324 1.00 18.90 195 THR G C 1
ATOM 13801 O O . THR G 1 221 ? -1.437 24.430 -14.481 1.00 19.15 195 THR G O 1
ATOM 13805 N N . LEU G 1 222 ? -1.418 26.254 -15.788 1.00 19.25 196 LEU G N 1
ATOM 13806 C CA . LEU G 1 222 ? -2.658 26.760 -15.223 1.00 22.63 196 LEU G CA 1
ATOM 13807 C C . LEU G 1 222 ? -3.787 25.722 -15.444 1.00 21.52 196 LEU G C 1
ATOM 13808 O O . LEU G 1 222 ? -4.590 25.448 -14.545 1.00 24.05 196 LEU G O 1
ATOM 13813 N N . SER G 1 223 ? -3.835 25.115 -16.628 1.00 19.18 197 SER G N 1
ATOM 13814 C CA . SER G 1 223 ? -4.899 24.149 -16.936 1.00 21.30 197 SER G CA 1
ATOM 13815 C C . SER G 1 223 ? -4.727 22.843 -16.179 1.00 22.27 197 SER G C 1
ATOM 13816 O O . SER G 1 223 ? -5.709 22.176 -15.894 1.00 22.93 197 SER G O 1
ATOM 13819 N N . ALA G 1 224 ? -3.510 22.492 -15.778 1.00 20.49 198 ALA G N 1
ATOM 13820 C CA . ALA G 1 224 ? -3.316 21.264 -14.969 1.00 22.22 198 ALA G CA 1
ATOM 13821 C C . ALA G 1 224 ? -4.033 21.373 -13.635 1.00 25.65 198 ALA G C 1
ATOM 13822 O O . ALA G 1 224 ? -4.396 20.344 -13.035 1.00 24.17 198 ALA G O 1
ATOM 13824 N N . LYS G 1 225 ? -4.233 22.612 -13.166 1.00 28.19 199 LYS G N 1
ATOM 13825 C CA . LYS G 1 225 ? -4.804 22.818 -11.834 1.00 34.41 199 LYS G CA 1
ATOM 13826 C C . LYS G 1 225 ? -6.238 22.314 -11.812 1.00 34.70 199 LYS G C 1
ATOM 13827 O O . LYS G 1 225 ? -6.770 21.950 -10.748 1.00 38.58 199 LYS G O 1
ATOM 13833 N N . GLY G 1 226 ? -6.851 22.228 -12.982 1.00 31.94 200 GLY G N 1
ATOM 13834 C CA . GLY G 1 226 ? -8.163 21.615 -13.033 1.00 34.46 200 GLY G CA 1
ATOM 13835 C C . GLY G 1 226 ? -8.278 20.097 -13.111 1.00 34.24 200 GLY G C 1
ATOM 13836 O O . GLY G 1 226 ? -9.372 19.576 -12.882 1.00 36.34 200 GLY G O 1
ATOM 13837 N N . VAL G 1 227 ? -7.209 19.379 -13.462 1.00 28.62 201 VAL G N 1
ATOM 13838 C CA . VAL G 1 227 ? -7.308 17.934 -13.568 1.00 25.46 201 VAL G CA 1
ATOM 13839 C C . VAL G 1 227 ? -7.198 17.272 -12.183 1.00 26.80 201 VAL G C 1
ATOM 13840 O O . VAL G 1 227 ? -6.164 17.399 -11.518 1.00 25.50 201 VAL G O 1
ATOM 13844 N N . GLY G 1 228 ? -8.234 16.589 -11.719 1.00 25.63 202 GLY G N 1
ATOM 13845 C CA . GLY G 1 228 ? -8.080 15.849 -10.452 1.00 27.89 202 GLY G CA 1
ATOM 13846 C C . GLY G 1 228 ? -6.867 14.932 -10.383 1.00 27.93 202 GLY G C 1
ATOM 13847 O O . GLY G 1 228 ? -6.429 14.334 -11.381 1.00 25.46 202 GLY G O 1
ATOM 13848 N N . GLY G 1 229 ? -6.239 14.844 -9.211 1.00 27.23 203 GLY G N 1
ATOM 13849 C CA . GLY G 1 229 ? -5.188 13.848 -9.019 1.00 28.38 203 GLY G CA 1
ATOM 13850 C C . GLY G 1 229 ? -3.930 14.177 -9.796 1.00 27.65 203 GLY G C 1
ATOM 13851 O O . GLY G 1 229 ? -3.046 13.334 -9.954 1.00 26.72 203 GLY G O 1
ATOM 13852 N N . PHE G 1 230 ? -3.833 15.400 -10.313 1.00 28.43 204 PHE G N 1
ATOM 13853 C CA . PHE G 1 230 ? -2.659 15.759 -11.127 1.00 26.05 204 PHE G CA 1
ATOM 13854 C C . PHE G 1 230 ? -1.317 15.442 -10.440 1.00 27.48 204 PHE G C 1
ATOM 13855 O O . PHE G 1 230 ? -0.392 14.960 -11.111 1.00 25.74 204 PHE G O 1
ATOM 13863 N N . ASN G 1 231 ? -1.162 15.782 -9.163 1.00 29.68 205 ASN G N 1
ATOM 13864 C CA . ASN G 1 231 ? 0.102 15.478 -8.481 1.00 30.46 205 ASN G CA 1
ATOM 13865 C C . ASN G 1 231 ? 0.437 14.002 -8.476 1.00 29.89 205 ASN G C 1
ATOM 13866 O O . ASN G 1 231 ? 1.618 13.638 -8.558 1.00 29.75 205 ASN G O 1
ATOM 13871 N N . THR G 1 232 ? -0.568 13.140 -8.339 1.00 28.94 206 THR G N 1
ATOM 13872 C CA . THR G 1 232 ? -0.224 11.721 -8.382 1.00 30.58 206 THR G CA 1
ATOM 13873 C C . THR G 1 232 ? 0.134 11.235 -9.803 1.00 29.36 206 THR G C 1
ATOM 13874 O O . THR G 1 232 ? 0.958 10.330 -9.967 1.00 26.62 206 THR G O 1
ATOM 13878 N N . ILE G 1 233 ? -0.365 11.935 -10.826 1.00 26.53 207 ILE G N 1
ATOM 13879 C CA . ILE G 1 233 ? -0.005 11.647 -12.222 1.00 25.82 207 ILE G CA 1
ATOM 13880 C C . ILE G 1 233 ? 1.469 11.987 -12.428 1.00 24.79 207 ILE G C 1
ATOM 13881 O O . ILE G 1 233 ? 2.235 11.200 -12.978 1.00 24.39 207 ILE G O 1
ATOM 13886 N N . LEU G 1 234 ? 1.891 13.140 -11.922 1.00 26.76 208 LEU G N 1
ATOM 13887 C CA . LEU G 1 234 ? 3.289 13.527 -12.055 1.00 25.72 208 LEU G CA 1
ATOM 13888 C C . LEU G 1 234 ? 4.198 12.524 -11.378 1.00 26.17 208 LEU G C 1
ATOM 13889 O O . LEU G 1 234 ? 5.277 12.220 -11.895 1.00 27.11 208 LEU G O 1
ATOM 13894 N N . LYS G 1 235 ? 3.883 12.193 -10.126 1.00 24.93 209 LYS G N 1
ATOM 13895 C CA . LYS G 1 235 ? 4.667 11.230 -9.375 1.00 27.46 209 LYS G CA 1
ATOM 13896 C C . LYS G 1 235 ? 4.804 9.888 -10.104 1.00 26.93 209 LYS G C 1
ATOM 13897 O O . LYS G 1 235 ? 5.870 9.246 -10.062 1.00 27.70 209 LYS G O 1
ATOM 13903 N N . GLU G 1 236 ? 3.747 9.449 -10.783 1.00 25.56 210 GLU G N 1
ATOM 13904 C CA . GLU G 1 236 ? 3.785 8.111 -11.398 1.00 25.40 210 GLU G CA 1
ATOM 13905 C C . GLU G 1 236 ? 4.804 8.088 -12.547 1.00 22.89 210 GLU G C 1
ATOM 13906 O O . GLU G 1 236 ? 5.511 7.094 -12.760 1.00 24.41 210 GLU G O 1
ATOM 13912 N N . ILE G 1 237 ? 4.933 9.209 -13.254 1.00 19.59 211 ILE G N 1
ATOM 13913 C CA . ILE G 1 237 ? 5.890 9.323 -14.341 1.00 20.39 211 ILE G CA 1
ATOM 13914 C C . ILE G 1 237 ? 7.281 9.162 -13.763 1.00 21.81 211 ILE G C 1
ATOM 13915 O O . ILE G 1 237 ? 8.106 8.439 -14.310 1.00 23.58 211 ILE G O 1
ATOM 13920 N N . GLU G 1 238 ? 7.573 9.891 -12.688 1.00 21.84 212 GLU G N 1
ATOM 13921 C CA . GLU G 1 238 ? 8.916 9.833 -12.131 1.00 22.44 212 GLU G CA 1
ATOM 13922 C C . GLU G 1 238 ? 9.269 8.414 -11.679 1.00 24.57 212 GLU G C 1
ATOM 13923 O O . GLU G 1 238 ? 10.421 7.946 -11.795 1.00 25.14 212 GLU G O 1
ATOM 13929 N N . GLU G 1 239 ? 8.300 7.712 -11.112 1.00 23.68 213 GLU G N 1
ATOM 13930 C CA . GLU G 1 239 ? 8.521 6.361 -10.616 1.00 26.44 213 GLU G CA 1
ATOM 13931 C C . GLU G 1 239 ? 8.542 5.273 -11.690 1.00 26.22 213 GLU G C 1
ATOM 13932 O O . GLU G 1 239 ? 9.265 4.277 -11.555 1.00 27.89 213 GLU G O 1
ATOM 13938 N N . ARG G 1 240 ? 7.772 5.462 -12.761 1.00 21.22 214 ARG G N 1
ATOM 13939 C CA . ARG G 1 240 ? 7.510 4.357 -13.692 1.00 23.47 214 ARG G CA 1
ATOM 13940 C C . ARG G 1 240 ? 7.965 4.608 -15.139 1.00 22.10 214 ARG G C 1
ATOM 13941 O O . ARG G 1 240 ? 8.135 3.672 -15.902 1.00 22.39 214 ARG G O 1
ATOM 13949 N N . ALA G 1 241 ? 8.058 5.850 -15.569 1.00 20.07 215 ALA G N 1
ATOM 13950 C CA . ALA G 1 241 ? 8.373 6.049 -16.982 1.00 19.16 215 ALA G CA 1
ATOM 13951 C C . ALA G 1 241 ? 9.836 5.677 -17.245 1.00 18.62 215 ALA G C 1
ATOM 13952 O O . ALA G 1 241 ? 10.668 5.725 -16.339 1.00 21.39 215 ALA G O 1
ATOM 13954 N N . PRO G 1 242 ? 10.150 5.212 -18.472 1.00 19.00 216 PRO G N 1
ATOM 13955 C CA . PRO G 1 242 ? 11.515 4.852 -18.790 1.00 18.57 216 PRO G CA 1
ATOM 13956 C C . PRO G 1 242 ? 12.578 5.875 -18.352 1.00 20.45 216 PRO G C 1
ATOM 13957 O O . PRO G 1 242 ? 13.579 5.474 -17.750 1.00 19.73 216 PRO G O 1
ATOM 13961 N N . LEU G 1 243 ? 12.369 7.181 -18.585 1.00 18.79 217 LEU G N 1
ATOM 13962 C CA . LEU G 1 243 ? 13.398 8.157 -18.200 1.00 18.67 217 LEU G CA 1
ATOM 13963 C C . LEU G 1 243 ? 13.354 8.505 -16.713 1.00 20.48 217 LEU G C 1
ATOM 13964 O O . LEU G 1 243 ? 14.278 9.149 -16.179 1.00 20.67 217 LEU G O 1
ATOM 13969 N N . LYS G 1 244 ? 12.313 8.048 -16.029 1.00 19.82 218 LYS G N 1
ATOM 13970 C CA . LYS G 1 244 ? 12.228 8.253 -14.568 1.00 21.38 218 LYS G CA 1
ATOM 13971 C C . LYS G 1 244 ? 12.318 9.718 -14.208 1.00 22.05 218 LYS G C 1
ATOM 13972 O O . LYS G 1 244 ? 12.918 10.078 -13.177 1.00 24.48 218 LYS G O 1
ATOM 13978 N N . ARG G 1 245 ? 11.697 10.558 -15.022 1.00 20.82 219 ARG G N 1
ATOM 13979 C CA . ARG G 1 245 ? 11.602 11.972 -14.716 1.00 21.43 219 ARG G CA 1
ATOM 13980 C C . ARG G 1 245 ? 10.481 12.552 -15.545 1.00 20.66 219 ARG G C 1
ATOM 13981 O O . ARG G 1 245 ? 10.070 11.959 -16.583 1.00 19.04 219 ARG G O 1
ATOM 13989 N N . ASN G 1 246 ? 10.018 13.719 -15.097 1.00 19.53 220 ASN G N 1
ATOM 13990 C CA . ASN G 1 246 ? 8.989 14.442 -15.866 1.00 20.68 220 ASN G CA 1
ATOM 13991 C C . ASN G 1 246 ? 9.602 15.257 -17.007 1.00 22.21 220 ASN G C 1
ATOM 13992 O O . ASN G 1 246 ? 10.796 15.524 -16.974 1.00 23.64 220 ASN G O 1
ATOM 13997 N N . VAL G 1 247 ? 8.802 15.664 -18.007 1.00 19.88 221 VAL G N 1
ATOM 13998 C CA . VAL G 1 247 ? 9.329 16.479 -19.091 1.00 19.93 221 VAL G CA 1
ATOM 13999 C C . VAL G 1 247 ? 8.961 17.942 -18.806 1.00 22.42 221 VAL G C 1
ATOM 14000 O O . VAL G 1 247 ? 8.256 18.221 -17.846 1.00 22.21 221 VAL G O 1
ATOM 14004 N N . ASP G 1 248 ? 9.473 18.875 -19.592 1.00 24.31 222 ASP G N 1
ATOM 14005 C CA . ASP G 1 248 ? 9.005 20.239 -19.445 1.00 24.85 222 ASP G CA 1
ATOM 14006 C C . ASP G 1 248 ? 8.627 20.875 -20.759 1.00 22.08 222 ASP G C 1
ATOM 14007 O O . ASP G 1 248 ? 8.642 20.190 -21.792 1.00 20.37 222 ASP G O 1
ATOM 14012 N N . GLN G 1 249 ? 8.185 22.135 -20.669 1.00 20.63 223 GLN G N 1
ATOM 14013 C CA . GLN G 1 249 ? 7.572 22.828 -21.801 1.00 21.92 223 GLN G CA 1
ATOM 14014 C C . GLN G 1 249 ? 8.592 22.949 -22.922 1.00 23.66 223 GLN G C 1
ATOM 14015 O O . GLN G 1 249 ? 8.240 22.940 -24.094 1.00 22.18 223 GLN G O 1
ATOM 14021 N N . VAL G 1 250 ? 9.829 23.245 -22.549 1.00 22.01 224 VAL G N 1
ATOM 14022 C CA . VAL G 1 250 ? 10.878 23.403 -23.571 1.00 25.21 224 VAL G CA 1
ATOM 14023 C C . VAL G 1 250 ? 11.137 22.089 -24.330 1.00 25.17 224 VAL G C 1
ATOM 14024 O O . VAL G 1 250 ? 11.363 22.121 -25.539 1.00 23.28 224 VAL G O 1
ATOM 14028 N N . GLU G 1 251 ? 10.973 20.934 -23.672 1.00 22.68 225 GLU G N 1
ATOM 14029 C CA . GLU G 1 251 ? 11.098 19.673 -24.393 1.00 23.23 225 GLU G CA 1
ATOM 14030 C C . GLU G 1 251 ? 9.984 19.480 -25.420 1.00 24.38 225 GLU G C 1
ATOM 14031 O O . GLU G 1 251 ? 10.255 18.992 -26.521 1.00 22.81 225 GLU G O 1
ATOM 14037 N N . VAL G 1 252 ? 8.751 19.823 -25.046 1.00 20.12 226 VAL G N 1
ATOM 14038 C CA . VAL G 1 252 ? 7.678 19.925 -26.032 1.00 21.16 226 VAL G CA 1
ATOM 14039 C C . VAL G 1 252 ? 8.051 20.886 -27.149 1.00 21.77 226 VAL G C 1
ATOM 14040 O O . VAL G 1 252 ? 7.942 20.536 -28.327 1.00 20.48 226 VAL G O 1
ATOM 14044 N N . GLY G 1 253 ? 8.606 22.037 -26.790 1.00 21.58 227 GLY G N 1
ATOM 14045 C CA . GLY G 1 253 ? 8.994 23.021 -27.808 1.00 22.03 227 GLY G CA 1
ATOM 14046 C C . GLY G 1 253 ? 10.039 22.517 -28.794 1.00 23.66 227 GLY G C 1
ATOM 14047 O O . GLY G 1 253 ? 9.987 22.844 -29.982 1.00 22.60 227 GLY G O 1
ATOM 14048 N N . LYS G 1 254 ? 11.009 21.751 -28.313 1.00 20.84 228 LYS G N 1
ATOM 14049 C CA . LYS G 1 254 ? 12.014 21.188 -29.238 1.00 22.12 228 LYS G CA 1
ATOM 14050 C C . LYS G 1 254 ? 11.395 20.194 -30.219 1.00 23.31 228 LYS G C 1
ATOM 14051 O O . LYS G 1 254 ? 11.753 20.179 -31.391 1.00 22.74 228 LYS G O 1
ATOM 14057 N N . THR G 1 255 ? 10.474 19.361 -29.750 1.00 20.36 229 THR G N 1
ATOM 14058 C CA . THR G 1 255 ? 9.803 18.459 -30.699 1.00 22.00 229 THR G CA 1
ATOM 14059 C C . THR G 1 255 ? 8.917 19.266 -31.653 1.00 20.65 229 THR G C 1
ATOM 14060 O O . THR G 1 255 ? 8.805 18.935 -32.825 1.00 21.57 229 THR G O 1
ATOM 14064 N N . ALA G 1 256 ? 8.306 20.339 -31.163 1.00 20.00 230 ALA G N 1
ATOM 14065 C CA . ALA G 1 256 ? 7.567 21.249 -32.048 1.00 21.37 230 ALA G CA 1
ATOM 14066 C C . ALA G 1 256 ? 8.442 21.807 -33.166 1.00 24.64 230 ALA G C 1
ATOM 14067 O O . ALA G 1 256 ? 7.971 21.918 -34.298 1.00 24.32 230 ALA G O 1
ATOM 14069 N N . ALA G 1 257 ? 9.697 22.156 -32.861 1.00 22.85 231 ALA G N 1
ATOM 14070 C CA . ALA G 1 257 ? 10.579 22.758 -33.853 1.00 24.42 231 ALA G CA 1
ATOM 14071 C C . ALA G 1 257 ? 10.897 21.727 -34.940 1.00 24.98 231 ALA G C 1
ATOM 14072 O O . ALA G 1 257 ? 10.825 22.004 -36.140 1.00 24.33 231 ALA G O 1
ATOM 14074 N N . TYR G 1 258 ? 11.056 20.483 -34.511 1.00 23.90 232 TYR G N 1
ATOM 14075 C CA . TYR G 1 258 ? 11.185 19.394 -35.457 1.00 23.94 232 TYR G CA 1
ATOM 14076 C C . TYR G 1 258 ? 9.927 19.295 -36.349 1.00 23.12 232 TYR G C 1
ATOM 14077 O O . TYR G 1 258 ? 10.087 19.222 -37.583 1.00 23.85 232 TYR G O 1
ATOM 14086 N N . LEU G 1 259 ? 8.728 19.210 -35.751 1.00 21.67 233 LEU G N 1
ATOM 14087 C CA . LEU G 1 259 ? 7.514 18.961 -36.534 1.00 21.44 233 LEU G CA 1
ATOM 14088 C C . LEU G 1 259 ? 7.187 20.163 -37.432 1.00 23.86 233 LEU G C 1
ATOM 14089 O O . LEU G 1 259 ? 6.649 20.006 -38.537 1.00 25.20 233 LEU G O 1
ATOM 14094 N N . LEU G 1 260 ? 7.564 21.358 -36.986 1.00 25.15 234 LEU G N 1
ATOM 14095 C CA . LEU G 1 260 ? 7.210 22.583 -37.725 1.00 25.05 234 LEU G CA 1
ATOM 14096 C C . LEU G 1 260 ? 8.218 22.902 -38.814 1.00 29.02 234 LEU G C 1
ATOM 14097 O O . LEU G 1 260 ? 7.947 23.766 -39.661 1.00 33.04 234 LEU G O 1
ATOM 14102 N N . SER G 1 261 ? 9.356 22.214 -38.816 1.00 28.64 235 SER G N 1
ATOM 14103 C CA . SER G 1 261 ? 10.424 22.486 -39.777 1.00 29.22 235 SER G CA 1
ATOM 14104 C C . SER G 1 261 ? 10.557 21.391 -40.845 1.00 30.28 235 SER G C 1
ATOM 14105 O O . SER G 1 261 ? 9.838 20.366 -40.825 1.00 27.00 235 SER G O 1
ATOM 14108 N N . ASP G 1 262 ? 11.485 21.617 -41.782 1.00 30.08 236 ASP G N 1
ATOM 14109 C CA . ASP G 1 262 ? 11.791 20.670 -42.847 1.00 28.61 236 ASP G CA 1
ATOM 14110 C C . ASP G 1 262 ? 12.424 19.399 -42.295 1.00 26.49 236 ASP G C 1
ATOM 14111 O O . ASP G 1 262 ? 12.473 18.414 -43.015 1.00 28.25 236 ASP G O 1
ATOM 14116 N N . LEU G 1 263 ? 12.918 19.381 -41.059 1.00 25.42 237 LEU G N 1
ATOM 14117 C CA . LEU G 1 263 ? 13.429 18.114 -40.536 1.00 27.97 237 LEU G CA 1
ATOM 14118 C C . LEU G 1 263 ? 12.406 16.970 -40.592 1.00 27.83 237 LEU G C 1
ATOM 14119 O O . LEU G 1 263 ? 12.775 15.798 -40.705 1.00 31.09 237 LEU G O 1
ATOM 14124 N N . SER G 1 264 ? 11.126 17.291 -40.498 1.00 26.34 238 SER G N 1
ATOM 14125 C CA . SER G 1 264 ? 10.118 16.248 -40.392 1.00 24.92 238 SER G CA 1
ATOM 14126 C C . SER G 1 264 ? 9.364 16.180 -41.716 1.00 24.91 238 SER G C 1
ATOM 14127 O O . SER G 1 264 ? 8.184 15.815 -41.737 1.00 23.69 238 SER G O 1
ATOM 14130 N N A SER G 1 265 ? 10.005 16.512 -42.836 0.50 25.44 239 SER G N 1
ATOM 14131 N N B SER G 1 265 ? 10.022 16.549 -42.812 0.50 25.44 239 SER G N 1
ATOM 14132 C CA A SER G 1 265 ? 9.260 16.646 -44.100 0.50 25.01 239 SER G CA 1
ATOM 14133 C CA B SER G 1 265 ? 9.378 16.309 -44.096 0.50 24.86 239 SER G CA 1
ATOM 14134 C C A SER G 1 265 ? 8.471 15.405 -44.536 0.50 23.85 239 SER G C 1
ATOM 14135 C C B SER G 1 265 ? 9.150 14.812 -44.250 0.50 24.15 239 SER G C 1
ATOM 14136 O O A SER G 1 265 ? 7.487 15.522 -45.273 0.50 23.52 239 SER G O 1
ATOM 14137 O O B SER G 1 265 ? 9.887 13.976 -43.708 0.50 25.43 239 SER G O 1
ATOM 14142 N N A GLY G 1 266 ? 8.896 14.220 -44.114 0.50 23.31 240 GLY G N 1
ATOM 14143 N N B GLY G 1 266 ? 8.026 14.463 -44.855 0.50 23.15 240 GLY G N 1
ATOM 14144 C CA A GLY G 1 266 ? 8.215 13.007 -44.528 0.50 22.52 240 GLY G CA 1
ATOM 14145 C CA B GLY G 1 266 ? 7.635 13.066 -44.871 0.50 22.85 240 GLY G CA 1
ATOM 14146 C C A GLY G 1 266 ? 7.160 12.533 -43.536 0.50 23.00 240 GLY G C 1
ATOM 14147 C C B GLY G 1 266 ? 6.804 12.620 -43.674 0.50 23.06 240 GLY G C 1
ATOM 14148 O O A GLY G 1 266 ? 6.618 11.447 -43.718 0.50 22.61 240 GLY G O 1
ATOM 14149 O O B GLY G 1 266 ? 6.175 11.569 -43.759 0.50 22.93 240 GLY G O 1
ATOM 14150 N N . VAL G 1 267 ? 6.785 13.382 -42.571 1.00 21.37 241 VAL G N 1
ATOM 14151 C CA . VAL G 1 267 ? 6.002 12.946 -41.393 1.00 19.29 241 VAL G CA 1
ATOM 14152 C C . VAL G 1 267 ? 4.652 13.674 -41.326 1.00 21.55 241 VAL G C 1
ATOM 14153 O O . VAL G 1 267 ? 4.615 14.895 -41.155 1.00 20.91 241 VAL G O 1
ATOM 14157 N N . THR G 1 268 ? 3.544 12.940 -41.390 1.00 21.48 242 THR G N 1
ATOM 14158 C CA . THR G 1 268 ? 2.260 13.602 -41.215 1.00 19.54 242 THR G CA 1
ATOM 14159 C C . THR G 1 268 ? 1.245 12.601 -40.711 1.00 20.96 242 THR G C 1
ATOM 14160 O O . THR G 1 268 ? 1.481 11.400 -40.818 1.00 22.82 242 THR G O 1
ATOM 14164 N N . GLY G 1 269 ? 0.203 13.094 -40.038 1.00 19.30 243 GLY G N 1
ATOM 14165 C CA . GLY G 1 269 ? -0.751 12.231 -39.365 1.00 19.88 243 GLY G CA 1
ATOM 14166 C C . GLY G 1 269 ? -0.171 11.502 -38.154 1.00 21.09 243 GLY G C 1
ATOM 14167 O O . GLY G 1 269 ? -0.736 10.492 -37.749 1.00 21.62 243 GLY G O 1
ATOM 14168 N N . GLU G 1 270 ? 0.935 12.009 -37.599 1.00 20.21 244 GLU G N 1
ATOM 14169 C CA . GLU G 1 270 ? 1.737 11.287 -36.568 1.00 21.14 244 GLU G CA 1
ATOM 14170 C C . GLU G 1 270 ? 1.512 11.939 -35.196 1.00 21.42 244 GLU G C 1
ATOM 14171 O O . GLU G 1 270 ? 0.985 13.061 -35.113 1.00 19.05 244 GLU G O 1
ATOM 14177 N N . ASN G 1 271 ? 1.687 11.155 -34.135 1.00 18.60 245 ASN G N 1
ATOM 14178 C CA . ASN G 1 271 ? 1.506 11.651 -32.751 1.00 16.46 245 ASN G CA 1
ATOM 14179 C C . ASN G 1 271 ? 2.805 11.293 -32.032 1.00 19.55 245 ASN G C 1
ATOM 14180 O O . ASN G 1 271 ? 3.116 10.105 -31.858 1.00 20.36 245 ASN G O 1
ATOM 14185 N N . ILE G 1 272 ? 3.634 12.294 -31.743 1.00 17.34 246 ILE G N 1
ATOM 14186 C CA . ILE G 1 272 ? 4.918 12.019 -31.121 1.00 17.29 246 ILE G CA 1
ATOM 14187 C C . ILE G 1 272 ? 4.766 12.218 -29.600 1.00 19.62 246 ILE G C 1
ATOM 14188 O O . ILE G 1 272 ? 4.420 13.307 -29.128 1.00 19.45 246 ILE G O 1
ATOM 14193 N N . HIS G 1 273 ? 5.006 11.170 -28.826 1.00 17.48 247 HIS G N 1
ATOM 14194 C CA . HIS G 1 273 ? 4.905 11.292 -27.366 1.00 18.12 247 HIS G CA 1
ATOM 14195 C C . HIS G 1 273 ? 6.178 11.922 -26.793 1.00 20.56 247 HIS G C 1
ATOM 14196 O O . HIS G 1 273 ? 7.271 11.349 -26.918 1.00 20.13 247 HIS G O 1
ATOM 14203 N N . VAL G 1 274 ? 6.006 13.035 -26.080 1.00 19.80 248 VAL G N 1
ATOM 14204 C CA . VAL G 1 274 ? 7.124 13.699 -25.402 1.00 17.69 248 VAL G CA 1
ATOM 14205 C C . VAL G 1 274 ? 6.812 13.551 -23.920 1.00 19.35 248 VAL G C 1
ATOM 14206 O O . VAL G 1 274 ? 6.166 14.423 -23.288 1.00 17.38 248 VAL G O 1
ATOM 14210 N N . ASP G 1 275 ? 7.103 12.347 -23.418 1.00 18.55 249 ASP G N 1
ATOM 14211 C CA . ASP G 1 275 ? 6.511 11.937 -22.145 1.00 18.90 249 ASP G CA 1
ATOM 14212 C C . ASP G 1 275 ? 7.427 10.995 -21.404 1.00 17.54 249 ASP G C 1
ATOM 14213 O O . ASP G 1 275 ? 6.957 10.235 -20.552 1.00 19.09 249 ASP G O 1
ATOM 14218 N N . SER G 1 276 ? 8.727 11.086 -21.663 1.00 18.32 250 SER G N 1
ATOM 14219 C CA . SER G 1 276 ? 9.701 10.240 -20.968 1.00 17.61 250 SER G CA 1
ATOM 14220 C C . SER G 1 276 ? 9.528 8.743 -21.206 1.00 18.25 250 SER G C 1
ATOM 14221 O O . SER G 1 276 ? 10.016 7.925 -20.399 1.00 17.13 250 SER G O 1
ATOM 14224 N N . GLY G 1 277 ? 8.778 8.381 -22.253 1.00 18.09 251 GLY G N 1
ATOM 14225 C CA . GLY G 1 277 ? 8.562 6.963 -22.613 1.00 17.56 251 GLY G CA 1
ATOM 14226 C C . GLY G 1 277 ? 7.323 6.357 -21.956 1.00 19.58 251 GLY G C 1
ATOM 14227 O O . GLY G 1 277 ? 7.084 5.172 -22.144 1.00 16.42 251 GLY G O 1
ATOM 14228 N N . PHE G 1 278 ? 6.537 7.146 -21.203 1.00 16.44 252 PHE G N 1
ATOM 14229 C CA . PHE G 1 278 ? 5.475 6.539 -20.410 1.00 17.21 252 PHE G CA 1
ATOM 14230 C C . PHE G 1 278 ? 4.450 5.856 -21.324 1.00 16.17 252 PHE G C 1
ATOM 14231 O O . PHE G 1 278 ? 3.856 4.844 -20.945 1.00 19.34 252 PHE G O 1
ATOM 14239 N N . HIS G 1 279 ? 4.201 6.405 -22.521 1.00 16.36 253 HIS G N 1
ATOM 14240 C CA . HIS G 1 279 ? 3.251 5.760 -23.439 1.00 16.88 253 HIS G CA 1
ATOM 14241 C C . HIS G 1 279 ? 3.582 4.299 -23.778 1.00 17.85 253 HIS G C 1
ATOM 14242 O O . HIS G 1 279 ? 2.726 3.522 -24.240 1.00 20.76 253 HIS G O 1
ATOM 14249 N N . ALA G 1 280 ? 4.856 3.949 -23.683 1.00 16.76 254 ALA G N 1
ATOM 14250 C CA . ALA G 1 280 ? 5.298 2.643 -24.187 1.00 18.53 254 ALA G CA 1
ATOM 14251 C C . ALA G 1 280 ? 5.291 1.550 -23.123 1.00 18.67 254 ALA G C 1
ATOM 14252 O O . ALA G 1 280 ? 5.671 0.414 -23.408 1.00 19.49 254 ALA G O 1
ATOM 14254 N N . ILE G 1 281 ? 4.882 1.868 -21.900 1.00 17.44 255 ILE G N 1
ATOM 14255 C CA . ILE G 1 281 ? 5.020 0.888 -20.815 1.00 19.35 255 ILE G CA 1
ATOM 14256 C C . ILE G 1 281 ? 3.631 0.643 -20.212 1.00 20.40 255 ILE G C 1
ATOM 14257 O O . ILE G 1 281 ? 2.696 1.448 -20.406 1.00 21.12 255 ILE G O 1
ATOM 14262 N N . LYS G 1 282 ? 3.476 -0.506 -19.560 1.00 21.01 256 LYS G N 1
ATOM 14263 C CA . LYS G 1 282 ? 2.266 -0.777 -18.793 1.00 24.77 256 LYS G CA 1
ATOM 14264 C C . LYS G 1 282 ? 2.698 -1.495 -17.525 1.00 30.75 256 LYS G C 1
ATOM 14265 O O . LYS G 1 282 ? 3.855 -1.926 -17.373 1.00 30.24 256 LYS G O 1
ATOM 14272 N N . ASN H 1 29 ? -27.077 -19.017 -24.486 1.00 46.35 3 ASN H N 1
ATOM 14273 C CA . ASN H 1 29 ? -28.521 -19.030 -24.070 1.00 46.73 3 ASN H CA 1
ATOM 14274 C C . ASN H 1 29 ? -28.888 -17.785 -23.270 1.00 43.10 3 ASN H C 1
ATOM 14275 O O . ASN H 1 29 ? -28.435 -17.603 -22.140 1.00 40.17 3 ASN H O 1
ATOM 14280 N N . LEU H 1 30 ? -29.763 -16.963 -23.839 1.00 40.07 4 LEU H N 1
ATOM 14281 C CA . LEU H 1 30 ? -30.119 -15.699 -23.211 1.00 39.39 4 LEU H CA 1
ATOM 14282 C C . LEU H 1 30 ? -31.552 -15.677 -22.654 1.00 40.17 4 LEU H C 1
ATOM 14283 O O . LEU H 1 30 ? -32.142 -14.620 -22.518 1.00 38.00 4 LEU H O 1
ATOM 14288 N N . GLU H 1 31 ? -32.119 -16.831 -22.342 1.00 42.86 5 GLU H N 1
ATOM 14289 C CA . GLU H 1 31 ? -33.457 -16.876 -21.783 1.00 47.40 5 GLU H CA 1
ATOM 14290 C C . GLU H 1 31 ? -33.415 -16.157 -20.449 1.00 47.74 5 GLU H C 1
ATOM 14291 O O . GLU H 1 31 ? -32.441 -16.289 -19.707 1.00 48.90 5 GLU H O 1
ATOM 14297 N N . ASN H 1 32 ? -34.454 -15.404 -20.120 1.00 50.31 6 ASN H N 1
ATOM 14298 C CA . ASN H 1 32 ? -34.424 -14.642 -18.866 1.00 52.26 6 ASN H CA 1
ATOM 14299 C C . ASN H 1 32 ? -33.438 -13.464 -18.843 1.00 48.75 6 ASN H C 1
ATOM 14300 O O . ASN H 1 32 ? -33.224 -12.867 -17.788 1.00 48.29 6 ASN H O 1
ATOM 14305 N N . LYS H 1 33 ? -32.864 -13.132 -19.996 1.00 44.04 7 LYS H N 1
ATOM 14306 C CA . LYS H 1 33 ? -32.188 -11.851 -20.199 1.00 41.81 7 LYS H CA 1
ATOM 14307 C C . LYS H 1 33 ? -33.079 -10.868 -20.954 1.00 40.06 7 LYS H C 1
ATOM 14308 O O . LYS H 1 33 ? -33.877 -11.258 -21.809 1.00 38.80 7 LYS H O 1
ATOM 14314 N N . THR H 1 34 ? -32.918 -9.584 -20.650 1.00 36.78 8 THR H N 1
ATOM 14315 C CA . THR H 1 34 ? -33.615 -8.516 -21.355 1.00 33.20 8 THR H CA 1
ATOM 14316 C C . THR H 1 34 ? -32.551 -7.510 -21.846 1.00 32.86 8 THR H C 1
ATOM 14317 O O . THR H 1 34 ? -31.725 -7.040 -21.053 1.00 30.17 8 THR H O 1
ATOM 14321 N N . TYR H 1 35 ? -32.643 -7.125 -23.118 1.00 30.05 9 TYR H N 1
ATOM 14322 C CA . TYR H 1 35 ? -31.724 -6.190 -23.725 1.00 29.35 9 TYR H CA 1
ATOM 14323 C C . TYR H 1 35 ? -32.505 -5.087 -24.422 1.00 31.28 9 TYR H C 1
ATOM 14324 O O . TYR H 1 35 ? -33.574 -5.309 -24.988 1.00 32.74 9 TYR H O 1
ATOM 14333 N N . VAL H 1 36 ? -31.991 -3.869 -24.316 1.00 29.32 10 VAL H N 1
ATOM 14334 C CA . VAL H 1 36 ? -32.577 -2.744 -25.024 1.00 30.48 10 VAL H CA 1
ATOM 14335 C C . VAL H 1 36 ? -31.725 -2.519 -26.279 1.00 29.88 10 VAL H C 1
ATOM 14336 O O . VAL H 1 36 ? -30.506 -2.396 -26.182 1.00 28.03 10 VAL H O 1
ATOM 14340 N N . ILE H 1 37 ? -32.368 -2.538 -27.443 1.00 29.73 11 ILE H N 1
ATOM 14341 C CA . ILE H 1 37 ? -31.690 -2.343 -28.724 1.00 28.78 11 ILE H CA 1
ATOM 14342 C C . ILE H 1 37 ? -32.094 -1.007 -29.328 1.00 29.40 11 ILE H C 1
ATOM 14343 O O . ILE H 1 37 ? -33.281 -0.775 -29.610 1.00 27.30 11 ILE H O 1
ATOM 14348 N N . MET H 1 38 ? -31.137 -0.118 -29.522 1.00 26.46 12 MET H N 1
ATOM 14349 C CA . MET H 1 38 ? -31.451 1.246 -29.942 1.00 27.18 12 MET H CA 1
ATOM 14350 C C . MET H 1 38 ? -30.950 1.462 -31.356 1.00 29.05 12 MET H C 1
ATOM 14351 O O . MET H 1 38 ? -29.785 1.164 -31.622 1.00 26.56 12 MET H O 1
ATOM 14356 N N . GLY H 1 39 ? -31.815 1.887 -32.284 1.00 27.19 13 GLY H N 1
ATOM 14357 C CA . GLY H 1 39 ? -31.306 2.172 -33.619 1.00 25.07 13 GLY H CA 1
ATOM 14358 C C . GLY H 1 39 ? -31.715 1.253 -34.766 1.00 26.94 13 GLY H C 1
ATOM 14359 O O . GLY H 1 39 ? -31.137 1.360 -35.827 1.00 27.59 13 GLY H O 1
ATOM 14360 N N . ILE H 1 40 ? -32.802 0.491 -34.651 1.00 26.73 14 ILE H N 1
ATOM 14361 C CA . ILE H 1 40 ? -33.414 -0.092 -35.862 1.00 29.47 14 ILE H CA 1
ATOM 14362 C C . ILE H 1 40 ? -34.174 0.969 -36.702 1.00 30.64 14 ILE H C 1
ATOM 14363 O O . ILE H 1 40 ? -35.038 1.706 -36.186 1.00 32.41 14 ILE H O 1
ATOM 14368 N N . ALA H 1 41 ? -33.834 1.058 -37.993 1.00 32.04 15 ALA H N 1
ATOM 14369 C CA . ALA H 1 41 ? -34.546 1.901 -38.970 1.00 33.77 15 ALA H CA 1
ATOM 14370 C C . ALA H 1 41 ? -35.353 1.017 -39.928 1.00 34.85 15 ALA H C 1
ATOM 14371 O O . ALA H 1 41 ? -36.491 1.328 -40.282 1.00 36.61 15 ALA H O 1
ATOM 14373 N N . ASN H 1 42 ? -34.791 -0.134 -40.309 1.00 32.82 16 ASN H N 1
ATOM 14374 C CA . ASN H 1 42 ? -35.448 -1.001 -41.297 1.00 34.60 16 ASN H CA 1
ATOM 14375 C C . ASN H 1 42 ? -34.778 -2.374 -41.300 1.00 33.26 16 ASN H C 1
ATOM 14376 O O . ASN H 1 42 ? -33.903 -2.639 -40.457 1.00 30.84 16 ASN H O 1
ATOM 14381 N N . LYS H 1 43 ? -35.149 -3.226 -42.248 1.00 34.08 17 LYS H N 1
ATOM 14382 C CA . LYS H 1 43 ? -34.653 -4.601 -42.244 1.00 32.92 17 LYS H CA 1
ATOM 14383 C C . LYS H 1 43 ? -33.157 -4.712 -42.491 1.00 32.23 17 LYS H C 1
ATOM 14384 O O . LYS H 1 43 ? -32.567 -5.776 -42.191 1.00 31.40 17 LYS H O 1
ATOM 14390 N N . ARG H 1 44 ? -32.528 -3.618 -42.950 1.00 29.82 18 ARG H N 1
ATOM 14391 C CA . ARG H 1 44 ? -31.087 -3.648 -43.205 1.00 30.50 18 ARG H CA 1
ATOM 14392 C C . ARG H 1 44 ? -30.241 -3.110 -42.046 1.00 26.82 18 ARG H C 1
ATOM 14393 O O . ARG H 1 44 ? -29.012 -3.206 -42.072 1.00 28.48 18 ARG H O 1
ATOM 14401 N N . SER H 1 45 ? -30.892 -2.588 -41.017 1.00 26.23 19 SER H N 1
ATOM 14402 C CA . SER H 1 45 ? -30.144 -2.011 -39.896 1.00 25.85 19 SER H CA 1
ATOM 14403 C C . SER H 1 45 ? -29.251 -3.062 -39.254 1.00 27.47 19 SER H C 1
ATOM 14404 O O . SER H 1 45 ? -29.685 -4.201 -39.025 1.00 29.05 19 SER H O 1
ATOM 14407 N N . ILE H 1 46 ? -28.060 -2.629 -38.848 1.00 24.49 20 ILE H N 1
ATOM 14408 C CA . ILE H 1 46 ? -27.195 -3.512 -38.076 1.00 25.27 20 ILE H CA 1
ATOM 14409 C C . ILE H 1 46 ? -27.940 -3.992 -36.825 1.00 25.01 20 ILE H C 1
ATOM 14410 O O . ILE H 1 46 ? -27.909 -5.187 -36.507 1.00 26.60 20 ILE H O 1
ATOM 14415 N N . ALA H 1 47 ? -28.668 -3.091 -36.172 1.00 26.68 21 ALA H N 1
ATOM 14416 C CA . ALA H 1 47 ? -29.375 -3.426 -34.929 1.00 24.59 21 ALA H CA 1
ATOM 14417 C C . ALA H 1 47 ? -30.461 -4.490 -35.153 1.00 26.52 21 ALA H C 1
ATOM 14418 O O . ALA H 1 47 ? -30.820 -5.192 -34.204 1.00 24.64 21 ALA H O 1
ATOM 14420 N N . PHE H 1 48 ? -31.037 -4.573 -36.357 1.00 26.87 22 PHE H N 1
ATOM 14421 C CA . PHE H 1 48 ? -31.965 -5.669 -36.669 1.00 27.52 22 PHE H CA 1
ATOM 14422 C C . PHE H 1 48 ? -31.246 -7.029 -36.820 1.00 29.79 22 PHE H C 1
ATOM 14423 O O . PHE H 1 48 ? -31.773 -8.049 -36.363 1.00 28.57 22 PHE H O 1
ATOM 14431 N N . GLY H 1 49 ? -29.993 -7.037 -37.289 1.00 27.27 23 GLY H N 1
ATOM 14432 C CA . GLY H 1 49 ? -29.215 -8.282 -37.201 1.00 28.88 23 GLY H CA 1
ATOM 14433 C C . GLY H 1 49 ? -28.975 -8.709 -35.746 1.00 29.45 23 GLY H C 1
ATOM 14434 O O . GLY H 1 49 ? -29.052 -9.907 -35.374 1.00 27.18 23 GLY H O 1
ATOM 14435 N N . VAL H 1 50 ? -28.666 -7.714 -34.911 1.00 26.28 24 VAL H N 1
ATOM 14436 C CA . VAL H 1 50 ? -28.478 -7.980 -33.492 1.00 25.65 24 VAL H CA 1
ATOM 14437 C C . VAL H 1 50 ? -29.776 -8.551 -32.918 1.00 26.65 24 VAL H C 1
ATOM 14438 O O . VAL H 1 50 ? -29.751 -9.559 -32.195 1.00 25.16 24 VAL H O 1
ATOM 14442 N N . ALA H 1 51 ? -30.910 -7.930 -33.253 1.00 24.87 25 ALA H N 1
ATOM 14443 C CA . ALA H 1 51 ? -32.157 -8.374 -32.686 1.00 27.79 25 ALA H CA 1
ATOM 14444 C C . ALA H 1 51 ? -32.440 -9.838 -33.058 1.00 28.72 25 ALA H C 1
ATOM 14445 O O . ALA H 1 51 ? -32.912 -10.598 -32.228 1.00 30.08 25 ALA H O 1
ATOM 14447 N N . LYS H 1 52 ? -32.193 -10.206 -34.312 1.00 29.18 26 LYS H N 1
ATOM 14448 C CA . LYS H 1 52 ? -32.451 -11.537 -34.804 1.00 29.51 26 LYS H CA 1
ATOM 14449 C C . LYS H 1 52 ? -31.671 -12.553 -34.014 1.00 29.05 26 LYS H C 1
ATOM 14450 O O . LYS H 1 52 ? -32.183 -13.610 -33.628 1.00 30.82 26 LYS H O 1
ATOM 14456 N N . VAL H 1 53 ? -30.399 -12.241 -33.799 1.00 27.69 27 VAL H N 1
ATOM 14457 C CA . VAL H 1 53 ? -29.569 -13.174 -33.087 1.00 28.25 27 VAL H CA 1
ATOM 14458 C C . VAL H 1 53 ? -30.032 -13.276 -31.633 1.00 28.35 27 VAL H C 1
ATOM 14459 O O . VAL H 1 53 ? -30.161 -14.387 -31.115 1.00 29.26 27 VAL H O 1
ATOM 14463 N N . LEU H 1 54 ? -30.266 -12.142 -30.961 1.00 27.46 28 LEU H N 1
ATOM 14464 C CA . LEU H 1 54 ? -30.602 -12.203 -29.531 1.00 26.79 28 LEU H CA 1
ATOM 14465 C C . LEU H 1 54 ? -31.968 -12.857 -29.360 1.00 29.68 28 LEU H C 1
ATOM 14466 O O . LEU H 1 54 ? -32.174 -13.640 -28.417 1.00 31.96 28 LEU H O 1
ATOM 14471 N N . ASP H 1 55 ? -32.869 -12.611 -30.318 1.00 28.77 29 ASP H N 1
ATOM 14472 C CA . ASP H 1 55 ? -34.222 -13.162 -30.231 1.00 31.62 29 ASP H CA 1
ATOM 14473 C C . ASP H 1 55 ? -34.140 -14.688 -30.304 1.00 33.84 29 ASP H C 1
ATOM 14474 O O . ASP H 1 55 ? -34.846 -15.421 -29.604 1.00 35.17 29 ASP H O 1
ATOM 14479 N N . GLN H 1 56 ? -33.245 -15.170 -31.155 1.00 33.99 30 GLN H N 1
ATOM 14480 C CA . GLN H 1 56 ? -33.162 -16.587 -31.443 1.00 37.46 30 GLN H CA 1
ATOM 14481 C C . GLN H 1 56 ? -32.566 -17.302 -30.248 1.00 37.91 30 GLN H C 1
ATOM 14482 O O . GLN H 1 56 ? -32.862 -18.468 -30.010 1.00 39.44 30 GLN H O 1
ATOM 14488 N N . LEU H 1 57 ? -31.712 -16.592 -29.515 1.00 34.28 31 LEU H N 1
ATOM 14489 C CA . LEU H 1 57 ? -31.089 -17.105 -28.306 1.00 34.76 31 LEU H CA 1
ATOM 14490 C C . LEU H 1 57 ? -31.988 -16.990 -27.080 1.00 36.00 31 LEU H C 1
ATOM 14491 O O . LEU H 1 57 ? -31.529 -17.248 -25.966 1.00 38.08 31 LEU H O 1
ATOM 14496 N N . GLY H 1 58 ? -33.219 -16.523 -27.265 1.00 35.74 32 GLY H N 1
ATOM 14497 C CA . GLY H 1 58 ? -34.224 -16.544 -26.210 1.00 36.68 32 GLY H CA 1
ATOM 14498 C C . GLY H 1 58 ? -34.352 -15.281 -25.357 1.00 36.45 32 GLY H C 1
ATOM 14499 O O . GLY H 1 58 ? -35.036 -15.335 -24.331 1.00 35.20 32 GLY H O 1
ATOM 14500 N N . ALA H 1 59 ? -33.647 -14.195 -25.717 1.00 32.40 33 ALA H N 1
ATOM 14501 C CA . ALA H 1 59 ? -33.688 -12.913 -24.989 1.00 33.05 33 ALA H CA 1
ATOM 14502 C C . ALA H 1 59 ? -35.038 -12.202 -25.151 1.00 34.54 33 ALA H C 1
ATOM 14503 O O . ALA H 1 59 ? -35.671 -12.305 -26.211 1.00 34.71 33 ALA H O 1
ATOM 14505 N N . LYS H 1 60 ? -35.492 -11.513 -24.101 1.00 32.58 34 LYS H N 1
ATOM 14506 C CA . LYS H 1 60 ? -36.592 -10.546 -24.244 1.00 33.38 34 LYS H CA 1
ATOM 14507 C C . LYS H 1 60 ? -35.981 -9.221 -24.707 1.00 33.22 34 LYS H C 1
ATOM 14508 O O . LYS H 1 60 ? -34.961 -8.764 -24.170 1.00 33.07 34 LYS H O 1
ATOM 14514 N N . LEU H 1 61 ? -36.570 -8.617 -25.725 1.00 31.97 35 LEU H N 1
ATOM 14515 C CA . LEU H 1 61 ? -35.996 -7.422 -26.348 1.00 32.18 35 LEU H CA 1
ATOM 14516 C C . LEU H 1 61 ? -36.947 -6.217 -26.252 1.00 32.69 35 LEU H C 1
ATOM 14517 O O . LEU H 1 61 ? -38.182 -6.356 -26.389 1.00 32.95 35 LEU H O 1
ATOM 14522 N N . VAL H 1 62 ? -36.359 -5.057 -25.947 1.00 31.14 36 VAL H N 1
ATOM 14523 C CA . VAL H 1 62 ? -37.064 -3.777 -25.957 1.00 33.45 36 VAL H CA 1
ATOM 14524 C C . VAL H 1 62 ? -36.400 -2.946 -27.038 1.00 32.13 36 VAL H C 1
ATOM 14525 O O . VAL H 1 62 ? -35.192 -3.028 -27.174 1.00 29.76 36 VAL H O 1
ATOM 14529 N N . PHE H 1 63 ? -37.136 -2.130 -27.775 1.00 30.20 37 PHE H N 1
ATOM 14530 C CA . PHE H 1 63 ? -36.561 -1.427 -28.929 1.00 31.63 37 PHE H CA 1
ATOM 14531 C C . PHE H 1 63 ? -36.785 0.067 -28.799 1.00 33.27 37 PHE H C 1
ATOM 14532 O O . PHE H 1 63 ? -37.881 0.477 -28.389 1.00 33.85 37 PHE H O 1
ATOM 14540 N N . THR H 1 64 ? -35.784 0.874 -29.151 1.00 29.91 38 THR H N 1
ATOM 14541 C CA . THR H 1 64 ? -36.031 2.317 -29.200 1.00 32.39 38 THR H CA 1
ATOM 14542 C C . THR H 1 64 ? -35.832 2.832 -30.618 1.00 33.58 38 THR H C 1
ATOM 14543 O O . THR H 1 64 ? -35.016 2.275 -31.360 1.00 31.94 38 THR H O 1
ATOM 14547 N N . TYR H 1 65 ? -36.594 3.855 -30.991 1.00 31.32 39 TYR H N 1
ATOM 14548 C CA . TYR H 1 65 ? -36.501 4.434 -32.328 1.00 34.16 39 TYR H CA 1
ATOM 14549 C C . TYR H 1 65 ? -36.620 5.946 -32.242 1.00 34.61 39 TYR H C 1
ATOM 14550 O O . TYR H 1 65 ? -37.069 6.473 -31.208 1.00 34.47 39 TYR H O 1
ATOM 14559 N N . ARG H 1 66 ? -36.163 6.631 -33.290 1.00 33.81 40 ARG H N 1
ATOM 14560 C CA . ARG H 1 66 ? -36.211 8.082 -33.285 1.00 39.21 40 ARG H CA 1
ATOM 14561 C C . ARG H 1 66 ? -37.516 8.594 -33.879 1.00 44.13 40 ARG H C 1
ATOM 14562 O O . ARG H 1 66 ? -38.272 9.289 -33.223 1.00 50.38 40 ARG H O 1
ATOM 14570 N N . LYS H 1 67 ? -37.761 8.290 -35.141 1.00 46.00 41 LYS H N 1
ATOM 14571 C CA . LYS H 1 67 ? -38.856 8.945 -35.835 1.00 50.69 41 LYS H CA 1
ATOM 14572 C C . LYS H 1 67 ? -40.008 7.971 -36.105 1.00 52.82 41 LYS H C 1
ATOM 14573 O O . LYS H 1 67 ? -39.900 6.767 -35.873 1.00 51.52 41 LYS H O 1
ATOM 14579 N N . GLU H 1 68 ? -41.112 8.463 -36.656 1.00 57.74 42 GLU H N 1
ATOM 14580 C CA . GLU H 1 68 ? -42.317 7.631 -36.750 1.00 61.90 42 GLU H CA 1
ATOM 14581 C C . GLU H 1 68 ? -42.128 6.442 -37.679 1.00 61.08 42 GLU H C 1
ATOM 14582 O O . GLU H 1 68 ? -42.415 5.296 -37.308 1.00 60.43 42 GLU H O 1
ATOM 14588 N N . ARG H 1 69 ? -41.676 6.763 -38.888 1.00 63.35 43 ARG H N 1
ATOM 14589 C CA . ARG H 1 69 ? -41.204 5.802 -39.877 1.00 63.65 43 ARG H CA 1
ATOM 14590 C C . ARG H 1 69 ? -40.519 4.599 -39.235 1.00 58.98 43 ARG H C 1
ATOM 14591 O O . ARG H 1 69 ? -40.758 3.457 -39.651 1.00 55.63 43 ARG H O 1
ATOM 14599 N N . SER H 1 70 ? -39.639 4.836 -38.260 1.00 52.45 44 SER H N 1
ATOM 14600 C CA . SER H 1 70 ? -38.966 3.667 -37.697 1.00 51.11 44 SER H CA 1
ATOM 14601 C C . SER H 1 70 ? -39.912 2.807 -36.844 1.00 51.04 44 SER H C 1
ATOM 14602 O O . SER H 1 70 ? -39.777 1.570 -36.850 1.00 49.46 44 SER H O 1
ATOM 14605 N N . ARG H 1 71 ? -40.879 3.454 -36.182 1.00 52.48 45 ARG H N 1
ATOM 14606 C CA . ARG H 1 71 ? -42.000 2.752 -35.511 1.00 53.04 45 ARG H CA 1
ATOM 14607 C C . ARG H 1 71 ? -42.780 1.801 -36.392 1.00 54.00 45 ARG H C 1
ATOM 14608 O O . ARG H 1 71 ? -42.695 0.604 -36.194 1.00 53.95 45 ARG H O 1
ATOM 14616 N N . LYS H 1 72 ? -43.725 2.333 -37.157 1.00 61.00 46 LYS H N 1
ATOM 14617 C CA . LYS H 1 72 ? -44.441 1.597 -38.213 1.00 63.34 46 LYS H CA 1
ATOM 14618 C C . LYS H 1 72 ? -43.663 0.400 -38.761 1.00 63.05 46 LYS H C 1
ATOM 14619 O O . LYS H 1 72 ? -44.108 -0.734 -38.688 1.00 63.90 46 LYS H O 1
ATOM 14625 N N . GLU H 1 73 ? -42.467 0.700 -39.253 1.00 62.72 47 GLU H N 1
ATOM 14626 C CA . GLU H 1 73 ? -41.432 -0.225 -39.674 1.00 61.70 47 GLU H CA 1
ATOM 14627 C C . GLU H 1 73 ? -41.032 -1.286 -38.628 1.00 59.56 47 GLU H C 1
ATOM 14628 O O . GLU H 1 73 ? -40.957 -2.486 -38.935 1.00 60.76 47 GLU H O 1
ATOM 14634 N N . LEU H 1 74 ? -40.720 -0.844 -37.410 1.00 52.61 48 LEU H N 1
ATOM 14635 C CA . LEU H 1 74 ? -40.462 -1.759 -36.315 1.00 47.79 48 LEU H CA 1
ATOM 14636 C C . LEU H 1 74 ? -41.653 -2.662 -36.048 1.00 46.54 48 LEU H C 1
ATOM 14637 O O . LEU H 1 74 ? -41.481 -3.847 -35.761 1.00 43.70 48 LEU H O 1
ATOM 14642 N N . GLU H 1 75 ? -42.857 -2.107 -36.061 1.00 48.77 49 GLU H N 1
ATOM 14643 C CA . GLU H 1 75 ? -44.020 -2.908 -35.756 1.00 53.47 49 GLU H CA 1
ATOM 14644 C C . GLU H 1 75 ? -44.087 -4.111 -36.685 1.00 54.80 49 GLU H C 1
ATOM 14645 O O . GLU H 1 75 ? -44.375 -5.231 -36.257 1.00 55.19 49 GLU H O 1
ATOM 14651 N N . LYS H 1 76 ? -43.853 -3.840 -37.967 1.00 56.23 50 LYS H N 1
ATOM 14652 C CA . LYS H 1 76 ? -43.904 -4.849 -39.021 1.00 58.21 50 LYS H CA 1
ATOM 14653 C C . LYS H 1 76 ? -42.759 -5.835 -38.908 1.00 54.69 50 LYS H C 1
ATOM 14654 O O . LYS H 1 76 ? -42.965 -7.043 -38.940 1.00 52.94 50 LYS H O 1
ATOM 14660 N N . LEU H 1 77 ? -41.551 -5.311 -38.737 1.00 52.11 51 LEU H N 1
ATOM 14661 C CA . LEU H 1 77 ? -40.372 -6.142 -38.651 1.00 50.86 51 LEU H CA 1
ATOM 14662 C C . LEU H 1 77 ? -40.420 -7.157 -37.515 1.00 50.42 51 LEU H C 1
ATOM 14663 O O . LEU H 1 77 ? -39.934 -8.276 -37.656 1.00 50.48 51 LEU H O 1
ATOM 14668 N N . LEU H 1 78 ? -40.993 -6.773 -36.383 1.00 51.62 52 LEU H N 1
ATOM 14669 C CA . LEU H 1 78 ? -41.054 -7.646 -35.210 1.00 54.02 52 LEU H CA 1
ATOM 14670 C C . LEU H 1 78 ? -41.948 -8.890 -35.324 1.00 57.19 52 LEU H C 1
ATOM 14671 O O . LEU H 1 78 ? -41.895 -9.784 -34.472 1.00 59.01 52 LEU H O 1
ATOM 14676 N N . GLU H 1 79 ? -42.768 -8.960 -36.361 1.00 56.98 53 GLU H N 1
ATOM 14677 C CA . GLU H 1 79 ? -43.488 -10.190 -36.640 1.00 60.05 53 GLU H CA 1
ATOM 14678 C C . GLU H 1 79 ? -42.546 -11.297 -37.065 1.00 58.48 53 GLU H C 1
ATOM 14679 O O . GLU H 1 79 ? -42.906 -12.473 -37.026 1.00 60.95 53 GLU H O 1
ATOM 14685 N N . GLN H 1 80 ? -41.371 -10.910 -37.550 1.00 55.85 54 GLN H N 1
ATOM 14686 C CA . GLN H 1 80 ? -40.346 -11.878 -37.902 1.00 54.82 54 GLN H CA 1
ATOM 14687 C C . GLN H 1 80 ? -39.663 -12.472 -36.667 1.00 51.01 54 GLN H C 1
ATOM 14688 O O . GLN H 1 80 ? -38.938 -13.452 -36.805 1.00 52.27 54 GLN H O 1
ATOM 14694 N N . LEU H 1 81 ? -39.862 -11.881 -35.485 1.00 46.44 55 LEU H N 1
ATOM 14695 C CA . LEU H 1 81 ? -39.191 -12.348 -34.263 1.00 43.72 55 LEU H CA 1
ATOM 14696 C C . LEU H 1 81 ? -40.145 -13.167 -33.390 1.00 47.14 55 LEU H C 1
ATOM 14697 O O . LEU H 1 81 ? -41.344 -13.201 -33.642 1.00 47.65 55 LEU H O 1
ATOM 14702 N N . ASN H 1 82 ? -39.629 -13.851 -32.379 1.00 48.44 56 ASN H N 1
ATOM 14703 C CA . ASN H 1 82 ? -40.483 -14.508 -31.398 1.00 53.83 56 ASN H CA 1
ATOM 14704 C C . ASN H 1 82 ? -40.671 -13.642 -30.174 1.00 53.97 56 ASN H C 1
ATOM 14705 O O . ASN H 1 82 ? -40.520 -14.135 -29.062 1.00 57.73 56 ASN H O 1
ATOM 14710 N N . GLN H 1 83 ? -40.918 -12.352 -30.326 1.00 52.61 57 GLN H N 1
ATOM 14711 C CA . GLN H 1 83 ? -41.176 -11.570 -29.129 1.00 51.10 57 GLN H CA 1
ATOM 14712 C C . GLN H 1 83 ? -42.678 -11.657 -28.842 1.00 55.48 57 GLN H C 1
ATOM 14713 O O . GLN H 1 83 ? -43.468 -11.280 -29.695 1.00 58.45 57 GLN H O 1
ATOM 14719 N N . PRO H 1 84 ? -43.082 -12.248 -27.698 1.00 56.29 58 PRO H N 1
ATOM 14720 C CA . PRO H 1 84 ? -44.525 -12.280 -27.434 1.00 60.26 58 PRO H CA 1
ATOM 14721 C C . PRO H 1 84 ? -45.103 -10.870 -27.401 1.00 60.16 58 PRO H C 1
ATOM 14722 O O . PRO H 1 84 ? -46.256 -10.682 -27.802 1.00 61.63 58 PRO H O 1
ATOM 14726 N N . GLU H 1 85 ? -44.338 -9.885 -26.941 1.00 56.35 59 GLU H N 1
ATOM 14727 C CA . GLU H 1 85 ? -44.862 -8.528 -27.029 1.00 57.25 59 GLU H CA 1
ATOM 14728 C C . GLU H 1 85 ? -43.907 -7.474 -27.534 1.00 53.31 59 GLU H C 1
ATOM 14729 O O . GLU H 1 85 ? -42.686 -7.618 -27.437 1.00 49.48 59 GLU H O 1
ATOM 14735 N N . ALA H 1 86 ? -44.508 -6.436 -28.108 1.00 52.48 60 ALA H N 1
ATOM 14736 C CA . ALA H 1 86 ? -43.774 -5.365 -28.781 1.00 51.76 60 ALA H CA 1
ATOM 14737 C C . ALA H 1 86 ? -43.491 -4.237 -27.790 1.00 49.78 60 ALA H C 1
ATOM 14738 O O . ALA H 1 86 ? -44.405 -3.565 -27.327 1.00 51.97 60 ALA H O 1
ATOM 14740 N N . HIS H 1 87 ? -42.237 -4.119 -27.375 1.00 47.34 61 HIS H N 1
ATOM 14741 C CA . HIS H 1 87 ? -41.855 -3.120 -26.391 1.00 46.74 61 HIS H CA 1
ATOM 14742 C C . HIS H 1 87 ? -41.074 -2.032 -27.127 1.00 45.09 61 HIS H C 1
ATOM 14743 O O . HIS H 1 87 ? -39.884 -2.211 -27.415 1.00 42.19 61 HIS H O 1
ATOM 14750 N N . LEU H 1 88 ? -41.746 -0.949 -27.499 1.00 39.88 62 LEU H N 1
ATOM 14751 C CA . LEU H 1 88 ? -41.164 0.052 -28.391 1.00 39.66 62 LEU H CA 1
ATOM 14752 C C . LEU H 1 88 ? -41.258 1.424 -27.731 1.00 41.43 62 LEU H C 1
ATOM 14753 O O . LEU H 1 88 ? -42.361 1.827 -27.309 1.00 42.07 62 LEU H O 1
ATOM 14758 N N . TYR H 1 89 ? -40.143 2.157 -27.701 1.00 36.79 63 TYR H N 1
ATOM 14759 C CA . TYR H 1 89 ? -40.112 3.475 -27.070 1.00 36.89 63 TYR H CA 1
ATOM 14760 C C . TYR H 1 89 ? -39.460 4.461 -28.011 1.00 37.34 63 TYR H C 1
ATOM 14761 O O . TYR H 1 89 ? -38.386 4.197 -28.584 1.00 34.89 63 TYR H O 1
ATOM 14770 N N . GLN H 1 90 ? -40.109 5.602 -28.185 1.00 37.66 64 GLN H N 1
ATOM 14771 C CA . GLN H 1 90 ? -39.489 6.657 -28.962 1.00 39.29 64 GLN H CA 1
ATOM 14772 C C . GLN H 1 90 ? -38.420 7.362 -28.126 1.00 37.38 64 GLN H C 1
ATOM 14773 O O . GLN H 1 90 ? -38.692 7.861 -27.030 1.00 39.62 64 GLN H O 1
ATOM 14779 N N . ILE H 1 91 ? -37.178 7.341 -28.590 1.00 34.35 65 ILE H N 1
ATOM 14780 C CA . ILE H 1 91 ? -36.125 8.072 -27.904 1.00 31.91 65 ILE H CA 1
ATOM 14781 C C . ILE H 1 91 ? -35.232 8.717 -28.963 1.00 32.92 65 ILE H C 1
ATOM 14782 O O . ILE H 1 91 ? -34.480 8.041 -29.675 1.00 33.92 65 ILE H O 1
ATOM 14787 N N . ASP H 1 92 ? -35.316 10.037 -29.063 1.00 32.59 66 ASP H N 1
ATOM 14788 C CA . ASP H 1 92 ? -34.332 10.786 -29.813 1.00 32.44 66 ASP H CA 1
ATOM 14789 C C . ASP H 1 92 ? -33.200 11.171 -28.859 1.00 31.76 66 ASP H C 1
ATOM 14790 O O . ASP H 1 92 ? -33.421 11.876 -27.859 1.00 30.50 66 ASP H O 1
ATOM 14795 N N . VAL H 1 93 ? -32.002 10.658 -29.125 1.00 29.74 67 VAL H N 1
ATOM 14796 C CA . VAL H 1 93 ? -30.903 10.837 -28.177 1.00 29.50 67 VAL H CA 1
ATOM 14797 C C . VAL H 1 93 ? -30.321 12.251 -28.098 1.00 30.17 67 VAL H C 1
ATOM 14798 O O . VAL H 1 93 ? -29.464 12.504 -27.244 1.00 29.66 67 VAL H O 1
ATOM 14802 N N . GLN H 1 94 ? -30.821 13.179 -28.910 1.00 30.91 68 GLN H N 1
ATOM 14803 C CA . GLN H 1 94 ? -30.484 14.593 -28.723 1.00 30.81 68 GLN H CA 1
ATOM 14804 C C . GLN H 1 94 ? -31.163 15.217 -27.524 1.00 30.48 68 GLN H C 1
ATOM 14805 O O . GLN H 1 94 ? -30.827 16.338 -27.114 1.00 30.29 68 GLN H O 1
ATOM 14811 N N . SER H 1 95 ? -32.139 14.504 -26.975 1.00 30.83 69 SER H N 1
ATOM 14812 C CA . SER H 1 95 ? -32.961 15.040 -25.892 1.00 30.41 69 SER H CA 1
ATOM 14813 C C . SER H 1 95 ? -32.677 14.274 -24.607 1.00 31.40 69 SER H C 1
ATOM 14814 O O . SER H 1 95 ? -32.843 13.056 -24.547 1.00 29.48 69 SER H O 1
ATOM 14817 N N . ASP H 1 96 ? -32.119 14.964 -23.615 1.00 30.80 70 ASP H N 1
ATOM 14818 C CA . ASP H 1 96 ? -31.948 14.371 -22.307 1.00 32.31 70 ASP H CA 1
ATOM 14819 C C . ASP H 1 96 ? -33.260 13.820 -21.767 1.00 34.01 70 ASP H C 1
ATOM 14820 O O . ASP H 1 96 ? -33.278 12.729 -21.212 1.00 32.90 70 ASP H O 1
ATOM 14825 N N . GLU H 1 97 ? -34.317 14.626 -21.851 1.00 32.08 71 GLU H N 1
ATOM 14826 C CA . GLU H 1 97 ? -35.621 14.222 -21.331 1.00 36.97 71 GLU H CA 1
ATOM 14827 C C . GLU H 1 97 ? -36.081 12.888 -21.915 1.00 34.31 71 GLU H C 1
ATOM 14828 O O . GLU H 1 97 ? -36.583 12.012 -21.202 1.00 35.36 71 GLU H O 1
ATOM 14834 N N . GLU H 1 98 ? -35.945 12.735 -23.224 1.00 33.53 72 GLU H N 1
ATOM 14835 C CA . GLU H 1 98 ? -36.449 11.520 -23.863 1.00 33.22 72 GLU H CA 1
ATOM 14836 C C . GLU H 1 98 ? -35.633 10.290 -23.442 1.00 33.38 72 GLU H C 1
ATOM 14837 O O . GLU H 1 98 ? -36.185 9.195 -23.239 1.00 31.65 72 GLU H O 1
ATOM 14843 N N . VAL H 1 99 ? -34.328 10.481 -23.254 1.00 30.43 73 VAL H N 1
ATOM 14844 C CA . VAL H 1 99 ? -33.476 9.356 -22.826 1.00 30.83 73 VAL H CA 1
ATOM 14845 C C . VAL H 1 99 ? -33.833 9.016 -21.387 1.00 30.88 73 VAL H C 1
ATOM 14846 O O . VAL H 1 99 ? -34.010 7.846 -21.055 1.00 30.71 73 VAL H O 1
ATOM 14850 N N . ILE H 1 100 ? -33.884 10.043 -20.537 1.00 31.46 74 ILE H N 1
ATOM 14851 C CA . ILE H 1 100 ? -34.180 9.850 -19.121 1.00 31.73 74 ILE H CA 1
ATOM 14852 C C . ILE H 1 100 ? -35.574 9.230 -18.972 1.00 32.97 74 ILE H C 1
ATOM 14853 O O . ILE H 1 100 ? -35.723 8.185 -18.324 1.00 33.28 74 ILE H O 1
ATOM 14858 N N . ASN H 1 101 ? -36.584 9.830 -19.597 1.00 34.73 75 ASN H N 1
ATOM 14859 C CA . ASN H 1 101 ? -37.961 9.354 -19.452 1.00 37.22 75 ASN H CA 1
ATOM 14860 C C . ASN H 1 101 ? -38.207 8.016 -20.131 1.00 35.69 75 ASN H C 1
ATOM 14861 O O . ASN H 1 101 ? -38.989 7.221 -19.631 1.00 35.91 75 ASN H O 1
ATOM 14866 N N . GLY H 1 102 ? -37.510 7.766 -21.239 1.00 3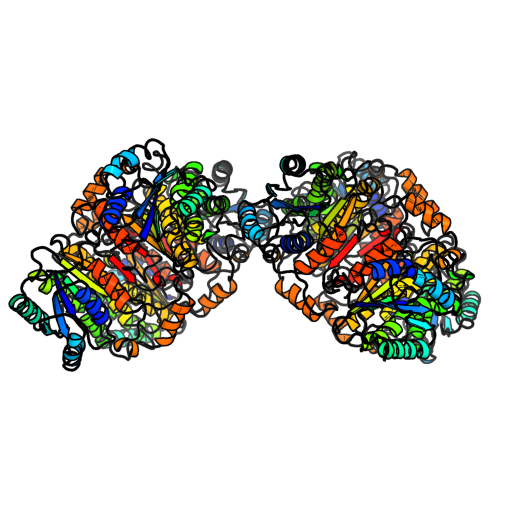2.77 76 GLY H N 1
ATOM 14867 C CA . GLY H 1 102 ? -37.630 6.510 -21.983 1.00 33.06 76 GLY H CA 1
ATOM 14868 C C . GLY H 1 102 ? -37.043 5.356 -21.181 1.00 31.55 76 GLY H C 1
ATOM 14869 O O . GLY H 1 102 ? -37.672 4.316 -21.023 1.00 31.11 76 GLY H O 1
ATOM 14870 N N . PHE H 1 103 ? -35.847 5.519 -20.617 1.00 31.48 77 PHE H N 1
ATOM 14871 C CA . PHE H 1 103 ? -35.333 4.435 -19.788 1.00 29.33 77 PHE H CA 1
ATOM 14872 C C . PHE H 1 103 ? -36.136 4.231 -18.512 1.00 32.56 77 PHE H C 1
ATOM 14873 O O . PHE H 1 103 ? -36.341 3.091 -18.072 1.00 35.05 77 PHE H O 1
ATOM 14881 N N . GLU H 1 104 ? -36.587 5.330 -17.915 1.00 32.32 78 GLU H N 1
ATOM 14882 C CA . GLU H 1 104 ? -37.462 5.238 -16.754 1.00 35.77 78 GLU H CA 1
ATOM 14883 C C . GLU H 1 104 ? -38.677 4.365 -17.049 1.00 35.92 78 GLU H C 1
ATOM 14884 O O . GLU H 1 104 ? -39.034 3.461 -16.270 1.00 36.40 78 GLU H O 1
ATOM 14890 N N . GLN H 1 105 ? -39.334 4.656 -18.164 1.00 35.13 79 GLN H N 1
ATOM 14891 C CA . GLN H 1 105 ? -40.525 3.892 -18.554 1.00 38.56 79 GLN H CA 1
ATOM 14892 C C . GLN H 1 105 ? -40.218 2.424 -18.884 1.00 37.90 79 GLN H C 1
ATOM 14893 O O . GLN H 1 105 ? -40.984 1.519 -18.529 1.00 38.29 79 GLN H O 1
ATOM 14899 N N . ILE H 1 106 ? -39.071 2.167 -19.510 1.00 36.87 80 ILE H N 1
ATOM 14900 C CA . ILE H 1 106 ? -38.671 0.785 -19.790 1.00 36.31 80 ILE H CA 1
ATOM 14901 C C . ILE H 1 106 ? -38.532 -0.011 -18.493 1.00 35.22 80 ILE H C 1
ATOM 14902 O O . ILE H 1 106 ? -39.008 -1.139 -18.376 1.00 36.66 80 ILE H O 1
ATOM 14907 N N . GLY H 1 107 ? -37.973 0.644 -17.482 1.00 33.49 81 GLY H N 1
ATOM 14908 C CA . GLY H 1 107 ? -37.830 0.063 -16.154 1.00 34.94 81 GLY H CA 1
ATOM 14909 C C . GLY H 1 107 ? -39.169 -0.216 -15.497 1.00 38.09 81 GLY H C 1
ATOM 14910 O O . GLY H 1 107 ? -39.390 -1.326 -15.019 1.00 39.11 81 GLY H O 1
ATOM 14911 N N . LYS H 1 108 ? -40.097 0.734 -15.568 1.00 37.47 82 LYS H N 1
ATOM 14912 C CA . LYS H 1 108 ? -41.453 0.454 -15.100 1.00 43.17 82 LYS H CA 1
ATOM 14913 C C . LYS H 1 108 ? -42.151 -0.642 -15.896 1.00 45.17 82 LYS H C 1
ATOM 14914 O O . LYS H 1 108 ? -42.941 -1.409 -15.335 1.00 46.28 82 LYS H O 1
ATOM 14920 N N . ASP H 1 109 ? -41.933 -0.697 -17.204 1.00 45.65 83 ASP H N 1
ATOM 14921 C CA . ASP H 1 109 ? -42.703 -1.642 -18.014 1.00 47.09 83 ASP H CA 1
ATOM 14922 C C . ASP H 1 109 ? -42.160 -3.054 -17.948 1.00 47.63 83 ASP H C 1
ATOM 14923 O O . ASP H 1 109 ? -42.897 -4.016 -18.106 1.00 49.52 83 ASP H O 1
ATOM 14928 N N . VAL H 1 110 ? -40.854 -3.174 -17.782 1.00 47.74 84 VAL H N 1
ATOM 14929 C CA . VAL H 1 110 ? -40.202 -4.428 -18.056 1.00 48.43 84 VAL H CA 1
ATOM 14930 C C . VAL H 1 110 ? -39.296 -4.881 -16.909 1.00 48.43 84 VAL H C 1
ATOM 14931 O O . VAL H 1 110 ? -38.850 -6.037 -16.882 1.00 49.93 84 VAL H O 1
ATOM 14935 N N . GLY H 1 111 ? -38.918 -3.946 -16.033 1.00 47.52 85 GLY H N 1
ATOM 14936 C CA . GLY H 1 111 ? -37.991 -4.230 -14.940 1.00 43.61 85 GLY H CA 1
ATOM 14937 C C . GLY H 1 111 ? -36.515 -4.041 -15.296 1.00 42.11 85 GLY H C 1
ATOM 14938 O O . GLY H 1 111 ? -36.171 -3.305 -16.218 1.00 41.81 85 GLY H O 1
ATOM 14939 N N . ASN H 1 112 ? -35.640 -4.710 -14.556 1.00 38.90 86 ASN H N 1
ATOM 14940 C CA . ASN H 1 112 ? -34.203 -4.522 -14.712 1.00 37.78 86 ASN H CA 1
ATOM 14941 C C . ASN H 1 112 ? -33.775 -5.175 -16.012 1.00 35.91 86 ASN H C 1
ATOM 14942 O O . ASN H 1 112 ? -34.444 -6.116 -16.481 1.00 35.47 86 ASN H O 1
ATOM 14947 N N . ILE H 1 113 ? -32.714 -4.632 -16.609 1.00 33.25 87 ILE H N 1
ATOM 14948 C CA . ILE H 1 113 ? -32.225 -5.109 -17.894 1.00 31.52 87 ILE H CA 1
ATOM 14949 C C . ILE H 1 113 ? -30.818 -5.649 -17.735 1.00 29.79 87 ILE H C 1
ATOM 14950 O O . ILE H 1 113 ? -30.170 -5.439 -16.706 1.00 31.32 87 ILE H O 1
ATOM 14955 N N . ASP H 1 114 ? -30.356 -6.356 -18.757 1.00 27.55 88 ASP H N 1
ATOM 14956 C CA . ASP H 1 114 ? -29.040 -6.986 -18.691 1.00 29.23 88 ASP H CA 1
ATOM 14957 C C . ASP H 1 114 ? -28.074 -6.278 -19.601 1.00 26.85 88 ASP H C 1
ATOM 14958 O O . ASP H 1 114 ? -26.864 -6.550 -19.591 1.00 27.26 88 ASP H O 1
ATOM 14963 N N . GLY H 1 115 ? -28.606 -5.462 -20.502 1.00 26.10 89 GLY H N 1
ATOM 14964 C CA . GLY H 1 115 ? -27.684 -4.706 -21.363 1.00 23.67 89 GLY H CA 1
ATOM 14965 C C . GLY H 1 115 ? -28.384 -3.854 -22.399 1.00 23.79 89 GLY H C 1
ATOM 14966 O O . GLY H 1 115 ? -29.634 -3.852 -22.506 1.00 25.34 89 GLY H O 1
ATOM 14967 N N . VAL H 1 116 ? -27.555 -3.149 -23.165 1.00 25.13 90 VAL H N 1
ATOM 14968 C CA . VAL H 1 116 ? -28.001 -2.185 -24.164 1.00 24.95 90 VAL H CA 1
ATOM 14969 C C . VAL H 1 116 ? -27.096 -2.298 -25.368 1.00 24.25 90 VAL H C 1
ATOM 14970 O O . VAL H 1 116 ? -25.863 -2.382 -25.239 1.00 24.29 90 VAL H O 1
ATOM 14974 N N . TYR H 1 117 ? -27.712 -2.458 -26.526 1.00 22.33 91 TYR H N 1
ATOM 14975 C CA . TYR H 1 117 ? -26.981 -2.345 -27.795 1.00 23.00 91 TYR H CA 1
ATOM 14976 C C . TYR H 1 117 ? -27.241 -0.964 -28.421 1.00 24.96 91 TYR H C 1
ATOM 14977 O O . TYR H 1 117 ? -28.392 -0.646 -28.746 1.00 26.17 91 TYR H O 1
ATOM 14986 N N . HIS H 1 118 ? -26.179 -0.177 -28.593 1.00 23.67 92 HIS H N 1
ATOM 14987 C CA . HIS H 1 118 ? -26.287 1.171 -29.162 1.00 24.88 92 HIS H CA 1
ATOM 14988 C C . HIS H 1 118 ? -25.833 1.132 -30.618 1.00 25.47 92 HIS H C 1
ATOM 14989 O O . HIS H 1 118 ? -24.732 0.650 -30.923 1.00 24.16 92 HIS H O 1
ATOM 14996 N N . SER H 1 119 ? -26.777 1.412 -31.512 1.00 26.28 93 SER H N 1
ATOM 14997 C CA . SER H 1 119 ? -26.528 1.389 -32.939 1.00 26.02 93 SER H CA 1
ATOM 14998 C C . SER H 1 119 ? -27.031 2.707 -33.545 1.00 25.98 93 SER H C 1
ATOM 14999 O O . SER H 1 119 ? -27.871 2.697 -34.452 1.00 24.96 93 SER H O 1
ATOM 15002 N N . ILE H 1 120 ? -26.462 3.826 -33.100 1.00 24.62 94 ILE H N 1
ATOM 15003 C CA . ILE H 1 120 ? -27.030 5.140 -33.429 1.00 24.81 94 ILE H CA 1
ATOM 15004 C C . ILE H 1 120 ? -25.888 6.049 -33.866 1.00 24.41 94 ILE H C 1
ATOM 15005 O O . ILE H 1 120 ? -24.856 6.122 -33.178 1.00 21.92 94 ILE H O 1
ATOM 15010 N N . ALA H 1 121 ? -26.021 6.669 -35.034 1.00 24.43 95 ALA H N 1
ATOM 15011 C CA . ALA H 1 121 ? -25.081 7.687 -35.456 1.00 23.95 95 ALA H CA 1
ATOM 15012 C C . ALA H 1 121 ? -25.784 8.571 -36.472 1.00 24.06 95 ALA H C 1
ATOM 15013 O O . ALA H 1 121 ? -26.745 8.179 -37.167 1.00 26.76 95 ALA H O 1
ATOM 15015 N N . PHE H 1 122 ? -25.275 9.774 -36.597 1.00 23.97 96 PHE H N 1
ATOM 15016 C CA . PHE H 1 122 ? -25.850 10.683 -37.586 1.00 26.63 96 PHE H CA 1
ATOM 15017 C C . PHE H 1 122 ? -24.823 11.726 -37.988 1.00 26.64 96 PHE H C 1
ATOM 15018 O O . PHE H 1 122 ? -24.132 12.258 -37.126 1.00 26.77 96 PHE H O 1
ATOM 15026 N N . ALA H 1 123 ? -24.767 12.083 -39.272 1.00 29.28 97 ALA H N 1
ATOM 15027 C CA . ALA H 1 123 ? -24.061 13.303 -39.686 1.00 28.81 97 ALA H CA 1
ATOM 15028 C C . ALA H 1 123 ? -24.832 13.884 -40.856 1.00 30.41 97 ALA H C 1
ATOM 15029 O O . ALA H 1 123 ? -25.508 13.128 -41.571 1.00 30.56 97 ALA H O 1
ATOM 15031 N N . ASN H 1 124 ? -24.693 15.188 -41.096 1.00 31.40 98 ASN H N 1
ATOM 15032 C CA . ASN H 1 124 ? -25.221 15.772 -42.338 1.00 32.36 98 ASN H CA 1
ATOM 15033 C C . ASN H 1 124 ? -24.517 15.242 -43.587 1.00 34.77 98 ASN H C 1
ATOM 15034 O O . ASN H 1 124 ? -23.289 15.108 -43.615 1.00 33.41 98 ASN H O 1
ATOM 15039 N N . MET H 1 125 ? -25.279 15.040 -44.661 1.00 36.77 99 MET H N 1
ATOM 15040 C CA . MET H 1 125 ? -24.775 14.369 -45.858 1.00 39.40 99 MET H CA 1
ATOM 15041 C C . MET H 1 125 ? -23.534 15.035 -46.434 1.00 38.09 99 MET H C 1
ATOM 15042 O O . MET H 1 125 ? -22.630 14.379 -46.943 1.00 38.29 99 MET H O 1
ATOM 15047 N N . GLU H 1 126 ? -23.515 16.355 -46.391 1.00 38.08 100 GLU H N 1
ATOM 15048 C CA . GLU H 1 126 ? -22.436 17.133 -46.987 1.00 40.96 100 GLU H CA 1
ATOM 15049 C C . GLU H 1 126 ? -21.111 16.897 -46.274 1.00 39.69 100 GLU H C 1
ATOM 15050 O O . GLU H 1 126 ? -20.057 17.290 -46.770 1.00 42.63 100 GLU H O 1
ATOM 15056 N N . ASP H 1 127 ? -21.175 16.354 -45.059 1.00 35.88 101 ASP H N 1
ATOM 15057 C CA . ASP H 1 127 ? -19.998 16.217 -44.231 1.00 33.25 101 ASP H CA 1
ATOM 15058 C C . ASP H 1 127 ? -19.384 14.814 -44.413 1.00 33.03 101 ASP H C 1
ATOM 15059 O O . ASP H 1 127 ? -18.597 14.357 -43.578 1.00 36.03 101 ASP H O 1
ATOM 15064 N N . LEU H 1 128 ? -19.910 14.040 -45.365 1.00 33.79 102 LEU H N 1
ATOM 15065 C CA . LEU H 1 128 ? -19.549 12.617 -45.491 1.00 31.72 102 LEU H CA 1
ATOM 15066 C C . LEU H 1 128 ? -18.998 12.406 -46.892 1.00 33.59 102 LEU H C 1
ATOM 15067 O O . LEU H 1 128 ? -19.092 11.319 -47.493 1.00 32.74 102 LEU H O 1
ATOM 15072 N N . ARG H 1 129 ? -18.476 13.503 -47.428 1.00 33.50 103 ARG H N 1
ATOM 15073 C CA . ARG H 1 129 ? -17.866 13.480 -48.752 1.00 35.60 103 ARG H CA 1
ATOM 15074 C C . ARG H 1 129 ? -17.069 14.763 -48.819 1.00 37.19 103 ARG H C 1
ATOM 15075 O O . ARG H 1 129 ? -17.245 15.657 -47.970 1.00 37.88 103 ARG H O 1
ATOM 15083 N N . GLY H 1 130 ? -16.214 14.867 -49.831 1.00 37.24 104 GLY H N 1
ATOM 15084 C CA . GLY H 1 130 ? -15.489 16.102 -50.083 1.00 39.41 104 GLY H CA 1
ATOM 15085 C C . GLY H 1 130 ? -14.428 16.283 -49.002 1.00 38.01 104 GLY H C 1
ATOM 15086 O O . GLY H 1 130 ? -13.885 15.308 -48.474 1.00 38.90 104 GLY H O 1
ATOM 15087 N N . ARG H 1 131 ? -14.146 17.541 -48.684 1.00 36.42 105 ARG H N 1
ATOM 15088 C CA . ARG H 1 131 ? -12.989 17.894 -47.880 1.00 33.15 105 ARG H CA 1
ATOM 15089 C C . ARG H 1 131 ? -13.347 18.043 -46.418 1.00 32.50 105 ARG H C 1
ATOM 15090 O O . ARG H 1 131 ? -14.200 18.880 -46.055 1.00 34.10 105 ARG H O 1
ATOM 15098 N N . PHE H 1 132 ? -12.715 17.209 -45.587 1.00 30.52 106 PHE H N 1
ATOM 15099 C CA . PHE H 1 132 ? -12.928 17.309 -44.155 1.00 27.86 106 PHE H CA 1
ATOM 15100 C C . PHE H 1 132 ? -12.655 18.689 -43.544 1.00 30.01 106 PHE H C 1
ATOM 15101 O O . PHE H 1 132 ? -13.365 19.088 -42.612 1.00 28.72 106 PHE H O 1
ATOM 15109 N N . SER H 1 133 ? -11.621 19.378 -44.034 1.00 29.73 107 SER H N 1
ATOM 15110 C CA . SER H 1 133 ? -11.265 20.721 -43.555 1.00 30.51 107 SER H CA 1
ATOM 15111 C C . SER H 1 133 ? -12.371 21.776 -43.740 1.00 31.82 107 SER H C 1
ATOM 15112 O O . SER H 1 133 ? -12.321 22.826 -43.090 1.00 30.62 107 SER H O 1
ATOM 15115 N N . GLU H 1 134 ? -13.396 21.451 -44.534 1.00 30.97 108 GLU H N 1
ATOM 15116 C CA . GLU H 1 134 ? -14.540 22.345 -44.781 1.00 32.75 108 GLU H CA 1
ATOM 15117 C C . GLU H 1 134 ? -15.731 22.079 -43.842 1.00 32.16 108 GLU H C 1
ATOM 15118 O O . GLU H 1 134 ? -16.783 22.694 -43.976 1.00 33.37 108 GLU H O 1
ATOM 15124 N N . THR H 1 135 ? -15.601 21.125 -42.927 1.00 26.93 109 THR H N 1
ATOM 15125 C CA . THR H 1 135 ? -16.710 20.772 -42.051 1.00 30.20 109 THR H CA 1
ATOM 15126 C C . THR H 1 135 ? -17.156 21.977 -41.174 1.00 30.05 109 THR H C 1
ATOM 15127 O O . THR H 1 135 ? -16.319 22.618 -40.537 1.00 30.46 109 THR H O 1
ATOM 15131 N N . SER H 1 136 ? -18.457 22.263 -41.119 1.00 30.97 110 SER H N 1
ATOM 15132 C CA . SER H 1 136 ? -18.969 23.342 -40.261 1.00 30.51 110 SER H CA 1
ATOM 15133 C C . SER H 1 136 ? -18.914 22.945 -38.783 1.00 29.59 110 SER H C 1
ATOM 15134 O O . SER H 1 136 ? -18.895 21.761 -38.423 1.00 27.97 110 SER H O 1
ATOM 15137 N N . ARG H 1 137 ? -18.915 23.945 -37.914 1.00 27.64 111 ARG H N 1
ATOM 15138 C CA . ARG H 1 137 ? -18.944 23.697 -36.487 1.00 27.94 111 ARG H CA 1
ATOM 15139 C C . ARG H 1 137 ? -20.223 22.941 -36.084 1.00 26.97 111 ARG H C 1
ATOM 15140 O O . ARG H 1 137 ? -20.193 21.981 -35.285 1.00 25.04 111 ARG H O 1
ATOM 15148 N N . GLU H 1 138 ? -21.333 23.392 -36.656 1.00 27.08 112 GLU H N 1
ATOM 15149 C CA A GLU H 1 138 ? -22.634 22.805 -36.412 0.50 28.69 112 GLU H CA 1
ATOM 15150 C CA B GLU H 1 138 ? -22.650 22.799 -36.380 0.50 29.75 112 GLU H CA 1
ATOM 15151 C C . GLU H 1 138 ? -22.673 21.328 -36.799 1.00 29.09 112 GLU H C 1
ATOM 15152 O O . GLU H 1 138 ? -23.125 20.491 -36.021 1.00 28.22 112 GLU H O 1
ATOM 15163 N N . GLY H 1 139 ? -22.169 21.012 -37.996 1.00 28.86 113 GLY H N 1
ATOM 15164 C CA . GLY H 1 139 ? -22.106 19.620 -38.451 1.00 28.98 113 GLY H CA 1
ATOM 15165 C C . GLY H 1 139 ? -21.186 18.761 -37.592 1.00 27.99 113 GLY H C 1
ATOM 15166 O O . GLY H 1 139 ? -21.496 17.617 -37.307 1.00 26.88 113 GLY H O 1
ATOM 15167 N N . PHE H 1 140 ? -20.037 19.297 -37.169 1.00 26.04 114 PHE H N 1
ATOM 15168 C CA . PHE H 1 140 ? -19.089 18.527 -36.372 1.00 26.99 114 PHE H CA 1
ATOM 15169 C C . PHE H 1 140 ? -19.735 18.222 -35.015 1.00 25.61 114 PHE H C 1
ATOM 15170 O O . PHE H 1 140 ? -19.698 17.085 -34.562 1.00 23.67 114 PHE H O 1
ATOM 15178 N N . LEU H 1 141 ? -20.345 19.239 -34.389 1.00 25.64 115 LEU H N 1
ATOM 15179 C CA . LEU H 1 141 ? -20.924 19.050 -33.058 1.00 25.47 115 LEU H CA 1
ATOM 15180 C C . LEU H 1 141 ? -22.167 18.149 -33.107 1.00 26.04 115 LEU H C 1
ATOM 15181 O O . LEU H 1 141 ? -22.409 17.388 -32.171 1.00 25.37 115 LEU H O 1
ATOM 15186 N N . LEU H 1 142 ? -22.958 18.251 -34.173 1.00 25.04 116 LEU H N 1
ATOM 15187 C CA . LEU H 1 142 ? -24.138 17.373 -34.348 1.00 28.23 116 LEU H CA 1
ATOM 15188 C C . LEU H 1 142 ? -23.722 15.902 -34.363 1.00 26.73 116 LEU H C 1
ATOM 15189 O O . LEU H 1 142 ? -24.317 15.051 -33.678 1.00 25.82 116 LEU H O 1
ATOM 15194 N N . ALA H 1 143 ? -22.689 15.606 -35.149 1.00 23.68 117 ALA H N 1
ATOM 15195 C CA . ALA H 1 143 ? -22.191 14.228 -35.221 1.00 24.96 117 ALA H CA 1
ATOM 15196 C C . ALA H 1 143 ? -21.663 13.746 -33.873 1.00 24.77 117 ALA H C 1
ATOM 15197 O O . ALA H 1 143 ? -21.978 12.620 -33.461 1.00 21.56 117 ALA H O 1
ATOM 15199 N N . GLN H 1 144 ? -20.918 14.600 -33.152 1.00 25.54 118 GLN H N 1
ATOM 15200 C CA . GLN H 1 144 ? -20.476 14.267 -31.787 1.00 22.79 118 GLN H CA 1
ATOM 15201 C C . GLN H 1 144 ? -21.633 13.991 -30.823 1.00 24.93 118 GLN H C 1
ATOM 15202 O O . GLN H 1 144 ? -21.582 13.059 -30.034 1.00 22.99 118 GLN H O 1
ATOM 15208 N N . ASP H 1 145 ? -22.687 14.794 -30.906 1.00 22.47 119 ASP H N 1
ATOM 15209 C CA . ASP H 1 145 ? -23.792 14.743 -29.973 1.00 23.86 119 ASP H CA 1
ATOM 15210 C C . ASP H 1 145 ? -24.498 13.389 -30.176 1.00 25.62 119 ASP H C 1
ATOM 15211 O O . ASP H 1 145 ? -24.741 12.629 -29.243 1.00 26.57 119 ASP H O 1
ATOM 15216 N N . ILE H 1 146 ? -24.925 13.144 -31.411 1.00 22.47 120 ILE H N 1
ATOM 15217 C CA . ILE H 1 146 ? -25.738 11.962 -31.689 1.00 22.65 120 ILE H CA 1
ATOM 15218 C C . ILE H 1 146 ? -24.894 10.682 -31.631 1.00 23.37 120 ILE H C 1
ATOM 15219 O O . ILE H 1 146 ? -25.381 9.639 -31.196 1.00 22.31 120 ILE H O 1
ATOM 15224 N N . SER H 1 147 ? -23.653 10.749 -32.101 1.00 22.15 121 SER H N 1
ATOM 15225 C CA . SER H 1 147 ? -22.875 9.527 -32.396 1.00 22.67 121 SER H CA 1
ATOM 15226 C C . SER H 1 147 ? -21.935 9.129 -31.260 1.00 22.14 121 SER H C 1
ATOM 15227 O O . SER H 1 147 ? -21.484 7.965 -31.239 1.00 23.51 121 SER H O 1
ATOM 15230 N N . SER H 1 148 ? -21.681 10.061 -30.328 1.00 20.40 122 SER H N 1
ATOM 15231 C CA . SER H 1 148 ? -20.746 9.786 -29.220 1.00 22.53 122 SER H CA 1
ATOM 15232 C C . SER H 1 148 ? -21.393 10.119 -27.891 1.00 24.24 122 SER H C 1
ATOM 15233 O O . SER H 1 148 ? -21.542 9.236 -27.048 1.00 21.60 122 SER H O 1
ATOM 15236 N N . TYR H 1 149 ? -21.847 11.365 -27.699 1.00 21.84 123 TYR H N 1
ATOM 15237 C CA . TYR H 1 149 ? -22.337 11.727 -26.358 1.00 21.08 123 TYR H CA 1
ATOM 15238 C C . TYR H 1 149 ? -23.543 10.847 -26.001 1.00 23.40 123 TYR H C 1
ATOM 15239 O O . TYR H 1 149 ? -23.781 10.566 -24.826 1.00 21.92 123 TYR H O 1
ATOM 15248 N N . SER H 1 150 ? -24.356 10.498 -27.002 1.00 21.98 124 SER H N 1
ATOM 15249 C CA . SER H 1 150 ? -25.550 9.696 -26.722 1.00 22.87 124 SER H CA 1
ATOM 15250 C C . SER H 1 150 ? -25.180 8.441 -25.945 1.00 23.13 124 SER H C 1
ATOM 15251 O O . SER H 1 150 ? -25.956 8.004 -25.096 1.00 23.65 124 SER H O 1
ATOM 15254 N N . LEU H 1 151 ? -24.009 7.859 -26.193 1.00 20.22 125 LEU H N 1
ATOM 15255 C CA . LEU H 1 151 ? -23.660 6.649 -25.419 1.00 19.98 125 LEU H CA 1
ATOM 15256 C C . LEU H 1 151 ? -23.507 6.981 -23.935 1.00 21.80 125 LEU H C 1
ATOM 15257 O O . LEU H 1 151 ? -23.923 6.203 -23.090 1.00 23.09 125 LEU H O 1
ATOM 15262 N N . THR H 1 152 ? -22.884 8.109 -23.613 1.00 19.63 126 THR H N 1
ATOM 15263 C CA . THR H 1 152 ? -22.659 8.514 -22.210 1.00 21.58 126 THR H CA 1
ATOM 15264 C C . THR H 1 152 ? -23.970 8.657 -21.430 1.00 22.66 126 THR H C 1
ATOM 15265 O O . THR H 1 152 ? -24.157 8.068 -20.365 1.00 23.70 126 THR H O 1
ATOM 15269 N N . ILE H 1 153 ? -24.938 9.351 -22.017 1.00 22.34 127 ILE H N 1
ATOM 15270 C CA . ILE H 1 153 ? -26.159 9.598 -21.272 1.00 24.19 127 ILE H CA 1
ATOM 15271 C C . ILE H 1 153 ? -27.004 8.310 -21.246 1.00 21.71 127 ILE H C 1
ATOM 15272 O O . ILE H 1 153 ? -27.682 8.004 -20.253 1.00 24.38 127 ILE H O 1
ATOM 15277 N N . VAL H 1 154 ? -27.005 7.572 -22.350 1.00 22.58 128 VAL H N 1
ATOM 15278 C CA . VAL H 1 154 ? -27.622 6.250 -22.340 1.00 24.54 128 VAL H CA 1
ATOM 15279 C C . VAL H 1 154 ? -27.062 5.363 -21.243 1.00 24.46 128 VAL H C 1
ATOM 15280 O O . VAL H 1 154 ? -27.844 4.706 -20.524 1.00 27.23 128 VAL H O 1
ATOM 15284 N N . ALA H 1 155 ? -25.736 5.381 -21.086 1.00 21.34 129 ALA H N 1
ATOM 15285 C CA . ALA H 1 155 ? -25.109 4.511 -20.102 1.00 22.95 129 ALA H CA 1
ATOM 15286 C C . ALA H 1 155 ? -25.536 4.961 -18.706 1.00 22.37 129 ALA H C 1
ATOM 15287 O O . ALA H 1 155 ? -25.857 4.126 -17.850 1.00 24.97 129 ALA H O 1
ATOM 15289 N N . HIS H 1 156 ? -25.627 6.270 -18.495 1.00 24.54 130 HIS H N 1
ATOM 15290 C CA . HIS H 1 156 ? -25.993 6.792 -17.173 1.00 25.72 130 HIS H CA 1
ATOM 15291 C C . HIS H 1 156 ? -27.412 6.364 -16.810 1.00 28.51 130 HIS H C 1
ATOM 15292 O O . HIS H 1 156 ? -27.669 5.971 -15.670 1.00 27.43 130 HIS H O 1
ATOM 15299 N N . GLU H 1 157 ? -28.321 6.412 -17.783 1.00 25.95 131 GLU H N 1
ATOM 15300 C CA . GLU H 1 157 ? -29.730 6.104 -17.499 1.00 29.09 131 GLU H CA 1
ATOM 15301 C C . GLU H 1 157 ? -29.932 4.597 -17.381 1.00 28.04 131 GLU H C 1
ATOM 15302 O O . GLU H 1 157 ? -30.742 4.139 -16.533 1.00 27.20 131 GLU H O 1
ATOM 15308 N N . ALA H 1 158 ? -29.287 3.855 -18.287 1.00 25.87 132 ALA H N 1
ATOM 15309 C CA . ALA H 1 158 ? -29.398 2.398 -18.320 1.00 26.84 132 ALA H CA 1
ATOM 15310 C C . ALA H 1 158 ? -28.799 1.748 -17.065 1.00 28.17 132 ALA H C 1
ATOM 15311 O O . ALA H 1 158 ? -29.300 0.730 -16.614 1.00 29.11 132 ALA H O 1
ATOM 15313 N N . LYS H 1 159 ? -27.758 2.342 -16.483 1.00 26.26 133 LYS H N 1
ATOM 15314 C CA . LYS H 1 159 ? -27.178 1.827 -15.244 1.00 28.49 133 LYS H CA 1
ATOM 15315 C C . LYS H 1 159 ? -28.262 1.687 -14.175 1.00 30.17 133 LYS H C 1
ATOM 15316 O O . LYS H 1 159 ? -28.165 0.839 -13.284 1.00 30.66 133 LYS H O 1
ATOM 15322 N N . LYS H 1 160 ? -29.232 2.590 -14.188 1.00 27.77 134 LYS H N 1
ATOM 15323 C CA . LYS H 1 160 ? -30.252 2.550 -13.133 1.00 30.56 134 LYS H CA 1
ATOM 15324 C C . LYS H 1 160 ? -31.071 1.267 -13.140 1.00 31.25 134 LYS H C 1
ATOM 15325 O O . LYS H 1 160 ? -31.716 0.914 -12.141 1.00 33.67 134 LYS H O 1
ATOM 15331 N N . LEU H 1 161 ? -31.128 0.628 -14.307 1.00 29.70 135 LEU H N 1
ATOM 15332 C CA . LEU H 1 161 ? -31.802 -0.654 -14.505 1.00 30.77 135 LEU H CA 1
ATOM 15333 C C . LEU H 1 161 ? -30.848 -1.852 -14.470 1.00 31.16 135 LEU H C 1
ATOM 15334 O O . LEU H 1 161 ? -31.274 -2.980 -14.730 1.00 32.64 135 LEU H O 1
ATOM 15339 N N . MET H 1 162 ? -29.590 -1.638 -14.081 1.00 28.30 136 MET H N 1
ATOM 15340 C CA . MET H 1 162 ? -28.666 -2.751 -13.976 1.00 29.35 136 MET H CA 1
ATOM 15341 C C . MET H 1 162 ? -27.984 -2.812 -12.614 1.00 30.23 136 MET H C 1
ATOM 15342 O O . MET H 1 162 ? -26.750 -2.745 -12.555 1.00 30.37 136 MET H O 1
ATOM 15347 N N . PRO H 1 163 ? -28.761 -2.939 -11.525 1.00 33.22 137 PRO H N 1
ATOM 15348 C CA . PRO H 1 163 ? -28.120 -2.898 -10.209 1.00 36.17 137 PRO H CA 1
ATOM 15349 C C . PRO H 1 163 ? -27.177 -4.075 -9.956 1.00 36.73 137 PRO H C 1
ATOM 15350 O O . PRO H 1 163 ? -26.309 -3.957 -9.106 1.00 38.48 137 PRO H O 1
ATOM 15354 N N . GLU H 1 164 ? -27.361 -5.216 -10.619 1.00 36.78 138 GLU H N 1
ATOM 15355 C CA . GLU H 1 164 ? -26.398 -6.290 -10.469 1.00 37.91 138 GLU H CA 1
ATOM 15356 C C . GLU H 1 164 ? -25.379 -6.372 -11.608 1.00 35.86 138 GLU H C 1
ATOM 15357 O O . GLU H 1 164 ? -24.657 -7.350 -11.681 1.00 36.11 138 GLU H O 1
ATOM 15363 N N . GLY H 1 165 ? -25.328 -5.378 -12.485 1.00 32.37 139 GLY H N 1
ATOM 15364 C CA . GLY H 1 165 ? -24.302 -5.371 -13.535 1.00 29.82 139 GLY H CA 1
ATOM 15365 C C . GLY H 1 165 ? -24.937 -5.640 -14.883 1.00 26.74 139 GLY H C 1
ATOM 15366 O O . GLY H 1 165 ? -26.134 -5.862 -14.972 1.00 27.67 139 GLY H O 1
ATOM 15367 N N . GLY H 1 166 ? -24.165 -5.548 -15.949 1.00 23.88 140 GLY H N 1
ATOM 15368 C CA . GLY H 1 166 ? -24.739 -5.700 -17.283 1.00 25.55 140 GLY H CA 1
ATOM 15369 C C . GLY H 1 166 ? -23.703 -5.399 -18.325 1.00 22.94 140 GLY H C 1
ATOM 15370 O O . GLY H 1 166 ? -22.516 -5.366 -18.001 1.00 22.05 140 GLY H O 1
ATOM 15371 N N . SER H 1 167 ? -24.133 -5.209 -19.567 1.00 22.88 141 SER H N 1
ATOM 15372 C CA . SER H 1 167 ? -23.154 -5.051 -20.632 1.00 22.13 141 SER H CA 1
ATOM 15373 C C . SER H 1 167 ? -23.705 -4.056 -21.640 1.00 22.84 141 SER H C 1
ATOM 15374 O O . SER H 1 167 ? -24.870 -4.138 -22.007 1.00 22.81 141 SER H O 1
ATOM 15377 N N . ILE H 1 168 ? -22.884 -3.101 -22.071 1.00 21.55 142 ILE H N 1
ATOM 15378 C CA . ILE H 1 168 ? -23.331 -2.079 -23.019 1.00 21.82 142 ILE H CA 1
ATOM 15379 C C . ILE H 1 168 ? -22.416 -2.158 -24.239 1.00 22.65 142 ILE H C 1
ATOM 15380 O O . ILE H 1 168 ? -21.209 -2.242 -24.081 1.00 18.30 142 ILE H O 1
ATOM 15385 N N . VAL H 1 169 ? -22.972 -2.282 -25.440 1.00 21.51 143 VAL H N 1
ATOM 15386 C CA . VAL H 1 169 ? -22.155 -2.383 -26.646 1.00 19.11 143 VAL H CA 1
ATOM 15387 C C . VAL H 1 169 ? -22.521 -1.284 -27.630 1.00 21.61 143 VAL H C 1
ATOM 15388 O O . VAL H 1 169 ? -23.705 -1.008 -27.786 1.00 20.99 143 VAL H O 1
ATOM 15392 N N . ALA H 1 170 ? -21.541 -0.596 -28.213 1.00 18.84 144 ALA H N 1
ATOM 15393 C CA . ALA H 1 170 ? -21.818 0.407 -29.252 1.00 22.53 144 ALA H CA 1
ATOM 15394 C C . ALA H 1 170 ? -21.156 -0.034 -30.563 1.00 21.47 144 ALA H C 1
ATOM 15395 O O . ALA H 1 170 ? -20.330 -0.925 -30.593 1.00 22.78 144 ALA H O 1
ATOM 15397 N N . THR H 1 171 ? -21.539 0.596 -31.663 1.00 22.33 145 THR H N 1
ATOM 15398 C CA . THR H 1 171 ? -21.174 0.109 -32.978 1.00 21.26 145 THR H CA 1
ATOM 15399 C C . THR H 1 171 ? -20.267 1.180 -33.565 1.00 20.62 145 THR H C 1
ATOM 15400 O O . THR H 1 171 ? -20.674 2.347 -33.711 1.00 22.74 145 THR H O 1
ATOM 15404 N N . THR H 1 172 ? -19.058 0.781 -33.930 1.00 20.87 146 THR H N 1
ATOM 15405 C CA . THR H 1 172 ? -18.114 1.741 -34.449 1.00 19.86 146 THR H CA 1
ATOM 15406 C C . THR H 1 172 ? -17.606 1.303 -35.823 1.00 20.67 146 THR H C 1
ATOM 15407 O O . THR H 1 172 ? -18.061 0.311 -36.377 1.00 18.72 146 THR H O 1
ATOM 15411 N N . TYR H 1 173 ? -16.660 2.043 -36.386 1.00 19.73 147 TYR H N 1
ATOM 15412 C CA . TYR H 1 173 ? -16.155 1.732 -37.716 1.00 20.71 147 TYR H CA 1
ATOM 15413 C C . TYR H 1 173 ? -14.660 2.088 -37.680 1.00 19.87 147 TYR H C 1
ATOM 15414 O O . TYR H 1 173 ? -14.248 2.993 -36.945 1.00 18.55 147 TYR H O 1
ATOM 15423 N N . LEU H 1 174 ? -13.874 1.378 -38.484 1.00 20.70 148 LEU H N 1
ATOM 15424 C CA . LEU H 1 174 ? -12.414 1.540 -38.567 1.00 21.52 148 LEU H CA 1
ATOM 15425 C C . LEU H 1 174 ? -12.005 2.993 -38.889 1.00 20.98 148 LEU H C 1
ATOM 15426 O O . LEU H 1 174 ? -10.877 3.413 -38.644 1.00 18.75 148 LEU H O 1
ATOM 15431 N N . GLY H 1 175 ? -12.907 3.770 -39.479 1.00 19.53 149 GLY H N 1
ATOM 15432 C CA . GLY H 1 175 ? -12.642 5.191 -39.724 1.00 19.63 149 GLY H CA 1
ATOM 15433 C C . GLY H 1 175 ? -12.426 5.984 -38.444 1.00 21.20 149 GLY H C 1
ATOM 15434 O O . GLY H 1 175 ? -11.984 7.142 -38.500 1.00 21.71 149 GLY H O 1
ATOM 15435 N N . GLY H 1 176 ? -12.777 5.420 -37.287 1.00 21.03 150 GLY H N 1
ATOM 15436 C CA . GLY H 1 176 ? -12.408 6.081 -36.008 1.00 19.94 150 GLY H CA 1
ATOM 15437 C C . GLY H 1 176 ? -10.962 5.868 -35.564 1.00 21.77 150 GLY H C 1
ATOM 15438 O O . GLY H 1 176 ? -10.492 6.524 -34.631 1.00 22.39 150 GLY H O 1
ATOM 15439 N N . GLU H 1 177 ? -10.251 4.938 -36.205 1.00 19.70 151 GLU H N 1
ATOM 15440 C CA . GLU H 1 177 ? -8.874 4.604 -35.894 1.00 20.41 151 GLU H CA 1
ATOM 15441 C C . GLU H 1 177 ? -7.918 5.090 -36.967 1.00 22.60 151 GLU H C 1
ATOM 15442 O O . GLU H 1 177 ? -6.729 5.271 -36.677 1.00 22.26 151 GLU H O 1
ATOM 15448 N N . PHE H 1 178 ? -8.410 5.218 -38.201 1.00 20.44 152 PHE H N 1
ATOM 15449 C CA . PHE H 1 178 ? -7.611 5.662 -39.334 1.00 21.57 152 PHE H CA 1
ATOM 15450 C C . PHE H 1 178 ? -8.438 6.629 -40.149 1.00 21.35 152 PHE H C 1
ATOM 15451 O O . PHE H 1 178 ? -9.665 6.510 -40.238 1.00 24.20 152 PHE H O 1
ATOM 15459 N N . ALA H 1 179 ? -7.752 7.520 -40.841 1.00 21.91 153 ALA H N 1
ATOM 15460 C CA . ALA H 1 179 ? -8.441 8.436 -41.736 1.00 21.18 153 ALA H CA 1
ATOM 15461 C C . ALA H 1 179 ? -8.827 7.714 -43.024 1.00 25.69 153 ALA H C 1
ATOM 15462 O O . ALA H 1 179 ? -7.970 7.166 -43.697 1.00 27.66 153 ALA H O 1
ATOM 15464 N N . VAL H 1 180 ? -10.126 7.652 -43.303 1.00 23.76 154 VAL H N 1
ATOM 15465 C CA . VAL H 1 180 ? -10.685 6.937 -44.449 1.00 25.62 154 VAL H CA 1
ATOM 15466 C C . VAL H 1 180 ? -11.274 8.044 -45.331 1.00 26.85 154 VAL H C 1
ATOM 15467 O O . VAL H 1 180 ? -11.798 9.021 -44.825 1.00 27.28 154 VAL H O 1
ATOM 15471 N N . GLN H 1 181 ? -11.132 7.937 -46.650 1.00 28.56 155 GLN H N 1
ATOM 15472 C CA . GLN H 1 181 ? -11.713 8.913 -47.563 1.00 30.40 155 GLN H CA 1
ATOM 15473 C C . GLN H 1 181 ? -13.209 9.120 -47.265 1.00 30.27 155 GLN H C 1
ATOM 15474 O O . GLN H 1 181 ? -13.921 8.137 -47.052 1.00 28.61 155 GLN H O 1
ATOM 15480 N N . ASN H 1 182 ? -13.702 10.362 -47.344 1.00 27.14 156 ASN H N 1
ATOM 15481 C CA . ASN H 1 182 ? -15.137 10.644 -47.254 1.00 28.77 156 ASN H CA 1
ATOM 15482 C C . ASN H 1 182 ? -15.803 10.539 -45.881 1.00 27.97 156 ASN H C 1
ATOM 15483 O O . ASN H 1 182 ? -16.680 11.336 -45.569 1.00 28.88 156 ASN H O 1
ATOM 15488 N N . TYR H 1 183 ? -15.378 9.588 -45.057 1.00 24.20 157 TYR H N 1
ATOM 15489 C CA . TYR H 1 183 ? -16.057 9.322 -43.805 1.00 23.41 157 TYR H CA 1
ATOM 15490 C C . TYR H 1 183 ? -15.929 10.545 -42.871 1.00 24.67 157 TYR H C 1
ATOM 15491 O O . TYR H 1 183 ? -16.844 10.825 -42.095 1.00 25.62 157 TYR H O 1
ATOM 15500 N N . ASN H 1 184 ? -14.797 11.244 -42.943 1.00 23.90 158 ASN H N 1
ATOM 15501 C CA . ASN H 1 184 ? -14.698 12.650 -42.508 1.00 24.99 158 ASN H CA 1
ATOM 15502 C C . ASN H 1 184 ? -15.284 12.883 -41.112 1.00 24.68 158 ASN H C 1
ATOM 15503 O O . ASN H 1 184 ? -14.761 12.386 -40.123 1.00 24.12 158 ASN H O 1
ATOM 15508 N N . VAL H 1 185 ? -16.298 13.726 -40.994 1.00 23.70 159 VAL H N 1
ATOM 15509 C CA . VAL H 1 185 ? -16.810 14.073 -39.664 1.00 23.84 159 VAL H CA 1
ATOM 15510 C C . VAL H 1 185 ? -17.159 12.851 -38.809 1.00 23.00 159 VAL H C 1
ATOM 15511 O O . VAL H 1 185 ? -16.989 12.861 -37.577 1.00 21.22 159 VAL H O 1
ATOM 15515 N N . MET H 1 186 ? -17.678 11.794 -39.440 1.00 21.97 160 MET H N 1
ATOM 15516 C CA . MET H 1 186 ? -18.000 10.577 -38.704 1.00 21.35 160 MET H CA 1
ATOM 15517 C C . MET H 1 186 ? -16.755 9.820 -38.169 1.00 23.30 160 MET H C 1
ATOM 15518 O O . MET H 1 186 ? -16.821 9.152 -37.132 1.00 22.06 160 MET H O 1
ATOM 15523 N N . GLY H 1 187 ? -15.613 9.948 -38.851 1.00 20.20 161 GLY H N 1
ATOM 15524 C CA . GLY H 1 187 ? -14.392 9.310 -38.376 1.00 20.38 161 GLY H CA 1
ATOM 15525 C C . GLY H 1 187 ? -14.050 9.957 -37.038 1.00 22.39 161 GLY H C 1
ATOM 15526 O O . GLY H 1 187 ? -13.665 9.258 -36.092 1.00 21.32 161 GLY H O 1
ATOM 15527 N N . VAL H 1 188 ? -14.162 11.285 -36.967 1.00 20.03 162 VAL H N 1
ATOM 15528 C CA . VAL H 1 188 ? -13.798 11.983 -35.723 1.00 19.36 162 VAL H CA 1
ATOM 15529 C C . VAL H 1 188 ? -14.835 11.654 -34.641 1.00 21.19 162 VAL H C 1
ATOM 15530 O O . VAL H 1 188 ? -14.450 11.424 -33.494 1.00 23.06 162 VAL H O 1
ATOM 15534 N N . ALA H 1 189 ? -16.124 11.576 -34.997 1.00 19.45 163 ALA H N 1
ATOM 15535 C CA . ALA H 1 189 ? -17.140 11.121 -34.055 1.00 20.77 163 ALA H CA 1
ATOM 15536 C C . ALA H 1 189 ? -16.926 9.690 -33.571 1.00 18.58 163 ALA H C 1
ATOM 15537 O O . ALA H 1 189 ? -17.208 9.412 -32.427 1.00 19.86 163 ALA H O 1
ATOM 15539 N N . LYS H 1 190 ? -16.423 8.778 -34.412 1.00 18.34 164 LYS H N 1
ATOM 15540 C CA . LYS H 1 190 ? -16.223 7.411 -33.948 1.00 17.60 164 LYS H CA 1
ATOM 15541 C C . LYS H 1 190 ? -14.959 7.333 -33.080 1.00 17.98 164 LYS H C 1
ATOM 15542 O O . LYS H 1 190 ? -14.885 6.472 -32.215 1.00 19.79 164 LYS H O 1
ATOM 15548 N N . ALA H 1 191 ? -13.956 8.153 -33.356 1.00 19.11 165 ALA H N 1
ATOM 15549 C CA . ALA H 1 191 ? -12.803 8.164 -32.455 1.00 18.49 165 ALA H CA 1
ATOM 15550 C C . ALA H 1 191 ? -13.255 8.586 -31.042 1.00 20.31 165 ALA H C 1
ATOM 15551 O O . ALA H 1 191 ? -12.827 8.013 -30.014 1.00 17.45 165 ALA H O 1
ATOM 15553 N N . SER H 1 192 ? -14.120 9.594 -31.021 1.00 17.09 166 SER H N 1
ATOM 15554 C CA . SER H 1 192 ? -14.729 10.078 -29.797 1.00 18.44 166 SER H CA 1
ATOM 15555 C C . SER H 1 192 ? -15.526 8.962 -29.144 1.00 18.75 166 SER H C 1
ATOM 15556 O O . SER H 1 192 ? -15.385 8.688 -27.941 1.00 18.49 166 SER H O 1
ATOM 15559 N N . LEU H 1 193 ? -16.327 8.258 -29.950 1.00 16.89 167 LEU H N 1
ATOM 15560 C CA . LEU H 1 193 ? -17.137 7.161 -29.397 1.00 17.29 167 LEU H CA 1
ATOM 15561 C C . LEU H 1 193 ? -16.268 6.040 -28.825 1.00 17.99 167 LEU H C 1
ATOM 15562 O O . LEU H 1 193 ? -16.546 5.550 -27.740 1.00 17.57 167 LEU H O 1
ATOM 15567 N N . GLU H 1 194 ? -15.178 5.694 -29.501 1.00 17.28 168 GLU H N 1
ATOM 15568 C CA . GLU H 1 194 ? -14.308 4.634 -29.006 1.00 18.32 168 GLU H CA 1
ATOM 15569 C C . GLU H 1 194 ? -13.605 5.028 -27.684 1.00 19.10 168 GLU H C 1
ATOM 15570 O O . GLU H 1 194 ? -13.418 4.180 -26.816 1.00 16.50 168 GLU H O 1
ATOM 15576 N N . ALA H 1 195 ? -13.230 6.298 -27.518 1.00 17.20 169 ALA H N 1
ATOM 15577 C CA . ALA H 1 195 ? -12.715 6.733 -26.216 1.00 17.88 169 ALA H CA 1
ATOM 15578 C C . ALA H 1 195 ? -13.827 6.758 -25.158 1.00 17.59 169 ALA H C 1
ATOM 15579 O O . ALA H 1 195 ? -13.598 6.399 -23.998 1.00 17.99 169 ALA H O 1
ATOM 15581 N N . ASN H 1 196 ? -15.020 7.178 -25.553 1.00 18.92 170 ASN H N 1
ATOM 15582 C CA . ASN H 1 196 ? -16.206 7.151 -24.684 1.00 18.79 170 ASN H CA 1
ATOM 15583 C C . ASN H 1 196 ? -16.406 5.736 -24.089 1.00 19.21 170 ASN H C 1
ATOM 15584 O O . ASN H 1 196 ? -16.616 5.598 -22.880 1.00 17.43 170 ASN H O 1
ATOM 15589 N N . VAL H 1 197 ? -16.321 4.691 -24.927 1.00 16.50 171 VAL H N 1
ATOM 15590 C CA . VAL H 1 197 ? -16.413 3.313 -24.454 1.00 16.01 171 VAL H CA 1
ATOM 15591 C C . VAL H 1 197 ? -15.345 3.041 -23.369 1.00 16.93 171 VAL H C 1
ATOM 15592 O O . VAL H 1 197 ? -15.582 2.426 -22.318 1.00 16.65 171 VAL H O 1
ATOM 15596 N N . LYS H 1 198 ? -14.111 3.474 -23.600 1.00 16.47 172 LYS H N 1
ATOM 15597 C CA . LYS H 1 198 ? -13.092 3.159 -22.615 1.00 16.41 172 LYS H CA 1
ATOM 15598 C C . LYS H 1 198 ? -13.349 3.929 -21.316 1.00 17.78 172 LYS H C 1
ATOM 15599 O O . LYS H 1 198 ? -13.142 3.389 -20.227 1.00 18.56 172 LYS H O 1
ATOM 15605 N N . TYR H 1 199 ? -13.627 5.231 -21.393 1.00 16.25 173 TYR H N 1
ATOM 15606 C CA . TYR H 1 199 ? -13.888 5.976 -20.150 1.00 16.67 173 TYR H CA 1
ATOM 15607 C C . TYR H 1 199 ? -15.123 5.469 -19.407 1.00 18.29 173 TYR H C 1
ATOM 15608 O O . TYR H 1 199 ? -15.120 5.454 -18.169 1.00 18.78 173 TYR H O 1
ATOM 15617 N N . LEU H 1 200 ? -16.128 5.004 -20.144 1.00 17.81 174 LEU H N 1
ATOM 15618 C CA . LEU H 1 200 ? -17.314 4.414 -19.466 1.00 18.82 174 LEU H CA 1
ATOM 15619 C C . LEU H 1 200 ? -16.933 3.064 -18.873 1.00 19.41 174 LEU H C 1
ATOM 15620 O O . LEU H 1 200 ? -17.420 2.709 -17.800 1.00 19.57 174 LEU H O 1
ATOM 15625 N N . ALA H 1 201 ? -16.139 2.281 -19.609 1.00 16.98 175 ALA H N 1
ATOM 15626 C CA . ALA H 1 201 ? -15.651 1.025 -19.013 1.00 16.32 175 ALA H CA 1
ATOM 15627 C C . ALA H 1 201 ? -14.963 1.252 -17.653 1.00 17.99 175 ALA H C 1
ATOM 15628 O O . ALA H 1 201 ? -15.233 0.533 -16.675 1.00 16.83 175 ALA H O 1
ATOM 15630 N N . LEU H 1 202 ? -14.074 2.239 -17.598 1.00 17.41 176 LEU H N 1
ATOM 15631 C CA . LEU H 1 202 ? -13.326 2.504 -16.357 1.00 17.07 176 LEU H CA 1
ATOM 15632 C C . LEU H 1 202 ? -14.340 2.958 -15.296 1.00 20.06 176 LEU H C 1
ATOM 15633 O O . LEU H 1 202 ? -14.247 2.559 -14.130 1.00 19.82 176 LEU H O 1
ATOM 15638 N N . ASP H 1 203 ? -15.283 3.808 -15.663 1.00 18.43 177 ASP H N 1
ATOM 15639 C CA . ASP H 1 203 ? -16.187 4.387 -14.651 1.00 20.97 177 ASP H CA 1
ATOM 15640 C C . ASP H 1 203 ? -17.153 3.316 -14.088 1.00 19.89 177 ASP H C 1
ATOM 15641 O O . ASP H 1 203 ? -17.430 3.267 -12.872 1.00 21.73 177 ASP H O 1
ATOM 15646 N N . LEU H 1 204 ? -17.689 2.480 -14.975 1.00 18.80 178 LEU H N 1
ATOM 15647 C CA . LEU H 1 204 ? -18.852 1.646 -14.643 1.00 20.00 178 LEU H CA 1
ATOM 15648 C C . LEU H 1 204 ? -18.404 0.233 -14.298 1.00 19.84 178 LEU H C 1
ATOM 15649 O O . LEU H 1 204 ? -19.189 -0.543 -13.750 1.00 20.35 178 LEU H O 1
ATOM 15654 N N . GLY H 1 205 ? -17.119 -0.035 -14.495 1.00 20.35 179 GLY H N 1
ATOM 15655 C CA . GLY H 1 205 ? -16.543 -1.383 -14.175 1.00 21.46 179 GLY H CA 1
ATOM 15656 C C . GLY H 1 205 ? -16.725 -1.802 -12.712 1.00 22.26 179 GLY H C 1
ATOM 15657 O O . GLY H 1 205 ? -17.080 -2.952 -12.417 1.00 22.04 179 GLY H O 1
ATOM 15658 N N . PRO H 1 206 ? -16.595 -0.850 -11.779 1.00 22.63 180 PRO H N 1
ATOM 15659 C CA . PRO H 1 206 ? -16.844 -1.267 -10.379 1.00 25.49 180 PRO H CA 1
ATOM 15660 C C . PRO H 1 206 ? -18.326 -1.528 -10.089 1.00 28.05 180 PRO H C 1
ATOM 15661 O O . PRO H 1 206 ? -18.630 -2.205 -9.110 1.00 30.81 180 PRO H O 1
ATOM 15665 N N . ASP H 1 207 ? -19.228 -1.128 -10.982 1.00 25.70 181 ASP H N 1
ATOM 15666 C CA . ASP H 1 207 ? -20.644 -1.501 -10.860 1.00 28.70 181 ASP H CA 1
ATOM 15667 C C . ASP H 1 207 ? -20.941 -2.791 -11.625 1.00 28.32 181 ASP H C 1
ATOM 15668 O O . ASP H 1 207 ? -22.103 -3.149 -11.802 1.00 26.47 181 ASP H O 1
ATOM 15673 N N . ASN H 1 208 ? -19.884 -3.470 -12.080 1.00 25.24 182 ASN H N 1
ATOM 15674 C CA . ASN H 1 208 ? -20.001 -4.704 -12.865 1.00 25.90 182 ASN H CA 1
ATOM 15675 C C . ASN H 1 208 ? -20.765 -4.455 -14.160 1.00 23.37 182 ASN H C 1
ATOM 15676 O O . ASN H 1 208 ? -21.476 -5.352 -14.650 1.00 24.55 182 ASN H O 1
ATOM 15681 N N . ILE H 1 209 ? -20.605 -3.262 -14.737 1.00 22.77 183 ILE H N 1
ATOM 15682 C CA . ILE H 1 209 ? -21.156 -2.984 -16.056 1.00 20.35 183 ILE H CA 1
ATOM 15683 C C . ILE H 1 209 ? -19.996 -2.900 -17.031 1.00 20.15 183 ILE H C 1
ATOM 15684 O O . ILE H 1 209 ? -19.078 -2.091 -16.852 1.00 20.44 183 ILE H O 1
ATOM 15689 N N . ARG H 1 210 ? -20.003 -3.783 -18.015 1.00 19.78 184 ARG H N 1
ATOM 15690 C CA . ARG H 1 210 ? -18.965 -3.755 -19.046 1.00 18.77 184 ARG H CA 1
ATOM 15691 C C . ARG H 1 210 ? -19.397 -2.903 -20.228 1.00 20.48 184 ARG H C 1
ATOM 15692 O O . ARG H 1 210 ? -20.586 -2.815 -20.558 1.00 20.07 184 ARG H O 1
ATOM 15700 N N . VAL H 1 211 ? -18.428 -2.282 -20.911 1.00 17.72 185 VAL H N 1
ATOM 15701 C CA . VAL H 1 211 ? -18.798 -1.434 -22.044 1.00 19.30 185 VAL H CA 1
ATOM 15702 C C . VAL H 1 211 ? -17.764 -1.726 -23.108 1.00 18.92 185 VAL H C 1
ATOM 15703 O O . VAL H 1 211 ? -16.591 -1.610 -22.814 1.00 19.29 185 VAL H O 1
ATOM 15707 N N . ASN H 1 212 ? -18.193 -2.046 -24.328 1.00 18.66 186 ASN H N 1
ATOM 15708 C CA . ASN H 1 212 ? -17.283 -2.495 -25.378 1.00 18.67 186 ASN H CA 1
ATOM 15709 C C . ASN H 1 212 ? -17.848 -1.976 -26.714 1.00 20.16 186 ASN H C 1
ATOM 15710 O O . ASN H 1 212 ? -18.977 -1.484 -26.792 1.00 20.39 186 ASN H O 1
ATOM 15715 N N . ALA H 1 213 ? -17.049 -2.046 -27.766 1.00 18.01 187 ALA H N 1
ATOM 15716 C CA . ALA H 1 213 ? -17.513 -1.665 -29.097 1.00 19.88 187 ALA H CA 1
ATOM 15717 C C . ALA H 1 213 ? -17.353 -2.835 -30.038 1.00 20.65 187 ALA H C 1
ATOM 15718 O O . ALA H 1 213 ? -16.430 -3.643 -29.892 1.00 19.93 187 ALA H O 1
ATOM 15720 N N . ILE H 1 214 ? -18.150 -2.812 -31.106 1.00 18.54 188 ILE H N 1
ATOM 15721 C CA . ILE H 1 214 ? -17.913 -3.671 -32.265 1.00 17.70 188 ILE H CA 1
ATOM 15722 C C . ILE H 1 214 ? -17.613 -2.739 -33.411 1.00 19.83 188 ILE H C 1
ATOM 15723 O O . ILE H 1 214 ? -18.421 -1.853 -33.709 1.00 18.18 188 ILE H O 1
ATOM 15728 N N . SER H 1 215 ? -16.480 -2.968 -34.067 1.00 18.18 189 SER H N 1
ATOM 15729 C CA . SER H 1 215 ? -16.098 -2.185 -35.236 1.00 18.28 189 SER H CA 1
ATOM 15730 C C . SER H 1 215 ? -16.544 -3.040 -36.430 1.00 18.98 189 SER H C 1
ATOM 15731 O O . SER H 1 215 ? -15.877 -4.015 -36.796 1.00 21.00 189 SER H O 1
ATOM 15734 N N . ALA H 1 216 ? -17.683 -2.695 -37.021 1.00 20.04 190 ALA H N 1
ATOM 15735 C CA . ALA H 1 216 ? -18.226 -3.507 -38.123 1.00 20.57 190 ALA H CA 1
ATOM 15736 C C . ALA H 1 216 ? -17.537 -3.099 -39.427 1.00 21.96 190 ALA H C 1
ATOM 15737 O O . ALA H 1 216 ? -17.251 -1.912 -39.637 1.00 20.92 190 ALA H O 1
ATOM 15739 N N . GLY H 1 217 ? -17.283 -4.077 -40.301 1.00 21.74 191 GLY H N 1
ATOM 15740 C CA . GLY H 1 217 ? -16.948 -3.775 -41.693 1.00 21.84 191 GLY H CA 1
ATOM 15741 C C . GLY H 1 217 ? -18.144 -3.119 -42.415 1.00 21.78 191 GLY H C 1
ATOM 15742 O O . GLY H 1 217 ? -19.239 -2.911 -41.864 1.00 24.14 191 GLY H O 1
ATOM 15743 N N . PRO H 1 218 ? -17.883 -2.605 -43.623 1.00 23.86 192 PRO H N 1
ATOM 15744 C CA . PRO H 1 218 ? -18.954 -1.917 -44.361 1.00 24.77 192 PRO H CA 1
ATOM 15745 C C . PRO H 1 218 ? -20.110 -2.874 -44.701 1.00 25.60 192 PRO H C 1
ATOM 15746 O O . PRO H 1 218 ? -19.882 -4.030 -45.123 1.00 25.10 192 PRO H O 1
ATOM 15750 N N . ILE H 1 219 ? -21.336 -2.358 -44.556 1.00 24.00 193 ILE H N 1
ATOM 15751 C CA . ILE H 1 219 ? -22.543 -3.141 -44.738 1.00 25.90 193 ILE H CA 1
ATOM 15752 C C . ILE H 1 219 ? -23.584 -2.215 -45.377 1.00 26.37 193 ILE H C 1
ATOM 15753 O O . ILE H 1 219 ? -23.753 -1.099 -44.869 1.00 28.37 193 ILE H O 1
ATOM 15758 N N . ARG H 1 220 ? -24.301 -2.684 -46.409 1.00 29.14 194 ARG H N 1
ATOM 15759 C CA . ARG H 1 220 ? -25.286 -1.845 -47.122 1.00 29.90 194 ARG H CA 1
ATOM 15760 C C . ARG H 1 220 ? -26.494 -1.613 -46.221 1.00 30.27 194 ARG H C 1
ATOM 15761 O O . ARG H 1 220 ? -27.308 -2.512 -45.979 1.00 31.72 194 ARG H O 1
ATOM 15769 N N . THR H 1 221 ? -26.595 -0.399 -45.695 1.00 28.14 195 THR H N 1
ATOM 15770 C CA . THR H 1 221 ? -27.710 -0.031 -44.829 1.00 29.61 195 THR H CA 1
ATOM 15771 C C . THR H 1 221 ? -28.237 1.333 -45.269 1.00 30.14 195 THR H C 1
ATOM 15772 O O . THR H 1 221 ? -27.623 2.020 -46.099 1.00 29.44 195 THR H O 1
ATOM 15776 N N . LEU H 1 222 ? -29.338 1.772 -44.664 1.00 30.89 196 LEU H N 1
ATOM 15777 C CA . LEU H 1 222 ? -29.843 3.108 -44.942 1.00 31.92 196 LEU H CA 1
ATOM 15778 C C . LEU H 1 222 ? -28.805 4.214 -44.701 1.00 30.36 196 LEU H C 1
ATOM 15779 O O . LEU H 1 222 ? -28.697 5.129 -45.519 1.00 28.84 196 LEU H O 1
ATOM 15784 N N . SER H 1 223 ? -28.006 4.123 -43.626 1.00 30.70 197 SER H N 1
ATOM 15785 C CA . SER H 1 223 ? -26.969 5.120 -43.368 1.00 28.63 197 SER H CA 1
ATOM 15786 C C . SER H 1 223 ? -25.771 5.028 -44.294 1.00 29.27 197 SER H C 1
ATOM 15787 O O . SER H 1 223 ? -25.111 6.045 -44.567 1.00 27.83 197 SER H O 1
ATOM 15790 N N . ALA H 1 224 ? -25.440 3.820 -44.742 1.00 28.26 198 ALA H N 1
ATOM 15791 C CA . ALA H 1 224 ? -24.396 3.688 -45.756 1.00 30.75 198 ALA H CA 1
ATOM 15792 C C . ALA H 1 224 ? -24.617 4.517 -47.029 1.00 31.95 198 ALA H C 1
ATOM 15793 O O . ALA H 1 224 ? -23.662 4.936 -47.669 1.00 32.52 198 ALA H O 1
ATOM 15795 N N . LYS H 1 225 ? -25.864 4.778 -47.415 1.00 34.82 199 LYS H N 1
ATOM 15796 C CA . LYS H 1 225 ? -26.105 5.534 -48.641 1.00 38.29 199 LYS H CA 1
ATOM 15797 C C . LYS H 1 225 ? -25.514 6.935 -48.540 1.00 39.55 199 LYS H C 1
ATOM 15798 O O . LYS H 1 225 ? -25.182 7.563 -49.553 1.00 41.79 199 LYS H O 1
ATOM 15804 N N . GLY H 1 226 ? -25.415 7.439 -47.318 1.00 37.28 200 GLY H N 1
ATOM 15805 C CA . GLY H 1 226 ? -24.856 8.770 -47.099 1.00 38.13 200 GLY H CA 1
ATOM 15806 C C . GLY H 1 226 ? -23.347 8.887 -47.211 1.00 35.05 200 GLY H C 1
ATOM 15807 O O . GLY H 1 226 ? -22.810 9.990 -47.243 1.00 35.50 200 GLY H O 1
ATOM 15808 N N . VAL H 1 227 ? -22.642 7.762 -47.203 1.00 32.69 201 VAL H N 1
ATOM 15809 C CA . VAL H 1 227 ? -21.202 7.838 -47.060 1.00 29.55 201 VAL H CA 1
ATOM 15810 C C . VAL H 1 227 ? -20.618 7.875 -48.452 1.00 31.44 201 VAL H C 1
ATOM 15811 O O . VAL H 1 227 ? -20.892 6.984 -49.265 1.00 31.26 201 VAL H O 1
ATOM 15815 N N . GLY H 1 228 ? -19.894 8.944 -48.761 1.00 31.64 202 GLY H N 1
ATOM 15816 C CA . GLY H 1 228 ? -19.267 9.059 -50.067 1.00 34.40 202 GLY H CA 1
ATOM 15817 C C . GLY H 1 228 ? -18.438 7.831 -50.394 1.00 35.00 202 GLY H C 1
ATOM 15818 O O . GLY H 1 228 ? -17.693 7.345 -49.542 1.00 30.90 202 GLY H O 1
ATOM 15819 N N . GLY H 1 229 ? -18.577 7.291 -51.608 1.00 36.59 203 GLY H N 1
ATOM 15820 C CA . GLY H 1 229 ? -17.691 6.203 -52.034 1.00 35.13 203 GLY H CA 1
ATOM 15821 C C . GLY H 1 229 ? -17.964 4.858 -51.392 1.00 34.40 203 GLY H C 1
ATOM 15822 O O . GLY H 1 229 ? -17.116 3.958 -51.419 1.00 34.57 203 GLY H O 1
ATOM 15823 N N . PHE H 1 230 ? -19.143 4.696 -50.794 1.00 33.06 204 PHE H N 1
ATOM 15824 C CA . PHE H 1 230 ? -19.392 3.446 -50.066 1.00 33.04 204 PHE H CA 1
ATOM 15825 C C . PHE H 1 230 ? -19.110 2.191 -50.927 1.00 34.02 204 PHE H C 1
ATOM 15826 O O . PHE H 1 230 ? -18.492 1.250 -50.440 1.00 31.64 204 PHE H O 1
ATOM 15834 N N . ASN H 1 231 ? -19.555 2.158 -52.180 1.00 35.25 205 ASN H N 1
ATOM 15835 C CA . ASN H 1 231 ? -19.347 0.971 -53.018 1.00 37.94 205 ASN H CA 1
ATOM 15836 C C . ASN H 1 231 ? -17.886 0.599 -53.238 1.00 38.60 205 ASN H C 1
ATOM 15837 O O . ASN H 1 231 ? -17.547 -0.586 -53.373 1.00 39.26 205 ASN H O 1
ATOM 15842 N N . THR H 1 232 ? -17.018 1.605 -53.330 1.00 38.42 206 THR H N 1
ATOM 15843 C CA . THR H 1 232 ? -15.574 1.372 -53.411 1.00 37.30 206 THR H CA 1
ATOM 15844 C C . THR H 1 232 ? -15.008 0.760 -52.125 1.00 35.93 206 THR H C 1
ATOM 15845 O O . THR H 1 232 ? -14.175 -0.170 -52.155 1.00 31.07 206 THR H O 1
ATOM 15849 N N . ILE H 1 233 ? -15.514 1.252 -50.999 1.00 33.42 207 ILE H N 1
ATOM 15850 C CA . ILE H 1 233 ? -15.135 0.693 -49.695 1.00 33.41 207 ILE H CA 1
ATOM 15851 C C . ILE H 1 233 ? -15.502 -0.793 -49.644 1.00 33.65 207 ILE H C 1
ATOM 15852 O O . ILE H 1 233 ? -14.672 -1.623 -49.260 1.00 31.56 207 ILE H O 1
ATOM 15857 N N . LEU H 1 234 ? -16.744 -1.122 -50.004 1.00 33.94 208 LEU H N 1
ATOM 15858 C CA . LEU H 1 234 ? -17.178 -2.523 -49.968 1.00 34.73 208 LEU H CA 1
ATOM 15859 C C . LEU H 1 234 ? -16.278 -3.419 -50.827 1.00 34.25 208 LEU H C 1
ATOM 15860 O O . LEU H 1 234 ? -15.936 -4.522 -50.413 1.00 34.60 208 LEU H O 1
ATOM 15865 N N . LYS H 1 235 ? -16.013 -3.006 -52.067 1.00 34.97 209 LYS H N 1
ATOM 15866 C CA . LYS H 1 235 ? -15.213 -3.790 -52.999 1.00 36.29 209 LYS H CA 1
ATOM 15867 C C . LYS H 1 235 ? -13.790 -4.009 -52.494 1.00 37.15 209 LYS H C 1
ATOM 15868 O O . LYS H 1 235 ? -13.202 -5.091 -52.699 1.00 35.69 209 LYS H O 1
ATOM 15874 N N . GLU H 1 236 ? -13.231 -2.986 -51.841 1.00 33.97 210 GLU H N 1
ATOM 15875 C CA . GLU H 1 236 ? -11.892 -3.152 -51.297 1.00 33.16 210 GLU H CA 1
ATOM 15876 C C . GLU H 1 236 ? -11.835 -4.295 -50.279 1.00 30.47 210 GLU H C 1
ATOM 15877 O O . GLU H 1 236 ? -10.858 -5.051 -50.274 1.00 30.03 210 GLU H O 1
ATOM 15883 N N . ILE H 1 237 ? -12.830 -4.416 -49.393 1.00 27.22 211 ILE H N 1
ATOM 15884 C CA . ILE H 1 237 ? -12.836 -5.535 -48.463 1.00 25.80 211 ILE H CA 1
ATOM 15885 C C . ILE H 1 237 ? -12.759 -6.891 -49.179 1.00 28.88 211 ILE H C 1
ATOM 15886 O O . ILE H 1 237 ? -11.968 -7.750 -48.791 1.00 26.84 211 ILE H O 1
ATOM 15891 N N . GLU H 1 238 ? -13.536 -7.097 -50.240 1.00 29.80 212 GLU H N 1
ATOM 15892 C CA . GLU H 1 238 ? -13.534 -8.399 -50.898 1.00 30.67 212 GLU H CA 1
ATOM 15893 C C . GLU H 1 238 ? -12.198 -8.680 -51.504 1.00 30.37 212 GLU H C 1
ATOM 15894 O O . GLU H 1 238 ? -11.811 -9.855 -51.621 1.00 31.61 212 GLU H O 1
ATOM 15900 N N . GLU H 1 239 ? -11.578 -7.641 -52.054 1.00 29.66 213 GLU H N 1
ATOM 15901 C CA . GLU H 1 239 ? -10.277 -7.797 -52.711 1.00 34.29 213 GLU H CA 1
ATOM 15902 C C . GLU H 1 239 ? -9.123 -7.980 -51.725 1.00 34.49 213 GLU H C 1
ATOM 15903 O O . GLU H 1 239 ? -8.176 -8.703 -52.045 1.00 34.66 213 GLU H O 1
ATOM 15909 N N . ARG H 1 240 ? -9.152 -7.266 -50.595 1.00 29.65 214 ARG H N 1
ATOM 15910 C CA . ARG H 1 240 ? -7.957 -7.183 -49.746 1.00 30.76 214 ARG H CA 1
ATOM 15911 C C . ARG H 1 240 ? -8.071 -7.754 -48.336 1.00 29.12 214 ARG H C 1
ATOM 15912 O O . ARG H 1 240 ? -7.038 -8.054 -47.735 1.00 30.06 214 ARG H O 1
ATOM 15920 N N . ALA H 1 241 ? -9.277 -7.860 -47.776 1.00 25.03 215 ALA H N 1
ATOM 15921 C CA . ALA H 1 241 ? -9.373 -8.366 -46.389 1.00 23.01 215 ALA H CA 1
ATOM 15922 C C . ALA H 1 241 ? -8.990 -9.854 -46.362 1.00 23.11 215 ALA H C 1
ATOM 15923 O O . ALA H 1 241 ? -9.269 -10.585 -47.326 1.00 27.17 215 ALA H O 1
ATOM 15925 N N . PRO H 1 242 ? -8.425 -10.327 -45.229 1.00 22.42 216 PRO H N 1
ATOM 15926 C CA . PRO H 1 242 ? -8.023 -11.733 -45.098 1.00 21.80 216 PRO H CA 1
ATOM 15927 C C . PRO H 1 242 ? -9.111 -12.734 -45.526 1.00 22.53 216 PRO H C 1
ATOM 15928 O O . PRO H 1 242 ? -8.814 -13.687 -46.258 1.00 23.02 216 PRO H O 1
ATOM 15932 N N . LEU H 1 243 ? -10.378 -12.508 -45.163 1.00 23.19 217 LEU H N 1
ATOM 15933 C CA . LEU H 1 243 ? -11.421 -13.470 -45.557 1.00 24.16 217 LEU H CA 1
ATOM 15934 C C . LEU H 1 243 ? -11.908 -13.243 -46.989 1.00 24.16 217 LEU H C 1
ATOM 15935 O O . LEU H 1 243 ? -12.671 -14.063 -47.514 1.00 24.84 217 LEU H O 1
ATOM 15940 N N . LYS H 1 244 ? -11.488 -12.145 -47.614 1.00 25.00 218 LYS H N 1
ATOM 15941 C CA . LYS H 1 244 ? -11.888 -11.901 -49.007 1.00 27.51 218 LYS H CA 1
ATOM 15942 C C . LYS H 1 244 ? -13.391 -11.931 -49.225 1.00 28.80 218 LYS H C 1
ATOM 15943 O O . LYS H 1 244 ? -13.861 -12.442 -50.251 1.00 26.01 218 LYS H O 1
ATOM 15949 N N . ARG H 1 245 ? -14.146 -11.432 -48.251 1.00 27.31 219 ARG H N 1
ATOM 15950 C CA . ARG H 1 245 ? -15.569 -11.276 -48.409 1.00 28.05 219 ARG H CA 1
ATOM 15951 C C . ARG H 1 245 ? -15.998 -10.185 -47.448 1.00 28.82 219 ARG H C 1
ATOM 15952 O O . ARG H 1 245 ? -15.269 -9.854 -46.497 1.00 26.03 219 ARG H O 1
ATOM 15960 N N . ASN H 1 246 ? -17.218 -9.708 -47.655 1.00 26.93 220 ASN H N 1
ATOM 15961 C CA . ASN H 1 246 ? -17.806 -8.744 -46.741 1.00 25.52 220 ASN H CA 1
ATOM 15962 C C . ASN H 1 246 ? -18.552 -9.457 -45.616 1.00 26.04 220 ASN H C 1
ATOM 15963 O O . ASN H 1 246 ? -18.923 -10.642 -45.759 1.00 25.92 220 ASN H O 1
ATOM 15968 N N . VAL H 1 247 ? -18.822 -8.720 -44.534 1.00 24.23 221 VAL H N 1
ATOM 15969 C CA . VAL H 1 247 ? -19.579 -9.260 -43.402 1.00 25.84 221 VAL H CA 1
ATOM 15970 C C . VAL H 1 247 ? -21.060 -8.879 -43.477 1.00 27.65 221 VAL H C 1
ATOM 15971 O O . VAL H 1 247 ? -21.440 -8.073 -44.312 1.00 27.53 221 VAL H O 1
ATOM 15975 N N . ASP H 1 248 ? -21.904 -9.455 -42.635 1.00 26.85 222 ASP H N 1
ATOM 15976 C CA . ASP H 1 248 ? -23.278 -8.982 -42.661 1.00 29.76 222 ASP H CA 1
ATOM 15977 C C . ASP H 1 248 ? -23.794 -8.697 -41.252 1.00 28.12 222 ASP H C 1
ATOM 15978 O O . ASP H 1 248 ? -23.078 -8.852 -40.256 1.00 25.73 222 ASP H O 1
ATOM 15983 N N . GLN H 1 249 ? -25.040 -8.263 -41.190 1.00 26.98 223 GLN H N 1
ATOM 15984 C CA . GLN H 1 249 ? -25.583 -7.703 -39.965 1.00 27.85 223 GLN H CA 1
ATOM 15985 C C . GLN H 1 249 ? -25.670 -8.825 -38.933 1.00 27.11 223 GLN H C 1
ATOM 15986 O O . GLN H 1 249 ? -25.531 -8.585 -37.731 1.00 25.59 223 GLN H O 1
ATOM 15992 N N . VAL H 1 250 ? -25.936 -10.044 -39.400 1.00 26.03 224 VAL H N 1
ATOM 15993 C CA . VAL H 1 250 ? -26.075 -11.171 -38.482 1.00 25.94 224 VAL H CA 1
ATOM 15994 C C . VAL H 1 250 ? -24.721 -11.531 -37.867 1.00 26.82 224 VAL H C 1
ATOM 15995 O O . VAL H 1 250 ? -24.628 -11.854 -36.687 1.00 25.64 224 VAL H O 1
ATOM 15999 N N . GLU H 1 251 ? -23.641 -11.360 -38.617 1.00 26.02 225 GLU H N 1
ATOM 16000 C CA . GLU H 1 251 ? -22.337 -11.570 -38.006 1.00 25.98 225 GLU H CA 1
ATOM 16001 C C . GLU H 1 251 ? -22.016 -10.566 -36.904 1.00 25.09 225 GLU H C 1
ATOM 16002 O O . GLU H 1 251 ? -21.451 -10.928 -35.863 1.00 24.88 225 GLU H O 1
ATOM 16008 N N . VAL H 1 252 ? -22.378 -9.308 -37.131 1.00 22.40 226 VAL H N 1
ATOM 16009 C CA . VAL H 1 252 ? -22.313 -8.331 -36.054 1.00 22.88 226 VAL H CA 1
ATOM 16010 C C . VAL H 1 252 ? -23.155 -8.786 -34.875 1.00 21.95 226 VAL H C 1
ATOM 16011 O O . VAL H 1 252 ? -22.674 -8.735 -33.738 1.00 23.65 226 VAL H O 1
ATOM 16015 N N . GLY H 1 253 ? -24.379 -9.249 -35.133 1.00 23.49 227 GLY H N 1
ATOM 16016 C CA . GLY H 1 253 ? -25.250 -9.743 -34.074 1.00 23.62 227 GLY H CA 1
ATOM 16017 C C . GLY H 1 253 ? -24.673 -10.910 -33.295 1.00 23.49 227 GLY H C 1
ATOM 16018 O O . GLY H 1 253 ? -24.896 -10.990 -32.086 1.00 22.78 227 GLY H O 1
ATOM 16019 N N . LYS H 1 254 ? -23.948 -11.818 -33.947 1.00 21.36 228 LYS H N 1
ATOM 16020 C CA . LYS H 1 254 ? -23.384 -12.932 -33.194 1.00 21.50 228 LYS H CA 1
ATOM 16021 C C . LYS H 1 254 ? -22.275 -12.425 -32.247 1.00 23.31 228 LYS H C 1
ATOM 16022 O O . LYS H 1 254 ? -22.142 -12.904 -31.115 1.00 24.20 228 LYS H O 1
ATOM 16028 N N . THR H 1 255 ? -21.409 -11.521 -32.710 1.00 22.73 229 THR H N 1
ATOM 16029 C CA . THR H 1 255 ? -20.427 -10.953 -31.777 1.00 20.65 229 THR H CA 1
ATOM 16030 C C . THR H 1 255 ? -21.092 -10.106 -30.688 1.00 21.05 229 THR H C 1
ATOM 16031 O O . THR H 1 255 ? -20.668 -10.080 -29.526 1.00 19.60 229 THR H O 1
ATOM 16035 N N . ALA H 1 256 ? -22.182 -9.426 -31.023 1.00 20.13 230 ALA H N 1
ATOM 16036 C CA . ALA H 1 256 ? -22.956 -8.733 -29.995 1.00 21.73 230 ALA H CA 1
ATOM 16037 C C . ALA H 1 256 ? -23.487 -9.678 -28.904 1.00 23.72 230 ALA H C 1
ATOM 16038 O O . ALA H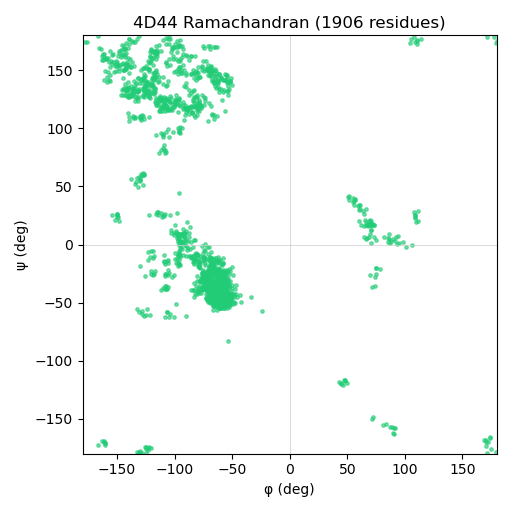 1 256 ? -23.467 -9.326 -27.726 1.00 24.85 230 ALA H O 1
ATOM 16040 N N . ALA H 1 257 ? -23.980 -10.863 -29.284 1.00 24.23 231 ALA H N 1
ATOM 16041 C CA . ALA H 1 257 ? -24.441 -11.857 -28.320 1.00 24.89 231 ALA H CA 1
ATOM 16042 C C . ALA H 1 257 ? -23.270 -12.254 -27.413 1.00 23.64 231 ALA H C 1
ATOM 16043 O O . ALA H 1 257 ? -23.431 -12.324 -26.197 1.00 24.13 231 ALA H O 1
ATOM 16045 N N . TYR H 1 258 ? -22.070 -12.427 -27.973 1.00 20.65 232 TYR H N 1
ATOM 16046 C CA . TYR H 1 258 ? -20.897 -12.740 -27.131 1.00 21.55 232 TYR H CA 1
ATOM 16047 C C . TYR H 1 258 ? -20.681 -11.618 -26.089 1.00 21.07 232 TYR H C 1
ATOM 16048 O O . TYR H 1 258 ? -20.684 -11.846 -24.860 1.00 22.34 232 TYR H O 1
ATOM 16057 N N . LEU H 1 259 ? -20.589 -10.395 -26.602 1.00 21.52 233 LEU H N 1
ATOM 16058 C CA . LEU H 1 259 ? -20.324 -9.212 -25.759 1.00 20.58 233 LEU H CA 1
ATOM 16059 C C . LEU H 1 259 ? -21.403 -8.961 -24.707 1.00 22.32 233 LEU H C 1
ATOM 16060 O O . LEU H 1 259 ? -21.135 -8.425 -23.625 1.00 21.09 233 LEU H O 1
ATOM 16065 N N . LEU H 1 260 ? -22.645 -9.242 -25.065 1.00 22.08 234 LEU H N 1
ATOM 16066 C CA . LEU H 1 260 ? -23.798 -8.987 -24.173 1.00 24.26 234 LEU H CA 1
ATOM 16067 C C . LEU H 1 260 ? -24.009 -10.117 -23.163 1.00 26.61 234 LEU H C 1
ATOM 16068 O O . LEU H 1 260 ? -24.696 -9.933 -22.149 1.00 28.25 234 LEU H O 1
ATOM 16073 N N . SER H 1 261 ? -23.354 -11.255 -23.366 1.00 24.58 235 SER H N 1
ATOM 16074 C CA . SER H 1 261 ? -23.560 -12.405 -22.464 1.00 25.18 235 SER H CA 1
ATOM 16075 C C . SER H 1 261 ? -22.377 -12.556 -21.513 1.00 25.36 235 SER H C 1
ATOM 16076 O O . SER H 1 261 ? -21.314 -11.898 -21.656 1.00 24.82 235 SER H O 1
ATOM 16079 N N . ASP H 1 262 ? -22.537 -13.539 -20.626 1.00 24.34 236 ASP H N 1
ATOM 16080 C CA . ASP H 1 262 ? -21.509 -13.972 -19.698 1.00 24.93 236 ASP H CA 1
ATOM 16081 C C . ASP H 1 262 ? -20.323 -14.591 -20.430 1.00 23.19 236 ASP H C 1
ATOM 16082 O O . ASP H 1 262 ? -19.282 -14.737 -19.802 1.00 22.50 236 ASP H O 1
ATOM 16087 N N . LEU H 1 263 ? -20.415 -14.938 -21.713 1.00 23.02 237 LEU H N 1
ATOM 16088 C CA . LEU H 1 263 ? -19.220 -15.488 -22.369 1.00 25.63 237 LEU H CA 1
ATOM 16089 C C . LEU H 1 263 ? -18.049 -14.508 -22.355 1.00 23.63 237 LEU H C 1
ATOM 16090 O O . LEU H 1 263 ? -16.887 -14.913 -22.457 1.00 28.32 237 LEU H O 1
ATOM 16095 N N . SER H 1 264 ? -18.355 -13.215 -22.367 1.00 23.95 238 SER H N 1
ATOM 16096 C CA . SER H 1 264 ? -17.306 -12.208 -22.403 1.00 19.86 238 SER H CA 1
ATOM 16097 C C . SER H 1 264 ? -17.046 -11.587 -21.016 1.00 21.44 238 SER H C 1
ATOM 16098 O O . SER H 1 264 ? -16.648 -10.405 -20.924 1.00 21.37 238 SER H O 1
ATOM 16101 N N A SER H 1 265 ? -17.349 -12.346 -19.963 0.50 20.45 239 SER H N 1
ATOM 16102 N N B SER H 1 265 ? -17.287 -12.297 -19.913 0.50 18.23 239 SER H N 1
ATOM 16103 C CA A SER H 1 265 ? -17.055 -11.850 -18.632 0.50 21.74 239 SER H CA 1
ATOM 16104 C CA B SER H 1 265 ? -17.306 -11.628 -18.597 0.50 17.79 239 SER H CA 1
ATOM 16105 C C A SER H 1 265 ? -15.533 -11.634 -18.631 0.50 21.75 239 SER H C 1
ATOM 16106 C C B SER H 1 265 ? -16.010 -10.858 -18.224 0.50 16.96 239 SER H C 1
ATOM 16107 O O A SER H 1 265 ? -14.783 -12.283 -19.397 0.50 21.11 239 SER H O 1
ATOM 16108 O O B SER H 1 265 ? -16.015 -9.974 -17.364 0.50 17.04 239 SER H O 1
ATOM 16113 N N A GLY H 1 266 ? -15.120 -10.554 -17.983 0.50 21.14 240 GLY H N 1
ATOM 16114 N N B GLY H 1 266 ? -14.879 -11.249 -18.806 0.50 17.34 240 GLY H N 1
ATOM 16115 C CA A GLY H 1 266 ? -13.710 -10.162 -18.039 0.50 19.14 240 GLY H CA 1
ATOM 16116 C CA B GLY H 1 266 ? -13.594 -10.670 -18.433 0.50 17.18 240 GLY H CA 1
ATOM 16117 C C A GLY H 1 266 ? -13.318 -9.237 -19.185 0.50 19.12 240 GLY H C 1
ATOM 16118 C C B GLY H 1 266 ? -13.209 -9.553 -19.387 0.50 17.75 240 GLY H C 1
ATOM 16119 O O A GLY H 1 266 ? -12.243 -8.653 -19.110 0.50 19.04 240 GLY H O 1
ATOM 16120 O O B GLY H 1 266 ? -12.064 -9.096 -19.327 0.50 18.11 240 GLY H O 1
ATOM 16121 N N . VAL H 1 267 ? -14.157 -9.092 -20.222 1.00 16.61 241 VAL H N 1
ATOM 16122 C CA . VAL H 1 267 ? -13.819 -8.274 -21.404 1.00 17.21 241 VAL H CA 1
ATOM 16123 C C . VAL H 1 267 ? -14.495 -6.935 -21.268 1.00 16.66 241 VAL H C 1
ATOM 16124 O O . VAL H 1 267 ? -15.728 -6.885 -21.257 1.00 17.85 241 VAL H O 1
ATOM 16128 N N . THR H 1 268 ? -13.731 -5.863 -21.131 1.00 16.61 242 THR H N 1
ATOM 16129 C CA . THR H 1 268 ? -14.385 -4.537 -21.087 1.00 18.09 242 THR H CA 1
ATOM 16130 C C . THR H 1 268 ? -13.408 -3.508 -21.676 1.00 16.79 242 THR H C 1
ATOM 16131 O O . THR H 1 268 ? -12.184 -3.713 -21.662 1.00 18.07 242 THR H O 1
ATOM 16135 N N . GLY H 1 269 ? -13.955 -2.396 -22.159 1.00 19.12 243 GLY H N 1
ATOM 16136 C CA . GLY H 1 269 ? -13.145 -1.384 -22.825 1.00 18.22 243 GLY H CA 1
ATOM 16137 C C . GLY H 1 269 ? -12.536 -1.885 -24.136 1.00 19.16 243 GLY H C 1
ATOM 16138 O O . GLY H 1 269 ? -11.520 -1.348 -24.609 1.00 19.56 243 GLY H O 1
ATOM 16139 N N . GLU H 1 270 ? -13.125 -2.924 -24.712 1.00 18.02 244 GLU H N 1
ATOM 16140 C CA . GLU H 1 270 ? -12.515 -3.558 -25.879 1.00 20.69 244 GLU H CA 1
ATOM 16141 C C . GLU H 1 270 ? -13.260 -3.172 -27.156 1.00 20.77 244 GLU H C 1
ATOM 16142 O O . GLU H 1 270 ? -14.389 -2.643 -27.119 1.00 21.07 244 GLU H O 1
ATOM 16148 N N . ASN H 1 271 ? -12.598 -3.325 -28.295 1.00 19.23 245 ASN H N 1
ATOM 16149 C CA . ASN H 1 271 ? -13.213 -2.979 -29.596 1.00 18.91 245 ASN H CA 1
ATOM 16150 C C . ASN H 1 271 ? -12.990 -4.193 -30.465 1.00 20.21 245 ASN H C 1
ATOM 16151 O O . ASN H 1 271 ? -11.835 -4.465 -30.833 1.00 19.36 245 ASN H O 1
ATOM 16156 N N . ILE H 1 272 ? -14.054 -4.936 -30.775 1.00 18.55 246 ILE H N 1
ATOM 16157 C CA . ILE H 1 272 ? -13.865 -6.177 -31.546 1.00 19.23 246 ILE H CA 1
ATOM 16158 C C . ILE H 1 272 ? -14.201 -5.910 -33.001 1.00 19.74 246 ILE H C 1
ATOM 16159 O O . ILE H 1 272 ? -15.291 -5.428 -33.291 1.00 18.88 246 ILE H O 1
ATOM 16164 N N . HIS H 1 273 ? -13.248 -6.144 -33.905 1.00 19.52 247 HIS H N 1
ATOM 16165 C CA . HIS H 1 273 ? -13.493 -5.850 -35.325 1.00 18.08 247 HIS H CA 1
ATOM 16166 C C . HIS H 1 273 ? -14.171 -7.060 -35.955 1.00 20.30 247 HIS H C 1
ATOM 16167 O O . HIS H 1 273 ? -13.619 -8.172 -35.934 1.00 20.49 247 HIS H O 1
ATOM 16174 N N . VAL H 1 274 ? -15.383 -6.849 -36.461 1.00 20.27 248 VAL H N 1
ATOM 16175 C CA . VAL H 1 274 ? -16.101 -7.852 -37.241 1.00 19.95 248 VAL H CA 1
ATOM 16176 C C . VAL H 1 274 ? -16.056 -7.320 -38.674 1.00 22.56 248 VAL H C 1
ATOM 16177 O O . VAL H 1 274 ? -16.972 -6.637 -39.173 1.00 22.56 248 VAL H O 1
ATOM 16181 N N . ASP H 1 275 ? -14.936 -7.569 -39.329 1.00 22.82 249 ASP H N 1
ATOM 16182 C CA . ASP H 1 275 ? -14.677 -6.872 -40.586 1.00 23.62 249 ASP H CA 1
ATOM 16183 C C . ASP H 1 275 ? -13.858 -7.723 -41.561 1.00 20.85 249 ASP H C 1
ATOM 16184 O O . ASP H 1 275 ? -13.088 -7.180 -42.360 1.00 22.32 249 ASP H O 1
ATOM 16189 N N . SER H 1 276 ? -13.859 -9.029 -41.363 1.00 20.89 250 SER H N 1
ATOM 16190 C CA . SER H 1 276 ? -13.169 -9.965 -42.282 1.00 21.36 250 SER H CA 1
ATOM 16191 C C . SER H 1 276 ? -11.649 -9.849 -42.163 1.00 21.46 250 SER H C 1
ATOM 16192 O O . SER H 1 276 ? -10.878 -10.307 -43.020 1.00 22.13 250 SER H O 1
ATOM 16195 N N . GLY H 1 277 ? -11.218 -9.303 -41.033 1.00 18.56 251 GLY H N 1
ATOM 16196 C CA . GLY H 1 277 ? -9.785 -9.075 -40.810 1.00 18.18 251 GLY H CA 1
ATOM 16197 C C . GLY H 1 277 ? -9.156 -7.828 -41.409 1.00 19.75 251 GLY H C 1
ATOM 16198 O O . GLY H 1 277 ? -7.944 -7.665 -41.336 1.00 17.23 251 GLY H O 1
ATOM 16199 N N . PHE H 1 278 ? -9.961 -6.947 -41.996 1.00 17.65 252 PHE H N 1
ATOM 16200 C CA . PHE H 1 278 ? -9.391 -5.808 -42.711 1.00 20.54 252 PHE H CA 1
ATOM 16201 C C . PHE H 1 278 ? -8.544 -4.928 -41.799 1.00 21.06 252 PHE H C 1
ATOM 16202 O O . PHE H 1 278 ? -7.554 -4.368 -42.239 1.00 20.33 252 PHE H O 1
ATOM 16210 N N . HIS H 1 279 ? -8.962 -4.781 -40.547 1.00 19.99 253 HIS H N 1
ATOM 16211 C CA . HIS H 1 279 ? -8.226 -3.940 -39.585 1.00 21.68 253 HIS H CA 1
ATOM 16212 C C . HIS H 1 279 ? -6.762 -4.364 -39.431 1.00 22.63 253 HIS H C 1
ATOM 16213 O O . HIS H 1 279 ? -5.939 -3.568 -38.942 1.00 23.36 253 HIS H O 1
ATOM 16220 N N . ALA H 1 280 ? -6.459 -5.650 -39.666 1.00 20.52 254 ALA H N 1
ATOM 16221 C CA . ALA H 1 280 ? -5.138 -6.203 -39.321 1.00 19.99 254 ALA H CA 1
ATOM 16222 C C . ALA H 1 280 ? -4.155 -6.074 -40.492 1.00 19.69 254 ALA H C 1
ATOM 16223 O O . ALA H 1 280 ? -3.008 -6.520 -40.372 1.00 22.30 254 ALA H O 1
ATOM 16225 N N . ILE H 1 281 ? -4.592 -5.513 -41.629 1.00 21.21 255 ILE H N 1
ATOM 16226 C CA . ILE H 1 281 ? -3.749 -5.498 -42.813 1.00 21.69 255 ILE H CA 1
ATOM 16227 C C . ILE H 1 281 ? -3.510 -4.051 -43.264 1.00 24.50 255 ILE H C 1
ATOM 16228 O O . ILE H 1 281 ? -4.257 -3.119 -42.915 1.00 23.43 255 ILE H O 1
ATOM 16233 N N . LYS H 1 282 ? -2.482 -3.887 -44.075 1.00 23.94 256 LYS H N 1
ATOM 16234 C CA . LYS H 1 282 ? -2.214 -2.613 -44.739 1.00 30.01 256 LYS H CA 1
ATOM 16235 C C . LYS H 1 282 ? -1.540 -2.899 -46.088 1.00 33.85 256 LYS H C 1
ATOM 16236 O O . LYS H 1 282 ? -1.207 -4.043 -46.446 1.00 29.56 256 LYS H O 1
#

InterPro domains:
  IPR002347 Short-chain dehydrogenase/reductase SDR [PF13561] (30-270)
  IPR002347 Short-chain dehydrogenase/reductase SDR [PR00081] (151-167)
  IPR002347 Short-chain dehydrogenase/reductase SDR [PR00081] (177-196)
  IPR002347 Short-chain dehydrogenase/reductase SDR [PR00081] (198-215)
  IPR002347 Short-chain dehydrogenase/reductase SDR [PR00081] (233-253)
  IPR014358 Enoyl-[acyl-carrier-protein] reductase (NADH) [PIRSF000094] (18-271)
  IPR014358 Enoyl-[acyl-carrier-protein] reductase (NADH) [PTHR43159] (11-272)
  IPR014358 Enoyl-[acyl-carrier-protein] reductase (NADH) [cd05372] (24-272)
  IPR036291 NAD(P)-binding domain superfamily [SSF51735] (22-271)

B-factor: mean 28.79, std 11.45, range [6.61, 100.47]